Protein 2QQP (pdb70)

B-factor: mean 20.94, std 7.01, range [1.0, 73.38]

Sequence (2187 aa):
QSIDPSEGAVGWFYKYMDPAGAVESGKALGEFSKVPDGLLRYSVDAEQRPIVTIECPTVSESDLPLDGKLWRVSFISFPAFRLNFIALANINNEALTLETRNTFIQTLNNITNWRDLGTGQWAQFAPGWYYSIYVLPNTYAMAEIGDRTDSVTQFRKVYKGITFEFNAPTLIDQGWWVGAHIPVKPQSETIPAAERFSAGSMTVSASNAIFQPSNTVARIVWSITPLPVATVALTTGTGGTNNTSGKFFSVEIDGNVNSVWTFTAPASILAEGEPFAEEGDTTSFSMTTITADTVVYSVSSSLTGSSVIVRGVTKGSGVSITPVTVGIDTEAVNRLSIEMPALTTEEVTTNVPKYEQFLCKESGGAYIVHYKMNNPVFEMTGEENFGGFQFHYPGYDPENNALGLRGIVDTFENNFSSAVVHFWGISQSATIVCKTYDGWEGTTNAGSTVGQFAHTGAEEEDEVVQLANRLQMELTGVYQADDNFAGTVSALASIGLGLLGKSSATPSVIKGIAQQAVGAVQAQSIDPSEGAVGWFYKYMDPAGAVESGKALGEFSKVPDGLLRYSVDAEQRPIVTIECPTVSESDLPLDGKLWRVSFISFPAFRLNFIALANINNEALTLETRNTFIQTLNNITNWRDLGTGQWAQFAPGWYYSIYVLPNTYAMAEIGDRTDSVTQFRKVYKGITFEFNAPTLIDQGWWVGAHIPVKPQSETIPAAERFSAGSMTVSASNAIFQPSNTVARIVWSITPLPVATVALTTGTGGTNNTSGKFFSVEIDGNVNSVWTFTAPASILAEGEPFAEEGDTTSFSMTTITADTVVYSVSSSLTGSSVIVRGVTKGSGVSITPVTVGIDTEAVNRLSIEMPALTTEEVTTNVPKYEQFLCKESGGAYIVHYKMNNPVFEMTGEENFGGFQFHYPGYDPENNALGLRGIVDTFENNFSSAVVHFWGISQSATIVCKTYDGWEGTTNAGSTVGQFAHTGAEEEDEVVQLANRLQMELTGVYQADDNFAGTVSALASIGLGLLGKSSATPSVIKGIAQQAVGAVQANQATILKPQLLPGESVAPSGGRGTMDPPVHEICAQSIDPSEGAVGWFYKYMDPAGAVESGKALGEFSKVPDGLLRYSVDAEQRPIVTIECPTVSESDLPLDGKLWRVSFISFPAFRLNFIALANINNEALTLETRNTFIQTLNNITNWRDLGTGQWAQFAPGWYYSIYVLPNTYAMAEIGDRTDSVTQFRKVYKGITFEFNAPTLIDQGWWVGAHIPVKPQSETIPAAERFSAGSMTVSASNAIFQPSNTVARIVWSITPLPVATVALTTGTGGTNNTSGKFFSVEIDGNVNSVWTFTAPASILAEGEPFAEEGDTTSFSMTTITADTVVYSVSSSLTGSSVIVRGVTKGSGVSITPVTVGIDTEAVNRLSIEMPALTTEEVTTNVPKYEQFLCKESGGAYIVHYKMNNPVFEMTGEENFGGFQFHYPGYDPENNALGLRGIVDTFENNFSSAVVHFWGISQSATIVCKTYDGWEGTTNAGSTVGQFAHTGAEEEDEVVQLANRLQMELTGVYQADDNFAGTVSALASIGLGLLGKSSATPSVIKGIAQQAVGAVQANPGILEGAVKAIGSVGARLVGSIKARRAEQATILKPQLLPGESVAPSGGRGTMDPPVHEICAQSIDPSEGAVGWFYKYMDPAGAVESGKALGEFSKVPDGLLRYSVDAEQRPIVTIECPTVSESDLPLDGKLWRVSFISFPAFRLNFIALANINNEALTLETRNTFIQTLNNITNWRDLGTGQWAQFAPGWYYSIYVLPNTYAMAEIGDRTDSVTQFRKVYKGITFEFNAPTLIDQGWWVGAHIPVKPQSETIPAAERFSAGSMTVSASNAIFQPSNTVARIVWSITPLPVATVALTTGTGGTNNTSGKFFSVEIDGNVNSVWTFTAPASILAEGEPFAEEGDTTSFSMTTITADTVVYSVSSSLTGSSVIVRGVTKGSGVSITPVTVGIDTEAVNRLSIEMPALTTEEVTTNVPKYEQFLCKESGGAYIVHYKMNNPVFEMTGEENFGGFQFHYPGYDPENNALGLRGIVDTFENNFSSAVVHFWGISQSATIVCKTYDGWEGTTNAGSTVGQFAHTGAEEEDEVVQLANRLQMELTGVYQADDNFAGTVSALASIGLGLLGKSSATPSVIKGIAQQAVGAVQ

Structure (mmCIF, N/CA/C/O backbone):
data_2QQP
#
_entry.id   2QQP
#
_cell.length_a   659.790
_cell.length_b   434.070
_cell.length_c   415.850
_cell.angle_alpha   90.000
_cell.angle_beta   126.130
_cell.angle_gamma   90.000
#
_symmetry.space_group_name_H-M   'C 1 2 1'
#
loop_
_entity.id
_entity.type
_entity.pdbx_description
1 polymer p81
2 polymer p81
3 polymer "RNA (5'-R(*UP*UP*UP*U)-3')"
4 non-polymer 'CALCIUM ION'
5 water water
#
loop_
_atom_site.group_PDB
_atom_site.id
_atom_site.type_symbol
_atom_site.label_atom_id
_atom_site.label_alt_id
_atom_site.label_comp_id
_atom_site.label_asym_id
_atom_site.label_entity_id
_atom_site.label_seq_id
_atom_site.pdbx_PDB_ins_code
_atom_site.Cartn_x
_atom_site.Cartn_y
_atom_site.Cartn_z
_atom_site.occupancy
_atom_site.B_iso_or_equiv
_atom_site.auth_seq_id
_atom_site.auth_comp_id
_atom_site.auth_asym_id
_atom_site.auth_atom_id
_atom_site.pdbx_PDB_model_num
ATOM 1 N N . GLN A 1 73 ? 25.830 46.142 115.695 1.00 40.23 73 GLN A N 1
ATOM 2 C CA . GLN A 1 73 ? 25.985 46.371 117.167 1.00 42.16 73 GLN A CA 1
ATOM 3 C C . GLN A 1 73 ? 25.923 47.873 117.535 1.00 40.28 73 GLN A C 1
ATOM 4 O O . GLN A 1 73 ? 26.620 48.722 116.960 1.00 40.06 73 GLN A O 1
ATOM 10 N N . SER A 1 74 ? 25.080 48.196 118.506 1.00 37.88 74 SER A N 1
ATOM 11 C CA . SER A 1 74 ? 24.889 49.588 118.887 1.00 37.20 74 SER A CA 1
ATOM 12 C C . SER A 1 74 ? 25.929 50.163 119.864 1.00 36.92 74 SER A C 1
ATOM 13 O O . SER A 1 74 ? 26.022 51.390 120.017 1.00 37.33 74 SER A O 1
ATOM 16 N N . ILE A 1 75 ? 26.725 49.297 120.497 1.00 34.28 75 ILE A N 1
ATOM 17 C CA . ILE A 1 75 ? 27.702 49.754 121.494 1.00 31.19 75 ILE A CA 1
ATOM 18 C C . ILE A 1 75 ? 26.843 50.057 122.713 1.00 29.53 75 ILE A C 1
ATOM 19 O O . ILE A 1 75 ? 26.984 51.095 123.361 1.00 28.72 75 ILE A O 1
ATOM 24 N N . ASP A 1 76 ? 25.924 49.142 122.989 1.00 28.96 76 ASP A N 1
ATOM 25 C CA . ASP A 1 76 ? 25.025 49.294 124.112 1.00 28.74 76 ASP A CA 1
ATOM 26 C C . ASP A 1 76 ? 25.712 48.944 125.425 1.00 26.58 76 ASP A C 1
ATOM 27 O O . ASP A 1 76 ? 26.179 47.814 125.620 1.00 26.28 76 ASP A O 1
ATOM 32 N N . PRO A 1 77 ? 25.769 49.914 126.349 1.00 23.43 77 PRO A N 1
ATOM 33 C CA . PRO A 1 77 ? 26.388 49.773 127.657 1.00 21.38 77 PRO A CA 1
ATOM 34 C C . PRO A 1 77 ? 25.340 49.768 128.731 1.00 20.86 77 PRO A C 1
ATOM 35 O O . PRO A 1 77 ? 24.321 50.463 128.627 1.00 20.32 77 PRO A O 1
ATOM 39 N N . SER A 1 78 ? 25.602 48.976 129.762 1.00 21.34 78 SER A N 1
ATOM 40 C CA . SER A 1 78 ? 24.680 48.856 130.870 1.00 21.09 78 SER A CA 1
ATOM 41 C C . SER A 1 78 ? 24.309 50.228 131.346 1.00 21.78 78 SER A C 1
ATOM 42 O O . SER A 1 78 ? 25.162 51.109 131.431 1.00 22.22 78 SER A O 1
ATOM 45 N N . GLU A 1 79 ? 23.036 50.417 131.653 1.00 22.54 79 GLU A N 1
ATOM 46 C CA . GLU A 1 79 ? 22.602 51.710 132.138 1.00 23.83 79 GLU A CA 1
ATOM 47 C C . GLU A 1 79 ? 23.361 52.086 133.420 1.00 22.74 79 GLU A C 1
ATOM 48 O O . GLU A 1 79 ? 23.468 53.259 133.763 1.00 22.17 79 GLU A O 1
ATOM 54 N N . GLY A 1 80 ? 23.918 51.093 134.105 1.00 20.43 80 GLY A N 1
ATOM 55 C CA . GLY A 1 80 ? 24.660 51.371 135.322 1.00 19.20 80 GLY A CA 1
ATOM 56 C C . GLY A 1 80 ? 26.091 51.784 135.026 1.00 18.00 80 GLY A C 1
ATOM 57 O O . GLY A 1 80 ? 26.736 52.477 135.816 1.00 17.77 80 GLY A O 1
ATOM 58 N N . ALA A 1 81 ? 26.586 51.338 133.875 1.00 17.42 81 ALA A N 1
ATOM 59 C CA . ALA A 1 81 ? 27.939 51.650 133.418 1.00 16.60 81 ALA A CA 1
ATOM 60 C C . ALA A 1 81 ? 27.954 53.112 132.997 1.00 15.92 81 ALA A C 1
ATOM 61 O O . ALA A 1 81 ? 28.981 53.794 133.057 1.00 15.63 81 ALA A O 1
ATOM 63 N N . VAL A 1 82 ? 26.792 53.575 132.555 1.00 15.93 82 VAL A N 1
ATOM 64 C CA . VAL A 1 82 ? 26.621 54.949 132.132 1.00 15.64 82 VAL A CA 1
ATOM 65 C C . VAL A 1 82 ? 26.652 55.792 133.386 1.00 16.22 82 VAL A C 1
ATOM 66 O O . VAL A 1 82 ? 27.289 56.849 133.437 1.00 15.93 82 VAL A O 1
ATOM 70 N N . GLY A 1 83 ? 25.949 55.306 134.401 1.00 16.63 83 GLY A N 1
ATOM 71 C CA . GLY A 1 83 ? 25.924 56.007 135.662 1.00 17.39 83 GLY A CA 1
ATOM 72 C C . GLY A 1 83 ? 27.370 56.277 136.007 1.00 17.36 83 GLY A C 1
ATOM 73 O O . GLY A 1 83 ? 27.787 57.425 136.157 1.00 17.76 83 GLY A O 1
ATOM 74 N N . TRP A 1 84 ? 28.148 55.208 136.103 1.00 16.73 84 TRP A N 1
ATOM 75 C CA . TRP A 1 84 ? 29.553 55.349 136.425 1.00 17.39 84 TRP A CA 1
ATOM 76 C C . TRP A 1 84 ? 30.213 56.434 135.582 1.00 16.76 84 TRP A C 1
ATOM 77 O O . TRP A 1 84 ? 30.978 57.255 136.089 1.00 16.43 84 TRP A O 1
ATOM 88 N N . PHE A 1 85 ? 29.925 56.424 134.289 1.00 15.29 85 PHE A N 1
ATOM 89 C CA . PHE A 1 85 ? 30.516 57.387 133.386 1.00 14.44 85 PHE A CA 1
ATOM 90 C C . PHE A 1 85 ? 30.446 58.806 133.922 1.00 14.11 85 PHE A C 1
ATOM 91 O O . PHE A 1 85 ? 31.440 59.367 134.378 1.00 13.31 85 PHE A O 1
ATOM 99 N N . TYR A 1 86 ? 29.256 59.383 133.872 1.00 15.50 86 TYR A N 1
ATOM 100 C CA . TYR A 1 86 ? 29.065 60.745 134.341 1.00 16.12 86 TYR A CA 1
ATOM 101 C C . TYR A 1 86 ? 29.603 60.929 135.747 1.00 15.42 86 TYR A C 1
ATOM 102 O O . TYR A 1 86 ? 30.246 61.929 136.037 1.00 15.98 86 TYR A O 1
ATOM 111 N N . LYS A 1 87 ? 29.344 59.956 136.615 1.00 14.41 87 LYS A N 1
ATOM 112 C CA . LYS A 1 87 ? 29.821 60.019 137.986 1.00 13.19 87 LYS A CA 1
ATOM 113 C C . LYS A 1 87 ? 31.313 60.251 137.974 1.00 13.88 87 LYS A C 1
ATOM 114 O O . LYS A 1 87 ? 31.818 61.165 138.607 1.00 13.88 87 LYS A O 1
ATOM 120 N N . TYR A 1 88 ? 32.026 59.408 137.247 1.00 14.26 88 TYR A N 1
ATOM 121 C CA . TYR A 1 88 ? 33.469 59.550 137.164 1.00 14.73 88 TYR A CA 1
ATOM 122 C C . TYR A 1 88 ? 33.737 60.949 136.643 1.00 14.24 88 TYR A C 1
ATOM 123 O O . TYR A 1 88 ? 34.420 61.747 137.284 1.00 13.33 88 TYR A O 1
ATOM 132 N N . MET A 1 89 ? 33.150 61.230 135.484 1.00 14.34 89 MET A N 1
ATOM 133 C CA . MET A 1 89 ? 33.294 62.502 134.795 1.00 14.72 89 MET A CA 1
ATOM 134 C C . MET A 1 89 ? 32.926 63.694 135.639 1.00 14.35 89 MET A C 1
ATOM 135 O O . MET A 1 89 ? 33.729 64.595 135.841 1.00 13.36 89 MET A O 1
ATOM 140 N N . ASP A 1 90 ? 31.688 63.681 136.107 1.00 14.91 90 ASP A N 1
ATOM 141 C CA . ASP A 1 90 ? 31.137 64.735 136.926 1.00 15.28 90 ASP A CA 1
ATOM 142 C C . ASP A 1 90 ? 30.426 64.083 138.109 1.00 15.64 90 ASP A C 1
ATOM 143 O O . ASP A 1 90 ? 29.196 64.036 138.153 1.00 15.87 90 ASP A O 1
ATOM 148 N N . PRO A 1 91 ? 31.188 63.583 139.093 1.00 15.61 91 PRO A N 1
ATOM 149 C CA . PRO A 1 91 ? 30.603 62.928 140.268 1.00 15.63 91 PRO A CA 1
ATOM 150 C C . PRO A 1 91 ? 29.510 63.699 140.983 1.00 15.44 91 PRO A C 1
ATOM 151 O O . PRO A 1 91 ? 28.668 63.101 141.643 1.00 15.39 91 PRO A O 1
ATOM 155 N N . ALA A 1 92 ? 29.513 65.019 140.852 1.00 15.44 92 ALA A N 1
ATOM 156 C CA . ALA A 1 92 ? 28.496 65.825 141.508 1.00 15.03 92 ALA A CA 1
ATOM 157 C C . ALA A 1 92 ? 27.336 66.073 140.557 1.00 15.25 92 ALA A C 1
ATOM 158 O O . ALA A 1 92 ? 26.202 65.690 140.833 1.00 16.09 92 ALA A O 1
ATOM 160 N N . GLY A 1 93 ? 27.625 66.710 139.429 1.00 14.80 93 GLY A N 1
ATOM 161 C CA . GLY A 1 93 ? 26.584 66.997 138.458 1.00 14.76 93 GLY A CA 1
ATOM 162 C C . GLY A 1 93 ? 25.804 65.766 138.042 1.00 15.07 93 GLY A C 1
ATOM 163 O O . GLY A 1 93 ? 24.582 65.812 137.918 1.00 14.98 93 GLY A O 1
ATOM 164 N N . ALA A 1 94 ? 26.508 64.663 137.829 1.00 13.69 94 ALA A N 1
ATOM 165 C CA . ALA A 1 94 ? 25.868 63.428 137.424 1.00 12.62 94 ALA A CA 1
ATOM 166 C C . ALA A 1 94 ? 24.660 63.125 138.308 1.00 12.90 94 ALA A C 1
ATOM 167 O O . ALA A 1 94 ? 23.609 62.714 137.819 1.00 12.16 94 ALA A O 1
ATOM 169 N N . VAL A 1 95 ? 24.808 63.326 139.613 1.00 12.94 95 VAL A N 1
ATOM 170 C CA . VAL A 1 95 ? 23.709 63.076 140.540 1.00 13.03 95 VAL A CA 1
ATOM 171 C C . VAL A 1 95 ? 22.584 64.038 140.259 1.00 13.72 95 VAL A C 1
ATOM 172 O O . VAL A 1 95 ? 21.441 63.627 140.111 1.00 13.84 95 VAL A O 1
ATOM 176 N N . GLU A 1 96 ? 22.932 65.322 140.205 1.00 15.56 96 GLU A N 1
ATOM 177 C CA . GLU A 1 96 ? 21.986 66.400 139.952 1.00 17.30 96 GLU A CA 1
ATOM 178 C C . GLU A 1 96 ? 21.317 66.291 138.597 1.00 18.85 96 GLU A C 1
ATOM 179 O O . GLU A 1 96 ? 20.128 66.578 138.466 1.00 20.25 96 GLU A O 1
ATOM 185 N N . SER A 1 97 ? 22.082 65.880 137.590 1.00 19.81 97 SER A N 1
ATOM 186 C CA . SER A 1 97 ? 21.558 65.731 136.233 1.00 20.19 97 SER A CA 1
ATOM 187 C C . SER A 1 97 ? 20.837 64.409 136.075 1.00 20.24 97 SER A C 1
ATOM 188 O O . SER A 1 97 ? 20.564 63.983 134.961 1.00 20.78 97 SER A O 1
ATOM 191 N N . GLY A 1 98 ? 20.548 63.751 137.193 1.00 20.78 98 GLY A N 1
ATOM 192 C CA . GLY A 1 98 ? 19.860 62.476 137.147 1.00 19.39 98 GLY A CA 1
ATOM 193 C C . GLY A 1 98 ? 20.563 61.459 136.274 1.00 18.49 98 GLY A C 1
ATOM 194 O O . GLY A 1 98 ? 20.103 60.333 136.142 1.00 18.64 98 GLY A O 1
ATOM 195 N N . LYS A 1 99 ? 21.679 61.849 135.671 1.00 17.74 99 LYS A N 1
ATOM 196 C CA . LYS A 1 99 ? 22.430 60.943 134.814 1.00 16.24 99 LYS A CA 1
ATOM 197 C C . LYS A 1 99 ? 23.061 59.853 135.676 1.00 14.97 99 LYS A C 1
ATOM 198 O O . LYS A 1 99 ? 23.760 58.974 135.179 1.00 14.02 99 LYS A O 1
ATOM 204 N N . ALA A 1 100 ? 22.813 59.924 136.978 1.00 14.53 100 ALA A N 1
ATOM 205 C CA . ALA A 1 100 ? 23.341 58.941 137.913 1.00 14.09 100 ALA A CA 1
ATOM 206 C C . ALA A 1 100 ? 22.497 57.667 137.827 1.00 14.30 100 ALA A C 1
ATOM 207 O O . ALA A 1 100 ? 21.564 57.465 138.607 1.00 13.79 100 ALA A O 1
ATOM 209 N N . LEU A 1 101 ? 22.831 56.795 136.886 1.00 12.97 101 LEU A N 1
ATOM 210 C CA . LEU A 1 101 ? 22.046 55.588 136.710 1.00 12.47 101 LEU A CA 1
ATOM 211 C C . LEU A 1 101 ? 22.678 54.302 137.222 1.00 12.59 101 LEU A C 1
ATOM 212 O O . LEU A 1 101 ? 23.900 54.158 137.264 1.00 11.76 101 LEU A O 1
ATOM 217 N N . GLY A 1 102 ? 21.813 53.365 137.601 1.00 13.99 102 GLY A N 1
ATOM 218 C CA . GLY A 1 102 ? 22.258 52.077 138.103 1.00 16.08 102 GLY A CA 1
ATOM 219 C C . GLY A 1 102 ? 23.300 52.144 139.202 1.00 16.76 102 GLY A C 1
ATOM 220 O O . GLY A 1 102 ? 23.487 53.189 139.818 1.00 16.86 102 GLY A O 1
ATOM 221 N N . GLU A 1 103 ? 23.962 51.018 139.457 1.00 18.67 103 GLU A N 1
ATOM 222 C CA . GLU A 1 103 ? 25.009 50.945 140.473 1.00 20.46 103 GLU A CA 1
ATOM 223 C C . GLU A 1 103 ? 26.247 51.548 139.829 1.00 20.51 103 GLU A C 1
ATOM 224 O O . GLU A 1 103 ? 27.208 50.853 139.501 1.00 20.65 103 GLU A O 1
ATOM 230 N N . PHE A 1 104 ? 26.179 52.858 139.637 1.00 20.25 104 PHE A N 1
ATOM 231 C CA . PHE A 1 104 ? 27.231 53.668 139.036 1.00 19.60 104 PHE A CA 1
ATOM 232 C C . PHE A 1 104 ? 28.561 53.658 139.783 1.00 18.12 104 PHE A C 1
ATOM 233 O O . PHE A 1 104 ? 29.554 54.154 139.266 1.00 17.25 104 PHE A O 1
ATOM 241 N N . SER A 1 105 ? 28.585 53.121 140.997 1.00 17.21 105 SER A N 1
ATOM 242 C CA . SER A 1 105 ? 29.822 53.090 141.760 1.00 16.12 105 SER A CA 1
ATOM 243 C C . SER A 1 105 ? 30.744 51.931 141.394 1.00 15.51 105 SER A C 1
ATOM 244 O O . SER A 1 105 ? 31.835 51.821 141.936 1.00 15.29 105 SER A O 1
ATOM 247 N N . LYS A 1 106 ? 30.312 51.056 140.494 1.00 15.10 106 LYS A N 1
ATOM 248 C CA . LYS A 1 106 ? 31.166 49.952 140.078 1.00 14.06 106 LYS A CA 1
ATOM 249 C C . LYS A 1 106 ? 31.826 50.307 138.768 1.00 14.31 106 LYS A C 1
ATOM 250 O O . LYS A 1 106 ? 31.190 50.848 137.870 1.00 14.74 106 LYS A O 1
ATOM 256 N N . VAL A 1 107 ? 33.113 50.013 138.669 1.00 14.62 107 VAL A N 1
ATOM 257 C CA . VAL A 1 107 ? 33.866 50.305 137.464 1.00 14.14 107 VAL A CA 1
ATOM 258 C C . VAL A 1 107 ? 33.635 49.233 136.407 1.00 16.54 107 VAL A C 1
ATOM 259 O O . VAL A 1 107 ? 33.937 48.054 136.625 1.00 16.56 107 VAL A O 1
ATOM 263 N N . PRO A 1 108 ? 33.102 49.643 135.236 1.00 17.38 108 PRO A N 1
ATOM 264 C CA . PRO A 1 108 ? 32.776 48.811 134.072 1.00 15.77 108 PRO A CA 1
ATOM 265 C C . PRO A 1 108 ? 33.956 48.270 133.294 1.00 16.83 108 PRO A C 1
ATOM 266 O O . PRO A 1 108 ? 33.901 48.186 132.070 1.00 17.76 108 PRO A O 1
ATOM 270 N N . ASP A 1 109 ? 35.021 47.908 133.996 1.00 16.44 109 ASP A N 1
ATOM 271 C CA . ASP A 1 109 ? 36.191 47.371 133.333 1.00 15.97 109 ASP A CA 1
ATOM 272 C C . ASP A 1 109 ? 36.049 45.867 133.252 1.00 16.25 109 ASP A C 1
ATOM 273 O O . ASP A 1 109 ? 36.937 45.188 132.754 1.00 17.08 109 ASP A O 1
ATOM 278 N N . GLY A 1 110 ? 34.921 45.351 133.736 1.00 15.22 110 GLY A N 1
ATOM 279 C CA . GLY A 1 110 ? 34.691 43.917 133.697 1.00 14.83 110 GLY A CA 1
ATOM 280 C C . GLY A 1 110 ? 35.866 43.181 134.298 1.00 13.94 110 GLY A C 1
ATOM 281 O O . GLY A 1 110 ? 36.415 42.232 133.727 1.00 13.14 110 GLY A O 1
ATOM 282 N N . LEU A 1 111 ? 36.254 43.631 135.477 1.00 12.20 111 LEU A N 1
ATOM 283 C CA . LEU A 1 111 ? 37.377 43.040 136.151 1.00 11.63 111 LEU A CA 1
ATOM 284 C C . LEU A 1 111 ? 36.939 42.060 137.200 1.00 11.75 111 LEU A C 1
ATOM 285 O O . LEU A 1 111 ? 37.061 40.855 137.022 1.00 12.11 111 LEU A O 1
ATOM 290 N N . LEU A 1 112 ? 36.412 42.595 138.289 1.00 11.07 112 LEU A N 1
ATOM 291 C CA . LEU A 1 112 ? 35.982 41.793 139.414 1.00 10.99 112 LEU A CA 1
ATOM 292 C C . LEU A 1 112 ? 34.873 40.814 139.136 1.00 11.31 112 LEU A C 1
ATOM 293 O O . LEU A 1 112 ? 33.941 41.125 138.409 1.00 11.52 112 LEU A O 1
ATOM 298 N N . ARG A 1 113 ? 34.991 39.626 139.722 1.00 12.38 113 ARG A N 1
ATOM 299 C CA . ARG A 1 113 ? 33.987 38.589 139.571 1.00 14.29 113 ARG A CA 1
ATOM 300 C C . ARG A 1 113 ? 32.832 39.058 140.416 1.00 15.55 113 ARG A C 1
ATOM 301 O O . ARG A 1 113 ? 31.672 38.760 140.146 1.00 15.78 113 ARG A O 1
ATOM 309 N N . TYR A 1 114 ? 33.168 39.796 141.460 1.00 15.20 114 TYR A N 1
ATOM 310 C CA . TYR A 1 114 ? 32.163 40.330 142.355 1.00 16.39 114 TYR A CA 1
ATOM 311 C C . TYR A 1 114 ? 32.773 41.561 143.001 1.00 16.93 114 TYR A C 1
ATOM 312 O O . TYR A 1 114 ? 33.942 41.861 142.763 1.00 17.60 114 TYR A O 1
ATOM 321 N N . SER A 1 115 ? 31.994 42.276 143.808 1.00 16.61 115 SER A N 1
ATOM 322 C CA . SER A 1 115 ? 32.507 43.468 144.472 1.00 15.69 115 SER A CA 1
ATOM 323 C C . SER A 1 115 ? 31.417 44.314 145.099 1.00 15.48 115 SER A C 1
ATOM 324 O O . SER A 1 115 ? 30.236 44.200 144.763 1.00 16.11 115 SER A O 1
ATOM 327 N N . VAL A 1 116 ? 31.843 45.174 146.014 1.00 15.44 116 VAL A N 1
ATOM 328 C CA . VAL A 1 116 ? 30.947 46.089 146.681 1.00 14.37 116 VAL A CA 1
ATOM 329 C C . VAL A 1 116 ? 31.353 47.453 146.201 1.00 15.59 116 VAL A C 1
ATOM 330 O O . VAL A 1 116 ? 32.540 47.777 146.198 1.00 15.88 116 VAL A O 1
ATOM 334 N N . ASP A 1 117 ? 30.382 48.244 145.768 1.00 16.54 117 ASP A N 1
ATOM 335 C CA . ASP A 1 117 ? 30.683 49.597 145.326 1.00 17.32 117 ASP A CA 1
ATOM 336 C C . ASP A 1 117 ? 29.899 50.485 146.269 1.00 17.82 117 ASP A C 1
ATOM 337 O O . ASP A 1 117 ? 28.739 50.206 146.572 1.00 17.32 117 ASP A O 1
ATOM 342 N N . ALA A 1 118 ? 30.545 51.529 146.766 1.00 17.41 118 ALA A N 1
ATOM 343 C CA . ALA A 1 118 ? 29.896 52.433 147.694 1.00 17.38 118 ALA A CA 1
ATOM 344 C C . ALA A 1 118 ? 30.255 53.835 147.309 1.00 17.63 118 ALA A C 1
ATOM 345 O O . ALA A 1 118 ? 31.234 54.053 146.602 1.00 17.60 118 ALA A O 1
ATOM 347 N N . GLU A 1 119 ? 29.454 54.784 147.770 1.00 18.10 119 GLU A N 1
ATOM 348 C CA . GLU A 1 119 ? 29.696 56.189 147.489 1.00 18.19 119 GLU A CA 1
ATOM 349 C C . GLU A 1 119 ? 29.188 57.021 148.646 1.00 19.03 119 GLU A C 1
ATOM 350 O O . GLU A 1 119 ? 27.985 57.087 148.891 1.00 19.80 119 GLU A O 1
ATOM 356 N N . GLN A 1 120 ? 30.103 57.629 149.387 1.00 18.99 120 GLN A N 1
ATOM 357 C CA . GLN A 1 120 ? 29.726 58.486 150.488 1.00 19.33 120 GLN A CA 1
ATOM 358 C C . GLN A 1 120 ? 29.702 59.925 149.983 1.00 19.04 120 GLN A C 1
ATOM 359 O O . GLN A 1 120 ? 30.542 60.297 149.170 1.00 19.62 120 GLN A O 1
ATOM 365 N N . ARG A 1 121 ? 28.740 60.729 150.434 1.00 18.17 121 ARG A N 1
ATOM 366 C CA . ARG A 1 121 ? 28.659 62.127 150.001 1.00 16.65 121 ARG A CA 1
ATOM 367 C C . ARG A 1 121 ? 28.759 63.054 151.205 1.00 16.16 121 ARG A C 1
ATOM 368 O O . ARG A 1 121 ? 28.164 64.122 151.213 1.00 16.90 121 ARG A O 1
ATOM 376 N N . PRO A 1 122 ? 29.543 62.676 152.220 1.00 15.89 122 PRO A N 1
ATOM 377 C CA . PRO A 1 122 ? 29.699 63.481 153.433 1.00 16.46 122 PRO A CA 1
ATOM 378 C C . PRO A 1 122 ? 29.919 64.968 153.215 1.00 16.80 122 PRO A C 1
ATOM 379 O O . PRO A 1 122 ? 30.830 65.372 152.483 1.00 15.31 122 PRO A O 1
ATOM 383 N N . ILE A 1 123 ? 29.088 65.773 153.878 1.00 17.04 123 ILE A N 1
ATOM 384 C CA . ILE A 1 123 ? 29.179 67.224 153.776 1.00 17.33 123 ILE A CA 1
ATOM 385 C C . ILE A 1 123 ? 29.776 67.867 155.017 1.00 17.94 123 ILE A C 1
ATOM 386 O O . ILE A 1 123 ? 29.334 67.613 156.143 1.00 17.56 123 ILE A O 1
ATOM 391 N N . VAL A 1 124 ? 30.780 68.710 154.787 1.00 19.19 124 VAL A N 1
ATOM 392 C CA . VAL A 1 124 ? 31.466 69.409 155.858 1.00 20.35 124 VAL A CA 1
ATOM 393 C C . VAL A 1 124 ? 31.338 70.917 155.778 1.00 21.91 124 VAL A C 1
ATOM 394 O O . VAL A 1 124 ? 31.449 71.530 154.718 1.00 21.76 124 VAL A O 1
ATOM 398 N N . THR A 1 125 ? 31.095 71.503 156.936 1.00 24.17 125 THR A N 1
ATOM 399 C CA . THR A 1 125 ? 30.957 72.934 157.060 1.00 25.38 125 THR A CA 1
ATOM 400 C C . THR A 1 125 ? 32.293 73.444 157.556 1.00 25.30 125 THR A C 1
ATOM 401 O O . THR A 1 125 ? 32.670 73.197 158.708 1.00 25.50 125 THR A O 1
ATOM 405 N N . ILE A 1 126 ? 33.010 74.143 156.691 1.00 24.56 126 ILE A N 1
ATOM 406 C CA . ILE A 1 126 ? 34.311 74.675 157.056 1.00 23.19 126 ILE A CA 1
ATOM 407 C C . ILE A 1 126 ? 34.183 76.111 157.517 1.00 24.63 126 ILE A C 1
ATOM 408 O O . ILE A 1 126 ? 33.852 76.985 156.720 1.00 24.49 126 ILE A O 1
ATOM 413 N N . GLU A 1 127 ? 34.426 76.362 158.800 1.00 25.43 127 GLU A N 1
ATOM 414 C CA . GLU A 1 127 ? 34.345 77.728 159.308 1.00 27.00 127 GLU A CA 1
ATOM 415 C C . GLU A 1 127 ? 35.752 78.195 159.559 1.00 25.26 127 GLU A C 1
ATOM 416 O O . GLU A 1 127 ? 36.666 77.381 159.674 1.00 25.59 127 GLU A O 1
ATOM 422 N N . CYS A 1 128 ? 35.927 79.508 159.645 1.00 23.97 128 CYS A N 1
ATOM 423 C CA . CYS A 1 128 ? 37.241 80.059 159.911 1.00 21.62 128 CYS A CA 1
ATOM 424 C C . CYS A 1 128 ? 37.620 79.764 161.357 1.00 21.53 128 CYS A C 1
ATOM 425 O O . CYS A 1 128 ? 36.969 80.236 162.291 1.00 21.85 128 CYS A O 1
ATOM 428 N N . PRO A 1 129 ? 38.711 79.012 161.551 1.00 21.03 129 PRO A N 1
ATOM 429 C CA . PRO A 1 129 ? 39.227 78.607 162.858 1.00 21.32 129 PRO A CA 1
ATOM 430 C C . PRO A 1 129 ? 38.694 79.351 164.079 1.00 21.31 129 PRO A C 1
ATOM 431 O O . PRO A 1 129 ? 38.283 78.735 165.063 1.00 20.63 129 PRO A O 1
ATOM 435 N N . THR A 1 130 ? 38.667 80.667 164.030 1.00 19.87 130 THR A N 1
ATOM 436 C CA . THR A 1 130 ? 38.193 81.370 165.195 1.00 20.91 130 THR A CA 1
ATOM 437 C C . THR A 1 130 ? 36.730 81.767 165.124 1.00 23.21 130 THR A C 1
ATOM 438 O O . THR A 1 130 ? 35.998 81.652 166.114 1.00 24.33 130 THR A O 1
ATOM 442 N N . VAL A 1 131 ? 36.304 82.224 163.950 1.00 24.24 131 VAL A N 1
ATOM 443 C CA . VAL A 1 131 ? 34.927 82.669 163.735 1.00 24.42 131 VAL A CA 1
ATOM 444 C C . VAL A 1 131 ? 33.879 81.690 164.253 1.00 24.27 131 VAL A C 1
ATOM 445 O O . VAL A 1 131 ? 34.022 80.472 164.109 1.00 23.84 131 VAL A O 1
ATOM 449 N N . SER A 1 132 ? 32.813 82.219 164.834 1.00 22.86 132 SER A N 1
ATOM 450 C CA . SER A 1 132 ? 31.776 81.348 165.351 1.00 23.26 132 SER A CA 1
ATOM 451 C C . SER A 1 132 ? 30.948 80.715 164.240 1.00 23.16 132 SER A C 1
ATOM 452 O O . SER A 1 132 ? 31.121 81.032 163.070 1.00 23.09 132 SER A O 1
ATOM 455 N N . GLU A 1 133 ? 30.071 79.790 164.616 1.00 24.04 133 GLU A N 1
ATOM 456 C CA . GLU A 1 133 ? 29.163 79.143 163.666 1.00 24.81 133 GLU A CA 1
ATOM 457 C C . GLU A 1 133 ? 27.840 79.842 163.929 1.00 24.60 133 GLU A C 1
ATOM 458 O O . GLU A 1 133 ? 27.040 80.065 163.022 1.00 24.63 133 GLU A O 1
ATOM 464 N N . SER A 1 134 ? 27.640 80.176 165.205 1.00 24.74 134 SER A N 1
ATOM 465 C CA . SER A 1 134 ? 26.436 80.840 165.691 1.00 23.55 134 SER A CA 1
ATOM 466 C C . SER A 1 134 ? 26.321 82.177 165.029 1.00 23.20 134 SER A C 1
ATOM 467 O O . SER A 1 134 ? 25.542 82.357 164.097 1.00 23.73 134 SER A O 1
ATOM 470 N N . ASP A 1 135 ? 27.107 83.120 165.532 1.00 23.83 135 ASP A N 1
ATOM 471 C CA . ASP A 1 135 ? 27.101 84.472 165.002 1.00 23.66 135 ASP A CA 1
ATOM 472 C C . ASP A 1 135 ? 28.164 84.665 163.965 1.00 21.69 135 ASP A C 1
ATOM 473 O O . ASP A 1 135 ? 29.302 84.220 164.114 1.00 21.25 135 ASP A O 1
ATOM 478 N N . LEU A 1 136 ? 27.780 85.366 162.917 1.00 19.59 136 LEU A N 1
ATOM 479 C CA . LEU A 1 136 ? 28.684 85.637 161.839 1.00 17.94 136 LEU A CA 1
ATOM 480 C C . LEU A 1 136 ? 29.109 87.102 161.943 1.00 19.13 136 LEU A C 1
ATOM 481 O O . LEU A 1 136 ? 28.322 88.023 161.678 1.00 19.64 136 LEU A O 1
ATOM 486 N N . PRO A 1 137 ? 30.358 87.339 162.361 1.00 18.45 137 PRO A N 1
ATOM 487 C CA . PRO A 1 137 ? 30.863 88.702 162.493 1.00 17.62 137 PRO A CA 1
ATOM 488 C C . PRO A 1 137 ? 31.233 89.076 161.089 1.00 18.02 137 PRO A C 1
ATOM 489 O O . PRO A 1 137 ? 31.938 88.319 160.421 1.00 17.72 137 PRO A O 1
ATOM 493 N N . LEU A 1 138 ? 30.757 90.220 160.628 1.00 18.61 138 LEU A N 1
ATOM 494 C CA . LEU A 1 138 ? 31.061 90.647 159.274 1.00 19.93 138 LEU A CA 1
ATOM 495 C C . LEU A 1 138 ? 32.319 91.495 159.322 1.00 20.13 138 LEU A C 1
ATOM 496 O O . LEU A 1 138 ? 32.313 92.682 159.023 1.00 20.44 138 LEU A O 1
ATOM 501 N N . ASP A 1 139 ? 33.400 90.829 159.715 1.00 22.03 139 ASP A N 1
ATOM 502 C CA . ASP A 1 139 ? 34.719 91.416 159.893 1.00 22.17 139 ASP A CA 1
ATOM 503 C C . ASP A 1 139 ? 35.281 92.148 158.734 1.00 22.05 139 ASP A C 1
ATOM 504 O O . ASP A 1 139 ? 35.885 93.202 158.901 1.00 22.85 139 ASP A O 1
ATOM 509 N N . GLY A 1 140 ? 35.081 91.628 157.547 1.00 20.85 140 GLY A N 1
ATOM 510 C CA . GLY A 1 140 ? 35.743 92.261 156.473 1.00 21.24 140 GLY A CA 1
ATOM 511 C C . GLY A 1 140 ? 37.214 91.970 156.727 1.00 21.80 140 GLY A C 1
ATOM 512 O O . GLY A 1 140 ? 38.094 92.775 156.416 1.00 21.01 140 GLY A O 1
ATOM 513 N N . LYS A 1 141 ? 37.463 90.789 157.293 1.00 20.22 141 LYS A N 1
ATOM 514 C CA . LYS A 1 141 ? 38.816 90.314 157.575 1.00 19.22 141 LYS A CA 1
ATOM 515 C C . LYS A 1 141 ? 38.867 89.047 156.748 1.00 19.24 141 LYS A C 1
ATOM 516 O O . LYS A 1 141 ? 37.817 88.521 156.377 1.00 19.96 141 LYS A O 1
ATOM 522 N N . LEU A 1 142 ? 40.059 88.529 156.479 1.00 19.38 142 LEU A N 1
ATOM 523 C CA . LEU A 1 142 ? 40.152 87.345 155.630 1.00 18.81 142 LEU A CA 1
ATOM 524 C C . LEU A 1 142 ? 40.937 86.184 156.205 1.00 18.46 142 LEU A C 1
ATOM 525 O O . LEU A 1 142 ? 41.360 86.214 157.357 1.00 17.91 142 LEU A O 1
ATOM 530 N N . TRP A 1 143 ? 41.129 85.161 155.377 1.00 19.21 143 TRP A N 1
ATOM 531 C CA . TRP A 1 143 ? 41.868 83.971 155.780 1.00 21.12 143 TRP A CA 1
ATOM 532 C C . TRP A 1 143 ? 42.104 82.984 154.621 1.00 22.51 143 TRP A C 1
ATOM 533 O O . TRP A 1 143 ? 41.175 82.654 153.876 1.00 22.74 143 TRP A O 1
ATOM 544 N N . ARG 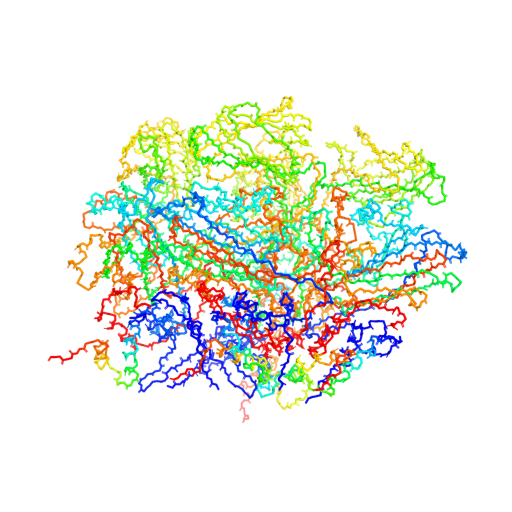A 1 144 ? 43.354 82.526 154.481 1.00 22.83 144 ARG A N 1
ATOM 545 C CA . ARG A 1 144 ? 43.758 81.570 153.437 1.00 22.23 144 ARG A CA 1
ATOM 546 C C . ARG A 1 144 ? 43.441 80.180 153.985 1.00 21.39 144 ARG A C 1
ATOM 547 O O . ARG A 1 144 ? 43.824 79.847 155.109 1.00 22.11 144 ARG A O 1
ATOM 555 N N . VAL A 1 145 ? 42.695 79.393 153.213 1.00 20.55 145 VAL A N 1
ATOM 556 C CA . VAL A 1 145 ? 42.348 78.029 153.612 1.00 18.24 145 VAL A CA 1
ATOM 557 C C . VAL A 1 145 ? 42.505 77.132 152.413 1.00 16.61 145 VAL A C 1
ATOM 558 O O . VAL A 1 145 ? 41.985 77.410 151.336 1.00 15.77 145 VAL A O 1
ATOM 562 N N . SER A 1 146 ? 43.233 76.049 152.601 1.00 14.90 146 SER A N 1
ATOM 563 C CA . SER A 1 146 ? 43.448 75.137 151.513 1.00 14.68 146 SER A CA 1
ATOM 564 C C . SER A 1 146 ? 43.074 73.732 151.920 1.00 14.89 146 SER A C 1
ATOM 565 O O . SER A 1 146 ? 43.056 73.386 153.104 1.00 13.92 146 SER A O 1
ATOM 568 N N . PHE A 1 147 ? 42.757 72.930 150.916 1.00 14.73 147 PHE A N 1
ATOM 569 C CA . PHE A 1 147 ? 42.381 71.560 151.139 1.00 14.55 147 PHE A CA 1
ATOM 570 C C . PHE A 1 147 ? 43.209 70.680 150.242 1.00 13.41 147 PHE A C 1
ATOM 571 O O . PHE A 1 147 ? 43.527 71.036 149.104 1.00 12.48 147 PHE A O 1
ATOM 579 N N . ILE A 1 148 ? 43.562 69.523 150.772 1.00 12.47 148 ILE A N 1
ATOM 580 C CA . ILE A 1 148 ? 44.325 68.558 150.025 1.00 11.39 148 ILE A CA 1
ATOM 581 C C . ILE A 1 148 ? 43.458 67.317 150.039 1.00 11.38 148 ILE A C 1
ATOM 582 O O . ILE A 1 148 ? 43.109 66.798 151.104 1.00 10.54 148 ILE A O 1
ATOM 587 N N . SER A 1 149 ? 43.076 66.871 148.849 1.00 11.92 149 SER A N 1
ATOM 588 C CA . SER A 1 149 ? 42.224 65.705 148.731 1.00 13.10 149 SER A CA 1
ATOM 589 C C . SER A 1 149 ? 42.993 64.491 148.295 1.00 13.64 149 SER A C 1
ATOM 590 O O . SER A 1 149 ? 43.699 64.505 147.289 1.00 13.23 149 SER A O 1
ATOM 593 N N . PHE A 1 150 ? 42.840 63.425 149.057 1.00 14.53 150 PHE A N 1
ATOM 594 C CA . PHE A 1 150 ? 43.542 62.217 148.739 1.00 15.65 150 PHE A CA 1
ATOM 595 C C . PHE A 1 150 ? 42.603 61.090 148.501 1.00 14.99 150 PHE A C 1
ATOM 596 O O . PHE A 1 150 ? 41.604 60.930 149.192 1.00 15.13 150 PHE A O 1
ATOM 604 N N . PRO A 1 151 ? 42.908 60.296 147.490 1.00 14.46 151 PRO A N 1
ATOM 605 C CA . PRO A 1 151 ? 42.103 59.143 147.130 1.00 15.07 151 PRO A CA 1
ATOM 606 C C . PRO A 1 151 ? 42.365 58.060 148.155 1.00 15.05 151 PRO A C 1
ATOM 607 O O . PRO A 1 151 ? 42.622 56.913 147.814 1.00 15.49 151 PRO A O 1
ATOM 611 N N . ALA A 1 152 ? 42.325 58.445 149.422 1.00 16.12 152 ALA A N 1
ATOM 612 C CA . ALA A 1 152 ? 42.543 57.503 150.512 1.00 17.05 152 ALA A CA 1
ATOM 613 C C . ALA A 1 152 ? 41.222 56.810 150.805 1.00 16.53 152 ALA A C 1
ATOM 614 O O . ALA A 1 152 ? 40.156 57.412 150.671 1.00 16.19 152 ALA A O 1
ATOM 616 N N . PHE A 1 153 ? 41.291 55.554 151.225 1.00 16.05 153 PHE A N 1
ATOM 617 C CA . PHE A 1 153 ? 40.081 54.810 151.479 1.00 16.21 153 PHE A CA 1
ATOM 618 C C . PHE A 1 153 ? 39.070 55.511 152.356 1.00 16.32 153 PHE A C 1
ATOM 619 O O . PHE A 1 153 ? 37.963 55.778 151.916 1.00 17.30 153 PHE A O 1
ATOM 627 N N . ARG A 1 154 ? 39.423 55.799 153.597 1.00 16.05 154 ARG A N 1
ATOM 628 C CA . ARG A 1 154 ? 38.479 56.468 154.477 1.00 16.27 154 ARG A CA 1
ATOM 629 C C . ARG A 1 154 ? 38.765 57.954 154.577 1.00 15.90 154 ARG A C 1
ATOM 630 O O . ARG A 1 154 ? 37.861 58.751 154.817 1.00 15.93 154 ARG A O 1
ATOM 638 N N . LEU A 1 155 ? 40.023 58.331 154.389 1.00 15.74 155 LEU A N 1
ATOM 639 C CA . LEU A 1 155 ? 40.381 59.737 154.447 1.00 15.60 155 LEU A CA 1
ATOM 640 C C . LEU A 1 155 ? 39.764 60.495 153.290 1.00 16.27 155 LEU A C 1
ATOM 641 O O . LEU A 1 155 ? 40.078 60.233 152.124 1.00 16.04 155 LEU A O 1
ATOM 646 N N . ASN A 1 156 ? 38.889 61.441 153.609 1.00 16.89 156 ASN A N 1
ATOM 647 C CA . ASN A 1 156 ? 38.266 62.243 152.570 1.00 17.99 156 ASN A CA 1
ATOM 648 C C . ASN A 1 156 ? 39.304 63.241 152.080 1.00 17.26 156 ASN A C 1
ATOM 649 O O . ASN A 1 156 ? 39.705 63.215 150.915 1.00 17.23 156 ASN A O 1
ATOM 654 N N . PHE A 1 157 ? 39.746 64.112 152.980 1.00 16.52 157 PHE A N 1
ATOM 655 C CA . PHE A 1 157 ? 40.743 65.111 152.629 1.00 15.09 157 PHE A CA 1
ATOM 656 C C . PHE A 1 157 ? 41.168 65.876 153.854 1.00 13.86 157 PHE A C 1
ATOM 657 O O . PHE A 1 157 ? 40.542 65.774 154.910 1.00 13.34 157 PHE A O 1
ATOM 665 N N . ILE A 1 158 ? 42.218 66.671 153.683 1.00 13.16 158 ILE A N 1
ATOM 666 C CA . ILE A 1 158 ? 42.746 67.488 154.760 1.00 12.82 158 ILE A CA 1
ATOM 667 C C . ILE A 1 158 ? 42.579 68.940 154.388 1.00 13.20 158 ILE A C 1
ATOM 668 O O . ILE A 1 158 ? 42.580 69.288 153.212 1.00 11.88 158 ILE A O 1
ATOM 673 N N . ALA A 1 159 ? 42.439 69.784 155.398 1.00 14.06 159 ALA A N 1
ATOM 674 C CA . ALA A 1 159 ? 42.281 71.205 155.178 1.00 14.97 159 ALA A CA 1
ATOM 675 C C . ALA A 1 159 ? 43.077 71.939 156.237 1.00 16.98 159 ALA A C 1
ATOM 676 O O . ALA A 1 159 ? 43.103 71.528 157.397 1.00 17.32 159 ALA A O 1
ATOM 678 N N . LEU A 1 160 ? 43.739 73.016 155.829 1.00 18.80 160 LEU A N 1
ATOM 679 C CA . LEU A 1 160 ? 44.532 73.838 156.742 1.00 20.55 160 LEU A CA 1
ATOM 680 C C . LEU A 1 160 ? 44.161 75.308 156.555 1.00 21.21 160 LEU A C 1
ATOM 681 O O . LEU A 1 160 ? 43.911 75.751 155.432 1.00 21.45 160 LEU A O 1
ATOM 686 N N . ALA A 1 161 ? 44.127 76.068 157.644 1.00 21.69 161 ALA A N 1
ATOM 687 C CA . ALA A 1 161 ? 43.761 77.468 157.532 1.00 21.87 161 ALA A CA 1
ATOM 688 C C . ALA A 1 161 ? 44.577 78.470 158.353 1.00 23.08 161 ALA A C 1
ATOM 689 O O . ALA A 1 161 ? 45.040 78.187 159.473 1.00 23.49 161 ALA A O 1
ATOM 691 N N . ASN A 1 162 ? 44.742 79.652 157.759 1.00 22.75 162 ASN A N 1
ATOM 692 C CA . ASN A 1 162 ? 45.459 80.760 158.372 1.00 20.83 162 ASN A CA 1
ATOM 693 C C . ASN A 1 162 ? 44.413 81.834 158.633 1.00 19.56 162 ASN A C 1
ATOM 694 O O . ASN A 1 162 ? 43.766 82.328 157.710 1.00 19.30 162 ASN A O 1
ATOM 699 N N . ILE A 1 163 ? 44.237 82.164 159.905 1.00 19.00 163 ILE A N 1
ATOM 700 C CA . ILE A 1 163 ? 43.261 83.156 160.331 1.00 18.33 163 ILE A CA 1
ATOM 701 C C . ILE A 1 163 ? 43.619 84.583 159.910 1.00 18.89 163 ILE A C 1
ATOM 702 O O . ILE A 1 163 ? 42.854 85.514 160.169 1.00 18.98 163 ILE A O 1
ATOM 707 N N . ASN A 1 164 ? 44.771 84.754 159.260 1.00 18.28 164 ASN A N 1
ATOM 708 C CA . ASN A 1 164 ? 45.216 86.076 158.807 1.00 17.70 164 ASN A CA 1
ATOM 709 C C . ASN A 1 164 ? 45.441 86.133 157.304 1.00 17.86 164 ASN A C 1
ATOM 710 O O . ASN A 1 164 ? 46.132 87.017 156.804 1.00 17.36 164 ASN A O 1
ATOM 715 N N . ASN A 1 165 ? 44.879 85.168 156.589 1.00 19.56 165 ASN A N 1
ATOM 716 C CA . ASN A 1 165 ? 45.012 85.167 155.149 1.00 20.23 165 ASN A CA 1
ATOM 717 C C . ASN A 1 165 ? 46.482 85.023 154.775 1.00 21.65 165 ASN A C 1
ATOM 718 O O . ASN A 1 165 ? 46.846 85.048 153.595 1.00 22.07 165 ASN A O 1
ATOM 723 N N . GLU A 1 166 ? 47.325 84.873 155.790 1.00 22.57 166 GLU A N 1
ATOM 724 C CA . GLU A 1 166 ? 48.760 84.773 155.579 1.00 23.81 166 GLU A CA 1
ATOM 725 C C . GLU A 1 166 ? 49.240 83.695 154.620 1.00 23.39 166 GLU A C 1
ATOM 726 O O . GLU A 1 166 ? 48.521 82.768 154.237 1.00 23.00 166 GLU A O 1
ATOM 732 N N . ALA A 1 167 ? 50.494 83.853 154.239 1.00 22.77 167 ALA A N 1
ATOM 733 C CA . ALA A 1 167 ? 51.147 82.927 153.352 1.00 22.68 167 ALA A CA 1
ATOM 734 C C . ALA A 1 167 ? 51.640 81.771 154.204 1.00 22.14 167 ALA A C 1
ATOM 735 O O . ALA A 1 167 ? 51.771 81.879 155.431 1.00 22.05 167 ALA A O 1
ATOM 737 N N . LEU A 1 168 ? 51.900 80.655 153.545 1.00 21.39 168 LEU A N 1
ATOM 738 C CA . LEU A 1 168 ? 52.412 79.495 154.233 1.00 20.21 168 LEU A CA 1
ATOM 739 C C . LEU A 1 168 ? 53.930 79.600 154.106 1.00 21.00 168 LEU A C 1
ATOM 740 O O . LEU A 1 168 ? 54.480 79.381 153.026 1.00 21.02 168 LEU A O 1
ATOM 745 N N . THR A 1 169 ? 54.606 79.977 155.186 1.00 20.63 169 THR A N 1
ATOM 746 C CA . THR A 1 169 ? 56.058 80.072 155.131 1.00 21.31 169 THR A CA 1
ATOM 747 C C . THR A 1 169 ? 56.659 78.662 155.216 1.00 21.60 169 THR A C 1
ATOM 748 O O . THR A 1 169 ? 55.937 77.668 155.246 1.00 20.76 169 THR A O 1
ATOM 752 N N . LEU A 1 170 ? 57.978 78.560 155.229 1.00 22.77 170 LEU A N 1
ATOM 753 C CA . LEU A 1 170 ? 58.585 77.250 155.332 1.00 23.05 170 LEU A CA 1
ATOM 754 C C . LEU A 1 170 ? 58.150 76.636 156.666 1.00 24.06 170 LEU A C 1
ATOM 755 O O . LEU A 1 170 ? 57.233 75.823 156.690 1.00 25.00 170 LEU A O 1
ATOM 760 N N . GLU A 1 171 ? 58.794 77.028 157.768 1.00 25.15 171 GLU A N 1
ATOM 761 C CA . GLU A 1 171 ? 58.448 76.520 159.104 1.00 25.80 171 GLU A CA 1
ATOM 762 C C . GLU A 1 171 ? 56.962 76.238 159.201 1.00 24.64 171 GLU A C 1
ATOM 763 O O . GLU A 1 171 ? 56.574 75.112 159.488 1.00 23.94 171 GLU A O 1
ATOM 769 N N . THR A 1 172 ? 56.126 77.248 158.965 1.00 22.51 172 THR A N 1
ATOM 770 C CA . THR A 1 172 ? 54.686 77.014 159.014 1.00 21.05 172 THR A CA 1
ATOM 771 C C . THR A 1 172 ? 54.461 75.744 158.206 1.00 19.83 172 THR A C 1
ATOM 772 O O . THR A 1 172 ? 53.963 74.747 158.719 1.00 19.92 172 THR A O 1
ATOM 776 N N . ARG A 1 173 ? 54.860 75.787 156.940 1.00 19.50 173 ARG A N 1
ATOM 777 C CA . ARG A 1 173 ? 54.717 74.641 156.062 1.00 18.92 173 ARG A CA 1
ATOM 778 C C . ARG A 1 173 ? 55.204 73.416 156.807 1.00 16.90 173 ARG A C 1
ATOM 779 O O . ARG A 1 173 ? 54.414 72.593 157.252 1.00 15.70 173 ARG A O 1
ATOM 787 N N . ASN A 1 174 ? 56.513 73.313 156.956 1.00 15.51 174 ASN A N 1
ATOM 788 C CA . ASN A 1 174 ? 57.097 72.184 157.640 1.00 14.89 174 ASN A CA 1
ATOM 789 C C . ASN A 1 174 ? 56.363 71.817 158.929 1.00 16.12 174 ASN A C 1
ATOM 790 O O . ASN A 1 174 ? 56.150 70.634 159.201 1.00 16.62 174 ASN A O 1
ATOM 795 N N . THR A 1 175 ? 55.980 72.809 159.731 1.00 15.83 175 THR A N 1
ATOM 796 C CA . THR A 1 175 ? 55.269 72.521 160.981 1.00 15.57 175 THR A CA 1
ATOM 797 C C . THR A 1 175 ? 54.003 71.761 160.630 1.00 14.85 175 THR A C 1
ATOM 798 O O . THR A 1 175 ? 53.705 70.716 161.205 1.00 15.03 175 THR A O 1
ATOM 802 N N . PHE A 1 176 ? 53.263 72.317 159.677 1.00 14.83 176 PHE A N 1
ATOM 803 C CA . PHE A 1 176 ? 52.032 71.720 159.203 1.00 13.42 176 PHE A CA 1
ATOM 804 C C . PHE A 1 176 ? 52.322 70.265 158.942 1.00 13.26 176 PHE A C 1
ATOM 805 O O . PHE A 1 176 ? 51.758 69.378 159.571 1.00 14.38 176 PHE A O 1
ATOM 813 N N . ILE A 1 177 ? 53.210 70.038 157.989 1.00 12.51 177 ILE A N 1
ATOM 814 C CA . ILE A 1 177 ? 53.629 68.697 157.637 1.00 11.65 177 ILE A CA 1
ATOM 815 C C . ILE A 1 177 ? 53.932 67.977 158.935 1.00 12.46 177 ILE A C 1
ATOM 816 O O . ILE A 1 177 ? 53.159 67.141 159.394 1.00 11.17 177 ILE A O 1
ATOM 821 N N . GLN A 1 178 ? 55.067 68.339 159.518 1.00 13.65 178 GLN A N 1
ATOM 822 C CA . GLN A 1 178 ? 55.545 67.784 160.769 1.00 15.10 178 GLN A CA 1
ATOM 823 C C . GLN A 1 178 ? 54.401 67.243 161.601 1.00 15.52 178 GLN A C 1
ATOM 824 O O . GLN A 1 178 ? 54.413 66.093 162.020 1.00 15.75 178 GLN A O 1
ATOM 830 N N . THR A 1 179 ? 53.401 68.080 161.827 1.00 16.56 179 THR A N 1
ATOM 831 C CA . THR A 1 179 ? 52.242 67.687 162.612 1.00 16.95 179 THR A CA 1
ATOM 832 C C . THR A 1 179 ? 51.573 66.435 162.035 1.00 16.32 179 THR A C 1
ATOM 833 O O . THR A 1 179 ? 51.537 65.390 162.681 1.00 17.02 179 THR A O 1
ATOM 837 N N . LEU A 1 180 ? 51.057 66.544 160.816 1.00 14.12 180 LEU A N 1
ATOM 838 C CA . LEU A 1 180 ? 50.380 65.433 160.157 1.00 13.56 180 LEU A CA 1
ATOM 839 C C . LEU A 1 180 ? 51.048 64.075 160.289 1.00 14.77 180 LEU A C 1
ATOM 840 O O . LEU A 1 180 ? 50.384 63.040 160.320 1.00 14.69 180 LEU A O 1
ATOM 845 N N . ASN A 1 181 ? 52.370 64.084 160.341 1.00 15.84 181 ASN A N 1
ATOM 846 C CA . ASN A 1 181 ? 53.130 62.853 160.428 1.00 16.47 181 ASN A CA 1
ATOM 847 C C . ASN A 1 181 ? 53.266 62.418 161.875 1.00 16.73 181 ASN A C 1
ATOM 848 O O . ASN A 1 181 ? 53.544 61.254 162.173 1.00 17.47 181 ASN A O 1
ATOM 853 N N . ASN A 1 182 ? 53.087 63.355 162.786 1.00 17.66 182 ASN A N 1
ATOM 854 C CA . ASN A 1 182 ? 53.207 63.021 164.184 1.00 18.57 182 ASN A CA 1
ATOM 855 C C . ASN A 1 182 ? 51.846 63.012 164.851 1.00 19.62 182 ASN A C 1
ATOM 856 O O . ASN A 1 182 ? 51.744 63.074 166.074 1.00 19.94 182 ASN A O 1
ATOM 861 N N . ILE A 1 183 ? 50.795 62.949 164.041 1.00 20.63 183 ILE A N 1
ATOM 862 C CA . ILE A 1 183 ? 49.439 62.891 164.574 1.00 21.33 183 ILE A CA 1
ATOM 863 C C . ILE A 1 183 ? 49.343 61.496 165.144 1.00 23.32 183 ILE A C 1
ATOM 864 O O . ILE A 1 183 ? 49.190 60.532 164.392 1.00 24.28 183 ILE A O 1
ATOM 869 N N . THR A 1 184 ? 49.420 61.381 166.463 1.00 24.17 184 THR A N 1
ATOM 870 C CA . THR A 1 184 ? 49.414 60.071 167.106 1.00 25.99 184 THR A CA 1
ATOM 871 C C . THR A 1 184 ? 48.205 59.168 166.848 1.00 26.58 184 THR A C 1
ATOM 872 O O . THR A 1 184 ? 48.284 58.217 166.050 1.00 25.75 184 THR A O 1
ATOM 876 N N . ASN A 1 185 ? 47.102 59.434 167.537 1.00 24.93 185 ASN A N 1
ATOM 877 C CA . ASN A 1 185 ? 45.905 58.635 167.334 1.00 24.00 185 ASN A CA 1
ATOM 878 C C . ASN A 1 185 ? 45.055 59.451 166.401 1.00 22.69 185 ASN A C 1
ATOM 879 O O . ASN A 1 185 ? 43.988 59.910 166.774 1.00 23.33 185 ASN A O 1
ATOM 884 N N . TRP A 1 186 ? 45.548 59.627 165.182 1.00 22.65 186 TRP A N 1
ATOM 885 C CA . TRP A 1 186 ? 44.872 60.439 164.177 1.00 21.85 186 TRP A CA 1
ATOM 886 C C . TRP A 1 186 ? 43.346 60.323 164.208 1.00 21.06 186 TRP A C 1
ATOM 887 O O . TRP A 1 186 ? 42.630 61.268 163.863 1.00 19.93 186 TRP A O 1
ATOM 898 N N . ARG A 1 187 ? 42.854 59.169 164.638 1.00 20.78 187 ARG A N 1
ATOM 899 C CA . ARG A 1 187 ? 41.419 58.952 164.744 1.00 21.14 187 ARG A CA 1
ATOM 900 C C . ARG A 1 187 ? 40.800 60.017 165.651 1.00 20.92 187 ARG A C 1
ATOM 901 O O . ARG A 1 187 ? 39.586 60.202 165.666 1.00 21.18 187 ARG A O 1
ATOM 909 N N . ASP A 1 188 ? 41.644 60.720 166.401 1.00 20.62 188 ASP A N 1
ATOM 910 C CA . ASP A 1 188 ? 41.174 61.748 167.317 1.00 18.84 188 ASP A CA 1
ATOM 911 C C . ASP A 1 188 ? 40.723 63.003 166.588 1.00 18.77 188 ASP A C 1
ATOM 912 O O . ASP A 1 188 ? 40.126 63.892 167.187 1.00 19.87 188 ASP A O 1
ATOM 917 N N . LEU A 1 189 ? 40.998 63.084 165.293 1.00 18.73 189 LEU A N 1
ATOM 918 C CA . LEU A 1 189 ? 40.565 64.252 164.539 1.00 19.45 189 LEU A CA 1
ATOM 919 C C . LEU A 1 189 ? 39.517 63.846 163.529 1.00 20.17 189 LEU A C 1
ATOM 920 O O . LEU A 1 189 ? 39.245 64.583 162.578 1.00 19.72 189 LEU A O 1
ATOM 925 N N . GLY A 1 190 ? 38.945 62.658 163.748 1.00 20.92 190 GLY A N 1
ATOM 926 C CA . GLY A 1 190 ? 37.901 62.145 162.879 1.00 20.58 190 GLY A CA 1
ATOM 927 C C . GLY A 1 190 ? 36.862 63.235 162.817 1.00 21.64 190 GLY A C 1
ATOM 928 O O . GLY A 1 190 ? 36.222 63.438 161.784 1.00 22.30 190 GLY A O 1
ATOM 929 N N . THR A 1 191 ? 36.717 63.936 163.944 1.00 22.04 191 THR A N 1
ATOM 930 C CA . THR A 1 191 ? 35.798 65.061 164.083 1.00 21.80 191 THR A CA 1
ATOM 931 C C . THR A 1 191 ? 36.357 66.166 163.209 1.00 22.36 191 THR A C 1
ATOM 932 O O . THR A 1 191 ? 37.535 66.538 163.334 1.00 22.90 191 THR A O 1
ATOM 936 N N . GLY A 1 192 ? 35.521 66.696 162.327 1.00 22.20 192 GLY A N 1
ATOM 937 C CA . GLY A 1 192 ? 35.982 67.748 161.442 1.00 22.39 192 GLY A CA 1
ATOM 938 C C . GLY A 1 192 ? 36.721 68.868 162.154 1.00 22.00 192 GLY A C 1
ATOM 939 O O . GLY A 1 192 ? 37.594 69.506 161.571 1.00 22.05 192 GLY A O 1
ATOM 940 N N . GLN A 1 193 ? 36.379 69.098 163.418 1.00 22.33 193 GLN A N 1
ATOM 941 C CA . GLN A 1 193 ? 36.988 70.165 164.205 1.00 22.28 193 GLN A CA 1
ATOM 942 C C . GLN A 1 193 ? 38.472 70.430 163.931 1.00 20.56 193 GLN A C 1
ATOM 943 O O . GLN A 1 193 ? 39.275 69.503 163.747 1.00 19.50 193 GLN A O 1
ATOM 949 N N . TRP A 1 194 ? 38.795 71.724 163.900 1.00 19.09 194 TRP A N 1
ATOM 950 C CA . TRP A 1 194 ? 40.138 72.233 163.660 1.00 18.10 194 TRP A CA 1
ATOM 951 C C . TRP A 1 194 ? 41.109 71.803 164.736 1.00 18.81 194 TRP A C 1
ATOM 952 O O . TRP A 1 194 ? 40.759 71.049 165.638 1.00 19.21 194 TRP A O 1
ATOM 963 N N . ALA A 1 195 ? 42.324 72.336 164.641 1.00 19.40 195 ALA A N 1
ATOM 964 C CA . ALA A 1 195 ? 43.408 72.057 165.580 1.00 19.94 195 ALA A CA 1
ATOM 965 C C . ALA A 1 195 ? 44.548 73.000 165.244 1.00 20.32 195 ALA A C 1
ATOM 966 O O . ALA A 1 195 ? 45.165 72.860 164.194 1.00 19.97 195 ALA A O 1
ATOM 968 N N . GLN A 1 196 ? 44.843 73.959 166.114 1.00 21.75 196 GLN A N 1
ATOM 969 C CA . GLN A 1 196 ? 45.920 74.880 165.788 1.00 22.72 196 GLN A CA 1
ATOM 970 C C . GLN A 1 196 ? 47.169 74.065 165.574 1.00 22.36 196 GLN A C 1
ATOM 971 O O . GLN A 1 196 ? 47.310 72.980 166.137 1.00 22.44 196 GLN A O 1
ATOM 977 N N . PHE A 1 197 ? 48.064 74.568 164.738 1.00 22.18 197 PHE A N 1
ATOM 978 C CA . PHE A 1 197 ? 49.302 73.855 164.485 1.00 23.11 197 PHE A CA 1
ATOM 979 C C . PHE A 1 197 ? 50.446 74.820 164.286 1.00 24.16 197 PHE A C 1
ATOM 980 O O . PHE A 1 197 ? 51.609 74.418 164.207 1.00 24.39 197 PHE A O 1
ATOM 988 N N . ALA A 1 198 ? 50.102 76.099 164.206 1.00 25.34 198 ALA A N 1
ATOM 989 C CA . ALA A 1 198 ? 51.089 77.148 164.005 1.00 26.05 198 ALA A CA 1
ATOM 990 C C . ALA A 1 198 ? 50.563 78.464 164.562 1.00 26.48 198 ALA A C 1
ATOM 991 O O . ALA A 1 198 ? 49.404 78.553 164.968 1.00 26.87 198 ALA A O 1
ATOM 993 N N . PRO A 1 199 ? 51.413 79.505 164.585 1.00 26.80 199 PRO A N 1
ATOM 994 C CA . PRO A 1 199 ? 51.005 80.814 165.103 1.00 27.96 199 PRO A CA 1
ATOM 995 C C . PRO A 1 199 ? 49.583 81.230 164.710 1.00 27.95 199 PRO A C 1
ATOM 996 O O . PRO A 1 199 ? 48.774 81.608 165.572 1.00 28.09 199 PRO A O 1
ATOM 1000 N N . GLY A 1 200 ? 49.278 81.158 163.419 1.00 25.92 200 GLY A N 1
ATOM 1001 C CA . GLY A 1 200 ? 47.944 81.518 162.981 1.00 26.80 200 GLY A CA 1
ATOM 1002 C C . GLY A 1 200 ? 47.358 80.407 162.138 1.00 26.84 200 GLY A C 1
ATOM 1003 O O . GLY A 1 200 ? 46.471 80.622 161.305 1.00 26.59 200 GLY A O 1
ATOM 1004 N N . TRP A 1 201 ? 47.838 79.194 162.366 1.00 24.85 201 TRP A N 1
ATOM 1005 C CA . TRP A 1 201 ? 47.376 78.077 161.568 1.00 23.11 201 TRP A CA 1
ATOM 1006 C C . TRP A 1 201 ? 46.619 76.975 162.283 1.00 21.18 201 TRP A C 1
ATOM 1007 O O . TRP A 1 201 ? 46.902 76.624 163.429 1.00 20.98 201 TRP A O 1
ATOM 1018 N N . TYR A 1 202 ? 45.662 76.413 161.560 1.00 18.96 202 TYR A N 1
ATOM 1019 C CA . TYR A 1 202 ? 44.849 75.325 162.060 1.00 16.80 202 TYR A CA 1
ATOM 1020 C C . TYR A 1 202 ? 44.734 74.317 160.925 1.00 14.78 202 TYR A C 1
ATOM 1021 O O . TYR A 1 202 ? 45.028 74.621 159.776 1.00 14.26 202 TYR A O 1
ATOM 1030 N N . TYR A 1 203 ? 44.321 73.108 161.244 1.00 13.24 203 TYR A N 1
ATOM 1031 C CA . TYR A 1 203 ? 44.166 72.105 160.220 1.00 11.98 203 TYR A CA 1
ATOM 1032 C C . TYR A 1 203 ? 43.201 71.115 160.817 1.00 12.25 203 TYR A C 1
ATOM 1033 O O . TYR A 1 203 ? 42.966 71.104 162.024 1.00 11.76 203 TYR A O 1
ATOM 1042 N N . SER A 1 204 ? 42.640 70.278 159.968 1.00 12.47 204 SER A N 1
ATOM 1043 C CA . SER A 1 204 ? 41.711 69.281 160.429 1.00 12.99 204 SER A CA 1
ATOM 1044 C C . SER A 1 204 ? 41.601 68.221 159.370 1.00 13.06 204 SER A C 1
ATOM 1045 O O . SER A 1 204 ? 42.134 68.355 158.273 1.00 12.45 204 SER A O 1
ATOM 1048 N N . ILE A 1 205 ? 40.910 67.152 159.698 1.00 14.53 205 ILE A N 1
ATOM 1049 C CA . ILE A 1 205 ? 40.794 66.092 158.745 1.00 16.45 205 ILE A CA 1
ATOM 1050 C C . ILE A 1 205 ? 39.359 65.717 158.486 1.00 17.84 205 ILE A C 1
ATOM 1051 O O . ILE A 1 205 ? 38.487 65.814 159.357 1.00 17.13 205 ILE A O 1
ATOM 1056 N N . TYR A 1 206 ? 39.122 65.290 157.258 1.00 18.84 206 TYR A N 1
ATOM 1057 C CA . TYR A 1 206 ? 37.800 64.908 156.862 1.00 19.87 206 TYR A CA 1
ATOM 1058 C C . TYR A 1 206 ? 37.821 63.507 156.374 1.00 18.94 206 TYR A C 1
ATOM 1059 O O . TYR A 1 206 ? 38.459 63.148 155.386 1.00 18.33 206 TYR A O 1
ATOM 1068 N N . VAL A 1 207 ? 37.150 62.706 157.170 1.00 17.82 207 VAL A N 1
ATOM 1069 C CA . VAL A 1 207 ? 37.042 61.304 156.940 1.00 17.38 207 VAL A CA 1
ATOM 1070 C C . VAL A 1 207 ? 35.793 61.055 156.141 1.00 16.83 207 VAL A C 1
ATOM 1071 O O . VAL A 1 207 ? 34.919 61.915 156.060 1.00 17.04 207 VAL A O 1
ATOM 1075 N N . LEU A 1 208 ? 35.730 59.882 155.531 1.00 15.70 208 LEU A N 1
ATOM 1076 C CA . LEU A 1 208 ? 34.568 59.486 154.768 1.00 14.69 208 LEU A CA 1
ATOM 1077 C C . LEU A 1 208 ? 33.782 58.620 155.740 1.00 15.01 208 LEU A C 1
ATOM 1078 O O . LEU A 1 208 ? 34.071 57.440 155.909 1.00 16.09 208 LEU A O 1
ATOM 1083 N N . PRO A 1 209 ? 32.772 59.207 156.393 1.00 14.90 209 PRO A N 1
ATOM 1084 C CA . PRO A 1 209 ? 31.940 58.503 157.367 1.00 16.08 209 PRO A CA 1
ATOM 1085 C C . PRO A 1 209 ? 31.946 56.994 157.256 1.00 16.74 209 PRO A C 1
ATOM 1086 O O . PRO A 1 209 ? 32.787 56.318 157.832 1.00 16.53 209 PRO A O 1
ATOM 1090 N N . ASN A 1 210 ? 30.998 56.481 156.500 1.00 17.69 210 ASN A N 1
ATOM 1091 C CA . ASN A 1 210 ? 30.824 55.058 156.276 1.00 19.68 210 ASN A CA 1
ATOM 1092 C C . ASN A 1 210 ? 32.086 54.181 156.279 1.00 18.55 210 ASN A C 1
ATOM 1093 O O . ASN A 1 210 ? 32.058 53.054 156.783 1.00 18.24 210 ASN A O 1
ATOM 1098 N N . THR A 1 211 ? 33.178 54.684 155.708 1.00 17.32 211 THR A N 1
ATOM 1099 C CA . THR A 1 211 ? 34.435 53.931 155.659 1.00 16.84 211 THR A CA 1
ATOM 1100 C C . THR A 1 211 ? 35.176 54.091 156.977 1.00 17.10 211 THR A C 1
ATOM 1101 O O . THR A 1 211 ? 35.620 53.118 157.590 1.00 16.80 211 THR A O 1
ATOM 1105 N N . TYR A 1 212 ? 35.320 55.345 157.387 1.00 18.13 212 TYR A N 1
ATOM 1106 C CA . TYR A 1 212 ? 35.970 55.689 158.637 1.00 19.20 212 TYR A CA 1
ATOM 1107 C C . TYR A 1 212 ? 35.280 54.854 159.710 1.00 19.87 212 TYR A C 1
ATOM 1108 O O . TYR A 1 212 ? 35.876 54.469 160.714 1.00 20.23 212 TYR A O 1
ATOM 1117 N N . ALA A 1 213 ? 34.007 54.573 159.460 1.00 21.72 213 ALA A N 1
ATOM 1118 C CA . ALA A 1 213 ? 33.178 53.779 160.353 1.00 23.74 213 ALA A CA 1
ATOM 1119 C C . ALA A 1 213 ? 33.799 52.408 160.522 1.00 25.11 213 ALA A C 1
ATOM 1120 O O . ALA A 1 213 ? 33.761 51.827 161.604 1.00 25.26 213 ALA A O 1
ATOM 1122 N N . MET A 1 214 ? 34.372 51.895 159.443 1.00 28.41 214 MET A N 1
ATOM 1123 C CA . MET A 1 214 ? 34.994 50.585 159.482 1.00 32.39 214 MET A CA 1
ATOM 1124 C C . MET A 1 214 ? 36.088 50.510 160.529 1.00 34.99 214 MET A C 1
ATOM 1125 O O . MET A 1 214 ? 37.280 50.688 160.250 1.00 35.92 214 MET A O 1
ATOM 1130 N N . ALA A 1 215 ? 35.654 50.251 161.769 1.00 37.99 215 ALA A N 1
ATOM 1131 C CA . ALA A 1 215 ? 36.541 50.125 162.932 1.00 39.20 215 ALA A CA 1
ATOM 1132 C C . ALA A 1 215 ? 37.519 48.983 162.663 1.00 40.80 215 ALA A C 1
ATOM 1133 O O . ALA A 1 215 ? 37.105 47.825 162.458 1.00 41.49 215 ALA A O 1
ATOM 1135 N N . GLU A 1 216 ? 38.809 49.331 162.644 1.00 41.87 216 GLU A N 1
ATOM 1136 C CA . GLU A 1 216 ? 39.895 48.376 162.397 1.00 43.22 216 GLU A CA 1
ATOM 1137 C C . GLU A 1 216 ? 40.054 47.358 163.540 1.00 43.52 216 GLU A C 1
ATOM 1138 O O . GLU A 1 216 ? 40.877 47.561 164.454 1.00 43.49 216 GLU A O 1
ATOM 1144 N N . ILE A 1 217 ? 39.272 46.271 163.473 1.00 43.25 217 ILE A N 1
ATOM 1145 C CA . ILE A 1 217 ? 39.286 45.200 164.487 1.00 43.23 217 ILE A CA 1
ATOM 1146 C C . ILE A 1 217 ? 39.038 45.797 165.889 1.00 45.15 217 ILE A C 1
ATOM 1147 O O . ILE A 1 217 ? 39.992 46.043 166.650 1.00 44.28 217 ILE A O 1
ATOM 1152 N N . GLY A 1 218 ? 37.768 46.036 166.228 1.00 45.67 218 GLY A N 1
ATOM 1153 C CA . GLY A 1 218 ? 37.463 46.611 167.536 1.00 47.94 218 GLY A CA 1
ATOM 1154 C C . GLY A 1 218 ? 36.491 45.808 168.397 1.00 48.60 218 GLY A C 1
ATOM 1155 O O . GLY A 1 218 ? 36.873 45.177 169.398 1.00 49.56 218 GLY A O 1
ATOM 1156 N N . ASP A 1 219 ? 35.249 45.871 168.008 1.00 49.48 219 ASP A N 1
ATOM 1157 C CA . ASP A 1 219 ? 34.107 45.198 168.634 1.00 48.33 219 ASP A CA 1
ATOM 1158 C C . ASP A 1 219 ? 33.238 44.841 167.448 1.00 47.26 219 ASP A C 1
ATOM 1159 O O . ASP A 1 219 ? 32.708 43.728 167.313 1.00 47.63 219 ASP A O 1
ATOM 1164 N N . ARG A 1 220 ? 33.142 45.859 166.594 1.00 46.52 220 ARG A N 1
ATOM 1165 C CA . ARG A 1 220 ? 32.405 45.819 165.341 1.00 45.27 220 ARG A CA 1
ATOM 1166 C C . ARG A 1 220 ? 33.467 45.919 164.232 1.00 44.00 220 ARG A C 1
ATOM 1167 O O . ARG A 1 220 ? 34.066 46.992 164.004 1.00 42.85 220 ARG A O 1
ATOM 1175 N N . THR A 1 221 ? 33.720 44.791 163.567 1.00 41.54 221 THR A N 1
ATOM 1176 C CA . THR A 1 221 ? 34.722 44.768 162.512 1.00 40.41 221 THR A CA 1
ATOM 1177 C C . THR A 1 221 ? 34.351 43.993 161.243 1.00 37.89 221 THR A C 1
ATOM 1178 O O . THR A 1 221 ? 33.913 42.833 161.281 1.00 37.03 221 THR A O 1
ATOM 1182 N N . ASP A 1 222 ? 34.524 44.704 160.127 1.00 37.11 222 ASP A N 1
ATOM 1183 C CA . ASP A 1 222 ? 34.263 44.240 158.763 1.00 34.55 222 ASP A CA 1
ATOM 1184 C C . ASP A 1 222 ? 35.560 44.562 158.045 1.00 31.25 222 ASP A C 1
ATOM 1185 O O . ASP A 1 222 ? 36.399 45.273 158.598 1.00 30.69 222 ASP A O 1
ATOM 1190 N N . SER A 1 223 ? 35.734 44.066 156.826 1.00 28.29 223 SER A N 1
ATOM 1191 C CA . SER A 1 223 ? 36.987 44.322 156.123 1.00 25.20 223 SER A CA 1
ATOM 1192 C C . SER A 1 223 ? 36.924 44.177 154.610 1.00 21.53 223 SER A C 1
ATOM 1193 O O . SER A 1 223 ? 36.066 43.489 154.069 1.00 20.31 223 SER A O 1
ATOM 1196 N N . VAL A 1 224 ? 37.867 44.827 153.943 1.00 17.39 224 VAL A N 1
ATOM 1197 C CA . VAL A 1 224 ? 37.957 44.807 152.494 1.00 14.30 224 VAL A CA 1
ATOM 1198 C C . VAL A 1 224 ? 39.348 44.368 152.018 1.00 14.43 224 VAL A C 1
ATOM 1199 O O . VAL A 1 224 ? 40.366 44.948 152.395 1.00 14.10 224 VAL A O 1
ATOM 1203 N N . THR A 1 225 ? 39.371 43.333 151.185 1.00 14.23 225 THR A N 1
ATOM 1204 C CA . THR A 1 225 ? 40.603 42.776 150.645 1.00 14.39 225 THR A CA 1
ATOM 1205 C C . THR A 1 225 ? 41.328 43.695 149.682 1.00 14.81 225 THR A C 1
ATOM 1206 O O . THR A 1 225 ? 42.516 43.516 149.422 1.00 15.66 225 THR A O 1
ATOM 1210 N N . GLN A 1 226 ? 40.611 44.666 149.135 1.00 16.26 226 GLN A N 1
ATOM 1211 C CA . GLN A 1 226 ? 41.201 45.616 148.204 1.00 17.00 226 GLN A CA 1
ATOM 1212 C C . GLN A 1 226 ? 40.123 46.500 147.637 1.00 16.22 226 GLN A C 1
ATOM 1213 O O . GLN A 1 226 ? 38.937 46.194 147.729 1.00 16.25 226 GLN A O 1
ATOM 1219 N N . PHE A 1 227 ? 40.532 47.602 147.037 1.00 14.92 227 PHE A N 1
ATOM 1220 C CA . PHE A 1 227 ? 39.558 48.506 146.482 1.00 14.28 227 PHE A CA 1
ATOM 1221 C C . PHE A 1 227 ? 40.197 49.400 145.461 1.00 14.53 227 PHE A C 1
ATOM 1222 O O . PHE A 1 227 ? 41.372 49.275 145.133 1.00 14.05 227 PHE A O 1
ATOM 1230 N N . ARG A 1 228 ? 39.404 50.332 144.978 1.00 13.65 228 ARG A N 1
ATOM 1231 C CA . ARG A 1 228 ? 39.872 51.269 143.997 1.00 13.99 228 ARG A CA 1
ATOM 1232 C C . ARG A 1 228 ? 38.796 52.314 143.899 1.00 13.38 228 ARG A C 1
ATOM 1233 O O . ARG A 1 228 ? 37.633 51.985 143.676 1.00 13.12 228 ARG A O 1
ATOM 1241 N N . LYS A 1 229 ? 39.176 53.571 144.110 1.00 13.33 229 LYS A N 1
ATOM 1242 C CA . LYS A 1 229 ? 38.217 54.655 144.028 1.00 13.12 229 LYS A CA 1
ATOM 1243 C C . LYS A 1 229 ? 37.657 54.663 142.614 1.00 14.18 229 LYS A C 1
ATOM 1244 O O . LYS A 1 229 ? 38.390 54.616 141.623 1.00 14.45 229 LYS A O 1
ATOM 1250 N N . VAL A 1 230 ? 36.335 54.684 142.547 1.00 14.44 230 VAL A N 1
ATOM 1251 C CA . VAL A 1 230 ? 35.609 54.674 141.301 1.00 13.47 230 VAL A CA 1
ATOM 1252 C C . VAL A 1 230 ? 35.427 56.095 140.814 1.00 12.18 230 VAL A C 1
ATOM 1253 O O . VAL A 1 230 ? 34.991 56.328 139.703 1.00 12.36 230 VAL A O 1
ATOM 1257 N N . TYR A 1 231 ? 35.785 57.041 141.668 1.00 13.08 231 TYR A N 1
ATOM 1258 C CA . TYR A 1 231 ? 35.715 58.462 141.367 1.00 13.06 231 TYR A CA 1
ATOM 1259 C C . TYR A 1 231 ? 35.690 59.217 142.671 1.00 13.31 231 TYR A C 1
ATOM 1260 O O . TYR A 1 231 ? 35.441 58.645 143.731 1.00 12.92 231 TYR A O 1
ATOM 1269 N N . LYS A 1 232 ? 35.956 60.508 142.592 1.00 13.58 232 LYS A N 1
ATOM 1270 C CA . LYS A 1 232 ? 35.923 61.349 143.772 1.00 14.43 232 LYS A CA 1
ATOM 1271 C C . LYS A 1 232 ? 35.551 62.698 143.239 1.00 14.57 232 LYS A C 1
ATOM 1272 O O . LYS A 1 232 ? 36.115 63.160 142.244 1.00 14.38 232 LYS A O 1
ATOM 1278 N N . GLY A 1 233 ? 34.582 63.318 143.886 1.00 12.72 233 GLY A N 1
ATOM 1279 C CA . GLY A 1 233 ? 34.160 64.617 143.445 1.00 11.70 233 GLY A CA 1
ATOM 1280 C C . GLY A 1 233 ? 33.911 65.488 144.636 1.00 11.29 233 GLY A C 1
ATOM 1281 O O . GLY A 1 233 ? 33.015 65.232 145.429 1.00 11.41 233 GLY A O 1
ATOM 1282 N N . ILE A 1 234 ? 34.736 66.502 144.801 1.00 12.15 234 ILE A N 1
ATOM 1283 C CA . ILE A 1 234 ? 34.511 67.406 145.899 1.00 12.50 234 ILE A CA 1
ATOM 1284 C C . ILE A 1 234 ? 34.255 68.748 145.292 1.00 13.88 234 ILE A C 1
ATOM 1285 O O . ILE A 1 234 ? 34.864 69.132 144.289 1.00 13.81 234 ILE A O 1
ATOM 1290 N N . THR A 1 235 ? 33.316 69.449 145.897 1.00 14.57 235 THR A N 1
ATOM 1291 C CA . THR A 1 235 ? 32.980 70.770 145.451 1.00 15.85 235 THR A CA 1
ATOM 1292 C C . THR A 1 235 ? 32.931 71.616 146.713 1.00 16.79 235 THR A C 1
ATOM 1293 O O . THR A 1 235 ? 32.145 71.364 147.627 1.00 16.38 235 THR A O 1
ATOM 1297 N N . PHE A 1 236 ? 33.849 72.576 146.770 1.00 18.74 236 PHE A N 1
ATOM 1298 C CA . PHE A 1 236 ? 33.967 73.490 147.889 1.00 19.67 236 PHE A CA 1
ATOM 1299 C C . PHE A 1 236 ? 33.107 74.681 147.557 1.00 20.46 236 PHE A C 1
ATOM 1300 O O . PHE A 1 236 ? 33.568 75.640 146.954 1.00 20.95 236 PHE A O 1
ATOM 1308 N N . GLU A 1 237 ? 31.843 74.605 147.929 1.00 21.57 237 GLU A N 1
ATOM 1309 C CA . GLU A 1 237 ? 30.936 75.693 147.660 1.00 21.93 237 GLU A CA 1
ATOM 1310 C C . GLU A 1 237 ? 31.405 76.877 148.488 1.00 21.81 237 GLU A C 1
ATOM 1311 O O . GLU A 1 237 ? 31.725 76.738 149.673 1.00 21.34 237 GLU A O 1
ATOM 1317 N N . PHE A 1 238 ? 31.473 78.035 147.845 1.00 21.02 238 PHE A N 1
ATOM 1318 C CA . PHE A 1 238 ? 31.908 79.264 148.492 1.00 21.14 238 PHE A CA 1
ATOM 1319 C C . PHE A 1 238 ? 30.766 79.883 149.303 1.00 21.15 238 PHE A C 1
ATOM 1320 O O . PHE A 1 238 ? 30.132 80.844 148.859 1.00 20.26 238 PHE A O 1
ATOM 1328 N N . ASN A 1 239 ? 30.501 79.329 150.484 1.00 20.95 239 ASN A N 1
ATOM 1329 C CA . ASN A 1 239 ? 29.428 79.841 151.330 1.00 21.03 239 ASN A CA 1
ATOM 1330 C C . ASN A 1 239 ? 29.876 81.130 151.993 1.00 21.17 239 ASN A C 1
ATOM 1331 O O . ASN A 1 239 ? 30.487 81.102 153.058 1.00 22.53 239 ASN A O 1
ATOM 1336 N N . ALA A 1 240 ? 29.582 82.261 151.359 1.00 20.10 240 ALA A N 1
ATOM 1337 C CA . ALA A 1 240 ? 29.966 83.558 151.907 1.00 19.65 240 ALA A CA 1
ATOM 1338 C C . ALA A 1 240 ? 28.879 84.582 151.666 1.00 17.79 240 ALA A C 1
ATOM 1339 O O . ALA A 1 240 ? 28.385 84.710 150.547 1.00 17.26 240 ALA A O 1
ATOM 1341 N N . PRO A 1 241 ? 28.507 85.342 152.709 1.00 16.71 241 PRO A N 1
ATOM 1342 C CA . PRO A 1 241 ? 27.461 86.333 152.494 1.00 15.75 241 PRO A CA 1
ATOM 1343 C C . PRO A 1 241 ? 27.909 87.120 151.296 1.00 15.63 241 PRO A C 1
ATOM 1344 O O . PRO A 1 241 ? 29.088 87.445 151.168 1.00 15.60 241 PRO A O 1
ATOM 1348 N N . THR A 1 242 ? 26.968 87.386 150.404 1.00 16.05 242 THR A N 1
ATOM 1349 C CA . THR A 1 242 ? 27.256 88.131 149.203 1.00 15.51 242 THR A CA 1
ATOM 1350 C C . THR A 1 242 ? 27.934 89.449 149.597 1.00 15.34 242 THR A C 1
ATOM 1351 O O . THR A 1 242 ? 28.727 90.000 148.831 1.00 14.41 242 THR A O 1
ATOM 1355 N N . LEU A 1 243 ? 27.640 89.929 150.807 1.00 15.61 243 LEU A N 1
ATOM 1356 C CA . LEU A 1 243 ? 28.228 91.166 151.336 1.00 16.51 243 LEU A CA 1
ATOM 1357 C C . LEU A 1 243 ? 29.731 91.223 151.073 1.00 17.87 243 LEU A C 1
ATOM 1358 O O . LEU A 1 243 ? 30.215 92.061 150.309 1.00 17.92 243 LEU A O 1
ATOM 1363 N N . ILE A 1 244 ? 30.460 90.341 151.748 1.00 20.51 244 ILE A N 1
ATOM 1364 C CA . ILE A 1 244 ? 31.904 90.225 151.593 1.00 22.63 244 ILE A CA 1
ATOM 1365 C C . ILE A 1 244 ? 32.166 88.925 150.836 1.00 23.22 244 ILE A C 1
ATOM 1366 O O . ILE A 1 244 ? 33.005 88.092 151.208 1.00 22.82 244 ILE A O 1
ATOM 1371 N N . ASP A 1 245 ? 31.388 88.786 149.766 1.00 23.16 245 ASP A N 1
ATOM 1372 C CA . ASP A 1 245 ? 31.429 87.662 148.858 1.00 22.47 245 ASP A CA 1
ATOM 1373 C C . ASP A 1 245 ? 32.689 87.879 148.068 1.00 20.68 245 ASP A C 1
ATOM 1374 O O . ASP A 1 245 ? 32.647 88.087 146.861 1.00 20.93 245 ASP A O 1
ATOM 1379 N N . GLN A 1 246 ? 33.815 87.818 148.764 1.00 19.15 246 GLN A N 1
ATOM 1380 C CA . GLN A 1 246 ? 35.086 88.075 148.079 1.00 17.26 246 GLN A CA 1
ATOM 1381 C C . GLN A 1 246 ? 36.158 87.034 148.368 1.00 16.38 246 GLN A C 1
ATOM 1382 O O . GLN A 1 246 ? 36.031 86.188 149.260 1.00 14.79 246 GLN A O 1
ATOM 1388 N N . GLY A 1 247 ? 37.213 87.122 147.561 1.00 15.96 247 GLY A N 1
ATOM 1389 C CA . GLY A 1 247 ? 38.331 86.205 147.650 1.00 17.63 247 GLY A CA 1
ATOM 1390 C C . GLY A 1 247 ? 38.399 85.359 146.396 1.00 18.37 247 GLY A C 1
ATOM 1391 O O . GLY A 1 247 ? 37.518 85.462 145.541 1.00 18.57 247 GLY A O 1
ATOM 1392 N N . TRP A 1 248 ? 39.436 84.531 146.283 1.00 19.00 248 TRP A N 1
ATOM 1393 C CA . TRP A 1 248 ? 39.606 83.659 145.121 1.00 20.24 248 TRP A CA 1
ATOM 1394 C C . TRP A 1 248 ? 40.182 82.320 145.531 1.00 21.07 248 TRP A C 1
ATOM 1395 O O . TRP A 1 248 ? 40.391 82.061 146.722 1.00 21.60 248 TRP A O 1
ATOM 1406 N N . TRP A 1 249 ? 40.469 81.483 144.537 1.00 20.59 249 TRP A N 1
ATOM 1407 C CA . TRP A 1 249 ? 40.997 80.154 144.807 1.00 20.50 249 TRP A CA 1
ATOM 1408 C C . TRP A 1 249 ? 41.673 79.513 143.612 1.00 19.72 249 TRP A C 1
ATOM 1409 O O . TRP A 1 249 ? 41.436 79.901 142.472 1.00 20.34 249 TRP A O 1
ATOM 1420 N N . VAL A 1 250 ? 42.493 78.503 143.887 1.00 19.27 250 VAL A N 1
ATOM 1421 C CA . VAL A 1 250 ? 43.188 77.771 142.843 1.00 17.80 250 VAL A CA 1
ATOM 1422 C C . VAL A 1 250 ? 43.182 76.295 143.109 1.00 17.42 250 VAL A C 1
ATOM 1423 O O . VAL A 1 250 ? 43.646 75.839 144.159 1.00 16.59 250 VAL A O 1
ATOM 1427 N N . GLY A 1 251 ? 42.679 75.547 142.138 1.00 16.28 251 GLY A N 1
ATOM 1428 C CA . GLY A 1 251 ? 42.636 74.112 142.279 1.00 16.20 251 GLY A CA 1
ATOM 1429 C C . GLY A 1 251 ? 43.491 73.449 141.228 1.00 15.87 251 GLY A C 1
ATOM 1430 O O . GLY A 1 251 ? 43.708 74.000 140.148 1.00 15.52 251 GLY A O 1
ATOM 1431 N N . ALA A 1 252 ? 43.982 72.261 141.553 1.00 15.53 252 ALA A N 1
ATOM 1432 C CA . ALA A 1 252 ? 44.800 71.502 140.627 1.00 15.68 252 ALA A CA 1
ATOM 1433 C C . ALA A 1 252 ? 44.975 70.088 141.139 1.00 15.22 252 ALA A C 1
ATOM 1434 O O . ALA A 1 252 ? 44.926 69.838 142.346 1.00 14.23 252 ALA A O 1
ATOM 1436 N N . HIS A 1 253 ? 45.167 69.166 140.208 1.00 14.98 253 HIS A N 1
ATOM 1437 C CA . HIS A 1 253 ? 45.359 67.776 140.554 1.00 14.59 253 HIS A CA 1
ATOM 1438 C C . HIS A 1 253 ? 46.809 67.424 140.410 1.00 14.98 253 HIS A C 1
ATOM 1439 O O . HIS A 1 253 ? 47.473 67.832 139.463 1.00 15.23 253 HIS A O 1
ATOM 1446 N N . ILE A 1 254 ? 47.303 66.667 141.372 1.00 15.24 254 ILE A N 1
ATOM 1447 C CA . ILE A 1 254 ? 48.678 66.233 141.347 1.00 15.19 254 ILE A CA 1
ATOM 1448 C C . ILE A 1 254 ? 48.595 64.796 141.797 1.00 15.79 254 ILE A C 1
ATOM 1449 O O . ILE A 1 254 ? 48.120 64.504 142.895 1.00 15.38 254 ILE A O 1
ATOM 1454 N N . PRO A 1 255 ? 49.034 63.873 140.934 1.00 16.00 255 PRO A N 1
ATOM 1455 C CA . PRO A 1 255 ? 49.009 62.446 141.230 1.00 15.64 255 PRO A CA 1
ATOM 1456 C C . PRO A 1 255 ? 50.171 62.131 142.129 1.00 15.36 255 PRO A C 1
ATOM 1457 O O . PRO A 1 255 ? 51.269 62.630 141.916 1.00 15.17 255 PRO A O 1
ATOM 1461 N N . VAL A 1 256 ? 49.934 61.320 143.144 1.00 15.37 256 VAL A N 1
ATOM 1462 C CA . VAL A 1 256 ? 51.019 60.950 144.015 1.00 15.12 256 VAL A CA 1
ATOM 1463 C C . VAL A 1 256 ? 50.859 59.517 144.447 1.00 15.27 256 VAL A C 1
ATOM 1464 O O . VAL A 1 256 ? 49.773 59.094 144.828 1.00 15.07 256 VAL A O 1
ATOM 1468 N N . LYS A 1 257 ? 51.946 58.766 144.326 1.00 15.33 257 LYS A N 1
ATOM 1469 C CA . LYS A 1 257 ? 51.974 57.384 144.753 1.00 15.86 257 LYS A CA 1
ATOM 1470 C C . LYS A 1 257 ? 52.737 57.439 146.081 1.00 16.49 257 LYS A C 1
ATOM 1471 O O . LYS A 1 257 ? 53.561 58.337 146.303 1.00 16.32 257 LYS A O 1
ATOM 1477 N N . PRO A 1 258 ? 52.457 56.503 146.994 1.00 16.43 258 PRO A N 1
ATOM 1478 C CA . PRO A 1 258 ? 53.161 56.524 148.267 1.00 16.38 258 PRO A CA 1
ATOM 1479 C C . PRO A 1 258 ? 54.199 55.435 148.268 1.00 17.47 258 PRO A C 1
ATOM 1480 O O . PRO A 1 258 ? 54.153 54.523 147.450 1.00 17.67 258 PRO A O 1
ATOM 1484 N N . GLN A 1 259 ? 55.133 55.534 149.197 1.00 19.80 259 GLN A N 1
ATOM 1485 C CA . GLN A 1 259 ? 56.168 54.527 149.346 1.00 21.16 259 GLN A CA 1
ATOM 1486 C C . GLN A 1 259 ? 56.006 54.016 150.770 1.00 21.46 259 GLN A C 1
ATOM 1487 O O . GLN A 1 259 ? 55.737 54.802 151.686 1.00 20.71 259 GLN A O 1
ATOM 1493 N N . SER A 1 260 ? 56.152 52.710 150.966 1.00 20.49 260 SER A N 1
ATOM 1494 C CA . SER A 1 260 ? 55.988 52.154 152.303 1.00 20.38 260 SER A CA 1
ATOM 1495 C C . SER A 1 260 ? 57.249 52.176 153.161 1.00 20.54 260 SER A C 1
ATOM 1496 O O . SER A 1 260 ? 58.019 51.222 153.168 1.00 20.96 260 SER A O 1
ATOM 1499 N N . GLU A 1 261 ? 57.479 53.271 153.876 1.00 20.80 261 GLU A N 1
ATOM 1500 C CA . GLU A 1 261 ? 58.632 53.320 154.758 1.00 20.43 261 GLU A CA 1
ATOM 1501 C C . GLU A 1 261 ? 58.131 52.548 155.982 1.00 20.73 261 GLU A C 1
ATOM 1502 O O . GLU A 1 261 ? 57.132 52.928 156.593 1.00 21.88 261 GLU A O 1
ATOM 1508 N N . THR A 1 262 ? 58.804 51.446 156.315 1.00 19.79 262 THR A N 1
ATOM 1509 C CA . THR A 1 262 ? 58.377 50.594 157.426 1.00 19.80 262 THR A CA 1
ATOM 1510 C C . THR A 1 262 ? 58.783 50.930 158.852 1.00 19.25 262 THR A C 1
ATOM 1511 O O . THR A 1 262 ? 59.880 51.428 159.113 1.00 19.12 262 THR A O 1
ATOM 1515 N N . ILE A 1 263 ? 57.870 50.650 159.777 1.00 17.93 263 ILE A N 1
ATOM 1516 C CA . ILE A 1 263 ? 58.123 50.874 161.187 1.00 16.72 263 ILE A CA 1
ATOM 1517 C C . ILE A 1 263 ? 58.281 49.509 161.807 1.00 15.89 263 ILE A C 1
ATOM 1518 O O . ILE A 1 263 ? 57.336 48.948 162.337 1.00 17.08 263 ILE A O 1
ATOM 1523 N N . PRO A 1 264 ? 59.492 48.956 161.741 1.00 16.67 264 PRO A N 1
ATOM 1524 C CA . PRO A 1 264 ? 59.872 47.648 162.270 1.00 18.01 264 PRO A CA 1
ATOM 1525 C C . PRO A 1 264 ? 59.074 47.199 163.479 1.00 19.09 264 PRO A C 1
ATOM 1526 O O . PRO A 1 264 ? 58.825 47.989 164.397 1.00 18.11 264 PRO A O 1
ATOM 1530 N N . ALA A 1 265 ? 58.670 45.932 163.468 1.00 17.79 265 ALA A N 1
ATOM 1531 C CA . ALA A 1 265 ? 57.921 45.377 164.575 1.00 16.50 265 ALA A CA 1
ATOM 1532 C C . ALA A 1 265 ? 58.982 44.877 165.525 1.00 17.36 265 ALA A C 1
ATOM 1533 O O . ALA A 1 265 ? 59.979 44.308 165.081 1.00 17.71 265 ALA A O 1
ATOM 1535 N N . ALA A 1 266 ? 58.775 45.103 166.822 1.00 19.89 266 ALA A N 1
ATOM 1536 C CA . ALA A 1 266 ? 59.738 44.691 167.852 1.00 22.36 266 ALA A CA 1
ATOM 1537 C C . ALA A 1 266 ? 59.095 43.924 168.999 1.00 23.12 266 ALA A C 1
ATOM 1538 O O . ALA A 1 266 ? 57.865 43.839 169.089 1.00 22.87 266 ALA A O 1
ATOM 1540 N N . GLU A 1 267 ? 59.934 43.394 169.891 1.00 24.02 267 GLU A N 1
ATOM 1541 C CA . GLU A 1 267 ? 59.434 42.597 171.009 1.00 26.32 267 GLU A CA 1
ATOM 1542 C C . GLU A 1 267 ? 59.511 43.155 172.439 1.00 26.27 267 GLU A C 1
ATOM 1543 O O . GLU A 1 267 ? 58.643 43.925 172.843 1.00 26.50 267 GLU A O 1
ATOM 1549 N N . ARG A 1 268 ? 60.518 42.752 173.213 1.00 26.31 268 ARG A N 1
ATOM 1550 C CA . ARG A 1 268 ? 60.640 43.199 174.607 1.00 25.59 268 ARG A CA 1
ATOM 1551 C C . ARG A 1 268 ? 60.519 44.703 174.728 1.00 23.58 268 ARG A C 1
ATOM 1552 O O . ARG A 1 268 ? 59.838 45.218 175.614 1.00 22.20 268 ARG A O 1
ATOM 1560 N N . PHE A 1 269 ? 61.200 45.401 173.832 1.00 22.18 269 PHE A N 1
ATOM 1561 C CA . PHE A 1 269 ? 61.169 46.844 173.826 1.00 20.32 269 PHE A CA 1
ATOM 1562 C C . PHE A 1 269 ? 60.903 47.343 172.447 1.00 18.89 269 PHE A C 1
ATOM 1563 O O . PHE A 1 269 ? 61.123 46.643 171.470 1.00 19.17 269 PHE A O 1
ATOM 1571 N N . SER A 1 270 ? 60.417 48.565 172.371 1.00 17.89 270 SER A N 1
ATOM 1572 C CA . SER A 1 270 ? 60.142 49.164 171.093 1.00 17.59 270 SER A CA 1
ATOM 1573 C C . SER A 1 270 ? 60.563 50.621 171.172 1.00 16.74 270 SER A C 1
ATOM 1574 O O . SER A 1 270 ? 60.219 51.336 172.118 1.00 15.31 270 SER A O 1
ATOM 1577 N N . ALA A 1 271 ? 61.355 51.041 170.196 1.00 15.80 271 ALA A N 1
ATOM 1578 C CA . ALA A 1 271 ? 61.816 52.409 170.161 1.00 15.91 271 ALA A CA 1
ATOM 1579 C C . ALA A 1 271 ? 60.601 53.252 169.828 1.00 17.03 271 ALA A C 1
ATOM 1580 O O . ALA A 1 271 ? 59.643 52.758 169.241 1.00 15.92 271 ALA A O 1
ATOM 1582 N N . GLY A 1 272 ? 60.640 54.522 170.212 1.00 19.19 272 GLY A N 1
ATOM 1583 C CA . GLY A 1 272 ? 59.534 55.419 169.942 1.00 18.92 272 GLY A CA 1
ATOM 1584 C C . GLY A 1 272 ? 59.991 56.852 170.101 1.00 20.24 272 GLY A C 1
ATOM 1585 O O . GLY A 1 272 ? 61.174 57.155 169.917 1.00 21.43 272 GLY A O 1
ATOM 1586 N N . SER A 1 273 ? 59.053 57.732 170.446 1.00 23.02 273 SER A N 1
ATOM 1587 C CA . SER A 1 273 ? 59.334 59.161 170.644 1.00 23.80 273 SER A CA 1
ATOM 1588 C C . SER A 1 273 ? 58.211 59.888 171.411 1.00 23.25 273 SER A C 1
ATOM 1589 O O . SER A 1 273 ? 57.020 59.661 171.185 1.00 22.76 273 SER A O 1
ATOM 1592 N N . MET A 1 274 ? 58.581 60.753 172.338 1.00 21.76 274 MET A N 1
ATOM 1593 C CA . MET A 1 274 ? 57.552 61.452 173.064 1.00 21.55 274 MET A CA 1
ATOM 1594 C C . MET A 1 274 ? 57.392 62.851 172.544 1.00 22.34 274 MET A C 1
ATOM 1595 O O . MET A 1 274 ? 58.180 63.737 172.872 1.00 22.56 274 MET A O 1
ATOM 1600 N N . THR A 1 275 ? 56.357 63.052 171.742 1.00 22.69 275 THR A N 1
ATOM 1601 C CA . THR A 1 275 ? 56.103 64.362 171.165 1.00 22.79 275 THR A CA 1
ATOM 1602 C C . THR A 1 275 ? 55.255 65.211 172.079 1.00 22.16 275 THR A C 1
ATOM 1603 O O . THR A 1 275 ? 54.409 64.708 172.828 1.00 21.48 275 THR A O 1
ATOM 1607 N N . VAL A 1 276 ? 55.488 66.513 171.986 1.00 22.54 276 VAL A N 1
ATOM 1608 C CA . VAL A 1 276 ? 54.782 67.486 172.794 1.00 22.48 276 VAL A CA 1
ATOM 1609 C C . VAL A 1 276 ? 54.702 68.800 172.053 1.00 22.74 276 VAL A C 1
ATOM 1610 O O . VAL A 1 276 ? 55.636 69.599 172.077 1.00 23.10 276 VAL A O 1
ATOM 1614 N N . SER A 1 277 ? 53.584 69.008 171.379 1.00 23.36 277 SER A N 1
ATOM 1615 C CA . SER A 1 277 ? 53.351 70.234 170.644 1.00 23.51 277 SER A CA 1
ATOM 1616 C C . SER A 1 277 ? 52.841 71.245 171.671 1.00 23.49 277 SER A C 1
ATOM 1617 O O . SER A 1 277 ? 52.284 70.852 172.699 1.00 23.49 277 SER A O 1
ATOM 1620 N N . ALA A 1 278 ? 53.027 72.534 171.400 1.00 22.45 278 ALA A N 1
ATOM 1621 C CA . ALA A 1 278 ? 52.581 73.573 172.324 1.00 21.14 278 ALA A CA 1
ATOM 1622 C C . ALA A 1 278 ? 52.098 74.805 171.578 1.00 21.63 278 ALA A C 1
ATOM 1623 O O . ALA A 1 278 ? 52.726 75.216 170.606 1.00 21.78 278 ALA A O 1
ATOM 1625 N N . SER A 1 279 ? 50.991 75.391 172.040 1.00 22.45 279 SER A N 1
ATOM 1626 C CA . SER A 1 279 ? 50.425 76.588 171.414 1.00 22.62 279 SER A CA 1
ATOM 1627 C C . SER A 1 279 ? 49.239 77.164 172.178 1.00 22.48 279 SER A C 1
ATOM 1628 O O . SER A 1 279 ? 48.369 76.421 172.628 1.00 22.42 279 SER A O 1
ATOM 1631 N N . ASN A 1 280 ? 49.222 78.493 172.305 1.00 23.25 280 ASN A N 1
ATOM 1632 C CA . ASN A 1 280 ? 48.170 79.251 172.998 1.00 24.00 280 ASN A CA 1
ATOM 1633 C C . ASN A 1 280 ? 46.785 78.618 172.921 1.00 24.63 280 ASN A C 1
ATOM 1634 O O . ASN A 1 280 ? 46.354 78.168 171.858 1.00 25.22 280 ASN A O 1
ATOM 1639 N N . ALA A 1 281 ? 46.072 78.611 174.041 1.00 24.01 281 ALA A N 1
ATOM 1640 C CA . ALA A 1 281 ? 44.741 78.019 174.071 1.00 24.32 281 ALA A CA 1
ATOM 1641 C C . ALA A 1 281 ? 43.664 79.069 173.877 1.00 24.75 281 ALA A C 1
ATOM 1642 O O . ALA A 1 281 ? 43.184 79.655 174.848 1.00 25.13 281 ALA A O 1
ATOM 1644 N N . ILE A 1 282 ? 43.285 79.297 172.624 1.00 24.47 282 ILE A N 1
ATOM 1645 C CA . ILE A 1 282 ? 42.264 80.280 172.293 1.00 24.63 282 ILE A CA 1
ATOM 1646 C C . ILE A 1 282 ? 41.367 80.524 173.486 1.00 25.01 282 ILE A C 1
ATOM 1647 O O . ILE A 1 282 ? 40.763 79.587 174.006 1.00 24.68 282 ILE A O 1
ATOM 1652 N N . PHE A 1 283 ? 41.299 81.778 173.923 1.00 26.21 283 PHE A N 1
ATOM 1653 C CA . PHE A 1 283 ? 40.473 82.173 175.066 1.00 27.64 283 PHE A CA 1
ATOM 1654 C C . PHE A 1 283 ? 41.133 82.009 176.440 1.00 28.23 283 PHE A C 1
ATOM 1655 O O . PHE A 1 283 ? 40.441 81.800 177.443 1.00 28.89 283 PHE A O 1
ATOM 1663 N N . GLN A 1 284 ? 42.464 82.104 176.477 1.00 28.64 284 GLN A N 1
ATOM 1664 C CA . GLN A 1 284 ? 43.242 82.014 177.720 1.00 29.04 284 GLN A CA 1
ATOM 1665 C C . GLN A 1 284 ? 44.440 82.954 177.619 1.00 29.03 284 GLN A C 1
ATOM 1666 O O . GLN A 1 284 ? 45.004 83.132 176.539 1.00 28.84 284 GLN A O 1
ATOM 1672 N N . PRO A 1 285 ? 44.837 83.575 178.748 1.00 29.50 285 PRO A N 1
ATOM 1673 C CA . PRO A 1 285 ? 45.970 84.514 178.792 1.00 27.98 285 PRO A CA 1
ATOM 1674 C C . PRO A 1 285 ? 47.166 84.013 178.003 1.00 27.37 285 PRO A C 1
ATOM 1675 O O . PRO A 1 285 ? 47.899 83.135 178.444 1.00 27.25 285 PRO A O 1
ATOM 1679 N N . SER A 1 286 ? 47.336 84.591 176.822 1.00 27.66 286 SER A N 1
ATOM 1680 C CA . SER A 1 286 ? 48.410 84.243 175.898 1.00 27.68 286 SER A CA 1
ATOM 1681 C C . SER A 1 286 ? 49.746 83.857 176.540 1.00 27.55 286 SER A C 1
ATOM 1682 O O . SER A 1 286 ? 50.297 82.784 176.279 1.00 26.96 286 SER A O 1
ATOM 1685 N N . ASN A 1 287 ? 50.263 84.756 177.366 1.00 27.48 287 ASN A N 1
ATOM 1686 C CA . ASN A 1 287 ? 51.528 84.554 178.053 1.00 27.28 287 ASN A CA 1
ATOM 1687 C C . ASN A 1 287 ? 51.393 83.589 179.228 1.00 27.33 287 ASN A C 1
ATOM 1688 O O . ASN A 1 287 ? 52.338 82.888 179.577 1.00 26.87 287 ASN A O 1
ATOM 1693 N N . THR A 1 288 ? 50.213 83.562 179.833 1.00 27.50 288 THR A N 1
ATOM 1694 C CA . THR A 1 288 ? 49.948 82.697 180.978 1.00 28.05 288 THR A CA 1
ATOM 1695 C C . THR A 1 288 ? 49.759 81.224 180.630 1.00 28.67 288 THR A C 1
ATOM 1696 O O . THR A 1 288 ? 50.596 80.377 180.949 1.00 28.51 288 THR A O 1
ATOM 1700 N N . VAL A 1 289 ? 48.634 80.932 179.986 1.00 28.26 289 VAL A N 1
ATOM 1701 C CA . VAL A 1 289 ? 48.283 79.571 179.619 1.00 27.49 289 VAL A CA 1
ATOM 1702 C C . VAL A 1 289 ? 48.803 79.166 178.249 1.00 27.23 289 VAL A C 1
ATOM 1703 O O . VAL A 1 289 ? 49.270 79.996 177.462 1.00 27.81 289 VAL A O 1
ATOM 1707 N N . ALA A 1 290 ? 48.715 77.870 177.979 1.00 27.45 290 ALA A N 1
ATOM 1708 C CA . ALA A 1 290 ? 49.138 77.306 176.706 1.00 27.40 290 ALA A CA 1
ATOM 1709 C C . ALA A 1 290 ? 48.531 75.917 176.548 1.00 26.97 290 ALA A C 1
ATOM 1710 O O . ALA A 1 290 ? 48.618 75.072 177.449 1.00 26.67 290 ALA A O 1
ATOM 1712 N N . ARG A 1 291 ? 47.896 75.706 175.399 1.00 26.93 291 ARG A N 1
ATOM 1713 C CA . ARG A 1 291 ? 47.255 74.436 175.081 1.00 26.06 291 ARG A CA 1
ATOM 1714 C C . ARG A 1 291 ? 48.287 73.611 174.357 1.00 24.40 291 ARG A C 1
ATOM 1715 O O . ARG A 1 291 ? 48.847 74.054 173.354 1.00 24.37 291 ARG A O 1
ATOM 1723 N N . ILE A 1 292 ? 48.547 72.419 174.879 1.00 22.66 292 ILE A N 1
ATOM 1724 C CA . ILE A 1 292 ? 49.523 71.545 174.269 1.00 20.86 292 ILE A CA 1
ATOM 1725 C C . ILE A 1 292 ? 49.006 70.120 174.225 1.00 20.30 292 ILE A C 1
ATOM 1726 O O . ILE A 1 292 ? 48.256 69.688 175.103 1.00 19.17 292 ILE A O 1
ATOM 1731 N N . VAL A 1 293 ? 49.423 69.405 173.185 1.00 19.44 293 VAL A N 1
ATOM 1732 C CA . VAL A 1 293 ? 49.024 68.027 172.961 1.00 18.86 293 VAL A CA 1
ATOM 1733 C C . VAL A 1 293 ? 50.250 67.160 172.862 1.00 18.10 293 VAL A C 1
ATOM 1734 O O . VAL A 1 293 ? 50.861 67.039 171.803 1.00 18.29 293 VAL A O 1
ATOM 1738 N N . TRP A 1 294 ? 50.599 66.542 173.974 1.00 18.05 294 TRP A N 1
ATOM 1739 C CA . TRP A 1 294 ? 51.762 65.691 174.007 1.00 18.20 294 TRP A CA 1
ATOM 1740 C C . TRP A 1 294 ? 51.371 64.227 173.965 1.00 18.16 294 TRP A C 1
ATOM 1741 O O . TRP A 1 294 ? 50.393 63.802 174.596 1.00 17.50 294 TRP A O 1
ATOM 1752 N N . SER A 1 295 ? 52.155 63.468 173.206 1.00 17.45 295 SER A N 1
ATOM 1753 C CA . SER A 1 295 ? 51.930 62.045 173.037 1.00 17.15 295 SER A CA 1
ATOM 1754 C C . SER A 1 295 ? 53.226 61.241 173.136 1.00 17.62 295 SER A C 1
ATOM 1755 O O . SER A 1 295 ? 54.329 61.806 173.147 1.00 17.84 295 SER A O 1
ATOM 1758 N N . ILE A 1 296 ? 53.070 59.918 173.209 1.00 17.30 296 ILE A N 1
ATOM 1759 C CA . ILE A 1 296 ? 54.183 58.979 173.332 1.00 16.27 296 ILE A CA 1
ATOM 1760 C C . ILE A 1 296 ? 53.874 57.709 172.548 1.00 16.57 296 ILE A C 1
ATOM 1761 O O . ILE A 1 296 ? 53.243 56.797 173.083 1.00 16.02 296 ILE A O 1
ATOM 1766 N N . THR A 1 297 ? 54.350 57.618 171.304 1.00 16.18 297 THR A N 1
ATOM 1767 C CA . THR A 1 297 ? 54.061 56.543 170.314 1.00 15.85 297 THR A CA 1
ATOM 1768 C C . THR A 1 297 ? 53.875 55.118 170.821 1.00 17.22 297 THR A C 1
ATOM 1769 O O . THR A 1 297 ? 52.731 54.757 171.146 1.00 18.07 297 THR A O 1
ATOM 1773 N N . PRO A 1 298 ? 54.936 54.253 170.903 1.00 16.82 298 PRO A N 1
ATOM 1774 C CA . PRO A 1 298 ? 54.595 52.889 171.320 1.00 15.46 298 PRO A CA 1
ATOM 1775 C C . PRO A 1 298 ? 53.811 52.777 172.612 1.00 16.28 298 PRO A C 1
ATOM 1776 O O . PRO A 1 298 ? 53.061 51.823 172.790 1.00 16.49 298 PRO A O 1
ATOM 1780 N N . LEU A 1 299 ? 53.969 53.756 173.499 1.00 16.95 299 LEU A N 1
ATOM 1781 C CA . LEU A 1 299 ? 53.266 53.755 174.781 1.00 17.07 299 LEU A CA 1
ATOM 1782 C C . LEU A 1 299 ? 51.754 53.701 174.639 1.00 17.18 299 LEU A C 1
ATOM 1783 O O . LEU A 1 299 ? 51.136 54.650 174.160 1.00 16.61 299 LEU A O 1
ATOM 1788 N N . PRO A 1 300 ? 51.141 52.588 175.085 1.00 17.84 300 PRO A N 1
ATOM 1789 C CA . PRO A 1 300 ? 49.702 52.334 175.042 1.00 18.77 300 PRO A CA 1
ATOM 1790 C C . PRO A 1 300 ? 48.930 53.503 175.602 1.00 20.19 300 PRO A C 1
ATOM 1791 O O . PRO A 1 300 ? 49.408 54.197 176.508 1.00 20.18 300 PRO A O 1
ATOM 1795 N N . VAL A 1 301 ? 47.734 53.716 175.062 1.00 20.90 301 VAL A N 1
ATOM 1796 C CA . VAL A 1 301 ? 46.918 54.812 175.524 1.00 22.10 301 VAL A CA 1
ATOM 1797 C C . VAL A 1 301 ? 46.856 54.765 177.029 1.00 22.75 301 VAL A C 1
ATOM 1798 O O . VAL A 1 301 ? 46.606 53.716 177.632 1.00 22.57 301 V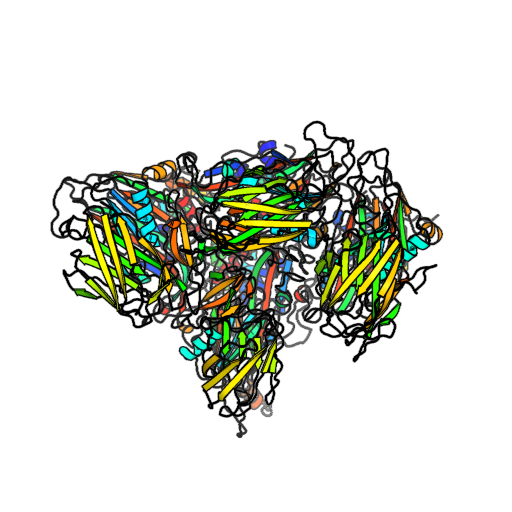AL A O 1
ATOM 1802 N N . ALA A 1 302 ? 47.138 55.909 177.630 1.00 24.23 302 ALA A N 1
ATOM 1803 C CA . ALA A 1 302 ? 47.092 56.036 179.067 1.00 25.31 302 ALA A CA 1
ATOM 1804 C C . ALA A 1 302 ? 46.047 57.105 179.301 1.00 25.92 302 ALA A C 1
ATOM 1805 O O . ALA A 1 302 ? 45.921 58.045 178.504 1.00 26.40 302 ALA A O 1
ATOM 1807 N N . THR A 1 303 ? 45.276 56.940 180.370 1.00 25.69 303 THR A N 1
ATOM 1808 C CA . THR A 1 303 ? 44.240 57.902 180.707 1.00 24.46 303 THR A CA 1
ATOM 1809 C C . THR A 1 303 ? 44.856 58.973 181.578 1.00 23.99 303 THR A C 1
ATOM 1810 O O . THR A 1 303 ? 45.236 58.729 182.725 1.00 24.59 303 THR A O 1
ATOM 1814 N N . VAL A 1 304 ? 44.977 60.160 181.009 1.00 23.52 304 VAL A N 1
ATOM 1815 C CA . VAL A 1 304 ? 45.545 61.275 181.730 1.00 23.14 304 VAL A CA 1
ATOM 1816 C C . VAL A 1 304 ? 44.412 62.101 182.305 1.00 23.82 304 VAL A C 1
ATOM 1817 O O . VAL A 1 304 ? 43.355 62.256 181.689 1.00 23.16 304 VAL A O 1
ATOM 1821 N N . ALA A 1 305 ? 44.646 62.610 183.505 1.00 23.98 305 ALA A N 1
ATOM 1822 C CA . ALA A 1 305 ? 43.683 63.437 184.198 1.00 23.60 305 ALA A CA 1
ATOM 1823 C C . ALA A 1 305 ? 44.519 64.488 184.903 1.00 23.93 305 ALA A C 1
ATOM 1824 O O . ALA A 1 305 ? 45.620 64.197 185.390 1.00 23.93 305 ALA A O 1
ATOM 1826 N N . LEU A 1 306 ? 44.016 65.715 184.935 1.00 24.18 306 LEU A N 1
ATOM 1827 C CA . LEU A 1 306 ? 44.748 66.778 185.594 1.00 25.04 306 LEU A CA 1
ATOM 1828 C C . LEU A 1 306 ? 44.911 66.354 187.050 1.00 25.36 306 LEU A C 1
ATOM 1829 O O . LEU A 1 306 ? 43.974 65.857 187.687 1.00 24.74 306 LEU A O 1
ATOM 1834 N N . THR A 1 307 ? 46.118 66.537 187.563 1.00 25.71 307 THR A N 1
ATOM 1835 C CA . THR A 1 307 ? 46.422 66.159 188.927 1.00 26.30 307 THR A CA 1
ATOM 1836 C C . THR A 1 307 ? 46.277 67.305 189.902 1.00 25.42 307 THR A C 1
ATOM 1837 O O . THR A 1 307 ? 45.672 67.143 190.961 1.00 25.41 307 THR A O 1
ATOM 1841 N N . THR A 1 308 ? 46.816 68.465 189.531 1.00 25.84 308 THR A N 1
ATOM 1842 C CA . THR A 1 308 ? 46.798 69.626 190.415 1.00 25.83 308 THR A CA 1
ATOM 1843 C C . THR A 1 308 ? 46.896 70.997 189.738 1.00 25.07 308 THR A C 1
ATOM 1844 O O . THR A 1 308 ? 47.976 71.382 189.279 1.00 24.63 308 THR A O 1
ATOM 1848 N N . GLY A 1 309 ? 45.790 71.741 189.697 1.00 24.21 309 GLY A N 1
ATOM 1849 C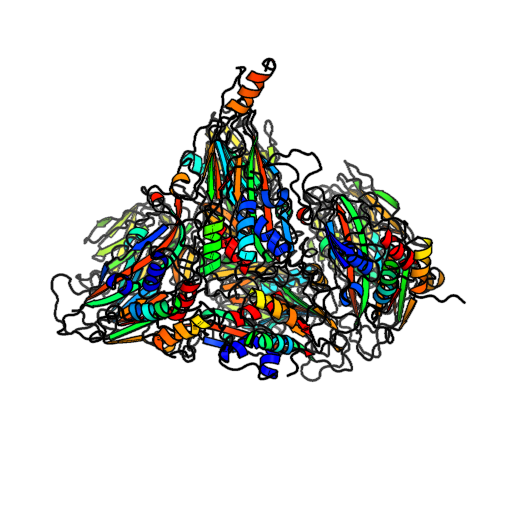 CA . GLY A 1 309 ? 45.842 73.067 189.097 1.00 24.97 309 GLY A CA 1
ATOM 1850 C C . GLY A 1 309 ? 44.657 73.531 188.269 1.00 24.88 309 GLY A C 1
ATOM 1851 O O . GLY A 1 309 ? 43.518 73.138 188.513 1.00 25.02 309 GLY A O 1
ATOM 1852 N N . THR A 1 310 ? 44.937 74.395 187.296 1.00 24.81 310 THR A N 1
ATOM 1853 C CA . THR A 1 310 ? 43.912 74.928 186.400 1.00 25.58 310 THR A CA 1
ATOM 1854 C C . THR A 1 310 ? 43.536 73.866 185.363 1.00 26.14 310 THR A C 1
ATOM 1855 O O . THR A 1 310 ? 44.406 73.363 184.649 1.00 26.99 310 THR A O 1
ATOM 1859 N N . GLY A 1 311 ? 42.242 73.537 185.292 1.00 26.02 311 GLY A N 1
ATOM 1860 C CA . GLY A 1 311 ? 41.740 72.526 184.365 1.00 25.56 311 GLY A CA 1
ATOM 1861 C C . GLY A 1 311 ? 42.224 72.556 182.922 1.00 24.35 311 GLY A C 1
ATOM 1862 O O . GLY A 1 311 ? 42.959 73.453 182.510 1.00 24.87 311 GLY A O 1
ATOM 1863 N N . GLY A 1 312 ? 41.812 71.565 182.143 1.00 23.00 312 GLY A N 1
ATOM 1864 C CA . GLY A 1 312 ? 42.218 71.534 180.753 1.00 22.86 312 GLY A CA 1
ATOM 1865 C C . GLY A 1 312 ? 42.852 70.232 180.315 1.00 22.24 312 GLY A C 1
ATOM 1866 O O . GLY A 1 312 ? 44.054 70.171 180.051 1.00 21.11 312 GLY A O 1
ATOM 1867 N N . THR A 1 313 ? 42.036 69.187 180.233 1.00 22.25 313 THR A N 1
ATOM 1868 C CA . THR A 1 313 ? 42.516 67.881 179.815 1.00 22.75 313 THR A CA 1
ATOM 1869 C C . THR A 1 313 ? 41.490 67.219 178.933 1.00 23.47 313 THR A C 1
ATOM 1870 O O . THR A 1 313 ? 40.382 66.922 179.384 1.00 24.25 313 THR A O 1
ATOM 1874 N N . ASN A 1 314 ? 41.871 67.035 177.676 1.00 25.51 314 ASN A N 1
ATOM 1875 C CA . ASN A 1 314 ? 41.061 66.385 176.678 1.00 26.70 314 ASN A CA 1
ATOM 1876 C C . ASN A 1 314 ? 41.822 65.100 176.365 1.00 25.95 314 ASN A C 1
ATOM 1877 O O . ASN A 1 314 ? 42.987 65.159 175.941 1.00 26.37 314 ASN A O 1
ATOM 1882 N N . ASN A 1 315 ? 41.219 63.932 176.573 1.00 24.92 315 ASN A N 1
ATOM 1883 C CA . ASN A 1 315 ? 41.961 62.700 176.345 1.00 24.28 315 ASN A CA 1
ATOM 1884 C C . ASN A 1 315 ? 41.761 62.113 174.948 1.00 24.61 315 ASN A C 1
ATOM 1885 O O . ASN A 1 315 ? 41.112 62.731 174.104 1.00 25.22 315 ASN A O 1
ATOM 1890 N N . THR A 1 316 ? 42.331 60.934 174.694 1.00 24.82 316 THR A N 1
ATOM 1891 C CA . THR A 1 316 ? 42.183 60.312 173.375 1.00 25.67 316 THR A CA 1
ATOM 1892 C C . THR A 1 316 ? 41.423 59.010 173.323 1.00 26.43 316 THR A C 1
ATOM 1893 O O . THR A 1 316 ? 41.480 58.185 174.234 1.00 26.44 316 THR A O 1
ATOM 1897 N N . SER A 1 317 ? 40.708 58.849 172.220 1.00 27.53 317 SER A N 1
ATOM 1898 C CA . SER A 1 317 ? 39.944 57.651 171.952 1.00 27.48 317 SER A CA 1
ATOM 1899 C C . SER A 1 317 ? 41.031 56.664 171.573 1.00 27.74 317 SER A C 1
ATOM 1900 O O . SER A 1 317 ? 40.948 55.472 171.877 1.00 27.69 317 SER A O 1
ATOM 1903 N N . GLY A 1 318 ? 42.054 57.221 170.919 1.00 28.09 318 GLY A N 1
ATOM 1904 C CA . GLY A 1 318 ? 43.210 56.486 170.425 1.00 28.94 318 GLY A CA 1
ATOM 1905 C C . GLY A 1 318 ? 43.695 55.210 171.094 1.00 29.04 318 GLY A C 1
ATOM 1906 O O . GLY A 1 318 ? 43.357 54.916 172.247 1.00 28.86 318 GLY A O 1
ATOM 1907 N N . LYS A 1 319 ? 44.511 54.455 170.358 1.00 26.89 319 LYS A N 1
ATOM 1908 C CA . LYS A 1 319 ? 45.054 53.194 170.852 1.00 26.60 319 LYS A CA 1
ATOM 1909 C C . LYS A 1 319 ? 46.398 53.407 171.544 1.00 24.85 319 LYS A C 1
ATOM 1910 O O . LYS A 1 319 ? 46.795 52.630 172.416 1.00 23.86 319 LYS A O 1
ATOM 1916 N N . PHE A 1 320 ? 47.099 54.463 171.145 1.00 23.99 320 PHE A N 1
ATOM 1917 C CA . PHE A 1 320 ? 48.388 54.779 171.743 1.00 23.28 320 PHE A CA 1
ATOM 1918 C C . PHE A 1 320 ? 48.212 55.859 172.780 1.00 23.52 320 PHE A C 1
ATOM 1919 O O . PHE A 1 320 ? 47.089 56.205 173.154 1.00 24.47 320 PHE A O 1
ATOM 1927 N N . PHE A 1 321 ? 49.330 56.413 173.227 1.00 22.95 321 PHE A N 1
ATOM 1928 C CA . PHE A 1 321 ? 49.264 57.442 174.233 1.00 22.24 321 PHE A CA 1
ATOM 1929 C C . PHE A 1 321 ? 49.373 58.867 173.724 1.00 22.35 321 PHE A C 1
ATOM 1930 O O . PHE A 1 321 ? 50.419 59.275 173.214 1.00 22.05 321 PHE A O 1
ATOM 1938 N N . SER A 1 322 ? 48.292 59.626 173.884 1.00 22.27 322 SER A N 1
ATOM 1939 C CA . SER A 1 322 ? 48.262 61.031 173.478 1.00 22.70 322 SER A CA 1
ATOM 1940 C C . SER A 1 322 ? 47.174 61.734 174.271 1.00 22.57 322 SER A C 1
ATOM 1941 O O . SER A 1 322 ? 46.179 61.109 174.657 1.00 22.37 322 SER A O 1
ATOM 1944 N N . VAL A 1 323 ? 47.381 63.024 174.527 1.00 21.96 323 VAL A N 1
ATOM 1945 C CA . VAL A 1 323 ? 46.422 63.843 175.263 1.00 21.64 323 VAL A CA 1
ATOM 1946 C C . VAL A 1 323 ? 46.660 65.318 174.978 1.00 21.07 323 VAL A C 1
ATOM 1947 O O . VAL A 1 323 ? 47.798 65.746 174.775 1.00 21.44 323 VAL A O 1
ATOM 1951 N N . GLU A 1 324 ? 45.574 66.083 174.953 1.00 20.35 324 GLU A N 1
ATOM 1952 C CA . GLU A 1 324 ? 45.638 67.515 174.719 1.00 19.21 324 GLU A CA 1
ATOM 1953 C C . GLU A 1 324 ? 45.263 68.209 176.005 1.00 19.27 324 GLU A C 1
ATOM 1954 O O . GLU A 1 324 ? 44.160 68.026 176.508 1.00 19.59 324 GLU A O 1
ATOM 1960 N N . ILE A 1 325 ? 46.170 69.015 176.534 1.00 18.96 325 ILE A N 1
ATOM 1961 C CA . ILE A 1 325 ? 45.888 69.718 177.768 1.00 20.05 325 ILE A CA 1
ATOM 1962 C C . ILE A 1 325 ? 46.199 71.192 177.643 1.00 22.17 325 ILE A C 1
ATOM 1963 O O . ILE A 1 325 ? 46.850 71.617 176.690 1.00 22.63 325 ILE A O 1
ATOM 1968 N N . ASP A 1 326 ? 45.757 71.957 178.636 1.00 24.07 326 ASP A N 1
ATOM 1969 C CA . ASP A 1 326 ? 45.945 73.402 178.671 1.00 24.81 326 ASP A CA 1
ATOM 1970 C C . ASP A 1 326 ? 45.878 73.865 180.111 1.00 25.54 326 ASP A C 1
ATOM 1971 O O . ASP A 1 326 ? 45.148 73.285 180.914 1.00 25.76 326 ASP A O 1
ATOM 1976 N N . GLY A 1 327 ? 46.626 74.913 180.442 1.00 27.30 327 GLY A N 1
ATOM 1977 C CA . GLY A 1 327 ? 46.588 75.419 181.807 1.00 28.88 327 GLY A CA 1
ATOM 1978 C C . GLY A 1 327 ? 47.747 76.277 182.293 1.00 29.42 327 GLY A C 1
ATOM 1979 O O . GLY A 1 327 ? 48.698 76.563 181.555 1.00 29.42 327 GLY A O 1
ATOM 1980 N N . ASN A 1 328 ? 47.638 76.704 183.552 1.00 31.87 328 ASN A N 1
ATOM 1981 C CA . ASN A 1 328 ? 48.666 77.483 184.210 1.00 33.17 328 ASN A CA 1
ATOM 1982 C C . ASN A 1 328 ? 49.953 76.714 184.150 1.00 32.48 328 ASN A C 1
ATOM 1983 O O . ASN A 1 328 ? 49.940 75.512 183.861 1.00 31.76 328 ASN A O 1
ATOM 1988 N N . VAL A 1 329 ? 51.065 77.370 184.440 1.00 32.11 329 VAL A N 1
ATOM 1989 C CA . VAL A 1 329 ? 52.327 76.661 184.419 1.00 32.73 329 VAL A CA 1
ATOM 1990 C C . VAL A 1 329 ? 52.211 75.587 185.498 1.00 33.22 329 VAL A C 1
ATOM 1991 O O . VAL A 1 329 ? 52.302 74.386 185.218 1.00 32.68 329 VAL A O 1
ATOM 1995 N N . ASN A 1 330 ? 51.956 76.042 186.720 1.00 33.52 330 ASN A N 1
ATOM 1996 C CA . ASN A 1 330 ? 51.824 75.180 187.883 1.00 34.22 330 ASN A CA 1
ATOM 1997 C C . ASN A 1 330 ? 50.796 74.052 187.727 1.00 33.08 330 ASN A C 1
ATOM 1998 O O . ASN A 1 330 ? 50.786 73.103 188.528 1.00 32.74 330 ASN A O 1
ATOM 2003 N N . SER A 1 331 ? 49.925 74.150 186.722 1.00 30.84 331 SER A N 1
ATOM 2004 C CA . SER A 1 331 ? 48.938 73.094 186.510 1.00 29.41 331 SER A CA 1
ATOM 2005 C C . SER A 1 331 ? 49.670 71.767 186.288 1.00 27.99 331 SER A C 1
ATOM 2006 O O . SER A 1 331 ? 50.772 71.733 185.724 1.00 28.23 331 SER A O 1
ATOM 2009 N N . VAL A 1 332 ? 49.064 70.676 186.747 1.00 26.79 332 VAL A N 1
ATOM 2010 C CA . VAL A 1 332 ? 49.676 69.365 186.600 1.00 24.67 332 VAL A CA 1
ATOM 2011 C C . VAL A 1 332 ? 48.704 68.285 186.172 1.00 24.59 332 VAL A C 1
ATOM 2012 O O . VAL A 1 332 ? 47.571 68.216 186.645 1.00 24.27 332 VAL A O 1
ATOM 2016 N N . TRP A 1 333 ? 49.168 67.441 185.266 1.00 24.10 333 TRP A N 1
ATOM 2017 C CA . TRP A 1 333 ? 48.376 66.333 184.784 1.00 23.85 333 TRP A CA 1
ATOM 2018 C C . TRP A 1 333 ? 49.234 65.138 185.133 1.00 24.31 333 TRP A C 1
ATOM 2019 O O . TRP A 1 333 ? 50.458 65.266 185.291 1.00 24.56 333 TRP A O 1
ATOM 2030 N N . THR A 1 334 ? 48.601 63.981 185.263 1.00 24.06 334 THR A N 1
ATOM 2031 C CA . THR A 1 334 ? 49.330 62.775 185.605 1.00 23.12 334 THR A CA 1
ATOM 2032 C C . THR A 1 334 ? 48.527 61.547 185.257 1.00 23.11 334 THR A C 1
ATOM 2033 O O . THR A 1 334 ? 47.295 61.570 185.265 1.00 23.33 334 THR A O 1
ATOM 2037 N N . PHE A 1 335 ? 49.242 60.475 184.948 1.00 22.25 335 PHE A N 1
ATOM 2038 C CA . PHE A 1 335 ? 48.615 59.220 184.581 1.00 22.18 335 PHE A CA 1
ATOM 2039 C C . PHE A 1 335 ? 49.576 58.113 184.961 1.00 22.07 335 PHE A C 1
ATOM 2040 O O . PHE A 1 335 ? 50.758 58.367 185.205 1.00 21.27 335 PHE A O 1
ATOM 2048 N N . THR A 1 336 ? 49.076 56.883 184.982 1.00 21.44 336 THR A N 1
ATOM 2049 C CA . THR A 1 336 ? 49.928 55.758 185.309 1.00 21.57 336 THR A CA 1
ATOM 2050 C C . THR A 1 336 ? 50.468 55.138 184.029 1.00 21.01 336 THR A C 1
ATOM 2051 O O . THR A 1 336 ? 49.754 54.988 183.034 1.00 20.81 336 THR A O 1
ATOM 2055 N N . ALA A 1 337 ? 51.749 54.797 184.074 1.00 22.19 337 ALA A N 1
ATOM 2056 C CA . ALA A 1 337 ? 52.443 54.182 182.957 1.00 21.54 337 ALA A CA 1
ATOM 2057 C C . ALA A 1 337 ? 51.949 52.748 182.764 1.00 21.87 337 ALA A C 1
ATOM 2058 O O . ALA A 1 337 ? 52.056 51.923 183.673 1.00 23.59 337 ALA A O 1
ATOM 2060 N N . PRO A 1 338 ? 51.382 52.438 181.585 1.00 20.98 338 PRO A N 1
ATOM 2061 C CA . PRO A 1 338 ? 50.887 51.086 181.307 1.00 20.86 338 PRO A CA 1
ATOM 2062 C C . PRO A 1 338 ? 52.010 50.171 180.798 1.00 21.11 338 PRO A C 1
ATOM 2063 O O . PRO A 1 338 ? 51.759 49.040 180.371 1.00 20.96 338 PRO A O 1
ATOM 2067 N N . ALA A 1 339 ? 53.244 50.674 180.844 1.00 20.93 339 ALA A N 1
ATOM 2068 C CA . ALA A 1 339 ? 54.416 49.923 180.405 1.00 20.14 339 ALA A CA 1
ATOM 2069 C C . ALA A 1 339 ? 55.710 50.712 180.624 1.00 20.30 339 ALA A C 1
ATOM 2070 O O . ALA A 1 339 ? 55.733 51.935 180.505 1.00 20.56 339 ALA A O 1
ATOM 2072 N N . SER A 1 340 ? 56.784 49.990 180.939 1.00 20.71 340 SER A N 1
ATOM 2073 C CA . SER A 1 340 ? 58.109 50.568 181.189 1.00 19.68 340 SER A CA 1
ATOM 2074 C C . SER A 1 340 ? 58.606 51.524 180.110 1.00 17.78 340 SER A C 1
ATOM 2075 O O . SER A 1 340 ? 58.439 51.282 178.923 1.00 17.37 340 SER A O 1
ATOM 2078 N N . ILE A 1 341 ? 59.244 52.604 180.532 1.00 17.23 341 ILE A N 1
ATOM 2079 C CA . ILE A 1 341 ? 59.732 53.586 179.587 1.00 16.81 341 ILE A CA 1
ATOM 2080 C C . ILE A 1 341 ? 61.184 53.975 179.752 1.00 18.48 341 ILE A C 1
ATOM 2081 O O . ILE A 1 341 ? 61.732 53.928 180.851 1.00 18.71 341 ILE A O 1
ATOM 2086 N N . LEU A 1 342 ? 61.805 54.358 178.643 1.00 18.56 342 LEU A N 1
ATOM 2087 C CA . LEU A 1 342 ? 63.193 54.789 178.655 1.00 20.20 342 LEU A CA 1
ATOM 2088 C C . LEU A 1 342 ? 63.319 56.092 177.894 1.00 21.88 342 LEU A C 1
ATOM 2089 O O . LEU A 1 342 ? 62.616 56.316 176.905 1.00 21.64 342 LEU A O 1
ATOM 2094 N N . ALA A 1 343 ? 64.218 56.946 178.367 1.00 23.75 343 ALA A N 1
ATOM 2095 C CA . ALA A 1 343 ? 64.464 58.238 177.749 1.00 25.53 343 ALA A CA 1
ATOM 2096 C C . ALA A 1 343 ? 65.906 58.628 178.036 1.00 26.75 343 ALA A C 1
ATOM 2097 O O . ALA A 1 343 ? 66.401 58.424 179.147 1.00 27.18 343 ALA A O 1
ATOM 2099 N N . GLU A 1 344 ? 66.570 59.196 177.033 1.00 29.45 344 GLU A N 1
ATOM 2100 C CA . GLU A 1 344 ? 67.974 59.598 177.149 1.00 31.72 344 GLU A CA 1
ATOM 2101 C C . GLU A 1 344 ? 68.854 58.491 177.772 1.00 31.68 344 GLU A C 1
ATOM 2102 O O . GLU A 1 344 ? 69.446 58.655 178.849 1.00 31.19 344 GLU A O 1
ATOM 2108 N N . GLY A 1 345 ? 68.914 57.362 177.059 1.00 31.26 345 GLY A N 1
ATOM 2109 C CA . GLY A 1 345 ? 69.696 56.203 177.470 1.00 30.12 345 GLY A CA 1
ATOM 2110 C C . GLY A 1 345 ? 69.341 55.684 178.845 1.00 29.29 345 GLY A C 1
ATOM 2111 O O . GLY A 1 345 ? 69.861 54.667 179.303 1.00 28.62 345 GLY A O 1
ATOM 2112 N N . GLU A 1 346 ? 68.421 56.381 179.493 1.00 29.45 346 GLU A N 1
ATOM 2113 C CA . GLU A 1 346 ? 68.005 56.037 180.837 1.00 28.93 346 GLU A CA 1
ATOM 2114 C C . GLU A 1 346 ? 66.590 55.512 180.997 1.00 27.11 346 GLU A C 1
ATOM 2115 O O . GLU A 1 346 ? 65.759 55.621 180.092 1.00 27.42 346 GLU A O 1
ATOM 2121 N N . PRO A 1 347 ? 66.307 54.903 182.158 1.00 25.35 347 PRO A N 1
ATOM 2122 C CA . PRO A 1 347 ? 64.977 54.370 182.449 1.00 24.17 347 PRO A CA 1
ATOM 2123 C C . PRO A 1 347 ? 64.108 55.519 182.935 1.00 23.70 347 PRO A C 1
ATOM 2124 O O . PRO A 1 347 ? 64.608 56.546 183.418 1.00 23.69 347 PRO A O 1
ATOM 2128 N N . PHE A 1 348 ? 62.803 55.351 182.807 1.00 22.71 348 PHE A N 1
ATOM 2129 C CA . PHE A 1 348 ? 61.916 56.393 183.244 1.00 21.46 348 PHE A CA 1
ATOM 2130 C C . PHE A 1 348 ? 60.744 55.864 184.051 1.00 20.56 348 PHE A C 1
ATOM 2131 O O . PHE A 1 348 ? 60.361 56.455 185.054 1.00 20.67 348 PHE A O 1
ATOM 2139 N N . ALA A 1 349 ? 60.172 54.745 183.636 1.00 19.18 349 ALA A N 1
ATOM 2140 C CA . ALA A 1 349 ? 59.047 54.230 184.383 1.00 19.39 349 ALA A CA 1
ATOM 2141 C C . ALA A 1 349 ? 58.823 52.732 184.264 1.00 19.31 349 ALA A C 1
ATOM 2142 O O . ALA A 1 349 ? 59.289 52.082 183.333 1.00 17.69 349 ALA A O 1
ATOM 2144 N N . GLU A 1 350 ? 58.103 52.198 185.240 1.00 20.44 350 GLU A N 1
ATOM 2145 C CA . GLU A 1 350 ? 57.760 50.791 185.281 1.00 21.67 350 GLU A CA 1
ATOM 2146 C C . GLU A 1 350 ? 56.304 50.776 184.844 1.00 21.74 350 GLU A C 1
ATOM 2147 O O . GLU A 1 350 ? 55.642 51.817 184.823 1.00 21.80 350 GLU A O 1
ATOM 2153 N N . GLU A 1 351 ? 55.804 49.593 184.515 1.00 23.91 351 GLU A N 1
ATOM 2154 C CA . GLU A 1 351 ? 54.416 49.437 184.089 1.00 25.75 351 GLU A CA 1
ATOM 2155 C C . GLU A 1 351 ? 53.443 49.786 185.240 1.00 25.29 351 GLU A C 1
ATOM 2156 O O . GLU A 1 351 ? 52.331 49.248 185.324 1.00 25.04 351 GLU A O 1
ATOM 2162 N N . GLY A 1 352 ? 53.860 50.688 186.123 1.00 23.03 352 GLY A N 1
ATOM 2163 C CA . GLY A 1 352 ? 53.000 51.047 187.226 1.00 22.34 352 GLY A CA 1
ATOM 2164 C C . GLY A 1 352 ? 53.356 52.371 187.845 1.00 21.91 352 GLY A C 1
ATOM 2165 O O . GLY A 1 352 ? 52.759 52.771 188.846 1.00 21.58 352 GLY A O 1
ATOM 2166 N N . ASP A 1 353 ? 54.328 53.063 187.264 1.00 21.81 353 ASP A N 1
ATOM 2167 C CA . ASP A 1 353 ? 54.718 54.357 187.812 1.00 22.99 353 ASP A CA 1
ATOM 2168 C C . ASP A 1 353 ? 53.715 55.461 187.520 1.00 23.01 353 ASP A C 1
ATOM 2169 O O . ASP A 1 353 ? 52.910 55.360 186.593 1.00 23.52 353 ASP A O 1
ATOM 2174 N N . THR A 1 354 ? 53.776 56.517 188.326 1.00 23.22 354 THR A N 1
ATOM 2175 C CA . THR A 1 354 ? 52.876 57.650 188.180 1.00 23.16 354 THR A CA 1
ATOM 2176 C C . THR A 1 354 ? 53.635 58.822 187.559 1.00 22.18 354 THR A C 1
ATOM 2177 O O . THR A 1 354 ? 54.272 59.630 188.249 1.00 21.49 354 THR A O 1
ATOM 2181 N N . THR A 1 355 ? 53.552 58.874 186.229 1.00 22.62 355 THR A N 1
ATOM 2182 C CA . THR A 1 355 ? 54.204 59.890 185.412 1.00 22.41 355 THR A CA 1
ATOM 2183 C C . THR A 1 355 ? 53.549 61.250 185.577 1.00 23.19 355 THR A C 1
ATOM 2184 O O . THR A 1 355 ? 52.325 61.393 185.441 1.00 22.83 355 THR A O 1
ATOM 2188 N N . SER A 1 356 ? 54.386 62.250 185.841 1.00 23.86 356 SER A N 1
ATOM 2189 C CA . SER A 1 356 ? 53.931 63.614 186.072 1.00 24.33 356 SER A CA 1
ATOM 2190 C C . SER A 1 356 ? 54.501 64.612 185.069 1.00 23.54 356 SER A C 1
ATOM 2191 O O . SER A 1 356 ? 55.709 64.867 185.046 1.00 23.51 356 SER A O 1
ATOM 2194 N N . PHE A 1 357 ? 53.625 65.183 184.248 1.00 23.07 357 PHE A N 1
ATOM 2195 C CA . PHE A 1 357 ? 54.040 66.169 183.255 1.00 22.11 357 PHE A CA 1
ATOM 2196 C C . PHE A 1 357 ? 53.469 67.531 183.565 1.00 21.28 357 PHE A C 1
ATOM 2197 O O . PHE A 1 357 ? 52.263 67.674 183.792 1.00 19.78 357 PHE A O 1
ATOM 2205 N N . SER A 1 358 ? 54.335 68.534 183.551 1.00 20.27 358 SER A N 1
ATOM 2206 C CA . SER A 1 358 ? 53.891 69.888 183.798 1.00 21.45 358 SER A CA 1
ATOM 2207 C C . SER A 1 358 ? 54.773 70.840 183.022 1.00 21.77 358 SER A C 1
ATOM 2208 O O . SER A 1 358 ? 55.700 70.423 182.327 1.00 21.34 358 SER A O 1
ATOM 2211 N N . MET A 1 359 ? 54.483 72.124 183.158 1.00 22.79 359 MET A N 1
ATOM 2212 C CA . MET A 1 359 ? 55.229 73.151 182.459 1.00 24.01 359 MET A CA 1
ATOM 2213 C C . MET A 1 359 ? 56.083 73.991 183.420 1.00 24.48 359 MET A C 1
ATOM 2214 O O . MET A 1 359 ? 55.716 74.204 184.578 1.00 25.74 359 MET A O 1
ATOM 2219 N N . THR A 1 360 ? 57.235 74.447 182.939 1.00 24.64 360 THR A N 1
ATOM 2220 C CA . THR A 1 360 ? 58.142 75.254 183.750 1.00 24.49 360 THR A CA 1
ATOM 2221 C C . THR A 1 360 ? 57.925 76.731 183.470 1.00 24.93 360 THR A C 1
ATOM 2222 O O . THR A 1 360 ? 57.718 77.538 184.378 1.00 24.64 360 THR A O 1
ATOM 2226 N N . THR A 1 361 ? 57.970 77.078 182.194 1.00 25.18 361 THR A N 1
ATOM 2227 C CA . THR A 1 361 ? 57.807 78.458 181.796 1.00 25.00 361 THR A CA 1
ATOM 2228 C C . THR A 1 361 ? 56.824 78.543 180.661 1.00 24.24 361 THR A C 1
ATOM 2229 O O . THR A 1 361 ? 56.806 77.683 179.788 1.00 24.71 361 THR A O 1
ATOM 2233 N N . ILE A 1 362 ? 56.000 79.578 180.668 1.00 24.04 362 ILE A N 1
ATOM 2234 C CA . ILE A 1 362 ? 55.050 79.755 179.588 1.00 23.82 362 ILE A CA 1
ATOM 2235 C C . ILE A 1 362 ? 55.179 81.164 179.020 1.00 24.18 362 ILE A C 1
ATOM 2236 O O . ILE A 1 362 ? 54.985 82.171 179.706 1.00 23.24 362 ILE A O 1
ATOM 2241 N N . THR A 1 363 ? 55.549 81.215 177.754 1.00 24.75 363 THR A N 1
ATOM 2242 C CA . THR A 1 363 ? 55.713 82.468 177.054 1.00 25.65 363 THR A CA 1
ATOM 2243 C C . THR A 1 363 ? 54.663 82.457 175.961 1.00 26.24 363 THR A C 1
ATOM 2244 O O . THR A 1 363 ? 54.370 81.405 175.379 1.00 26.94 363 THR A O 1
ATOM 2248 N N . ALA A 1 364 ? 54.074 83.615 175.699 1.00 27.21 364 ALA A N 1
ATOM 2249 C CA . ALA A 1 364 ? 53.089 83.707 174.637 1.00 28.50 364 ALA A CA 1
ATOM 2250 C C . ALA A 1 364 ? 53.770 83.096 173.398 1.00 28.31 364 ALA A C 1
ATOM 2251 O O . ALA A 1 364 ? 53.113 82.600 172.476 1.00 27.96 364 ALA A O 1
ATOM 2253 N N . ASP A 1 365 ? 55.101 83.122 173.411 1.00 28.01 365 ASP A N 1
ATOM 2254 C CA . ASP A 1 365 ? 55.900 82.592 172.321 1.00 28.03 365 ASP A CA 1
ATOM 2255 C C . ASP A 1 365 ? 56.500 81.243 172.624 1.00 27.61 365 ASP A C 1
ATOM 2256 O O . ASP A 1 365 ? 56.334 80.306 171.859 1.00 28.31 365 ASP A O 1
ATOM 2261 N N . THR A 1 366 ? 57.212 81.139 173.736 1.00 26.58 366 THR A N 1
ATOM 2262 C CA . THR A 1 366 ? 57.855 79.881 174.074 1.00 24.59 366 THR A CA 1
ATOM 2263 C C . THR A 1 366 ? 57.149 79.087 175.164 1.00 23.22 366 THR A C 1
ATOM 2264 O O . THR A 1 366 ? 56.105 79.489 175.658 1.00 23.14 366 THR A O 1
ATOM 2268 N N . VAL A 1 367 ? 57.738 77.950 175.520 1.00 22.64 367 VAL A N 1
ATOM 2269 C CA . VAL A 1 367 ? 57.214 77.072 176.563 1.00 22.56 367 VAL A CA 1
ATOM 2270 C C . VAL A 1 367 ? 58.190 75.953 176.968 1.00 23.69 367 VAL A C 1
ATOM 2271 O O . VAL A 1 367 ? 58.692 75.186 176.128 1.00 23.50 367 VAL A O 1
ATOM 2275 N N . VAL A 1 368 ? 58.445 75.874 178.272 1.00 22.62 368 VAL A N 1
ATOM 2276 C CA . VAL A 1 368 ? 59.311 74.856 178.831 1.00 21.66 368 VAL A CA 1
ATOM 2277 C C . VAL A 1 368 ? 58.413 73.891 179.575 1.00 21.25 368 VAL A C 1
ATOM 2278 O O . VAL A 1 368 ? 57.468 74.307 180.256 1.00 22.39 368 VAL A O 1
ATOM 2282 N N . TYR A 1 369 ? 58.700 72.603 179.427 1.00 22.13 369 TYR A N 1
ATOM 2283 C CA . TYR A 1 369 ? 57.938 71.565 180.110 1.00 21.25 369 TYR A CA 1
ATOM 2284 C C . TYR A 1 369 ? 58.900 70.552 180.710 1.00 21.81 369 TYR A C 1
ATOM 2285 O O . TYR A 1 369 ? 60.118 70.608 180.492 1.00 22.19 369 TYR A O 1
ATOM 2294 N N . SER A 1 370 ? 58.351 69.632 181.481 1.00 22.08 370 SER A N 1
ATOM 2295 C CA . SER A 1 370 ? 59.167 68.609 182.088 1.00 23.18 370 SER A CA 1
ATOM 2296 C C . SER A 1 370 ? 58.253 67.571 182.707 1.00 23.84 370 SER A C 1
ATOM 2297 O O . SER A 1 370 ? 57.226 67.891 183.332 1.00 23.66 370 SER A O 1
ATOM 2300 N N . VAL A 1 371 ? 58.632 66.318 182.511 1.00 22.60 371 VAL A N 1
ATOM 2301 C CA . VAL A 1 371 ? 57.864 65.210 183.023 1.00 21.44 371 VAL A CA 1
ATOM 2302 C C . VAL A 1 371 ? 58.763 64.354 183.910 1.00 21.59 371 VAL A C 1
ATOM 2303 O O . VAL A 1 371 ? 59.976 64.314 183.717 1.00 21.68 371 VAL A O 1
ATOM 2307 N N . SER A 1 372 ? 58.163 63.693 184.894 1.00 22.96 372 SER A N 1
ATOM 2308 C CA . SER A 1 372 ? 58.893 62.822 185.815 1.00 23.70 372 SER A CA 1
ATOM 2309 C C . SER A 1 372 ? 57.954 61.694 186.211 1.00 24.17 372 SER A C 1
ATOM 2310 O O . SER A 1 372 ? 56.781 61.708 185.839 1.00 24.15 372 SER A O 1
ATOM 2313 N N . SER A 1 373 ? 58.450 60.717 186.960 1.00 23.92 373 SER A N 1
ATOM 2314 C CA . SER A 1 373 ? 57.583 59.620 187.363 1.00 23.72 373 SER A CA 1
ATOM 2315 C C . SER A 1 373 ? 57.838 59.203 188.784 1.00 23.94 373 SER A C 1
ATOM 2316 O O . SER A 1 373 ? 58.780 59.672 189.429 1.00 23.81 373 SER A O 1
ATOM 2319 N N . SER A 1 374 ? 56.991 58.302 189.264 1.00 23.93 374 SER A N 1
ATOM 2320 C CA . SER A 1 374 ? 57.136 57.802 190.616 1.00 24.32 374 SER A CA 1
ATOM 2321 C C . SER A 1 374 ? 58.317 56.841 190.639 1.00 24.20 374 SER A C 1
ATOM 2322 O O . SER A 1 374 ? 58.744 56.394 191.706 1.00 24.33 374 SER A O 1
ATOM 2325 N N . LEU A 1 375 ? 58.859 56.528 189.463 1.00 24.37 375 LEU A N 1
ATOM 2326 C CA . LEU A 1 375 ? 59.990 55.614 189.429 1.00 24.41 375 LEU A CA 1
ATOM 2327 C C . LEU A 1 375 ? 61.075 56.150 190.327 1.00 25.59 375 LEU A C 1
ATOM 2328 O O . LEU A 1 375 ? 61.575 57.264 190.143 1.00 25.86 375 LEU A O 1
ATOM 2333 N N . THR A 1 376 ? 61.412 55.343 191.320 1.00 27.05 376 THR A N 1
ATOM 2334 C CA . THR A 1 376 ? 62.448 55.685 192.271 1.00 27.90 376 THR A CA 1
ATOM 2335 C C . THR A 1 376 ? 63.772 55.747 191.506 1.00 27.40 376 THR A C 1
ATOM 2336 O O . THR A 1 376 ? 64.224 54.750 190.930 1.00 27.19 376 THR A O 1
ATOM 2340 N N . GLY A 1 377 ? 64.377 56.931 191.487 1.00 26.69 377 GLY A N 1
ATOM 2341 C CA . GLY A 1 377 ? 65.628 57.099 190.775 1.00 27.24 377 GLY A CA 1
ATOM 2342 C C . GLY A 1 377 ? 65.356 57.618 189.379 1.00 26.81 377 GLY A C 1
ATOM 2343 O O . GLY A 1 377 ? 66.275 57.953 188.620 1.00 26.49 377 GLY A O 1
ATOM 2344 N N . SER A 1 378 ? 64.076 57.682 189.034 1.00 26.66 378 SER A N 1
ATOM 2345 C CA . SER A 1 378 ? 63.710 58.172 187.723 1.00 27.44 378 SER A CA 1
ATOM 2346 C C . SER A 1 378 ? 64.140 59.622 187.648 1.00 27.89 378 SER A C 1
ATOM 2347 O O . SER A 1 378 ? 63.645 60.468 188.400 1.00 28.70 378 SER A O 1
ATOM 2350 N N . SER A 1 379 ? 65.089 59.910 186.767 1.00 27.44 379 SER A N 1
ATOM 2351 C CA . SER A 1 379 ? 65.529 61.283 186.603 1.00 27.44 379 SER A CA 1
ATOM 2352 C C . SER A 1 379 ? 64.288 62.063 186.123 1.00 26.78 379 SER A C 1
ATOM 2353 O O . SER A 1 379 ? 63.207 61.487 185.936 1.00 26.94 379 SER A O 1
ATOM 2356 N N . VAL A 1 380 ? 64.425 63.373 185.959 1.00 26.34 380 VAL A N 1
ATOM 2357 C CA . VAL A 1 380 ? 63.310 64.169 185.471 1.00 24.93 380 VAL A CA 1
ATOM 2358 C C . VAL A 1 380 ? 63.605 64.350 183.998 1.00 24.31 380 VAL A C 1
ATOM 2359 O O . VAL A 1 380 ? 64.573 63.786 183.477 1.00 24.38 380 VAL A O 1
ATOM 2363 N N . ILE A 1 381 ? 62.773 65.128 183.324 1.00 24.00 381 ILE A N 1
ATOM 2364 C CA . ILE A 1 381 ? 62.971 65.371 181.910 1.00 23.53 381 ILE A CA 1
ATOM 2365 C C . ILE A 1 381 ? 62.618 66.808 181.651 1.00 23.48 381 ILE A C 1
ATOM 2366 O O . ILE A 1 381 ? 61.713 67.350 182.274 1.00 22.84 381 ILE A O 1
ATOM 2371 N N . VAL A 1 382 ? 63.338 67.431 180.735 1.00 24.49 382 VAL A N 1
ATOM 2372 C CA . VAL A 1 382 ? 63.063 68.814 180.424 1.00 25.58 382 VAL A CA 1
ATOM 2373 C C . VAL A 1 382 ? 63.548 69.179 179.043 1.00 25.85 382 VAL A C 1
ATOM 2374 O O . VAL A 1 382 ? 64.646 68.800 178.628 1.00 25.53 382 VAL A O 1
ATOM 2378 N N . ARG A 1 383 ? 62.708 69.924 178.341 1.00 26.51 383 ARG A N 1
ATOM 2379 C CA . ARG A 1 383 ? 63.030 70.411 177.015 1.00 27.71 383 ARG A CA 1
ATOM 2380 C C . ARG A 1 383 ? 62.129 71.613 176.800 1.00 27.48 383 ARG A C 1
ATOM 2381 O O . ARG A 1 383 ? 61.225 71.880 177.600 1.00 26.89 383 ARG A O 1
ATOM 2389 N N . GLY A 1 384 ? 62.392 72.356 175.737 1.00 27.57 384 GLY A N 1
ATOM 2390 C CA . GLY A 1 384 ? 61.577 73.520 175.460 1.00 28.38 384 GLY A CA 1
ATOM 2391 C C . GLY A 1 384 ? 60.891 73.362 174.126 1.00 28.50 384 GLY A C 1
ATOM 2392 O O . GLY A 1 384 ? 61.289 72.528 173.306 1.00 28.11 384 GLY A O 1
ATOM 2393 N N . VAL A 1 385 ? 59.850 74.154 173.908 1.00 27.99 385 VAL A N 1
ATOM 2394 C CA . VAL A 1 385 ? 59.119 74.089 172.654 1.00 28.76 385 VAL A CA 1
ATOM 2395 C C . VAL A 1 385 ? 58.546 75.444 172.337 1.00 28.26 385 VAL A C 1
ATOM 2396 O O . VAL A 1 385 ? 57.586 75.878 172.974 1.00 28.29 385 VAL A O 1
ATOM 2400 N N . THR A 1 386 ? 59.118 76.123 171.357 1.00 26.96 386 THR A N 1
ATOM 2401 C CA . THR A 1 386 ? 58.579 77.419 171.026 1.00 25.70 386 THR A CA 1
ATOM 2402 C C . THR A 1 386 ? 57.132 77.230 170.588 1.00 24.87 386 THR A C 1
ATOM 2403 O O . THR A 1 386 ? 56.830 76.663 169.532 1.00 24.27 386 THR A O 1
ATOM 2407 N N . LYS A 1 387 ? 56.247 77.690 171.460 1.00 24.71 387 LYS A N 1
ATOM 2408 C CA . LYS A 1 387 ? 54.813 77.619 171.265 1.00 23.88 387 LYS A CA 1
ATOM 2409 C C . LYS A 1 387 ? 54.400 77.846 169.815 1.00 23.86 387 LYS A C 1
ATOM 2410 O O . LYS A 1 387 ? 55.042 78.586 169.062 1.00 23.85 387 LYS A O 1
ATOM 2416 N N . GLY A 1 388 ? 53.323 77.173 169.436 1.00 24.67 388 GLY A N 1
ATOM 2417 C CA . GLY A 1 388 ? 52.785 77.293 168.099 1.00 26.04 388 GLY A CA 1
ATOM 2418 C C . GLY A 1 388 ? 53.505 76.571 166.977 1.00 26.70 388 GLY A C 1
ATOM 2419 O O . GLY A 1 388 ? 52.873 76.265 165.968 1.00 27.16 388 GLY A O 1
ATOM 2420 N N . SER A 1 389 ? 54.793 76.233 167.155 1.00 26.80 389 SER A N 1
ATOM 2421 C CA . SER A 1 389 ? 55.482 75.624 165.977 1.00 27.48 389 SER A CA 1
ATOM 2422 C C . SER A 1 389 ? 56.410 74.439 166.220 1.00 27.00 389 SER A C 1
ATOM 2423 O O . SER A 1 389 ? 57.531 74.596 166.701 1.00 26.45 389 SER A O 1
ATOM 2426 N N . GLY A 1 390 ? 55.901 73.260 165.872 1.00 26.09 390 GLY A N 1
ATOM 2427 C CA . GLY A 1 390 ? 56.677 72.046 165.991 1.00 24.70 390 GLY A CA 1
ATOM 2428 C C . GLY A 1 390 ? 56.452 71.315 167.294 1.00 24.76 390 GLY A C 1
ATOM 2429 O O . GLY A 1 390 ? 55.690 71.764 168.158 1.00 24.92 390 GLY A O 1
ATOM 2430 N N . VAL A 1 391 ? 57.120 70.174 167.434 1.00 24.51 391 VAL A N 1
ATOM 2431 C CA . VAL A 1 391 ? 57.010 69.367 168.645 1.00 23.58 391 VAL A CA 1
ATOM 2432 C C . VAL A 1 391 ? 58.376 69.080 169.214 1.00 22.77 391 VAL A C 1
ATOM 2433 O O . VAL A 1 391 ? 59.387 69.129 168.503 1.00 22.20 391 VAL A O 1
ATOM 2437 N N . SER A 1 392 ? 58.393 68.781 170.506 1.00 22.01 392 SER A N 1
ATOM 2438 C CA . SER A 1 392 ? 59.631 68.457 171.177 1.00 22.11 392 SER A CA 1
ATOM 2439 C C . SER A 1 392 ? 59.667 66.951 171.252 1.00 21.83 392 SER A C 1
ATOM 2440 O O . SER A 1 392 ? 59.034 66.333 172.113 1.00 21.47 392 SER A O 1
ATOM 2443 N N . ILE A 1 393 ? 60.405 66.369 170.318 1.00 21.47 393 ILE A N 1
ATOM 2444 C CA . ILE A 1 393 ? 60.534 64.936 170.247 1.00 20.73 393 ILE A CA 1
ATOM 2445 C C . ILE A 1 393 ? 61.482 64.476 171.319 1.00 19.76 393 ILE A C 1
ATOM 2446 O O . ILE A 1 393 ? 62.416 65.186 171.701 1.00 19.27 393 ILE A O 1
ATOM 2451 N N . THR A 1 394 ? 61.229 63.270 171.797 1.00 20.50 394 THR A N 1
ATOM 2452 C CA . THR A 1 394 ? 62.041 62.680 172.832 1.00 20.74 394 THR A CA 1
ATOM 2453 C C . THR A 1 394 ? 62.306 61.224 172.494 1.00 20.98 394 THR A C 1
ATOM 2454 O O . THR A 1 394 ? 61.427 60.381 172.641 1.00 21.06 394 THR A O 1
ATOM 2458 N N . PRO A 1 395 ? 63.523 60.910 172.025 1.00 20.84 395 PRO A N 1
ATOM 2459 C CA . PRO A 1 395 ? 63.797 59.516 171.699 1.00 20.15 395 PRO A CA 1
ATOM 2460 C C . PRO A 1 395 ? 63.410 58.686 172.908 1.00 19.34 395 PRO A C 1
ATOM 2461 O O . PRO A 1 395 ? 63.928 58.888 174.007 1.00 19.31 395 PRO A O 1
ATOM 2465 N N . VAL A 1 396 ? 62.477 57.771 172.708 1.00 17.87 396 VAL A N 1
ATOM 2466 C CA . VAL A 1 396 ? 62.020 56.931 173.792 1.00 15.98 396 VAL A CA 1
ATOM 2467 C C . VAL A 1 396 ? 62.029 55.471 173.391 1.00 15.86 396 VAL A C 1
ATOM 2468 O O . VAL A 1 396 ? 62.127 55.141 172.211 1.00 16.44 396 VAL A O 1
ATOM 2472 N N . THR A 1 397 ? 61.956 54.605 174.393 1.00 14.74 397 THR A N 1
ATOM 2473 C CA . THR A 1 397 ? 61.898 53.165 174.199 1.00 13.46 397 THR A CA 1
ATOM 2474 C C . THR A 1 397 ? 60.772 52.760 175.112 1.00 14.81 397 THR A C 1
ATOM 2475 O O . THR A 1 397 ? 60.735 53.203 176.260 1.00 15.13 397 THR A O 1
ATOM 2479 N N . VAL A 1 398 ? 59.845 51.946 174.623 1.00 14.32 398 VAL A N 1
ATOM 2480 C CA . VAL A 1 398 ? 58.739 51.536 175.471 1.00 14.97 398 VAL A CA 1
ATOM 2481 C C . VAL A 1 398 ? 58.860 50.063 175.813 1.00 15.92 398 VAL A C 1
ATOM 2482 O O . VAL A 1 398 ? 59.505 49.303 175.089 1.00 16.28 398 VAL A O 1
ATOM 2486 N N . GLY A 1 399 ? 58.240 49.674 176.925 1.00 17.09 399 GLY A N 1
ATOM 2487 C CA . GLY A 1 399 ? 58.283 48.294 177.380 1.00 18.68 399 GLY A CA 1
ATOM 2488 C C . GLY A 1 399 ? 57.297 47.351 176.717 1.00 19.74 399 GLY A C 1
ATOM 2489 O O . GLY A 1 399 ? 57.215 46.179 177.087 1.00 20.18 399 GLY A O 1
ATOM 2490 N N . ILE A 1 400 ? 56.545 47.854 175.744 1.00 19.99 400 ILE A N 1
ATOM 2491 C CA . ILE A 1 400 ? 55.583 47.026 175.039 1.00 20.85 400 ILE A CA 1
ATOM 2492 C C . ILE A 1 400 ? 56.163 46.644 173.674 1.00 21.15 400 ILE A C 1
ATOM 2493 O O . ILE A 1 400 ? 57.354 46.826 173.438 1.00 20.89 400 ILE A O 1
ATOM 2498 N N . ASP A 1 401 ? 55.326 46.125 172.779 1.00 22.98 401 ASP A N 1
ATOM 2499 C CA . ASP A 1 401 ? 55.779 45.683 171.463 1.00 23.78 401 ASP A CA 1
ATOM 2500 C C . ASP A 1 401 ? 55.094 46.381 170.287 1.00 23.77 401 ASP A C 1
ATOM 2501 O O . ASP A 1 401 ? 53.937 46.800 170.372 1.00 23.48 401 ASP A O 1
ATOM 2506 N N . THR A 1 402 ? 55.818 46.475 169.178 1.00 23.69 402 THR A N 1
ATOM 2507 C CA . THR A 1 402 ? 55.321 47.129 167.969 1.00 24.35 402 THR A CA 1
ATOM 2508 C C . THR A 1 402 ? 54.902 46.133 166.882 1.00 24.14 402 THR A C 1
ATOM 2509 O O . THR A 1 402 ? 55.258 44.955 166.942 1.00 22.96 402 THR A O 1
ATOM 2513 N N . GLU A 1 403 ? 54.133 46.610 165.902 1.00 24.17 403 GLU A N 1
ATOM 2514 C CA . GLU A 1 403 ? 53.720 45.757 164.793 1.00 24.02 403 GLU A CA 1
ATOM 2515 C C . GLU A 1 403 ? 54.504 46.231 163.597 1.00 22.36 403 GLU A C 1
ATOM 2516 O O . GLU A 1 403 ? 55.000 47.351 163.585 1.00 22.16 403 GLU A O 1
ATOM 2522 N N . ALA A 1 404 ? 54.598 45.374 162.592 1.00 22.21 404 ALA A N 1
ATOM 2523 C CA . ALA A 1 404 ? 55.331 45.683 161.374 1.00 22.59 404 ALA A CA 1
ATOM 2524 C C . ALA A 1 404 ? 54.886 47.010 160.785 1.00 21.81 404 ALA A C 1
ATOM 2525 O O . ALA A 1 404 ? 55.681 47.708 160.147 1.00 21.93 404 ALA A O 1
ATOM 2527 N N . VAL A 1 405 ? 53.616 47.341 161.002 1.00 20.02 405 VAL A N 1
ATOM 2528 C CA . VAL A 1 405 ? 53.016 48.581 160.516 1.00 19.25 405 VAL A CA 1
ATOM 2529 C C . VAL A 1 405 ? 54.010 49.629 160.034 1.00 19.01 405 VAL A C 1
ATOM 2530 O O . VAL A 1 405 ? 54.842 50.097 160.805 1.00 20.35 405 VAL A O 1
ATOM 2534 N N . ASN A 1 406 ? 53.911 50.014 158.768 1.00 18.57 406 ASN A N 1
ATOM 2535 C CA . ASN A 1 406 ? 54.805 51.024 158.217 1.00 17.04 406 ASN A CA 1
ATOM 2536 C C . ASN A 1 406 ? 54.064 52.303 157.827 1.00 17.11 406 ASN A C 1
ATOM 2537 O O . ASN A 1 406 ? 52.842 52.280 157.637 1.00 17.74 406 ASN A O 1
ATOM 2542 N N . ARG A 1 407 ? 54.802 53.396 157.703 1.00 16.47 407 ARG A N 1
ATOM 2543 C CA . ARG A 1 407 ? 54.200 54.661 157.318 1.00 16.32 407 ARG A CA 1
ATOM 2544 C C . ARG A 1 407 ? 54.235 54.743 155.798 1.00 15.63 407 ARG A C 1
ATOM 2545 O O . ARG A 1 407 ? 54.823 53.884 155.143 1.00 15.82 407 ARG A O 1
ATOM 2553 N N . LEU A 1 408 ? 53.608 55.759 155.224 1.00 14.37 408 LEU A N 1
ATOM 2554 C CA . LEU A 1 408 ? 53.624 55.883 153.780 1.00 13.63 408 LEU A CA 1
ATOM 2555 C C . LEU A 1 408 ? 54.246 57.189 153.347 1.00 14.46 408 LEU A C 1
ATOM 2556 O O . LEU A 1 408 ? 53.598 58.236 153.373 1.00 15.46 408 LEU A O 1
ATOM 2561 N N . SER A 1 409 ? 55.515 57.126 152.959 1.00 14.66 409 SER A N 1
ATOM 2562 C CA . SER A 1 409 ? 56.230 58.308 152.507 1.00 15.09 409 SER A CA 1
ATOM 2563 C C . SER A 1 409 ? 55.437 58.916 151.365 1.00 15.23 409 SER A C 1
ATOM 2564 O O . SER A 1 409 ? 55.430 58.389 150.254 1.00 16.40 409 SER A O 1
ATOM 2567 N N . ILE A 1 410 ? 54.758 60.023 151.624 1.00 14.31 410 ILE A N 1
ATOM 2568 C CA . ILE A 1 410 ? 53.974 60.616 150.569 1.00 13.06 410 ILE A CA 1
ATOM 2569 C C . ILE A 1 410 ? 54.307 62.038 150.236 1.00 14.20 410 ILE A C 1
ATOM 2570 O O . ILE A 1 410 ? 54.224 62.923 151.080 1.00 13.74 410 ILE A O 1
ATOM 2575 N N . GLU A 1 411 ? 54.684 62.242 148.981 1.00 15.61 411 GLU A N 1
ATOM 2576 C CA . GLU A 1 411 ? 55.010 63.566 148.485 1.00 17.00 411 GLU A CA 1
ATOM 2577 C C . GLU A 1 411 ? 53.832 64.461 148.808 1.00 16.32 411 GLU A C 1
ATOM 2578 O O . GLU A 1 411 ? 52.683 64.060 148.650 1.00 15.66 411 GLU A O 1
ATOM 2584 N N . MET A 1 412 ? 54.113 65.675 149.253 1.00 15.97 412 MET A N 1
ATOM 2585 C CA . MET A 1 412 ? 53.040 66.586 149.617 1.00 15.88 412 MET A CA 1
ATOM 2586 C C . MET A 1 412 ? 52.651 67.540 148.505 1.00 13.71 412 MET A C 1
ATOM 2587 O O . MET A 1 412 ? 53.379 68.470 148.193 1.00 13.77 412 MET A O 1
ATOM 2592 N N . PRO A 1 413 ? 51.475 67.333 147.912 1.00 12.01 413 PRO A N 1
ATOM 2593 C CA . PRO A 1 413 ? 50.964 68.166 146.824 1.00 12.12 413 PRO A CA 1
ATOM 2594 C C . PRO A 1 413 ? 51.099 69.674 147.013 1.00 12.82 413 PRO A C 1
ATOM 2595 O O . PRO A 1 413 ? 50.507 70.241 147.922 1.00 13.02 413 PRO A O 1
ATOM 2599 N N . ALA A 1 414 ? 51.880 70.307 146.134 1.00 13.22 414 ALA A N 1
ATOM 2600 C CA . ALA A 1 414 ? 52.135 71.749 146.158 1.00 13.64 414 ALA A CA 1
ATOM 2601 C C . ALA A 1 414 ? 51.197 72.509 147.077 1.00 13.85 414 ALA A C 1
ATOM 2602 O O . ALA A 1 414 ? 50.061 72.807 146.713 1.00 13.90 414 ALA A O 1
ATOM 2604 N N . LEU A 1 415 ? 51.683 72.826 148.271 1.00 14.56 415 LEU A N 1
ATOM 2605 C CA . LEU A 1 415 ? 50.881 73.538 149.249 1.00 15.14 415 LEU A CA 1
ATOM 2606 C C . LEU A 1 415 ? 50.875 75.035 149.016 1.00 16.61 415 LEU A C 1
ATOM 2607 O O . LEU A 1 415 ? 50.060 75.753 149.598 1.00 17.17 415 LEU A O 1
ATOM 2612 N N . THR A 1 416 ? 51.777 75.518 148.170 1.00 17.71 416 THR A N 1
ATOM 2613 C CA . THR A 1 416 ? 51.812 76.945 147.907 1.00 18.62 416 THR A CA 1
ATOM 2614 C C . THR A 1 416 ? 51.138 77.277 146.587 1.00 18.53 416 THR A C 1
ATOM 2615 O O . THR A 1 416 ? 51.353 76.619 145.568 1.00 17.67 416 THR A O 1
ATOM 2619 N N . THR A 1 417 ? 50.298 78.301 146.644 1.00 20.18 417 THR A N 1
ATOM 2620 C CA . THR A 1 417 ? 49.569 78.816 145.492 1.00 21.99 417 THR A CA 1
ATOM 2621 C C . THR A 1 417 ? 50.576 79.059 144.357 1.00 22.96 417 THR A C 1
ATOM 2622 O O . THR A 1 417 ? 50.242 79.095 143.172 1.00 21.81 417 THR A O 1
ATOM 2626 N N . GLU A 1 418 ? 51.824 79.227 144.762 1.00 25.07 418 GLU A N 1
ATOM 2627 C CA . GLU A 1 418 ? 52.931 79.463 143.857 1.00 26.12 418 GLU A CA 1
ATOM 2628 C C . GLU A 1 418 ? 53.098 78.260 142.936 1.00 24.59 418 GLU A C 1
ATOM 2629 O O . GLU A 1 418 ? 52.558 78.229 141.835 1.00 24.34 418 GLU A O 1
ATOM 2635 N N . GLU A 1 419 ? 53.844 77.273 143.425 1.00 24.68 419 GLU A N 1
ATOM 2636 C CA . GLU A 1 419 ? 54.145 76.037 142.710 1.00 23.19 419 GLU A CA 1
ATOM 2637 C C . GLU A 1 419 ? 52.986 75.489 141.914 1.00 21.02 419 GLU A C 1
ATOM 2638 O O . GLU A 1 419 ? 53.158 75.085 140.774 1.00 21.00 419 GLU A O 1
ATOM 2644 N N . VAL A 1 420 ? 51.809 75.451 142.528 1.00 18.83 420 VAL A N 1
ATOM 2645 C CA . VAL A 1 420 ? 50.629 74.918 141.864 1.00 15.76 420 VAL A CA 1
ATOM 2646 C C . VAL A 1 420 ? 50.523 75.417 140.443 1.00 15.79 420 VAL A C 1
ATOM 2647 O O . VAL A 1 420 ? 50.253 74.645 139.523 1.00 15.44 420 VAL A O 1
ATOM 2651 N N . THR A 1 421 ? 50.722 76.714 140.263 1.00 14.94 421 THR A N 1
ATOM 2652 C CA . THR A 1 421 ? 50.684 77.281 138.932 1.00 14.57 421 THR A CA 1
ATOM 2653 C C . THR A 1 421 ? 51.955 76.785 138.246 1.00 15.99 421 THR A C 1
ATOM 2654 O O . THR A 1 421 ? 51.903 76.069 137.246 1.00 15.45 421 THR A O 1
ATOM 2658 N N . THR A 1 422 ? 53.095 77.145 138.826 1.00 16.92 422 THR A N 1
ATOM 2659 C CA . THR A 1 422 ? 54.409 76.765 138.316 1.00 17.80 422 THR A CA 1
ATOM 2660 C C . THR A 1 422 ? 54.603 75.250 138.121 1.00 18.66 422 THR A C 1
ATOM 2661 O O . THR A 1 422 ? 55.680 74.834 137.715 1.00 20.15 422 THR A O 1
ATOM 2665 N N . ASN A 1 423 ? 53.589 74.423 138.389 1.00 19.58 423 ASN A N 1
ATOM 2666 C CA . ASN A 1 423 ? 53.746 72.964 138.228 1.00 19.91 423 ASN A CA 1
ATOM 2667 C C . ASN A 1 423 ? 52.606 72.231 137.553 1.00 19.26 423 ASN A C 1
ATOM 2668 O O . ASN A 1 423 ? 52.838 71.237 136.855 1.00 19.44 423 ASN A O 1
ATOM 2673 N N . VAL A 1 424 ? 51.380 72.688 137.801 1.00 17.19 424 VAL A N 1
ATOM 2674 C CA . VAL A 1 424 ? 50.199 72.071 137.215 1.00 16.04 424 VAL A CA 1
ATOM 2675 C C . VAL A 1 424 ? 49.583 73.023 136.229 1.00 14.30 424 VAL A C 1
ATOM 2676 O O . VAL A 1 424 ? 48.932 73.971 136.618 1.00 14.25 424 VAL A O 1
ATOM 2680 N N . PRO A 1 425 ? 49.769 72.770 134.934 1.00 13.80 425 PRO A N 1
ATOM 2681 C CA . PRO A 1 425 ? 49.236 73.614 133.865 1.00 14.43 425 PRO A CA 1
ATOM 2682 C C . PRO A 1 425 ? 47.752 73.393 133.647 1.00 14.15 425 PRO A C 1
ATOM 2683 O O . PRO A 1 425 ? 47.055 74.263 133.117 1.00 13.08 425 PRO A O 1
ATOM 2687 N N . LYS A 1 426 ? 47.275 72.219 134.039 1.00 13.26 426 LYS A N 1
ATOM 2688 C CA . LYS A 1 426 ? 45.861 71.920 133.901 1.00 14.59 426 LYS A CA 1
ATOM 2689 C C . LYS A 1 426 ? 45.243 72.108 135.274 1.00 15.41 426 LYS A C 1
ATOM 2690 O O . LYS A 1 426 ? 44.606 71.222 135.854 1.00 15.13 426 LYS A O 1
ATOM 2696 N N . TYR A 1 427 ? 45.481 73.264 135.796 1.00 16.25 427 TYR A N 1
ATOM 2697 C CA . TYR A 1 427 ? 44.954 73.683 137.041 1.00 17.51 427 TYR A CA 1
ATOM 2698 C C . TYR A 1 427 ? 44.077 74.848 136.678 1.00 17.88 427 TYR A C 1
ATOM 2699 O O . TYR A 1 427 ? 44.249 75.432 135.608 1.00 17.96 427 TYR A O 1
ATOM 2708 N N . GLU A 1 428 ? 43.145 75.200 137.542 1.00 19.06 428 GLU A N 1
ATOM 2709 C CA . GLU A 1 428 ? 42.286 76.320 137.247 1.00 19.81 428 GLU A CA 1
ATOM 2710 C C . GLU A 1 428 ? 42.244 77.242 138.445 1.00 20.18 428 GLU A C 1
ATOM 2711 O O . GLU A 1 428 ? 42.772 76.923 139.518 1.00 19.67 428 GLU A O 1
ATOM 2717 N N . GLN A 1 429 ? 41.610 78.389 138.253 1.00 20.17 429 GLN A N 1
ATOM 2718 C CA . GLN A 1 429 ? 41.507 79.380 139.303 1.00 19.59 429 GLN A CA 1
ATOM 2719 C C . GLN A 1 429 ? 40.480 80.414 138.913 1.00 19.42 429 GLN A C 1
ATOM 2720 O O . GLN A 1 429 ? 40.519 80.973 137.817 1.00 18.80 429 GLN A O 1
ATOM 2726 N N . PHE A 1 430 ? 39.544 80.656 139.809 1.00 19.14 430 PHE A N 1
ATOM 2727 C CA . PHE A 1 430 ? 38.541 81.659 139.552 1.00 19.21 430 PHE A CA 1
ATOM 2728 C C . PHE A 1 430 ? 38.307 82.393 140.833 1.00 18.24 430 PHE A C 1
ATOM 2729 O O . PHE A 1 430 ? 38.872 82.066 141.877 1.00 17.57 430 PHE A O 1
ATOM 2737 N N . LEU A 1 431 ? 37.474 83.409 140.752 1.00 16.93 431 LEU A N 1
ATOM 2738 C CA . LEU A 1 431 ? 37.146 84.116 141.950 1.00 17.19 431 LEU A CA 1
ATOM 2739 C C . LEU A 1 431 ? 35.995 83.320 142.533 1.00 17.92 431 LEU A C 1
ATOM 2740 O O . LEU A 1 431 ? 35.216 82.677 141.812 1.00 17.99 431 LEU A O 1
ATOM 2745 N N . CYS A 1 432 ? 35.909 83.354 143.849 1.00 18.13 432 CYS A N 1
ATOM 2746 C CA . CYS A 1 432 ? 34.866 82.657 144.547 1.00 18.45 432 CYS A CA 1
ATOM 2747 C C . CYS A 1 432 ? 33.546 83.354 144.283 1.00 19.19 432 CYS A C 1
ATOM 2748 O O . CYS A 1 432 ? 32.493 82.742 144.379 1.00 19.36 432 CYS A O 1
ATOM 2751 N N . LYS A 1 433 ? 33.588 84.633 143.937 1.00 20.96 433 LYS A N 1
ATOM 2752 C CA . LYS A 1 433 ? 32.338 85.320 143.677 1.00 22.59 433 LYS A CA 1
ATOM 2753 C C . LYS A 1 433 ? 31.637 84.769 142.443 1.00 23.71 433 LYS A C 1
ATOM 2754 O O . LYS A 1 433 ? 30.462 84.413 142.519 1.00 24.49 433 LYS A O 1
ATOM 2760 N N . GLU A 1 434 ? 32.337 84.681 141.314 1.00 24.51 434 GLU A N 1
ATOM 2761 C CA . GLU A 1 434 ? 31.709 84.148 140.106 1.00 26.01 434 GLU A CA 1
ATOM 2762 C C . GLU A 1 434 ? 31.607 82.637 140.195 1.00 25.54 434 GLU A C 1
ATOM 2763 O O . GLU A 1 434 ? 30.517 82.063 140.057 1.00 25.09 434 GLU A O 1
ATOM 2769 N N . SER A 1 435 ? 32.750 81.993 140.400 1.00 22.94 435 SER A N 1
ATOM 2770 C CA . SER A 1 435 ? 32.758 80.549 140.535 1.00 21.87 435 SER A CA 1
ATOM 2771 C C . SER A 1 435 ? 32.347 80.235 141.952 1.00 20.51 435 SER A C 1
ATOM 2772 O O . SER A 1 435 ? 33.191 80.261 142.841 1.00 19.62 435 SER A O 1
ATOM 2775 N N . GLY A 1 436 ? 31.060 79.948 142.152 1.00 19.93 436 GLY A N 1
ATOM 2776 C CA . GLY A 1 436 ? 30.532 79.645 143.473 1.00 20.54 436 GLY A CA 1
ATOM 2777 C C . GLY A 1 436 ? 31.316 78.634 144.297 1.00 20.99 436 GLY A C 1
ATOM 2778 O O . GLY A 1 436 ? 30.745 77.796 145.001 1.00 21.20 436 GLY A O 1
ATOM 2779 N N . GLY A 1 437 ? 32.636 78.732 144.231 1.00 19.98 437 GLY A N 1
ATOM 2780 C CA . GLY A 1 437 ? 33.488 77.817 144.953 1.00 19.07 437 GLY A CA 1
ATOM 2781 C C . GLY A 1 437 ? 34.366 77.118 143.941 1.00 18.99 437 GLY A C 1
ATOM 2782 O O . GLY A 1 437 ? 34.641 77.666 142.874 1.00 18.38 437 GLY A O 1
ATOM 2783 N N . ALA A 1 438 ? 34.791 75.905 144.267 1.00 18.00 438 ALA A N 1
ATOM 2784 C CA . ALA A 1 438 ? 35.648 75.134 143.387 1.00 17.20 438 ALA A CA 1
ATOM 2785 C C . ALA A 1 438 ? 35.217 73.692 143.456 1.00 17.14 438 ALA A C 1
ATOM 2786 O O . ALA A 1 438 ? 34.978 73.164 144.536 1.00 17.02 438 ALA A O 1
ATOM 2788 N N . TYR A 1 439 ? 35.136 73.055 142.297 1.00 18.13 439 TYR A N 1
ATOM 2789 C CA . TYR A 1 439 ? 34.719 71.666 142.205 1.00 18.05 439 TYR A CA 1
ATOM 2790 C C . TYR A 1 439 ? 35.799 70.878 141.507 1.00 18.15 439 TYR A C 1
ATOM 2791 O O . TYR A 1 439 ? 36.191 71.214 140.396 1.00 18.59 439 TYR A O 1
ATOM 2800 N N . ILE A 1 440 ? 36.298 69.839 142.158 1.00 19.21 440 ILE A N 1
ATOM 2801 C CA . ILE A 1 440 ? 37.337 69.036 141.536 1.00 19.94 440 ILE A CA 1
ATOM 2802 C C . ILE A 1 440 ? 36.892 67.606 141.343 1.00 19.96 440 ILE A C 1
ATOM 2803 O O . ILE A 1 440 ? 36.209 67.027 142.186 1.00 19.30 440 ILE A O 1
ATOM 2808 N N . VAL A 1 441 ? 37.299 67.038 140.224 1.00 19.49 441 VAL A N 1
ATOM 2809 C CA . VAL A 1 441 ? 36.952 65.675 139.915 1.00 20.50 441 VAL A CA 1
ATOM 2810 C C . VAL A 1 441 ? 38.224 64.845 139.813 1.00 20.78 441 VAL A C 1
ATOM 2811 O O . VAL A 1 441 ? 38.997 64.973 138.861 1.00 20.85 441 VAL A O 1
ATOM 2815 N N . HIS A 1 442 ? 38.448 64.007 140.816 1.00 20.07 442 HIS A N 1
ATOM 2816 C CA . HIS A 1 442 ? 39.624 63.158 140.833 1.00 20.33 442 HIS A CA 1
ATOM 2817 C C . HIS A 1 442 ? 39.495 62.109 139.745 1.00 19.50 442 HIS A C 1
ATOM 2818 O O . HIS A 1 442 ? 38.376 61.728 139.394 1.00 19.76 442 HIS A O 1
ATOM 2825 N N . TYR A 1 443 ? 40.627 61.647 139.212 1.00 18.47 443 TYR A N 1
ATOM 2826 C CA . TYR A 1 443 ? 40.601 60.609 138.184 1.00 18.37 443 TYR A CA 1
ATOM 2827 C C . TYR A 1 443 ? 41.828 59.719 138.166 1.00 17.32 443 TYR A C 1
ATOM 2828 O O . TYR A 1 443 ? 42.903 60.113 138.604 1.00 16.84 443 TYR A O 1
ATOM 2837 N N . LYS A 1 444 ? 41.658 58.514 137.638 1.00 16.36 444 LYS A N 1
ATOM 2838 C CA . LYS A 1 444 ? 42.761 57.581 137.542 1.00 15.34 444 LYS A CA 1
ATOM 2839 C C . LYS A 1 444 ? 43.844 58.251 136.748 1.00 15.63 444 LYS A C 1
ATOM 2840 O O . LYS A 1 444 ? 43.729 58.366 135.536 1.00 16.18 444 LYS A O 1
ATOM 2846 N N . MET A 1 445 ? 44.895 58.697 137.416 1.00 16.72 445 MET A N 1
ATOM 2847 C CA . MET A 1 445 ? 45.981 59.336 136.702 1.00 17.69 445 MET A CA 1
ATOM 2848 C C . MET A 1 445 ? 47.214 58.453 136.717 1.00 17.28 445 MET A C 1
ATOM 2849 O O . MET A 1 445 ? 47.947 58.389 135.733 1.00 17.21 445 MET A O 1
ATOM 2854 N N . ASN A 1 446 ? 47.423 57.764 137.835 1.00 17.84 446 ASN A N 1
ATOM 2855 C CA . ASN A 1 446 ? 48.567 56.883 138.034 1.00 17.59 446 ASN A CA 1
ATOM 2856 C C . ASN A 1 446 ? 48.744 55.886 136.888 1.00 17.44 446 ASN A C 1
ATOM 2857 O O . ASN A 1 446 ? 49.632 56.081 136.041 1.00 17.91 446 ASN A O 1
ATOM 2862 N N . ASN A 1 447 ? 47.939 54.841 136.827 1.00 16.71 447 ASN A N 1
ATOM 2863 C CA . ASN A 1 447 ? 48.144 53.938 135.718 1.00 16.60 447 ASN A CA 1
ATOM 2864 C C . ASN A 1 447 ? 46.925 53.924 134.818 1.00 15.25 447 ASN A C 1
ATOM 2865 O O . ASN A 1 447 ? 45.807 54.100 135.284 1.00 14.55 447 ASN A O 1
ATOM 2870 N N . PRO A 1 448 ? 47.139 53.738 133.505 1.00 14.26 448 PRO A N 1
ATOM 2871 C CA . PRO A 1 448 ? 46.178 53.686 132.399 1.00 13.70 448 PRO A CA 1
ATOM 2872 C C . PRO A 1 448 ? 45.032 52.703 132.524 1.00 13.83 448 PRO A C 1
ATOM 2873 O O . PRO A 1 448 ? 44.180 52.621 131.639 1.00 13.54 448 PRO A O 1
ATOM 2877 N N . VAL A 1 449 ? 45.019 51.955 133.618 1.00 14.66 449 VAL A N 1
ATOM 2878 C CA . VAL A 1 449 ? 43.969 50.980 133.873 1.00 14.95 449 VAL A CA 1
ATOM 2879 C C . VAL A 1 449 ? 43.547 51.091 135.327 1.00 15.53 449 VAL A C 1
ATOM 2880 O O . VAL A 1 449 ? 44.258 51.679 136.142 1.00 16.23 449 VAL A O 1
ATOM 2884 N N . PHE A 1 450 ? 42.391 50.532 135.656 1.00 15.93 450 PHE A N 1
ATOM 2885 C CA . PHE A 1 450 ? 41.907 50.595 137.023 1.00 16.22 450 PHE A CA 1
ATOM 2886 C C . PHE A 1 450 ? 42.440 49.487 137.904 1.00 16.83 450 PHE A C 1
ATOM 2887 O O . PHE A 1 450 ? 41.673 48.680 138.432 1.00 15.86 450 PHE A O 1
ATOM 2895 N N . GLU A 1 451 ? 43.759 49.455 138.069 1.00 16.84 451 GLU A N 1
ATOM 2896 C CA . GLU A 1 451 ? 44.365 48.435 138.898 1.00 18.07 451 GLU A CA 1
ATOM 2897 C C . GLU A 1 451 ? 43.711 48.472 140.265 1.00 17.00 451 GLU A C 1
ATOM 2898 O O . GLU A 1 451 ? 43.112 49.470 140.650 1.00 16.76 451 GLU A O 1
ATOM 2904 N N . MET A 1 452 ? 43.818 47.371 140.992 1.00 17.09 452 MET A N 1
ATOM 2905 C CA . MET A 1 452 ? 43.232 47.289 142.312 1.00 16.34 452 MET A CA 1
ATOM 2906 C C . MET A 1 452 ? 44.247 47.772 143.323 1.00 17.13 452 MET A C 1
ATOM 2907 O O . MET A 1 452 ? 45.418 47.396 143.267 1.00 18.33 452 MET A O 1
ATOM 2912 N N . THR A 1 453 ? 43.805 48.626 144.235 1.00 17.36 453 THR A N 1
ATOM 2913 C CA . THR A 1 453 ? 44.692 49.121 145.270 1.00 17.18 453 THR A CA 1
ATOM 2914 C C . THR A 1 453 ? 44.342 48.430 146.561 1.00 17.73 453 THR A C 1
ATOM 2915 O O . THR A 1 453 ? 43.372 48.786 147.219 1.00 17.91 453 THR A O 1
ATOM 2919 N N . GLY A 1 454 ? 45.127 47.430 146.917 1.00 18.43 454 GLY A N 1
ATOM 2920 C CA . GLY A 1 454 ? 44.856 46.725 148.145 1.00 20.19 454 GLY A CA 1
ATOM 2921 C C . GLY A 1 454 ? 45.960 46.952 149.151 1.00 21.16 454 GLY A C 1
ATOM 2922 O O . GLY A 1 454 ? 46.868 47.746 148.925 1.00 20.63 454 GLY A O 1
ATOM 2923 N N . GLU A 1 455 ? 45.840 46.258 150.276 1.00 22.26 455 GLU A N 1
ATOM 2924 C CA . GLU A 1 455 ? 46.799 46.274 151.369 1.00 23.96 455 GLU A CA 1
ATOM 2925 C C . GLU A 1 455 ? 48.175 46.872 151.011 1.00 23.60 455 GLU A C 1
ATOM 2926 O O . GLU A 1 455 ? 48.708 47.712 151.744 1.00 23.22 455 GLU A O 1
ATOM 2932 N N . GLU A 1 456 ? 48.721 46.429 149.873 1.00 23.35 456 GLU A N 1
ATOM 2933 C CA . GLU A 1 456 ? 50.032 46.845 149.353 1.00 22.63 456 GLU A CA 1
ATOM 2934 C C . GLU A 1 456 ? 50.512 48.233 149.767 1.00 21.30 456 GLU A C 1
ATOM 2935 O O . GLU A 1 456 ? 51.680 48.408 150.101 1.00 21.02 456 GLU A O 1
ATOM 2941 N N . ASN A 1 457 ? 49.635 49.228 149.702 1.00 21.01 457 ASN A N 1
ATOM 2942 C CA . ASN A 1 457 ? 50.022 50.561 150.137 1.00 20.31 457 ASN A CA 1
ATOM 2943 C C . ASN A 1 457 ? 49.037 51.164 151.130 1.00 19.19 457 ASN A C 1
ATOM 2944 O O . ASN A 1 457 ? 48.334 52.134 150.856 1.00 17.96 457 ASN A O 1
ATOM 2949 N N . PHE A 1 458 ? 48.999 50.533 152.297 1.00 18.22 458 PHE A N 1
ATOM 2950 C CA . PHE A 1 458 ? 48.172 50.968 153.409 1.00 17.92 458 PHE A CA 1
ATOM 2951 C C . PHE A 1 458 ? 49.124 51.243 154.550 1.00 18.61 458 PHE A C 1
ATOM 2952 O O . PHE A 1 458 ? 50.082 50.498 154.753 1.00 18.20 458 PHE A O 1
ATOM 2960 N N . GLY A 1 459 ? 48.853 52.292 155.313 1.00 18.97 459 GLY A N 1
ATOM 2961 C CA . GLY A 1 459 ? 49.726 52.601 156.425 1.00 20.12 459 GLY A CA 1
ATOM 2962 C C . GLY A 1 459 ? 49.617 54.046 156.825 1.00 20.27 459 GLY A C 1
ATOM 2963 O O . GLY A 1 459 ? 48.980 54.844 156.131 1.00 21.16 459 GLY A O 1
ATOM 2964 N N . GLY A 1 460 ? 50.235 54.383 157.949 1.00 20.31 460 GLY A N 1
ATOM 2965 C CA . GLY A 1 460 ? 50.187 55.754 158.419 1.00 22.48 460 GLY A CA 1
ATOM 2966 C C . GLY A 1 460 ? 51.038 56.650 157.546 1.00 22.63 460 GLY A C 1
ATOM 2967 O O . GLY A 1 460 ? 52.250 56.774 157.763 1.00 21.74 460 GLY A O 1
ATOM 2968 N N . PHE A 1 461 ? 50.431 57.288 156.553 1.00 21.40 461 PHE A N 1
ATOM 2969 C CA . PHE A 1 461 ? 51.261 58.119 155.721 1.00 21.03 461 PHE A CA 1
ATOM 2970 C C . PHE A 1 461 ? 51.792 59.304 156.454 1.00 20.97 461 PHE A C 1
ATOM 2971 O O . PHE A 1 461 ? 51.127 59.913 157.297 1.00 20.90 461 PHE A O 1
ATOM 2979 N N . GLN A 1 462 ? 53.005 59.592 156.127 1.00 21.36 462 GLN A N 1
ATOM 2980 C CA . GLN A 1 462 ? 53.732 60.721 156.638 1.00 21.78 462 GLN A CA 1
ATOM 2981 C C . GLN A 1 462 ? 54.199 61.416 155.400 1.00 20.24 462 GLN A C 1
ATOM 2982 O O . GLN A 1 462 ? 54.971 60.842 154.628 1.00 19.76 462 GLN A O 1
ATOM 2988 N N . PHE A 1 463 ? 53.734 62.640 155.198 1.00 17.97 463 PHE A N 1
ATOM 2989 C CA . PHE A 1 463 ? 54.099 63.372 154.005 1.00 17.79 463 PHE A CA 1
ATOM 2990 C C . PHE A 1 463 ? 55.484 63.966 154.077 1.00 18.07 463 PHE A C 1
ATOM 2991 O O . PHE A 1 463 ? 55.902 64.481 155.112 1.00 17.01 463 PHE A O 1
ATOM 2999 N N . HIS A 1 464 ? 56.201 63.870 152.966 1.00 18.06 464 HIS A N 1
ATOM 3000 C CA . HIS A 1 464 ? 57.533 64.422 152.871 1.00 18.14 464 HIS A CA 1
ATOM 3001 C C . HIS A 1 464 ? 57.370 65.479 151.819 1.00 16.87 464 HIS A C 1
ATOM 3002 O O . HIS A 1 464 ? 56.418 65.448 151.045 1.00 16.38 464 HIS A O 1
ATOM 3009 N N . TYR A 1 465 ? 58.310 66.403 151.774 1.00 18.80 465 TYR A N 1
ATOM 3010 C CA . TYR A 1 465 ? 58.220 67.493 150.826 1.00 19.55 465 TYR A CA 1
ATOM 3011 C C . TYR A 1 465 ? 59.531 68.249 150.865 1.00 20.32 465 TYR A C 1
ATOM 3012 O O . TYR A 1 465 ? 60.261 68.199 151.868 1.00 20.88 465 TYR A O 1
ATOM 3021 N N . PRO A 1 466 ? 59.876 68.928 149.764 1.00 20.12 466 PRO A N 1
ATOM 3022 C CA . PRO A 1 466 ? 61.139 69.657 149.834 1.00 21.57 466 PRO A CA 1
ATOM 3023 C C . PRO A 1 466 ? 61.110 70.601 151.040 1.00 21.53 466 PRO A C 1
ATOM 3024 O O . PRO A 1 466 ? 60.054 71.107 151.447 1.00 21.02 466 PRO A O 1
ATOM 3028 N N . GLY A 1 467 ? 62.271 70.811 151.636 1.00 21.80 467 GLY A N 1
ATOM 3029 C CA . GLY A 1 467 ? 62.308 71.657 152.804 1.00 22.23 467 GLY A CA 1
ATOM 3030 C C . GLY A 1 467 ? 62.041 70.845 154.061 1.00 22.91 467 GLY A C 1
ATOM 3031 O O . GLY A 1 467 ? 62.830 70.908 155.010 1.00 22.45 467 GLY A O 1
ATOM 3032 N N . TYR A 1 468 ? 60.958 70.064 154.081 1.00 22.12 468 TYR A N 1
ATOM 3033 C CA . TYR A 1 468 ? 60.644 69.281 155.277 1.00 22.18 468 TYR A CA 1
ATOM 3034 C C . TYR A 1 468 ? 61.726 68.298 155.675 1.00 21.99 468 TYR A C 1
ATOM 3035 O O . TYR A 1 468 ? 62.060 67.388 154.914 1.00 21.43 468 TYR A O 1
ATOM 3044 N N . ASP A 1 469 ? 62.236 68.486 156.892 1.00 22.46 469 ASP A N 1
ATOM 3045 C CA . ASP A 1 469 ? 63.299 67.663 157.461 1.00 22.47 469 ASP A CA 1
ATOM 3046 C C . ASP A 1 469 ? 62.723 66.481 158.236 1.00 21.26 469 ASP A C 1
ATOM 3047 O O . ASP A 1 469 ? 62.131 66.654 159.300 1.00 20.97 469 ASP A O 1
ATOM 3052 N N . PRO A 1 470 ? 62.923 65.257 157.718 1.00 20.58 470 PRO A N 1
ATOM 3053 C CA . PRO A 1 470 ? 62.447 64.000 158.311 1.00 20.74 470 PRO A CA 1
ATOM 3054 C C . PRO A 1 470 ? 62.746 63.925 159.801 1.00 20.88 470 PRO A C 1
ATOM 3055 O O . PRO A 1 470 ? 62.074 63.232 160.569 1.00 20.36 470 PRO A O 1
ATOM 3059 N N . GLU A 1 471 ? 63.789 64.644 160.178 1.00 22.00 471 GLU A N 1
ATOM 3060 C CA . GLU A 1 471 ? 64.251 64.746 161.546 1.00 23.39 471 GLU A CA 1
ATOM 3061 C C . GLU A 1 471 ? 63.023 64.980 162.432 1.00 21.98 471 GLU A C 1
ATOM 3062 O O . GLU A 1 471 ? 62.842 64.338 163.464 1.00 20.94 471 GLU A O 1
ATOM 3068 N N . ASN A 1 472 ? 62.160 65.882 161.990 1.00 20.55 472 ASN A N 1
ATOM 3069 C CA . ASN A 1 472 ? 60.962 66.220 162.732 1.00 20.61 472 ASN A CA 1
ATOM 3070 C C . ASN A 1 472 ? 59.913 65.132 162.825 1.00 20.75 472 ASN A C 1
ATOM 3071 O O . ASN A 1 472 ? 58.908 65.303 163.507 1.00 20.74 472 ASN A O 1
ATOM 3076 N N . ASN A 1 473 ? 60.115 64.017 162.141 1.00 21.72 473 ASN A N 1
ATOM 3077 C CA . ASN A 1 473 ? 59.119 62.957 162.169 1.00 21.59 473 ASN A CA 1
ATOM 3078 C C . ASN A 1 473 ? 59.172 62.198 163.501 1.00 20.89 473 ASN A C 1
ATOM 3079 O O . ASN A 1 473 ? 60.244 61.986 164.070 1.00 20.85 473 ASN A O 1
ATOM 3084 N N . ALA A 1 474 ? 57.998 61.810 163.980 1.00 20.46 474 ALA A N 1
ATOM 3085 C CA . ALA A 1 474 ? 57.890 61.076 165.230 1.00 20.91 474 ALA A CA 1
ATOM 3086 C C . ALA A 1 474 ? 58.665 59.796 165.068 1.00 21.13 474 ALA A C 1
ATOM 3087 O O . ALA A 1 474 ? 59.676 59.763 164.368 1.00 21.08 474 ALA A O 1
ATOM 3089 N N . LEU A 1 475 ? 58.203 58.733 165.713 1.00 19.65 475 LEU A N 1
ATOM 3090 C CA . LEU A 1 475 ? 58.900 57.476 165.554 1.00 18.88 475 LEU A CA 1
ATOM 3091 C C . LEU A 1 475 ? 57.959 56.300 165.582 1.00 18.93 475 LEU A C 1
ATOM 3092 O O . LEU A 1 475 ? 58.317 55.204 165.151 1.00 19.03 475 LEU A O 1
ATOM 3097 N N . GLY A 1 476 ? 56.745 56.528 166.064 1.00 18.72 476 GLY A N 1
ATOM 3098 C CA . GLY A 1 476 ? 55.795 55.433 166.130 1.00 20.10 476 GLY A CA 1
ATOM 3099 C C . GLY A 1 476 ? 54.753 55.454 165.036 1.00 19.52 476 GLY A C 1
ATOM 3100 O O . GLY A 1 476 ? 54.926 56.135 164.016 1.00 19.54 476 GLY A O 1
ATOM 3101 N N . LEU A 1 477 ? 53.672 54.702 165.240 1.00 17.70 477 LEU A N 1
ATOM 3102 C CA . LEU A 1 477 ? 52.607 54.674 164.257 1.00 16.51 477 LEU A CA 1
ATOM 3103 C C . LEU A 1 477 ? 51.759 55.923 164.428 1.00 17.27 477 LEU A C 1
ATOM 3104 O O . LEU A 1 477 ? 50.867 55.989 165.283 1.00 17.19 477 LEU A O 1
ATOM 3109 N N . ARG A 1 478 ? 52.065 56.920 163.605 1.00 18.66 478 ARG A N 1
ATOM 3110 C CA . ARG A 1 478 ? 51.364 58.187 163.643 1.00 19.40 478 ARG A CA 1
ATOM 3111 C C . ARG A 1 478 ? 50.795 58.539 162.292 1.00 19.01 478 ARG A C 1
ATOM 3112 O O . ARG A 1 478 ? 50.844 57.759 161.341 1.00 18.51 478 ARG A O 1
ATOM 3120 N N . GLY A 1 479 ? 50.271 59.751 162.223 1.00 19.72 479 GLY A N 1
ATOM 3121 C CA . GLY A 1 479 ? 49.702 60.232 160.990 1.00 18.84 479 GLY A CA 1
ATOM 3122 C C . GLY A 1 479 ? 48.373 59.580 160.712 1.00 18.02 479 GLY A C 1
ATOM 3123 O O . GLY A 1 479 ? 47.885 58.742 161.489 1.00 17.61 479 GLY A O 1
ATOM 3124 N N . ILE A 1 480 ? 47.793 59.996 159.589 1.00 17.15 480 ILE A N 1
ATOM 3125 C CA . ILE A 1 480 ? 46.517 59.494 159.127 1.00 14.75 480 ILE A CA 1
ATOM 3126 C C . ILE A 1 480 ? 46.843 58.122 158.610 1.00 13.99 480 ILE A C 1
ATOM 3127 O O . ILE A 1 480 ? 47.633 57.974 157.681 1.00 13.37 480 ILE A O 1
ATOM 3132 N N . VAL A 1 481 ? 46.273 57.107 159.232 1.00 12.71 481 VAL A N 1
ATOM 3133 C CA . VAL A 1 481 ? 46.551 55.770 158.779 1.00 12.33 481 VAL A CA 1
ATOM 3134 C C . VAL A 1 481 ? 45.411 55.345 157.906 1.00 14.23 481 VAL A C 1
ATOM 3135 O O . VAL A 1 481 ? 44.262 55.376 158.323 1.00 14.78 481 VAL A O 1
ATOM 3139 N N . ASP A 1 482 ? 45.727 54.957 156.682 1.00 16.10 482 ASP A N 1
ATOM 3140 C CA . ASP A 1 482 ? 44.698 54.525 155.763 1.00 17.57 482 ASP A CA 1
ATOM 3141 C C . ASP A 1 482 ? 45.339 53.995 154.491 1.00 16.82 482 ASP A C 1
ATOM 3142 O O . ASP A 1 482 ? 46.565 53.897 154.398 1.00 15.89 482 ASP A O 1
ATOM 3147 N N . THR A 1 483 ? 44.505 53.636 153.523 1.00 15.89 483 THR A N 1
ATOM 3148 C CA . THR A 1 483 ? 44.991 53.125 152.257 1.00 14.99 483 THR A CA 1
ATOM 3149 C C . THR A 1 483 ? 44.945 54.211 151.208 1.00 14.53 483 THR A C 1
ATOM 3150 O O . THR A 1 483 ? 44.089 55.087 151.229 1.00 13.37 483 THR A O 1
ATOM 3154 N N . PHE A 1 484 ? 45.863 54.131 150.268 1.00 15.58 484 PHE A N 1
ATOM 3155 C CA . PHE A 1 484 ? 45.950 55.139 149.235 1.00 17.63 484 PHE A CA 1
ATOM 3156 C C . PHE A 1 484 ? 45.615 54.532 147.887 1.00 17.59 484 PHE A C 1
ATOM 3157 O O . PHE A 1 484 ? 46.066 53.438 147.579 1.00 17.88 484 PHE A O 1
ATOM 3165 N N . GLU A 1 485 ? 44.825 55.238 147.086 1.00 17.24 485 GLU A N 1
ATOM 3166 C CA . GLU A 1 485 ? 44.468 54.742 145.768 1.00 17.40 485 GLU A CA 1
ATOM 3167 C C . GLU A 1 485 ? 45.689 54.829 144.861 1.00 17.42 485 GLU A C 1
ATOM 3168 O O . GLU A 1 485 ? 46.094 55.905 144.431 1.00 16.87 485 GLU A O 1
ATOM 3174 N N . ASN A 1 486 ? 46.277 53.670 144.597 1.00 18.45 486 ASN A N 1
ATOM 3175 C CA . ASN A 1 486 ? 47.450 53.544 143.755 1.00 18.93 486 ASN A CA 1
ATOM 3176 C C . ASN A 1 486 ? 47.160 54.057 142.349 1.00 18.25 486 ASN A C 1
ATOM 3177 O O . ASN A 1 486 ? 47.992 53.942 141.466 1.00 19.17 486 ASN A O 1
ATOM 3182 N N . ASN A 1 487 ? 45.997 54.662 142.142 1.00 17.14 487 ASN A N 1
ATOM 3183 C CA . ASN A 1 487 ? 45.660 55.163 140.814 1.00 16.95 487 ASN A CA 1
ATOM 3184 C C . ASN A 1 487 ? 45.261 56.618 140.721 1.00 15.53 487 ASN A C 1
ATOM 3185 O O . ASN A 1 487 ? 45.854 57.387 139.981 1.00 14.69 487 ASN A O 1
ATOM 3190 N N . PHE A 1 488 ? 44.229 56.986 141.460 1.00 15.21 488 PHE A N 1
ATOM 3191 C CA . PHE A 1 488 ? 43.728 58.346 141.434 1.00 14.62 488 PHE A CA 1
ATOM 3192 C C . PHE A 1 488 ? 44.692 59.428 141.837 1.00 14.81 488 PHE A C 1
ATOM 3193 O O . PHE A 1 488 ? 45.476 59.291 142.780 1.00 15.13 488 PHE A O 1
ATOM 3201 N N . SER A 1 489 ? 44.613 60.521 141.095 1.00 14.81 489 SER A N 1
ATOM 3202 C CA . SER A 1 489 ? 45.450 61.665 141.350 1.00 14.94 489 SER A CA 1
ATOM 3203 C C . SER A 1 489 ? 44.899 62.313 142.597 1.00 14.17 489 SER A C 1
ATOM 3204 O O . SER A 1 489 ? 43.698 62.262 142.865 1.00 13.65 489 SER A O 1
ATOM 3207 N N . SER A 1 490 ? 45.792 62.875 143.365 1.00 13.95 490 SER A N 1
ATOM 3208 C CA . SER A 1 490 ? 45.395 63.601 144.527 1.00 12.91 490 SER A CA 1
ATOM 3209 C C . SER A 1 490 ? 45.260 65.017 144.032 1.00 12.15 490 SER A C 1
ATOM 3210 O O . SER A 1 490 ? 45.843 65.380 143.011 1.00 11.67 490 SER A O 1
ATOM 3213 N N . ALA A 1 491 ? 44.503 65.845 144.733 1.00 11.56 491 ALA A N 1
ATOM 3214 C CA . ALA A 1 491 ? 44.327 67.214 144.296 1.00 10.12 491 ALA A CA 1
ATOM 3215 C C . ALA A 1 491 ? 44.283 68.148 145.487 1.00 9.92 491 ALA A C 1
ATOM 3216 O O . ALA A 1 491 ? 43.903 67.754 146.591 1.00 9.04 491 ALA A O 1
ATOM 3218 N N . VAL A 1 492 ? 44.700 69.385 145.255 1.00 9.30 492 VAL A N 1
ATOM 3219 C CA . VAL A 1 492 ? 44.699 70.395 146.293 1.00 8.98 492 VAL A CA 1
ATOM 3220 C C . VAL A 1 492 ? 44.035 71.633 145.753 1.00 8.86 492 VAL A C 1
ATOM 3221 O O . VAL A 1 492 ? 44.133 71.944 144.565 1.00 7.52 492 VAL A O 1
ATOM 3225 N N . VAL A 1 493 ? 43.354 72.335 146.643 1.00 8.79 493 VAL A N 1
ATOM 3226 C CA . VAL A 1 493 ? 42.655 73.548 146.282 1.00 9.74 493 VAL A CA 1
ATOM 3227 C C . VAL A 1 493 ? 42.933 74.603 147.322 1.00 10.46 493 VAL A C 1
ATOM 3228 O O . VAL A 1 493 ? 42.609 74.435 148.491 1.00 10.35 493 VAL A O 1
ATOM 3232 N N . HIS A 1 494 ? 43.525 75.701 146.886 1.00 10.61 494 HIS A N 1
ATOM 3233 C CA . HIS A 1 494 ? 43.855 76.765 147.796 1.00 11.15 494 HIS A CA 1
ATOM 3234 C C . HIS A 1 494 ? 42.908 77.930 147.651 1.00 11.37 494 HIS A C 1
ATOM 3235 O O . HIS A 1 494 ? 42.718 78.435 146.555 1.00 11.60 494 HIS A O 1
ATOM 3242 N N . PHE A 1 495 ? 42.299 78.345 148.753 1.00 12.35 495 PHE A N 1
ATOM 3243 C CA . PHE A 1 495 ? 41.426 79.506 148.735 1.00 13.09 495 PHE A CA 1
ATOM 3244 C C . PHE A 1 495 ? 42.267 80.578 149.380 1.00 14.67 495 PHE A C 1
ATOM 3245 O O . PHE A 1 495 ? 42.910 80.336 150.402 1.00 14.18 495 PHE A O 1
ATOM 3253 N N . TRP A 1 496 ? 42.268 81.769 148.808 1.00 16.42 496 TRP A N 1
ATOM 3254 C CA . TRP A 1 496 ? 43.103 82.799 149.374 1.00 18.42 496 TRP A CA 1
ATOM 3255 C C . TRP A 1 496 ? 42.404 84.006 149.987 1.00 17.85 496 TRP A C 1
ATOM 3256 O O . TRP A 1 496 ? 42.450 84.200 151.199 1.00 17.49 496 TRP A O 1
ATOM 3267 N N . GLY A 1 497 ? 41.759 84.819 149.161 1.00 17.16 497 GLY A N 1
ATOM 3268 C CA . GLY A 1 497 ? 41.109 86.010 149.682 1.00 18.07 497 GLY A CA 1
ATOM 3269 C C . GLY A 1 497 ? 39.783 85.842 150.403 1.00 18.12 497 GLY A C 1
ATOM 3270 O O . GLY A 1 497 ? 38.969 86.765 150.421 1.00 17.92 497 GLY A O 1
ATOM 3271 N N . ILE A 1 498 ? 39.553 84.685 151.008 1.00 17.61 498 ILE A N 1
ATOM 3272 C CA . ILE A 1 498 ? 38.296 84.449 151.703 1.00 17.86 498 ILE A CA 1
ATOM 3273 C C . ILE A 1 498 ? 38.129 85.339 152.916 1.00 17.93 498 ILE A C 1
ATOM 3274 O O . ILE A 1 498 ? 39.114 85.723 153.555 1.00 16.94 498 ILE A O 1
ATOM 3279 N N . SER A 1 499 ? 36.869 85.647 153.229 1.00 18.13 499 SER A N 1
ATOM 3280 C CA . SER A 1 499 ? 36.528 86.465 154.386 1.00 16.82 499 SER A CA 1
ATOM 3281 C C . SER A 1 499 ? 36.117 85.557 155.503 1.00 15.93 499 SER A C 1
ATOM 3282 O O . SER A 1 499 ? 35.288 84.678 155.317 1.00 15.75 499 SER A O 1
ATOM 3285 N N . GLN A 1 500 ? 36.692 85.788 156.671 1.00 16.81 500 GLN A N 1
ATOM 3286 C CA . GLN A 1 500 ? 36.385 84.982 157.837 1.00 18.23 500 GLN A CA 1
ATOM 3287 C C . GLN A 1 500 ? 34.884 84.770 157.954 1.00 18.27 500 GLN A C 1
ATOM 3288 O O . GLN A 1 500 ? 34.416 83.738 158.460 1.00 17.28 500 GLN A O 1
ATOM 3294 N N . SER A 1 501 ? 34.140 85.757 157.471 1.00 16.27 501 SER A N 1
ATOM 3295 C CA . SER A 1 501 ? 32.696 85.713 157.516 1.00 15.78 501 SER A CA 1
ATOM 3296 C C . SER A 1 501 ? 32.140 84.755 156.466 1.00 15.58 501 SER A C 1
ATOM 3297 O O . SER A 1 501 ? 30.944 84.744 156.174 1.00 15.89 501 SER A O 1
ATOM 3300 N N . ALA A 1 502 ? 33.021 83.938 155.909 1.00 16.34 502 ALA A N 1
ATOM 3301 C CA . ALA A 1 502 ? 32.625 82.956 154.913 1.00 15.63 502 ALA A CA 1
ATOM 3302 C C . ALA A 1 502 ? 32.985 81.545 155.407 1.00 15.37 502 ALA A C 1
ATOM 3303 O O . ALA A 1 502 ? 33.909 81.368 156.209 1.00 15.68 502 ALA A O 1
ATOM 3305 N N . THR A 1 503 ? 32.232 80.550 154.948 1.00 14.22 503 THR A N 1
ATOM 3306 C CA . THR A 1 503 ? 32.475 79.163 155.315 1.00 13.43 503 THR A CA 1
ATOM 3307 C C . THR A 1 503 ? 32.419 78.329 154.057 1.00 13.77 503 THR A C 1
ATOM 3308 O O . THR A 1 503 ? 31.548 78.530 153.215 1.00 13.24 503 THR A O 1
ATOM 3312 N N . ILE A 1 504 ? 33.349 77.396 153.912 1.00 14.29 504 ILE A N 1
ATOM 3313 C CA . ILE A 1 504 ? 33.334 76.567 152.725 1.00 14.32 504 ILE A CA 1
ATOM 3314 C C . ILE A 1 504 ? 32.670 75.234 152.929 1.00 14.84 504 ILE A C 1
ATOM 3315 O O . ILE A 1 504 ? 33.208 74.339 153.581 1.00 14.67 504 ILE A O 1
ATOM 3320 N N . VAL A 1 505 ? 31.480 75.127 152.354 1.00 15.20 505 VAL A N 1
ATOM 3321 C CA . VAL A 1 505 ? 30.696 73.917 152.415 1.00 15.12 505 VAL A CA 1
ATOM 3322 C C . VAL A 1 505 ? 31.398 72.956 151.488 1.00 15.18 505 VAL A C 1
ATOM 3323 O O . VAL A 1 505 ? 31.897 73.358 150.441 1.00 15.24 505 VAL A O 1
ATOM 3327 N N . CYS A 1 506 ? 31.446 71.690 151.861 1.00 14.16 506 CYS A N 1
ATOM 3328 C CA . CYS A 1 506 ? 32.115 70.736 151.014 1.00 13.89 506 CYS A CA 1
ATOM 3329 C C . CYS A 1 506 ? 31.274 69.531 150.710 1.00 14.20 506 CYS A C 1
ATOM 3330 O O . CYS A 1 506 ? 31.095 68.657 151.552 1.00 14.44 506 CYS A O 1
ATOM 3333 N N . LYS A 1 507 ? 30.720 69.526 149.526 1.00 13.79 507 LYS A N 1
ATOM 3334 C CA . LYS A 1 507 ? 29.979 68.378 149.043 1.00 12.54 507 LYS A CA 1
ATOM 3335 C C . LYS A 1 507 ? 31.033 67.417 148.577 1.00 12.99 507 LYS A C 1
ATOM 3336 O O . LYS A 1 507 ? 31.924 67.810 147.828 1.00 12.00 507 LYS A O 1
ATOM 3342 N N . THR A 1 508 ? 30.953 66.166 148.998 1.00 14.01 508 THR A N 1
ATOM 3343 C CA . THR A 1 508 ? 31.981 65.213 148.617 1.00 15.59 508 THR A CA 1
ATOM 3344 C C . THR A 1 508 ? 31.444 63.904 148.042 1.00 16.79 508 THR A C 1
ATOM 3345 O O . THR A 1 508 ? 31.300 62.928 148.771 1.00 17.39 508 THR A O 1
ATOM 3349 N N . TYR A 1 509 ? 31.130 63.869 146.753 1.00 17.40 509 TYR A N 1
ATOM 3350 C CA . TYR A 1 509 ? 30.658 62.627 146.161 1.00 17.92 509 TYR A CA 1
ATOM 3351 C C . TYR A 1 509 ? 31.904 61.806 145.831 1.00 19.95 509 TYR A C 1
ATOM 3352 O O . TYR A 1 509 ? 32.579 62.043 144.827 1.00 20.67 509 TYR A O 1
ATOM 3361 N N . ASP A 1 510 ? 32.221 60.858 146.700 1.00 20.73 510 ASP A N 1
ATOM 3362 C CA . ASP A 1 510 ? 33.376 59.995 146.514 1.00 21.19 510 ASP A CA 1
ATOM 3363 C C . ASP A 1 510 ? 32.873 58.571 146.638 1.00 19.64 510 ASP A C 1
ATOM 3364 O O . ASP A 1 510 ? 32.255 58.197 147.640 1.00 19.00 510 ASP A O 1
ATOM 3369 N N . GLY A 1 511 ? 33.148 57.775 145.614 1.00 19.00 511 GLY A N 1
ATOM 3370 C CA . GLY A 1 511 ? 32.688 56.401 145.617 1.00 18.81 511 GLY A CA 1
ATOM 3371 C C . GLY A 1 511 ? 33.725 55.393 145.187 1.00 17.50 511 GLY A C 1
ATOM 3372 O O . GLY A 1 511 ? 34.258 55.454 144.081 1.00 17.34 511 GLY A O 1
ATOM 3373 N N . TRP A 1 512 ? 33.995 54.453 146.081 1.00 17.17 512 TRP A N 1
ATOM 3374 C CA . TRP A 1 512 ? 34.968 53.402 145.847 1.00 16.10 512 TRP A CA 1
ATOM 3375 C C . TRP A 1 512 ? 34.234 52.090 145.602 1.00 15.10 512 TRP A C 1
ATOM 3376 O O . TRP A 1 512 ? 33.028 51.986 145.824 1.00 14.22 512 TRP A O 1
ATOM 3387 N N . GLU A 1 513 ? 34.978 51.095 145.141 1.00 14.99 513 GLU A N 1
ATOM 3388 C CA . GLU A 1 513 ? 34.440 49.768 144.878 1.00 14.97 513 GLU A CA 1
ATOM 3389 C C . GLU A 1 513 ? 35.525 48.792 145.305 1.00 15.12 513 GLU A C 1
ATOM 3390 O O . GLU A 1 513 ? 36.656 48.863 144.822 1.00 15.57 513 GLU A O 1
ATOM 3396 N N . GLY A 1 514 ? 35.195 47.890 146.219 1.00 13.84 514 GLY A N 1
ATOM 3397 C CA . GLY A 1 514 ? 36.189 46.945 146.677 1.00 12.56 514 GLY A CA 1
ATOM 3398 C C . GLY A 1 514 ? 35.607 45.566 146.855 1.00 12.18 514 GLY A C 1
ATOM 3399 O O . GLY A 1 514 ? 34.492 45.291 146.418 1.00 11.70 514 GLY A O 1
ATOM 3400 N N . THR A 1 515 ? 36.367 44.704 147.517 1.00 12.32 515 THR A N 1
ATOM 3401 C CA . THR A 1 515 ? 35.954 43.331 147.760 1.00 11.95 515 THR A CA 1
ATOM 3402 C C . THR A 1 515 ? 36.044 43.003 149.234 1.00 12.24 515 THR A C 1
ATOM 3403 O O . THR A 1 515 ? 36.961 43.446 149.913 1.00 12.61 515 THR A O 1
ATOM 3407 N N . THR A 1 516 ? 35.109 42.205 149.726 1.00 12.33 516 THR A N 1
ATOM 3408 C CA . THR A 1 516 ? 35.098 41.886 151.135 1.00 13.93 516 THR A CA 1
ATOM 3409 C C . THR A 1 516 ? 35.725 40.552 151.439 1.00 14.91 516 THR A C 1
ATOM 3410 O O . THR A 1 516 ? 35.625 39.624 150.652 1.00 14.65 516 THR A O 1
ATOM 3414 N N . ASN A 1 517 ? 36.377 40.475 152.593 1.00 17.59 517 ASN A N 1
ATOM 3415 C CA . ASN A 1 517 ? 37.019 39.256 153.021 1.00 19.05 517 ASN A CA 1
ATOM 3416 C C . ASN A 1 517 ? 36.377 38.729 154.279 1.00 20.76 517 ASN A C 1
ATOM 3417 O O . ASN A 1 517 ? 36.173 37.525 154.416 1.00 21.50 517 ASN A O 1
ATOM 3422 N N . ALA A 1 518 ? 36.090 39.639 155.207 1.00 21.90 518 ALA A N 1
ATOM 3423 C CA . ALA A 1 518 ? 35.466 39.289 156.477 1.00 23.08 518 ALA A CA 1
ATOM 3424 C C . ALA A 1 518 ? 34.608 40.451 156.926 1.00 24.05 518 ALA A C 1
ATOM 3425 O O . ALA A 1 518 ? 35.007 41.605 156.794 1.00 25.10 518 ALA A O 1
ATOM 3427 N N . GLY A 1 519 ? 33.431 40.151 157.456 1.00 24.75 519 GLY A N 1
ATOM 3428 C CA . GLY A 1 519 ? 32.551 41.207 157.910 1.00 26.46 519 GLY A CA 1
ATOM 3429 C C . GLY A 1 519 ? 31.198 40.598 158.127 1.00 27.05 519 GLY A C 1
ATOM 3430 O O . GLY A 1 519 ? 30.974 39.452 157.751 1.00 27.40 519 GLY A O 1
ATOM 3431 N N . SER A 1 520 ? 30.285 41.333 158.733 1.00 26.54 520 SER A N 1
ATOM 3432 C CA . SER A 1 520 ? 28.979 40.753 158.947 1.00 27.17 520 SER A CA 1
ATOM 3433 C C . SER A 1 520 ? 27.959 41.577 158.217 1.00 27.33 520 SER A C 1
ATOM 3434 O O . SER A 1 520 ? 26.832 41.139 157.991 1.00 27.33 520 SER A O 1
ATOM 3437 N N . THR A 1 521 ? 28.362 42.767 157.809 1.00 26.50 521 THR A N 1
ATOM 3438 C CA . THR A 1 521 ? 27.397 43.637 157.185 1.00 26.09 521 THR A CA 1
ATOM 3439 C C . THR A 1 521 ? 27.557 43.957 155.713 1.00 25.02 521 THR A C 1
ATOM 3440 O O . THR A 1 521 ? 26.601 43.850 154.942 1.00 25.20 521 THR A O 1
ATOM 3444 N N . VAL A 1 522 ? 28.757 44.342 155.314 1.00 24.04 522 VAL A N 1
ATOM 3445 C CA . VAL A 1 522 ? 28.982 44.727 153.935 1.00 22.10 522 VAL A CA 1
ATOM 3446 C C . VAL A 1 522 ? 28.724 43.627 152.907 1.00 21.92 522 VAL A C 1
ATOM 3447 O O . VAL A 1 522 ? 28.083 43.865 151.878 1.00 22.94 522 VAL A O 1
ATOM 3451 N N . GLY A 1 523 ? 29.213 42.425 153.193 1.00 21.95 523 GLY A N 1
ATOM 3452 C CA . GLY A 1 523 ? 29.044 41.309 152.279 1.00 20.63 523 GLY A CA 1
ATOM 3453 C C . GLY A 1 523 ? 27.748 41.275 151.490 1.00 19.36 523 GLY A C 1
ATOM 3454 O O . GLY A 1 523 ? 27.759 41.268 150.258 1.00 19.64 523 GLY A O 1
ATOM 3455 N N . GLN A 1 524 ? 26.626 41.275 152.195 1.00 17.21 524 GLN A N 1
ATOM 3456 C CA . GLN A 1 524 ? 25.334 41.198 151.539 1.00 16.71 524 GLN A CA 1
ATOM 3457 C C . GLN A 1 524 ? 25.082 42.173 150.386 1.00 16.83 524 GLN A C 1
ATOM 3458 O O . GLN A 1 524 ? 24.096 42.021 149.653 1.00 16.45 524 GLN A O 1
ATOM 3464 N N . PHE A 1 525 ? 25.968 43.152 150.206 1.00 15.04 525 PHE A N 1
ATOM 3465 C CA . PHE A 1 525 ? 25.791 44.145 149.151 1.00 13.50 525 PHE A CA 1
ATOM 3466 C C . PHE A 1 525 ? 26.685 43.932 147.957 1.00 12.97 525 PHE A C 1
ATOM 3467 O O . PHE A 1 525 ? 26.604 44.653 146.957 1.00 13.74 525 PHE A O 1
ATOM 3475 N N . ALA A 1 526 ? 27.550 42.941 148.069 1.00 13.54 526 ALA A N 1
ATOM 3476 C CA . ALA A 1 526 ? 28.468 42.650 146.993 1.00 14.59 526 ALA A CA 1
ATOM 3477 C C . ALA A 1 526 ? 27.762 41.855 145.929 1.00 13.65 526 ALA A C 1
ATOM 3478 O O . ALA A 1 526 ? 27.090 40.868 146.222 1.00 12.95 526 ALA A O 1
ATOM 3480 N N . HIS A 1 527 ? 27.915 42.304 144.693 1.00 12.97 527 HIS A N 1
ATOM 3481 C CA . HIS A 1 527 ? 27.312 41.640 143.560 1.00 13.32 527 HIS A CA 1
ATOM 3482 C C . HIS A 1 527 ? 28.390 41.396 142.536 1.00 13.70 527 HIS A C 1
ATOM 3483 O O . HIS A 1 527 ? 29.503 41.027 142.893 1.00 13.62 527 HIS A O 1
ATOM 3490 N N . THR A 1 528 ? 28.087 41.594 141.264 1.00 13.41 528 THR A N 1
ATOM 3491 C CA . THR A 1 528 ? 29.106 41.364 140.266 1.00 13.44 528 THR A CA 1
ATOM 3492 C C . THR A 1 528 ? 29.780 42.649 139.832 1.00 14.39 528 THR A C 1
ATOM 3493 O O . THR A 1 528 ? 29.156 43.705 139.763 1.00 13.87 528 THR A O 1
ATOM 3497 N N . GLY A 1 529 ? 31.073 42.551 139.560 1.00 16.52 529 GLY A N 1
ATOM 3498 C CA . GLY A 1 529 ? 31.815 43.710 139.115 1.00 18.14 529 GLY A CA 1
ATOM 3499 C C . GLY A 1 529 ? 31.182 44.095 137.808 1.00 18.50 529 GLY A C 1
ATOM 3500 O O . GLY A 1 529 ? 30.769 43.216 137.054 1.00 19.15 529 GLY A O 1
ATOM 3501 N N . ALA A 1 530 ? 31.086 45.392 137.540 1.00 19.69 530 ALA A N 1
ATOM 3502 C CA . ALA A 1 530 ? 30.468 45.858 136.302 1.00 20.20 530 ALA A CA 1
ATOM 3503 C C . ALA A 1 530 ? 31.131 45.231 135.083 1.00 20.35 530 ALA A C 1
ATOM 3504 O O . ALA A 1 530 ? 32.361 45.160 134.994 1.00 19.94 530 ALA A O 1
ATOM 3506 N N . GLU A 1 531 ? 30.310 44.778 134.143 1.00 19.40 531 GLU A N 1
ATOM 3507 C CA . GLU A 1 531 ? 30.823 44.141 132.939 1.00 19.92 531 GLU A CA 1
ATOM 3508 C C . GLU A 1 531 ? 31.833 45.010 132.208 1.00 18.94 531 GLU A C 1
ATOM 3509 O O . GLU A 1 531 ? 31.782 46.234 132.274 1.00 18.30 531 GLU A O 1
ATOM 3515 N N . GLU A 1 532 ? 32.753 44.373 131.504 1.00 18.33 532 GLU A N 1
ATOM 3516 C CA . GLU A 1 532 ? 33.741 45.126 130.764 1.00 18.22 532 GLU A CA 1
ATOM 3517 C C . GLU A 1 532 ? 33.072 46.010 129.722 1.00 18.69 532 GLU A C 1
ATOM 3518 O O . GLU A 1 532 ? 32.631 45.526 128.683 1.00 18.59 532 GLU A O 1
ATOM 3524 N N . GLU A 1 533 ? 32.991 47.307 130.001 1.00 19.76 533 GLU A N 1
ATOM 3525 C CA . GLU A 1 533 ? 32.397 48.237 129.054 1.00 20.66 533 GLU A CA 1
ATOM 3526 C C . GLU A 1 533 ? 33.449 49.057 128.335 1.00 20.22 533 GLU A C 1
ATOM 3527 O O . GLU A 1 533 ? 33.324 50.263 128.159 1.00 19.35 533 GLU A O 1
ATOM 3533 N N . ASP A 1 534 ? 34.481 48.340 127.921 1.00 21.42 534 ASP A N 1
ATOM 3534 C CA . ASP A 1 534 ? 35.626 48.851 127.199 1.00 22.29 534 ASP A CA 1
ATOM 3535 C C . ASP A 1 534 ? 35.437 50.133 126.414 1.00 22.21 534 ASP A C 1
ATOM 3536 O O . ASP A 1 534 ? 36.277 51.026 126.464 1.00 22.04 534 ASP A O 1
ATOM 3541 N N . GLU A 1 535 ? 34.346 50.218 125.671 1.00 21.26 535 GLU A N 1
ATOM 3542 C CA . GLU A 1 535 ? 34.076 51.390 124.851 1.00 20.46 535 GLU A CA 1
ATOM 3543 C C . GLU A 1 535 ? 33.970 52.681 125.657 1.00 18.47 535 GLU A C 1
ATOM 3544 O O . GLU A 1 535 ? 34.558 53.700 125.298 1.00 17.80 535 GLU A O 1
ATOM 3550 N N . VAL A 1 536 ? 33.206 52.627 126.745 1.00 16.14 536 VAL A N 1
ATOM 3551 C CA . VAL A 1 536 ? 32.995 53.778 127.624 1.00 13.20 536 VAL A CA 1
ATOM 3552 C C . VAL A 1 536 ? 34.260 54.134 128.384 1.00 11.09 536 VAL A C 1
ATOM 3553 O O . VAL A 1 536 ? 34.809 55.221 128.241 1.00 9.61 536 VAL A O 1
ATOM 3557 N N . VAL A 1 537 ? 34.692 53.198 129.219 1.00 10.71 537 VAL A N 1
ATOM 3558 C CA . VAL A 1 537 ? 35.892 53.364 130.005 1.00 9.32 537 VAL A CA 1
ATOM 3559 C C . VAL A 1 537 ? 36.863 54.075 129.082 1.00 9.68 537 VAL A C 1
ATOM 3560 O O . VAL A 1 537 ? 37.438 55.099 129.428 1.00 9.38 537 VAL A O 1
ATOM 3564 N N . GLN A 1 538 ? 36.993 53.538 127.879 1.00 9.87 538 GLN A N 1
ATOM 3565 C CA . GLN A 1 538 ? 37.865 54.091 126.866 1.00 9.90 538 GLN A CA 1
ATOM 3566 C C . GLN A 1 538 ? 37.813 55.601 126.934 1.00 9.51 538 GLN A C 1
ATOM 3567 O O . GLN A 1 538 ? 38.678 56.242 127.527 1.00 9.56 538 GLN A O 1
ATOM 3573 N N . LEU A 1 539 ? 36.771 56.151 126.324 1.00 9.25 539 LEU A N 1
ATOM 3574 C CA . LEU A 1 539 ? 36.546 57.588 126.273 1.00 9.07 539 LEU A CA 1
ATOM 3575 C C . LEU A 1 539 ? 36.607 58.220 127.656 1.00 10.49 539 LEU A C 1
ATOM 3576 O O . LEU A 1 539 ? 37.126 59.316 127.826 1.00 10.47 539 LEU A O 1
ATOM 3581 N N . ALA A 1 540 ? 36.069 57.525 128.645 1.00 12.50 540 ALA A N 1
ATOM 3582 C CA . ALA A 1 540 ? 36.056 58.046 129.993 1.00 13.10 540 ALA A CA 1
ATOM 3583 C C . ALA A 1 540 ? 37.361 58.743 130.341 1.00 14.61 540 ALA A C 1
ATOM 3584 O O . ALA A 1 540 ? 37.440 59.964 130.284 1.00 15.20 540 ALA A O 1
ATOM 3586 N N . ASN A 1 541 ? 38.392 57.980 130.685 1.00 16.88 541 ASN A N 1
ATOM 3587 C CA . ASN A 1 541 ? 39.668 58.588 131.049 1.00 18.91 541 ASN A CA 1
ATOM 3588 C C . ASN A 1 541 ? 40.281 59.359 129.889 1.00 19.42 541 ASN A C 1
ATOM 3589 O O . ASN A 1 541 ? 41.349 59.964 130.029 1.00 19.72 541 ASN A O 1
ATOM 3594 N N . ARG A 1 542 ? 39.613 59.334 128.740 1.00 17.61 542 ARG A N 1
ATOM 3595 C CA . ARG A 1 542 ? 40.101 60.069 127.580 1.00 15.99 542 ARG A CA 1
ATOM 3596 C C . ARG A 1 542 ? 39.744 61.511 127.887 1.00 13.86 542 ARG A C 1
ATOM 3597 O O . ARG A 1 542 ? 40.580 62.403 127.807 1.00 13.93 542 ARG A O 1
ATOM 3605 N N . LEU A 1 543 ? 38.486 61.718 128.258 1.00 12.23 543 LEU A N 1
ATOM 3606 C CA . LEU A 1 543 ? 37.992 63.039 128.604 1.00 10.21 543 LEU A CA 1
ATOM 3607 C C . LEU A 1 543 ? 38.702 63.550 129.838 1.00 10.16 543 LEU A C 1
ATOM 3608 O O . LEU A 1 543 ? 39.365 64.584 129.805 1.00 10.19 543 LEU A O 1
ATOM 3613 N N . GLN A 1 544 ? 38.540 62.834 130.939 1.00 8.52 544 GLN A N 1
ATOM 3614 C CA . GLN A 1 544 ? 39.195 63.226 132.161 1.00 8.76 544 GLN A CA 1
ATOM 3615 C C . GLN A 1 544 ? 40.594 63.722 131.810 1.00 9.00 544 GLN A C 1
ATOM 3616 O O . GLN A 1 544 ? 41.053 64.730 132.333 1.00 8.72 544 GLN A O 1
ATOM 3622 N N . MET A 1 545 ? 41.260 63.011 130.903 1.00 9.92 545 MET A N 1
ATOM 3623 C CA . MET A 1 545 ? 42.610 63.363 130.465 1.00 9.32 545 MET A CA 1
ATOM 3624 C C . MET A 1 545 ? 42.694 64.804 130.001 1.00 10.03 545 MET A C 1
ATOM 3625 O O . MET A 1 545 ? 43.182 65.675 130.710 1.00 10.47 545 MET A O 1
ATOM 3630 N N . GLU A 1 546 ? 42.224 65.030 128.784 1.00 11.37 546 GLU A N 1
ATOM 3631 C CA . GLU A 1 546 ? 42.217 66.349 128.169 1.00 12.72 546 GLU A CA 1
ATOM 3632 C C . GLU A 1 546 ? 41.491 67.380 129.008 1.00 12.10 546 GLU A C 1
ATOM 3633 O O . GLU A 1 546 ? 41.368 68.533 128.610 1.00 12.62 546 GLU A O 1
ATOM 3639 N N . LEU A 1 547 ? 41.016 66.970 130.173 1.00 11.51 547 LEU A N 1
ATOM 3640 C CA . LEU A 1 547 ? 40.276 67.878 131.026 1.00 11.76 547 LEU A CA 1
ATOM 3641 C C . LEU A 1 547 ? 40.890 68.220 132.374 1.00 13.24 547 LEU A C 1
ATOM 3642 O O . LEU A 1 547 ? 41.440 67.359 133.056 1.00 13.94 547 LEU A O 1
ATOM 3647 N N . THR A 1 548 ? 40.772 69.486 132.761 1.00 13.04 548 THR A N 1
ATOM 3648 C CA . THR A 1 548 ? 41.285 69.958 134.038 1.00 12.78 548 THR A CA 1
ATOM 3649 C C . THR A 1 548 ? 40.486 69.283 135.129 1.00 12.74 548 THR A C 1
ATOM 3650 O O . THR A 1 548 ? 39.271 69.379 135.141 1.00 13.80 548 THR A O 1
ATOM 3654 N N . GLY A 1 549 ? 41.153 68.598 136.046 1.00 13.69 549 GLY A N 1
ATOM 3655 C CA . GLY A 1 549 ? 40.420 67.938 137.113 1.00 15.50 549 GLY A CA 1
ATOM 3656 C C . GLY A 1 549 ? 39.757 68.924 138.055 1.00 15.71 549 GLY A C 1
ATOM 3657 O O . GLY A 1 549 ? 39.076 68.558 139.014 1.00 15.51 549 GLY A O 1
ATOM 3658 N N . VAL A 1 550 ? 39.976 70.196 137.765 1.00 16.31 550 VAL A N 1
ATOM 3659 C CA . VAL A 1 550 ? 39.429 71.288 138.545 1.00 16.95 550 VAL A CA 1
ATOM 3660 C C . VAL A 1 550 ? 38.304 71.891 137.733 1.00 17.62 550 VAL A C 1
ATOM 3661 O O . VAL A 1 550 ? 38.281 71.758 136.512 1.00 17.46 550 VAL A O 1
ATOM 3665 N N . TYR A 1 551 ? 37.360 72.539 138.399 1.00 17.94 551 TYR A N 1
ATOM 3666 C CA . TYR A 1 551 ? 36.254 73.164 137.690 1.00 18.49 551 TYR A CA 1
ATOM 3667 C C . TYR A 1 551 ? 35.556 74.183 138.590 1.00 18.26 551 TYR A C 1
ATOM 3668 O O . TYR A 1 551 ? 35.772 74.212 139.804 1.00 17.64 551 TYR A O 1
ATOM 3677 N N . GLN A 1 552 ? 34.762 75.059 137.980 1.00 18.51 552 GLN A N 1
ATOM 3678 C CA . GLN A 1 552 ? 33.969 76.021 138.725 1.00 18.92 552 GLN A CA 1
ATOM 3679 C C . GLN A 1 552 ? 32.945 75.209 139.495 1.00 19.33 552 GLN A C 1
ATOM 3680 O O . GLN A 1 552 ? 32.263 74.356 138.920 1.00 18.78 552 GLN A O 1
ATOM 3686 N N . ALA A 1 553 ? 32.839 75.461 140.790 1.00 20.18 553 ALA A N 1
ATOM 3687 C CA . ALA A 1 553 ? 31.883 74.731 141.603 1.00 22.48 553 ALA A CA 1
ATOM 3688 C C . ALA A 1 553 ? 30.542 74.678 140.875 1.00 23.47 553 ALA A C 1
ATOM 3689 O O . ALA A 1 553 ? 30.051 73.607 140.508 1.00 23.48 553 ALA A O 1
ATOM 3691 N N . ASP A 1 554 ? 29.963 75.850 140.657 1.00 24.16 554 ASP A N 1
ATOM 3692 C CA . ASP A 1 554 ? 28.687 75.968 139.978 1.00 24.35 554 ASP A CA 1
ATOM 3693 C C . ASP A 1 554 ? 28.598 75.087 138.750 1.00 23.73 554 ASP A C 1
ATOM 3694 O O . ASP A 1 554 ? 27.549 74.993 138.129 1.00 24.96 554 ASP A O 1
ATOM 3699 N N . ASP A 1 555 ? 29.693 74.448 138.375 1.00 22.67 555 ASP A N 1
ATOM 3700 C CA . ASP A 1 555 ? 29.620 73.568 137.232 1.00 22.26 555 ASP A CA 1
ATOM 3701 C C . ASP A 1 555 ? 29.518 72.123 137.664 1.00 21.68 555 ASP A C 1
ATOM 3702 O O . ASP A 1 555 ? 30.031 71.227 136.991 1.00 21.09 555 ASP A O 1
ATOM 3707 N N . ASN A 1 556 ? 28.852 71.900 138.795 1.00 20.27 556 ASN A N 1
ATOM 3708 C CA . ASN A 1 556 ? 28.654 70.549 139.302 1.00 19.61 556 ASN A CA 1
ATOM 3709 C C . ASN A 1 556 ? 27.159 70.237 139.418 1.00 20.59 556 ASN A C 1
ATOM 3710 O O . ASN A 1 556 ? 26.305 71.074 139.105 1.00 21.46 556 ASN A O 1
ATOM 3715 N N . PHE B 2 1 ? 27.098 75.300 134.706 1.00 33.20 557 PHE B N 1
ATOM 3716 C CA . PHE B 2 1 ? 25.897 74.959 133.942 1.00 33.51 557 PHE B CA 1
ATOM 3717 C C . PHE B 2 1 ? 25.344 73.570 134.338 1.00 32.08 557 PHE B C 1
ATOM 3718 O O . PHE B 2 1 ? 25.442 72.605 133.562 1.00 32.13 557 PHE B O 1
ATOM 3726 N N . ALA B 2 2 ? 24.761 73.495 135.543 1.00 29.62 558 ALA B N 1
ATOM 3727 C CA . ALA B 2 2 ? 24.163 72.268 136.096 1.00 27.64 558 ALA B CA 1
ATOM 3728 C C . ALA B 2 2 ? 25.050 71.064 135.834 1.00 26.02 558 ALA B C 1
ATOM 3729 O O . ALA B 2 2 ? 24.582 69.998 135.425 1.00 25.27 558 ALA B O 1
ATOM 3731 N N . GLY B 2 3 ? 26.341 71.249 136.076 1.00 24.30 559 GLY B N 1
ATOM 3732 C CA . GLY B 2 3 ? 27.289 70.181 135.849 1.00 23.24 559 GLY B CA 1
ATOM 3733 C C . GLY B 2 3 ? 27.697 70.169 134.396 1.00 21.73 559 GLY B C 1
ATOM 3734 O O . GLY B 2 3 ? 27.472 69.185 133.696 1.00 21.12 559 GLY B O 1
ATOM 3735 N N . THR B 2 4 ? 28.288 71.274 133.945 1.00 21.61 560 THR B N 1
ATOM 3736 C CA . THR B 2 4 ? 28.728 71.410 132.557 1.00 21.56 560 THR B CA 1
ATOM 3737 C C . THR B 2 4 ? 29.371 70.103 132.130 1.00 21.33 560 THR B C 1
ATOM 3738 O O . THR B 2 4 ? 29.053 69.534 131.076 1.00 20.79 560 THR B O 1
ATOM 3742 N N . VAL B 2 5 ? 30.284 69.643 132.977 1.00 20.57 561 VAL B N 1
ATOM 3743 C CA . VAL B 2 5 ? 31.015 68.417 132.736 1.00 20.58 561 VAL B CA 1
ATOM 3744 C C . VAL B 2 5 ? 30.050 67.303 132.358 1.00 21.16 561 VAL B C 1
ATOM 3745 O O . VAL B 2 5 ? 30.221 66.629 131.341 1.00 21.17 561 VAL B O 1
ATOM 3749 N N . SER B 2 6 ? 29.031 67.121 133.186 1.00 21.80 562 SER B N 1
ATOM 3750 C CA . SER B 2 6 ? 28.038 66.093 132.946 1.00 22.03 562 SER B CA 1
ATOM 3751 C C . SER B 2 6 ? 27.584 66.128 131.498 1.00 21.20 562 SER B C 1
ATOM 3752 O O . SER B 2 6 ? 27.862 65.204 130.741 1.00 21.25 562 SER B O 1
ATOM 3755 N N . ALA B 2 7 ? 26.894 67.197 131.113 1.00 20.26 563 ALA B N 1
ATOM 3756 C CA . ALA B 2 7 ? 26.407 67.330 129.743 1.00 19.36 563 ALA B CA 1
ATOM 3757 C C . ALA B 2 7 ? 27.553 67.147 128.774 1.00 18.78 563 ALA B C 1
ATOM 3758 O O . ALA B 2 7 ? 27.482 66.333 127.851 1.00 18.20 563 ALA B O 1
ATOM 3760 N N . LEU B 2 8 ? 28.608 67.922 128.987 1.00 17.68 564 LEU B N 1
ATOM 3761 C CA . LEU B 2 8 ? 29.792 67.845 128.148 1.00 17.14 564 LEU B CA 1
ATOM 3762 C C . LEU B 2 8 ? 30.132 66.388 127.841 1.00 16.77 564 LEU B C 1
ATOM 3763 O O . LEU B 2 8 ? 30.753 66.081 126.831 1.00 16.22 564 LEU B O 1
ATOM 3768 N N . ALA B 2 9 ? 29.721 65.494 128.726 1.00 17.84 565 ALA B N 1
ATOM 3769 C CA . ALA B 2 9 ? 29.974 64.078 128.539 1.00 18.52 565 ALA B CA 1
ATOM 3770 C C . ALA B 2 9 ? 28.835 63.471 127.742 1.00 18.55 565 ALA B C 1
ATOM 3771 O O . ALA B 2 9 ? 29.067 62.816 126.732 1.00 18.19 565 ALA B O 1
ATOM 3773 N N . SER B 2 10 ? 27.606 63.693 128.207 1.00 19.30 566 SER B N 1
ATOM 3774 C CA . SER B 2 10 ? 26.410 63.179 127.539 1.00 19.84 566 SER B CA 1
ATOM 3775 C C . SER B 2 10 ? 26.615 63.289 126.045 1.00 19.75 566 SER B C 1
ATOM 3776 O O . SER B 2 10 ? 26.295 62.365 125.290 1.00 21.12 566 SER B O 1
ATOM 3779 N N . ILE B 2 11 ? 27.152 64.437 125.637 1.00 17.85 567 ILE B N 1
ATOM 3780 C CA . ILE B 2 11 ? 27.426 64.721 124.239 1.00 14.78 567 ILE B CA 1
ATOM 3781 C C . ILE B 2 11 ? 28.468 63.752 123.734 1.00 14.57 567 ILE B C 1
ATOM 3782 O O . ILE B 2 11 ? 28.284 63.102 122.712 1.00 14.54 567 ILE B O 1
ATOM 3787 N N . GLY B 2 12 ? 29.563 63.647 124.467 1.00 15.72 568 GLY B N 1
ATOM 3788 C CA . GLY B 2 12 ? 30.614 62.737 124.062 1.00 17.39 568 GLY B CA 1
ATOM 3789 C C . GLY B 2 12 ? 30.148 61.295 124.065 1.00 18.22 568 GLY B C 1
ATOM 3790 O O . GLY B 2 12 ? 30.490 60.525 123.168 1.00 18.38 568 GLY B O 1
ATOM 3791 N N . LEU B 2 13 ? 29.365 60.929 125.076 1.00 17.70 569 LEU B N 1
ATOM 3792 C CA . LEU B 2 13 ? 28.856 59.567 125.191 1.00 16.94 569 LEU B CA 1
ATOM 3793 C C . LEU B 2 13 ? 27.738 59.374 124.196 1.00 15.88 569 LEU B C 1
ATOM 3794 O O . LEU B 2 13 ? 27.574 58.297 123.632 1.00 15.53 569 LEU B O 1
ATOM 3799 N N . GLY B 2 14 ? 26.962 60.429 123.993 1.00 15.80 570 GLY B N 1
ATOM 3800 C CA . GLY B 2 14 ? 25.876 60.355 123.042 1.00 17.29 570 GLY B CA 1
ATOM 3801 C C . GLY B 2 14 ? 26.428 59.934 121.692 1.00 17.41 570 GLY B C 1
ATOM 3802 O O . GLY B 2 14 ? 26.064 58.876 121.168 1.00 17.65 570 GLY B O 1
ATOM 3803 N N . LEU B 2 15 ? 27.313 60.759 121.134 1.00 16.34 571 LEU B N 1
ATOM 3804 C CA . LEU B 2 15 ? 27.928 60.472 119.846 1.00 16.23 571 LEU B CA 1
ATOM 3805 C C . LEU B 2 15 ? 28.407 59.036 119.812 1.00 17.40 571 LEU B C 1
ATOM 3806 O O . LEU B 2 15 ? 28.079 58.283 118.898 1.00 18.51 571 LEU B O 1
ATOM 3811 N N . LEU B 2 16 ? 29.198 58.673 120.817 1.00 17.87 572 LEU B N 1
ATOM 3812 C CA . LEU B 2 16 ? 29.749 57.335 120.932 1.00 18.13 572 LEU B CA 1
ATOM 3813 C C . LEU B 2 16 ? 28.799 56.229 120.501 1.00 19.53 572 LEU B C 1
ATOM 3814 O O . LEU B 2 16 ? 28.948 55.670 119.415 1.00 20.87 572 LEU B O 1
ATOM 3819 N N . GLY B 2 17 ? 27.833 55.915 121.360 1.00 20.47 573 GLY B N 1
ATOM 3820 C CA . GLY B 2 17 ? 26.878 54.856 121.071 1.00 22.50 573 GLY B CA 1
ATOM 3821 C C . GLY B 2 17 ? 26.314 54.854 119.665 1.00 22.99 573 GLY B C 1
ATOM 3822 O O . GLY B 2 17 ? 26.370 53.845 118.954 1.00 22.25 573 GLY B O 1
ATOM 3823 N N . LYS B 2 18 ? 25.754 55.991 119.273 1.00 24.56 574 LYS B N 1
ATOM 3824 C CA . LYS B 2 18 ? 25.180 56.147 117.949 1.00 27.24 574 LYS B CA 1
ATOM 3825 C C . LYS B 2 18 ? 26.279 56.327 116.900 1.00 28.12 574 LYS B C 1
ATOM 3826 O O . LYS B 2 18 ? 26.180 57.193 116.021 1.00 28.09 574 LYS B O 1
ATOM 3832 N N . SER B 2 19 ? 27.322 55.498 117.009 1.00 28.57 575 SER B N 1
ATOM 3833 C CA . SER B 2 19 ? 28.467 55.523 116.092 1.00 27.94 575 SER B CA 1
ATOM 3834 C C . SER B 2 19 ? 29.516 54.473 116.448 1.00 27.14 575 SER B C 1
ATOM 3835 O O . SER B 2 19 ? 29.843 54.301 117.621 1.00 28.04 575 SER B O 1
ATOM 3838 N N . SER B 2 20 ? 30.056 53.795 115.432 1.00 26.97 576 SER B N 1
ATOM 3839 C CA . SER B 2 20 ? 31.064 52.747 115.646 1.00 25.55 576 SER B CA 1
ATOM 3840 C C . SER B 2 20 ? 32.002 53.107 116.789 1.00 24.95 576 SER B C 1
ATOM 3841 O O . SER B 2 20 ? 32.182 54.286 117.114 1.00 24.41 576 SER B O 1
ATOM 3844 N N . ALA B 2 21 ? 32.596 52.090 117.400 1.00 23.49 577 ALA B N 1
ATOM 3845 C CA . ALA B 2 21 ? 33.496 52.320 118.521 1.00 23.71 577 ALA B CA 1
ATOM 3846 C C . ALA B 2 21 ? 34.978 52.280 118.156 1.00 23.61 577 ALA B C 1
ATOM 3847 O O . ALA B 2 21 ? 35.819 51.934 118.988 1.00 22.90 577 ALA B O 1
ATOM 3849 N N . THR B 2 22 ? 35.299 52.631 116.916 1.00 22.67 578 THR B N 1
ATOM 3850 C CA . THR B 2 22 ? 36.687 52.631 116.488 1.00 22.29 578 THR B CA 1
ATOM 3851 C C . THR B 2 22 ? 37.510 53.240 117.616 1.00 21.41 578 THR B C 1
ATOM 3852 O O . THR B 2 22 ? 37.225 54.346 118.082 1.00 20.34 578 THR B O 1
ATOM 3856 N N . PRO B 2 23 ? 38.542 52.516 118.075 1.00 20.88 579 PRO B N 1
ATOM 3857 C CA . PRO B 2 23 ? 39.400 53.002 119.157 1.00 19.07 579 PRO B CA 1
ATOM 3858 C C . PRO B 2 23 ? 39.937 54.359 118.769 1.00 18.47 579 PRO B C 1
ATOM 3859 O O . PRO B 2 23 ? 40.323 55.150 119.622 1.00 18.77 579 PRO B O 1
ATOM 3863 N N . SER B 2 24 ? 39.961 54.606 117.463 1.00 17.79 580 SER B N 1
ATOM 3864 C CA . SER B 2 24 ? 40.441 55.864 116.926 1.00 16.59 580 SER B CA 1
ATOM 3865 C C . SER B 2 24 ? 39.252 56.800 116.745 1.00 15.73 580 SER B C 1
ATOM 3866 O O . SER B 2 24 ? 39.397 58.012 116.825 1.00 15.16 580 SER B O 1
ATOM 3869 N N . VAL B 2 25 ? 38.071 56.246 116.500 1.00 15.23 581 VAL B N 1
ATOM 3870 C CA . VAL B 2 25 ? 36.892 57.093 116.353 1.00 15.77 581 VAL B CA 1
ATOM 3871 C C . VAL B 2 25 ? 36.827 57.879 117.639 1.00 17.00 581 VAL B C 1
ATOM 3872 O O . VAL B 2 25 ? 36.999 59.094 117.668 1.00 17.29 581 VAL B O 1
ATOM 3876 N N . ILE B 2 26 ? 36.583 57.134 118.703 1.00 18.73 582 ILE B N 1
ATOM 3877 C CA . ILE B 2 26 ? 36.484 57.647 120.054 1.00 20.24 582 ILE B CA 1
ATOM 3878 C C . ILE B 2 26 ? 37.258 58.950 120.247 1.00 19.94 582 ILE B C 1
ATOM 3879 O O . ILE B 2 26 ? 36.673 59.990 120.541 1.00 19.21 582 ILE B O 1
ATOM 3884 N N . LYS B 2 27 ? 38.572 58.887 120.079 1.00 20.70 583 LYS B N 1
ATOM 3885 C CA . LYS B 2 27 ? 39.413 60.066 120.218 1.00 21.80 583 LYS B CA 1
ATOM 3886 C C . LYS B 2 27 ? 38.686 61.277 119.622 1.00 22.31 583 LYS B C 1
ATOM 3887 O O . LYS B 2 27 ? 38.282 62.190 120.347 1.00 22.88 583 LYS B O 1
ATOM 3893 N N . GLY B 2 28 ? 38.498 61.267 118.305 1.00 22.24 584 GLY B N 1
ATOM 3894 C CA . GLY B 2 28 ? 37.822 62.367 117.635 1.00 20.59 584 GLY B CA 1
ATOM 3895 C C . GLY B 2 28 ? 36.526 62.789 118.307 1.00 20.02 584 GLY B C 1
ATOM 3896 O O . GLY B 2 28 ? 36.124 63.950 118.215 1.00 20.26 584 GLY B O 1
ATOM 3897 N N . ILE B 2 29 ? 35.870 61.840 118.974 1.00 18.33 585 ILE B N 1
ATOM 3898 C CA . ILE B 2 29 ? 34.619 62.104 119.674 1.00 15.70 585 ILE B CA 1
ATOM 3899 C C . ILE B 2 29 ? 34.938 62.849 120.950 1.00 14.81 585 ILE B C 1
ATOM 3900 O O . ILE B 2 29 ? 34.356 63.895 121.247 1.00 14.49 585 ILE B O 1
ATOM 3905 N N . ALA B 2 30 ? 35.861 62.278 121.713 1.00 13.26 586 ALA B N 1
ATOM 3906 C CA . ALA B 2 30 ? 36.277 62.868 122.968 1.00 13.82 586 ALA B CA 1
ATOM 3907 C C . ALA B 2 30 ? 36.810 64.246 122.647 1.00 13.11 586 ALA B C 1
ATOM 3908 O O . ALA B 2 30 ? 36.671 65.187 123.422 1.00 12.44 586 ALA B O 1
ATOM 3910 N N . GLN B 2 31 ? 37.411 64.356 121.477 1.00 12.86 587 GLN B N 1
ATOM 3911 C CA . GLN B 2 31 ? 37.966 65.612 121.045 1.00 14.76 587 GLN B CA 1
ATOM 3912 C C . GLN B 2 31 ? 36.882 66.551 120.572 1.00 15.31 587 GLN B C 1
ATOM 3913 O O . GLN B 2 31 ? 37.009 67.774 120.692 1.00 15.65 587 GLN B O 1
ATOM 3919 N N . GLN B 2 32 ? 35.844 65.980 120.013 1.00 15.98 588 GLN B N 1
ATOM 3920 C CA . GLN B 2 32 ? 34.721 66.802 119.575 1.00 15.81 588 GLN B CA 1
ATOM 3921 C C . GLN B 2 32 ? 33.904 67.185 120.787 1.00 14.79 588 GLN B C 1
ATOM 3922 O O . GLN B 2 32 ? 33.372 68.286 120.859 1.00 15.53 588 GLN B O 1
ATOM 3928 N N . ALA B 2 33 ? 33.822 66.262 121.740 1.00 12.91 589 ALA B N 1
ATOM 3929 C CA . ALA B 2 33 ? 33.096 66.483 122.976 1.00 11.75 589 ALA B CA 1
ATOM 3930 C C . ALA B 2 33 ? 33.379 67.878 123.509 1.00 10.62 589 ALA B C 1
ATOM 3931 O O . ALA B 2 33 ? 32.613 68.429 124.283 1.00 10.13 589 ALA B O 1
ATOM 3933 N N . VAL B 2 34 ? 34.487 68.454 123.078 1.00 10.57 590 VAL B N 1
ATOM 3934 C CA . VAL B 2 34 ? 34.858 69.770 123.541 1.00 10.77 590 VAL B CA 1
ATOM 3935 C C . VAL B 2 34 ? 35.395 70.674 122.420 1.00 12.83 590 VAL B C 1
ATOM 3936 O O . VAL B 2 34 ? 34.740 71.640 122.038 1.00 12.26 590 VAL B O 1
ATOM 3940 N N . GLY B 2 35 ? 36.575 70.338 121.890 1.00 15.99 591 GLY B N 1
ATOM 3941 C CA . GLY B 2 35 ? 37.220 71.136 120.854 1.00 18.30 591 GLY B CA 1
ATOM 3942 C C . GLY B 2 35 ? 37.001 70.812 119.382 1.00 21.96 591 GLY B C 1
ATOM 3943 O O . GLY B 2 35 ? 36.103 71.377 118.753 1.00 22.42 591 GLY B O 1
ATOM 3944 N N . ALA B 2 36 ? 37.814 69.920 118.819 1.00 23.98 592 ALA B N 1
ATOM 3945 C CA . ALA B 2 36 ? 37.708 69.562 117.393 1.00 27.47 592 ALA B CA 1
ATOM 3946 C C . ALA B 2 36 ? 36.460 68.779 116.951 1.00 28.65 592 ALA B C 1
ATOM 3947 O O . ALA B 2 36 ? 36.372 67.561 117.144 1.00 28.48 592 ALA B O 1
ATOM 3949 N N . VAL B 2 37 ? 35.510 69.488 116.338 1.00 30.98 593 VAL B N 1
ATOM 3950 C CA . VAL B 2 37 ? 34.276 68.873 115.831 1.00 33.09 593 VAL B CA 1
ATOM 3951 C C . VAL B 2 37 ? 34.655 67.974 114.636 1.00 34.39 593 VAL B C 1
ATOM 3952 O O . VAL B 2 37 ? 34.819 68.449 113.499 1.00 34.25 593 VAL B O 1
ATOM 3956 N N . GLN B 2 38 ? 34.779 66.674 114.912 1.00 35.77 594 GLN B N 1
ATOM 3957 C CA . GLN B 2 38 ? 35.187 65.688 113.909 1.00 37.67 594 GLN B CA 1
ATOM 3958 C C . GLN B 2 38 ? 34.336 65.500 112.640 1.00 37.82 594 GLN B C 1
ATOM 3959 O O . GLN B 2 38 ? 33.092 65.512 112.686 1.00 38.33 594 GLN B O 1
ATOM 3965 N N . ALA B 2 39 ? 35.064 65.319 111.522 1.00 38.33 595 ALA B N 1
ATOM 3966 C CA . ALA B 2 39 ? 34.554 65.092 110.153 1.00 38.15 595 ALA B CA 1
ATOM 3967 C C . ALA B 2 39 ? 35.107 63.768 109.562 1.00 37.62 595 ALA B C 1
ATOM 3968 O O . ALA B 2 39 ? 36.074 63.852 108.758 1.00 37.98 595 ALA B O 1
ATOM 3970 N N . GLN C 1 73 ? 41.274 56.601 105.538 1.00 38.53 73 GLN C N 1
ATOM 3971 C CA . GLN C 1 73 ? 41.524 57.124 106.916 1.00 39.21 73 GLN C CA 1
ATOM 3972 C C . GLN C 1 73 ? 41.212 56.083 108.004 1.00 37.45 73 GLN C C 1
ATOM 3973 O O . GLN C 1 73 ? 40.085 56.001 108.500 1.00 37.75 73 GLN C O 1
ATOM 3979 N N . SER C 1 74 ? 42.205 55.283 108.374 1.00 34.60 74 SER C N 1
ATOM 3980 C CA . SER C 1 74 ? 41.986 54.277 109.408 1.00 32.32 74 SER C CA 1
ATOM 3981 C C . SER C 1 74 ? 42.124 54.923 110.765 1.00 30.70 74 SER C C 1
ATOM 3982 O O . SER C 1 74 ? 41.283 54.754 111.648 1.00 30.35 74 SER C O 1
ATOM 3985 N N . ILE C 1 75 ? 43.197 55.684 110.909 1.00 29.96 75 ILE C N 1
ATOM 3986 C CA . ILE C 1 75 ? 43.510 56.342 112.163 1.00 29.63 75 ILE C CA 1
ATOM 3987 C C . ILE C 1 75 ? 44.478 57.452 111.840 1.00 30.22 75 ILE C C 1
ATOM 3988 O O . ILE C 1 75 ? 45.233 57.357 110.867 1.00 30.38 75 ILE C O 1
ATOM 3993 N N . ASP C 1 76 ? 44.476 58.505 112.640 1.00 30.08 76 ASP C N 1
ATOM 3994 C CA . ASP C 1 76 ? 45.426 59.563 112.377 1.00 30.75 76 ASP C CA 1
ATOM 3995 C C . ASP C 1 76 ? 46.091 59.935 113.685 1.00 27.33 76 ASP C C 1
ATOM 3996 O O . ASP C 1 76 ? 45.549 60.659 114.512 1.00 28.06 76 ASP C O 1
ATOM 4001 N N . PRO C 1 77 ? 47.271 59.395 113.917 1.00 24.00 77 PRO C N 1
ATOM 4002 C CA . PRO C 1 77 ? 47.901 59.764 115.171 1.00 22.28 77 PRO C CA 1
ATOM 4003 C C . PRO C 1 77 ? 48.613 61.069 114.933 1.00 20.84 77 PRO C C 1
ATOM 4004 O O . PRO C 1 77 ? 49.053 61.354 113.812 1.00 20.82 77 PRO C O 1
ATOM 4008 N N . SER C 1 78 ? 48.695 61.874 115.982 1.00 18.93 78 SER C N 1
ATOM 4009 C CA . SER C 1 78 ? 49.379 63.142 115.892 1.00 18.01 78 SER C CA 1
ATOM 4010 C C . SER C 1 78 ? 50.871 62.849 115.973 1.00 17.81 78 SER C C 1
ATOM 4011 O O . SER C 1 78 ? 51.288 61.837 116.522 1.00 17.30 78 SER C O 1
ATOM 4014 N N . GLU C 1 79 ? 51.663 63.746 115.419 1.00 18.80 79 GLU C N 1
ATOM 4015 C CA . GLU C 1 79 ? 53.103 63.617 115.400 1.00 19.83 79 GLU C CA 1
ATOM 4016 C C . GLU C 1 79 ? 53.633 63.074 116.715 1.00 20.01 79 GLU C C 1
ATOM 4017 O O . GLU C 1 79 ? 54.342 62.073 116.736 1.00 21.08 79 GLU C O 1
ATOM 4023 N N . GLY C 1 80 ? 53.286 63.731 117.815 1.00 19.29 80 GLY C N 1
ATOM 4024 C CA . GLY C 1 80 ? 53.750 63.291 119.124 1.00 18.49 80 GLY C CA 1
ATOM 4025 C C . GLY C 1 80 ? 53.611 61.804 119.412 1.00 16.55 80 GLY C C 1
ATOM 4026 O O . GLY C 1 80 ? 54.213 61.288 120.349 1.00 16.59 80 GLY C O 1
ATOM 4027 N N . ALA C 1 81 ? 52.793 61.119 118.622 1.00 17.42 81 ALA C N 1
ATOM 4028 C CA . ALA C 1 81 ? 52.596 59.683 118.778 1.00 18.66 81 ALA C CA 1
ATOM 4029 C C . ALA C 1 81 ? 53.640 59.035 117.879 1.00 18.99 81 ALA C C 1
ATOM 4030 O O . ALA C 1 81 ? 54.549 58.336 118.331 1.00 18.62 81 ALA C O 1
ATOM 4032 N N . VAL C 1 82 ? 53.483 59.277 116.589 1.00 17.79 82 VAL C N 1
ATOM 4033 C CA . VAL C 1 82 ? 54.409 58.777 115.600 1.00 17.67 82 VAL C CA 1
ATOM 4034 C C . VAL C 1 82 ? 55.800 58.961 116.173 1.00 17.31 82 VAL C C 1
ATOM 4035 O O . VAL C 1 82 ? 56.465 58.002 116.550 1.00 17.47 82 VAL C O 1
ATOM 4039 N N . GLY C 1 83 ? 56.216 60.220 116.236 1.00 17.77 83 GLY C N 1
ATOM 4040 C CA . GLY C 1 83 ? 57.516 60.560 116.762 1.00 16.72 83 GLY C CA 1
ATOM 4041 C C . GLY C 1 83 ? 57.818 59.674 117.939 1.00 16.74 83 GLY C C 1
ATOM 4042 O O . GLY C 1 83 ? 58.944 59.203 118.083 1.00 17.68 83 GLY C O 1
ATOM 4043 N N . TRP C 1 84 ? 56.808 59.431 118.773 1.00 15.91 84 TRP C N 1
ATOM 4044 C CA . TRP C 1 84 ? 56.977 58.577 119.948 1.00 14.90 84 TRP C CA 1
ATOM 4045 C C . TRP C 1 84 ? 57.182 57.141 119.545 1.00 14.16 84 TRP C C 1
ATOM 4046 O O . TRP C 1 84 ? 58.178 56.518 119.889 1.00 13.98 84 TRP C O 1
ATOM 4057 N N . PHE C 1 85 ? 56.191 56.610 118.855 1.00 12.51 85 PHE C N 1
ATOM 4058 C CA . PHE C 1 85 ? 56.246 55.254 118.371 1.00 13.26 85 PHE C CA 1
ATOM 4059 C C . PHE C 1 85 ? 57.671 54.965 117.910 1.00 12.31 85 PHE C C 1
ATOM 4060 O O . PHE C 1 85 ? 58.405 54.199 118.529 1.00 11.10 85 PHE C O 1
ATOM 4068 N N . TYR C 1 86 ? 58.056 55.615 116.821 1.00 12.01 86 TYR C N 1
ATOM 4069 C CA . TYR C 1 86 ? 59.375 55.453 116.241 1.00 11.28 86 TYR C CA 1
ATOM 4070 C C . TYR C 1 86 ? 60.502 55.509 117.236 1.00 10.77 86 TYR C C 1
ATOM 4071 O O . TYR C 1 86 ? 61.502 54.826 117.077 1.00 11.52 86 TYR C O 1
ATOM 4080 N N . LYS C 1 87 ? 60.345 56.332 118.260 1.00 11.57 87 LYS C N 1
ATOM 4081 C CA . LYS C 1 87 ? 61.372 56.472 119.278 1.00 12.57 87 LYS C CA 1
ATOM 4082 C C . LYS C 1 87 ? 61.403 55.278 120.228 1.00 13.75 87 LYS C C 1
ATOM 4083 O O . LYS C 1 87 ? 62.447 54.650 120.423 1.00 13.03 87 LYS C O 1
ATOM 4089 N N . TYR C 1 88 ? 60.255 54.966 120.820 1.00 14.93 88 TYR C N 1
ATOM 4090 C CA . TYR C 1 88 ? 60.139 53.835 121.733 1.00 15.17 88 TYR C CA 1
ATOM 4091 C C . TYR C 1 88 ? 60.462 52.592 120.922 1.00 15.44 88 TYR C C 1
ATOM 4092 O O . TYR C 1 88 ? 60.286 51.464 121.381 1.00 16.04 88 TYR C O 1
ATOM 4101 N N . MET C 1 89 ? 60.955 52.824 119.709 1.00 15.18 89 MET C N 1
ATOM 4102 C CA . MET C 1 89 ? 61.294 51.762 118.775 1.00 14.41 89 MET C CA 1
ATOM 4103 C C . MET C 1 89 ? 62.760 51.839 118.339 1.00 13.40 89 MET C C 1
ATOM 4104 O O . MET C 1 89 ? 63.545 50.924 118.561 1.00 12.54 89 MET C O 1
ATOM 4109 N N . ASP C 1 90 ? 63.113 52.946 117.707 1.00 13.94 90 ASP C N 1
ATOM 4110 C CA . ASP C 1 90 ? 64.461 53.164 117.211 1.00 13.86 90 ASP C CA 1
ATOM 4111 C C . ASP C 1 90 ? 64.815 54.584 117.611 1.00 14.19 90 ASP C C 1
ATOM 4112 O O . ASP C 1 90 ? 64.985 55.458 116.752 1.00 13.45 90 ASP C O 1
ATOM 4117 N N . PRO C 1 91 ? 64.921 54.833 118.930 1.00 13.60 91 PRO C N 1
ATOM 4118 C CA . PRO C 1 91 ? 65.247 56.133 119.527 1.00 12.31 91 PRO C CA 1
ATOM 4119 C C . PRO C 1 91 ? 66.452 56.848 118.923 1.00 11.88 91 PRO C C 1
ATOM 4120 O O . PRO C 1 91 ? 66.790 57.960 119.319 1.00 10.69 91 PRO C O 1
ATOM 4124 N N . ALA C 1 92 ? 67.090 56.193 117.961 1.00 12.76 92 ALA C N 1
ATOM 4125 C CA . ALA C 1 92 ? 68.244 56.740 117.271 1.00 12.85 92 ALA C CA 1
ATOM 4126 C C . ALA C 1 92 ? 67.810 57.015 115.842 1.00 13.19 92 ALA C C 1
ATOM 4127 O O . ALA C 1 92 ? 67.921 58.137 115.348 1.00 12.94 92 ALA C O 1
ATOM 4129 N N . GLY C 1 93 ? 67.313 55.972 115.187 1.00 13.97 93 GLY C N 1
ATOM 4130 C CA . GLY C 1 93 ? 66.841 56.101 113.822 1.00 15.86 93 GLY C CA 1
ATOM 4131 C C . GLY C 1 93 ? 65.671 57.059 113.837 1.00 17.14 93 GLY C C 1
ATOM 4132 O O . GLY C 1 93 ? 65.432 57.804 112.885 1.00 16.17 93 GLY C O 1
ATOM 4133 N N . ALA C 1 94 ? 64.927 57.035 114.934 1.00 16.21 94 ALA C N 1
ATOM 4134 C CA . ALA C 1 94 ? 63.805 57.936 115.066 1.00 17.45 94 ALA C CA 1
ATOM 4135 C C . ALA C 1 94 ? 64.354 59.313 114.723 1.00 17.26 94 ALA C C 1
ATOM 4136 O O . ALA C 1 94 ? 64.018 59.880 113.684 1.00 16.93 94 ALA C O 1
ATOM 4138 N N . VAL C 1 95 ? 65.223 59.824 115.595 1.00 17.59 95 VAL C N 1
ATOM 4139 C CA . VAL C 1 95 ? 65.849 61.129 115.406 1.00 16.94 95 VAL C CA 1
ATOM 4140 C C . VAL C 1 95 ? 66.599 61.160 114.088 1.00 17.11 95 VAL C C 1
ATOM 4141 O O . VAL C 1 95 ? 66.320 62.002 113.236 1.00 17.91 95 VAL C O 1
ATOM 4145 N N . GLU C 1 96 ? 67.557 60.244 113.942 1.00 17.27 96 GLU C N 1
ATOM 4146 C CA . GLU C 1 96 ? 68.382 60.137 112.737 1.00 17.96 96 GLU C CA 1
ATOM 4147 C C . GLU C 1 96 ? 67.541 60.191 111.475 1.00 17.92 96 GLU C C 1
ATOM 4148 O O . GLU C 1 96 ? 67.882 60.879 110.504 1.00 17.54 96 GLU C O 1
ATOM 4154 N N . SER C 1 97 ? 66.442 59.445 111.504 1.00 17.00 97 SER C N 1
ATOM 4155 C CA . SER C 1 97 ? 65.527 59.369 110.386 1.00 18.04 97 SER C CA 1
ATOM 4156 C C . SER C 1 97 ? 64.511 60.500 110.444 1.00 18.57 97 SER C C 1
ATOM 4157 O O . SER C 1 97 ? 63.488 60.453 109.765 1.00 19.80 97 SER C O 1
ATOM 4160 N N . GLY C 1 98 ? 64.788 61.522 111.246 1.00 19.27 98 GLY C N 1
ATOM 4161 C CA . GLY C 1 98 ? 63.857 62.630 111.359 1.00 17.56 98 GLY C CA 1
ATOM 4162 C C . GLY C 1 98 ? 62.454 62.120 111.635 1.00 16.65 98 GLY C C 1
ATOM 4163 O O . GLY C 1 98 ? 61.505 62.896 111.649 1.00 16.93 98 GLY C O 1
ATOM 4164 N N . LYS C 1 99 ? 62.330 60.811 111.849 1.00 15.35 99 LYS C N 1
ATOM 4165 C CA . LYS C 1 99 ? 61.051 60.182 112.131 1.00 13.44 99 LYS C CA 1
ATOM 4166 C C . LYS C 1 99 ? 60.559 60.595 113.495 1.00 13.65 99 LYS C C 1
ATOM 4167 O O . LYS C 1 99 ? 59.378 60.476 113.803 1.00 14.12 99 LYS C O 1
ATOM 4173 N N . ALA C 1 100 ? 61.474 61.058 114.330 1.00 13.34 100 ALA C N 1
ATOM 4174 C CA . ALA C 1 100 ? 61.091 61.505 115.652 1.00 13.24 100 ALA C CA 1
ATOM 4175 C C . ALA C 1 100 ? 60.580 62.922 115.481 1.00 12.25 100 ALA C C 1
ATOM 4176 O O . ALA C 1 100 ? 61.322 63.823 115.119 1.00 11.36 100 ALA C O 1
ATOM 4178 N N . LEU C 1 101 ? 59.296 63.111 115.720 1.00 12.84 101 LEU C N 1
ATOM 4179 C CA . LEU C 1 101 ? 58.699 64.420 115.572 1.00 13.46 101 LEU C CA 1
ATOM 4180 C C . LEU C 1 101 ? 57.634 64.630 116.621 1.00 15.50 101 LEU C C 1
ATOM 4181 O O . LEU C 1 101 ? 57.166 63.675 117.239 1.00 16.44 101 LEU C O 1
ATOM 4186 N N . GLY C 1 102 ? 57.247 65.885 116.816 1.00 16.83 102 GLY C N 1
ATOM 4187 C CA . GLY C 1 102 ? 56.242 66.197 117.819 1.00 18.94 102 GLY C CA 1
ATOM 4188 C C . GLY C 1 102 ? 56.808 66.023 119.216 1.00 18.94 102 GLY C C 1
ATOM 4189 O O . GLY C 1 102 ? 57.995 65.734 119.377 1.00 18.66 102 GLY C O 1
ATOM 4190 N N . GLU C 1 103 ? 55.973 66.216 120.229 1.00 19.30 103 GLU C N 1
ATOM 4191 C CA . GLU C 1 103 ? 56.421 66.045 121.605 1.00 20.72 103 GLU C CA 1
ATOM 4192 C C . GLU C 1 103 ? 56.384 64.535 121.837 1.00 20.07 103 GLU C C 1
ATOM 4193 O O . GLU C 1 103 ? 55.455 63.999 122.444 1.00 19.64 103 GLU C O 1
ATOM 4199 N N . PHE C 1 104 ? 57.413 63.864 121.334 1.00 18.97 104 PHE C N 1
ATOM 4200 C CA . PHE C 1 104 ? 57.538 62.416 121.401 1.00 18.17 104 PHE C CA 1
ATOM 4201 C C . PHE C 1 104 ? 57.877 61.748 122.727 1.00 18.26 104 PHE C C 1
ATOM 4202 O O . PHE C 1 104 ? 57.803 60.526 122.815 1.00 18.95 104 PHE C O 1
ATOM 4210 N N . SER C 1 105 ? 58.263 62.508 123.749 1.00 18.57 105 SER C N 1
ATOM 4211 C CA . SER C 1 105 ? 58.593 61.888 125.038 1.00 18.29 105 SER C CA 1
ATOM 4212 C C . SER C 1 105 ? 57.348 61.443 125.787 1.00 17.85 105 SER C C 1
ATOM 4213 O O . SER C 1 105 ? 57.445 60.787 126.815 1.00 18.25 105 SER C O 1
ATOM 4216 N N . LYS C 1 106 ? 56.181 61.810 125.267 1.00 17.58 106 LYS C N 1
ATOM 4217 C CA . LYS C 1 106 ? 54.913 61.452 125.883 1.00 16.04 106 LYS C CA 1
ATOM 4218 C C . LYS C 1 106 ? 54.326 60.229 125.199 1.00 14.82 106 LYS C C 1
ATOM 4219 O O . LYS C 1 106 ? 54.198 60.196 123.978 1.00 14.11 106 LYS C O 1
ATOM 4225 N N . VAL C 1 107 ? 53.980 59.227 126.002 1.00 14.82 107 VAL C N 1
ATOM 4226 C CA . VAL C 1 107 ? 53.396 57.983 125.511 1.00 14.23 107 VAL C CA 1
ATOM 4227 C C . VAL C 1 107 ? 51.938 58.272 125.175 1.00 15.27 107 VAL C C 1
ATOM 4228 O O . VAL C 1 107 ? 51.156 58.643 126.055 1.00 14.95 107 VAL C O 1
ATOM 4232 N N . PRO C 1 108 ? 51.560 58.122 123.892 1.00 15.40 108 PRO C N 1
ATOM 4233 C CA . PRO C 1 108 ? 50.197 58.362 123.413 1.00 15.80 108 PRO C CA 1
ATOM 4234 C C . PRO C 1 108 ? 49.157 57.407 123.968 1.00 17.02 108 PRO C C 1
ATOM 4235 O O . PRO C 1 108 ? 48.275 56.951 123.248 1.00 17.40 108 PRO C O 1
ATOM 4239 N N . ASP C 1 109 ? 49.262 57.111 125.257 1.00 18.76 109 ASP C N 1
ATOM 4240 C CA . ASP C 1 109 ? 48.315 56.219 125.902 1.00 20.21 109 ASP C CA 1
ATOM 4241 C C . ASP C 1 109 ? 47.181 57.062 126.445 1.00 21.10 109 ASP C C 1
ATOM 4242 O O . ASP C 1 109 ? 46.118 56.543 126.766 1.00 22.12 109 ASP C O 1
ATOM 4247 N N . GLY C 1 110 ? 47.419 58.368 126.543 1.00 21.96 110 GLY C N 1
ATOM 4248 C CA . GLY C 1 110 ? 46.407 59.279 127.051 1.00 22.04 110 GLY C CA 1
ATOM 4249 C C . GLY C 1 110 ? 46.003 58.904 128.459 1.00 22.02 110 GLY C C 1
ATOM 4250 O O . GLY C 1 110 ? 44.903 58.387 128.688 1.00 21.88 110 GLY C O 1
ATOM 4251 N N . LEU C 1 111 ? 46.891 59.170 129.409 1.00 21.03 111 LEU C N 1
ATOM 4252 C CA . LEU C 1 111 ? 46.631 58.831 130.805 1.00 21.24 111 LEU C CA 1
ATOM 4253 C C . LEU C 1 111 ? 46.829 60.007 131.736 1.00 20.84 111 LEU C C 1
ATOM 4254 O O . LEU C 1 111 ? 46.578 59.902 132.939 1.00 20.22 111 LEU C O 1
ATOM 4259 N N . LEU C 1 112 ? 47.271 61.133 131.193 1.00 20.07 112 LEU C N 1
ATOM 4260 C CA . LEU C 1 112 ? 47.525 62.268 132.054 1.00 19.23 112 LEU C CA 1
ATOM 4261 C C . LEU C 1 112 ? 46.856 63.568 131.682 1.00 18.40 112 LEU C C 1
ATOM 4262 O O . LEU C 1 112 ? 46.700 63.904 130.513 1.00 19.11 112 LEU C O 1
ATOM 4267 N N . ARG C 1 113 ? 46.455 64.293 132.712 1.00 16.93 113 ARG C N 1
ATOM 4268 C CA . ARG C 1 113 ? 45.839 65.589 132.542 1.00 15.94 113 ARG C CA 1
ATOM 4269 C C . ARG C 1 113 ? 46.984 66.429 131.997 1.00 13.53 113 ARG C C 1
ATOM 4270 O O . ARG C 1 113 ? 46.889 67.047 130.941 1.00 11.82 113 ARG C O 1
ATOM 4278 N N . TYR C 1 114 ? 48.077 66.412 132.748 1.00 12.46 114 TYR C N 1
ATOM 4279 C CA . TYR C 1 114 ? 49.275 67.152 132.418 1.00 11.54 114 TYR C CA 1
ATOM 4280 C C . TYR C 1 114 ? 50.482 66.275 132.609 1.00 11.22 114 TYR C C 1
ATOM 4281 O O . TYR C 1 114 ? 50.451 65.328 133.374 1.00 11.93 114 TYR C O 1
ATOM 4290 N N . SER C 1 115 ? 51.560 66.590 131.918 1.00 11.46 115 SER C N 1
ATOM 4291 C CA . SER C 1 115 ? 52.766 65.804 132.072 1.00 11.93 115 SER C CA 1
ATOM 4292 C C . SER C 1 115 ? 53.964 66.509 131.466 1.00 13.10 115 SER C C 1
ATOM 4293 O O . SER C 1 115 ? 53.844 67.264 130.495 1.00 12.29 115 SER C O 1
ATOM 4296 N N . VAL C 1 116 ? 55.121 66.274 132.071 1.00 13.23 116 VAL C N 1
ATOM 4297 C CA . VAL C 1 116 ? 56.361 66.833 131.581 1.00 14.55 116 VAL C CA 1
ATOM 4298 C C . VAL C 1 116 ? 57.100 65.647 131.014 1.00 15.98 116 VAL C C 1
ATOM 4299 O O . VAL C 1 116 ? 57.444 64.723 131.748 1.00 17.19 116 VAL C O 1
ATOM 4303 N N . ASP C 1 117 ? 57.307 65.672 129.702 1.00 17.45 117 ASP C N 1
ATOM 4304 C CA . ASP C 1 117 ? 58.006 64.620 128.974 1.00 17.63 117 ASP C CA 1
ATOM 4305 C C . ASP C 1 117 ? 59.404 65.161 128.747 1.00 17.89 117 ASP C C 1
ATOM 4306 O O . ASP C 1 117 ? 59.583 66.375 128.675 1.00 18.58 117 ASP C O 1
ATOM 4311 N N . ALA C 1 118 ? 60.392 64.286 128.620 1.00 17.47 118 ALA C N 1
ATOM 4312 C CA . ALA C 1 118 ? 61.750 64.771 128.417 1.00 17.46 118 ALA C CA 1
ATOM 4313 C C . ALA C 1 118 ? 62.671 63.703 127.873 1.00 17.76 118 ALA C C 1
ATOM 4314 O O . ALA C 1 118 ? 62.460 62.516 128.123 1.00 17.24 118 ALA C O 1
ATOM 4316 N N . GLU C 1 119 ? 63.701 64.130 127.144 1.00 16.76 119 GLU C N 1
ATOM 4317 C CA . GLU C 1 119 ? 64.651 63.193 126.566 1.00 16.91 119 GLU C CA 1
ATOM 4318 C C . GLU C 1 119 ? 66.094 63.584 126.811 1.00 16.81 119 GLU C C 1
ATOM 4319 O O . GLU C 1 119 ? 66.581 64.538 126.218 1.00 17.22 119 GLU C O 1
ATOM 4325 N N . GLN C 1 120 ? 66.775 62.839 127.677 1.00 18.47 120 GLN C N 1
ATOM 4326 C CA . GLN C 1 120 ? 68.184 63.089 127.984 1.00 19.26 120 GLN C CA 1
ATOM 4327 C C . GLN C 1 120 ? 69.037 62.236 127.052 1.00 19.39 120 GLN C C 1
ATOM 4328 O O . GLN C 1 120 ? 68.868 61.014 126.993 1.00 19.74 120 GLN C O 1
ATOM 4334 N N . ARG C 1 121 ? 69.938 62.866 126.311 1.00 18.69 121 ARG C N 1
ATOM 4335 C CA . ARG C 1 121 ? 70.771 62.132 125.367 1.00 17.22 121 ARG C CA 1
ATOM 4336 C C . ARG C 1 121 ? 72.245 62.198 125.753 1.00 16.06 121 ARG C C 1
ATOM 4337 O O . ARG C 1 121 ? 73.043 62.888 125.130 1.00 17.14 121 ARG C O 1
ATOM 4345 N N . PRO C 1 122 ? 72.622 61.491 126.812 1.00 14.58 122 PRO C N 1
ATOM 4346 C CA . PRO C 1 122 ? 74.018 61.513 127.222 1.00 13.86 122 PRO C CA 1
ATOM 4347 C C . PRO C 1 122 ? 74.844 60.738 126.228 1.00 13.91 122 PRO C C 1
ATOM 4348 O O . PRO C 1 122 ? 74.416 59.698 125.735 1.00 13.14 122 PRO C O 1
ATOM 4352 N N . ILE C 1 123 ? 76.026 61.258 125.935 1.00 14.10 123 ILE C N 1
ATOM 4353 C CA . ILE C 1 123 ? 76.962 60.607 125.033 1.00 13.44 123 ILE C CA 1
ATOM 4354 C C . ILE C 1 123 ? 78.238 60.497 125.844 1.00 14.64 123 ILE C C 1
ATOM 4355 O O . ILE C 1 123 ? 79.033 61.428 125.910 1.00 14.86 123 ILE C O 1
ATOM 4360 N N . VAL C 1 124 ? 78.420 59.369 126.502 1.00 15.33 124 VAL C N 1
ATOM 4361 C CA . VAL C 1 124 ? 79.605 59.196 127.306 1.00 16.66 124 VAL C CA 1
ATOM 4362 C C . VAL C 1 124 ? 80.515 58.231 126.592 1.00 18.66 124 VAL C C 1
ATOM 4363 O O . VAL C 1 124 ? 80.071 57.196 126.102 1.00 18.72 124 VAL C O 1
ATOM 4367 N N . THR C 1 125 ? 81.789 58.591 126.507 1.00 20.08 125 THR C N 1
ATOM 4368 C CA . THR C 1 125 ? 82.777 57.755 125.841 1.00 20.96 125 THR C CA 1
ATOM 4369 C C . THR C 1 125 ? 83.497 56.892 126.860 1.00 20.32 125 THR C C 1
ATOM 4370 O O . THR C 1 125 ? 84.603 57.210 127.298 1.00 20.99 125 THR C O 1
ATOM 4374 N N . ILE C 1 126 ? 82.842 55.799 127.237 1.00 20.84 126 ILE C N 1
ATOM 4375 C CA . ILE C 1 126 ? 83.376 54.850 128.206 1.00 19.86 126 ILE C CA 1
ATOM 4376 C C . ILE C 1 126 ? 84.717 54.323 127.739 1.00 20.79 126 ILE C C 1
ATOM 4377 O O . ILE C 1 126 ? 84.790 53.344 126.994 1.00 20.14 126 ILE C O 1
ATOM 4382 N N . GLU C 1 127 ? 85.778 54.992 128.170 1.00 21.07 127 GLU C N 1
ATOM 4383 C CA . GLU C 1 127 ? 87.114 54.592 127.786 1.00 22.45 127 GLU C CA 1
ATOM 4384 C C . GLU C 1 127 ? 87.599 53.562 128.795 1.00 21.66 127 GLU C C 1
ATOM 4385 O O . GLU C 1 127 ? 87.040 53.452 129.890 1.00 21.54 127 GLU C O 1
ATOM 4391 N N . CYS C 1 128 ? 88.604 52.781 128.406 1.00 20.67 128 CYS C N 1
ATOM 4392 C CA . CYS C 1 128 ? 89.159 51.753 129.277 1.00 18.73 128 CYS C CA 1
ATOM 4393 C C . CYS C 1 128 ? 89.615 52.413 130.566 1.00 18.30 128 CYS C C 1
ATOM 4394 O O . CYS C 1 128 ? 90.115 53.531 130.542 1.00 19.06 128 CYS C O 1
ATOM 4397 N N . PRO C 1 129 ? 89.454 51.735 131.712 1.00 17.51 129 PRO C N 1
ATOM 4398 C CA . PRO C 1 129 ? 89.879 52.339 132.977 1.00 17.20 129 PRO C CA 1
ATOM 4399 C C . PRO C 1 129 ? 91.278 52.985 132.987 1.00 17.57 129 PRO C C 1
ATOM 4400 O O . PRO C 1 129 ? 91.396 54.213 133.066 1.00 17.55 129 PRO C O 1
ATOM 4404 N N . THR C 1 130 ? 92.332 52.181 132.890 1.00 16.27 130 THR C N 1
ATOM 4405 C CA . THR C 1 130 ? 93.683 52.721 132.930 1.00 16.16 130 THR C CA 1
ATOM 4406 C C . THR C 1 130 ? 94.172 53.316 131.638 1.00 16.04 130 THR C C 1
ATOM 4407 O O . THR C 1 130 ? 95.305 53.091 131.243 1.00 15.81 130 THR C O 1
ATOM 4411 N N . VAL C 1 131 ? 93.342 54.102 130.982 1.00 17.69 131 VAL C N 1
ATOM 4412 C CA . VAL C 1 131 ? 93.767 54.667 129.721 1.00 18.19 131 VAL C CA 1
ATOM 4413 C C . VAL C 1 131 ? 93.780 56.164 129.653 1.00 18.52 131 VAL C C 1
ATOM 4414 O O . VAL C 1 131 ? 93.014 56.843 130.334 1.00 17.85 131 VAL C O 1
ATOM 4418 N N . SER C 1 132 ? 94.663 56.659 128.793 1.00 19.08 132 SER C N 1
ATOM 4419 C CA . SER C 1 132 ? 94.831 58.080 128.576 1.00 20.95 132 SER C CA 1
ATOM 4420 C C . SER C 1 132 ? 93.879 58.539 127.471 1.00 22.14 132 SER C C 1
ATOM 4421 O O . SER C 1 132 ? 94.091 58.218 126.308 1.00 22.88 132 SER C O 1
ATOM 4424 N N . GLU C 1 133 ? 92.833 59.282 127.834 1.00 23.45 133 GLU C N 1
ATOM 4425 C CA . GLU C 1 133 ? 91.868 59.778 126.853 1.00 24.42 133 GLU C CA 1
ATOM 4426 C C . GLU C 1 133 ? 92.614 60.628 125.851 1.00 24.50 133 GLU C C 1
ATOM 4427 O O . GLU C 1 133 ? 92.106 60.959 124.785 1.00 23.97 133 GLU C O 1
ATOM 4433 N N . SER C 1 134 ? 93.843 60.962 126.217 1.00 25.55 134 SER C N 1
ATOM 4434 C CA . SER C 1 134 ? 94.715 61.802 125.406 1.00 26.69 134 SER C CA 1
ATOM 4435 C C . SER C 1 134 ? 95.534 61.010 124.378 1.00 25.71 134 SER C C 1
ATOM 4436 O O . SER C 1 134 ? 95.126 60.836 123.231 1.00 24.31 134 SER C O 1
ATOM 4439 N N . ASP C 1 135 ? 96.709 60.563 124.806 1.00 26.03 135 ASP C N 1
ATOM 4440 C CA . ASP C 1 135 ? 97.610 59.776 123.971 1.00 25.63 135 ASP C CA 1
ATOM 4441 C C . ASP C 1 135 ? 97.278 58.329 124.288 1.00 23.68 135 ASP C C 1
ATOM 4442 O O . ASP C 1 135 ? 97.906 57.694 125.146 1.00 22.65 135 ASP C O 1
ATOM 4447 N N . LEU C 1 136 ? 96.262 57.820 123.615 1.00 20.61 136 LEU C N 1
ATOM 4448 C CA . LEU C 1 136 ? 95.869 56.449 123.832 1.00 18.92 136 LEU C CA 1
ATOM 4449 C C . LEU C 1 136 ? 97.005 55.624 123.255 1.00 19.91 136 LEU C C 1
ATOM 4450 O O . LEU C 1 136 ? 97.574 55.984 122.223 1.00 20.57 136 LEU C O 1
ATOM 4455 N N . PRO C 1 137 ? 97.379 54.526 123.927 1.00 20.05 137 PRO C N 1
ATOM 4456 C CA . PRO C 1 137 ? 98.467 53.713 123.389 1.00 19.15 137 PRO C CA 1
ATOM 4457 C C . PRO C 1 137 ? 97.811 52.696 122.489 1.00 18.48 137 PRO C C 1
ATOM 4458 O O . PRO C 1 137 ? 96.713 52.237 122.783 1.00 17.57 137 PRO C O 1
ATOM 4462 N N . LEU C 1 138 ? 98.453 52.358 121.383 1.00 18.22 138 LEU C N 1
ATOM 4463 C CA . LEU C 1 138 ? 97.872 51.369 120.505 1.00 19.27 138 LEU C CA 1
ATOM 4464 C C . LEU C 1 138 ? 98.333 50.040 121.065 1.00 21.89 138 LEU C C 1
ATOM 4465 O O . LEU C 1 138 ? 98.856 49.171 120.366 1.00 21.87 138 LEU C O 1
ATOM 4470 N N . ASP C 1 139 ? 98.110 49.943 122.376 1.00 25.68 139 ASP C N 1
ATOM 4471 C CA . ASP C 1 139 ? 98.434 48.816 123.247 1.00 27.16 139 ASP C CA 1
ATOM 4472 C C . ASP C 1 139 ? 98.313 47.454 122.621 1.00 26.42 139 ASP C C 1
ATOM 4473 O O . ASP C 1 139 ? 99.310 46.793 122.330 1.00 27.08 139 ASP C O 1
ATOM 4478 N N . GLY C 1 140 ? 97.071 47.032 122.436 1.00 25.62 140 GLY C N 1
ATOM 4479 C CA . GLY C 1 140 ? 96.838 45.723 121.880 1.00 26.17 140 GLY C CA 1
ATOM 4480 C C . GLY C 1 140 ? 96.567 44.818 123.057 1.00 25.04 140 GLY C C 1
ATOM 4481 O O . GLY C 1 140 ? 96.632 43.593 122.949 1.00 24.40 140 GLY C O 1
ATOM 4482 N N . LYS C 1 141 ? 96.297 45.441 124.200 1.00 23.22 141 LYS C N 1
ATOM 4483 C CA . LYS C 1 141 ? 95.967 44.705 125.406 1.00 22.22 141 LYS C CA 1
ATOM 4484 C C . LYS C 1 141 ? 94.448 44.675 125.360 1.00 22.80 141 LYS C C 1
ATOM 4485 O O . LYS C 1 141 ? 93.856 45.344 124.504 1.00 23.41 141 LYS C O 1
ATOM 4491 N N . LEU C 1 142 ? 93.809 43.912 126.244 1.00 21.63 142 LEU C N 1
ATOM 4492 C CA . LEU C 1 142 ? 92.349 43.804 126.208 1.00 21.20 142 LEU C CA 1
ATOM 4493 C C . LEU C 1 142 ? 91.617 44.412 127.390 1.00 20.28 142 LEU C C 1
ATOM 4494 O O . LEU C 1 142 ? 92.162 45.237 128.111 1.00 20.21 142 LEU C O 1
ATOM 4499 N N . TRP C 1 143 ? 90.359 44.009 127.548 1.00 20.96 143 TRP C N 1
ATOM 4500 C CA . TRP C 1 143 ? 89.513 44.447 128.657 1.00 20.48 143 TRP C CA 1
ATOM 4501 C C . TRP C 1 143 ? 88.029 44.183 128.430 1.00 19.95 143 TRP C C 1
ATOM 4502 O O . TRP C 1 143 ? 87.498 44.404 127.337 1.00 19.34 143 TRP C O 1
ATOM 4513 N N . ARG C 1 144 ? 87.393 43.671 129.485 1.00 19.79 144 ARG C N 1
ATOM 4514 C CA . ARG C 1 144 ? 85.963 43.352 129.503 1.00 18.71 144 ARG C CA 1
ATOM 4515 C C . ARG C 1 144 ? 85.252 44.591 129.984 1.00 17.72 144 ARG C C 1
ATOM 4516 O O . ARG C 1 144 ? 85.779 45.329 130.815 1.00 17.71 144 ARG C O 1
ATOM 4524 N N . VAL C 1 145 ? 84.063 44.824 129.458 1.00 15.14 145 VAL C N 1
ATOM 4525 C CA . VAL C 1 145 ? 83.277 45.952 129.895 1.00 13.17 145 VAL C CA 1
ATOM 4526 C C . VAL C 1 145 ? 81.847 45.575 129.652 1.00 12.32 145 VAL C C 1
ATOM 4527 O O . VAL C 1 145 ? 81.427 45.355 128.524 1.00 12.45 145 VAL C O 1
ATOM 4531 N N . SER C 1 146 ? 81.110 45.465 130.741 1.00 12.52 146 SER C N 1
ATOM 4532 C CA . SER C 1 146 ? 79.723 45.084 130.686 1.00 10.96 146 SER C CA 1
ATOM 4533 C C . SER C 1 146 ? 78.917 46.285 131.118 1.00 10.49 146 SER C C 1
ATOM 4534 O O . SER C 1 146 ? 79.252 46.944 132.099 1.00 9.48 146 SER C O 1
ATOM 4537 N N . PHE C 1 147 ? 77.863 46.584 130.378 1.00 10.51 147 PHE C N 1
ATOM 4538 C CA . PHE C 1 147 ? 77.012 47.689 130.756 1.00 11.21 147 PHE C CA 1
ATOM 4539 C C . PHE C 1 147 ? 75.667 47.145 131.204 1.00 11.55 147 PHE C C 1
ATOM 4540 O O . PHE C 1 147 ? 75.091 46.281 130.548 1.00 10.38 147 PHE C O 1
ATOM 4548 N N . ILE C 1 148 ? 75.162 47.642 132.321 1.00 11.11 148 ILE C N 1
ATOM 4549 C CA . ILE C 1 148 ? 73.885 47.167 132.801 1.00 12.35 148 ILE C CA 1
ATOM 4550 C C . ILE C 1 148 ? 72.933 48.333 132.925 1.00 13.46 148 ILE C C 1
ATOM 4551 O O . ILE C 1 148 ? 72.776 48.901 133.994 1.00 14.16 148 ILE C O 1
ATOM 4556 N N . SER C 1 149 ? 72.297 48.686 131.818 1.00 14.43 149 SER C N 1
ATOM 4557 C CA . SER C 1 149 ? 71.364 49.796 131.800 1.00 14.42 149 SER C CA 1
ATOM 4558 C C . SER C 1 149 ? 70.133 49.492 132.617 1.00 14.36 149 SER C C 1
ATOM 4559 O O . SER C 1 149 ? 69.535 48.423 132.491 1.00 14.47 149 SER C O 1
ATOM 4562 N N . PHE C 1 150 ? 69.761 50.443 133.461 1.00 14.86 150 PHE C N 1
ATOM 4563 C CA . PHE C 1 150 ? 68.581 50.291 134.282 1.00 14.81 150 PHE C CA 1
ATOM 4564 C C . PHE C 1 150 ? 67.604 51.389 133.957 1.00 13.87 150 PHE C C 1
ATOM 4565 O O . PHE C 1 150 ? 67.978 52.538 133.754 1.00 14.42 150 PHE C O 1
ATOM 4573 N N . PRO C 1 151 ? 66.330 51.042 133.869 1.00 12.90 151 PRO C N 1
ATOM 4574 C CA . PRO C 1 151 ? 65.309 52.034 133.566 1.00 13.13 151 PRO C CA 1
ATOM 4575 C C . PRO C 1 151 ? 65.029 52.860 134.809 1.00 13.64 151 PRO C C 1
ATOM 4576 O O . PRO C 1 151 ? 63.902 52.898 135.290 1.00 13.57 151 PRO C O 1
ATOM 4580 N N . ALA C 1 152 ? 66.059 53.505 135.343 1.00 14.27 152 ALA C N 1
ATOM 4581 C CA . ALA C 1 152 ? 65.896 54.319 136.544 1.00 15.15 152 ALA C CA 1
ATOM 4582 C C . ALA C 1 152 ? 65.787 55.764 136.132 1.00 14.61 152 ALA C C 1
ATOM 4583 O O . ALA C 1 152 ? 66.236 56.130 135.051 1.00 14.49 152 ALA C O 1
ATOM 4585 N N . PHE C 1 153 ? 65.196 56.577 137.002 1.00 14.73 153 PHE C N 1
ATOM 4586 C CA . PHE C 1 153 ? 64.987 57.991 136.730 1.00 15.25 153 PHE C CA 1
ATOM 4587 C C . PHE C 1 153 ? 66.233 58.756 136.346 1.00 16.46 153 PHE C C 1
ATOM 4588 O O . PHE C 1 153 ? 66.394 59.178 135.199 1.00 16.90 153 PHE C O 1
ATOM 4596 N N . ARG C 1 154 ? 67.101 58.975 137.321 1.00 16.79 154 ARG C N 1
ATOM 4597 C CA . ARG C 1 154 ? 68.330 59.691 137.048 1.00 17.09 154 ARG C CA 1
ATOM 4598 C C . ARG C 1 154 ? 69.514 58.732 137.126 1.00 15.63 154 ARG C C 1
ATOM 4599 O O . ARG C 1 154 ? 70.486 58.998 137.804 1.00 16.33 154 ARG C O 1
ATOM 4607 N N . LEU C 1 155 ? 69.415 57.599 136.446 1.00 13.61 155 LEU C N 1
ATOM 4608 C CA . LEU C 1 155 ? 70.498 56.632 136.434 1.00 12.39 155 LEU C CA 1
ATOM 4609 C C . LEU C 1 155 ? 70.479 55.988 135.075 1.00 13.44 155 LEU C C 1
ATOM 4610 O O . LEU C 1 155 ? 69.511 55.332 134.706 1.00 13.29 155 LEU C O 1
ATOM 4615 N N . ASN C 1 156 ? 71.540 56.193 134.310 1.00 14.84 156 ASN C N 1
ATOM 4616 C CA . ASN C 1 156 ? 71.595 55.601 132.987 1.00 15.35 156 ASN C CA 1
ATOM 4617 C C . ASN C 1 156 ? 71.975 54.146 133.164 1.00 14.99 156 ASN C C 1
ATOM 4618 O O . ASN C 1 156 ? 71.134 53.256 133.021 1.00 14.93 156 ASN C O 1
ATOM 4623 N N . PHE C 1 157 ? 73.242 53.906 133.473 1.00 14.85 157 PHE C N 1
ATOM 4624 C CA . PHE C 1 157 ? 73.703 52.542 133.640 1.00 16.10 157 PHE C CA 1
ATOM 4625 C C . PHE C 1 157 ? 74.972 52.445 134.470 1.00 16.08 157 PHE C C 1
ATOM 4626 O O . PHE C 1 157 ? 75.496 53.447 134.956 1.00 15.58 157 PHE C O 1
ATOM 4634 N N . ILE C 1 158 ? 75.451 51.214 134.618 1.00 15.02 158 ILE C N 1
ATOM 4635 C CA . ILE C 1 158 ? 76.655 50.916 135.369 1.00 14.68 158 ILE C CA 1
ATOM 4636 C C . ILE C 1 158 ? 77.617 50.312 134.393 1.00 15.42 158 ILE C C 1
ATOM 4637 O O . ILE C 1 158 ? 77.206 49.597 133.486 1.00 16.12 158 ILE C O 1
ATOM 4642 N N . ALA C 1 159 ? 78.898 50.576 134.583 1.00 16.13 159 ALA C N 1
ATOM 4643 C CA . ALA C 1 159 ? 79.897 50.023 133.692 1.00 16.72 159 ALA C CA 1
ATOM 4644 C C . ALA C 1 159 ? 80.834 49.112 134.463 1.00 16.92 159 ALA C C 1
ATOM 4645 O O . ALA C 1 159 ? 81.496 49.553 135.404 1.00 18.36 159 ALA C O 1
ATOM 4647 N N . LEU C 1 160 ? 80.883 47.841 134.072 1.00 15.22 160 LEU C N 1
ATOM 4648 C CA . LEU C 1 160 ? 81.767 46.876 134.713 1.00 13.09 160 LEU C CA 1
ATOM 4649 C C . LEU C 1 160 ? 83.023 46.832 133.838 1.00 12.58 160 LEU C C 1
ATOM 4650 O O . LEU C 1 160 ? 82.941 47.079 132.640 1.00 13.18 160 LEU C O 1
ATOM 4655 N N . ALA C 1 161 ? 84.187 46.546 134.405 1.00 12.52 161 ALA C N 1
ATOM 4656 C CA . ALA C 1 161 ? 85.395 46.514 133.583 1.00 12.90 161 ALA C CA 1
ATOM 4657 C C . ALA C 1 161 ? 86.434 45.503 134.050 1.00 14.17 161 ALA C C 1
ATOM 4658 O O . ALA C 1 161 ? 86.238 44.804 135.039 1.00 13.57 161 ALA C O 1
ATOM 4660 N N . ASN C 1 162 ? 87.548 45.421 133.336 1.00 15.24 162 ASN C N 1
ATOM 4661 C CA . ASN C 1 162 ? 88.587 44.446 133.708 1.00 16.62 162 ASN C CA 1
ATOM 4662 C C . ASN C 1 162 ? 89.783 44.595 132.793 1.00 17.43 162 ASN C C 1
ATOM 4663 O O . ASN C 1 162 ? 89.835 43.985 131.724 1.00 17.50 162 ASN C O 1
ATOM 4668 N N . ILE C 1 163 ? 90.768 45.385 133.220 1.00 20.00 163 ILE C N 1
ATOM 4669 C CA . ILE C 1 163 ? 91.985 45.603 132.442 1.00 22.35 163 ILE C CA 1
ATOM 4670 C C . ILE C 1 163 ? 92.651 44.274 132.202 1.00 24.50 163 ILE C C 1
ATOM 4671 O O . ILE C 1 163 ? 92.834 43.875 131.053 1.00 25.29 163 ILE C O 1
ATOM 4676 N N . ASN C 1 164 ? 93.025 43.576 133.270 1.00 26.09 164 ASN C N 1
ATOM 4677 C CA . ASN C 1 164 ? 93.618 42.267 133.065 1.00 27.77 164 ASN C CA 1
ATOM 4678 C C . ASN C 1 164 ? 92.482 41.454 132.468 1.00 29.22 164 ASN C C 1
ATOM 4679 O O . ASN C 1 164 ? 91.322 41.592 132.869 1.00 29.47 164 ASN C O 1
ATOM 4684 N N . ASN C 1 165 ? 92.799 40.641 131.476 1.00 30.30 165 ASN C N 1
ATOM 4685 C CA . ASN C 1 165 ? 91.766 39.841 130.856 1.00 32.55 165 ASN C CA 1
ATOM 4686 C C . ASN C 1 165 ? 91.546 38.662 131.786 1.00 33.31 165 ASN C C 1
ATOM 4687 O O . ASN C 1 165 ? 92.264 37.656 131.749 1.00 33.33 165 ASN C O 1
ATOM 4692 N N . GLU C 1 166 ? 90.539 38.814 132.631 1.00 33.99 166 GLU C N 1
ATOM 4693 C CA . GLU C 1 166 ? 90.213 37.809 133.605 1.00 34.29 166 GLU C CA 1
ATOM 4694 C C . GLU C 1 166 ? 88.700 37.682 133.741 1.00 32.67 166 GLU C C 1
ATOM 4695 O O . GLU C 1 166 ? 87.946 38.640 133.539 1.00 33.13 166 GLU C O 1
ATOM 4701 N N . ALA C 1 167 ? 88.264 36.468 134.049 1.00 31.53 167 ALA C N 1
ATOM 4702 C CA . ALA C 1 167 ? 86.850 36.183 134.207 1.00 28.53 167 ALA C CA 1
ATOM 4703 C C . ALA C 1 167 ? 86.318 36.731 135.522 1.00 27.11 167 ALA C C 1
ATOM 4704 O O . ALA C 1 167 ? 87.069 37.219 136.377 1.00 26.90 167 ALA C O 1
ATOM 4706 N N . LEU C 1 168 ? 85.008 36.618 135.683 1.00 25.09 168 LEU C N 1
ATOM 4707 C CA . LEU C 1 168 ? 84.334 37.111 136.873 1.00 23.36 168 LEU C CA 1
ATOM 4708 C C . LEU C 1 168 ? 84.154 36.028 137.954 1.00 23.84 168 LEU C C 1
ATOM 4709 O O . LEU C 1 168 ? 83.108 35.385 138.049 1.00 24.17 168 LEU C O 1
ATOM 4714 N N . THR C 1 169 ? 85.189 35.829 138.763 1.00 23.14 169 THR C N 1
ATOM 4715 C CA . THR C 1 169 ? 85.151 34.851 139.848 1.00 22.97 169 THR C CA 1
ATOM 4716 C C . THR C 1 169 ? 83.968 35.200 140.733 1.00 22.27 169 THR C C 1
ATOM 4717 O O . THR C 1 169 ? 83.513 36.343 140.722 1.00 21.65 169 THR C O 1
ATOM 4721 N N . LEU C 1 170 ? 83.464 34.244 141.505 1.00 21.22 170 LEU C N 1
ATOM 4722 C CA . LEU C 1 170 ? 82.373 34.591 142.404 1.00 21.38 170 LEU C CA 1
ATOM 4723 C C . LEU C 1 170 ? 82.951 35.682 143.301 1.00 22.04 170 LEU C C 1
ATOM 4724 O O . LEU C 1 170 ? 82.329 36.719 143.539 1.00 22.18 170 LEU C O 1
ATOM 4729 N N . GLU C 1 171 ? 84.155 35.428 143.798 1.00 22.88 171 GLU C N 1
ATOM 4730 C CA . GLU C 1 171 ? 84.859 36.391 144.623 1.00 23.28 171 GLU C CA 1
ATOM 4731 C C . GLU C 1 171 ? 84.651 37.733 143.940 1.00 21.55 171 GLU C C 1
ATOM 4732 O O . GLU C 1 171 ? 83.984 38.616 144.464 1.00 21.46 171 GLU C O 1
ATOM 4738 N N . THR C 1 172 ? 85.198 37.848 142.738 1.00 19.93 172 THR C N 1
ATOM 4739 C CA . THR C 1 172 ? 85.117 39.069 141.959 1.00 18.57 172 THR C CA 1
ATOM 4740 C C . THR C 1 172 ? 83.738 39.715 141.948 1.00 18.04 172 THR C C 1
ATOM 4741 O O . THR C 1 172 ? 83.547 40.802 142.498 1.00 17.45 172 THR C O 1
ATOM 4745 N N . ARG C 1 173 ? 82.778 39.048 141.313 1.00 18.16 173 ARG C N 1
ATOM 4746 C CA . ARG C 1 173 ? 81.433 39.601 141.203 1.00 18.18 173 ARG C CA 1
ATOM 4747 C C . ARG C 1 173 ? 80.816 39.879 142.558 1.00 18.76 173 ARG C C 1
ATOM 4748 O O . ARG C 1 173 ? 80.136 40.885 142.734 1.00 19.81 173 ARG C O 1
ATOM 4756 N N . ASN C 1 174 ? 81.043 39.005 143.526 1.00 18.91 174 ASN C N 1
ATOM 4757 C CA . ASN C 1 174 ? 80.493 39.262 144.840 1.00 19.30 174 ASN C CA 1
ATOM 4758 C C . ASN C 1 174 ? 81.107 40.548 145.374 1.00 19.94 174 ASN C C 1
ATOM 4759 O O . ASN C 1 174 ? 80.441 41.331 146.049 1.00 19.99 174 ASN C O 1
ATOM 4764 N N . THR C 1 175 ? 82.381 40.770 145.071 1.00 19.41 175 THR C N 1
ATOM 4765 C CA . THR C 1 175 ? 83.039 41.981 145.530 1.00 18.86 175 THR C CA 1
ATOM 4766 C C . THR C 1 175 ? 82.370 43.130 144.811 1.00 17.84 175 THR C C 1
ATOM 4767 O O . THR C 1 175 ? 81.947 44.098 145.431 1.00 18.11 175 THR C O 1
ATOM 4771 N N . PHE C 1 176 ? 82.274 43.014 143.495 1.00 16.54 176 PHE C N 1
ATOM 4772 C CA . PHE C 1 176 ? 81.626 44.042 142.696 1.00 15.90 176 PHE C CA 1
ATOM 4773 C C . PHE C 1 176 ? 80.372 44.506 143.410 1.00 14.78 176 PHE C C 1
ATOM 4774 O O . PHE C 1 176 ? 80.368 45.523 144.094 1.00 14.72 176 PHE C O 1
ATOM 4782 N N . ILE C 1 177 ? 79.308 43.736 143.242 1.00 13.40 177 ILE C N 1
ATOM 4783 C CA . ILE C 1 177 ? 78.035 44.025 143.868 1.00 13.18 177 ILE C CA 1
ATOM 4784 C C . ILE C 1 177 ? 78.166 44.749 145.216 1.00 14.32 177 ILE C C 1
ATOM 4785 O O . ILE C 1 177 ? 77.895 45.948 145.309 1.00 14.26 177 ILE C O 1
ATOM 4790 N N . GLN C 1 178 ? 78.587 44.030 146.254 1.00 15.01 178 GLN C N 1
ATOM 4791 C CA . GLN C 1 178 ? 78.717 44.630 147.575 1.00 14.59 178 GLN C CA 1
ATOM 4792 C C . GLN C 1 178 ? 79.218 46.068 147.443 1.00 13.46 178 GLN C C 1
ATOM 4793 O O . GLN C 1 178 ? 78.796 46.955 148.188 1.00 14.02 178 GLN C O 1
ATOM 4799 N N . THR C 1 179 ? 80.128 46.311 146.509 1.00 12.53 179 THR C N 1
ATOM 4800 C CA . THR C 1 179 ? 80.625 47.663 146.325 1.00 11.40 179 THR C CA 1
ATOM 4801 C C . THR C 1 179 ? 79.457 48.572 145.998 1.00 11.92 179 THR C C 1
ATOM 4802 O O . THR C 1 179 ? 79.296 49.618 146.601 1.00 12.18 179 THR C O 1
ATOM 4806 N N . LEU C 1 180 ? 78.635 48.157 145.047 1.00 11.94 180 LEU C N 1
ATOM 4807 C CA . LEU C 1 180 ? 77.484 48.944 144.632 1.00 12.74 180 LEU C CA 1
ATOM 4808 C C . LEU C 1 180 ? 76.365 48.986 145.656 1.00 13.94 180 LEU C C 1
ATOM 4809 O O . LEU C 1 180 ? 75.481 49.841 145.587 1.00 13.54 180 LEU C O 1
ATOM 4814 N N . ASN C 1 181 ? 76.374 48.046 146.589 1.00 14.66 181 ASN C N 1
ATOM 4815 C CA . ASN C 1 181 ? 75.338 48.036 147.605 1.00 16.48 181 ASN C CA 1
ATOM 4816 C C . ASN C 1 181 ? 75.796 48.894 148.779 1.00 17.25 181 ASN C C 1
ATOM 4817 O O . ASN C 1 181 ? 74.989 49.283 149.624 1.00 18.26 181 ASN C O 1
ATOM 4822 N N . ASN C 1 182 ? 77.097 49.185 148.821 1.00 17.35 182 ASN C N 1
ATOM 4823 C CA . ASN C 1 182 ? 77.673 49.990 149.894 1.00 16.76 182 ASN C CA 1
ATOM 4824 C C . ASN C 1 182 ? 78.409 51.232 149.388 1.00 16.79 182 ASN C C 1
ATOM 4825 O O . ASN C 1 182 ? 79.524 51.508 149.817 1.00 17.38 182 ASN C O 1
ATOM 4830 N N . ILE C 1 183 ? 77.777 51.984 148.492 1.00 17.97 183 ILE C N 1
ATOM 4831 C CA . ILE C 1 183 ? 78.373 53.194 147.927 1.00 17.53 183 ILE C CA 1
ATOM 4832 C C . ILE C 1 183 ? 77.811 54.384 148.659 1.00 19.18 183 ILE C C 1
ATOM 4833 O O . ILE C 1 183 ? 76.849 54.980 148.192 1.00 20.50 183 ILE C O 1
ATOM 4838 N N . THR C 1 184 ? 78.411 54.731 149.792 1.00 19.66 184 THR C N 1
ATOM 4839 C CA . THR C 1 184 ? 77.966 55.842 150.643 1.00 20.34 184 THR C CA 1
ATOM 4840 C C . THR C 1 184 ? 77.173 56.995 150.031 1.00 20.97 184 THR C C 1
ATOM 4841 O O . THR C 1 184 ? 75.971 57.124 150.283 1.00 20.61 184 THR C O 1
ATOM 4845 N N . ASN C 1 185 ? 77.839 57.829 149.273 1.00 20.67 185 ASN C N 1
ATOM 4846 C CA . ASN C 1 185 ? 77.175 58.935 148.617 1.00 20.55 185 ASN C CA 1
ATOM 4847 C C . ASN C 1 185 ? 77.317 58.655 147.155 1.00 20.61 185 ASN C C 1
ATOM 4848 O O . ASN C 1 185 ? 78.227 59.153 146.485 1.00 21.07 185 ASN C O 1
ATOM 4853 N N . TRP C 1 186 ? 76.415 57.838 146.632 1.00 20.03 186 TRP C N 1
ATOM 4854 C CA . TRP C 1 186 ? 76.500 57.421 145.244 1.00 19.71 186 TRP C CA 1
ATOM 4855 C C . TRP C 1 186 ? 76.657 58.624 144.317 1.00 18.14 186 TRP C C 1
ATOM 4856 O O . TRP C 1 186 ? 77.177 58.515 143.206 1.00 17.25 186 TRP C O 1
ATOM 4867 N N . ARG C 1 187 ? 76.179 59.767 144.790 1.00 18.13 187 ARG C N 1
ATOM 4868 C CA . ARG C 1 187 ? 76.262 61.026 144.058 1.00 17.65 187 ARG C CA 1
ATOM 4869 C C . ARG C 1 187 ? 77.727 61.352 143.794 1.00 15.90 187 ARG C C 1
ATOM 4870 O O . ARG C 1 187 ? 78.089 61.844 142.732 1.00 14.84 187 ARG C O 1
ATOM 4878 N N . ASP C 1 188 ? 78.565 61.079 144.782 1.00 15.24 188 ASP C N 1
ATOM 4879 C CA . ASP C 1 188 ? 79.978 61.324 144.650 1.00 14.53 188 ASP C CA 1
ATOM 4880 C C . ASP C 1 188 ? 80.496 60.539 143.469 1.00 16.62 188 ASP C C 1
ATOM 4881 O O . ASP C 1 188 ? 81.637 60.708 143.055 1.00 17.15 188 ASP C O 1
ATOM 4886 N N . LEU C 1 189 ? 79.663 59.675 142.911 1.00 17.70 189 LEU C N 1
ATOM 4887 C CA . LEU C 1 189 ? 80.112 58.859 141.788 1.00 18.29 189 LEU C CA 1
ATOM 4888 C C . LEU C 1 189 ? 79.494 59.186 140.439 1.00 16.30 189 LEU C C 1
ATOM 4889 O O . LEU C 1 189 ? 79.886 58.622 139.414 1.00 14.54 189 LEU C O 1
ATOM 4894 N N . GLY C 1 190 ? 78.535 60.106 140.465 1.00 16.68 190 GLY C N 1
ATOM 4895 C CA . GLY C 1 190 ? 77.848 60.528 139.263 1.00 16.40 190 GLY C CA 1
ATOM 4896 C C . GLY C 1 190 ? 78.793 60.813 138.121 1.00 17.35 190 GLY C C 1
ATOM 4897 O O . GLY C 1 190 ? 78.417 60.684 136.955 1.00 16.55 190 GLY C O 1
ATOM 4898 N N . THR C 1 191 ? 80.021 61.196 138.455 1.00 17.50 191 THR C N 1
ATOM 4899 C CA . THR C 1 191 ? 81.044 61.501 137.458 1.00 17.95 191 THR C CA 1
ATOM 4900 C C . THR C 1 191 ? 81.266 60.328 136.509 1.00 18.39 191 THR C C 1
ATOM 4901 O O . THR C 1 191 ? 81.904 60.476 135.468 1.00 19.40 191 THR C O 1
ATOM 4905 N N . GLY C 1 192 ? 80.744 59.159 136.875 1.00 19.64 192 GLY C N 1
ATOM 4906 C CA . GLY C 1 192 ? 80.902 57.987 136.030 1.00 19.40 192 GLY C CA 1
ATOM 4907 C C . GLY C 1 192 ? 82.365 57.649 135.970 1.00 17.74 192 GLY C C 1
ATOM 4908 O O . GLY C 1 192 ? 82.812 56.818 135.199 1.00 17.56 192 GLY C O 1
ATOM 4909 N N . GLN C 1 193 ? 83.112 58.384 136.764 1.00 18.94 193 GLN C N 1
ATOM 4910 C CA . GLN C 1 193 ? 84.535 58.166 136.907 1.00 20.69 193 GLN C CA 1
ATOM 4911 C C . GLN C 1 193 ? 84.717 56.683 137.248 1.00 20.61 193 GLN C C 1
ATOM 4912 O O . GLN C 1 193 ? 83.825 56.070 137.852 1.00 19.73 193 GLN C O 1
ATOM 4918 N N . TRP C 1 194 ? 85.863 56.119 136.859 1.00 19.24 194 TRP C N 1
ATOM 4919 C CA . TRP C 1 194 ? 86.168 54.713 137.109 1.00 17.39 194 TRP C CA 1
ATOM 4920 C C . TRP C 1 194 ? 86.546 54.491 138.545 1.00 16.84 194 TRP C C 1
ATOM 4921 O O . TRP C 1 194 ? 87.167 55.342 139.159 1.00 17.92 194 TRP C O 1
ATOM 4932 N N . ALA C 1 195 ? 86.189 53.334 139.079 1.00 17.41 195 ALA C N 1
ATOM 4933 C CA . ALA C 1 195 ? 86.514 53.016 140.463 1.00 18.27 195 ALA C CA 1
ATOM 4934 C C . ALA C 1 195 ? 87.000 51.582 140.546 1.00 17.96 195 ALA C C 1
ATOM 4935 O O . ALA C 1 195 ? 86.331 50.679 140.062 1.00 16.87 195 ALA C O 1
ATOM 4937 N N . GLN C 1 196 ? 88.156 51.354 141.156 1.00 18.39 196 GLN C N 1
ATOM 4938 C CA . GLN C 1 196 ? 88.643 49.982 141.228 1.00 20.24 196 GLN C CA 1
ATOM 4939 C C . GLN C 1 196 ? 88.103 49.204 142.410 1.00 20.61 196 GLN C C 1
ATOM 4940 O O . GLN C 1 196 ? 88.513 49.431 143.545 1.00 21.56 196 GLN C O 1
ATOM 4946 N N . PHE C 1 197 ? 87.199 48.266 142.157 1.00 20.11 197 PHE C N 1
ATOM 4947 C CA . PHE C 1 197 ? 86.662 47.483 143.254 1.00 20.37 197 PHE C CA 1
ATOM 4948 C C . PHE C 1 197 ? 87.428 46.179 143.416 1.00 21.07 197 PHE C C 1
ATOM 4949 O O . PHE C 1 197 ? 87.437 45.589 144.496 1.00 21.27 197 PHE C O 1
ATOM 4957 N N . ALA C 1 198 ? 88.090 45.750 142.346 1.00 21.54 198 ALA C N 1
ATOM 4958 C CA . ALA C 1 198 ? 88.861 44.511 142.359 1.00 21.42 198 ALA C CA 1
ATOM 4959 C C . ALA C 1 198 ? 90.155 44.688 141.592 1.00 21.40 198 ALA C C 1
ATOM 4960 O O . ALA C 1 198 ? 90.174 45.357 140.568 1.00 22.25 198 ALA C O 1
ATOM 4962 N N . PRO C 1 199 ? 91.241 44.047 142.052 1.00 21.94 199 PRO C N 1
ATOM 4963 C CA . PRO C 1 199 ? 92.555 44.139 141.408 1.00 22.91 199 PRO C CA 1
ATOM 4964 C C . PRO C 1 199 ? 92.552 44.590 139.943 1.00 23.22 199 PRO C C 1
ATOM 4965 O O . PRO C 1 199 ? 93.241 45.555 139.577 1.00 22.76 199 PRO C O 1
ATOM 4969 N N . GLY C 1 200 ? 91.788 43.908 139.099 1.00 21.26 200 GLY C N 1
ATOM 4970 C CA . GLY C 1 200 ? 91.767 44.320 137.710 1.00 21.07 200 GLY C CA 1
ATOM 4971 C C . GLY C 1 200 ? 90.417 44.836 137.271 1.00 20.65 200 GLY C C 1
ATOM 4972 O O . GLY C 1 200 ? 90.227 45.180 136.104 1.00 20.56 200 GLY C O 1
ATOM 4973 N N . TRP C 1 201 ? 89.479 44.905 138.209 1.00 20.06 201 TRP C N 1
ATOM 4974 C CA . TRP C 1 201 ? 88.130 45.341 137.892 1.00 18.23 201 TRP C CA 1
ATOM 4975 C C . TRP C 1 201 ? 87.757 46.704 138.403 1.00 16.46 201 TRP C C 1
ATOM 4976 O O . TRP C 1 201 ? 88.127 47.099 139.499 1.00 16.82 201 TRP C O 1
ATOM 4987 N N . TYR C 1 202 ? 86.993 47.409 137.584 1.00 16.67 202 TYR C N 1
ATOM 4988 C CA . TYR C 1 202 ? 86.518 48.742 137.903 1.00 16.73 202 TYR C CA 1
ATOM 4989 C C . TYR C 1 202 ? 85.023 48.812 137.600 1.00 15.85 202 TYR C C 1
ATOM 4990 O O . TYR C 1 202 ? 84.436 47.900 137.008 1.00 15.01 202 TYR C O 1
ATOM 4999 N N . TYR C 1 203 ? 84.399 49.889 138.037 1.00 13.73 203 TYR C N 1
ATOM 5000 C CA . TYR C 1 203 ? 82.997 50.085 137.771 1.00 12.30 203 TYR C CA 1
ATOM 5001 C C . TYR C 1 203 ? 82.892 51.591 137.747 1.00 12.75 203 TYR C C 1
ATOM 5002 O O . TYR C 1 203 ? 83.895 52.294 137.905 1.00 13.11 203 TYR C O 1
ATOM 5011 N N . SER C 1 204 ? 81.684 52.087 137.546 1.00 13.46 204 SER C N 1
ATOM 5012 C CA . SER C 1 204 ? 81.461 53.516 137.472 1.00 13.32 204 SER C CA 1
ATOM 5013 C C . SER C 1 204 ? 79.988 53.732 137.202 1.00 12.83 204 SER C C 1
ATOM 5014 O O . SER C 1 204 ? 79.293 52.832 136.739 1.00 12.71 204 SER C O 1
ATOM 5017 N N . ILE C 1 205 ? 79.499 54.924 137.480 1.00 12.64 205 ILE C N 1
ATOM 5018 C CA . ILE C 1 205 ? 78.099 55.149 137.262 1.00 12.69 205 ILE C CA 1
ATOM 5019 C C . ILE C 1 205 ? 77.827 56.341 136.393 1.00 13.94 205 ILE C C 1
ATOM 5020 O O . ILE C 1 205 ? 78.154 57.465 136.732 1.00 14.07 205 ILE C O 1
ATOM 5025 N N . TYR C 1 206 ? 77.218 56.078 135.255 1.00 15.67 206 TYR C N 1
ATOM 5026 C CA . TYR C 1 206 ? 76.882 57.129 134.324 1.00 18.48 206 TYR C CA 1
ATOM 5027 C C . TYR C 1 206 ? 75.443 57.418 134.603 1.00 18.42 206 TYR C C 1
ATOM 5028 O O . TYR C 1 206 ? 74.642 56.513 134.860 1.00 18.05 206 TYR C O 1
ATOM 5037 N N . VAL C 1 207 ? 75.111 58.689 134.554 1.00 16.67 207 VAL C N 1
ATOM 5038 C CA . VAL C 1 207 ? 73.776 59.072 134.868 1.00 15.08 207 VAL C CA 1
ATOM 5039 C C . VAL C 1 207 ? 73.143 59.827 133.756 1.00 13.91 207 VAL C C 1
ATOM 5040 O O . VAL C 1 207 ? 73.814 60.269 132.834 1.00 13.72 207 VAL C O 1
ATOM 5044 N N . LEU C 1 208 ? 71.827 59.903 133.844 1.00 15.30 208 LEU C N 1
ATOM 5045 C CA . LEU C 1 208 ? 71.057 60.703 132.956 1.00 16.45 208 LEU C CA 1
ATOM 5046 C C . LEU C 1 208 ? 71.160 62.104 133.587 1.00 15.83 208 LEU C C 1
ATOM 5047 O O . LEU C 1 208 ? 70.417 62.452 134.514 1.00 16.49 208 LEU C O 1
ATOM 5052 N N . PRO C 1 209 ? 72.099 62.894 133.086 1.00 14.23 209 PRO C N 1
ATOM 5053 C CA . PRO C 1 209 ? 72.404 64.241 133.563 1.00 14.29 209 PRO C CA 1
ATOM 5054 C C . PRO C 1 209 ? 71.228 65.073 134.010 1.00 14.60 209 PRO C C 1
ATOM 5055 O O . PRO C 1 209 ? 70.869 65.073 135.176 1.00 15.25 209 PRO C O 1
ATOM 5059 N N . ASN C 1 210 ? 70.657 65.795 133.060 1.00 14.87 210 ASN C N 1
ATOM 5060 C CA . ASN C 1 210 ? 69.519 66.680 133.262 1.00 15.56 210 ASN C CA 1
ATOM 5061 C C . ASN C 1 210 ? 68.648 66.393 134.481 1.00 14.93 210 ASN C C 1
ATOM 5062 O O . ASN C 1 210 ? 68.259 67.311 135.209 1.00 15.18 210 ASN C O 1
ATOM 5067 N N . THR C 1 211 ? 68.337 65.118 134.682 1.00 12.91 211 THR C N 1
ATOM 5068 C CA . THR C 1 211 ? 67.538 64.667 135.806 1.00 12.43 211 THR C CA 1
ATOM 5069 C C . THR C 1 211 ? 68.402 64.711 137.061 1.00 15.32 211 THR C C 1
ATOM 5070 O O . THR C 1 211 ? 68.041 65.301 138.082 1.00 15.91 211 THR C O 1
ATOM 5074 N N . TYR C 1 212 ? 69.550 64.057 136.973 1.00 18.17 212 TYR C N 1
ATOM 5075 C CA . TYR C 1 212 ? 70.515 64.033 138.058 1.00 20.85 212 TYR C CA 1
ATOM 5076 C C . TYR C 1 212 ? 70.827 65.493 138.362 1.00 22.54 212 TYR C C 1
ATOM 5077 O O . TYR C 1 212 ? 70.963 65.879 139.522 1.00 23.79 212 TYR C O 1
ATOM 5086 N N . ALA C 1 213 ? 70.930 66.292 137.298 1.00 25.15 213 ALA C N 1
ATOM 5087 C CA . ALA C 1 213 ? 71.206 67.726 137.393 1.00 26.95 213 ALA C CA 1
ATOM 5088 C C . ALA C 1 213 ? 70.258 68.361 138.408 1.00 29.95 213 ALA C C 1
ATOM 5089 O O . ALA C 1 213 ? 70.697 69.110 139.284 1.00 31.18 213 ALA C O 1
ATOM 5091 N N . MET C 1 214 ? 68.962 68.070 138.288 1.00 31.32 214 MET C N 1
ATOM 5092 C CA . MET C 1 214 ? 67.969 68.598 139.224 1.00 32.79 214 MET C CA 1
ATOM 5093 C C . MET C 1 214 ? 68.401 68.106 140.594 1.00 33.75 214 MET C C 1
ATOM 5094 O O . MET C 1 214 ? 68.051 66.985 140.979 1.00 35.06 214 MET C O 1
ATOM 5099 N N . ALA C 1 215 ? 69.168 68.935 141.308 1.00 36.13 215 ALA C N 1
ATOM 5100 C CA . ALA C 1 215 ? 69.685 68.607 142.643 1.00 38.21 215 ALA C CA 1
ATOM 5101 C C . ALA C 1 215 ? 68.586 67.973 143.520 1.00 39.67 215 ALA C C 1
ATOM 5102 O O . ALA C 1 215 ? 67.529 68.593 143.730 1.00 40.09 215 ALA C O 1
ATOM 5104 N N . GLU C 1 216 ? 68.837 66.749 144.015 1.00 40.46 216 GLU C N 1
ATOM 5105 C CA . GLU C 1 216 ? 67.866 66.004 144.838 1.00 41.60 216 GLU C CA 1
ATOM 5106 C C . GLU C 1 216 ? 66.998 66.943 145.694 1.00 42.75 216 GLU C C 1
ATOM 5107 O O . GLU C 1 216 ? 65.791 67.077 145.429 1.00 43.56 216 GLU C O 1
ATOM 5113 N N . ILE C 1 217 ? 67.587 67.596 146.703 1.00 42.81 217 ILE C N 1
ATOM 5114 C CA . ILE C 1 217 ? 66.814 68.532 147.539 1.00 42.70 217 ILE C CA 1
ATOM 5115 C C . ILE C 1 217 ? 66.845 69.910 146.847 1.00 42.89 217 ILE C C 1
ATOM 5116 O O . ILE C 1 217 ? 66.067 70.808 147.185 1.00 43.27 217 ILE C O 1
ATOM 5121 N N . GLY C 1 218 ? 67.755 70.038 145.876 1.00 42.84 218 GLY C N 1
ATOM 5122 C CA . GLY C 1 218 ? 67.919 71.242 145.070 1.00 42.13 218 GLY C CA 1
ATOM 5123 C C . GLY C 1 218 ? 67.991 72.630 145.690 1.00 42.82 218 GLY C C 1
ATOM 5124 O O . GLY C 1 218 ? 67.731 72.831 146.889 1.00 42.39 218 GLY C O 1
ATOM 5125 N N . ASP C 1 219 ? 68.363 73.594 144.841 1.00 43.04 219 ASP C N 1
ATOM 5126 C CA . ASP C 1 219 ? 68.464 75.013 145.220 1.00 43.06 219 ASP C CA 1
ATOM 5127 C C . ASP C 1 219 ? 67.152 75.709 144.792 1.00 42.96 219 ASP C C 1
ATOM 5128 O O . ASP C 1 219 ? 66.549 76.459 145.580 1.00 43.65 219 ASP C O 1
ATOM 5133 N N . ARG C 1 220 ? 66.723 75.449 143.546 1.00 42.51 220 ARG C N 1
ATOM 5134 C CA . ARG C 1 220 ? 65.458 75.977 143.009 1.00 41.69 220 ARG C CA 1
ATOM 5135 C C . ARG C 1 220 ? 64.456 74.873 143.423 1.00 41.17 220 ARG C C 1
ATOM 5136 O O . ARG C 1 220 ? 63.224 75.058 143.387 1.00 41.05 220 ARG C O 1
ATOM 5144 N N . THR C 1 221 ? 65.049 73.735 143.819 1.00 39.37 221 THR C N 1
ATOM 5145 C CA . THR C 1 221 ? 64.396 72.498 144.281 1.00 37.88 221 THR C CA 1
ATOM 5146 C C . THR C 1 221 ? 63.154 71.999 143.540 1.00 36.45 221 THR C C 1
ATOM 5147 O O . THR C 1 221 ? 62.031 72.011 144.069 1.00 36.55 221 THR C O 1
ATOM 5151 N N . ASP C 1 222 ? 63.375 71.549 142.308 1.00 34.97 222 ASP C N 1
ATOM 5152 C CA . ASP C 1 222 ? 62.301 71.015 141.478 1.00 32.79 222 ASP C CA 1
ATOM 5153 C C . ASP C 1 222 ? 62.121 69.565 141.929 1.00 32.43 222 ASP C C 1
ATOM 5154 O O . ASP C 1 222 ? 63.099 68.816 142.066 1.00 32.63 222 ASP C O 1
ATOM 5159 N N . SER C 1 223 ? 60.869 69.189 142.183 1.00 32.20 223 SER C N 1
ATOM 5160 C CA . SER C 1 223 ? 60.536 67.849 142.655 1.00 30.58 223 SER C CA 1
ATOM 5161 C C . SER C 1 223 ? 59.462 67.211 141.785 1.00 29.41 223 SER C C 1
ATOM 5162 O O . SER C 1 223 ? 58.365 67.766 141.617 1.00 29.56 223 SER C O 1
ATOM 5165 N N . VAL C 1 224 ? 59.789 66.041 141.243 1.00 27.82 224 VAL C N 1
ATOM 5166 C CA . VAL C 1 224 ? 58.873 65.298 140.374 1.00 26.68 224 VAL C CA 1
ATOM 5167 C C . VAL C 1 224 ? 58.104 64.204 141.088 1.00 25.01 224 VAL C C 1
ATOM 5168 O O . VAL C 1 224 ? 58.703 63.262 141.603 1.00 24.84 224 VAL C O 1
ATOM 5172 N N . THR C 1 225 ? 56.781 64.298 141.094 1.00 22.93 225 THR C N 1
ATOM 5173 C CA . THR C 1 225 ? 56.010 63.276 141.772 1.00 21.66 225 THR C CA 1
ATOM 5174 C C . THR C 1 225 ? 56.295 61.926 141.139 1.00 20.72 225 THR C C 1
ATOM 5175 O O . THR C 1 225 ? 57.195 61.209 141.573 1.00 20.70 225 THR C O 1
ATOM 5179 N N . GLN C 1 226 ? 55.543 61.576 140.107 1.00 19.89 226 GLN C N 1
ATOM 5180 C CA . GLN C 1 226 ? 55.757 60.294 139.458 1.00 19.28 226 GLN C CA 1
ATOM 5181 C C . GLN C 1 226 ? 56.164 60.456 138.014 1.00 18.09 226 GLN C C 1
ATOM 5182 O O . GLN C 1 226 ? 55.866 61.470 137.388 1.00 18.35 226 GLN C O 1
ATOM 5188 N N . PHE C 1 227 ? 56.852 59.448 137.492 1.00 16.17 227 PHE C N 1
ATOM 5189 C CA . PHE C 1 227 ? 57.298 59.466 136.111 1.00 14.45 227 PHE C CA 1
ATOM 5190 C C . PHE C 1 227 ? 57.126 58.086 135.499 1.00 13.84 227 PHE C C 1
ATOM 5191 O O . PHE C 1 227 ? 56.444 57.216 136.043 1.00 13.84 227 PHE C O 1
ATOM 5199 N N . ARG C 1 228 ? 57.761 57.888 134.359 1.00 12.32 228 ARG C N 1
ATOM 5200 C CA . ARG C 1 228 ? 57.699 56.610 133.696 1.00 11.68 228 ARG C CA 1
ATOM 5201 C C . ARG C 1 228 ? 58.591 56.713 132.490 1.00 11.71 228 ARG C C 1
ATOM 5202 O O . ARG C 1 228 ? 58.469 57.651 131.707 1.00 11.33 228 ARG C O 1
ATOM 5210 N N . LYS C 1 229 ? 59.515 55.772 132.354 1.00 12.51 229 LYS C N 1
ATOM 5211 C CA . LYS C 1 229 ? 60.391 55.791 131.202 1.00 14.03 229 LYS C CA 1
ATOM 5212 C C . LYS C 1 229 ? 59.528 55.501 129.985 1.00 15.23 229 LYS C C 1
ATOM 5213 O O . LYS C 1 229 ? 58.783 54.514 129.948 1.00 15.51 229 LYS C O 1
ATOM 5219 N N . VAL C 1 230 ? 59.628 56.383 128.997 1.00 15.11 230 VAL C N 1
ATOM 5220 C CA . VAL C 1 230 ? 58.869 56.277 127.765 1.00 14.44 230 VAL C CA 1
ATOM 5221 C C . VAL C 1 230 ? 59.643 55.509 126.695 1.00 14.26 230 VAL C C 1
ATOM 5222 O O . VAL C 1 230 ? 59.066 54.991 125.743 1.00 15.15 230 VAL C O 1
ATOM 5226 N N . TYR C 1 231 ? 60.959 55.439 126.869 1.00 14.63 231 TYR C N 1
ATOM 5227 C CA . TYR C 1 231 ? 61.834 54.711 125.957 1.00 13.59 231 TYR C CA 1
ATOM 5228 C C . TYR C 1 231 ? 63.303 54.879 126.356 1.00 13.36 231 TYR C C 1
ATOM 5229 O O . TYR C 1 231 ? 63.815 55.989 126.425 1.00 12.69 231 TYR C O 1
ATOM 5238 N N . LYS C 1 232 ? 63.963 53.762 126.649 1.00 13.74 232 LYS C N 1
ATOM 5239 C CA . LYS C 1 232 ? 65.367 53.769 127.043 1.00 13.00 232 LYS C CA 1
ATOM 5240 C C . LYS C 1 232 ? 66.214 53.828 125.788 1.00 13.18 232 LYS C C 1
ATOM 5241 O O . LYS C 1 232 ? 66.567 54.903 125.327 1.00 13.05 232 LYS C O 1
ATOM 5247 N N . GLY C 1 233 ? 66.539 52.663 125.241 1.00 12.53 233 GLY C N 1
ATOM 5248 C CA . GLY C 1 233 ? 67.338 52.611 124.031 1.00 12.90 233 GLY C CA 1
ATOM 5249 C C . GLY C 1 233 ? 68.607 53.448 124.010 1.00 12.67 233 GLY C C 1
ATOM 5250 O O . GLY C 1 233 ? 68.564 54.676 124.067 1.00 12.25 233 GLY C O 1
ATOM 5251 N N . ILE C 1 234 ? 69.750 52.775 123.927 1.00 12.54 234 ILE C N 1
ATOM 5252 C CA . ILE C 1 234 ? 71.041 53.453 123.871 1.00 11.93 234 ILE C CA 1
ATOM 5253 C C . ILE C 1 234 ? 71.949 52.612 122.994 1.00 11.07 234 ILE C C 1
ATOM 5254 O O . ILE C 1 234 ? 71.809 51.398 122.943 1.00 11.60 234 ILE C O 1
ATOM 5259 N N . THR C 1 235 ? 72.859 53.243 122.273 1.00 10.78 235 THR C N 1
ATOM 5260 C CA . THR C 1 235 ? 73.750 52.466 121.439 1.00 11.19 235 THR C CA 1
ATOM 5261 C C . THR C 1 235 ? 75.128 52.574 122.063 1.00 10.99 235 THR C C 1
ATOM 5262 O O . THR C 1 235 ? 75.478 53.614 122.619 1.00 9.71 235 THR C O 1
ATOM 5266 N N . PHE C 1 236 ? 75.894 51.490 121.999 1.00 10.58 236 PHE C N 1
ATOM 5267 C CA . PHE C 1 236 ? 77.238 51.471 122.551 1.00 11.24 236 PHE C CA 1
ATOM 5268 C C . PHE C 1 236 ? 78.263 51.413 121.446 1.00 12.75 236 PHE C C 1
ATOM 5269 O O . PHE C 1 236 ? 78.994 50.438 121.338 1.00 13.75 236 PHE C O 1
ATOM 5277 N N . GLU C 1 237 ? 78.322 52.452 120.626 1.00 15.79 237 GLU C N 1
ATOM 5278 C CA . GLU C 1 237 ? 79.269 52.498 119.524 1.00 17.46 237 GLU C CA 1
ATOM 5279 C C . GLU C 1 237 ? 80.612 51.901 119.914 1.00 17.15 237 GLU C C 1
ATOM 5280 O O . GLU C 1 237 ? 81.124 52.137 121.010 1.00 16.78 237 GLU C O 1
ATOM 5286 N N . PHE C 1 238 ? 81.166 51.113 119.002 1.00 17.02 238 PHE C N 1
ATOM 5287 C CA . PHE C 1 238 ? 82.447 50.450 119.206 1.00 17.19 238 PHE C CA 1
ATOM 5288 C C . PHE C 1 238 ? 83.557 51.326 118.626 1.00 16.52 238 PHE C C 1
ATOM 5289 O O . PHE C 1 238 ? 84.060 51.066 117.539 1.00 16.71 238 PHE C O 1
ATOM 5297 N N . ASN C 1 239 ? 83.928 52.370 119.356 1.00 16.52 239 ASN C N 1
ATOM 5298 C CA . ASN C 1 239 ? 84.968 53.292 118.917 1.00 15.99 239 ASN C CA 1
ATOM 5299 C C . ASN C 1 239 ? 86.346 52.642 118.853 1.00 15.58 239 ASN C C 1
ATOM 5300 O O . ASN C 1 239 ? 87.111 52.701 119.824 1.00 15.47 239 ASN C O 1
ATOM 5305 N N . ALA C 1 240 ? 86.680 52.040 117.714 1.00 13.57 240 ALA C N 1
ATOM 5306 C CA . ALA C 1 240 ? 87.969 51.384 117.598 1.00 12.41 240 ALA C CA 1
ATOM 5307 C C . ALA C 1 240 ? 88.627 51.444 116.253 1.00 11.72 240 ALA C C 1
ATOM 5308 O O . ALA C 1 240 ? 88.012 51.174 115.229 1.00 10.68 240 ALA C O 1
ATOM 5310 N N . PRO C 1 241 ? 89.918 51.785 116.251 1.00 13.17 241 PRO C N 1
ATOM 5311 C CA . PRO C 1 241 ? 90.745 51.894 115.054 1.00 14.22 241 PRO C CA 1
ATOM 5312 C C . PRO C 1 241 ? 90.888 50.542 114.393 1.00 13.68 241 PRO C C 1
ATOM 5313 O O . PRO C 1 241 ? 91.256 49.549 115.033 1.00 11.98 241 PRO C O 1
ATOM 5317 N N . THR C 1 242 ? 90.585 50.525 113.105 1.00 13.39 242 THR C N 1
ATOM 5318 C CA . THR C 1 242 ? 90.672 49.321 112.315 1.00 14.29 242 THR C CA 1
ATOM 5319 C C . THR C 1 242 ? 91.893 48.511 112.740 1.00 14.14 242 THR C C 1
ATOM 5320 O O . THR C 1 242 ? 91.913 47.281 112.636 1.00 14.78 242 THR C O 1
ATOM 5324 N N . LEU C 1 243 ? 92.916 49.201 113.226 1.00 13.34 243 LEU C N 1
ATOM 5325 C CA . LEU C 1 243 ? 94.103 48.500 113.670 1.00 14.18 243 LEU C CA 1
ATOM 5326 C C . LEU C 1 243 ? 93.665 47.439 114.647 1.00 15.13 243 LEU C C 1
ATOM 5327 O O . LEU C 1 243 ? 93.914 46.242 114.455 1.00 14.80 243 LEU C O 1
ATOM 5332 N N . ILE C 1 244 ? 92.977 47.907 115.680 1.00 15.28 244 ILE C N 1
ATOM 5333 C CA . ILE C 1 244 ? 92.522 47.052 116.748 1.00 16.02 244 ILE C CA 1
ATOM 5334 C C . ILE C 1 244 ? 91.030 47.067 117.020 1.00 17.17 244 ILE C C 1
ATOM 5335 O O . ILE C 1 244 ? 90.548 47.744 117.931 1.00 17.31 244 ILE C O 1
ATOM 5340 N N . ASP C 1 245 ? 90.307 46.289 116.224 1.00 19.16 245 ASP C N 1
ATOM 5341 C CA . ASP C 1 245 ? 88.862 46.152 116.370 1.00 20.69 245 ASP C CA 1
ATOM 5342 C C . ASP C 1 245 ? 88.516 44.845 117.091 1.00 21.34 245 ASP C C 1
ATOM 5343 O O . ASP C 1 245 ? 87.337 44.527 117.306 1.00 20.16 245 ASP C O 1
ATOM 5348 N N . GLN C 1 246 ? 89.550 44.084 117.448 1.00 23.28 246 GLN C N 1
ATOM 5349 C CA . GLN C 1 246 ? 89.335 42.824 118.137 1.00 24.59 246 GLN C CA 1
ATOM 5350 C C . GLN C 1 246 ? 88.288 43.094 119.196 1.00 24.78 246 GLN C C 1
ATOM 5351 O O . GLN C 1 246 ? 88.554 43.735 120.201 1.00 25.28 246 GLN C O 1
ATOM 5357 N N . GLY C 1 247 ? 87.082 42.598 118.933 1.00 23.80 247 GLY C N 1
ATOM 5358 C CA . GLY C 1 247 ? 85.996 42.780 119.871 1.00 22.15 247 GLY C CA 1
ATOM 5359 C C . GLY C 1 247 ? 84.751 42.022 119.481 1.00 20.48 247 GLY C C 1
ATOM 5360 O O . GLY C 1 247 ? 84.509 41.751 118.307 1.00 20.05 247 GLY C O 1
ATOM 5361 N N . TRP C 1 248 ? 83.964 41.680 120.488 1.00 19.93 248 TRP C N 1
ATOM 5362 C CA . TRP C 1 248 ? 82.714 40.967 120.294 1.00 19.61 248 TRP C CA 1
ATOM 5363 C C . TRP C 1 248 ? 81.828 41.236 121.502 1.00 18.97 248 TRP C C 1
ATOM 5364 O O . TRP C 1 248 ? 82.325 41.392 122.617 1.00 18.49 248 TRP C O 1
ATOM 5375 N N . TRP C 1 249 ? 80.520 41.277 121.288 1.00 16.78 249 TRP C N 1
ATOM 5376 C CA . TRP C 1 249 ? 79.609 41.525 122.388 1.00 16.33 249 TRP C CA 1
ATOM 5377 C C . TRP C 1 249 ? 78.310 40.731 122.291 1.00 15.88 249 TRP C C 1
ATOM 5378 O O . TRP C 1 249 ? 78.163 39.838 121.451 1.00 15.40 249 TRP C O 1
ATOM 5389 N N . VAL C 1 250 ? 77.369 41.074 123.165 1.00 14.43 250 VAL C N 1
ATOM 5390 C CA . VAL C 1 250 ? 76.079 40.417 123.207 1.00 13.08 250 VAL C CA 1
ATOM 5391 C C . VAL C 1 250 ? 75.200 41.068 124.247 1.00 12.97 250 VAL C C 1
ATOM 5392 O O . VAL C 1 250 ? 75.557 41.143 125.420 1.00 13.12 250 VAL C O 1
ATOM 5396 N N . GLY C 1 251 ? 74.045 41.542 123.810 1.00 14.17 251 GLY C N 1
ATOM 5397 C CA . GLY C 1 251 ? 73.125 42.179 124.727 1.00 14.72 251 GLY C CA 1
ATOM 5398 C C . GLY C 1 251 ? 71.919 41.295 124.951 1.00 15.61 251 GLY C C 1
ATOM 5399 O O . GLY C 1 251 ? 71.822 40.206 124.383 1.00 15.87 251 GLY C O 1
ATOM 5400 N N . ALA C 1 252 ? 71.001 41.769 125.785 1.00 15.61 252 ALA C N 1
ATOM 5401 C CA . ALA C 1 252 ? 69.775 41.047 126.105 1.00 15.28 252 ALA C CA 1
ATOM 5402 C C . ALA C 1 252 ? 69.054 41.803 127.205 1.00 15.40 252 ALA C C 1
ATOM 5403 O O . ALA C 1 252 ? 69.672 42.254 128.169 1.00 14.81 252 ALA C O 1
ATOM 5405 N N . HIS C 1 253 ? 67.745 41.954 127.052 1.00 15.55 253 HIS C N 1
ATOM 5406 C CA . HIS C 1 253 ? 66.957 42.658 128.050 1.00 15.12 253 HIS C CA 1
ATOM 5407 C C . HIS C 1 253 ? 66.427 41.684 129.071 1.00 14.45 253 HIS C C 1
ATOM 5408 O O . HIS C 1 253 ? 65.779 40.699 128.722 1.00 14.27 253 HIS C O 1
ATOM 5415 N N . ILE C 1 254 ? 66.716 41.951 130.333 1.00 13.04 254 ILE C N 1
ATOM 5416 C CA . ILE C 1 254 ? 66.204 41.118 131.389 1.00 12.04 254 ILE C CA 1
ATOM 5417 C C . ILE C 1 254 ? 65.460 42.065 132.287 1.00 13.00 254 ILE C C 1
ATOM 5418 O O . ILE C 1 254 ? 66.024 43.052 132.748 1.00 12.61 254 ILE C O 1
ATOM 5423 N N . PRO C 1 255 ? 64.175 41.784 132.549 1.00 12.93 255 PRO C N 1
ATOM 5424 C CA . PRO C 1 255 ? 63.383 42.660 133.403 1.00 12.05 255 PRO C CA 1
ATOM 5425 C C . PRO C 1 255 ? 63.818 42.564 134.848 1.00 13.01 255 PRO C C 1
ATOM 5426 O O . PRO C 1 255 ? 64.279 41.527 135.314 1.00 12.88 255 PRO C O 1
ATOM 5430 N N . VAL C 1 256 ? 63.670 43.664 135.559 1.00 14.25 256 VAL C N 1
ATOM 5431 C CA . VAL C 1 256 ? 64.048 43.695 136.950 1.00 15.25 256 VAL C CA 1
ATOM 5432 C C . VAL C 1 256 ? 63.057 44.536 137.735 1.00 17.36 256 VAL C C 1
ATOM 5433 O O . VAL C 1 256 ? 62.491 45.501 137.208 1.00 17.93 256 VAL C O 1
ATOM 5437 N N . LYS C 1 257 ? 62.831 44.160 138.987 1.00 16.70 257 LYS C N 1
ATOM 5438 C CA . LYS C 1 257 ? 61.906 44.899 139.822 1.00 16.68 257 LYS C CA 1
ATOM 5439 C C . LYS C 1 257 ? 62.463 44.949 141.230 1.00 16.39 257 LYS C C 1
ATOM 5440 O O . LYS C 1 257 ? 62.990 43.957 141.739 1.00 16.10 257 LYS C O 1
ATOM 5446 N N . PRO C 1 258 ? 62.362 46.119 141.870 1.00 16.40 258 PRO C N 1
ATOM 5447 C CA . PRO C 1 258 ? 62.826 46.426 143.224 1.00 16.41 258 PRO C CA 1
ATOM 5448 C C . PRO C 1 258 ? 61.841 46.132 144.328 1.00 17.85 258 PRO C C 1
ATOM 5449 O O . PRO C 1 258 ? 60.702 46.605 144.310 1.00 17.84 258 PRO C O 1
ATOM 5453 N N . GLN C 1 259 ? 62.300 45.362 145.304 1.00 19.65 259 GLN C N 1
ATOM 5454 C CA . GLN C 1 259 ? 61.484 45.010 146.457 1.00 21.88 259 GLN C CA 1
ATOM 5455 C C . GLN C 1 259 ? 61.962 45.901 147.605 1.00 21.99 259 GLN C C 1
ATOM 5456 O O . GLN C 1 259 ? 63.033 45.680 148.167 1.00 22.26 259 GLN C O 1
ATOM 5462 N N . SER C 1 260 ? 61.165 46.904 147.952 1.00 21.74 260 SER C N 1
ATOM 5463 C CA . SER C 1 260 ? 61.534 47.857 148.997 1.00 21.07 260 SER C CA 1
ATOM 5464 C C . SER C 1 260 ? 61.899 47.335 150.392 1.00 21.06 260 SER C C 1
ATOM 5465 O O . SER C 1 260 ? 61.070 47.355 151.310 1.00 21.65 260 SER C O 1
ATOM 5468 N N . GLU C 1 261 ? 63.133 46.862 150.554 1.00 20.58 261 GLU C N 1
ATOM 5469 C CA . GLU C 1 261 ? 63.587 46.419 151.868 1.00 20.26 261 GLU C CA 1
ATOM 5470 C C . GLU C 1 261 ? 63.903 47.763 152.569 1.00 20.63 261 GLU C C 1
ATOM 5471 O O . GLU C 1 261 ? 64.875 48.450 152.235 1.00 21.19 261 GLU C O 1
ATOM 5477 N N . THR C 1 262 ? 63.052 48.149 153.516 1.00 19.63 262 THR C N 1
ATOM 5478 C CA . THR C 1 262 ? 63.207 49.416 154.225 1.00 18.17 262 THR C CA 1
ATOM 5479 C C . THR C 1 262 ? 64.236 49.526 155.338 1.00 17.12 262 THR C C 1
ATOM 5480 O O . THR C 1 262 ? 64.404 48.624 156.169 1.00 17.22 262 THR C O 1
ATOM 5484 N N . ILE C 1 263 ? 64.948 50.635 155.337 1.00 15.59 263 ILE C N 1
ATOM 5485 C CA . ILE C 1 263 ? 65.888 50.994 156.364 1.00 13.95 263 ILE C CA 1
ATOM 5486 C C . ILE C 1 263 ? 65.026 51.787 157.342 1.00 12.57 263 ILE C C 1
ATOM 5487 O O . ILE C 1 263 ? 64.434 52.804 156.967 1.00 13.49 263 ILE C O 1
ATOM 5492 N N . PRO C 1 264 ? 64.957 51.345 158.601 1.00 10.86 264 PRO C N 1
ATOM 5493 C CA . PRO C 1 264 ? 64.170 51.974 159.659 1.00 10.56 264 PRO C CA 1
ATOM 5494 C C . PRO C 1 264 ? 64.649 53.325 160.108 1.00 11.63 264 PRO C C 1
ATOM 5495 O O . PRO C 1 264 ? 65.807 53.680 159.922 1.00 11.43 264 PRO C O 1
ATOM 5499 N N . ALA C 1 265 ? 63.740 54.080 160.705 1.00 12.75 265 ALA C N 1
ATOM 5500 C CA . ALA C 1 265 ? 64.086 55.392 161.218 1.00 15.36 265 ALA C CA 1
ATOM 5501 C C . ALA C 1 265 ? 64.209 55.220 162.724 1.00 16.82 265 ALA C C 1
ATOM 5502 O O . ALA C 1 265 ? 63.329 54.623 163.338 1.00 17.66 265 ALA C O 1
ATOM 5504 N N . ALA C 1 266 ? 65.294 55.715 163.318 1.00 17.42 266 ALA C N 1
ATOM 5505 C CA . ALA C 1 266 ? 65.481 55.601 164.767 1.00 20.43 266 ALA C CA 1
ATOM 5506 C C . ALA C 1 266 ? 65.577 56.991 165.397 1.00 21.33 266 ALA C C 1
ATOM 5507 O O . ALA C 1 266 ? 65.644 57.991 164.668 1.00 20.15 266 ALA C O 1
ATOM 5509 N N . GLU C 1 267 ? 65.590 57.062 166.735 1.00 22.61 267 GLU C N 1
ATOM 5510 C CA . GLU C 1 267 ? 65.626 58.365 167.387 1.00 24.54 267 GLU C CA 1
ATOM 5511 C C . GLU C 1 267 ? 66.927 58.936 167.918 1.00 24.98 267 GLU C C 1
ATOM 5512 O O . GLU C 1 267 ? 67.565 59.725 167.224 1.00 25.83 267 GLU C O 1
ATOM 5518 N N . ARG C 1 268 ? 67.337 58.595 169.132 1.00 25.88 268 ARG C N 1
ATOM 5519 C CA . ARG C 1 268 ? 68.572 59.201 169.616 1.00 26.46 268 ARG C CA 1
ATOM 5520 C C . ARG C 1 268 ? 69.756 58.517 168.953 1.00 25.34 268 ARG C C 1
ATOM 5521 O O . ARG C 1 268 ? 70.655 59.169 168.424 1.00 24.26 268 ARG C O 1
ATOM 5529 N N . PHE C 1 269 ? 69.732 57.192 168.966 1.00 26.04 269 PHE C N 1
ATOM 5530 C CA . PHE C 1 269 ? 70.784 56.399 168.348 1.00 26.03 269 PHE C CA 1
ATOM 5531 C C . PHE C 1 269 ? 70.236 55.511 167.266 1.00 25.63 269 PHE C C 1
ATOM 5532 O O . PHE C 1 269 ? 69.398 54.642 167.526 1.00 25.49 269 PHE C O 1
ATOM 5540 N N . SER C 1 270 ? 70.715 55.719 166.052 1.00 23.33 270 SER C N 1
ATOM 5541 C CA . SER C 1 270 ? 70.296 54.879 164.955 1.00 23.17 270 SER C CA 1
ATOM 5542 C C . SER C 1 270 ? 71.553 54.116 164.546 1.00 22.15 270 SER C C 1
ATOM 5543 O O . SER C 1 270 ? 72.648 54.683 164.527 1.00 21.82 270 SER C O 1
ATOM 5546 N N . ALA C 1 271 ? 71.394 52.821 164.263 1.00 22.01 271 ALA C N 1
ATOM 5547 C CA . ALA C 1 271 ? 72.509 51.965 163.867 1.00 18.72 271 ALA C CA 1
ATOM 5548 C C . ALA C 1 271 ? 72.940 52.211 162.433 1.00 18.06 271 ALA C C 1
ATOM 5549 O O . ALA C 1 271 ? 72.206 52.774 161.614 1.00 18.92 271 ALA C O 1
ATOM 5551 N N . GLY C 1 272 ? 74.154 51.772 162.150 1.00 18.05 272 GLY C N 1
ATOM 5552 C CA . GLY C 1 272 ? 74.734 51.928 160.839 1.00 18.26 272 GLY C CA 1
ATOM 5553 C C . GLY C 1 272 ? 76.000 51.117 160.865 1.00 18.14 272 GLY C C 1
ATOM 5554 O O . GLY C 1 272 ? 76.179 50.275 161.742 1.00 17.24 272 GLY C O 1
ATOM 5555 N N . SER C 1 273 ? 76.893 51.357 159.924 1.00 17.91 273 SER C N 1
ATOM 5556 C CA . SER C 1 273 ? 78.117 50.587 159.907 1.00 19.97 273 SER C CA 1
ATOM 5557 C C . SER C 1 273 ? 79.254 51.336 159.243 1.00 20.52 273 SER C C 1
ATOM 5558 O O . SER C 1 273 ? 79.042 52.288 158.496 1.00 20.31 273 SER C O 1
ATOM 5561 N N . MET C 1 274 ? 80.472 50.903 159.532 1.00 21.56 274 MET C N 1
ATOM 5562 C CA . MET C 1 274 ? 81.633 51.548 158.971 1.00 22.92 274 MET C CA 1
ATOM 5563 C C . MET C 1 274 ? 82.340 50.677 157.952 1.00 23.60 274 MET C C 1
ATOM 5564 O O . MET C 1 274 ? 82.905 49.624 158.268 1.00 23.91 274 MET C O 1
ATOM 5569 N N . THR C 1 275 ? 82.322 51.146 156.718 1.00 23.51 275 THR C N 1
ATOM 5570 C CA . THR C 1 275 ? 82.934 50.419 155.633 1.00 23.47 275 THR C CA 1
ATOM 5571 C C . THR C 1 275 ? 84.308 50.979 155.285 1.00 23.14 275 THR C C 1
ATOM 5572 O O . THR C 1 275 ? 84.585 52.165 155.478 1.00 22.64 275 THR C O 1
ATOM 5576 N N . VAL C 1 276 ? 85.168 50.106 154.776 1.00 23.43 276 VAL C N 1
ATOM 5577 C CA . VAL C 1 276 ? 86.522 50.485 154.393 1.00 22.84 276 VAL C CA 1
ATOM 5578 C C . VAL C 1 276 ? 87.010 49.603 153.254 1.00 23.24 276 VAL C C 1
ATOM 5579 O O . VAL C 1 276 ? 87.480 48.487 153.480 1.00 23.22 276 VAL C O 1
ATOM 5583 N N . SER C 1 277 ? 86.894 50.106 152.032 1.00 23.34 277 SER C N 1
ATOM 5584 C CA . SER C 1 277 ? 87.322 49.359 150.857 1.00 23.52 277 SER C CA 1
ATOM 5585 C C . SER C 1 277 ? 88.733 49.785 150.490 1.00 23.01 277 SER C C 1
ATOM 5586 O O . SER C 1 277 ? 88.963 50.929 150.099 1.00 22.43 277 SER C O 1
ATOM 5589 N N . ALA C 1 278 ? 89.676 48.858 150.604 1.00 22.53 278 ALA C N 1
ATOM 5590 C CA . ALA C 1 278 ? 91.065 49.168 150.305 1.00 22.28 278 ALA C CA 1
ATOM 5591 C C . ALA C 1 278 ? 91.510 48.644 148.959 1.00 22.13 278 ALA C C 1
ATOM 5592 O O . ALA C 1 278 ? 91.058 47.591 148.520 1.00 22.33 278 ALA C O 1
ATOM 5594 N N . SER C 1 279 ? 92.405 49.386 148.318 1.00 22.22 279 SER C N 1
ATOM 5595 C CA . SER C 1 279 ? 92.950 49.014 147.022 1.00 22.67 279 SER C CA 1
ATOM 5596 C C . SER C 1 279 ? 94.223 49.785 146.801 1.00 22.47 279 SER C C 1
ATOM 5597 O O . SER C 1 279 ? 94.555 50.672 147.576 1.00 22.88 279 SER C O 1
ATOM 5600 N N . ASN C 1 280 ? 94.940 49.447 145.741 1.00 22.34 280 ASN C N 1
ATOM 5601 C CA . ASN C 1 280 ? 96.179 50.141 145.423 1.00 22.29 280 ASN C CA 1
ATOM 5602 C C . ASN C 1 280 ? 95.833 51.402 144.636 1.00 22.54 280 ASN C C 1
ATOM 5603 O O . ASN C 1 280 ? 94.748 51.493 144.044 1.00 21.99 280 ASN C O 1
ATOM 5608 N N . ALA C 1 281 ? 96.744 52.375 144.639 1.00 21.97 281 ALA C N 1
ATOM 5609 C CA . ALA C 1 281 ? 96.512 53.619 143.906 1.00 22.80 281 ALA C CA 1
ATOM 5610 C C . ALA C 1 281 ? 97.279 53.590 142.600 1.00 22.81 281 ALA C C 1
ATOM 5611 O O . ALA C 1 281 ? 98.384 53.057 142.529 1.00 23.35 281 ALA C O 1
ATOM 5613 N N . ILE C 1 282 ? 96.684 54.166 141.567 1.00 23.34 282 ILE C N 1
ATOM 5614 C CA . ILE C 1 282 ? 97.307 54.188 140.259 1.00 23.78 282 ILE C CA 1
ATOM 5615 C C . ILE C 1 282 ? 98.646 54.885 140.310 1.00 24.52 282 ILE C C 1
ATOM 5616 O O . ILE C 1 282 ? 98.749 56.015 140.791 1.00 24.97 282 ILE C O 1
ATOM 5621 N N . PHE C 1 283 ? 99.674 54.198 139.820 1.00 25.66 283 PHE C N 1
ATOM 5622 C CA . PHE C 1 283 ? 101.028 54.748 139.780 1.00 26.89 283 PHE C CA 1
ATOM 5623 C C . PHE C 1 283 ? 101.632 54.872 141.184 1.00 26.41 283 PHE C C 1
ATOM 5624 O O . PHE C 1 283 ? 102.518 55.701 141.411 1.00 26.38 283 PHE C O 1
ATOM 5632 N N . GLN C 1 284 ? 101.151 54.049 142.118 1.00 26.30 284 GLN C N 1
ATOM 5633 C CA . GLN C 1 284 ? 101.630 54.070 143.504 1.00 25.01 284 GLN C CA 1
ATOM 5634 C C . GLN C 1 284 ? 102.119 52.715 143.995 1.00 24.62 284 GLN C C 1
ATOM 5635 O O . GLN C 1 284 ? 101.644 51.668 143.559 1.00 24.95 284 GLN C O 1
ATOM 5641 N N . PRO C 1 285 ? 103.077 52.732 144.930 1.00 24.79 285 PRO C N 1
ATOM 5642 C CA . PRO C 1 285 ? 103.721 51.582 145.574 1.00 25.43 285 PRO C CA 1
ATOM 5643 C C . PRO C 1 285 ? 102.733 50.538 146.057 1.00 25.44 285 PRO C C 1
ATOM 5644 O O . PRO C 1 285 ? 102.209 50.609 147.175 1.00 24.87 285 PRO C O 1
ATOM 5648 N N . SER C 1 286 ? 102.508 49.566 145.184 1.00 25.70 286 SER C N 1
ATOM 5649 C CA . SER C 1 286 ? 101.589 48.459 145.399 1.00 25.45 286 SER C CA 1
ATOM 5650 C C . SER C 1 286 ? 101.781 47.653 146.693 1.00 25.58 286 SER C C 1
ATOM 5651 O O . SER C 1 286 ? 101.331 46.514 146.791 1.00 25.81 286 SER C O 1
ATOM 5654 N N . ASN C 1 287 ? 102.420 48.248 147.692 1.00 25.84 287 ASN C N 1
ATOM 5655 C CA . ASN C 1 287 ? 102.677 47.548 148.951 1.00 26.61 287 ASN C CA 1
ATOM 5656 C C . ASN C 1 287 ? 103.176 48.546 149.999 1.00 26.45 287 ASN C C 1
ATOM 5657 O O . ASN C 1 287 ? 103.261 48.238 151.200 1.00 25.26 287 ASN C O 1
ATOM 5662 N N . THR C 1 288 ? 103.512 49.740 149.519 1.00 25.46 288 THR C N 1
ATOM 5663 C CA . THR C 1 288 ? 104.023 50.798 150.366 1.00 25.23 288 THR C CA 1
ATOM 5664 C C . THR C 1 288 ? 102.927 51.816 150.570 1.00 26.24 288 THR C C 1
ATOM 5665 O O . THR C 1 288 ? 102.842 52.450 151.627 1.00 26.27 288 THR C O 1
ATOM 5669 N N . VAL C 1 289 ? 102.092 51.969 149.544 1.00 26.60 289 VAL C N 1
ATOM 5670 C CA . VAL C 1 289 ? 100.985 52.916 149.589 1.00 26.16 289 VAL C CA 1
ATOM 5671 C C . VAL C 1 289 ? 99.715 52.325 149.016 1.00 25.66 289 VAL C C 1
ATOM 5672 O O . VAL C 1 289 ? 99.714 51.791 147.905 1.00 26.54 289 VAL C O 1
ATOM 5676 N N . ALA C 1 290 ? 98.631 52.448 149.777 1.00 25.53 290 ALA C N 1
ATOM 5677 C CA . ALA C 1 290 ? 97.327 51.926 149.368 1.00 26.27 290 ALA C CA 1
ATOM 5678 C C . ALA C 1 290 ? 96.197 52.929 149.603 1.00 25.31 290 ALA C C 1
ATOM 5679 O O . ALA C 1 290 ? 96.241 53.722 150.545 1.00 25.39 290 ALA C O 1
ATOM 5681 N N . ARG C 1 291 ? 95.183 52.885 148.746 1.00 23.41 291 ARG C N 1
ATOM 5682 C CA . ARG C 1 291 ? 94.058 53.794 148.871 1.00 21.96 291 ARG C CA 1
ATOM 5683 C C . ARG C 1 291 ? 92.828 53.065 149.371 1.00 21.34 291 ARG C C 1
ATOM 5684 O O . ARG C 1 291 ? 92.528 51.958 148.917 1.00 21.91 291 ARG C O 1
ATOM 5692 N N . ILE C 1 292 ? 92.108 53.692 150.295 1.00 20.30 292 ILE C N 1
ATOM 5693 C CA . ILE C 1 292 ? 90.890 53.092 150.817 1.00 18.65 292 ILE C CA 1
ATOM 5694 C C . ILE C 1 292 ? 89.770 54.108 150.712 1.00 18.00 292 ILE C C 1
ATOM 5695 O O . ILE C 1 292 ? 90.005 55.301 150.501 1.00 17.34 292 ILE C O 1
ATOM 5700 N N . VAL C 1 293 ? 88.550 53.613 150.846 1.00 18.06 293 VAL C N 1
ATOM 5701 C CA . VAL C 1 293 ? 87.375 54.450 150.794 1.00 18.10 293 VAL C CA 1
ATOM 5702 C C . VAL C 1 293 ? 86.616 54.175 152.070 1.00 18.20 293 VAL C C 1
ATOM 5703 O O . VAL C 1 293 ? 85.737 53.315 152.158 1.00 18.13 293 VAL C O 1
ATOM 5707 N N . TRP C 1 294 ? 87.017 54.924 153.074 1.00 18.10 294 TRP C N 1
ATOM 5708 C CA . TRP C 1 294 ? 86.451 54.847 154.391 1.00 18.47 294 TRP C CA 1
ATOM 5709 C C . TRP C 1 294 ? 85.165 55.657 154.434 1.00 18.13 294 TRP C C 1
ATOM 5710 O O . TRP C 1 294 ? 85.106 56.787 153.943 1.00 17.46 294 TRP C O 1
ATOM 5721 N N . SER C 1 295 ? 84.133 55.063 155.018 1.00 17.32 295 SER C N 1
ATOM 5722 C CA . SER C 1 295 ? 82.847 55.722 155.132 1.00 16.80 295 SER C CA 1
ATOM 5723 C C . SER C 1 295 ? 82.070 55.231 156.347 1.00 16.98 295 SER C C 1
ATOM 5724 O O . SER C 1 295 ? 82.455 54.254 156.991 1.00 16.75 295 SER C O 1
ATOM 5727 N N . ILE C 1 296 ? 80.983 55.923 156.668 1.00 17.37 296 ILE C N 1
ATOM 5728 C CA . ILE C 1 296 ? 80.166 55.563 157.814 1.00 17.49 296 ILE C CA 1
ATOM 5729 C C . ILE C 1 296 ? 78.686 55.741 157.502 1.00 19.86 296 ILE C C 1
ATOM 5730 O O . ILE C 1 296 ? 78.244 56.834 157.155 1.00 19.82 296 ILE C O 1
ATOM 5735 N N . THR C 1 297 ? 77.936 54.651 157.682 1.00 21.07 297 THR C N 1
ATOM 5736 C CA . THR C 1 297 ? 76.510 54.558 157.324 1.00 21.37 297 THR C CA 1
ATOM 5737 C C . THR C 1 297 ? 75.575 55.709 157.727 1.00 22.54 297 THR C C 1
ATOM 5738 O O . THR C 1 297 ? 75.222 56.494 156.848 1.00 23.70 297 THR C O 1
ATOM 5742 N N . PRO C 1 298 ? 75.145 55.869 159.007 1.00 21.82 298 PRO C N 1
ATOM 5743 C CA . PRO C 1 298 ? 74.240 57.005 159.242 1.00 19.10 298 PRO C CA 1
ATOM 5744 C C . PRO C 1 298 ? 74.947 58.267 159.692 1.00 19.08 298 PRO C C 1
ATOM 5745 O O . PRO C 1 298 ? 74.294 59.272 159.979 1.00 18.45 298 PRO C O 1
ATOM 5749 N N . LEU C 1 299 ? 76.277 58.209 159.749 1.00 19.00 299 LEU C N 1
ATOM 5750 C CA . LEU C 1 299 ? 77.077 59.347 160.192 1.00 18.96 299 LEU C CA 1
ATOM 5751 C C . LEU C 1 299 ? 77.001 60.565 159.291 1.00 20.06 299 LEU C C 1
ATOM 5752 O O . LEU C 1 299 ? 77.190 60.467 158.076 1.00 20.38 299 LEU C O 1
ATOM 5757 N N . PRO C 1 300 ? 76.743 61.740 159.890 1.00 20.44 300 PRO C N 1
ATOM 5758 C CA . PRO C 1 300 ? 76.649 62.991 159.145 1.00 19.81 300 PRO C CA 1
ATOM 5759 C C . PRO C 1 300 ? 78.004 63.192 158.524 1.00 19.22 300 PRO C C 1
ATOM 5760 O O . PRO C 1 300 ? 79.018 62.863 159.137 1.00 19.11 300 PRO C O 1
ATOM 5764 N N . VAL C 1 301 ? 78.035 63.716 157.312 1.00 19.65 301 VAL C N 1
ATOM 5765 C CA . VAL C 1 301 ? 79.313 63.929 156.671 1.00 20.00 301 VAL C CA 1
ATOM 5766 C C . VAL C 1 301 ? 80.127 64.919 157.502 1.00 19.72 301 VAL C C 1
ATOM 5767 O O . VAL C 1 301 ? 79.574 65.780 158.192 1.00 18.50 301 VAL C O 1
ATOM 5771 N N . ALA C 1 302 ? 81.443 64.760 157.459 1.00 18.81 302 ALA C N 1
ATOM 5772 C CA . ALA C 1 302 ? 82.355 65.641 158.170 1.00 18.43 302 ALA C CA 1
ATOM 5773 C C . ALA C 1 302 ? 83.599 65.691 157.312 1.00 19.35 302 ALA C C 1
ATOM 5774 O O . ALA C 1 302 ? 83.890 64.735 156.589 1.00 19.37 302 ALA C O 1
ATOM 5776 N N . THR C 1 303 ? 84.329 66.799 157.380 1.00 19.91 303 THR C N 1
ATOM 5777 C CA . THR C 1 303 ? 85.529 66.948 156.572 1.00 19.99 303 THR C CA 1
ATOM 5778 C C . THR C 1 303 ? 86.749 66.302 157.170 1.00 20.75 303 THR C C 1
ATOM 5779 O O . THR C 1 303 ? 87.002 66.399 158.371 1.00 21.79 303 THR C O 1
ATOM 5783 N N . VAL C 1 304 ? 87.512 65.654 156.307 1.00 20.40 304 VAL C N 1
ATOM 5784 C CA . VAL C 1 304 ? 88.723 64.978 156.713 1.00 20.88 304 VAL C CA 1
ATOM 5785 C C . VAL C 1 304 ? 89.876 65.720 156.063 1.00 22.06 304 VAL C C 1
ATOM 5786 O O . VAL C 1 304 ? 89.660 66.713 155.371 1.00 22.56 304 VAL C O 1
ATOM 5790 N N . ALA C 1 305 ? 91.094 65.241 156.303 1.00 22.32 305 ALA C N 1
ATOM 5791 C CA . ALA C 1 305 ? 92.317 65.804 155.736 1.00 21.40 305 ALA C CA 1
ATOM 5792 C C . ALA C 1 305 ? 93.501 65.136 156.404 1.00 21.51 305 ALA C C 1
ATOM 5793 O O . ALA C 1 305 ? 93.484 64.836 157.602 1.00 21.39 305 ALA C O 1
ATOM 5795 N N . LEU C 1 306 ? 94.530 64.885 155.614 1.00 22.79 306 LEU C N 1
ATOM 5796 C CA . LEU C 1 306 ? 95.712 64.246 156.140 1.00 23.41 306 LEU C CA 1
ATOM 5797 C C . LEU C 1 306 ? 96.201 65.151 157.251 1.00 24.29 306 LEU C C 1
ATOM 5798 O O . LEU C 1 306 ? 96.109 66.376 157.148 1.00 24.16 306 LEU C O 1
ATOM 5803 N N . THR C 1 307 ? 96.679 64.547 158.329 1.00 24.61 307 THR C N 1
ATOM 5804 C CA . THR C 1 307 ? 97.203 65.314 159.442 1.00 26.10 307 THR C CA 1
ATOM 5805 C C . THR C 1 307 ? 98.709 65.162 159.446 1.00 27.39 307 THR C C 1
ATOM 5806 O O . THR C 1 307 ? 99.450 66.147 159.564 1.00 27.60 307 THR C O 1
ATOM 5810 N N . THR C 1 308 ? 99.155 63.917 159.296 1.00 28.23 308 THR C N 1
ATOM 5811 C CA . THR C 1 308 ? 100.579 63.604 159.299 1.00 28.78 308 THR C CA 1
ATOM 5812 C C . THR C 1 308 ? 100.942 62.448 158.368 1.00 28.84 308 THR C C 1
ATOM 5813 O O . THR C 1 308 ? 100.485 61.313 158.562 1.00 28.24 308 THR C O 1
ATOM 5817 N N . GLY C 1 309 ? 101.763 62.748 157.359 1.00 28.88 309 GLY C N 1
ATOM 5818 C CA . GLY C 1 309 ? 102.190 61.722 156.419 1.00 28.92 309 GLY C CA 1
ATOM 5819 C C . GLY C 1 309 ? 102.109 62.121 154.956 1.00 29.02 309 GLY C C 1
ATOM 5820 O O . GLY C 1 309 ? 101.916 63.299 154.638 1.00 29.03 309 GLY C O 1
ATOM 5821 N N . THR C 1 310 ? 102.271 61.133 154.072 1.00 28.66 310 THR C N 1
ATOM 5822 C CA . THR C 1 310 ? 102.210 61.335 152.619 1.00 28.25 310 THR C CA 1
ATOM 5823 C C . THR C 1 310 ? 100.796 61.745 152.224 1.00 28.27 310 THR C C 1
ATOM 5824 O O . THR C 1 310 ? 99.840 60.988 152.431 1.00 27.40 310 THR C O 1
ATOM 5828 N N . GLY C 1 311 ? 100.676 62.941 151.650 1.00 28.04 311 GLY C N 1
ATOM 5829 C CA . GLY C 1 311 ? 99.377 63.454 151.245 1.00 28.05 311 GLY C CA 1
ATOM 5830 C C . GLY C 1 311 ? 98.511 62.486 150.457 1.00 28.16 311 GLY C C 1
ATOM 5831 O O . GLY C 1 311 ? 98.970 61.423 150.030 1.00 28.65 311 GLY C O 1
ATOM 5832 N N . GLY C 1 312 ? 97.247 62.853 150.269 1.00 27.50 312 GLY C N 1
ATOM 5833 C CA . GLY C 1 312 ? 96.346 62.004 149.514 1.00 25.92 312 GLY C CA 1
ATOM 5834 C C . GLY C 1 312 ? 94.942 61.847 150.068 1.00 25.40 312 GLY C C 1
ATOM 5835 O O . GLY C 1 312 ? 94.645 60.837 150.707 1.00 25.26 312 GLY C O 1
ATOM 5836 N N . THR C 1 313 ? 94.079 62.835 149.811 1.00 25.62 313 THR C N 1
ATOM 5837 C CA . THR C 1 313 ? 92.692 62.806 150.277 1.00 25.21 313 THR C CA 1
ATOM 5838 C C . THR C 1 313 ? 91.709 63.349 149.247 1.00 25.12 313 THR C C 1
ATOM 5839 O O . THR C 1 313 ? 92.071 64.170 148.401 1.00 24.67 313 THR C O 1
ATOM 5843 N N . ASN C 1 314 ? 90.469 62.873 149.334 1.00 24.98 314 ASN C N 1
ATOM 5844 C CA . ASN C 1 314 ? 89.377 63.292 148.455 1.00 25.18 314 ASN C CA 1
ATOM 5845 C C . ASN C 1 314 ? 88.111 63.190 149.283 1.00 24.14 314 ASN C C 1
ATOM 5846 O O . ASN C 1 314 ? 87.621 62.093 149.539 1.00 24.26 314 ASN C O 1
ATOM 5851 N N . ASN C 1 315 ? 87.580 64.326 149.710 1.00 22.85 315 ASN C N 1
ATOM 5852 C CA . ASN C 1 315 ? 86.379 64.307 150.562 1.00 21.77 315 ASN C CA 1
ATOM 5853 C C . ASN C 1 315 ? 85.086 64.035 149.766 1.00 21.01 315 ASN C C 1
ATOM 5854 O O . ASN C 1 315 ? 85.050 64.085 148.534 1.00 21.02 315 ASN C O 1
ATOM 5859 N N . THR C 1 316 ? 84.031 63.741 150.520 1.00 19.62 316 THR C N 1
ATOM 5860 C CA . THR C 1 316 ? 82.716 63.460 149.958 1.00 18.83 316 THR C CA 1
ATOM 5861 C C . THR C 1 316 ? 81.879 64.712 149.832 1.00 18.92 316 THR C C 1
ATOM 5862 O O . THR C 1 316 ? 82.199 65.741 150.415 1.00 19.12 316 THR C O 1
ATOM 5866 N N . SER C 1 317 ? 80.791 64.609 149.078 1.00 19.89 317 SER C N 1
ATOM 5867 C CA . SER C 1 317 ? 79.878 65.729 148.892 1.00 20.39 317 SER C CA 1
ATOM 5868 C C . SER C 1 317 ? 78.597 65.403 149.647 1.00 20.76 317 SER C C 1
ATOM 5869 O O . SER C 1 317 ? 77.946 66.287 150.204 1.00 20.80 317 SER C O 1
ATOM 5872 N N . GLY C 1 318 ? 78.261 64.116 149.670 1.00 21.16 318 GLY C N 1
ATOM 5873 C CA . GLY C 1 318 ? 77.050 63.642 150.326 1.00 23.36 318 GLY C CA 1
ATOM 5874 C C . GLY C 1 318 ? 76.756 64.092 151.747 1.00 23.62 318 GLY C C 1
ATOM 5875 O O . GLY C 1 318 ? 77.570 64.771 152.383 1.00 23.88 318 GLY C O 1
ATOM 5876 N N . LYS C 1 319 ? 75.580 63.705 152.243 1.00 22.48 319 LYS C N 1
ATOM 5877 C CA . LYS C 1 319 ? 75.159 64.063 153.590 1.00 22.28 319 LYS C CA 1
ATOM 5878 C C . LYS C 1 319 ? 75.633 63.054 154.630 1.00 21.97 319 LYS C C 1
ATOM 5879 O O . LYS C 1 319 ? 75.355 63.202 155.820 1.00 21.26 319 LYS C O 1
ATOM 5885 N N . PHE C 1 320 ? 76.333 62.018 154.182 1.00 21.54 320 PHE C N 1
ATOM 5886 C CA . PHE C 1 320 ? 76.856 61.021 155.106 1.00 21.45 320 PHE C CA 1
ATOM 5887 C C . PHE C 1 320 ? 78.364 61.014 155.015 1.00 20.81 320 PHE C C 1
ATOM 5888 O O . PHE C 1 320 ? 78.934 61.584 154.092 1.00 21.21 320 PHE C O 1
ATOM 5896 N N . PHE C 1 321 ? 79.018 60.362 155.962 1.00 20.46 321 PHE C N 1
ATOM 5897 C CA . PHE C 1 321 ? 80.466 60.365 155.953 1.00 20.27 321 PHE C CA 1
ATOM 5898 C C . PHE C 1 321 ? 81.179 59.307 155.124 1.00 19.75 321 PHE C C 1
ATOM 5899 O O . PHE C 1 321 ? 80.958 58.110 155.304 1.00 20.15 321 PHE C O 1
ATOM 5907 N N . SER C 1 322 ? 82.050 59.772 154.229 1.00 17.92 322 SER C N 1
ATOM 5908 C CA . SER C 1 322 ? 82.866 58.908 153.381 1.00 16.54 322 SER C CA 1
ATOM 5909 C C . SER C 1 322 ? 84.023 59.703 152.833 1.00 17.38 322 SER C C 1
ATOM 5910 O O . SER C 1 322 ? 83.955 60.929 152.735 1.00 17.51 322 SER C O 1
ATOM 5913 N N . VAL C 1 323 ? 85.087 59.004 152.459 1.00 19.02 323 VAL C N 1
ATOM 5914 C CA . VAL C 1 323 ? 86.258 59.676 151.923 1.00 19.74 323 VAL C CA 1
ATOM 5915 C C . VAL C 1 323 ? 87.230 58.723 151.260 1.00 20.26 323 VAL C C 1
ATOM 5916 O O . VAL C 1 323 ? 87.377 57.572 151.671 1.00 20.72 323 VAL C O 1
ATOM 5920 N N . GLU C 1 324 ? 87.895 59.221 150.226 1.00 21.66 324 GLU C N 1
ATOM 5921 C CA . GLU C 1 324 ? 88.879 58.434 149.511 1.00 22.92 324 GLU C CA 1
ATOM 5922 C C . GLU C 1 324 ? 90.231 59.079 149.789 1.00 24.29 324 GLU C C 1
ATOM 5923 O O . GLU C 1 324 ? 90.377 60.311 149.729 1.00 24.17 324 GLU C O 1
ATOM 5929 N N . ILE C 1 325 ? 91.222 58.241 150.078 1.00 23.99 325 ILE C N 1
ATOM 5930 C CA . ILE C 1 325 ? 92.544 58.739 150.418 1.00 24.05 325 ILE C CA 1
ATOM 5931 C C . ILE C 1 325 ? 93.658 57.751 150.109 1.00 24.88 325 ILE C C 1
ATOM 5932 O O . ILE C 1 325 ? 93.455 56.538 150.191 1.00 25.46 325 ILE C O 1
ATOM 5937 N N . ASP C 1 326 ? 94.834 58.278 149.770 1.00 25.61 326 ASP C N 1
ATOM 5938 C CA . ASP C 1 326 ? 95.997 57.444 149.488 1.00 25.81 326 ASP C CA 1
ATOM 5939 C C . ASP C 1 326 ? 97.084 57.794 150.488 1.00 25.18 326 ASP C C 1
ATOM 5940 O O . ASP C 1 326 ? 97.112 58.906 151.020 1.00 24.26 326 ASP C O 1
ATOM 5945 N N . GLY C 1 327 ? 97.975 56.839 150.737 1.00 25.07 327 GLY C N 1
ATOM 5946 C CA . GLY C 1 327 ? 99.061 57.062 151.673 1.00 25.12 327 GLY C CA 1
ATOM 5947 C C . GLY C 1 327 ? 99.666 55.775 152.208 1.00 25.15 327 GLY C C 1
ATOM 5948 O O . GLY C 1 327 ? 99.121 54.683 152.009 1.00 24.56 327 GLY C O 1
ATOM 5949 N N . ASN C 1 328 ? 100.808 55.908 152.882 1.00 26.34 328 ASN C N 1
ATOM 5950 C CA . ASN C 1 328 ? 101.495 54.760 153.461 1.00 27.17 328 ASN C CA 1
ATOM 5951 C C . ASN C 1 328 ? 101.003 54.489 154.876 1.00 27.91 328 ASN C C 1
ATOM 5952 O O . ASN C 1 328 ? 100.102 55.171 155.392 1.00 28.08 328 ASN C O 1
ATOM 5957 N N . VAL C 1 329 ? 101.609 53.482 155.492 1.00 27.68 329 VAL C N 1
ATOM 5958 C CA . VAL C 1 329 ? 101.268 53.069 156.842 1.00 27.68 329 VAL C CA 1
ATOM 5959 C C . VAL C 1 329 ? 101.542 54.181 157.841 1.00 27.97 329 VAL C C 1
ATOM 5960 O O . VAL C 1 329 ? 100.986 54.201 158.942 1.00 27.95 329 VAL C O 1
ATOM 5964 N N . ASN C 1 330 ? 102.416 55.101 157.450 1.00 29.24 330 ASN C N 1
ATOM 5965 C CA . ASN C 1 330 ? 102.781 56.225 158.305 1.00 29.99 330 ASN C CA 1
ATOM 5966 C C . ASN C 1 330 ? 101.745 57.346 158.189 1.00 29.05 330 ASN C C 1
ATOM 5967 O O . ASN C 1 330 ? 101.544 58.135 159.119 1.00 28.47 330 ASN C O 1
ATOM 5972 N N . SER C 1 331 ? 101.081 57.394 157.039 1.00 27.18 331 SER C N 1
ATOM 5973 C CA . SER C 1 331 ? 100.071 58.401 156.770 1.00 25.91 331 SER C CA 1
ATOM 5974 C C . SER C 1 331 ? 98.853 58.314 157.693 1.00 24.96 331 SER C C 1
ATOM 5975 O O . SER C 1 331 ? 98.320 57.223 157.936 1.00 23.89 331 SER C O 1
ATOM 5978 N N . VAL C 1 332 ? 98.429 59.481 158.190 1.00 24.02 332 VAL C N 1
ATOM 5979 C CA . VAL C 1 332 ? 97.271 59.606 159.078 1.00 23.07 332 VAL C CA 1
ATOM 5980 C C . VAL C 1 332 ? 96.399 60.827 158.822 1.00 22.40 332 VAL C C 1
ATOM 5981 O O . VAL C 1 332 ? 96.843 61.968 158.989 1.00 23.38 332 VAL C O 1
ATOM 5985 N N . TRP C 1 333 ? 95.150 60.573 158.446 1.00 21.31 333 TRP C N 1
ATOM 5986 C CA . TRP C 1 333 ? 94.182 61.633 158.195 1.00 20.13 333 TRP C CA 1
ATOM 5987 C C . TRP C 1 333 ? 93.261 61.602 159.398 1.00 19.91 333 TRP C C 1
ATOM 5988 O O . TRP C 1 333 ? 93.201 60.604 160.117 1.00 19.84 333 TRP C O 1
ATOM 5999 N N . THR C 1 334 ? 92.535 62.687 159.615 1.00 19.63 334 THR C N 1
ATOM 6000 C CA . THR C 1 334 ? 91.625 62.749 160.743 1.00 19.01 334 THR C CA 1
ATOM 6001 C C . THR C 1 334 ? 90.511 63.709 160.430 1.00 19.48 334 THR C C 1
ATOM 6002 O O . THR C 1 334 ? 90.605 64.516 159.502 1.00 19.00 334 THR C O 1
ATOM 6006 N N . PHE C 1 335 ? 89.455 63.615 161.226 1.00 19.98 335 PHE C N 1
ATOM 6007 C CA . PHE C 1 335 ? 88.312 64.501 161.096 1.00 20.92 335 PHE C CA 1
ATOM 6008 C C . PHE C 1 335 ? 87.621 64.505 162.445 1.00 20.57 335 PHE C C 1
ATOM 6009 O O . PHE C 1 335 ? 87.901 63.654 163.298 1.00 20.31 335 PHE C O 1
ATOM 6017 N N . THR C 1 336 ? 86.720 65.462 162.629 1.00 19.93 336 THR C N 1
ATOM 6018 C CA . THR C 1 336 ? 86.007 65.614 163.891 1.00 19.41 336 THR C CA 1
ATOM 6019 C C . THR C 1 336 ? 84.592 65.042 163.848 1.00 19.26 336 THR C C 1
ATOM 6020 O O . THR C 1 336 ? 83.814 65.352 162.954 1.00 19.49 336 THR C O 1
ATOM 6024 N N . ALA C 1 337 ? 84.253 64.214 164.824 1.00 18.65 337 ALA C N 1
ATOM 6025 C CA . ALA C 1 337 ? 82.941 63.594 164.845 1.00 18.77 337 ALA C CA 1
ATOM 6026 C C . ALA C 1 337 ? 81.771 64.566 164.728 1.00 19.50 337 ALA C C 1
ATOM 6027 O O . ALA C 1 337 ? 81.679 65.544 165.465 1.00 18.31 337 ALA C O 1
ATOM 6029 N N . PRO C 1 338 ? 80.875 64.322 163.763 1.00 20.71 338 PRO C N 1
ATOM 6030 C CA . PRO C 1 338 ? 79.703 65.175 163.563 1.00 21.18 338 PRO C CA 1
ATOM 6031 C C . PRO C 1 338 ? 78.676 64.812 164.618 1.00 21.54 338 PRO C C 1
ATOM 6032 O O . PRO C 1 338 ? 77.714 65.540 164.822 1.00 22.51 338 PRO C O 1
ATOM 6036 N N . ALA C 1 339 ? 78.884 63.666 165.265 1.00 21.51 339 ALA C N 1
ATOM 6037 C CA . ALA C 1 339 ? 77.995 63.190 166.324 1.00 21.80 339 ALA C CA 1
ATOM 6038 C C . ALA C 1 339 ? 78.489 61.904 166.991 1.00 21.57 339 ALA C C 1
ATOM 6039 O O . ALA C 1 339 ? 79.331 61.193 166.445 1.00 21.00 339 ALA C O 1
ATOM 6041 N N . SER C 1 340 ? 77.946 61.617 168.175 1.00 21.02 340 SER C N 1
ATOM 6042 C CA . SER C 1 340 ? 78.316 60.434 168.953 1.00 19.89 340 SER C CA 1
ATOM 6043 C C . SER C 1 340 ? 78.341 59.152 168.136 1.00 18.80 340 SER C C 1
ATOM 6044 O O . SER C 1 340 ? 77.548 58.985 167.215 1.00 19.38 340 SER C O 1
ATOM 6047 N N . ILE C 1 341 ? 79.242 58.243 168.505 1.00 18.50 341 ILE C N 1
ATOM 6048 C CA . ILE C 1 341 ? 79.410 56.964 167.817 1.00 17.43 341 ILE C CA 1
ATOM 6049 C C . ILE C 1 341 ? 79.820 55.822 168.724 1.00 18.09 341 ILE C C 1
ATOM 6050 O O . ILE C 1 341 ? 80.806 55.935 169.438 1.00 18.60 341 ILE C O 1
ATOM 6055 N N . LEU C 1 342 ? 79.095 54.712 168.686 1.00 18.20 342 LEU C N 1
ATOM 6056 C CA . LEU C 1 342 ? 79.479 53.573 169.509 1.00 19.89 342 LEU C CA 1
ATOM 6057 C C . LEU C 1 342 ? 80.091 52.553 168.566 1.00 21.07 342 LEU C C 1
ATOM 6058 O O . LEU C 1 342 ? 79.767 52.533 167.379 1.00 21.15 342 LEU C O 1
ATOM 6063 N N . ALA C 1 343 ? 80.985 51.716 169.074 1.00 21.40 343 ALA C N 1
ATOM 6064 C CA . ALA C 1 343 ? 81.630 50.725 168.219 1.00 23.01 343 ALA C CA 1
ATOM 6065 C C . ALA C 1 343 ? 82.032 49.488 169.005 1.00 23.57 343 ALA C C 1
ATOM 6066 O O . ALA C 1 343 ? 82.716 49.588 170.023 1.00 23.88 343 ALA C O 1
ATOM 6068 N N . GLU C 1 344 ? 81.628 48.320 168.512 1.00 25.23 344 GLU C N 1
ATOM 6069 C CA . GLU C 1 344 ? 81.917 47.073 169.205 1.00 26.85 344 GLU C CA 1
ATOM 6070 C C . GLU C 1 344 ? 81.254 47.243 170.563 1.00 27.11 344 GLU C C 1
ATOM 6071 O O . GLU C 1 344 ? 81.845 46.949 171.610 1.00 26.08 344 GLU C O 1
ATOM 6077 N N . GLY C 1 345 ? 80.022 47.754 170.516 1.00 27.83 345 GLY C N 1
ATOM 6078 C CA . GLY C 1 345 ? 79.249 47.993 171.720 1.00 28.45 345 GLY C CA 1
ATOM 6079 C C . GLY C 1 345 ? 79.928 48.954 172.680 1.00 28.72 345 GLY C C 1
ATOM 6080 O O . GLY C 1 345 ? 79.681 48.904 173.887 1.00 29.46 345 GLY C O 1
ATOM 6081 N N . GLU C 1 346 ? 80.780 49.832 172.153 1.00 29.46 346 GLU C N 1
ATOM 6082 C CA . GLU C 1 346 ? 81.491 50.795 172.994 1.00 29.50 346 GLU C CA 1
ATOM 6083 C C . GLU C 1 346 ? 81.517 52.230 172.480 1.00 28.05 346 GLU C C 1
ATOM 6084 O O . GLU C 1 346 ? 81.800 52.483 171.306 1.00 27.98 346 GLU C O 1
ATOM 6090 N N . PRO C 1 347 ? 81.225 53.193 173.372 1.00 26.01 347 PRO C N 1
ATOM 6091 C CA . PRO C 1 347 ? 81.227 54.600 172.986 1.00 23.93 347 PRO C CA 1
ATOM 6092 C C . PRO C 1 347 ? 82.574 54.866 172.374 1.00 22.66 347 PRO C C 1
ATOM 6093 O O . PRO C 1 347 ? 83.576 54.983 173.071 1.00 22.77 347 PRO C O 1
ATOM 6097 N N . PHE C 1 348 ? 82.595 54.920 171.056 1.00 22.45 348 PHE C N 1
ATOM 6098 C CA . PHE C 1 348 ? 83.828 55.154 170.353 1.00 21.94 348 PHE C CA 1
ATOM 6099 C C . PHE C 1 348 ? 84.244 56.615 170.411 1.00 22.50 348 PHE C C 1
ATOM 6100 O O . PHE C 1 348 ? 85.412 56.907 170.635 1.00 23.02 348 PHE C O 1
ATOM 6108 N N . ALA C 1 349 ? 83.304 57.535 170.215 1.00 22.24 349 ALA C N 1
ATOM 6109 C CA . ALA C 1 349 ? 83.636 58.959 170.243 1.00 22.83 349 ALA C CA 1
ATOM 6110 C C . ALA C 1 349 ? 82.404 59.842 170.245 1.00 23.35 349 ALA C C 1
ATOM 6111 O O . ALA C 1 349 ? 81.387 59.510 169.638 1.00 23.78 349 ALA C O 1
ATOM 6113 N N . GLU C 1 350 ? 82.509 60.987 170.907 1.00 23.25 350 GLU C N 1
ATOM 6114 C CA . GLU C 1 350 ? 81.389 61.907 170.997 1.00 24.19 350 GLU C CA 1
ATOM 6115 C C . GLU C 1 350 ? 81.620 63.162 170.162 1.00 22.40 350 GLU C C 1
ATOM 6116 O O . GLU C 1 350 ? 82.750 63.487 169.804 1.00 21.11 350 GLU C O 1
ATOM 6122 N N . GLU C 1 351 ? 80.522 63.846 169.859 1.00 22.10 351 GLU C N 1
ATOM 6123 C CA . GLU C 1 351 ? 80.523 65.074 169.081 1.00 20.91 351 GLU C CA 1
ATOM 6124 C C . GLU C 1 351 ? 81.890 65.656 168.830 1.00 21.30 351 GLU C C 1
ATOM 6125 O O . GLU C 1 351 ? 82.375 65.646 167.705 1.00 21.75 351 GLU C O 1
ATOM 6131 N N . GLY C 1 352 ? 82.510 66.164 169.887 1.00 21.92 352 GLY C N 1
ATOM 6132 C CA . GLY C 1 352 ? 83.819 66.776 169.759 1.00 23.81 352 GLY C CA 1
ATOM 6133 C C . GLY C 1 352 ? 84.938 65.870 169.280 1.00 24.37 352 GLY C C 1
ATOM 6134 O O . GLY C 1 352 ? 85.401 65.988 168.145 1.00 24.02 352 GLY C O 1
ATOM 6135 N N . ASP C 1 353 ? 85.369 64.972 170.157 1.00 24.86 353 ASP C N 1
ATOM 6136 C CA . ASP C 1 353 ? 86.455 64.040 169.871 1.00 26.13 353 ASP C CA 1
ATOM 6137 C C . ASP C 1 353 ? 86.845 63.937 168.397 1.00 25.12 353 ASP C C 1
ATOM 6138 O O . ASP C 1 353 ? 86.006 63.671 167.534 1.00 25.03 353 ASP C O 1
ATOM 6143 N N . THR C 1 354 ? 88.131 64.156 168.128 1.00 24.50 354 THR C N 1
ATOM 6144 C CA . THR C 1 354 ? 88.687 64.093 166.779 1.00 22.66 354 THR C CA 1
ATOM 6145 C C . THR C 1 354 ? 89.235 62.701 166.498 1.00 21.83 354 THR C C 1
ATOM 6146 O O . THR C 1 354 ? 90.187 62.246 167.146 1.00 21.40 354 THR C O 1
ATOM 6150 N N . THR C 1 355 ? 88.625 62.035 165.523 1.00 22.18 355 THR C N 1
ATOM 6151 C CA . THR C 1 355 ? 89.022 60.687 165.144 1.00 22.21 355 THR C CA 1
ATOM 6152 C C . THR C 1 355 ? 90.105 60.668 164.093 1.00 23.00 355 THR C C 1
ATOM 6153 O O . THR C 1 355 ? 90.120 61.488 163.166 1.00 22.59 355 THR C O 1
ATOM 6157 N N . SER C 1 356 ? 90.998 59.701 164.238 1.00 22.00 356 SER C N 1
ATOM 6158 C CA . SER C 1 356 ? 92.103 59.543 163.320 1.00 22.10 356 SER C CA 1
ATOM 6159 C C . SER C 1 356 ? 92.031 58.192 162.635 1.00 21.69 356 SER C C 1
ATOM 6160 O O . SER C 1 356 ? 91.519 57.227 163.194 1.00 22.15 356 SER C O 1
ATOM 6163 N N . PHE C 1 357 ? 92.538 58.130 161.412 1.00 21.85 357 PHE C N 1
ATOM 6164 C CA . PHE C 1 357 ? 92.549 56.885 160.667 1.00 22.13 357 PHE C CA 1
ATOM 6165 C C . PHE C 1 357 ? 93.910 56.643 160.047 1.00 23.38 357 PHE C C 1
ATOM 6166 O O . PHE C 1 357 ? 94.453 57.528 159.378 1.00 23.18 357 PHE C O 1
ATOM 6174 N N . SER C 1 358 ? 94.450 55.444 160.262 1.00 24.66 358 SER C N 1
ATOM 6175 C CA . SER C 1 358 ? 95.733 55.078 159.676 1.00 24.90 358 SER C CA 1
ATOM 6176 C C . SER C 1 358 ? 95.825 53.600 159.346 1.00 24.93 358 SER C C 1
ATOM 6177 O O . SER C 1 358 ? 94.860 52.851 159.477 1.00 25.76 358 SER C O 1
ATOM 6180 N N . MET C 1 359 ? 97.011 53.183 158.933 1.00 26.00 359 MET C N 1
ATOM 6181 C CA . MET C 1 359 ? 97.232 51.798 158.560 1.00 26.43 359 MET C CA 1
ATOM 6182 C C . MET C 1 359 ? 98.395 51.145 159.309 1.00 24.98 359 MET C C 1
ATOM 6183 O O . MET C 1 359 ? 99.559 51.458 159.070 1.00 24.21 359 MET C O 1
ATOM 6188 N N . THR C 1 360 ? 98.074 50.249 160.233 1.00 23.13 360 THR C N 1
ATOM 6189 C CA . THR C 1 360 ? 99.113 49.556 160.970 1.00 22.51 360 THR C CA 1
ATOM 6190 C C . THR C 1 360 ? 99.979 48.914 159.919 1.00 22.20 360 THR C C 1
ATOM 6191 O O . THR C 1 360 ? 101.204 48.911 160.029 1.00 22.84 360 THR C O 1
ATOM 6195 N N . THR C 1 361 ? 99.327 48.370 158.895 1.00 21.20 361 THR C N 1
ATOM 6196 C CA . THR C 1 361 ? 100.044 47.704 157.823 1.00 19.94 361 THR C CA 1
ATOM 6197 C C . THR C 1 361 ? 99.533 48.061 156.439 1.00 19.14 361 THR C C 1
ATOM 6198 O O . THR C 1 361 ? 98.431 48.583 156.280 1.00 19.13 361 THR C O 1
ATOM 6202 N N . ILE C 1 362 ? 100.365 47.774 155.443 1.00 19.88 362 ILE C N 1
ATOM 6203 C CA . ILE C 1 362 ? 100.050 48.033 154.047 1.00 19.59 362 ILE C CA 1
ATOM 6204 C C . ILE C 1 362 ? 100.873 47.079 153.189 1.00 19.40 362 ILE C C 1
ATOM 6205 O O . ILE C 1 362 ? 102.104 46.997 153.297 1.00 19.26 362 ILE C O 1
ATOM 6210 N N . THR C 1 363 ? 100.174 46.325 152.360 1.00 19.88 363 THR C N 1
ATOM 6211 C CA . THR C 1 363 ? 100.832 45.381 151.486 1.00 20.90 363 THR C CA 1
ATOM 6212 C C . THR C 1 363 ? 100.261 45.563 150.092 1.00 22.11 363 THR C C 1
ATOM 6213 O O . THR C 1 363 ? 99.838 46.660 149.716 1.00 22.49 363 THR C O 1
ATOM 6217 N N . ALA C 1 364 ? 100.250 44.482 149.328 1.00 22.24 364 ALA C N 1
ATOM 6218 C CA . ALA C 1 364 ? 99.739 44.523 147.979 1.00 22.97 364 ALA C CA 1
ATOM 6219 C C . ALA C 1 364 ? 98.378 43.837 147.908 1.00 23.75 364 ALA C C 1
ATOM 6220 O O . ALA C 1 364 ? 97.697 43.882 146.880 1.00 23.99 364 ALA C O 1
ATOM 6222 N N . ASP C 1 365 ? 97.964 43.211 149.001 1.00 24.02 365 ASP C N 1
ATOM 6223 C CA . ASP C 1 365 ? 96.687 42.514 148.983 1.00 25.98 365 ASP C CA 1
ATOM 6224 C C . ASP C 1 365 ? 95.943 42.666 150.291 1.00 25.37 365 ASP C C 1
ATOM 6225 O O . ASP C 1 365 ? 94.819 42.184 150.448 1.00 24.91 365 ASP C O 1
ATOM 6230 N N . THR C 1 366 ? 96.575 43.326 151.243 1.00 23.56 366 THR C N 1
ATOM 6231 C CA . THR C 1 366 ? 95.947 43.489 152.527 1.00 22.39 366 THR C CA 1
ATOM 6232 C C . THR C 1 366 ? 96.361 44.789 153.172 1.00 21.32 366 THR C C 1
ATOM 6233 O O . THR C 1 366 ? 97.368 45.388 152.799 1.00 22.00 366 THR C O 1
ATOM 6237 N N . VAL C 1 367 ? 95.562 45.232 154.132 1.00 20.74 367 VAL C N 1
ATOM 6238 C CA . VAL C 1 367 ? 95.835 46.470 154.840 1.00 19.63 367 VAL C CA 1
ATOM 6239 C C . VAL C 1 367 ? 95.192 46.482 156.209 1.00 18.61 367 VAL C C 1
ATOM 6240 O O . VAL C 1 367 ? 94.003 46.209 156.359 1.00 17.49 367 VAL C O 1
ATOM 6244 N N . VAL C 1 368 ? 95.989 46.795 157.214 1.00 17.68 368 VAL C N 1
ATOM 6245 C CA . VAL C 1 368 ? 95.444 46.883 158.539 1.00 18.43 368 VAL C CA 1
ATOM 6246 C C . VAL C 1 368 ? 95.133 48.345 158.730 1.00 19.05 368 VAL C C 1
ATOM 6247 O O . VAL C 1 368 ? 96.012 49.199 158.658 1.00 19.01 368 VAL C O 1
ATOM 6251 N N . TYR C 1 369 ? 93.862 48.638 158.931 1.00 20.08 369 TYR C N 1
ATOM 6252 C CA . TYR C 1 369 ? 93.475 50.000 159.159 1.00 19.98 369 TYR C CA 1
ATOM 6253 C C . TYR C 1 369 ? 93.166 50.072 160.631 1.00 20.03 369 TYR C C 1
ATOM 6254 O O . TYR C 1 369 ? 92.949 49.045 161.277 1.00 20.61 369 TYR C O 1
ATOM 6263 N N . SER C 1 370 ? 93.165 51.281 161.166 1.00 20.62 370 SER C N 1
ATOM 6264 C CA . SER C 1 370 ? 92.861 51.470 162.566 1.00 21.37 370 SER C CA 1
ATOM 6265 C C . SER C 1 370 ? 92.514 52.921 162.844 1.00 21.13 370 SER C C 1
ATOM 6266 O O . SER C 1 370 ? 93.279 53.851 162.549 1.00 19.96 370 SER C O 1
ATOM 6269 N N . VAL C 1 371 ? 91.325 53.089 163.404 1.00 21.34 371 VAL C N 1
ATOM 6270 C CA . VAL C 1 371 ? 90.805 54.396 163.745 1.00 22.15 371 VAL C CA 1
ATOM 6271 C C . VAL C 1 371 ? 90.910 54.687 165.230 1.00 22.25 371 VAL C C 1
ATOM 6272 O O . VAL C 1 371 ? 90.396 53.947 166.070 1.00 21.50 371 VAL C O 1
ATOM 6276 N N . SER C 1 372 ? 91.577 55.793 165.528 1.00 23.78 372 SER C N 1
ATOM 6277 C CA . SER C 1 372 ? 91.800 56.233 166.892 1.00 24.75 372 SER C CA 1
ATOM 6278 C C . SER C 1 372 ? 90.872 57.382 167.262 1.00 23.81 372 SER C C 1
ATOM 6279 O O . SER C 1 372 ? 90.850 58.431 166.604 1.00 23.55 372 SER C O 1
ATOM 6282 N N . SER C 1 373 ? 90.111 57.181 168.326 1.00 22.36 373 SER C N 1
ATOM 6283 C CA . SER C 1 373 ? 89.194 58.207 168.763 1.00 21.67 373 SER C CA 1
ATOM 6284 C C . SER C 1 373 ? 89.822 59.146 169.773 1.00 22.03 373 SER C C 1
ATOM 6285 O O . SER C 1 373 ? 90.609 58.722 170.624 1.00 21.75 373 SER C O 1
ATOM 6288 N N . SER C 1 374 ? 89.463 60.423 169.673 1.00 21.31 374 SER C N 1
ATOM 6289 C CA . SER C 1 374 ? 89.980 61.432 170.577 1.00 20.33 374 SER C CA 1
ATOM 6290 C C . SER C 1 374 ? 89.399 61.216 171.944 1.00 20.48 374 SER C C 1
ATOM 6291 O O . SER C 1 374 ? 89.951 61.665 172.945 1.00 20.88 374 SER C O 1
ATOM 6294 N N . LEU C 1 375 ? 88.266 60.533 171.977 1.00 22.22 375 LEU C N 1
ATOM 6295 C CA . LEU C 1 375 ? 87.591 60.249 173.234 1.00 24.53 375 LEU C CA 1
ATOM 6296 C C . LEU C 1 375 ? 88.557 59.636 174.247 1.00 25.61 375 LEU C C 1
ATOM 6297 O O . LEU C 1 375 ? 89.527 58.966 173.876 1.00 25.13 375 LEU C O 1
ATOM 6302 N N . THR C 1 376 ? 88.296 59.883 175.527 1.00 25.50 376 THR C N 1
ATOM 6303 C CA . THR C 1 376 ? 89.151 59.359 176.577 1.00 26.36 376 THR C CA 1
ATOM 6304 C C . THR C 1 376 ? 88.728 57.944 176.907 1.00 26.54 376 THR C C 1
ATOM 6305 O O . THR C 1 376 ? 87.540 57.683 177.078 1.00 27.31 376 THR C O 1
ATOM 6309 N N . GLY C 1 377 ? 89.699 57.036 176.998 1.00 27.63 377 GLY C N 1
ATOM 6310 C CA . GLY C 1 377 ? 89.391 55.643 177.290 1.00 28.32 377 GLY C CA 1
ATOM 6311 C C . GLY C 1 377 ? 88.710 54.960 176.107 1.00 28.48 377 GLY C C 1
ATOM 6312 O O . GLY C 1 377 ? 88.306 53.789 176.169 1.00 28.30 377 GLY C O 1
ATOM 6313 N N . SER C 1 378 ? 88.584 55.706 175.018 1.00 28.09 378 SER C N 1
ATOM 6314 C CA . SER C 1 378 ? 87.956 55.205 173.809 1.00 27.85 378 SER C CA 1
ATOM 6315 C C . SER C 1 378 ? 88.859 54.186 173.151 1.00 27.59 378 SER C C 1
ATOM 6316 O O . SER C 1 378 ? 89.811 54.558 172.466 1.00 28.17 378 SER C O 1
ATOM 6319 N N . SER C 1 379 ? 88.580 52.906 173.359 1.00 27.03 379 SER C N 1
ATOM 6320 C CA . SER C 1 379 ? 89.399 51.877 172.733 1.00 26.16 379 SER C CA 1
ATOM 6321 C C . SER C 1 379 ? 89.358 52.181 171.240 1.00 24.46 379 SER C C 1
ATOM 6322 O O . SER C 1 379 ? 88.339 52.658 170.733 1.00 23.93 379 SER C O 1
ATOM 6325 N N . VAL C 1 380 ? 90.469 51.938 170.547 1.00 22.95 380 VAL C N 1
ATOM 6326 C CA . VAL C 1 380 ? 90.528 52.209 169.116 1.00 22.08 380 VAL C CA 1
ATOM 6327 C C . VAL C 1 380 ? 90.200 50.972 168.306 1.00 22.04 380 VAL C C 1
ATOM 6328 O O . VAL C 1 380 ? 90.014 49.881 168.850 1.00 21.88 380 VAL C O 1
ATOM 6332 N N . ILE C 1 381 ? 90.134 51.165 166.993 1.00 22.18 381 ILE C N 1
ATOM 6333 C CA . ILE C 1 381 ? 89.821 50.090 166.082 1.00 21.90 381 ILE C CA 1
ATOM 6334 C C . ILE C 1 381 ? 91.030 49.615 165.319 1.00 22.28 381 ILE C C 1
ATOM 6335 O O . ILE C 1 381 ? 91.945 50.378 165.033 1.00 22.57 381 ILE C O 1
ATOM 6340 N N . VAL C 1 382 ? 91.012 48.323 165.020 1.00 24.29 382 VAL C N 1
ATOM 6341 C CA . VAL C 1 382 ? 92.062 47.650 164.273 1.00 25.75 382 VAL C CA 1
ATOM 6342 C C . VAL C 1 382 ? 91.314 46.679 163.371 1.00 26.77 382 VAL C C 1
ATOM 6343 O O . VAL C 1 382 ? 90.423 45.968 163.840 1.00 26.74 382 VAL C O 1
ATOM 6347 N N . ARG C 1 383 ? 91.649 46.662 162.083 1.00 27.19 383 ARG C N 1
ATOM 6348 C CA . ARG C 1 383 ? 90.966 45.766 161.159 1.00 28.66 383 ARG C CA 1
ATOM 6349 C C . ARG C 1 383 ? 91.777 45.329 159.951 1.00 28.81 383 ARG C C 1
ATOM 6350 O O . ARG C 1 383 ? 92.490 46.128 159.340 1.00 29.06 383 ARG C O 1
ATOM 6358 N N . GLY C 1 384 ? 91.643 44.047 159.612 1.00 29.18 384 GLY C N 1
ATOM 6359 C CA . GLY C 1 384 ? 92.330 43.487 158.459 1.00 27.87 384 GLY C CA 1
ATOM 6360 C C . GLY C 1 384 ? 91.419 43.600 157.244 1.00 27.18 384 GLY C C 1
ATOM 6361 O O . GLY C 1 384 ? 90.225 43.281 157.323 1.00 27.68 384 GLY C O 1
ATOM 6362 N N . VAL C 1 385 ? 91.972 44.065 156.124 1.00 25.47 385 VAL C N 1
ATOM 6363 C CA . VAL C 1 385 ? 91.199 44.234 154.901 1.00 22.61 385 VAL C CA 1
ATOM 6364 C C . VAL C 1 385 ? 91.999 43.909 153.666 1.00 21.59 385 VAL C C 1
ATOM 6365 O O . VAL C 1 385 ? 92.933 44.629 153.335 1.00 21.90 385 VAL C O 1
ATOM 6369 N N . THR C 1 386 ? 91.637 42.835 152.978 1.00 20.98 386 THR C N 1
ATOM 6370 C CA . THR C 1 386 ? 92.344 42.480 151.761 1.00 20.28 386 THR C CA 1
ATOM 6371 C C . THR C 1 386 ? 91.936 43.458 150.674 1.00 21.11 386 THR C C 1
ATOM 6372 O O . THR C 1 386 ? 90.796 43.442 150.204 1.00 21.40 386 THR C O 1
ATOM 6376 N N . LYS C 1 387 ? 92.868 44.323 150.289 1.00 20.70 387 LYS C N 1
ATOM 6377 C CA . LYS C 1 387 ? 92.586 45.315 149.268 1.00 20.95 387 LYS C CA 1
ATOM 6378 C C . LYS C 1 387 ? 92.292 44.598 147.966 1.00 21.98 387 LYS C C 1
ATOM 6379 O O . LYS C 1 387 ? 92.979 43.639 147.612 1.00 22.70 387 LYS C O 1
ATOM 6385 N N . GLY C 1 388 ? 91.264 45.063 147.261 1.00 23.38 388 GLY C N 1
ATOM 6386 C CA . GLY C 1 388 ? 90.883 44.447 146.003 1.00 24.48 388 GLY C CA 1
ATOM 6387 C C . GLY C 1 388 ? 89.724 43.508 146.261 1.00 25.33 388 GLY C C 1
ATOM 6388 O O . GLY C 1 388 ? 88.949 43.184 145.362 1.00 25.55 388 GLY C O 1
ATOM 6389 N N . SER C 1 389 ? 89.614 43.059 147.505 1.00 26.38 389 SER C N 1
ATOM 6390 C CA . SER C 1 389 ? 88.531 42.171 147.887 1.00 27.30 389 SER C CA 1
ATOM 6391 C C . SER C 1 389 ? 87.379 43.054 148.346 1.00 27.76 389 SER C C 1
ATOM 6392 O O . SER C 1 389 ? 87.244 44.206 147.908 1.00 28.01 389 SER C O 1
ATOM 6395 N N . GLY C 1 390 ? 86.559 42.520 149.242 1.00 27.90 390 GLY C N 1
ATOM 6396 C CA . GLY C 1 390 ? 85.422 43.273 149.727 1.00 26.51 390 GLY C CA 1
ATOM 6397 C C . GLY C 1 390 ? 85.763 44.498 150.550 1.00 26.19 390 GLY C C 1
ATOM 6398 O O . GLY C 1 390 ? 86.852 45.089 150.454 1.00 25.47 390 GLY C O 1
ATOM 6399 N N . VAL C 1 391 ? 84.786 44.872 151.366 1.00 25.37 391 VAL C N 1
ATOM 6400 C CA . VAL C 1 391 ? 84.871 46.016 152.253 1.00 23.67 391 VAL C CA 1
ATOM 6401 C C . VAL C 1 391 ? 84.782 45.472 153.656 1.00 22.62 391 VAL C C 1
ATOM 6402 O O . VAL C 1 391 ? 83.780 44.855 153.989 1.00 23.34 391 VAL C O 1
ATOM 6406 N N . SER C 1 392 ? 85.796 45.673 154.486 1.00 21.14 392 SER C N 1
ATOM 6407 C CA . SER C 1 392 ? 85.661 45.158 155.835 1.00 20.94 392 SER C CA 1
ATOM 6408 C C . SER C 1 392 ? 84.830 46.174 156.633 1.00 20.90 392 SER C C 1
ATOM 6409 O O . SER C 1 392 ? 85.194 47.347 156.794 1.00 20.26 392 SER C O 1
ATOM 6412 N N . ILE C 1 393 ? 83.681 45.695 157.099 1.00 20.53 393 ILE C N 1
ATOM 6413 C CA . ILE C 1 393 ? 82.729 46.490 157.849 1.00 19.78 393 ILE C CA 1
ATOM 6414 C C . ILE C 1 393 ? 82.809 46.334 159.352 1.00 21.03 393 ILE C C 1
ATOM 6415 O O . ILE C 1 393 ? 83.017 45.236 159.879 1.00 21.24 393 ILE C O 1
ATOM 6420 N N . THR C 1 394 ? 82.626 47.460 160.031 1.00 22.04 394 THR C N 1
ATOM 6421 C CA . THR C 1 394 ? 82.632 47.518 161.482 1.00 20.93 394 THR C CA 1
ATOM 6422 C C . THR C 1 394 ? 81.282 48.078 161.867 1.00 21.36 394 THR C C 1
ATOM 6423 O O . THR C 1 394 ? 81.044 49.270 161.698 1.00 21.20 394 THR C O 1
ATOM 6427 N N . PRO C 1 395 ? 80.379 47.231 162.379 1.00 20.60 395 PRO C N 1
ATOM 6428 C CA . PRO C 1 395 ? 79.075 47.765 162.755 1.00 19.44 395 PRO C CA 1
ATOM 6429 C C . PRO C 1 395 ? 79.313 49.024 163.580 1.00 20.81 395 PRO C C 1
ATOM 6430 O O . PRO C 1 395 ? 80.302 49.119 164.320 1.00 20.97 395 PRO C O 1
ATOM 6434 N N . VAL C 1 396 ? 78.410 49.988 163.435 1.00 21.14 396 VAL C N 1
ATOM 6435 C CA . VAL C 1 396 ? 78.511 51.267 164.125 1.00 19.87 396 VAL C CA 1
ATOM 6436 C C . VAL C 1 396 ? 77.194 51.615 164.781 1.00 20.25 396 VAL C C 1
ATOM 6437 O O . VAL C 1 396 ? 76.239 50.850 164.709 1.00 21.64 396 VAL C O 1
ATOM 6441 N N . THR C 1 397 ? 77.147 52.778 165.417 1.00 20.02 397 THR C N 1
ATOM 6442 C CA . THR C 1 397 ? 75.937 53.271 166.054 1.00 19.55 397 THR C CA 1
ATOM 6443 C C . THR C 1 397 ? 76.167 54.735 166.330 1.00 20.66 397 THR C C 1
ATOM 6444 O O . THR C 1 397 ? 76.904 55.087 167.255 1.00 20.66 397 THR C O 1
ATOM 6448 N N . VAL C 1 398 ? 75.541 55.586 165.523 1.00 20.51 398 VAL C N 1
ATOM 6449 C CA . VAL C 1 398 ? 75.679 57.029 165.676 1.00 21.12 398 VAL C CA 1
ATOM 6450 C C . VAL C 1 398 ? 74.533 57.672 166.475 1.00 22.67 398 VAL C C 1
ATOM 6451 O O . VAL C 1 398 ? 73.385 57.205 166.444 1.00 23.12 398 VAL C O 1
ATOM 6455 N N . GLY C 1 399 ? 74.856 58.744 167.194 1.00 23.11 399 GLY C N 1
ATOM 6456 C CA . GLY C 1 399 ? 73.852 59.425 167.989 1.00 24.98 399 GLY C CA 1
ATOM 6457 C C . GLY C 1 399 ? 72.924 60.308 167.174 1.00 25.65 399 GLY C C 1
ATOM 6458 O O . GLY C 1 399 ? 72.160 61.090 167.732 1.00 25.91 399 GLY C O 1
ATOM 6459 N N . ILE C 1 400 ? 72.978 60.190 165.854 1.00 26.90 400 ILE C N 1
ATOM 6460 C CA . ILE C 1 400 ? 72.118 61.007 165.008 1.00 27.97 400 ILE C CA 1
ATOM 6461 C C . ILE C 1 400 ? 70.767 60.362 164.866 1.00 28.09 400 ILE C C 1
ATOM 6462 O O . ILE C 1 400 ? 70.585 59.180 165.158 1.00 28.76 400 ILE C O 1
ATOM 6467 N N . ASP C 1 401 ? 69.821 61.169 164.415 1.00 27.82 401 ASP C N 1
ATOM 6468 C CA . ASP C 1 401 ? 68.472 60.717 164.184 1.00 27.80 401 ASP C CA 1
ATOM 6469 C C . ASP C 1 401 ? 68.463 60.309 162.726 1.00 27.17 401 ASP C C 1
ATOM 6470 O O . ASP C 1 401 ? 69.237 60.834 161.930 1.00 27.30 401 ASP C O 1
ATOM 6475 N N . THR C 1 402 ? 67.611 59.362 162.370 1.00 26.41 402 THR C N 1
ATOM 6476 C CA . THR C 1 402 ? 67.560 58.933 160.989 1.00 25.34 402 THR C CA 1
ATOM 6477 C C . THR C 1 402 ? 66.138 58.809 160.488 1.00 24.37 402 THR C C 1
ATOM 6478 O O . THR C 1 402 ? 65.228 58.440 161.243 1.00 24.35 402 THR C O 1
ATOM 6482 N N . GLU C 1 403 ? 65.953 59.151 159.216 1.00 22.48 403 GLU C N 1
ATOM 6483 C CA . GLU C 1 403 ? 64.655 59.042 158.587 1.00 20.53 403 GLU C CA 1
ATOM 6484 C C . GLU C 1 403 ? 64.698 57.640 158.019 1.00 18.40 403 GLU C C 1
ATOM 6485 O O . GLU C 1 403 ? 65.755 57.171 157.580 1.00 17.16 403 GLU C O 1
ATOM 6491 N N . ALA C 1 404 ? 63.569 56.955 158.056 1.00 16.53 404 ALA C N 1
ATOM 6492 C CA . ALA C 1 404 ? 63.533 55.615 157.518 1.00 15.84 404 ALA C CA 1
ATOM 6493 C C . ALA C 1 404 ? 63.516 55.771 156.015 1.00 13.82 404 ALA C C 1
ATOM 6494 O O . ALA C 1 404 ? 62.668 56.459 155.463 1.00 13.56 404 ALA C O 1
ATOM 6496 N N . VAL C 1 405 ? 64.482 55.158 155.354 1.00 13.19 405 VAL C N 1
ATOM 6497 C CA . VAL C 1 405 ? 64.545 55.239 153.916 1.00 11.72 405 VAL C CA 1
ATOM 6498 C C . VAL C 1 405 ? 64.494 53.841 153.348 1.00 12.67 405 VAL C C 1
ATOM 6499 O O . VAL C 1 405 ? 64.766 52.862 154.035 1.00 12.36 405 VAL C O 1
ATOM 6503 N N . ASN C 1 406 ? 64.155 53.749 152.078 1.00 13.66 406 ASN C N 1
ATOM 6504 C CA . ASN C 1 406 ? 64.018 52.456 151.454 1.00 14.79 406 ASN C CA 1
ATOM 6505 C C . ASN C 1 406 ? 65.172 51.942 150.650 1.00 14.93 406 ASN C C 1
ATOM 6506 O O . ASN C 1 406 ? 65.677 52.610 149.757 1.00 14.29 406 ASN C O 1
ATOM 6511 N N . ARG C 1 407 ? 65.598 50.736 150.970 1.00 15.54 407 ARG C N 1
ATOM 6512 C CA . ARG C 1 407 ? 66.643 50.137 150.185 1.00 16.60 407 ARG C CA 1
ATOM 6513 C C . ARG C 1 407 ? 65.836 49.321 149.172 1.00 17.08 407 ARG C C 1
ATOM 6514 O O . ARG C 1 407 ? 64.727 48.876 149.470 1.00 17.11 407 ARG C O 1
ATOM 6522 N N . LEU C 1 408 ? 66.358 49.156 147.966 1.00 17.55 408 LEU C N 1
ATOM 6523 C CA . LEU C 1 408 ? 65.635 48.414 146.944 1.00 18.05 408 LEU C CA 1
ATOM 6524 C C . LEU C 1 408 ? 66.359 47.137 146.549 1.00 18.92 408 LEU C C 1
ATOM 6525 O O . LEU C 1 408 ? 67.347 47.194 145.816 1.00 19.81 408 LEU C O 1
ATOM 6530 N N . SER C 1 409 ? 65.883 45.990 147.026 1.00 19.26 409 SER C N 1
ATOM 6531 C CA . SER C 1 409 ? 66.507 44.721 146.654 1.00 19.33 409 SER C CA 1
ATOM 6532 C C . SER C 1 409 ? 66.267 44.546 145.158 1.00 18.74 409 SER C C 1
ATOM 6533 O O . SER C 1 409 ? 65.120 44.590 144.690 1.00 18.68 409 SER C O 1
ATOM 6536 N N . ILE C 1 410 ? 67.347 44.347 144.409 1.00 17.09 410 ILE C N 1
ATOM 6537 C CA . ILE C 1 410 ? 67.235 44.209 142.970 1.00 15.52 410 ILE C CA 1
ATOM 6538 C C . ILE C 1 410 ? 68.118 43.131 142.389 1.00 16.63 410 ILE C C 1
ATOM 6539 O O . ILE C 1 410 ? 69.332 43.147 142.584 1.00 17.36 410 ILE C O 1
ATOM 6544 N N . GLU C 1 411 ? 67.509 42.194 141.669 1.00 16.31 411 GLU C N 1
ATOM 6545 C CA . GLU C 1 411 ? 68.279 41.132 141.044 1.00 17.17 411 GLU C CA 1
ATOM 6546 C C . GLU C 1 411 ? 69.287 41.817 140.127 1.00 15.23 411 GLU C C 1
ATOM 6547 O O . GLU C 1 411 ? 69.031 42.894 139.608 1.00 14.05 411 GLU C O 1
ATOM 6553 N N . MET C 1 412 ? 70.440 41.205 139.935 1.00 14.03 412 MET C N 1
ATOM 6554 C CA . MET C 1 412 ? 71.447 41.807 139.086 1.00 12.47 412 MET C CA 1
ATOM 6555 C C . MET C 1 412 ? 71.475 41.116 137.742 1.00 12.50 412 MET C C 1
ATOM 6556 O O . MET C 1 412 ? 71.930 39.982 137.636 1.00 12.27 412 MET C O 1
ATOM 6561 N N . PRO C 1 413 ? 70.998 41.792 136.694 1.00 13.04 413 PRO C N 1
ATOM 6562 C CA . PRO C 1 413 ? 70.972 41.220 135.347 1.00 13.79 413 PRO C CA 1
ATOM 6563 C C . PRO C 1 413 ? 72.204 40.398 134.999 1.00 14.49 413 PRO C C 1
ATOM 6564 O O . PRO C 1 413 ? 73.308 40.930 134.929 1.00 14.47 413 PRO C O 1
ATOM 6568 N N . ALA C 1 414 ? 71.991 39.100 134.787 1.00 14.19 414 ALA C N 1
ATOM 6569 C CA . ALA C 1 414 ? 73.054 38.164 134.442 1.00 15.31 414 ALA C CA 1
ATOM 6570 C C . ALA C 1 414 ? 74.333 38.880 134.015 1.00 14.62 414 ALA C C 1
ATOM 6571 O O . ALA C 1 414 ? 74.382 39.543 132.978 1.00 14.90 414 ALA C O 1
ATOM 6573 N N . LEU C 1 415 ? 75.369 38.739 134.830 1.00 14.14 415 LEU C N 1
ATOM 6574 C CA . LEU C 1 415 ? 76.623 39.392 134.554 1.00 13.27 415 LEU C CA 1
ATOM 6575 C C . LEU C 1 415 ? 77.568 38.592 133.709 1.00 14.90 415 LEU C C 1
ATOM 6576 O O . LEU C 1 415 ? 78.641 39.080 133.388 1.00 16.11 415 LEU C O 1
ATOM 6581 N N . THR C 1 416 ? 77.203 37.371 133.339 1.00 15.58 416 THR C N 1
ATOM 6582 C CA . THR C 1 416 ? 78.126 36.568 132.544 1.00 15.85 416 THR C CA 1
ATOM 6583 C C . THR C 1 416 ? 77.657 36.244 131.132 1.00 15.28 416 THR C C 1
ATOM 6584 O O . THR C 1 416 ? 76.505 35.878 130.916 1.00 14.90 416 THR C O 1
ATOM 6588 N N . THR C 1 417 ? 78.572 36.384 130.177 1.00 16.03 417 THR C N 1
ATOM 6589 C CA . THR C 1 417 ? 78.296 36.105 128.771 1.00 15.45 417 THR C CA 1
ATOM 6590 C C . THR C 1 417 ? 77.432 34.862 128.612 1.00 15.87 417 THR C C 1
ATOM 6591 O O . THR C 1 417 ? 76.444 34.883 127.896 1.00 16.19 417 THR C O 1
ATOM 6595 N N . GLU C 1 418 ? 77.805 33.777 129.279 1.00 16.10 418 GLU C N 1
ATOM 6596 C CA . GLU C 1 418 ? 77.024 32.549 129.198 1.00 16.86 418 GLU C CA 1
ATOM 6597 C C . GLU C 1 418 ? 75.724 32.667 129.989 1.00 16.58 418 GLU C C 1
ATOM 6598 O O . GLU C 1 418 ? 74.644 32.382 129.472 1.00 15.30 418 GLU C O 1
ATOM 6604 N N . GLU C 1 419 ? 75.837 33.077 131.247 1.00 16.17 419 GLU C N 1
ATOM 6605 C CA . GLU C 1 419 ? 74.670 33.236 132.100 1.00 16.17 419 GLU C CA 1
ATOM 6606 C C . GLU C 1 419 ? 73.568 33.897 131.317 1.00 14.36 419 GLU C C 1
ATOM 6607 O O . GLU C 1 419 ? 72.406 33.529 131.426 1.00 14.09 419 GLU C O 1
ATOM 6613 N N . VAL C 1 420 ? 73.959 34.875 130.515 1.00 13.73 420 VAL C N 1
ATOM 6614 C CA . VAL C 1 420 ? 73.032 35.616 129.688 1.00 12.42 420 VAL C CA 1
ATOM 6615 C C . VAL C 1 420 ? 72.518 34.779 128.526 1.00 13.97 420 VAL C C 1
ATOM 6616 O O . VAL C 1 420 ? 71.308 34.603 128.384 1.00 14.20 420 VAL C O 1
ATOM 6620 N N . THR C 1 421 ? 73.432 34.254 127.709 1.00 14.82 421 THR C N 1
ATOM 6621 C CA . THR C 1 421 ? 73.060 33.453 126.533 1.00 15.30 421 THR C CA 1
ATOM 6622 C C . THR C 1 421 ? 72.199 32.210 126.753 1.00 15.85 421 THR C C 1
ATOM 6623 O O . THR C 1 421 ? 71.455 31.816 125.856 1.00 15.36 421 THR C O 1
ATOM 6627 N N . THR C 1 422 ? 72.290 31.591 127.927 1.00 15.86 422 THR C N 1
ATOM 6628 C CA . THR C 1 422 ? 71.503 30.397 128.192 1.00 15.90 422 THR C CA 1
ATOM 6629 C C . THR C 1 422 ? 70.149 30.676 128.832 1.00 15.97 422 THR C C 1
ATOM 6630 O O . THR C 1 422 ? 69.179 29.974 128.555 1.00 16.48 422 THR C O 1
ATOM 6634 N N . ASN C 1 423 ? 70.068 31.697 129.679 1.00 15.20 423 ASN C N 1
ATOM 6635 C CA . ASN C 1 423 ? 68.801 32.020 130.323 1.00 14.40 423 ASN C CA 1
ATOM 6636 C C . ASN C 1 423 ? 67.942 32.979 129.527 1.00 14.00 423 ASN C C 1
ATOM 6637 O O . ASN C 1 423 ? 66.725 32.964 129.648 1.00 14.46 423 ASN C O 1
ATOM 6642 N N . VAL C 1 424 ? 68.572 33.822 128.721 1.00 13.33 424 VAL C N 1
ATOM 6643 C CA . VAL C 1 424 ? 67.831 34.757 127.890 1.00 12.58 424 VAL C CA 1
ATOM 6644 C C . VAL C 1 424 ? 67.968 34.253 126.473 1.00 12.64 424 VAL C C 1
ATOM 6645 O O . VAL C 1 424 ? 69.071 33.973 126.022 1.00 13.15 424 VAL C O 1
ATOM 6649 N N . PRO C 1 425 ? 66.851 34.113 125.755 1.00 12.11 425 PRO C N 1
ATOM 6650 C CA . PRO C 1 425 ? 66.875 33.629 124.378 1.00 12.08 425 PRO C CA 1
ATOM 6651 C C . PRO C 1 425 ? 66.926 34.768 123.372 1.00 12.26 425 PRO C C 1
ATOM 6652 O O . PRO C 1 425 ? 67.603 34.692 122.341 1.00 11.88 425 PRO C O 1
ATOM 6656 N N . LYS C 1 426 ? 66.200 35.829 123.686 1.00 12.37 426 LYS C N 1
ATOM 6657 C CA . LYS C 1 426 ? 66.141 36.987 122.819 1.00 14.26 426 LYS C CA 1
ATOM 6658 C C . LYS C 1 426 ? 67.384 37.878 122.906 1.00 16.15 426 LYS C C 1
ATOM 6659 O O . LYS C 1 426 ? 67.298 39.103 122.761 1.00 16.89 426 LYS C O 1
ATOM 6665 N N . TYR C 1 427 ? 68.539 37.272 123.151 1.00 17.06 427 TYR C N 1
ATOM 6666 C CA . TYR C 1 427 ? 69.765 38.047 123.217 1.00 18.40 427 TYR C CA 1
ATOM 6667 C C . TYR C 1 427 ? 70.242 38.129 121.790 1.00 18.71 427 TYR C C 1
ATOM 6668 O O . TYR C 1 427 ? 69.661 37.504 120.902 1.00 19.23 427 TYR C O 1
ATOM 6677 N N . GLU C 1 428 ? 71.312 38.873 121.568 1.00 18.87 428 GLU C N 1
ATOM 6678 C CA . GLU C 1 428 ? 71.836 39.013 120.229 1.00 19.01 428 GLU C CA 1
ATOM 6679 C C . GLU C 1 428 ? 73.283 39.438 120.352 1.00 18.94 428 GLU C C 1
ATOM 6680 O O . GLU C 1 428 ? 73.566 40.554 120.778 1.00 19.84 428 GLU C O 1
ATOM 6686 N N . GLN C 1 429 ? 74.196 38.533 120.002 1.00 18.51 429 GLN C N 1
ATOM 6687 C CA . GLN C 1 429 ? 75.633 38.800 120.084 1.00 17.78 429 GLN C CA 1
ATOM 6688 C C . GLN C 1 429 ? 76.235 39.198 118.740 1.00 17.00 429 GLN C C 1
ATOM 6689 O O . GLN C 1 429 ? 75.690 38.875 117.691 1.00 16.51 429 GLN C O 1
ATOM 6695 N N . PHE C 1 430 ? 77.364 39.895 118.775 1.00 16.56 430 PHE C N 1
ATOM 6696 C CA . PHE C 1 430 ? 78.016 40.342 117.552 1.00 16.32 430 PHE C CA 1
ATOM 6697 C C . PHE C 1 430 ? 79.497 40.647 117.685 1.00 17.37 430 PHE C C 1
ATOM 6698 O O . PHE C 1 430 ? 80.005 40.936 118.771 1.00 18.03 430 PHE C O 1
ATOM 6706 N N . LEU C 1 431 ? 80.183 40.599 116.551 1.00 18.44 431 LEU C N 1
ATOM 6707 C CA . LEU C 1 431 ? 81.586 40.960 116.503 1.00 19.36 431 LEU C CA 1
ATOM 6708 C C . LEU C 1 431 ? 81.541 42.465 116.312 1.00 20.42 431 LEU C C 1
ATOM 6709 O O . LEU C 1 431 ? 80.867 42.991 115.417 1.00 20.39 431 LEU C O 1
ATOM 6714 N N . CYS C 1 432 ? 82.246 43.162 117.175 1.00 20.76 432 CYS C N 1
ATOM 6715 C CA . CYS C 1 432 ? 82.267 44.592 117.105 1.00 21.40 432 CYS C CA 1
ATOM 6716 C C . CYS C 1 432 ? 82.612 45.097 115.716 1.00 21.70 432 CYS C C 1
ATOM 6717 O O . CYS C 1 432 ? 81.938 45.968 115.187 1.00 22.35 432 CYS C O 1
ATOM 6720 N N . LYS C 1 433 ? 83.648 44.539 115.111 1.00 21.88 433 LYS C N 1
ATOM 6721 C CA . LYS C 1 433 ? 84.062 44.963 113.774 1.00 22.67 433 LYS C CA 1
ATOM 6722 C C . LYS C 1 433 ? 82.905 45.115 112.767 1.00 22.33 433 LYS C C 1
ATOM 6723 O O . LYS C 1 433 ? 82.794 46.138 112.073 1.00 22.21 433 LYS C O 1
ATOM 6729 N N . GLU C 1 434 ? 82.055 44.085 112.710 1.00 22.44 434 GLU C N 1
ATOM 6730 C CA . GLU C 1 434 ? 80.902 44.007 111.805 1.00 21.81 434 GLU C CA 1
ATOM 6731 C C . GLU C 1 434 ? 79.731 44.811 112.314 1.00 20.41 434 GLU C C 1
ATOM 6732 O O . GLU C 1 434 ? 79.051 45.510 111.558 1.00 20.39 434 GLU C O 1
ATOM 6738 N N . SER C 1 435 ? 79.487 44.693 113.606 1.00 18.80 435 SER C N 1
ATOM 6739 C CA . SER C 1 435 ? 78.421 45.448 114.212 1.00 18.04 435 SER C CA 1
ATOM 6740 C C . SER C 1 435 ? 79.082 46.654 114.832 1.00 17.45 435 SER C C 1
ATOM 6741 O O . SER C 1 435 ? 79.594 46.547 115.931 1.00 17.11 435 SER C O 1
ATOM 6744 N N . GLY C 1 436 ? 79.079 47.786 114.131 1.00 16.38 436 GLY C N 1
ATOM 6745 C CA . GLY C 1 436 ? 79.706 49.002 114.636 1.00 15.87 436 GLY C CA 1
ATOM 6746 C C . GLY C 1 436 ? 79.419 49.395 116.080 1.00 15.57 436 GLY C C 1
ATOM 6747 O O . GLY C 1 436 ? 79.372 50.576 116.421 1.00 16.08 436 GLY C O 1
ATOM 6748 N N . GLY C 1 437 ? 79.239 48.401 116.935 1.00 15.38 437 GLY C N 1
ATOM 6749 C CA . GLY C 1 437 ? 78.961 48.647 118.331 1.00 14.75 437 GLY C CA 1
ATOM 6750 C C . GLY C 1 437 ? 77.743 47.838 118.696 1.00 14.25 437 GLY C C 1
ATOM 6751 O O . GLY C 1 437 ? 77.519 46.771 118.144 1.00 14.25 437 GLY C O 1
ATOM 6752 N N . ALA C 1 438 ? 76.944 48.352 119.616 1.00 14.88 438 ALA C N 1
ATOM 6753 C CA . ALA C 1 438 ? 75.742 47.661 120.044 1.00 15.07 438 ALA C CA 1
ATOM 6754 C C . ALA C 1 438 ? 74.632 48.677 120.231 1.00 15.20 438 ALA C C 1
ATOM 6755 O O . ALA C 1 438 ? 74.893 49.831 120.545 1.00 15.40 438 ALA C O 1
ATOM 6757 N N . TYR C 1 439 ? 73.393 48.244 120.050 1.00 15.18 439 TYR C N 1
ATOM 6758 C CA . TYR C 1 439 ? 72.266 49.144 120.200 1.00 14.98 439 TYR C CA 1
ATOM 6759 C C . TYR C 1 439 ? 71.099 48.473 120.884 1.00 13.96 439 TYR C C 1
ATOM 6760 O O . TYR C 1 439 ? 70.329 47.792 120.228 1.00 14.61 439 TYR C O 1
ATOM 6769 N N . ILE C 1 440 ? 70.958 48.662 122.192 1.00 12.91 440 ILE C N 1
ATOM 6770 C CA . ILE C 1 440 ? 69.840 48.053 122.906 1.00 11.96 440 ILE C CA 1
ATOM 6771 C C . ILE C 1 440 ? 68.729 49.056 123.040 1.00 13.61 440 ILE C C 1
ATOM 6772 O O . ILE C 1 440 ? 68.982 50.254 123.132 1.00 13.59 440 ILE C O 1
ATOM 6777 N N . VAL C 1 441 ? 67.498 48.561 123.063 1.00 14.47 441 VAL C N 1
ATOM 6778 C CA . VAL C 1 441 ? 66.332 49.419 123.209 1.00 16.55 441 VAL C CA 1
ATOM 6779 C C . VAL C 1 441 ? 65.357 48.744 124.171 1.00 17.27 441 VAL C C 1
ATOM 6780 O O . VAL C 1 441 ? 64.741 47.732 123.842 1.00 17.27 441 VAL C O 1
ATOM 6784 N N . HIS C 1 442 ? 65.227 49.291 125.371 1.00 17.20 442 HIS C N 1
ATOM 6785 C CA . HIS C 1 442 ? 64.338 48.690 126.346 1.00 17.48 442 HIS C CA 1
ATOM 6786 C C . HIS C 1 442 ? 62.895 48.860 125.911 1.00 17.04 442 HIS C C 1
ATOM 6787 O O . HIS C 1 442 ? 62.626 49.256 124.784 1.00 17.73 442 HIS C O 1
ATOM 6794 N N . TYR C 1 443 ? 61.969 48.556 126.811 1.00 17.70 443 TYR C N 1
ATOM 6795 C CA . TYR C 1 443 ? 60.553 48.694 126.515 1.00 16.71 443 TYR C CA 1
ATOM 6796 C C . TYR C 1 443 ? 59.713 48.252 127.708 1.00 15.67 443 TYR C C 1
ATOM 6797 O O . TYR C 1 443 ? 60.144 47.419 128.499 1.00 14.91 443 TYR C O 1
ATOM 6806 N N . LYS C 1 444 ? 58.522 48.824 127.838 1.00 14.72 444 LYS C N 1
ATOM 6807 C CA . LYS C 1 444 ? 57.615 48.467 128.919 1.00 14.03 444 LYS C CA 1
ATOM 6808 C C . LYS C 1 444 ? 57.572 46.953 128.924 1.00 14.97 444 LYS C C 1
ATOM 6809 O O . LYS C 1 444 ? 56.788 46.369 128.179 1.00 15.52 444 LYS C O 1
ATOM 6815 N N . MET C 1 445 ? 58.396 46.312 129.752 1.00 15.08 445 MET C N 1
ATOM 6816 C CA . MET C 1 445 ? 58.432 44.853 129.765 1.00 15.40 445 MET C CA 1
ATOM 6817 C C . MET C 1 445 ? 57.700 44.170 130.895 1.00 16.18 445 MET C C 1
ATOM 6818 O O . MET C 1 445 ? 57.687 42.951 130.962 1.00 15.93 445 MET C O 1
ATOM 6823 N N . ASN C 1 446 ? 57.042 44.930 131.745 1.00 17.94 446 ASN C N 1
ATOM 6824 C CA . ASN C 1 446 ? 56.371 44.334 132.884 1.00 20.33 446 ASN C CA 1
ATOM 6825 C C . ASN C 1 446 ? 54.875 44.527 132.849 1.00 21.04 446 ASN C C 1
ATOM 6826 O O . ASN C 1 446 ? 54.104 43.580 132.708 1.00 21.15 446 ASN C O 1
ATOM 6831 N N . ASN C 1 447 ? 54.460 45.779 132.968 1.00 21.67 447 ASN C N 1
ATOM 6832 C CA . ASN C 1 447 ? 53.047 46.089 132.908 1.00 20.64 447 ASN C CA 1
ATOM 6833 C C . ASN C 1 447 ? 52.691 46.066 131.445 1.00 19.15 447 ASN C C 1
ATOM 6834 O O . ASN C 1 447 ? 53.343 46.696 130.629 1.00 18.86 447 ASN C O 1
ATOM 6839 N N . PRO C 1 448 ? 51.661 45.314 131.089 1.00 17.97 448 PRO C N 1
ATOM 6840 C CA . PRO C 1 448 ? 51.240 45.235 129.695 1.00 17.55 448 PRO C CA 1
ATOM 6841 C C . PRO C 1 448 ? 50.882 46.641 129.235 1.00 17.38 448 PRO C C 1
ATOM 6842 O O . PRO C 1 448 ? 50.721 46.905 128.045 1.00 17.23 448 PRO C O 1
ATOM 6846 N N . VAL C 1 449 ? 50.761 47.541 130.205 1.00 17.18 449 VAL C N 1
ATOM 6847 C CA . VAL C 1 449 ? 50.445 48.928 129.918 1.00 16.30 449 VAL C CA 1
ATOM 6848 C C . VAL C 1 449 ? 51.275 49.831 130.824 1.00 16.58 449 VAL C C 1
ATOM 6849 O O . VAL C 1 449 ? 51.604 49.455 131.954 1.00 16.84 449 VAL C O 1
ATOM 6853 N N . PHE C 1 450 ? 51.584 51.025 130.315 1.00 16.96 450 PHE C N 1
ATOM 6854 C CA . PHE C 1 450 ? 52.408 52.024 130.999 1.00 17.09 450 PHE C CA 1
ATOM 6855 C C . PHE C 1 450 ? 51.907 52.610 132.311 1.00 17.88 450 PHE C C 1
ATOM 6856 O O . PHE C 1 450 ? 51.457 53.759 132.336 1.00 18.17 450 PHE C O 1
ATOM 6864 N N . GLU C 1 451 ? 52.014 51.838 133.397 1.00 18.16 451 GLU C N 1
ATOM 6865 C CA . GLU C 1 451 ? 51.589 52.285 134.724 1.00 16.25 451 GLU C CA 1
ATOM 6866 C C . GLU C 1 451 ? 52.450 53.499 135.015 1.00 15.34 451 GLU C C 1
ATOM 6867 O O . GLU C 1 451 ? 53.027 54.078 134.105 1.00 15.78 451 GLU C O 1
ATOM 6873 N N . MET C 1 452 ? 52.563 53.901 136.264 1.00 15.83 452 MET C N 1
ATOM 6874 C CA . MET C 1 452 ? 53.375 55.072 136.534 1.00 16.05 452 MET C CA 1
ATOM 6875 C C . MET C 1 452 ? 54.196 55.001 137.798 1.00 16.98 452 MET C C 1
ATOM 6876 O O . MET C 1 452 ? 53.756 55.423 138.867 1.00 15.79 452 MET C O 1
ATOM 6881 N N . THR C 1 453 ? 55.397 54.463 137.674 1.00 17.44 453 THR C N 1
ATOM 6882 C CA . THR C 1 453 ? 56.284 54.378 138.818 1.00 19.58 453 THR C CA 1
ATOM 6883 C C . THR C 1 453 ? 56.342 55.766 139.448 1.00 20.97 453 THR C C 1
ATOM 6884 O O . THR C 1 453 ? 56.370 56.759 138.724 1.00 21.33 453 THR C O 1
ATOM 6888 N N . GLY C 1 454 ? 56.363 55.889 140.776 1.00 21.64 454 GLY C N 1
ATOM 6889 C CA . GLY C 1 454 ? 56.410 57.250 141.339 1.00 23.98 454 GLY C CA 1
ATOM 6890 C C . GLY C 1 454 ? 57.283 57.299 142.573 1.00 24.41 454 GLY C C 1
ATOM 6891 O O . GLY C 1 454 ? 58.502 57.307 142.495 1.00 24.90 454 GLY C O 1
ATOM 6892 N N . GLU C 1 455 ? 56.608 57.321 143.725 1.00 24.81 455 GLU C N 1
ATOM 6893 C CA . GLU C 1 455 ? 57.254 57.227 145.049 1.00 25.79 455 GLU C CA 1
ATOM 6894 C C . GLU C 1 455 ? 57.249 55.746 145.335 1.00 24.90 455 GLU C C 1
ATOM 6895 O O . GLU C 1 455 ? 58.026 55.176 146.100 1.00 23.91 455 GLU C O 1
ATOM 6901 N N . GLU C 1 456 ? 56.271 55.197 144.640 1.00 26.11 456 GLU C N 1
ATOM 6902 C CA . GLU C 1 456 ? 55.935 53.801 144.607 1.00 25.86 456 GLU C CA 1
ATOM 6903 C C . GLU C 1 456 ? 57.156 52.940 144.910 1.00 24.53 456 GLU C C 1
ATOM 6904 O O . GLU C 1 456 ? 57.137 52.133 145.836 1.00 24.96 456 GLU C O 1
ATOM 6910 N N . ASN C 1 457 ? 58.221 53.085 144.128 1.00 22.65 457 ASN C N 1
ATOM 6911 C CA . ASN C 1 457 ? 59.426 52.294 144.334 1.00 20.94 457 ASN C CA 1
ATOM 6912 C C . ASN C 1 457 ? 60.691 53.120 144.098 1.00 19.41 457 ASN C C 1
ATOM 6913 O O . ASN C 1 457 ? 61.301 53.074 143.028 1.00 18.42 457 ASN C O 1
ATOM 6918 N N . PHE C 1 458 ? 61.074 53.858 145.125 1.00 17.78 458 PHE C N 1
ATOM 6919 C CA . PHE C 1 458 ? 62.261 54.678 145.066 1.00 16.37 458 PHE C CA 1
ATOM 6920 C C . PHE C 1 458 ? 63.093 54.383 146.291 1.00 16.74 458 PHE C C 1
ATOM 6921 O O . PHE C 1 458 ? 62.557 54.183 147.384 1.00 16.85 458 PHE C O 1
ATOM 6929 N N . GLY C 1 459 ? 64.407 54.388 146.120 1.00 17.12 459 GLY C N 1
ATOM 6930 C CA . GLY C 1 459 ? 65.266 54.120 147.252 1.00 17.48 459 GLY C CA 1
ATOM 6931 C C . GLY C 1 459 ? 66.721 53.863 146.929 1.00 17.61 459 GLY C C 1
ATOM 6932 O O . GLY C 1 459 ? 67.244 54.331 145.913 1.00 17.47 459 GLY C O 1
ATOM 6933 N N . GLY C 1 460 ? 67.368 53.113 147.818 1.00 18.15 460 GLY C N 1
ATOM 6934 C CA . GLY C 1 460 ? 68.771 52.789 147.660 1.00 18.94 460 GLY C CA 1
ATOM 6935 C C . GLY C 1 460 ? 68.969 51.482 146.931 1.00 19.86 460 GLY C C 1
ATOM 6936 O O . GLY C 1 460 ? 68.693 50.413 147.464 1.00 19.78 460 GLY C O 1
ATOM 6937 N N . PHE C 1 461 ? 69.434 51.571 145.692 1.00 20.48 461 PHE C N 1
ATOM 6938 C CA . PHE C 1 461 ? 69.682 50.389 144.895 1.00 21.25 461 PHE C CA 1
ATOM 6939 C C . PHE C 1 461 ? 70.656 49.479 145.629 1.00 22.44 461 PHE C C 1
ATOM 6940 O O . PHE C 1 461 ? 71.850 49.768 145.742 1.00 22.94 461 PHE C O 1
ATOM 6948 N N . GLN C 1 462 ? 70.132 48.387 146.156 1.00 23.12 462 GLN C N 1
ATOM 6949 C CA . GLN C 1 462 ? 70.951 47.409 146.837 1.00 24.08 462 GLN C CA 1
ATOM 6950 C C . GLN C 1 462 ? 70.632 46.081 146.130 1.00 23.11 462 GLN C C 1
ATOM 6951 O O . GLN C 1 462 ? 69.561 45.510 146.307 1.00 24.43 462 GLN C O 1
ATOM 6957 N N . PHE C 1 463 ? 71.607 45.599 145.352 1.00 21.03 463 PHE C N 1
ATOM 6958 C CA . PHE C 1 463 ? 71.463 44.375 144.551 1.00 19.73 463 PHE C CA 1
ATOM 6959 C C . PHE C 1 463 ? 72.049 43.168 145.165 1.00 20.28 463 PHE C C 1
ATOM 6960 O O . PHE C 1 463 ? 72.921 43.205 146.021 1.00 20.61 463 PHE C O 1
ATOM 6968 N N . HIS C 1 464 ? 71.528 42.086 144.666 1.00 18.97 464 HIS C N 1
ATOM 6969 C CA . HIS C 1 464 ? 71.908 40.750 145.041 1.00 18.45 464 HIS C CA 1
ATOM 6970 C C . HIS C 1 464 ? 71.987 40.023 143.705 1.00 17.96 464 HIS C C 1
ATOM 6971 O O . HIS C 1 464 ? 71.706 40.592 142.643 1.00 18.23 464 HIS C O 1
ATOM 6978 N N . TYR C 1 465 ? 72.384 38.780 143.767 1.00 18.32 465 TYR C N 1
ATOM 6979 C CA . TYR C 1 465 ? 72.587 38.009 142.564 1.00 18.56 465 TYR C CA 1
ATOM 6980 C C . TYR C 1 465 ? 72.796 36.610 143.038 1.00 19.29 465 TYR C C 1
ATOM 6981 O O . TYR C 1 465 ? 72.984 36.427 144.251 1.00 20.07 465 TYR C O 1
ATOM 6990 N N . PRO C 1 466 ? 72.765 35.596 142.170 1.00 19.12 466 PRO C N 1
ATOM 6991 C CA . PRO C 1 466 ? 73.023 34.290 142.759 1.00 18.87 466 PRO C CA 1
ATOM 6992 C C . PRO C 1 466 ? 74.476 34.323 143.241 1.00 19.03 466 PRO C C 1
ATOM 6993 O O . PRO C 1 466 ? 75.325 35.002 142.651 1.00 18.61 466 PRO C O 1
ATOM 6997 N N . GLY C 1 467 ? 74.761 33.615 144.322 1.00 18.79 467 GLY C N 1
ATOM 6998 C CA . GLY C 1 467 ? 76.114 33.619 144.846 1.00 19.97 467 GLY C CA 1
ATOM 6999 C C . GLY C 1 467 ? 76.313 34.676 145.923 1.00 20.60 467 GLY C C 1
ATOM 7000 O O . GLY C 1 467 ? 76.647 34.358 147.073 1.00 20.36 467 GLY C O 1
ATOM 7001 N N . TYR C 1 468 ? 76.104 35.938 145.555 1.00 19.86 468 TYR C N 1
ATOM 7002 C CA . TYR C 1 468 ? 76.270 37.031 146.499 1.00 19.69 468 TYR C CA 1
ATOM 7003 C C . TYR C 1 468 ? 75.554 36.778 147.799 1.00 19.93 468 TYR C C 1
ATOM 7004 O O . TYR C 1 468 ? 74.374 36.430 147.800 1.00 19.90 468 TYR C O 1
ATOM 7013 N N . ASP C 1 469 ? 76.275 36.949 148.902 1.00 20.27 469 ASP C N 1
ATOM 7014 C CA . ASP C 1 469 ? 75.680 36.796 150.216 1.00 21.57 469 ASP C CA 1
ATOM 7015 C C . ASP C 1 469 ? 75.697 38.201 150.798 1.00 22.08 469 ASP C C 1
ATOM 7016 O O . ASP C 1 469 ? 76.687 38.914 150.705 1.00 21.01 469 ASP C O 1
ATOM 7021 N N . PRO C 1 470 ? 74.578 38.621 151.391 1.00 23.63 470 PRO C N 1
ATOM 7022 C CA . PRO C 1 470 ? 74.437 39.953 151.983 1.00 24.73 470 PRO C CA 1
ATOM 7023 C C . PRO C 1 470 ? 75.211 40.077 153.262 1.00 24.69 470 PRO C C 1
ATOM 7024 O O . PRO C 1 470 ? 75.158 41.108 153.921 1.00 24.94 470 PRO C O 1
ATOM 7028 N N . GLU C 1 471 ? 75.913 39.014 153.626 1.00 25.66 471 GLU C N 1
ATOM 7029 C CA . GLU C 1 471 ? 76.664 39.042 154.860 1.00 27.07 471 GLU C CA 1
ATOM 7030 C C . GLU C 1 471 ? 77.587 40.245 154.841 1.00 26.38 471 GLU C C 1
ATOM 7031 O O . GLU C 1 471 ? 77.903 40.800 155.893 1.00 26.42 471 GLU C O 1
ATOM 7037 N N . ASN C 1 472 ? 77.992 40.664 153.645 1.00 24.99 472 ASN C N 1
ATOM 7038 C CA . ASN C 1 472 ? 78.881 41.809 153.512 1.00 23.96 472 ASN C CA 1
ATOM 7039 C C . ASN C 1 472 ? 78.160 43.069 153.036 1.00 23.06 472 ASN C C 1
ATOM 7040 O O . ASN C 1 472 ? 78.791 43.991 152.525 1.00 23.11 472 ASN C O 1
ATOM 7045 N N . ASN C 1 473 ? 76.839 43.200 153.270 1.00 22.69 473 ASN C N 1
ATOM 7046 C CA . ASN C 1 473 ? 76.031 44.400 152.860 1.00 21.70 473 ASN C CA 1
ATOM 7047 C C . ASN C 1 473 ? 76.017 45.544 153.955 1.00 20.98 473 ASN C C 1
ATOM 7048 O O . ASN C 1 473 ? 75.774 45.270 155.117 1.00 20.49 473 ASN C O 1
ATOM 7053 N N . ALA C 1 474 ? 76.261 46.802 153.529 1.00 20.06 474 ALA C N 1
ATOM 7054 C CA . ALA C 1 474 ? 76.267 47.997 154.430 1.00 20.08 474 ALA C CA 1
ATOM 7055 C C . ALA C 1 474 ? 74.930 48.179 155.236 1.00 20.28 474 ALA C C 1
ATOM 7056 O O . ALA C 1 474 ? 73.862 47.985 154.667 1.00 20.60 474 ALA C O 1
ATOM 7058 N N . LEU C 1 475 ? 75.010 48.548 156.494 1.00 19.65 475 LEU C N 1
ATOM 7059 C CA . LEU C 1 475 ? 73.750 48.726 157.231 1.00 18.88 475 LEU C CA 1
ATOM 7060 C C . LEU C 1 475 ? 73.106 50.093 156.909 1.00 18.93 475 LEU C C 1
ATOM 7061 O O . LEU C 1 475 ? 71.914 50.296 157.188 1.00 19.03 475 LEU C O 1
ATOM 7066 N N . GLY C 1 476 ? 73.856 51.012 156.295 1.00 18.72 476 GLY C N 1
ATOM 7067 C CA . GLY C 1 476 ? 73.352 52.390 156.063 1.00 20.10 476 GLY C CA 1
ATOM 7068 C C . GLY C 1 476 ? 72.691 52.745 154.709 1.00 19.52 476 GLY C C 1
ATOM 7069 O O . GLY C 1 476 ? 72.680 51.944 153.787 1.00 19.54 476 GLY C O 1
ATOM 7070 N N . LEU C 1 477 ? 72.134 54.004 154.589 1.00 17.70 477 LEU C N 1
ATOM 7071 C CA . LEU C 1 477 ? 71.539 54.443 153.326 1.00 16.51 477 LEU C CA 1
ATOM 7072 C C . LEU C 1 477 ? 72.690 54.565 152.338 1.00 17.27 477 LEU C C 1
ATOM 7073 O O . LEU C 1 477 ? 73.366 55.577 152.258 1.00 17.19 477 LEU C O 1
ATOM 7078 N N . ARG C 1 478 ? 72.873 53.509 151.595 1.00 18.66 478 ARG C N 1
ATOM 7079 C CA . ARG C 1 478 ? 73.934 53.423 150.613 1.00 19.40 478 ARG C CA 1
ATOM 7080 C C . ARG C 1 478 ? 73.392 53.077 149.250 1.00 19.01 478 ARG C C 1
ATOM 7081 O O . ARG C 1 478 ? 72.183 53.006 149.028 1.00 18.51 478 ARG C O 1
ATOM 7089 N N . GLY C 1 479 ? 74.321 52.838 148.340 1.00 19.72 479 GLY C N 1
ATOM 7090 C CA . GLY C 1 479 ? 73.952 52.449 147.026 1.00 18.84 479 GLY C CA 1
ATOM 7091 C C . GLY C 1 479 ? 73.436 53.611 146.204 1.00 18.02 479 GLY C C 1
ATOM 7092 O O . GLY C 1 479 ? 73.395 54.767 146.636 1.00 17.61 479 GLY C O 1
ATOM 7093 N N . ILE C 1 480 ? 73.031 53.263 144.990 1.00 17.88 480 ILE C N 1
ATOM 7094 C CA . ILE C 1 480 ? 72.482 54.156 143.988 1.00 16.28 480 ILE C CA 1
ATOM 7095 C C . ILE C 1 480 ? 71.070 54.643 144.331 1.00 17.15 480 ILE C C 1
ATOM 7096 O O . ILE C 1 480 ? 70.097 53.890 144.180 1.00 18.66 480 ILE C O 1
ATOM 7101 N N . VAL C 1 481 ? 70.916 55.900 144.790 1.00 17.11 481 VAL C N 1
ATOM 7102 C CA . VAL C 1 481 ? 69.605 56.426 145.233 1.00 16.75 481 VAL C CA 1
ATOM 7103 C C . VAL C 1 481 ? 68.730 57.020 144.141 1.00 17.90 481 VAL C C 1
ATOM 7104 O O . VAL C 1 481 ? 68.890 58.177 143.739 1.00 17.82 481 VAL C O 1
ATOM 7108 N N . ASP C 1 482 ? 67.790 56.205 143.673 1.00 17.99 482 ASP C N 1
ATOM 7109 C CA . ASP C 1 482 ? 66.890 56.646 142.622 1.00 18.82 482 ASP C CA 1
ATOM 7110 C C . ASP C 1 482 ? 65.571 55.879 142.610 1.00 18.80 482 ASP C C 1
ATOM 7111 O O . ASP C 1 482 ? 65.258 55.120 143.533 1.00 19.30 482 ASP C O 1
ATOM 7116 N N . THR C 1 483 ? 64.795 56.103 141.555 1.00 18.73 483 THR C N 1
ATOM 7117 C CA . THR C 1 483 ? 63.501 55.461 141.381 1.00 17.99 483 THR C CA 1
ATOM 7118 C C . THR C 1 483 ? 63.566 54.511 140.177 1.00 17.77 483 THR C C 1
ATOM 7119 O O . THR C 1 483 ? 63.821 54.941 139.052 1.00 17.28 483 THR C O 1
ATOM 7123 N N . PHE C 1 484 ? 63.335 53.224 140.406 1.00 17.27 484 PHE C N 1
ATOM 7124 C CA . PHE C 1 484 ? 63.384 52.251 139.317 1.00 17.50 484 PHE C CA 1
ATOM 7125 C C . PHE C 1 484 ? 62.057 52.215 138.569 1.00 17.34 484 PHE C C 1
ATOM 7126 O O . PHE C 1 484 ? 61.022 51.930 139.172 1.00 17.39 484 PHE C O 1
ATOM 7134 N N . GLU C 1 485 ? 62.091 52.469 137.260 1.00 16.75 485 GLU C N 1
ATOM 7135 C CA . GLU C 1 485 ? 60.875 52.492 136.443 1.00 16.89 485 GLU C CA 1
ATOM 7136 C C . GLU C 1 485 ? 60.107 51.180 136.413 1.00 16.63 485 GLU C C 1
ATOM 7137 O O . GLU C 1 485 ? 60.090 50.489 135.396 1.00 16.54 485 GLU C O 1
ATOM 7143 N N . ASN C 1 486 ? 59.469 50.861 137.536 1.00 16.71 486 ASN C N 1
ATOM 7144 C CA . ASN C 1 486 ? 58.667 49.658 137.699 1.00 16.95 486 ASN C CA 1
ATOM 7145 C C . ASN C 1 486 ? 58.619 48.824 136.414 1.00 17.07 486 ASN C C 1
ATOM 7146 O O . ASN C 1 486 ? 59.432 47.922 136.215 1.00 16.24 486 ASN C O 1
ATOM 7151 N N . ASN C 1 487 ? 57.685 49.156 135.532 1.00 17.71 487 ASN C N 1
ATOM 7152 C CA . ASN C 1 487 ? 57.505 48.437 134.274 1.00 18.05 487 ASN C CA 1
ATOM 7153 C C . ASN C 1 487 ? 58.421 48.876 133.133 1.00 17.79 487 ASN C C 1
ATOM 7154 O O . ASN C 1 487 ? 58.134 49.860 132.458 1.00 19.02 487 ASN C O 1
ATOM 7159 N N . PHE C 1 488 ? 59.511 48.147 132.909 1.00 17.09 488 PHE C N 1
ATOM 7160 C CA . PHE C 1 488 ? 60.455 48.455 131.827 1.00 16.40 488 PHE C CA 1
ATOM 7161 C C . PHE C 1 488 ? 61.703 47.604 131.940 1.00 15.94 488 PHE C C 1
ATOM 7162 O O . PHE C 1 488 ? 62.325 47.527 133.002 1.00 15.70 488 PHE C O 1
ATOM 7170 N N . SER C 1 489 ? 62.080 46.977 130.835 1.00 14.35 489 SER C N 1
ATOM 7171 C CA . SER C 1 489 ? 63.242 46.113 130.847 1.00 13.42 489 SER C CA 1
ATOM 7172 C C . SER C 1 489 ? 64.538 46.863 131.165 1.00 12.15 489 SER C C 1
ATOM 7173 O O . SER C 1 489 ? 64.830 47.922 130.624 1.00 11.94 489 SER C O 1
ATOM 7176 N N . SER C 1 490 ? 65.305 46.259 132.052 1.00 10.80 490 SER C N 1
ATOM 7177 C CA . SER C 1 490 ? 66.639 46.727 132.318 1.00 8.52 490 SER C CA 1
ATOM 7178 C C . SER C 1 490 ? 67.578 45.791 131.518 1.00 8.30 490 SER C C 1
ATOM 7179 O O . SER C 1 490 ? 67.466 44.558 131.613 1.00 8.57 490 SER C O 1
ATOM 7182 N N . ALA C 1 491 ? 68.501 46.357 130.738 1.00 8.45 491 ALA C N 1
ATOM 7183 C CA . ALA C 1 491 ? 69.296 45.468 129.924 1.00 9.33 491 ALA C CA 1
ATOM 7184 C C . ALA C 1 491 ? 70.782 45.372 130.231 1.00 8.97 491 ALA C C 1
ATOM 7185 O O . ALA C 1 491 ? 71.326 46.151 131.007 1.00 8.46 491 ALA C O 1
ATOM 7187 N N . VAL C 1 492 ? 71.429 44.399 129.597 1.00 8.38 492 VAL C N 1
ATOM 7188 C CA . VAL C 1 492 ? 72.851 44.158 129.785 1.00 9.17 492 VAL C CA 1
ATOM 7189 C C . VAL C 1 492 ? 73.617 43.964 128.482 1.00 9.90 492 VAL C C 1
ATOM 7190 O O . VAL C 1 492 ? 73.209 43.206 127.610 1.00 10.00 492 VAL C O 1
ATOM 7194 N N . VAL C 1 493 ? 74.743 44.648 128.357 1.00 10.14 493 VAL C N 1
ATOM 7195 C CA . VAL C 1 493 ? 75.550 44.526 127.160 1.00 10.66 493 VAL C CA 1
ATOM 7196 C C . VAL C 1 493 ? 76.971 44.223 127.569 1.00 11.26 493 VAL C C 1
ATOM 7197 O O . VAL C 1 493 ? 77.647 45.037 128.208 1.00 10.94 493 VAL C O 1
ATOM 7201 N N . HIS C 1 494 ? 77.420 43.036 127.200 1.00 12.09 494 HIS C N 1
ATOM 7202 C CA . HIS C 1 494 ? 78.760 42.626 127.524 1.00 12.66 494 HIS C CA 1
ATOM 7203 C C . HIS C 1 494 ? 79.647 42.737 126.310 1.00 12.60 494 HIS C C 1
ATOM 7204 O O . HIS C 1 494 ? 79.311 42.245 125.239 1.00 12.32 494 HIS C O 1
ATOM 7211 N N . PHE C 1 495 ? 80.771 43.421 126.486 1.00 12.85 495 PHE C N 1
ATOM 7212 C CA . PHE C 1 495 ? 81.749 43.595 125.432 1.00 11.85 495 PHE C CA 1
ATOM 7213 C C . PHE C 1 495 ? 82.979 42.864 125.846 1.00 12.66 495 PHE C C 1
ATOM 7214 O O . PHE C 1 495 ? 83.667 43.271 126.778 1.00 11.32 495 PHE C O 1
ATOM 7222 N N . TRP C 1 496 ? 83.258 41.779 125.143 1.00 15.65 496 TRP C N 1
ATOM 7223 C CA . TRP C 1 496 ? 84.420 40.982 125.458 1.00 18.96 496 TRP C CA 1
ATOM 7224 C C . TRP C 1 496 ? 85.599 41.080 124.506 1.00 19.82 496 TRP C C 1
ATOM 7225 O O . TRP C 1 496 ? 85.444 41.102 123.274 1.00 19.04 496 TRP C O 1
ATOM 7236 N N . GLY C 1 497 ? 86.786 41.144 125.103 1.00 18.42 497 GLY C N 1
ATOM 7237 C CA . GLY C 1 497 ? 87.988 41.234 124.312 1.00 20.17 497 GLY C CA 1
ATOM 7238 C C . GLY C 1 497 ? 87.995 42.491 123.476 1.00 20.35 497 GLY C C 1
ATOM 7239 O O . GLY C 1 497 ? 88.096 42.453 122.248 1.00 20.05 497 GLY C O 1
ATOM 7240 N N . ILE C 1 498 ? 87.870 43.620 124.152 1.00 20.00 498 ILE C N 1
ATOM 7241 C CA . ILE C 1 498 ? 87.894 44.882 123.457 1.00 20.69 498 ILE C CA 1
ATOM 7242 C C . ILE C 1 498 ? 89.317 45.383 123.560 1.00 21.40 498 ILE C C 1
ATOM 7243 O O . ILE C 1 498 ? 90.008 45.084 124.540 1.00 21.59 498 ILE C O 1
ATOM 7248 N N . SER C 1 499 ? 89.769 46.120 122.546 1.00 21.66 499 SER C N 1
ATOM 7249 C CA . SER C 1 499 ? 91.127 46.631 122.577 1.00 20.77 499 SER C CA 1
ATOM 7250 C C . SER C 1 499 ? 91.305 47.683 123.643 1.00 19.57 499 SER C C 1
ATOM 7251 O O . SER C 1 499 ? 90.566 48.663 123.714 1.00 19.31 499 SER C O 1
ATOM 7254 N N . GLN C 1 500 ? 92.291 47.436 124.456 1.00 19.62 500 GLN C N 1
ATOM 7255 C CA . GLN C 1 500 ? 92.666 48.340 125.487 1.00 18.59 500 GLN C CA 1
ATOM 7256 C C . GLN C 1 500 ? 92.416 49.710 124.939 1.00 18.02 500 GLN C C 1
ATOM 7257 O O . GLN C 1 500 ? 91.690 50.552 125.492 1.00 17.06 500 GLN C O 1
ATOM 7263 N N . SER C 1 501 ? 93.090 49.893 123.811 1.00 17.62 501 SER C N 1
ATOM 7264 C CA . SER C 1 501 ? 93.097 51.096 122.996 1.00 17.53 501 SER C CA 1
ATOM 7265 C C . SER C 1 501 ? 91.799 51.472 122.273 1.00 16.84 501 SER C C 1
ATOM 7266 O O . SER C 1 501 ? 91.806 52.266 121.334 1.00 16.35 501 SER C O 1
ATOM 7269 N N . ALA C 1 502 ? 90.682 50.913 122.706 1.00 16.96 502 ALA C N 1
ATOM 7270 C CA . ALA C 1 502 ? 89.414 51.232 122.075 1.00 15.53 502 ALA C CA 1
ATOM 7271 C C . ALA C 1 502 ? 88.419 51.633 123.153 1.00 15.99 502 ALA C C 1
ATOM 7272 O O . ALA C 1 502 ? 88.541 51.221 124.313 1.00 15.89 502 ALA C O 1
ATOM 7274 N N . THR C 1 503 ? 87.441 52.447 122.777 1.00 15.60 503 THR C N 1
ATOM 7275 C CA . THR C 1 503 ? 86.436 52.887 123.736 1.00 15.98 503 THR C CA 1
ATOM 7276 C C . THR C 1 503 ? 85.016 52.700 123.230 1.00 16.80 503 THR C C 1
ATOM 7277 O O . THR C 1 503 ? 84.784 52.480 122.039 1.00 16.40 503 THR C O 1
ATOM 7281 N N . ILE C 1 504 ? 84.064 52.787 124.151 1.00 16.15 504 ILE C N 1
ATOM 7282 C CA . ILE C 1 504 ? 82.665 52.633 123.805 1.00 16.17 504 ILE C CA 1
ATOM 7283 C C . ILE C 1 504 ? 81.943 53.945 124.003 1.00 16.16 504 ILE C C 1
ATOM 7284 O O . ILE C 1 504 ? 81.755 54.402 125.126 1.00 16.15 504 ILE C O 1
ATOM 7289 N N . VAL C 1 505 ? 81.561 54.557 122.893 1.00 16.04 505 VAL C N 1
ATOM 7290 C CA . VAL C 1 505 ? 80.833 55.807 122.932 1.00 15.86 505 VAL C CA 1
ATOM 7291 C C . VAL C 1 505 ? 79.410 55.335 123.207 1.00 15.86 505 VAL C C 1
ATOM 7292 O O . VAL C 1 505 ? 78.910 54.461 122.507 1.00 15.69 505 VAL C O 1
ATOM 7296 N N . CYS C 1 506 ? 78.762 55.887 124.225 1.00 15.08 506 CYS C N 1
ATOM 7297 C CA . CYS C 1 506 ? 77.413 55.457 124.555 1.00 14.83 506 CYS C CA 1
ATOM 7298 C C . CYS C 1 506 ? 76.363 56.535 124.435 1.00 15.98 506 CYS C C 1
ATOM 7299 O O . CYS C 1 506 ? 76.120 57.258 125.400 1.00 16.50 506 CYS C O 1
ATOM 7302 N N . LYS C 1 507 ? 75.723 56.651 123.274 1.00 16.71 507 LYS C N 1
ATOM 7303 C CA . LYS C 1 507 ? 74.689 57.670 123.142 1.00 17.54 507 LYS C CA 1
ATOM 7304 C C . LYS C 1 507 ? 73.345 57.055 123.449 1.00 17.08 507 LYS C C 1
ATOM 7305 O O . LYS C 1 507 ? 72.845 56.195 122.734 1.00 16.67 507 LYS C O 1
ATOM 7311 N N . THR C 1 508 ? 72.779 57.491 124.556 1.00 16.88 508 THR C N 1
ATOM 7312 C CA . THR C 1 508 ? 71.509 56.980 124.993 1.00 17.04 508 THR C CA 1
ATOM 7313 C C . THR C 1 508 ? 70.475 58.031 124.677 1.00 17.65 508 THR C C 1
ATOM 7314 O O . THR C 1 508 ? 70.731 59.221 124.842 1.00 17.79 508 THR C O 1
ATOM 7318 N N . TYR C 1 509 ? 69.316 57.604 124.198 1.00 17.18 509 TYR C N 1
ATOM 7319 C CA . TYR C 1 509 ? 68.247 58.546 123.899 1.00 17.97 509 TYR C CA 1
ATOM 7320 C C . TYR C 1 509 ? 67.125 58.242 124.881 1.00 17.95 509 TYR C C 1
ATOM 7321 O O . TYR C 1 509 ? 66.026 57.888 124.472 1.00 18.41 509 TYR C O 1
ATOM 7330 N N . ASP C 1 510 ? 67.404 58.372 126.176 1.00 18.24 510 ASP C N 1
ATOM 7331 C CA . ASP C 1 510 ? 66.405 58.085 127.204 1.00 17.97 510 ASP C CA 1
ATOM 7332 C C . ASP C 1 510 ? 65.372 59.188 127.399 1.00 17.80 510 ASP C C 1
ATOM 7333 O O . ASP C 1 510 ? 65.693 60.374 127.400 1.00 18.38 510 ASP C O 1
ATOM 7338 N N . GLY C 1 511 ? 64.123 58.777 127.587 1.00 18.00 511 GLY C N 1
ATOM 7339 C CA . GLY C 1 511 ? 63.049 59.734 127.770 1.00 17.65 511 GLY C CA 1
ATOM 7340 C C . GLY C 1 511 ? 62.042 59.283 128.799 1.00 17.27 511 GLY C C 1
ATOM 7341 O O . GLY C 1 511 ? 61.791 58.091 128.969 1.00 17.50 511 GLY C O 1
ATOM 7342 N N . TRP C 1 512 ? 61.446 60.249 129.479 1.00 18.38 512 TRP C N 1
ATOM 7343 C CA . TRP C 1 512 ? 60.480 59.947 130.519 1.00 19.19 512 TRP C CA 1
ATOM 7344 C C . TRP C 1 512 ? 59.342 60.961 130.555 1.00 20.33 512 TRP C C 1
ATOM 7345 O O . TRP C 1 512 ? 59.449 62.060 130.002 1.00 19.88 512 TRP C O 1
ATOM 7356 N N . GLU C 1 513 ? 58.257 60.573 131.218 1.00 21.74 513 GLU C N 1
ATOM 7357 C CA . GLU C 1 513 ? 57.074 61.412 131.365 1.00 23.77 513 GLU C CA 1
ATOM 7358 C C . GLU C 1 513 ? 56.782 61.417 132.869 1.00 23.75 513 GLU C C 1
ATOM 7359 O O . GLU C 1 513 ? 56.714 60.355 133.496 1.00 23.68 513 GLU C O 1
ATOM 7365 N N . GLY C 1 514 ? 56.636 62.605 133.449 1.00 22.96 514 GLY C N 1
ATOM 7366 C CA . GLY C 1 514 ? 56.369 62.691 134.871 1.00 21.52 514 GLY C CA 1
ATOM 7367 C C . GLY C 1 514 ? 55.425 63.814 135.245 1.00 20.90 514 GLY C C 1
ATOM 7368 O O . GLY C 1 514 ? 54.908 64.523 134.385 1.00 20.19 514 GLY C O 1
ATOM 7369 N N . THR C 1 515 ? 55.194 63.967 136.542 1.00 20.94 515 THR C N 1
ATOM 7370 C CA . THR C 1 515 ? 54.320 65.015 137.044 1.00 20.77 515 THR C CA 1
ATOM 7371 C C . THR C 1 515 ? 55.082 65.872 138.053 1.00 20.95 515 THR C C 1
ATOM 7372 O O . THR C 1 515 ? 55.953 65.374 138.770 1.00 20.11 515 THR C O 1
ATOM 7376 N N . THR C 1 516 ? 54.754 67.158 138.110 1.00 21.48 516 THR C N 1
ATOM 7377 C CA . THR C 1 516 ? 55.440 68.060 139.026 1.00 23.41 516 THR C CA 1
ATOM 7378 C C . THR C 1 516 ? 54.577 68.454 140.216 1.00 24.65 516 THR C C 1
ATOM 7379 O O . THR C 1 516 ? 53.405 68.803 140.056 1.00 24.58 516 THR C O 1
ATOM 7383 N N . ASN C 1 517 ? 55.168 68.415 141.406 1.00 25.47 517 ASN C N 1
ATOM 7384 C CA . ASN C 1 517 ? 54.441 68.767 142.612 1.00 26.39 517 ASN C CA 1
ATOM 7385 C C . ASN C 1 517 ? 54.896 70.108 143.129 1.00 25.72 517 ASN C C 1
ATOM 7386 O O . ASN C 1 517 ? 54.088 70.959 143.497 1.00 25.94 517 ASN C O 1
ATOM 7391 N N . ALA C 1 518 ? 56.208 70.274 143.180 1.00 24.88 518 ALA C N 1
ATOM 7392 C CA . ALA C 1 518 ? 56.783 71.513 143.651 1.00 25.82 518 ALA C CA 1
ATOM 7393 C C . ALA C 1 518 ? 58.069 71.760 142.899 1.00 25.66 518 ALA C C 1
ATOM 7394 O O . ALA C 1 518 ? 58.835 70.846 142.636 1.00 24.90 518 ALA C O 1
ATOM 7396 N N . GLY C 1 519 ? 58.290 73.009 142.544 1.00 26.06 519 GLY C N 1
ATOM 7397 C CA . GLY C 1 519 ? 59.482 73.361 141.824 1.00 25.86 519 GLY C CA 1
ATOM 7398 C C . GLY C 1 519 ? 59.298 74.815 141.493 1.00 28.05 519 GLY C C 1
ATOM 7399 O O . GLY C 1 519 ? 58.383 75.482 141.992 1.00 28.32 519 GLY C O 1
ATOM 7400 N N . SER C 1 520 ? 60.171 75.316 140.642 1.00 29.85 520 SER C N 1
ATOM 7401 C CA . SER C 1 520 ? 60.091 76.699 140.235 1.00 30.23 520 SER C CA 1
ATOM 7402 C C . SER C 1 520 ? 60.425 76.722 138.760 1.00 30.11 520 SER C C 1
ATOM 7403 O O . SER C 1 520 ? 60.173 77.699 138.059 1.00 29.71 520 SER C O 1
ATOM 7406 N N . THR C 1 521 ? 60.947 75.608 138.276 1.00 30.38 521 THR C N 1
ATOM 7407 C CA . THR C 1 521 ? 61.367 75.585 136.902 1.00 31.02 521 THR C CA 1
ATOM 7408 C C . THR C 1 521 ? 60.771 74.558 135.980 1.00 30.32 521 THR C C 1
ATOM 7409 O O . THR C 1 521 ? 60.449 74.865 134.837 1.00 29.84 521 THR C O 1
ATOM 7413 N N . VAL C 1 522 ? 60.632 73.337 136.458 1.00 28.79 522 VAL C N 1
ATOM 7414 C CA . VAL C 1 522 ? 60.123 72.298 135.597 1.00 26.78 522 VAL C CA 1
ATOM 7415 C C . VAL C 1 522 ? 58.661 72.461 135.183 1.00 25.91 522 VAL C C 1
ATOM 7416 O O . VAL C 1 522 ? 58.328 72.351 133.992 1.00 26.12 522 VAL C O 1
ATOM 7420 N N . GLY C 1 523 ? 57.798 72.731 136.161 1.00 24.85 523 GLY C N 1
ATOM 7421 C CA . GLY C 1 523 ? 56.373 72.876 135.890 1.00 23.69 523 GLY C CA 1
ATOM 7422 C C . GLY C 1 523 ? 55.989 73.938 134.875 1.00 21.92 523 GLY C C 1
ATOM 7423 O O . GLY C 1 523 ? 54.851 74.403 134.826 1.00 21.05 523 GLY C O 1
ATOM 7424 N N . GLN C 1 524 ? 56.937 74.328 134.049 1.00 19.60 524 GLN C N 1
ATOM 7425 C CA . GLN C 1 524 ? 56.641 75.330 133.074 1.00 18.83 524 GLN C CA 1
ATOM 7426 C C . GLN C 1 524 ? 56.243 74.663 131.772 1.00 18.47 524 GLN C C 1
ATOM 7427 O O . GLN C 1 524 ? 55.224 75.007 131.177 1.00 18.06 524 GLN C O 1
ATOM 7433 N N . PHE C 1 525 ? 57.039 73.692 131.338 1.00 17.33 525 PHE C N 1
ATOM 7434 C CA . PHE C 1 525 ? 56.763 72.998 130.084 1.00 16.98 525 PHE C CA 1
ATOM 7435 C C . PHE C 1 525 ? 55.902 71.783 130.308 1.00 17.30 525 PHE C C 1
ATOM 7436 O O . PHE C 1 525 ? 55.868 70.855 129.485 1.00 17.90 525 PHE C O 1
ATOM 7444 N N . ALA C 1 526 ? 55.223 71.787 131.447 1.00 19.09 526 ALA C N 1
ATOM 7445 C CA . ALA C 1 526 ? 54.313 70.710 131.783 1.00 19.93 526 ALA C CA 1
ATOM 7446 C C . ALA C 1 526 ? 53.086 70.992 130.922 1.00 20.41 526 ALA C C 1
ATOM 7447 O O . ALA C 1 526 ? 52.522 72.098 130.971 1.00 19.63 526 ALA C O 1
ATOM 7449 N N . HIS C 1 527 ? 52.699 70.005 130.117 1.00 19.91 527 HIS C N 1
ATOM 7450 C CA . HIS C 1 527 ? 51.551 70.146 129.232 1.00 19.61 527 HIS C CA 1
ATOM 7451 C C . HIS C 1 527 ? 50.579 68.995 129.385 1.00 18.90 527 HIS C C 1
ATOM 7452 O O . HIS C 1 527 ? 50.625 68.264 130.368 1.00 18.10 527 HIS C O 1
ATOM 7459 N N . THR C 1 528 ? 49.692 68.831 128.417 1.00 18.62 528 THR C N 1
ATOM 7460 C CA . THR C 1 528 ? 48.729 67.752 128.505 1.00 19.09 528 THR C CA 1
ATOM 7461 C C . THR C 1 528 ? 49.309 66.426 128.043 1.00 18.66 528 THR C C 1
ATOM 7462 O O . THR C 1 528 ? 50.207 66.387 127.199 1.00 17.62 528 THR C O 1
ATOM 7466 N N . GLY C 1 529 ? 48.783 65.349 128.625 1.00 18.46 529 GLY C N 1
ATOM 7467 C CA . GLY C 1 529 ? 49.217 64.005 128.297 1.00 17.81 529 GLY C CA 1
ATOM 7468 C C . GLY C 1 529 ? 48.990 63.716 126.835 1.00 18.87 529 GLY C C 1
ATOM 7469 O O . GLY C 1 529 ? 48.228 64.414 126.164 1.00 18.51 529 GLY C O 1
ATOM 7470 N N . ALA C 1 530 ? 49.649 62.682 126.334 1.00 19.91 530 ALA C N 1
ATOM 7471 C CA . ALA C 1 530 ? 49.520 62.332 124.931 1.00 20.64 530 ALA C CA 1
ATOM 7472 C C . ALA C 1 530 ? 48.116 61.854 124.611 1.00 21.62 530 ALA C C 1
ATOM 7473 O O . ALA C 1 530 ? 47.432 61.294 125.464 1.00 21.34 530 ALA C O 1
ATOM 7475 N N . GLU C 1 531 ? 47.671 62.076 123.385 1.00 22.52 531 GLU C N 1
ATOM 7476 C CA . GLU C 1 531 ? 46.335 61.622 123.039 1.00 25.21 531 GLU C CA 1
ATOM 7477 C C . GLU C 1 531 ? 46.328 60.101 122.927 1.00 24.26 531 GLU C C 1
ATOM 7478 O O . GLU C 1 531 ? 47.100 59.525 122.157 1.00 22.77 531 GLU C O 1
ATOM 7484 N N . GLU C 1 532 ? 45.462 59.460 123.710 1.00 23.08 532 GLU C N 1
ATOM 7485 C CA . GLU C 1 532 ? 45.325 58.004 123.692 1.00 23.63 532 GLU C CA 1
ATOM 7486 C C . GLU C 1 532 ? 45.184 57.411 122.281 1.00 24.16 532 GLU C C 1
ATOM 7487 O O . GLU C 1 532 ? 44.098 57.428 121.690 1.00 23.44 532 GLU C O 1
ATOM 7493 N N . GLU C 1 533 ? 46.282 56.870 121.759 1.00 25.29 533 GLU C N 1
ATOM 7494 C CA . GLU C 1 533 ? 46.307 56.270 120.423 1.00 26.26 533 GLU C CA 1
ATOM 7495 C C . GLU C 1 533 ? 46.651 54.778 120.474 1.00 24.81 533 GLU C C 1
ATOM 7496 O O . GLU C 1 533 ? 47.791 54.396 120.232 1.00 25.25 533 GLU C O 1
ATOM 7502 N N . ASP C 1 534 ? 45.654 53.942 120.768 1.00 24.39 534 ASP C N 1
ATOM 7503 C CA . ASP C 1 534 ? 45.839 52.489 120.895 1.00 23.07 534 ASP C CA 1
ATOM 7504 C C . ASP C 1 534 ? 46.592 51.814 119.761 1.00 22.22 534 ASP C C 1
ATOM 7505 O O . ASP C 1 534 ? 47.729 51.386 119.927 1.00 21.77 534 ASP C O 1
ATOM 7510 N N . GLU C 1 535 ? 45.937 51.687 118.618 1.00 20.47 535 GLU C N 1
ATOM 7511 C CA . GLU C 1 535 ? 46.551 51.078 117.452 1.00 19.74 535 GLU C CA 1
ATOM 7512 C C . GLU C 1 535 ? 48.053 51.363 117.418 1.00 17.71 535 GLU C C 1
ATOM 7513 O O . GLU C 1 535 ? 48.870 50.445 117.397 1.00 17.08 535 GLU C O 1
ATOM 7519 N N . VAL C 1 536 ? 48.410 52.640 117.419 1.00 15.81 536 VAL C N 1
ATOM 7520 C CA . VAL C 1 536 ? 49.810 53.037 117.423 1.00 13.96 536 VAL C CA 1
ATOM 7521 C C . VAL C 1 536 ? 50.523 52.168 118.436 1.00 12.96 536 VAL C C 1
ATOM 7522 O O . VAL C 1 536 ? 51.174 51.189 118.096 1.00 12.67 536 VAL C O 1
ATOM 7526 N N . VAL C 1 537 ? 50.378 52.564 119.693 1.00 12.54 537 VAL C N 1
ATOM 7527 C CA . VAL C 1 537 ? 50.955 51.874 120.829 1.00 11.70 537 VAL C CA 1
ATOM 7528 C C . VAL C 1 537 ? 50.807 50.371 120.666 1.00 13.41 537 VAL C C 1
ATOM 7529 O O . VAL C 1 537 ? 51.781 49.618 120.754 1.00 13.55 537 VAL C O 1
ATOM 7533 N N . GLN C 1 538 ? 49.569 49.946 120.441 1.00 14.61 538 GLN C N 1
ATOM 7534 C CA . GLN C 1 538 ? 49.244 48.540 120.249 1.00 15.78 538 GLN C CA 1
ATOM 7535 C C . GLN C 1 538 ? 50.388 47.926 119.465 1.00 14.50 538 GLN C C 1
ATOM 7536 O O . GLN C 1 538 ? 51.087 47.027 119.939 1.00 14.38 538 GLN C O 1
ATOM 7542 N N . LEU C 1 539 ? 50.571 48.451 118.259 1.00 12.87 539 LEU C N 1
ATOM 7543 C CA . LEU C 1 539 ? 51.622 48.013 117.360 1.00 10.67 539 LEU C CA 1
ATOM 7544 C C . LEU C 1 539 ? 52.970 48.096 118.059 1.00 10.43 539 LEU C C 1
ATOM 7545 O O . LEU C 1 539 ? 53.680 47.104 118.165 1.00 9.85 539 LEU C O 1
ATOM 7550 N N . ALA C 1 540 ? 53.310 49.282 118.548 1.00 10.98 540 ALA C N 1
ATOM 7551 C CA . ALA C 1 540 ? 54.574 49.478 119.234 1.00 11.65 540 ALA C CA 1
ATOM 7552 C C . ALA C 1 540 ? 54.815 48.308 120.158 1.00 12.14 540 ALA C C 1
ATOM 7553 O O . ALA C 1 540 ? 55.863 47.673 120.117 1.00 11.68 540 ALA C O 1
ATOM 7555 N N . ASN C 1 541 ? 53.827 48.014 120.983 1.00 12.85 541 ASN C N 1
ATOM 7556 C CA . ASN C 1 541 ? 53.950 46.912 121.910 1.00 15.92 541 ASN C CA 1
ATOM 7557 C C . ASN C 1 541 ? 54.166 45.580 121.205 1.00 17.49 541 ASN C C 1
ATOM 7558 O O . ASN C 1 541 ? 54.906 44.714 121.683 1.00 16.75 541 ASN C O 1
ATOM 7563 N N . ARG C 1 542 ? 53.503 45.405 120.072 1.00 17.59 542 ARG C N 1
ATOM 7564 C CA . ARG C 1 542 ? 53.646 44.167 119.331 1.00 18.06 542 ARG C CA 1
ATOM 7565 C C . ARG C 1 542 ? 55.099 43.995 118.920 1.00 17.35 542 ARG C C 1
ATOM 7566 O O . ARG C 1 542 ? 55.722 42.968 119.174 1.00 18.08 542 ARG C O 1
ATOM 7574 N N . LEU C 1 543 ? 55.634 45.028 118.289 1.00 17.49 543 LEU C N 1
ATOM 7575 C CA . LEU C 1 543 ? 57.003 45.000 117.816 1.00 17.13 543 LEU C CA 1
ATOM 7576 C C . LEU C 1 543 ? 57.988 44.694 118.926 1.00 17.03 543 LEU C C 1
ATOM 7577 O O . LEU C 1 543 ? 58.980 44.000 118.711 1.00 16.67 543 LEU C O 1
ATOM 7582 N N . GLN C 1 544 ? 57.720 45.203 120.118 1.00 16.35 544 GLN C N 1
ATOM 7583 C CA . GLN C 1 544 ? 58.628 44.940 121.214 1.00 16.71 544 GLN C CA 1
ATOM 7584 C C . GLN C 1 544 ? 58.648 43.448 121.551 1.00 17.25 544 GLN C C 1
ATOM 7585 O O . GLN C 1 544 ? 59.625 42.763 121.240 1.00 16.99 544 GLN C O 1
ATOM 7591 N N . MET C 1 545 ? 57.581 42.941 122.170 1.00 16.82 545 MET C N 1
ATOM 7592 C CA . MET C 1 545 ? 57.497 41.513 122.514 1.00 15.40 545 MET C CA 1
ATOM 7593 C C . MET C 1 545 ? 58.065 40.722 121.360 1.00 14.11 545 MET C C 1
ATOM 7594 O O . MET C 1 545 ? 58.642 39.655 121.529 1.00 13.45 545 MET C O 1
ATOM 7599 N N . GLU C 1 546 ? 57.890 41.308 120.187 1.00 15.20 546 GLU C N 1
ATOM 7600 C CA . GLU C 1 546 ? 58.325 40.780 118.916 1.00 16.25 546 GLU C CA 1
ATOM 7601 C C . GLU C 1 546 ? 59.851 40.758 118.734 1.00 15.70 546 GLU C C 1
ATOM 7602 O O . GLU C 1 546 ? 60.388 39.785 118.215 1.00 15.95 546 GLU C O 1
ATOM 7608 N N . LEU C 1 547 ? 60.553 41.805 119.162 1.00 13.51 547 LEU C N 1
ATOM 7609 C CA . LEU C 1 547 ? 61.979 41.957 118.903 1.00 12.41 547 LEU C CA 1
ATOM 7610 C C . LEU C 1 547 ? 62.952 41.503 119.981 1.00 12.43 547 LEU C C 1
ATOM 7611 O O . LEU C 1 547 ? 62.581 40.956 121.019 1.00 12.71 547 LEU C O 1
ATOM 7616 N N . THR C 1 548 ? 64.206 41.765 119.683 1.00 11.33 548 THR C N 1
ATOM 7617 C CA . THR C 1 548 ? 65.317 41.416 120.553 1.00 10.37 548 THR C CA 1
ATOM 7618 C C . THR C 1 548 ? 65.693 42.570 121.444 1.00 10.74 548 THR C C 1
ATOM 7619 O O . THR C 1 548 ? 66.076 42.383 122.588 1.00 10.99 548 THR C O 1
ATOM 7623 N N . GLY C 1 549 ? 65.580 43.770 120.893 1.00 11.16 549 GLY C N 1
ATOM 7624 C CA . GLY C 1 549 ? 65.923 44.955 121.649 1.00 12.38 549 GLY C CA 1
ATOM 7625 C C . GLY C 1 549 ? 67.416 45.171 121.656 1.00 12.40 549 GLY C C 1
ATOM 7626 O O . GLY C 1 549 ? 67.912 46.097 122.280 1.00 13.32 549 GLY C O 1
ATOM 7627 N N . VAL C 1 550 ? 68.131 44.301 120.959 1.00 12.98 550 VAL C N 1
ATOM 7628 C CA . VAL C 1 550 ? 69.579 44.383 120.872 1.00 14.45 550 VAL C CA 1
ATOM 7629 C C . VAL C 1 550 ? 69.949 44.284 119.412 1.00 14.54 550 VAL C C 1
ATOM 7630 O O . VAL C 1 550 ? 69.735 43.247 118.793 1.00 14.47 550 VAL C O 1
ATOM 7634 N N . TYR C 1 551 ? 70.522 45.345 118.857 1.00 14.31 551 TYR C N 1
ATOM 7635 C CA . TYR C 1 551 ? 70.859 45.331 117.444 1.00 13.32 551 TYR C CA 1
ATOM 7636 C C . TYR C 1 551 ? 72.227 45.881 117.129 1.00 13.18 551 TYR C C 1
ATOM 7637 O O . TYR C 1 551 ? 72.834 46.574 117.940 1.00 12.40 551 TYR C O 1
ATOM 7646 N N . GLN C 1 552 ? 72.705 45.567 115.933 1.00 14.68 552 GLN C N 1
ATOM 7647 C CA . GLN C 1 552 ? 73.989 46.076 115.495 1.00 16.82 552 GLN C CA 1
ATOM 7648 C C . GLN C 1 552 ? 73.898 47.578 115.640 1.00 17.48 552 GLN C C 1
ATOM 7649 O O . GLN C 1 552 ? 72.864 48.162 115.337 1.00 17.54 552 GLN C O 1
ATOM 7655 N N . ALA C 1 553 ? 74.960 48.210 116.117 1.00 17.44 553 ALA C N 1
ATOM 7656 C CA . ALA C 1 553 ? 74.919 49.649 116.257 1.00 18.32 553 ALA C CA 1
ATOM 7657 C C . ALA C 1 553 ? 74.479 50.214 114.905 1.00 19.44 553 ALA C C 1
ATOM 7658 O O . ALA C 1 553 ? 73.656 51.132 114.831 1.00 19.09 553 ALA C O 1
ATOM 7660 N N . ASP C 1 554 ? 75.005 49.628 113.835 1.00 20.63 554 ASP C N 1
ATOM 7661 C CA . ASP C 1 554 ? 74.687 50.062 112.477 1.00 23.61 554 ASP C CA 1
ATOM 7662 C C . ASP C 1 554 ? 73.178 50.165 112.215 1.00 24.74 554 ASP C C 1
ATOM 7663 O O . ASP C 1 554 ? 72.753 50.557 111.123 1.00 25.00 554 ASP C O 1
ATOM 7668 N N . ASP C 1 555 ? 72.371 49.816 113.211 1.00 26.18 555 ASP C N 1
ATOM 7669 C CA . ASP C 1 555 ? 70.923 49.854 113.054 1.00 27.29 555 ASP C CA 1
ATOM 7670 C C . ASP C 1 555 ? 70.227 50.915 113.862 1.00 27.22 555 ASP C C 1
ATOM 7671 O O . ASP C 1 555 ? 68.998 50.975 113.845 1.00 27.32 555 ASP C O 1
ATOM 7676 N N . ASN C 1 556 ? 70.983 51.743 114.574 1.00 26.67 556 ASN C N 1
ATOM 7677 C CA . ASN C 1 556 ? 70.344 52.775 115.372 1.00 27.29 556 ASN C CA 1
ATOM 7678 C C . ASN C 1 556 ? 69.828 53.923 114.497 1.00 27.62 556 ASN C C 1
ATOM 7679 O O . ASN C 1 556 ? 70.115 53.997 113.295 1.00 28.53 556 ASN C O 1
ATOM 7684 N N . PHE D 2 1 ? 68.669 58.058 108.815 1.00 27.28 557 PHE D N 1
ATOM 7685 C CA . PHE D 2 1 ? 67.857 57.142 108.018 1.00 27.46 557 PHE D CA 1
ATOM 7686 C C . PHE D 2 1 ? 68.579 55.814 107.827 1.00 27.00 557 PHE D C 1
ATOM 7687 O O . PHE D 2 1 ? 68.461 55.151 106.789 1.00 27.51 557 PHE D O 1
ATOM 7695 N N . ALA D 2 2 ? 69.332 55.440 108.854 1.00 27.09 558 ALA D N 1
ATOM 7696 C CA . ALA D 2 2 ? 70.083 54.198 108.849 1.00 27.75 558 ALA D CA 1
ATOM 7697 C C . ALA D 2 2 ? 69.256 53.164 109.593 1.00 28.08 558 ALA D C 1
ATOM 7698 O O . ALA D 2 2 ? 69.343 51.964 109.307 1.00 28.28 558 ALA D O 1
ATOM 7700 N N . GLY D 2 3 ? 68.452 53.633 110.544 1.00 26.16 559 GLY D N 1
ATOM 7701 C CA . GLY D 2 3 ? 67.632 52.716 111.310 1.00 26.35 559 GLY D CA 1
ATOM 7702 C C . GLY D 2 3 ? 66.996 51.598 110.489 1.00 26.10 559 GLY D C 1
ATOM 7703 O O . GLY D 2 3 ? 66.243 51.866 109.548 1.00 26.35 559 GLY D O 1
ATOM 7704 N N . THR D 2 4 ? 67.359 50.347 110.783 1.00 24.11 560 THR D N 1
ATOM 7705 C CA . THR D 2 4 ? 66.732 49.187 110.170 1.00 21.86 560 THR D CA 1
ATOM 7706 C C . THR D 2 4 ? 65.503 48.987 110.980 1.00 20.90 560 THR D C 1
ATOM 7707 O O . THR D 2 4 ? 64.376 48.892 110.491 1.00 20.29 560 THR D O 1
ATOM 7711 N N . VAL D 2 5 ? 65.765 48.910 112.274 1.00 20.03 561 VAL D N 1
ATOM 7712 C CA . VAL D 2 5 ? 64.743 48.747 113.272 1.00 18.54 561 VAL D CA 1
ATOM 7713 C C . VAL D 2 5 ? 63.654 49.744 112.999 1.00 17.76 561 VAL D C 1
ATOM 7714 O O . VAL D 2 5 ? 62.472 49.436 113.135 1.00 18.18 561 VAL D O 1
ATOM 7718 N N . SER D 2 6 ? 64.064 50.951 112.626 1.00 16.46 562 SER D N 1
ATOM 7719 C CA . SER D 2 6 ? 63.119 52.018 112.338 1.00 15.52 562 SER D CA 1
ATOM 7720 C C . SER D 2 6 ? 62.321 51.707 111.080 1.00 14.76 562 SER D C 1
ATOM 7721 O O . SER D 2 6 ? 61.099 51.854 111.051 1.00 13.40 562 SER D O 1
ATOM 7724 N N . ALA D 2 7 ? 63.019 51.277 110.037 1.00 13.73 563 ALA D N 1
ATOM 7725 C CA . ALA D 2 7 ? 62.358 50.933 108.801 1.00 12.21 563 ALA D CA 1
ATOM 7726 C C . ALA D 2 7 ? 61.325 49.897 109.180 1.00 11.92 563 ALA D C 1
ATOM 7727 O O . ALA D 2 7 ? 60.174 49.990 108.791 1.00 11.79 563 ALA D O 1
ATOM 7729 N N . LEU D 2 8 ? 61.743 48.923 109.974 1.00 13.72 564 LEU D N 1
ATOM 7730 C CA . LEU D 2 8 ? 60.848 47.860 110.428 1.00 15.49 564 LEU D CA 1
ATOM 7731 C C . LEU D 2 8 ? 59.646 48.395 111.181 1.00 15.21 564 LEU D C 1
ATOM 7732 O O . LEU D 2 8 ? 58.850 47.621 111.702 1.00 14.13 564 LEU D O 1
ATOM 7737 N N . ALA D 2 9 ? 59.528 49.715 111.253 1.00 14.24 565 ALA D N 1
ATOM 7738 C CA . ALA D 2 9 ? 58.408 50.338 111.936 1.00 13.98 565 ALA D CA 1
ATOM 7739 C C . ALA D 2 9 ? 57.543 50.988 110.878 1.00 14.83 565 ALA D C 1
ATOM 7740 O O . ALA D 2 9 ? 56.442 50.534 110.588 1.00 14.65 565 ALA D O 1
ATOM 7742 N N . SER D 2 10 ? 58.062 52.056 110.293 1.00 16.72 566 SER D N 1
ATOM 7743 C CA . SER D 2 10 ? 57.355 52.775 109.245 1.00 18.22 566 SER D CA 1
ATOM 7744 C C . SER D 2 10 ? 56.763 51.803 108.237 1.00 17.66 566 SER D C 1
ATOM 7745 O O . SER D 2 10 ? 55.848 52.147 107.495 1.00 18.10 566 SER D O 1
ATOM 7748 N N . ILE D 2 11 ? 57.313 50.596 108.204 1.00 16.29 567 ILE D N 1
ATOM 7749 C CA . ILE D 2 11 ? 56.847 49.569 107.296 1.00 14.77 567 ILE D CA 1
ATOM 7750 C C . ILE D 2 11 ? 55.495 49.115 107.787 1.00 13.67 567 ILE D C 1
ATOM 7751 O O . ILE D 2 11 ? 54.540 49.055 107.018 1.00 13.26 567 ILE D O 1
ATOM 7756 N N . GLY D 2 12 ? 55.429 48.803 109.078 1.00 13.57 568 GLY D N 1
ATOM 7757 C CA . GLY D 2 12 ? 54.192 48.355 109.696 1.00 14.07 568 GLY D CA 1
ATOM 7758 C C . GLY D 2 12 ? 53.301 49.541 110.004 1.00 14.50 568 GLY D C 1
ATOM 7759 O O . GLY D 2 12 ? 52.077 49.485 109.852 1.00 14.34 568 GLY D O 1
ATOM 7760 N N . LEU D 2 13 ? 53.923 50.623 110.453 1.00 14.15 569 LEU D N 1
ATOM 7761 C CA . LEU D 2 13 ? 53.178 51.826 110.746 1.00 13.60 569 LEU D CA 1
ATOM 7762 C C . LEU D 2 13 ? 52.582 52.164 109.405 1.00 13.78 569 LEU D C 1
ATOM 7763 O O . LEU D 2 13 ? 51.430 52.555 109.300 1.00 13.52 569 LEU D O 1
ATOM 7768 N N . GLY D 2 14 ? 53.391 51.997 108.371 1.00 16.42 570 GLY D N 1
ATOM 7769 C CA . GLY D 2 14 ? 52.926 52.268 107.027 1.00 18.96 570 GLY D CA 1
ATOM 7770 C C . GLY D 2 14 ? 51.608 51.561 106.805 1.00 19.19 570 GLY D C 1
ATOM 7771 O O . GLY D 2 14 ? 50.596 52.205 106.517 1.00 20.55 570 GLY D O 1
ATOM 7772 N N . LEU D 2 15 ? 51.613 50.238 106.958 1.00 20.43 571 LEU D N 1
ATOM 7773 C CA . LEU D 2 15 ? 50.401 49.445 106.773 1.00 21.50 571 LEU D CA 1
ATOM 7774 C C . LEU D 2 15 ? 49.308 49.991 107.662 1.00 23.04 571 LEU D C 1
ATOM 7775 O O . LEU D 2 15 ? 48.336 50.577 107.178 1.00 24.20 571 LEU D O 1
ATOM 7780 N N . LEU D 2 16 ? 49.479 49.790 108.966 1.00 22.85 572 LEU D N 1
ATOM 7781 C CA . LEU D 2 16 ? 48.523 50.249 109.963 1.00 23.09 572 LEU D CA 1
ATOM 7782 C C . LEU D 2 16 ? 47.670 51.430 109.475 1.00 23.69 572 LEU D C 1
ATOM 7783 O O . LEU D 2 16 ? 46.436 51.406 109.564 1.00 24.02 572 LEU D O 1
ATOM 7788 N N . GLY D 2 17 ? 48.348 52.443 108.935 1.00 24.34 573 GLY D N 1
ATOM 7789 C CA . GLY D 2 17 ? 47.701 53.650 108.440 1.00 24.06 573 GLY D CA 1
ATOM 7790 C C . GLY D 2 17 ? 46.461 53.468 107.593 1.00 24.48 573 GLY D C 1
ATOM 7791 O O . GLY D 2 17 ? 45.573 54.328 107.585 1.00 23.63 573 GLY D O 1
ATOM 7792 N N . LYS D 2 18 ? 46.410 52.355 106.871 1.00 25.44 574 LYS D N 1
ATOM 7793 C CA . LYS D 2 18 ? 45.276 52.036 106.011 1.00 27.41 574 LYS D CA 1
ATOM 7794 C C . LYS D 2 18 ? 44.826 50.625 106.319 1.00 26.39 574 LYS D C 1
ATOM 7795 O O . LYS D 2 18 ? 44.193 49.958 105.498 1.00 25.67 574 LYS D O 1
ATOM 7801 N N . SER D 2 19 ? 45.162 50.178 107.518 1.00 25.35 575 SER D N 1
ATOM 7802 C CA . SER D 2 19 ? 44.803 48.844 107.939 1.00 25.04 575 SER D CA 1
ATOM 7803 C C . SER D 2 19 ? 43.497 48.901 108.716 1.00 25.02 575 SER D C 1
ATOM 7804 O O . SER D 2 19 ? 43.180 49.934 109.325 1.00 26.30 575 SER D O 1
ATOM 7807 N N . SER D 2 20 ? 42.719 47.832 108.722 1.00 24.06 576 SER D N 1
ATOM 7808 C CA . SER D 2 20 ? 41.389 47.835 109.401 1.00 23.25 576 SER D CA 1
ATOM 7809 C C . SER D 2 20 ? 41.413 48.220 110.881 1.00 22.90 576 SER D C 1
ATOM 7810 O O . SER D 2 20 ? 40.349 48.311 111.510 1.00 22.73 576 SER D O 1
ATOM 7813 N N . ALA D 2 21 ? 42.600 48.408 111.447 1.00 21.94 577 ALA D N 1
ATOM 7814 C CA . ALA D 2 21 ? 42.704 48.779 112.831 1.00 21.47 577 ALA D CA 1
ATOM 7815 C C . ALA D 2 21 ? 42.280 47.641 113.782 1.00 21.50 577 ALA D C 1
ATOM 7816 O O . ALA D 2 21 ? 42.169 47.857 114.999 1.00 21.38 577 ALA D O 1
ATOM 7818 N N . THR D 2 22 ? 42.031 46.432 113.289 1.00 21.99 578 THR D N 1
ATOM 7819 C CA . THR D 2 22 ? 41.682 45.341 114.217 1.00 22.01 578 THR D CA 1
ATOM 7820 C C . THR D 2 22 ? 42.940 45.000 114.996 1.00 22.64 578 THR D C 1
ATOM 7821 O O . THR D 2 22 ? 44.025 44.968 114.421 1.00 23.68 578 THR D O 1
ATOM 7825 N N . PRO D 2 23 ? 42.823 44.752 116.293 1.00 23.18 579 PRO D N 1
ATOM 7826 C CA . PRO D 2 23 ? 44.054 44.411 117.004 1.00 23.31 579 PRO D CA 1
ATOM 7827 C C . PRO D 2 23 ? 44.489 43.039 116.505 1.00 22.72 579 PRO D C 1
ATOM 7828 O O . PRO D 2 23 ? 45.645 42.651 116.614 1.00 22.17 579 PRO D O 1
ATOM 7832 N N . SER D 2 24 ? 43.549 42.306 115.936 1.00 20.85 580 SER D N 1
ATOM 7833 C CA . SER D 2 24 ? 43.884 41.011 115.398 1.00 20.42 580 SER D CA 1
ATOM 7834 C C . SER D 2 24 ? 44.745 41.367 114.196 1.00 19.02 580 SER D C 1
ATOM 7835 O O . SER D 2 24 ? 45.841 40.838 114.013 1.00 18.85 580 SER D O 1
ATOM 7838 N N . VAL D 2 25 ? 44.230 42.289 113.386 1.00 17.81 581 VAL D N 1
ATOM 7839 C CA . VAL D 2 25 ? 44.923 42.758 112.194 1.00 15.51 581 VAL D CA 1
ATOM 7840 C C . VAL D 2 25 ? 46.275 43.271 112.596 1.00 14.67 581 VAL D C 1
ATOM 7841 O O . VAL D 2 25 ? 47.269 42.974 111.960 1.00 14.96 581 VAL D O 1
ATOM 7845 N N . ILE D 2 26 ? 46.305 44.062 113.654 1.00 14.74 582 ILE D N 1
ATOM 7846 C CA . ILE D 2 26 ? 47.562 44.592 114.115 1.00 15.19 582 ILE D CA 1
ATOM 7847 C C . ILE D 2 26 ? 48.567 43.470 114.249 1.00 15.90 582 ILE D C 1
ATOM 7848 O O . ILE D 2 26 ? 49.716 43.619 113.838 1.00 15.20 582 ILE D O 1
ATOM 7853 N N . LYS D 2 27 ? 48.143 42.342 114.807 1.00 15.33 583 LYS D N 1
ATOM 7854 C CA . LYS D 2 27 ? 49.060 41.225 114.925 1.00 15.53 583 LYS D CA 1
ATOM 7855 C C . LYS D 2 27 ? 49.602 40.967 113.522 1.00 14.50 583 LYS D C 1
ATOM 7856 O O . LYS D 2 27 ? 50.809 40.914 113.304 1.00 13.62 583 LYS D O 1
ATOM 7862 N N . GLY D 2 28 ? 48.702 40.833 112.561 1.00 13.77 584 GLY D N 1
ATOM 7863 C CA . GLY D 2 28 ? 49.132 40.595 111.197 1.00 13.52 584 GLY D CA 1
ATOM 7864 C C . GLY D 2 28 ? 50.271 41.498 110.762 1.00 12.61 584 GLY D C 1
ATOM 7865 O O . GLY D 2 28 ? 51.353 41.021 110.443 1.00 13.56 584 GLY D O 1
ATOM 7866 N N . ILE D 2 29 ? 50.030 42.805 110.754 1.00 12.39 585 ILE D N 1
ATOM 7867 C CA . ILE D 2 29 ? 51.046 43.761 110.349 1.00 11.24 585 ILE D CA 1
ATOM 7868 C C . ILE D 2 29 ? 52.296 43.599 111.191 1.00 12.49 585 ILE D C 1
ATOM 7869 O O . ILE D 2 29 ? 53.411 43.512 110.677 1.00 11.96 585 ILE D O 1
ATOM 7874 N N . ALA D 2 30 ? 52.101 43.561 112.499 1.00 12.98 586 ALA D N 1
ATOM 7875 C CA . ALA D 2 30 ? 53.216 43.434 113.420 1.00 14.82 586 ALA D CA 1
ATOM 7876 C C . ALA D 2 30 ? 54.136 42.261 113.120 1.00 14.98 586 ALA D C 1
ATOM 7877 O O . ALA D 2 30 ? 55.279 42.243 113.560 1.00 14.94 586 ALA D O 1
ATOM 7879 N N . GLN D 2 31 ? 53.648 41.276 112.383 1.00 15.65 587 GLN D N 1
ATOM 7880 C CA . GLN D 2 31 ? 54.478 40.128 112.062 1.00 16.54 587 GLN D CA 1
ATOM 7881 C C . GLN D 2 31 ? 55.088 40.366 110.693 1.00 17.18 587 GLN D C 1
ATOM 7882 O O . GLN D 2 31 ? 56.221 39.983 110.419 1.00 17.80 587 GLN D O 1
ATOM 7888 N N . GLN D 2 32 ? 54.308 40.977 109.838 1.00 18.19 588 GLN D N 1
ATOM 7889 C CA . GLN D 2 32 ? 54.718 41.361 108.482 1.00 18.75 588 GLN D CA 1
ATOM 7890 C C . GLN D 2 32 ? 55.871 42.300 108.602 1.00 18.35 588 GLN D C 1
ATOM 7891 O O . GLN D 2 32 ? 56.811 42.270 107.811 1.00 17.76 588 GLN D O 1
ATOM 7897 N N . ALA D 2 33 ? 55.773 43.166 109.607 1.00 17.74 589 ALA D N 1
ATOM 7898 C CA . ALA D 2 33 ? 56.780 44.183 109.868 1.00 17.70 589 ALA D CA 1
ATOM 7899 C C . ALA D 2 33 ? 58.115 43.513 110.118 1.00 17.32 589 ALA D C 1
ATOM 7900 O O . ALA D 2 33 ? 59.160 43.966 109.651 1.00 17.01 589 ALA D O 1
ATOM 7902 N N . VAL D 2 34 ? 58.060 42.430 110.877 1.00 17.42 590 VAL D N 1
ATOM 7903 C CA . VAL D 2 34 ? 59.236 41.643 111.187 1.00 18.37 590 VAL D CA 1
ATOM 7904 C C . VAL D 2 34 ? 59.563 40.909 109.889 1.00 19.49 590 VAL D C 1
ATOM 7905 O O . VAL D 2 34 ? 60.607 40.268 109.747 1.00 19.31 590 VAL D O 1
ATOM 7909 N N . GLY D 2 35 ? 58.655 41.031 108.932 1.00 20.42 591 GLY D N 1
ATOM 7910 C CA . GLY D 2 35 ? 58.849 40.380 107.660 1.00 22.64 591 GLY D CA 1
ATOM 7911 C C . GLY D 2 35 ? 58.643 38.886 107.776 1.00 24.78 591 GLY D C 1
ATOM 7912 O O . GLY D 2 35 ? 59.345 38.117 107.121 1.00 24.99 591 GLY D O 1
ATOM 7913 N N . ALA D 2 36 ? 57.689 38.470 108.609 1.00 26.71 592 ALA D N 1
ATOM 7914 C CA . ALA D 2 36 ? 57.389 37.046 108.791 1.00 28.57 592 ALA D CA 1
ATOM 7915 C C . ALA D 2 36 ? 56.637 36.487 107.570 1.00 29.98 592 ALA D C 1
ATOM 7916 O O . ALA D 2 36 ? 56.444 37.201 106.577 1.00 30.29 592 ALA D O 1
ATOM 7918 N N . VAL D 2 37 ? 56.216 35.222 107.643 1.00 31.85 593 VAL D N 1
ATOM 7919 C CA . VAL D 2 37 ? 55.502 34.573 106.529 1.00 33.97 593 VAL D CA 1
ATOM 7920 C C . VAL D 2 37 ? 54.742 33.273 106.878 1.00 35.97 593 VAL D C 1
ATOM 7921 O O . VAL D 2 37 ? 55.002 32.642 107.914 1.00 36.36 593 VAL D O 1
ATOM 7925 N N . GLN D 2 38 ? 53.804 32.885 106.003 1.00 37.02 594 GLN D N 1
ATOM 7926 C CA . GLN D 2 38 ? 53.027 31.649 106.157 1.00 38.20 594 GLN D CA 1
ATOM 7927 C C . GLN D 2 38 ? 53.744 30.548 105.395 1.00 37.70 594 GLN D C 1
ATOM 7928 O O . GLN D 2 38 ? 53.590 30.446 104.170 1.00 37.91 594 GLN D O 1
ATOM 7934 N N . ALA D 2 39 ? 54.523 29.736 106.109 1.00 37.60 595 ALA D N 1
ATOM 7935 C CA . ALA D 2 39 ? 55.311 28.656 105.513 1.00 37.62 595 ALA D CA 1
ATOM 7936 C C . ALA D 2 39 ? 54.550 27.545 104.767 1.00 37.93 595 ALA D C 1
ATOM 7937 O O . ALA D 2 39 ? 53.335 27.358 104.958 1.00 37.72 595 ALA D O 1
ATOM 7939 N N . ASN D 2 40 ? 55.313 26.834 103.921 1.00 37.14 596 ASN D N 1
ATOM 7940 C CA . ASN D 2 40 ? 54.904 25.686 103.076 1.00 36.27 596 ASN D CA 1
ATOM 7941 C C . ASN D 2 40 ? 55.683 25.733 101.748 1.00 35.64 596 ASN D C 1
ATOM 7942 O O . ASN D 2 40 ? 56.518 24.819 101.523 1.00 35.65 596 ASN D O 1
ATOM 7947 N N . GLN E 1 40 ? 43.286 28.336 108.493 1.00 40.28 40 GLN E N 1
ATOM 7948 C CA . GLN E 1 40 ? 44.421 27.851 109.339 1.00 40.14 40 GLN E CA 1
ATOM 7949 C C . GLN E 1 40 ? 45.739 27.826 108.563 1.00 39.95 40 GLN E C 1
ATOM 7950 O O . GLN E 1 40 ? 45.756 27.659 107.337 1.00 40.49 40 GLN E O 1
ATOM 7956 N N . ALA E 1 41 ? 46.842 27.980 109.291 1.00 39.14 41 ALA E N 1
ATOM 7957 C CA . ALA E 1 41 ? 48.162 27.966 108.682 1.00 37.17 41 ALA E CA 1
ATOM 7958 C C . ALA E 1 41 ? 49.295 28.285 109.671 1.00 36.11 41 ALA E C 1
ATOM 7959 O O . ALA E 1 41 ? 49.064 28.716 110.816 1.00 35.71 41 ALA E O 1
ATOM 7961 N N . THR E 1 42 ? 50.524 28.075 109.206 1.00 34.63 42 THR E N 1
ATOM 7962 C CA . THR E 1 42 ? 51.713 28.310 110.021 1.00 34.13 42 THR E CA 1
ATOM 7963 C C . THR E 1 42 ? 52.523 29.550 109.608 1.00 32.60 42 THR E C 1
ATOM 7964 O O . THR E 1 42 ? 52.632 29.878 108.424 1.00 31.35 42 THR E O 1
ATOM 7968 N N . ILE E 1 43 ? 53.086 30.225 110.607 1.00 31.65 43 ILE E N 1
ATOM 7969 C CA . ILE E 1 43 ? 53.890 31.416 110.389 1.00 31.05 43 ILE E CA 1
ATOM 7970 C C . ILE E 1 43 ? 55.315 31.204 110.865 1.00 31.36 43 ILE E C 1
ATOM 7971 O O . ILE E 1 43 ? 55.570 30.414 111.781 1.00 31.17 43 ILE E O 1
ATOM 7976 N N . LEU E 1 44 ? 56.239 31.936 110.245 1.00 32.47 44 LEU E N 1
ATOM 7977 C CA . LEU E 1 44 ? 57.664 31.823 110.553 1.00 32.75 44 LEU E CA 1
ATOM 7978 C C . LEU E 1 44 ? 58.426 33.154 110.408 1.00 32.30 44 LEU E C 1
ATOM 7979 O O . LEU E 1 44 ? 58.616 33.657 109.292 1.00 31.97 44 LEU E O 1
ATOM 7984 N N . LYS E 1 45 ? 58.862 33.717 111.534 1.00 31.95 45 LYS E N 1
ATOM 7985 C CA . LYS E 1 45 ? 59.615 34.972 111.516 1.00 32.77 45 LYS E CA 1
ATOM 7986 C C . LYS E 1 45 ? 61.099 34.676 111.230 1.00 33.31 45 LYS E C 1
ATOM 7987 O O . LYS E 1 45 ? 61.620 33.618 111.626 1.00 32.90 45 LYS E O 1
ATOM 7993 N N . PRO E 1 46 ? 61.797 35.611 110.547 1.00 32.71 46 PRO E N 1
ATOM 7994 C CA . PRO E 1 46 ? 63.220 35.516 110.174 1.00 31.96 46 PRO E CA 1
ATOM 7995 C C . PRO E 1 46 ? 64.192 35.921 111.292 1.00 31.20 46 PRO E C 1
ATOM 7996 O O . PRO E 1 46 ? 63.855 36.758 112.138 1.00 31.51 46 PRO E O 1
ATOM 8000 N N . GLN E 1 47 ? 65.391 35.332 111.288 1.00 30.82 47 GLN E N 1
ATOM 8001 C CA . GLN E 1 47 ? 66.401 35.662 112.304 1.00 30.61 47 GLN E CA 1
ATOM 8002 C C . GLN E 1 47 ? 66.839 37.082 111.997 1.00 30.06 47 GLN E C 1
ATOM 8003 O O . GLN E 1 47 ? 67.137 37.872 112.900 1.00 29.38 47 GLN E O 1
ATOM 8009 N N . LEU E 1 48 ? 66.866 37.383 110.702 1.00 28.31 48 LEU E N 1
ATOM 8010 C CA . LEU E 1 48 ? 67.265 38.688 110.213 1.00 27.73 48 LEU E CA 1
ATOM 8011 C C . LEU E 1 48 ? 66.045 39.541 109.883 1.00 27.42 48 LEU E C 1
ATOM 8012 O O . LEU E 1 48 ? 65.197 39.162 109.066 1.00 27.90 48 LEU E O 1
ATOM 8017 N N . LEU E 1 49 ? 65.960 40.692 110.541 1.00 26.19 49 LEU E N 1
ATOM 8018 C CA . LEU E 1 49 ? 64.862 41.610 110.322 1.00 24.88 49 LEU E CA 1
ATOM 8019 C C . LEU E 1 49 ? 65.092 42.271 108.991 1.00 25.76 49 LEU E C 1
ATOM 8020 O O . LEU E 1 49 ? 66.220 42.665 108.680 1.00 26.06 49 LEU E O 1
ATOM 8025 N N . PRO E 1 50 ? 64.024 42.413 108.189 1.00 26.30 50 PRO E N 1
ATOM 8026 C CA . PRO E 1 50 ? 64.127 43.038 106.868 1.00 26.95 50 PRO E CA 1
ATOM 8027 C C . PRO E 1 50 ? 65.288 44.030 106.752 1.00 27.85 50 PRO E C 1
ATOM 8028 O O . PRO E 1 50 ? 65.199 45.177 107.201 1.00 26.86 50 PRO E O 1
ATOM 8032 N N . GLY E 1 51 ? 66.388 43.562 106.168 1.00 28.40 51 GLY E N 1
ATOM 8033 C CA . GLY E 1 51 ? 67.548 44.416 105.997 1.00 30.73 51 GLY E CA 1
ATOM 8034 C C . GLY E 1 51 ? 68.731 44.093 106.895 1.00 32.57 51 GLY E C 1
ATOM 8035 O O . GLY E 1 51 ? 69.881 44.389 106.534 1.00 32.91 51 GLY E O 1
ATOM 8036 N N . GLU E 1 52 ? 68.466 43.496 108.059 1.00 33.42 52 GLU E N 1
ATOM 8037 C CA . GLU E 1 52 ? 69.537 43.152 108.996 1.00 34.33 52 GLU E CA 1
ATOM 8038 C C . GLU E 1 52 ? 70.620 42.369 108.259 1.00 34.50 52 GLU E C 1
ATOM 8039 O O . GLU E 1 52 ? 70.318 41.374 107.589 1.00 34.62 52 GLU E O 1
ATOM 8045 N N . SER E 1 53 ? 71.872 42.817 108.376 1.00 34.15 53 SER E N 1
ATOM 8046 C CA . SER E 1 53 ? 72.987 42.148 107.691 1.00 34.28 53 SER E CA 1
ATOM 8047 C C . SER E 1 53 ? 74.003 41.488 108.635 1.00 33.86 53 SER E C 1
ATOM 8048 O O . SER E 1 53 ? 75.101 42.017 108.855 1.00 33.75 53 SER E O 1
ATOM 8051 N N . VAL E 1 54 ? 73.648 40.319 109.164 1.00 33.02 54 VAL E N 1
ATOM 8052 C CA . VAL E 1 54 ? 74.522 39.614 110.101 1.00 32.41 54 VAL E CA 1
ATOM 8053 C C . VAL E 1 54 ? 75.715 38.877 109.482 1.00 31.69 54 VAL E C 1
ATOM 8054 O O . VAL E 1 54 ? 75.720 38.519 108.296 1.00 31.10 54 VAL E O 1
ATOM 8058 N N . ALA E 1 55 ? 76.726 38.676 110.321 1.00 30.25 55 ALA E N 1
ATOM 8059 C CA . ALA E 1 55 ? 77.952 37.987 109.962 1.00 28.86 55 ALA E CA 1
ATOM 8060 C C . ALA E 1 55 ? 77.697 36.480 109.947 1.00 28.87 55 ALA E C 1
ATOM 8061 O O . ALA E 1 55 ? 76.565 36.031 110.149 1.00 28.45 55 ALA E O 1
ATOM 8063 N N . PRO E 1 56 ? 78.752 35.677 109.706 1.00 29.15 56 PRO E N 1
ATOM 8064 C CA . PRO E 1 56 ? 78.609 34.215 109.676 1.00 27.64 56 PRO E CA 1
ATOM 8065 C C . PRO E 1 56 ? 78.351 33.554 111.033 1.00 26.91 56 PRO E C 1
ATOM 8066 O O . PRO E 1 56 ? 78.209 32.337 111.102 1.00 26.90 56 PRO E O 1
ATOM 8070 N N . SER E 1 57 ? 78.302 34.330 112.110 1.00 25.48 57 SER E N 1
ATOM 8071 C CA . SER E 1 57 ? 78.035 33.731 113.411 1.00 24.67 57 SER E CA 1
ATOM 8072 C C . SER E 1 57 ? 77.329 34.693 114.353 1.00 25.17 57 SER E C 1
ATOM 8073 O O . SER E 1 57 ? 77.127 34.392 115.532 1.00 24.78 57 SER E O 1
ATOM 8076 N N . GLY E 1 58 ? 76.941 35.848 113.824 1.00 25.19 58 GLY E N 1
ATOM 8077 C CA . GLY E 1 58 ? 76.257 36.831 114.640 1.00 25.14 58 GLY E CA 1
ATOM 8078 C C . GLY E 1 58 ? 74.801 36.501 114.931 1.00 25.00 58 GLY E C 1
ATOM 8079 O O . GLY E 1 58 ? 74.443 35.343 115.180 1.00 25.09 58 GLY E O 1
ATOM 8080 N N . GLY E 1 59 ? 73.968 37.542 114.909 1.00 25.51 59 GLY E N 1
ATOM 8081 C CA . GLY E 1 59 ? 72.543 37.406 115.169 1.00 25.24 59 GLY E CA 1
ATOM 8082 C C . GLY E 1 59 ? 72.151 37.050 116.600 1.00 25.21 59 GLY E C 1
ATOM 8083 O O . GLY E 1 59 ? 72.777 37.478 117.578 1.00 25.46 59 GLY E O 1
ATOM 8084 N N . ARG E 1 60 ? 71.078 36.271 116.699 1.00 24.47 60 ARG E N 1
ATOM 8085 C CA . ARG E 1 60 ? 70.528 35.787 117.960 1.00 23.46 60 ARG E CA 1
ATOM 8086 C C . ARG E 1 60 ? 70.779 34.279 117.922 1.00 23.22 60 ARG E C 1
ATOM 8087 O O . ARG E 1 60 ? 71.272 33.765 116.910 1.00 22.99 60 ARG E O 1
ATOM 8095 N N . GLY E 1 61 ? 70.458 33.567 119.001 1.00 22.66 61 GLY E N 1
ATOM 8096 C CA . GLY E 1 61 ? 70.693 32.128 119.015 1.00 22.76 61 GLY E CA 1
ATOM 8097 C C . GLY E 1 61 ? 69.406 31.342 119.003 1.00 22.77 61 GLY E C 1
ATOM 8098 O O . GLY E 1 61 ? 69.392 30.108 118.969 1.00 21.57 61 GLY E O 1
ATOM 8099 N N . THR E 1 62 ? 68.317 32.097 119.015 1.00 23.52 62 THR E N 1
ATOM 8100 C CA . THR E 1 62 ? 66.974 31.554 119.035 1.00 23.84 62 THR E CA 1
ATOM 8101 C C . THR E 1 62 ? 66.284 31.658 117.687 1.00 23.78 62 THR E C 1
ATOM 8102 O O . THR E 1 62 ? 66.763 32.333 116.777 1.00 23.82 62 THR E O 1
ATOM 8106 N N . MET E 1 63 ? 65.139 30.990 117.584 1.00 26.31 63 MET E N 1
ATOM 8107 C CA . MET E 1 63 ? 64.349 30.974 116.356 1.00 27.89 63 MET E CA 1
ATOM 8108 C C . MET E 1 63 ? 62.848 30.853 116.634 1.00 27.76 63 MET E C 1
ATOM 8109 O O . MET E 1 63 ? 62.202 29.896 116.183 1.00 26.23 63 MET E O 1
ATOM 8114 N N . ASP E 1 64 ? 62.313 31.819 117.378 1.00 27.95 64 ASP E N 1
ATOM 8115 C CA . ASP E 1 64 ? 60.900 31.848 117.726 1.00 29.19 64 ASP E CA 1
ATOM 8116 C C . ASP E 1 64 ? 60.183 30.651 117.132 1.00 30.05 64 ASP E C 1
ATOM 8117 O O . ASP E 1 64 ? 59.915 30.606 115.930 1.00 30.88 64 ASP E O 1
ATOM 8122 N N . PRO E 1 65 ? 59.887 29.642 117.958 1.00 31.70 65 PRO E N 1
ATOM 8123 C CA . PRO E 1 65 ? 59.195 28.486 117.379 1.00 32.77 65 PRO E CA 1
ATOM 8124 C C . PRO E 1 65 ? 57.984 28.946 116.573 1.00 31.88 65 PRO E C 1
ATOM 8125 O O . PRO E 1 65 ? 57.165 29.730 117.056 1.00 32.55 65 PRO E O 1
ATOM 8129 N N . PRO E 1 66 ? 57.868 28.464 115.328 1.00 30.30 66 PRO E N 1
ATOM 8130 C CA . PRO E 1 66 ? 56.791 28.767 114.374 1.00 28.82 66 PRO E CA 1
ATOM 8131 C C . PRO E 1 66 ? 55.408 29.091 114.974 1.00 27.58 66 PRO E C 1
ATOM 8132 O O . PRO E 1 66 ? 55.069 28.662 116.081 1.00 27.27 66 PRO E O 1
ATOM 8136 N N . VAL E 1 67 ? 54.607 29.838 114.221 1.00 26.66 67 VAL E N 1
ATOM 8137 C CA . VAL E 1 67 ? 53.278 30.230 114.679 1.00 26.15 67 VAL E CA 1
ATOM 8138 C C . VAL E 1 67 ? 52.182 29.408 114.021 1.00 25.42 67 VAL E C 1
ATOM 8139 O O . VAL E 1 67 ? 51.849 29.626 112.855 1.00 25.47 67 VAL E O 1
ATOM 8143 N N . HIS E 1 68 ? 51.603 28.475 114.762 1.00 24.44 68 HIS E N 1
ATOM 8144 C CA . HIS E 1 68 ? 50.543 27.657 114.198 1.00 23.21 68 HIS E CA 1
ATOM 8145 C C . HIS E 1 68 ? 49.216 28.225 114.622 1.00 22.40 68 HIS E C 1
ATOM 8146 O O . HIS E 1 68 ? 48.359 27.512 115.127 1.00 22.67 68 HIS E O 1
ATOM 8153 N N . GLU E 1 69 ? 49.043 29.520 114.429 1.00 21.05 69 GLU E N 1
ATOM 8154 C CA . GLU E 1 69 ? 47.797 30.139 114.814 1.00 20.23 69 GLU E CA 1
ATOM 8155 C C . GLU E 1 69 ? 46.685 29.655 113.891 1.00 19.20 69 GLU E C 1
ATOM 8156 O O . GLU E 1 69 ? 46.847 29.620 112.671 1.00 19.32 69 GLU E O 1
ATOM 8162 N N . ILE E 1 70 ? 45.567 29.270 114.498 1.00 18.14 70 ILE E N 1
ATOM 8163 C CA . ILE E 1 70 ? 44.392 28.790 113.791 1.00 16.82 70 ILE E CA 1
ATOM 8164 C C . ILE E 1 70 ? 43.657 29.986 113.209 1.00 19.20 70 ILE E C 1
ATOM 8165 O O . ILE E 1 70 ? 43.867 31.103 113.671 1.00 20.56 70 ILE E O 1
ATOM 8170 N N . CYS E 1 71 ? 42.794 29.770 112.214 1.00 19.99 71 CYS E N 1
ATOM 8171 C CA . CYS E 1 71 ? 42.066 30.890 111.609 1.00 20.95 71 CYS E CA 1
ATOM 8172 C C . CYS E 1 71 ? 40.554 30.926 111.787 1.00 21.40 71 CYS E C 1
ATOM 8173 O O . CYS E 1 71 ? 39.902 29.902 112.006 1.00 22.80 71 CYS E O 1
ATOM 8176 N N . ALA E 1 72 ? 40.016 32.138 111.683 1.00 23.19 72 ALA E N 1
ATOM 8177 C CA . ALA E 1 72 ? 38.591 32.404 111.839 1.00 23.77 72 ALA E CA 1
ATOM 8178 C C . ALA E 1 72 ? 38.165 33.581 110.958 1.00 24.84 72 ALA E C 1
ATOM 8179 O O . ALA E 1 72 ? 38.997 34.268 110.351 1.00 24.50 72 ALA E O 1
ATOM 8181 N N . GLN E 1 73 ? 36.863 33.816 110.889 1.00 25.62 73 GLN E N 1
ATOM 8182 C CA . GLN E 1 73 ? 36.370 34.911 110.082 1.00 27.74 73 GLN E CA 1
ATOM 8183 C C . GLN E 1 73 ? 36.913 36.255 110.579 1.00 27.23 73 GLN E C 1
ATOM 8184 O O . GLN E 1 73 ? 37.079 37.180 109.782 1.00 27.81 73 GLN E O 1
ATOM 8190 N N . SER E 1 74 ? 37.218 36.359 111.876 1.00 25.01 74 SER E N 1
ATOM 8191 C CA . SER E 1 74 ? 37.709 37.625 112.437 1.00 23.40 74 SER E CA 1
ATOM 8192 C C . SER E 1 74 ? 39.029 37.603 113.222 1.00 22.15 74 SER E C 1
ATOM 8193 O O . SER E 1 74 ? 39.636 38.662 113.439 1.00 21.34 74 SER E O 1
ATOM 8196 N N . ILE E 1 75 ? 39.461 36.418 113.663 1.00 21.86 75 ILE E N 1
ATOM 8197 C CA . ILE E 1 75 ? 40.716 36.281 114.423 1.00 20.31 75 ILE E CA 1
ATOM 8198 C C . ILE E 1 75 ? 41.505 35.021 114.087 1.00 19.91 75 ILE E C 1
ATOM 8199 O O . ILE E 1 75 ? 40.974 34.087 113.493 1.00 21.18 75 ILE E O 1
ATOM 8204 N N . ASP E 1 76 ? 42.766 34.994 114.510 1.00 19.66 76 ASP E N 1
ATOM 8205 C CA . ASP E 1 76 ? 43.660 33.871 114.240 1.00 18.79 76 ASP E CA 1
ATOM 8206 C C . ASP E 1 76 ? 44.588 33.586 115.418 1.00 17.95 76 ASP E C 1
ATOM 8207 O O . ASP E 1 76 ? 45.801 33.675 115.290 1.00 18.85 76 ASP E O 1
ATOM 8212 N N . PRO E 1 77 ? 44.030 33.218 116.575 1.00 16.27 77 PRO E N 1
ATOM 8213 C CA . PRO E 1 77 ? 44.826 32.929 117.765 1.00 15.45 77 PRO E CA 1
ATOM 8214 C C . PRO E 1 77 ? 45.710 31.739 117.526 1.00 15.22 77 PRO E C 1
ATOM 8215 O O . PRO E 1 77 ? 45.322 30.822 116.812 1.00 15.79 77 PRO E O 1
ATOM 8219 N N . SER E 1 78 ? 46.889 31.752 118.136 1.00 15.34 78 SER E N 1
ATOM 8220 C CA . SER E 1 78 ? 47.829 30.646 118.023 1.00 14.68 78 SER E CA 1
ATOM 8221 C C . SER E 1 78 ? 47.424 29.592 119.039 1.00 14.06 78 SER E C 1
ATOM 8222 O O . SER E 1 78 ? 46.972 29.919 120.129 1.00 13.64 78 SER E O 1
ATOM 8225 N N . GLU E 1 79 ? 47.588 28.327 118.680 1.00 14.55 79 GLU E N 1
ATOM 8226 C CA . GLU E 1 79 ? 47.226 27.224 119.561 1.00 15.30 79 GLU E CA 1
ATOM 8227 C C . GLU E 1 79 ? 47.606 27.471 121.021 1.00 16.51 79 GLU E C 1
ATOM 8228 O O . GLU E 1 79 ? 46.938 26.996 121.940 1.00 16.58 79 GLU E O 1
ATOM 8234 N N . GLY E 1 80 ? 48.686 28.212 121.234 1.00 17.28 80 GLY E N 1
ATOM 8235 C CA . GLY E 1 80 ? 49.103 28.512 122.591 1.00 17.11 80 GLY E CA 1
ATOM 8236 C C . GLY E 1 80 ? 48.126 29.523 123.141 1.00 16.61 80 GLY E C 1
ATOM 8237 O O . GLY E 1 80 ? 47.632 29.397 124.254 1.00 16.89 80 GLY E O 1
ATOM 8238 N N . ALA E 1 81 ? 47.848 30.539 122.340 1.00 16.00 81 ALA E N 1
ATOM 8239 C CA . ALA E 1 81 ? 46.906 31.566 122.728 1.00 14.75 81 ALA E CA 1
ATOM 8240 C C . ALA E 1 81 ? 45.619 30.855 123.072 1.00 13.03 81 ALA E C 1
ATOM 8241 O O . ALA E 1 81 ? 45.078 31.020 124.158 1.00 13.06 81 ALA E O 1
ATOM 8243 N N . VAL E 1 82 ? 45.142 30.052 122.131 1.00 10.92 82 VAL E N 1
ATOM 8244 C CA . VAL E 1 82 ? 43.918 29.295 122.307 1.00 9.64 82 VAL E CA 1
ATOM 8245 C C . VAL E 1 82 ? 43.994 28.352 123.496 1.00 10.07 82 VAL E C 1
ATOM 8246 O O . VAL E 1 82 ? 43.217 28.472 124.437 1.00 10.19 82 VAL E O 1
ATOM 8250 N N . GLY E 1 83 ? 44.920 27.403 123.451 1.00 9.96 83 GLY E N 1
ATOM 8251 C CA . GLY E 1 83 ? 45.053 26.479 124.559 1.00 10.67 83 GLY E CA 1
ATOM 8252 C C . GLY E 1 83 ? 44.980 27.255 125.859 1.00 11.96 83 GLY E C 1
ATOM 8253 O O . GLY E 1 83 ? 44.197 26.934 126.754 1.00 11.54 83 GLY E O 1
ATOM 8254 N N . TRP E 1 84 ? 45.795 28.299 125.955 1.00 13.24 84 TRP E N 1
ATOM 8255 C CA . TRP E 1 84 ? 45.820 29.129 127.144 1.00 13.70 84 TRP E CA 1
ATOM 8256 C C . TRP E 1 84 ? 44.415 29.541 127.520 1.00 13.32 84 TRP E C 1
ATOM 8257 O O . TRP E 1 84 ? 43.995 29.358 128.649 1.00 14.04 84 TRP E O 1
ATOM 8268 N N . PHE E 1 85 ? 43.691 30.116 126.572 1.00 13.48 85 PHE E N 1
ATOM 8269 C CA . PHE E 1 85 ? 42.335 30.547 126.842 1.00 14.45 85 PHE E CA 1
ATOM 8270 C C . PHE E 1 85 ? 41.592 29.477 127.621 1.00 14.95 85 PHE E C 1
ATOM 8271 O O . PHE E 1 85 ? 41.116 29.720 128.731 1.00 14.36 85 PHE E O 1
ATOM 8279 N N . TYR E 1 86 ? 41.494 28.287 127.040 1.00 15.96 86 TYR E N 1
ATOM 8280 C CA . TYR E 1 86 ? 40.802 27.193 127.703 1.00 18.03 86 TYR E CA 1
ATOM 8281 C C . TYR E 1 86 ? 41.444 26.857 129.040 1.00 18.81 86 TYR E C 1
ATOM 8282 O O . TYR E 1 86 ? 40.744 26.717 130.043 1.00 19.55 86 TYR E O 1
ATOM 8291 N N . LYS E 1 87 ? 42.768 26.725 129.055 1.00 17.85 87 LYS E N 1
ATOM 8292 C CA . LYS E 1 87 ? 43.480 26.431 130.291 1.00 17.47 87 LYS E CA 1
ATOM 8293 C C . LYS E 1 87 ? 43.190 27.484 131.356 1.00 16.64 87 LYS E C 1
ATOM 8294 O O . LYS E 1 87 ? 42.874 27.161 132.499 1.00 16.59 87 LYS E O 1
ATOM 8300 N N . TYR E 1 88 ? 43.310 28.750 130.976 1.00 15.90 88 TYR E N 1
ATOM 8301 C CA . TYR E 1 88 ? 43.056 29.836 131.902 1.00 14.70 88 TYR E CA 1
ATOM 8302 C C . TYR E 1 88 ? 41.632 29.740 132.393 1.00 14.50 88 TYR E C 1
ATOM 8303 O O . TYR E 1 88 ? 41.342 30.079 133.536 1.00 15.12 88 TYR E O 1
ATOM 8312 N N . MET E 1 89 ? 40.756 29.255 131.522 1.00 13.84 89 MET E N 1
ATOM 8313 C CA . MET E 1 89 ? 39.342 29.123 131.828 1.00 13.52 89 MET E CA 1
ATOM 8314 C C . MET E 1 89 ? 38.966 27.882 132.600 1.00 13.66 89 MET E C 1
ATOM 8315 O O . MET E 1 89 ? 38.398 27.960 133.683 1.00 11.92 89 MET E O 1
ATOM 8320 N N . ASP E 1 90 ? 39.259 26.736 132.001 1.00 14.98 90 ASP E N 1
ATOM 8321 C CA . ASP E 1 90 ? 38.968 25.431 132.580 1.00 17.17 90 ASP E CA 1
ATOM 8322 C C . ASP E 1 90 ? 40.247 24.611 132.607 1.00 16.88 90 ASP E C 1
ATOM 8323 O O . ASP E 1 90 ? 40.294 23.501 132.075 1.00 16.90 90 ASP E O 1
ATOM 8328 N N . PRO E 1 91 ? 41.297 25.138 133.251 1.00 16.71 91 PRO E N 1
ATOM 8329 C CA . PRO E 1 91 ? 42.560 24.401 133.305 1.00 17.24 91 PRO E CA 1
ATOM 8330 C C . PRO E 1 91 ? 42.407 22.883 133.291 1.00 18.11 91 PRO E C 1
ATOM 8331 O O . PRO E 1 91 ? 42.534 22.261 132.237 1.00 18.56 91 PRO E O 1
ATOM 8335 N N . ALA E 1 92 ? 42.115 22.290 134.442 1.00 18.61 92 ALA E N 1
ATOM 8336 C CA . ALA E 1 92 ? 41.967 20.840 134.533 1.00 19.07 92 ALA E CA 1
ATOM 8337 C C . ALA E 1 92 ? 41.109 20.223 133.423 1.00 19.26 92 ALA E C 1
ATOM 8338 O O . ALA E 1 92 ? 41.494 19.222 132.816 1.00 19.50 92 ALA E O 1
ATOM 8340 N N . GLY E 1 93 ? 39.952 20.815 133.152 1.00 18.81 93 GLY E N 1
ATOM 8341 C CA . GLY E 1 93 ? 39.087 20.269 132.120 1.00 19.42 93 GLY E CA 1
ATOM 8342 C C . GLY E 1 93 ? 39.661 20.345 130.718 1.00 19.09 93 GLY E C 1
ATOM 8343 O O . GLY E 1 93 ? 39.900 19.313 130.092 1.00 18.57 93 GLY E O 1
ATOM 8344 N N . ALA E 1 94 ? 39.879 21.573 130.240 1.00 19.75 94 ALA E N 1
ATOM 8345 C CA . ALA E 1 94 ? 40.425 21.856 128.911 1.00 19.52 94 ALA E CA 1
ATOM 8346 C C . ALA E 1 94 ? 41.542 20.905 128.483 1.00 20.51 94 ALA E C 1
ATOM 8347 O O . ALA E 1 94 ? 41.755 20.695 127.285 1.00 20.87 94 ALA E O 1
ATOM 8349 N N . VAL E 1 95 ? 42.260 20.343 129.456 1.00 20.88 95 VAL E N 1
ATOM 8350 C CA . VAL E 1 95 ? 43.346 19.408 129.167 1.00 20.38 95 VAL E CA 1
ATOM 8351 C C . VAL E 1 95 ? 42.748 18.071 128.804 1.00 20.38 95 VAL E C 1
ATOM 8352 O O . VAL E 1 95 ? 42.943 17.576 127.696 1.00 21.01 95 VAL E O 1
ATOM 8356 N N . GLU E 1 96 ? 42.023 17.484 129.751 1.00 20.32 96 GLU E N 1
ATOM 8357 C CA . GLU E 1 96 ? 41.382 16.199 129.523 1.00 20.87 96 GLU E CA 1
ATOM 8358 C C . GLU E 1 96 ? 40.227 16.448 128.565 1.00 19.16 96 GLU E C 1
ATOM 8359 O O . GLU E 1 96 ? 39.588 15.519 128.072 1.00 17.20 96 GLU E O 1
ATOM 8365 N N . SER E 1 97 ? 39.978 17.727 128.314 1.00 17.17 97 SER E N 1
ATOM 8366 C CA . SER E 1 97 ? 38.923 18.163 127.419 1.00 16.33 97 SER E CA 1
ATOM 8367 C C . SER E 1 97 ? 39.478 18.148 125.994 1.00 16.24 97 SER E C 1
ATOM 8368 O O . SER E 1 97 ? 38.730 18.205 125.019 1.00 16.12 97 SER E O 1
ATOM 8371 N N . GLY E 1 98 ? 40.800 18.071 125.882 1.00 15.87 98 GLY E N 1
ATOM 8372 C CA . GLY E 1 98 ? 41.433 18.031 124.577 1.00 15.03 98 GLY E CA 1
ATOM 8373 C C . GLY E 1 98 ? 41.625 19.401 123.978 1.00 14.04 98 GLY E C 1
ATOM 8374 O O . GLY E 1 98 ? 42.342 19.563 122.997 1.00 13.42 98 GLY E O 1
ATOM 8375 N N . LYS E 1 99 ? 40.996 20.393 124.591 1.00 14.58 99 LYS E N 1
ATOM 8376 C CA . LYS E 1 99 ? 41.071 21.764 124.112 1.00 15.45 99 LYS E CA 1
ATOM 8377 C C . LYS E 1 99 ? 42.373 22.460 124.474 1.00 16.25 99 LYS E C 1
ATOM 8378 O O . LYS E 1 99 ? 42.612 23.576 124.033 1.00 16.08 99 LYS E O 1
ATOM 8384 N N . ALA E 1 100 ? 43.210 21.816 125.282 1.00 17.64 100 ALA E N 1
ATOM 8385 C CA . ALA E 1 100 ? 44.490 22.414 125.678 1.00 17.93 100 ALA E CA 1
ATOM 8386 C C . ALA E 1 100 ? 45.475 22.257 124.545 1.00 18.21 100 ALA E C 1
ATOM 8387 O O . ALA E 1 100 ? 45.341 21.343 123.741 1.00 18.91 100 ALA E O 1
ATOM 8389 N N . LEU E 1 101 ? 46.462 23.139 124.468 1.00 18.64 101 LEU E N 1
ATOM 8390 C CA . LEU E 1 101 ? 47.446 23.034 123.394 1.00 21.21 101 LEU E CA 1
ATOM 8391 C C . LEU E 1 101 ? 48.409 24.205 123.275 1.00 22.51 101 LEU E C 1
ATOM 8392 O O . LEU E 1 101 ? 48.174 25.293 123.815 1.00 22.10 101 LEU E O 1
ATOM 8397 N N . GLY E 1 102 ? 49.486 23.974 122.532 1.00 21.92 102 GLY E N 1
ATOM 8398 C CA . GLY E 1 102 ? 50.478 25.009 122.353 1.00 22.86 102 GLY E CA 1
ATOM 8399 C C . GLY E 1 102 ? 50.920 25.536 123.702 1.00 23.94 102 GLY E C 1
ATOM 8400 O O . GLY E 1 102 ? 50.666 24.915 124.737 1.00 24.70 102 GLY E O 1
ATOM 8401 N N . GLU E 1 103 ? 51.580 26.688 123.687 1.00 24.78 103 GLU E N 1
ATOM 8402 C CA . GLU E 1 103 ? 52.081 27.323 124.900 1.00 24.59 103 GLU E CA 1
ATOM 8403 C C . GLU E 1 103 ? 50.978 27.791 125.836 1.00 23.29 103 GLU E C 1
ATOM 8404 O O . GLU E 1 103 ? 50.953 28.957 126.233 1.00 23.25 103 GLU E O 1
ATOM 8410 N N . PHE E 1 104 ? 50.075 26.893 126.206 1.00 21.90 104 PHE E N 1
ATOM 8411 C CA . PHE E 1 104 ? 48.991 27.293 127.078 1.00 21.25 104 PHE E CA 1
ATOM 8412 C C . PHE E 1 104 ? 49.472 27.840 128.405 1.00 20.76 104 PHE E C 1
ATOM 8413 O O . PHE E 1 104 ? 48.717 28.530 129.085 1.00 21.24 104 PHE E O 1
ATOM 8421 N N . SER E 1 105 ? 50.714 27.550 128.786 1.00 19.24 105 SER E N 1
ATOM 8422 C CA . SER E 1 105 ? 51.223 28.065 130.058 1.00 17.90 105 SER E CA 1
ATOM 8423 C C . SER E 1 105 ? 51.786 29.467 129.889 1.00 16.28 105 SER E C 1
ATOM 8424 O O . SER E 1 105 ? 52.392 30.015 130.804 1.00 15.70 105 SER E O 1
ATOM 8427 N N . LYS E 1 106 ? 51.587 30.035 128.705 1.00 16.13 106 LYS E N 1
ATOM 8428 C CA . LYS E 1 106 ? 52.043 31.383 128.410 1.00 16.13 106 LYS E CA 1
ATOM 8429 C C . LYS E 1 106 ? 50.825 32.242 128.163 1.00 17.25 106 LYS E C 1
ATOM 8430 O O . LYS E 1 106 ? 49.845 31.782 127.576 1.00 17.60 106 LYS E O 1
ATOM 8436 N N . VAL E 1 107 ? 50.879 33.491 128.608 1.00 18.27 107 VAL E N 1
ATOM 8437 C CA . VAL E 1 107 ? 49.756 34.393 128.402 1.00 18.89 107 VAL E CA 1
ATOM 8438 C C . VAL E 1 107 ? 49.917 35.118 127.076 1.00 18.07 107 VAL E C 1
ATOM 8439 O O . VAL E 1 107 ? 50.966 35.701 126.796 1.00 17.93 107 VAL E O 1
ATOM 8443 N N . PRO E 1 108 ? 48.865 35.089 126.249 1.00 16.80 108 PRO E N 1
ATOM 8444 C CA . PRO E 1 108 ? 48.784 35.701 124.927 1.00 16.76 108 PRO E CA 1
ATOM 8445 C C . PRO E 1 108 ? 48.539 37.192 124.878 1.00 17.76 108 PRO E C 1
ATOM 8446 O O . PRO E 1 108 ? 47.647 37.638 124.164 1.00 18.33 108 PRO E O 1
ATOM 8450 N N . ASP E 1 109 ? 49.312 37.964 125.632 1.00 19.33 109 ASP E N 1
ATOM 8451 C CA . ASP E 1 109 ? 49.177 39.415 125.601 1.00 20.06 109 ASP E CA 1
ATOM 8452 C C . ASP E 1 109 ? 50.507 40.037 125.165 1.00 19.60 109 ASP E C 1
ATOM 8453 O O . ASP E 1 109 ? 50.927 41.062 125.688 1.00 19.82 109 ASP E O 1
ATOM 8458 N N . GLY E 1 110 ? 51.146 39.386 124.191 1.00 20.00 110 GLY E N 1
ATOM 8459 C CA . GLY E 1 110 ? 52.419 39.821 123.634 1.00 18.42 110 GLY E CA 1
ATOM 8460 C C . GLY E 1 110 ? 53.158 40.862 124.441 1.00 18.29 110 GLY E C 1
ATOM 8461 O O . GLY E 1 110 ? 53.535 41.919 123.917 1.00 18.79 110 GLY E O 1
ATOM 8462 N N . LEU E 1 111 ? 53.379 40.568 125.717 1.00 15.38 111 LEU E N 1
ATOM 8463 C CA . LEU E 1 111 ? 54.061 41.510 126.587 1.00 14.63 111 LEU E CA 1
ATOM 8464 C C . LEU E 1 111 ? 55.542 41.237 126.708 1.00 13.76 111 LEU E C 1
ATOM 8465 O O . LEU E 1 111 ? 56.367 42.121 126.486 1.00 13.61 111 LEU E O 1
ATOM 8470 N N . LEU E 1 112 ? 55.866 40.002 127.061 1.00 12.93 112 LEU E N 1
ATOM 8471 C CA . LEU E 1 112 ? 57.242 39.591 127.251 1.00 11.64 112 LEU E CA 1
ATOM 8472 C C . LEU E 1 112 ? 57.901 39.291 125.926 1.00 11.53 112 LEU E C 1
ATOM 8473 O O . LEU E 1 112 ? 57.318 38.645 125.065 1.00 12.58 112 LEU E O 1
ATOM 8478 N N . ARG E 1 113 ? 59.119 39.791 125.771 1.00 12.85 113 ARG E N 1
ATOM 8479 C CA . ARG E 1 113 ? 59.913 39.598 124.565 1.00 12.72 113 ARG E CA 1
ATOM 8480 C C . ARG E 1 113 ? 60.413 38.174 124.579 1.00 13.81 113 ARG E C 1
ATOM 8481 O O . ARG E 1 113 ? 60.672 37.577 123.535 1.00 13.69 113 ARG E O 1
ATOM 8489 N N . TYR E 1 114 ? 60.562 37.655 125.793 1.00 13.95 114 TYR E N 1
ATOM 8490 C CA . TYR E 1 114 ? 61.035 36.300 126.031 1.00 14.66 114 TYR E CA 1
ATOM 8491 C C . TYR E 1 114 ? 60.509 35.882 127.394 1.00 14.40 114 TYR E C 1
ATOM 8492 O O . TYR E 1 114 ? 60.449 36.693 128.319 1.00 14.19 114 TYR E O 1
ATOM 8501 N N . SER E 1 115 ? 60.138 34.619 127.529 1.00 13.74 115 SER E N 1
ATOM 8502 C CA . SER E 1 115 ? 59.639 34.163 128.806 1.00 13.10 115 SER E CA 1
ATOM 8503 C C . SER E 1 115 ? 59.615 32.668 128.851 1.00 12.84 115 SER E C 1
ATOM 8504 O O . SER E 1 115 ? 59.397 32.008 127.845 1.00 12.71 115 SER E O 1
ATOM 8507 N N . VAL E 1 116 ? 59.858 32.142 130.037 1.00 14.79 116 VAL E N 1
ATOM 8508 C CA . VAL E 1 116 ? 59.824 30.719 130.243 1.00 15.69 116 VAL E CA 1
ATOM 8509 C C . VAL E 1 116 ? 58.457 30.535 130.844 1.00 17.19 116 VAL E C 1
ATOM 8510 O O . VAL E 1 116 ? 57.846 31.508 131.285 1.00 17.11 116 VAL E O 1
ATOM 8514 N N . ASP E 1 117 ? 57.976 29.305 130.896 1.00 18.52 117 ASP E N 1
ATOM 8515 C CA . ASP E 1 117 ? 56.638 29.086 131.415 1.00 20.43 117 ASP E CA 1
ATOM 8516 C C . ASP E 1 117 ? 56.381 27.614 131.493 1.00 21.15 117 ASP E C 1
ATOM 8517 O O . ASP E 1 117 ? 57.104 26.818 130.905 1.00 21.40 117 ASP E O 1
ATOM 8522 N N . ALA E 1 118 ? 55.312 27.260 132.185 1.00 20.95 118 ALA E N 1
ATOM 8523 C CA . ALA E 1 118 ? 54.937 25.869 132.321 1.00 21.64 118 ALA E CA 1
ATOM 8524 C C . ALA E 1 118 ? 53.747 25.755 133.246 1.00 21.44 118 ALA E C 1
ATOM 8525 O O . ALA E 1 118 ? 53.097 26.751 133.591 1.00 22.18 118 ALA E O 1
ATOM 8527 N N . GLU E 1 119 ? 53.470 24.516 133.630 1.00 21.09 119 GLU E N 1
ATOM 8528 C CA . GLU E 1 119 ? 52.375 24.193 134.524 1.00 20.23 119 GLU E CA 1
ATOM 8529 C C . GLU E 1 119 ? 52.855 23.091 135.455 1.00 19.21 119 GLU E C 1
ATOM 8530 O O . GLU E 1 119 ? 53.607 22.191 135.061 1.00 18.99 119 GLU E O 1
ATOM 8536 N N . GLN E 1 120 ? 52.437 23.176 136.701 1.00 16.46 120 GLN E N 1
ATOM 8537 C CA . GLN E 1 120 ? 52.799 22.164 137.652 1.00 14.41 120 GLN E CA 1
ATOM 8538 C C . GLN E 1 120 ? 51.461 21.556 137.993 1.00 14.32 120 GLN E C 1
ATOM 8539 O O . GLN E 1 120 ? 50.557 22.274 138.399 1.00 15.82 120 GLN E O 1
ATOM 8545 N N . ARG E 1 121 ? 51.305 20.250 137.822 1.00 13.16 121 ARG E N 1
ATOM 8546 C CA . ARG E 1 121 ? 50.013 19.634 138.119 1.00 12.30 121 ARG E CA 1
ATOM 8547 C C . ARG E 1 121 ? 50.024 18.777 139.397 1.00 11.10 121 ARG E C 1
ATOM 8548 O O . ARG E 1 121 ? 49.319 17.771 139.482 1.00 10.84 121 ARG E O 1
ATOM 8556 N N . PRO E 1 122 ? 50.786 19.187 140.421 1.00 9.20 122 PRO E N 1
ATOM 8557 C CA . PRO E 1 122 ? 50.824 18.388 141.638 1.00 9.51 122 PRO E CA 1
ATOM 8558 C C . PRO E 1 122 ? 49.465 17.952 142.108 1.00 11.75 122 PRO E C 1
ATOM 8559 O O . PRO E 1 122 ? 48.529 18.745 142.137 1.00 11.75 122 PRO E O 1
ATOM 8563 N N . ILE E 1 123 ? 49.364 16.677 142.469 1.00 15.42 123 ILE E N 1
ATOM 8564 C CA . ILE E 1 123 ? 48.115 16.116 142.973 1.00 17.52 123 ILE E CA 1
ATOM 8565 C C . ILE E 1 123 ? 48.353 15.623 144.393 1.00 17.65 123 ILE E C 1
ATOM 8566 O O . ILE E 1 123 ? 49.123 14.689 144.620 1.00 17.28 123 ILE E O 1
ATOM 8571 N N . VAL E 1 124 ? 47.694 16.266 145.349 1.00 17.60 124 VAL E N 1
ATOM 8572 C CA . VAL E 1 124 ? 47.864 15.909 146.744 1.00 17.19 124 VAL E CA 1
ATOM 8573 C C . VAL E 1 124 ? 46.603 15.252 147.233 1.00 17.84 124 VAL E C 1
ATOM 8574 O O . VAL E 1 124 ? 45.518 15.545 146.741 1.00 17.38 124 VAL E O 1
ATOM 8578 N N . THR E 1 125 ? 46.752 14.365 148.208 1.00 18.69 125 THR E N 1
ATOM 8579 C CA . THR E 1 125 ? 45.612 13.673 148.796 1.00 18.86 125 THR E CA 1
ATOM 8580 C C . THR E 1 125 ? 45.421 14.123 150.229 1.00 18.52 125 THR E C 1
ATOM 8581 O O . THR E 1 125 ? 46.061 13.603 151.141 1.00 19.15 125 THR E O 1
ATOM 8585 N N . ILE E 1 126 ? 44.549 15.093 150.442 1.00 18.12 126 ILE E N 1
ATOM 8586 C CA . ILE E 1 126 ? 44.325 15.541 151.798 1.00 17.79 126 ILE E CA 1
ATOM 8587 C C . ILE E 1 126 ? 43.353 14.569 152.457 1.00 18.39 126 ILE E C 1
ATOM 8588 O O . ILE E 1 126 ? 42.392 14.101 151.838 1.00 17.65 126 ILE E O 1
ATOM 8593 N N . GLU E 1 127 ? 43.631 14.253 153.713 1.00 18.07 127 GLU E N 1
ATOM 8594 C CA . GLU E 1 127 ? 42.806 13.332 154.460 1.00 18.07 127 GLU E CA 1
ATOM 8595 C C . GLU E 1 127 ? 43.004 13.585 155.943 1.00 17.01 127 GLU E C 1
ATOM 8596 O O . GLU E 1 127 ? 44.073 14.016 156.370 1.00 16.91 127 GLU E O 1
ATOM 8602 N N . CYS E 1 128 ? 41.966 13.299 156.719 1.00 16.24 128 CYS E N 1
ATOM 8603 C CA . CYS E 1 128 ? 41.983 13.512 158.153 1.00 14.65 128 CYS E CA 1
ATOM 8604 C C . CYS E 1 128 ? 43.283 13.140 158.851 1.00 14.78 128 CYS E C 1
ATOM 8605 O O . CYS E 1 128 ? 43.869 12.095 158.584 1.00 13.85 128 CYS E O 1
ATOM 8608 N N . PRO E 1 129 ? 43.742 14.006 159.770 1.00 16.36 129 PRO E N 1
ATOM 8609 C CA . PRO E 1 129 ? 44.968 13.870 160.567 1.00 18.19 129 PRO E CA 1
ATOM 8610 C C . PRO E 1 129 ? 44.962 12.892 161.753 1.00 20.41 129 PRO E C 1
ATOM 8611 O O . PRO E 1 129 ? 45.924 12.162 161.979 1.00 20.72 129 PRO E O 1
ATOM 8615 N N . THR E 1 130 ? 43.888 12.879 162.523 1.00 23.61 130 THR E N 1
ATOM 8616 C CA . THR E 1 130 ? 43.826 11.991 163.676 1.00 27.27 130 THR E CA 1
ATOM 8617 C C . THR E 1 130 ? 43.327 10.609 163.339 1.00 27.49 130 THR E C 1
ATOM 8618 O O . THR E 1 130 ? 42.314 10.438 162.664 1.00 27.83 130 THR E O 1
ATOM 8622 N N . VAL E 1 131 ? 44.049 9.617 163.826 1.00 29.41 131 VAL E N 1
ATOM 8623 C CA . VAL E 1 131 ? 43.639 8.249 163.603 1.00 31.42 131 VAL E CA 1
ATOM 8624 C C . VAL E 1 131 ? 42.670 7.960 164.756 1.00 32.37 131 VAL E C 1
ATOM 8625 O O . VAL E 1 131 ? 42.869 7.054 165.573 1.00 31.88 131 VAL E O 1
ATOM 8629 N N . SER E 1 132 ? 41.631 8.789 164.811 1.00 33.91 132 SER E N 1
ATOM 8630 C CA . SER E 1 132 ? 40.570 8.705 165.812 1.00 36.39 132 SER E CA 1
ATOM 8631 C C . SER E 1 132 ? 40.111 7.258 165.996 1.00 37.36 132 SER E C 1
ATOM 8632 O O . SER E 1 132 ? 39.230 6.775 165.260 1.00 37.53 132 SER E O 1
ATOM 8635 N N . GLU E 1 133 ? 40.688 6.570 166.981 1.00 37.92 133 GLU E N 1
ATOM 8636 C CA . GLU E 1 133 ? 40.328 5.174 167.198 1.00 38.77 133 GLU E CA 1
ATOM 8637 C C . GLU E 1 133 ? 38.907 4.977 167.703 1.00 37.82 133 GLU E C 1
ATOM 8638 O O . GLU E 1 133 ? 38.525 5.514 168.749 1.00 37.89 133 GLU E O 1
ATOM 8644 N N . SER E 1 134 ? 38.131 4.207 166.940 1.00 36.31 134 SER E N 1
ATOM 8645 C CA . SER E 1 134 ? 36.751 3.904 167.301 1.00 36.59 134 SER E CA 1
ATOM 8646 C C . SER E 1 134 ? 36.572 2.401 167.507 1.00 36.04 134 SER E C 1
ATOM 8647 O O . SER E 1 134 ? 37.245 1.587 166.855 1.00 35.17 134 SER E O 1
ATOM 8650 N N . ASP E 1 135 ? 35.666 2.043 168.419 1.00 35.31 135 ASP E N 1
ATOM 8651 C CA . ASP E 1 135 ? 35.384 0.643 168.705 1.00 34.79 135 ASP E CA 1
ATOM 8652 C C . ASP E 1 135 ? 34.227 0.108 167.857 1.00 34.42 135 ASP E C 1
ATOM 8653 O O . ASP E 1 135 ? 34.213 -1.066 167.474 1.00 35.11 135 ASP E O 1
ATOM 8658 N N . LEU E 1 136 ? 33.254 0.963 167.564 1.00 33.51 136 LEU E N 1
ATOM 8659 C CA . LEU E 1 136 ? 32.117 0.530 166.766 1.00 32.61 136 LEU E CA 1
ATOM 8660 C C . LEU E 1 136 ? 32.549 0.140 165.357 1.00 32.58 136 LEU E C 1
ATOM 8661 O O . LEU E 1 136 ? 33.676 0.429 164.940 1.00 32.11 136 LEU E O 1
ATOM 8666 N N . PRO E 1 137 ? 31.668 -0.566 164.620 1.00 32.61 137 PRO E N 1
ATOM 8667 C CA . PRO E 1 137 ? 31.975 -0.982 163.244 1.00 31.55 137 PRO E CA 1
ATOM 8668 C C . PRO E 1 137 ? 31.730 0.228 162.345 1.00 31.02 137 PRO E C 1
ATOM 8669 O O . PRO E 1 137 ? 32.144 0.260 161.183 1.00 31.42 137 PRO E O 1
ATOM 8673 N N . LEU E 1 138 ? 31.053 1.224 162.914 1.00 30.38 138 LEU E N 1
ATOM 8674 C CA . LEU E 1 138 ? 30.745 2.453 162.204 1.00 29.68 138 LEU E CA 1
ATOM 8675 C C . LEU E 1 138 ? 31.007 3.718 163.015 1.00 30.66 138 LEU E C 1
ATOM 8676 O O . LEU E 1 138 ? 30.128 4.237 163.719 1.00 31.15 138 LEU E O 1
ATOM 8681 N N . ASP E 1 139 ? 32.247 4.189 162.898 1.00 30.60 139 ASP E N 1
ATOM 8682 C CA . ASP E 1 139 ? 32.750 5.392 163.555 1.00 30.30 139 ASP E CA 1
ATOM 8683 C C . ASP E 1 139 ? 32.191 6.580 162.759 1.00 29.03 139 ASP E C 1
ATOM 8684 O O . ASP E 1 139 ? 32.936 7.284 162.072 1.00 29.83 139 ASP E O 1
ATOM 8689 N N . GLY E 1 140 ? 30.875 6.787 162.852 1.00 26.56 140 GLY E N 1
ATOM 8690 C CA . GLY E 1 140 ? 30.232 7.863 162.115 1.00 23.37 140 GLY E CA 1
ATOM 8691 C C . GLY E 1 140 ? 30.848 9.236 162.290 1.00 21.78 140 GLY E C 1
ATOM 8692 O O . GLY E 1 140 ? 30.150 10.245 162.232 1.00 21.13 140 GLY E O 1
ATOM 8693 N N . LYS E 1 141 ? 32.157 9.284 162.498 1.00 19.65 141 LYS E N 1
ATOM 8694 C CA . LYS E 1 141 ? 32.836 10.540 162.700 1.00 18.44 141 LYS E CA 1
ATOM 8695 C C . LYS E 1 141 ? 32.909 11.313 161.424 1.00 16.21 141 LYS E C 1
ATOM 8696 O O . LYS E 1 141 ? 32.906 10.742 160.340 1.00 15.43 141 LYS E O 1
ATOM 8702 N N . LEU E 1 142 ? 32.971 12.629 161.590 1.00 15.62 142 LEU E N 1
ATOM 8703 C CA . LEU E 1 142 ? 33.045 13.585 160.501 1.00 14.27 142 LEU E CA 1
ATOM 8704 C C . LEU E 1 142 ? 34.129 14.569 160.834 1.00 14.35 142 LEU E C 1
ATOM 8705 O O . LEU E 1 142 ? 34.449 14.776 161.999 1.00 14.92 142 LEU E O 1
ATOM 8710 N N . TRP E 1 143 ? 34.680 15.194 159.810 1.00 14.53 143 TRP E N 1
ATOM 8711 C CA . TRP E 1 143 ? 35.693 16.193 160.031 1.00 14.66 143 TRP E CA 1
ATOM 8712 C C . TRP E 1 143 ? 35.515 17.335 159.059 1.00 14.59 143 TRP E C 1
ATOM 8713 O O . TRP E 1 143 ? 34.895 17.203 158.005 1.00 13.64 143 TRP E O 1
ATOM 8724 N N . ARG E 1 144 ? 36.050 18.474 159.451 1.00 14.88 144 ARG E N 1
ATOM 8725 C CA . ARG E 1 144 ? 35.976 19.676 158.654 1.00 15.72 144 ARG E CA 1
ATOM 8726 C C . ARG E 1 144 ? 37.367 19.834 158.098 1.00 14.50 144 ARG E C 1
ATOM 8727 O O . ARG E 1 144 ? 38.322 19.257 158.616 1.00 14.11 144 ARG E O 1
ATOM 8735 N N . VAL E 1 145 ? 37.478 20.601 157.029 1.00 13.58 145 VAL E N 1
ATOM 8736 C CA . VAL E 1 145 ? 38.766 20.847 156.421 1.00 13.18 145 VAL E CA 1
ATOM 8737 C C . VAL E 1 145 ? 38.566 21.981 155.435 1.00 13.72 145 VAL E C 1
ATOM 8738 O O . VAL E 1 145 ? 37.511 22.097 154.813 1.00 14.10 145 VAL E O 1
ATOM 8742 N N . SER E 1 146 ? 39.571 22.835 155.314 1.00 12.99 146 SER E N 1
ATOM 8743 C CA . SER E 1 146 ? 39.469 23.959 154.416 1.00 11.73 146 SER E CA 1
ATOM 8744 C C . SER E 1 146 ? 40.801 24.228 153.766 1.00 11.90 146 SER E C 1
ATOM 8745 O O . SER E 1 146 ? 41.860 23.931 154.322 1.00 11.14 146 SER E O 1
ATOM 8748 N N . PHE E 1 147 ? 40.734 24.797 152.572 1.00 12.64 147 PHE E N 1
ATOM 8749 C CA . PHE E 1 147 ? 41.927 25.106 151.823 1.00 12.31 147 PHE E CA 1
ATOM 8750 C C . PHE E 1 147 ? 41.961 26.540 151.357 1.00 11.58 147 PHE E C 1
ATOM 8751 O O . PHE E 1 147 ? 40.963 27.108 150.905 1.00 10.65 147 PHE E O 1
ATOM 8759 N N . ILE E 1 148 ? 43.141 27.117 151.486 1.00 11.30 148 ILE E N 1
ATOM 8760 C CA . ILE E 1 148 ? 43.374 28.477 151.085 1.00 11.38 148 ILE E CA 1
ATOM 8761 C C . ILE E 1 148 ? 44.297 28.364 149.879 1.00 11.17 148 ILE E C 1
ATOM 8762 O O . ILE E 1 148 ? 45.326 27.692 149.933 1.00 10.98 148 ILE E O 1
ATOM 8767 N N . SER E 1 149 ? 43.904 28.979 148.773 1.00 10.15 149 SER E N 1
ATOM 8768 C CA . SER E 1 149 ? 44.724 28.932 147.585 1.00 9.50 149 SER E CA 1
ATOM 8769 C C . SER E 1 149 ? 45.351 30.265 147.362 1.00 9.56 149 SER E C 1
ATOM 8770 O O . SER E 1 149 ? 44.666 31.274 147.277 1.00 9.19 149 SER E O 1
ATOM 8773 N N . PHE E 1 150 ? 46.662 30.268 147.250 1.00 10.06 150 PHE E N 1
ATOM 8774 C CA . PHE E 1 150 ? 47.356 31.503 147.025 1.00 10.03 150 PHE E CA 1
ATOM 8775 C C . PHE E 1 150 ? 48.096 31.437 145.726 1.00 9.89 150 PHE E C 1
ATOM 8776 O O . PHE E 1 150 ? 48.920 30.547 145.514 1.00 11.37 150 PHE E O 1
ATOM 8784 N N . PRO E 1 151 ? 47.779 32.354 144.810 1.00 8.69 151 PRO E N 1
ATOM 8785 C CA . PRO E 1 151 ? 48.467 32.362 143.527 1.00 8.52 151 PRO E CA 1
ATOM 8786 C C . PRO E 1 151 ? 49.889 32.785 143.831 1.00 9.54 151 PRO E C 1
ATOM 8787 O O . PRO E 1 151 ? 50.296 33.903 143.518 1.00 9.48 151 PRO E O 1
ATOM 8791 N N . ALA E 1 152 ? 50.627 31.888 144.479 1.00 10.52 152 ALA E N 1
ATOM 8792 C CA . ALA E 1 152 ? 52.003 32.143 144.864 1.00 10.66 152 ALA E CA 1
ATOM 8793 C C . ALA E 1 152 ? 52.886 31.275 144.027 1.00 11.63 152 ALA E C 1
ATOM 8794 O O . ALA E 1 152 ? 52.509 30.177 143.657 1.00 11.52 152 ALA E O 1
ATOM 8796 N N . PHE E 1 153 ? 54.074 31.784 143.753 1.00 14.20 153 PHE E N 1
ATOM 8797 C CA . PHE E 1 153 ? 55.071 31.113 142.933 1.00 16.45 153 PHE E CA 1
ATOM 8798 C C . PHE E 1 153 ? 55.419 29.685 143.320 1.00 17.31 153 PHE E C 1
ATOM 8799 O O . PHE E 1 153 ? 55.330 28.774 142.498 1.00 16.95 153 PHE E O 1
ATOM 8807 N N . ARG E 1 154 ? 55.844 29.507 144.564 1.00 17.34 154 ARG E N 1
ATOM 8808 C CA . ARG E 1 154 ? 56.235 28.202 145.068 1.00 18.55 154 ARG E CA 1
ATOM 8809 C C . ARG E 1 154 ? 55.096 27.534 145.831 1.00 17.95 154 ARG E C 1
ATOM 8810 O O . ARG E 1 154 ? 55.002 26.311 145.887 1.00 17.20 154 ARG E O 1
ATOM 8818 N N . LEU E 1 155 ? 54.213 28.335 146.403 1.00 17.65 155 LEU E N 1
ATOM 8819 C CA . LEU E 1 155 ? 53.105 27.778 147.154 1.00 17.50 155 LEU E CA 1
ATOM 8820 C C . LEU E 1 155 ? 51.905 27.393 146.313 1.00 17.95 155 LEU E C 1
ATOM 8821 O O . LEU E 1 155 ? 51.523 28.100 145.385 1.00 18.40 155 LEU E O 1
ATOM 8826 N N . ASN E 1 156 ? 51.303 26.265 146.662 1.00 18.24 156 ASN E N 1
ATOM 8827 C CA . ASN E 1 156 ? 50.088 25.772 145.972 1.00 19.20 156 ASN E CA 1
ATOM 8828 C C . ASN E 1 156 ? 48.895 26.306 146.718 1.00 18.33 156 ASN E C 1
ATOM 8829 O O . ASN E 1 156 ? 48.218 27.237 146.273 1.00 17.87 156 ASN E O 1
ATOM 8834 N N . PHE E 1 157 ? 48.635 25.709 147.873 1.00 18.53 157 PHE E N 1
ATOM 8835 C CA . PHE E 1 157 ? 47.518 26.094 148.715 1.00 18.12 157 PHE E CA 1
ATOM 8836 C C . PHE E 1 157 ? 47.793 25.648 150.141 1.00 16.74 157 PHE E C 1
ATOM 8837 O O . PHE E 1 157 ? 48.740 24.909 150.419 1.00 16.33 157 PHE E O 1
ATOM 8845 N N . ILE E 1 158 ? 46.953 26.103 151.049 1.00 14.36 158 ILE E N 1
ATOM 8846 C CA . ILE E 1 158 ? 47.107 25.734 152.426 1.00 13.31 158 ILE E CA 1
ATOM 8847 C C . ILE E 1 158 ? 45.884 24.956 152.773 1.00 14.18 158 ILE E C 1
ATOM 8848 O O . ILE E 1 158 ? 44.886 25.025 152.069 1.00 13.40 158 ILE E O 1
ATOM 8853 N N . ALA E 1 159 ? 45.961 24.212 153.863 1.00 16.18 159 ALA E N 1
ATOM 8854 C CA . ALA E 1 159 ? 44.838 23.409 154.299 1.00 18.35 159 ALA E CA 1
ATOM 8855 C C . ALA E 1 159 ? 44.938 23.132 155.781 1.00 19.49 159 ALA E C 1
ATOM 8856 O O . ALA E 1 159 ? 46.025 22.927 156.325 1.00 19.44 159 ALA E O 1
ATOM 8858 N N . LEU E 1 160 ? 43.778 23.123 156.421 1.00 21.44 160 LEU E N 1
ATOM 8859 C CA . LEU E 1 160 ? 43.670 22.882 157.851 1.00 22.75 160 LEU E CA 1
ATOM 8860 C C . LEU E 1 160 ? 42.362 22.156 158.077 1.00 23.09 160 LEU E C 1
ATOM 8861 O O . LEU E 1 160 ? 41.332 22.536 157.524 1.00 23.62 160 LEU E O 1
ATOM 8866 N N . ALA E 1 161 ? 42.393 21.115 158.888 1.00 23.26 161 ALA E N 1
ATOM 8867 C CA . ALA E 1 161 ? 41.176 20.383 159.161 1.00 23.81 161 ALA E CA 1
ATOM 8868 C C . ALA E 1 161 ? 40.976 20.269 160.666 1.00 24.58 161 ALA E C 1
ATOM 8869 O O . ALA E 1 161 ? 41.866 20.602 161.458 1.00 24.87 161 ALA E O 1
ATOM 8871 N N . ASN E 1 162 ? 39.823 19.825 161.057 1.00 23.89 162 ASN E N 1
ATOM 8872 C CA . ASN E 1 162 ? 39.455 19.638 162.454 1.00 23.14 162 ASN E CA 1
ATOM 8873 C C . ASN E 1 162 ? 38.959 18.216 162.515 1.00 23.83 162 ASN E C 1
ATOM 8874 O O . ASN E 1 162 ? 37.941 17.905 161.889 1.00 24.80 162 ASN E O 1
ATOM 8879 N N . ILE E 1 163 ? 39.639 17.349 163.267 1.00 24.64 163 ILE E N 1
ATOM 8880 C CA . ILE E 1 163 ? 39.247 15.938 163.385 1.00 24.81 163 ILE E CA 1
ATOM 8881 C C . ILE E 1 163 ? 37.786 15.845 163.722 1.00 25.57 163 ILE E C 1
ATOM 8882 O O . ILE E 1 163 ? 37.051 15.009 163.192 1.00 25.80 163 ILE E O 1
ATOM 8887 N N . ASN E 1 164 ? 37.375 16.698 164.640 1.00 25.40 164 ASN E N 1
ATOM 8888 C CA . ASN E 1 164 ? 35.985 16.756 165.004 1.00 26.44 164 ASN E CA 1
ATOM 8889 C C . ASN E 1 164 ? 35.436 17.732 163.992 1.00 26.50 164 ASN E C 1
ATOM 8890 O O . ASN E 1 164 ? 36.136 18.646 163.560 1.00 26.86 164 ASN E O 1
ATOM 8895 N N . ASN E 1 165 ? 34.200 17.538 163.580 1.00 25.11 165 ASN E N 1
ATOM 8896 C CA . ASN E 1 165 ? 33.664 18.423 162.576 1.00 24.52 165 ASN E CA 1
ATOM 8897 C C . ASN E 1 165 ? 33.394 19.813 163.138 1.00 26.32 165 ASN E C 1
ATOM 8898 O O . ASN E 1 165 ? 32.708 20.626 162.517 1.00 27.14 165 ASN E O 1
ATOM 8903 N N . GLU E 1 166 ? 33.951 20.096 164.310 1.00 27.32 166 GLU E N 1
ATOM 8904 C CA . GLU E 1 166 ? 33.735 21.394 164.931 1.00 28.54 166 GLU E CA 1
ATOM 8905 C C . GLU E 1 166 ? 34.241 22.522 164.043 1.00 26.05 166 GLU E C 1
ATOM 8906 O O . GLU E 1 166 ? 35.202 22.365 163.295 1.00 25.85 166 GLU E O 1
ATOM 8912 N N . ALA E 1 167 ? 33.556 23.653 164.098 1.00 24.74 167 ALA E N 1
ATOM 8913 C CA . ALA E 1 167 ? 33.963 24.791 163.298 1.00 24.22 167 ALA E CA 1
ATOM 8914 C C . ALA E 1 167 ? 35.149 25.453 164.005 1.00 23.36 167 ALA E C 1
ATOM 8915 O O . ALA E 1 167 ? 35.593 24.981 165.052 1.00 22.21 167 ALA E O 1
ATOM 8917 N N . LEU E 1 168 ? 35.647 26.545 163.438 1.00 21.80 168 LEU E N 1
ATOM 8918 C CA . LEU E 1 168 ? 36.791 27.253 163.995 1.00 21.18 168 LEU E CA 1
ATOM 8919 C C . LEU E 1 168 ? 36.370 28.381 164.945 1.00 20.74 168 LEU E C 1
ATOM 8920 O O . LEU E 1 168 ? 35.441 29.127 164.648 1.00 20.53 168 LEU E O 1
ATOM 8925 N N . THR E 1 169 ? 37.044 28.500 166.087 1.00 20.21 169 THR E N 1
ATOM 8926 C CA . THR E 1 169 ? 36.736 29.563 167.043 1.00 19.65 169 THR E CA 1
ATOM 8927 C C . THR E 1 169 ? 37.645 30.731 166.756 1.00 19.07 169 THR E C 1
ATOM 8928 O O . THR E 1 169 ? 38.616 30.600 166.031 1.00 19.18 169 THR E O 1
ATOM 8932 N N . LEU E 1 170 ? 37.329 31.880 167.326 1.00 19.50 170 LEU E N 1
ATOM 8933 C CA . LEU E 1 170 ? 38.165 33.043 167.125 1.00 19.66 170 LEU E CA 1
ATOM 8934 C C . LEU E 1 170 ? 39.560 32.645 167.557 1.00 20.00 170 LEU E C 1
ATOM 8935 O O . LEU E 1 170 ? 40.443 32.427 166.731 1.00 19.70 170 LEU E O 1
ATOM 8940 N N . GLU E 1 171 ? 39.758 32.533 168.858 1.00 20.03 171 GLU E N 1
ATOM 8941 C CA . GLU E 1 171 ? 41.065 32.165 169.344 1.00 21.05 171 GLU E CA 1
ATOM 8942 C C . GLU E 1 171 ? 41.538 30.889 168.659 1.00 19.27 171 GLU E C 1
ATOM 8943 O O . GLU E 1 171 ? 42.730 30.705 168.447 1.00 18.03 171 GLU E O 1
ATOM 8949 N N . THR E 1 172 ? 40.609 30.014 168.289 1.00 17.57 172 THR E N 1
ATOM 8950 C CA . THR E 1 172 ? 40.991 28.785 167.600 1.00 16.73 172 THR E CA 1
ATOM 8951 C C . THR E 1 172 ? 41.713 29.238 166.346 1.00 17.22 172 THR E C 1
ATOM 8952 O O . THR E 1 172 ? 42.890 28.939 166.126 1.00 17.44 172 THR E O 1
ATOM 8956 N N . ARG E 1 173 ? 40.959 29.975 165.536 1.00 19.00 173 ARG E N 1
ATOM 8957 C CA . ARG E 1 173 ? 41.400 30.562 164.278 1.00 19.37 173 ARG E CA 1
ATOM 8958 C C . ARG E 1 173 ? 42.710 31.301 164.486 1.00 19.13 173 ARG E C 1
ATOM 8959 O O . ARG E 1 173 ? 43.701 31.038 163.814 1.00 19.08 173 ARG E O 1
ATOM 8967 N N . ASN E 1 174 ? 42.701 32.235 165.426 1.00 19.02 174 ASN E N 1
ATOM 8968 C CA . ASN E 1 174 ? 43.886 33.001 165.737 1.00 19.49 174 ASN E CA 1
ATOM 8969 C C . ASN E 1 174 ? 45.131 32.122 165.865 1.00 19.97 174 ASN E C 1
ATOM 8970 O O . ASN E 1 174 ? 46.085 32.298 165.108 1.00 19.94 174 ASN E O 1
ATOM 8975 N N . THR E 1 175 ? 45.134 31.178 166.805 1.00 19.45 175 THR E N 1
ATOM 8976 C CA . THR E 1 175 ? 46.296 30.303 166.960 1.00 18.69 175 THR E CA 1
ATOM 8977 C C . THR E 1 175 ? 46.703 29.827 165.595 1.00 17.58 175 THR E C 1
ATOM 8978 O O . THR E 1 175 ? 47.866 29.916 165.217 1.00 17.03 175 THR E O 1
ATOM 8982 N N . PHE E 1 176 ? 45.732 29.310 164.860 1.00 16.85 176 PHE E N 1
ATOM 8983 C CA . PHE E 1 176 ? 46.000 28.852 163.518 1.00 16.57 176 PHE E CA 1
ATOM 8984 C C . PHE E 1 176 ? 46.877 29.903 162.857 1.00 16.12 176 PHE E C 1
ATOM 8985 O O . PHE E 1 176 ? 48.060 29.682 162.622 1.00 15.65 176 PHE E O 1
ATOM 8993 N N . ILE E 1 177 ? 46.282 31.059 162.587 1.00 16.04 177 ILE E N 1
ATOM 8994 C CA . ILE E 1 177 ? 46.973 32.181 161.955 1.00 16.26 177 ILE E CA 1
ATOM 8995 C C . ILE E 1 177 ? 48.378 32.355 162.502 1.00 16.66 177 ILE E C 1
ATOM 8996 O O . ILE E 1 177 ? 49.374 32.033 161.846 1.00 16.41 177 ILE E O 1
ATOM 9001 N N . GLN E 1 178 ? 48.448 32.869 163.721 1.00 17.40 178 GLN E N 1
ATOM 9002 C CA . GLN E 1 178 ? 49.722 33.111 164.357 1.00 17.54 178 GLN E CA 1
ATOM 9003 C C . GLN E 1 178 ? 50.686 31.945 164.159 1.00 16.14 178 GLN E C 1
ATOM 9004 O O . GLN E 1 178 ? 51.889 32.131 164.246 1.00 16.62 178 GLN E O 1
ATOM 9010 N N . THR E 1 179 ? 50.169 30.748 163.887 1.00 15.47 179 THR E N 1
ATOM 9011 C CA . THR E 1 179 ? 51.040 29.594 163.653 1.00 14.04 179 THR E CA 1
ATOM 9012 C C . THR E 1 179 ? 51.698 29.735 162.284 1.00 13.66 179 THR E C 1
ATOM 9013 O O . THR E 1 179 ? 52.914 29.610 162.158 1.00 12.72 179 THR E O 1
ATOM 9017 N N . LEU E 1 180 ? 50.885 30.001 161.265 1.00 12.85 180 LEU E N 1
ATOM 9018 C CA . LEU E 1 180 ? 51.385 30.148 159.905 1.00 12.78 180 LEU E CA 1
ATOM 9019 C C . LEU E 1 180 ? 52.307 31.332 159.792 1.00 13.56 180 LEU E C 1
ATOM 9020 O O . LEU E 1 180 ? 53.023 31.484 158.810 1.00 14.64 180 LEU E O 1
ATOM 9025 N N . ASN E 1 181 ? 52.276 32.202 160.778 1.00 13.47 181 ASN E N 1
ATOM 9026 C CA . ASN E 1 181 ? 53.151 33.343 160.705 1.00 15.00 181 ASN E CA 1
ATOM 9027 C C . ASN E 1 181 ? 54.423 32.944 161.416 1.00 14.39 181 ASN E C 1
ATOM 9028 O O . ASN E 1 181 ? 55.518 33.337 161.035 1.00 14.19 181 ASN E O 1
ATOM 9033 N N . ASN E 1 182 ? 54.261 32.122 162.442 1.00 14.14 182 ASN E N 1
ATOM 9034 C CA . ASN E 1 182 ? 55.383 31.674 163.238 1.00 13.32 182 ASN E CA 1
ATOM 9035 C C . ASN E 1 182 ? 56.113 30.484 162.661 1.00 13.52 182 ASN E C 1
ATOM 9036 O O . ASN E 1 182 ? 57.207 30.169 163.106 1.00 13.82 182 ASN E O 1
ATOM 9041 N N . ILE E 1 183 ? 55.518 29.801 161.693 1.00 14.21 183 ILE E N 1
ATOM 9042 C CA . ILE E 1 183 ? 56.213 28.681 161.081 1.00 14.16 183 ILE E CA 1
ATOM 9043 C C . ILE E 1 183 ? 57.576 29.238 160.810 1.00 15.80 183 ILE E C 1
ATOM 9044 O O . ILE E 1 183 ? 57.682 30.300 160.227 1.00 16.91 183 ILE E O 1
ATOM 9049 N N . THR E 1 184 ? 58.621 28.541 161.224 1.00 18.13 184 THR E N 1
ATOM 9050 C CA . THR E 1 184 ? 59.975 29.045 161.021 1.00 20.13 184 THR E CA 1
ATOM 9051 C C . THR E 1 184 ? 60.624 28.562 159.726 1.00 22.22 184 THR E C 1
ATOM 9052 O O . THR E 1 184 ? 60.551 29.234 158.689 1.00 21.55 184 THR E O 1
ATOM 9056 N N . ASN E 1 185 ? 61.274 27.406 159.780 1.00 21.95 185 ASN E N 1
ATOM 9057 C CA . ASN E 1 185 ? 61.903 26.879 158.582 1.00 23.37 185 ASN E CA 1
ATOM 9058 C C . ASN E 1 185 ? 60.814 26.255 157.724 1.00 22.89 185 ASN E C 1
ATOM 9059 O O . ASN E 1 185 ? 60.867 25.077 157.376 1.00 23.60 185 ASN E O 1
ATOM 9064 N N . TRP E 1 186 ? 59.833 27.080 157.372 1.00 21.64 186 TRP E N 1
ATOM 9065 C CA . TRP E 1 186 ? 58.676 26.640 156.611 1.00 20.35 186 TRP E CA 1
ATOM 9066 C C . TRP E 1 186 ? 58.978 25.624 155.522 1.00 19.55 186 TRP E C 1
ATOM 9067 O O . TRP E 1 186 ? 58.228 24.662 155.324 1.00 18.81 186 TRP E O 1
ATOM 9078 N N . ARG E 1 187 ? 60.088 25.813 154.827 1.00 19.31 187 ARG E N 1
ATOM 9079 C CA . ARG E 1 187 ? 60.392 24.885 153.770 1.00 19.13 187 ARG E CA 1
ATOM 9080 C C . ARG E 1 187 ? 60.284 23.465 154.292 1.00 18.76 187 ARG E C 1
ATOM 9081 O O . ARG E 1 187 ? 59.795 22.585 153.592 1.00 18.90 187 ARG E O 1
ATOM 9089 N N . ASP E 1 188 ? 60.705 23.229 155.528 1.00 18.38 188 ASP E N 1
ATOM 9090 C CA . ASP E 1 188 ? 60.603 21.870 156.023 1.00 18.21 188 ASP E CA 1
ATOM 9091 C C . ASP E 1 188 ? 59.171 21.548 156.466 1.00 17.35 188 ASP E C 1
ATOM 9092 O O . ASP E 1 188 ? 58.905 21.161 157.596 1.00 16.14 188 ASP E O 1
ATOM 9097 N N . LEU E 1 189 ? 58.246 21.697 155.524 1.00 16.12 189 LEU E N 1
ATOM 9098 C CA . LEU E 1 189 ? 56.837 21.420 155.779 1.00 16.62 189 LEU E CA 1
ATOM 9099 C C . LEU E 1 189 ? 56.127 21.077 154.445 1.00 17.45 189 LEU E C 1
ATOM 9100 O O . LEU E 1 189 ? 55.035 20.468 154.416 1.00 15.51 189 LEU E O 1
ATOM 9105 N N . GLY E 1 190 ? 56.784 21.470 153.352 1.00 17.85 190 GLY E N 1
ATOM 9106 C CA . GLY E 1 190 ? 56.266 21.256 152.009 1.00 18.89 190 GLY E CA 1
ATOM 9107 C C . GLY E 1 190 ? 55.970 19.814 151.675 1.00 19.97 190 GLY E C 1
ATOM 9108 O O . GLY E 1 190 ? 55.230 19.521 150.722 1.00 19.67 190 GLY E O 1
ATOM 9109 N N . THR E 1 191 ? 56.559 18.919 152.466 1.00 20.27 191 THR E N 1
ATOM 9110 C CA . THR E 1 191 ? 56.379 17.481 152.313 1.00 21.03 191 THR E CA 1
ATOM 9111 C C . THR E 1 191 ? 54.893 17.171 152.323 1.00 21.83 191 THR E C 1
ATOM 9112 O O . THR E 1 191 ? 54.487 16.027 152.084 1.00 21.69 191 THR E O 1
ATOM 9116 N N . GLY E 1 192 ? 54.097 18.205 152.616 1.00 23.59 192 GLY E N 1
ATOM 9117 C CA . GLY E 1 192 ? 52.649 18.081 152.667 1.00 23.29 192 GLY E CA 1
ATOM 9118 C C . GLY E 1 192 ? 52.193 17.483 153.984 1.00 23.61 192 GLY E C 1
ATOM 9119 O O . GLY E 1 192 ? 51.000 17.285 154.211 1.00 23.82 192 GLY E O 1
ATOM 9120 N N . GLN E 1 193 ? 53.162 17.204 154.852 1.00 23.68 193 GLN E N 1
ATOM 9121 C CA . GLN E 1 193 ? 52.930 16.600 156.163 1.00 22.75 193 GLN E CA 1
ATOM 9122 C C . GLN E 1 193 ? 51.907 17.366 156.989 1.00 22.40 193 GLN E C 1
ATOM 9123 O O . GLN E 1 193 ? 51.829 18.591 156.920 1.00 23.12 193 GLN E O 1
ATOM 9129 N N . TRP E 1 194 ? 51.103 16.647 157.775 1.00 20.52 194 TRP E N 1
ATOM 9130 C CA . TRP E 1 194 ? 50.091 17.270 158.635 1.00 19.35 194 TRP E CA 1
ATOM 9131 C C . TRP E 1 194 ? 50.789 17.883 159.842 1.00 17.77 194 TRP E C 1
ATOM 9132 O O . TRP E 1 194 ? 51.848 17.418 160.228 1.00 18.01 194 TRP E O 1
ATOM 9143 N N . ALA E 1 195 ? 50.202 18.919 160.437 1.00 17.55 195 ALA E N 1
ATOM 9144 C CA . ALA E 1 195 ? 50.808 19.579 161.602 1.00 16.70 195 ALA E CA 1
ATOM 9145 C C . ALA E 1 195 ? 49.778 20.116 162.600 1.00 17.14 195 ALA E C 1
ATOM 9146 O O . ALA E 1 195 ? 48.919 20.913 162.237 1.00 16.45 195 ALA E O 1
ATOM 9148 N N . GLN E 1 196 ? 49.865 19.684 163.857 1.00 17.99 196 GLN E N 1
ATOM 9149 C CA . GLN E 1 196 ? 48.914 20.148 164.861 1.00 19.21 196 GLN E CA 1
ATOM 9150 C C . GLN E 1 196 ? 49.280 21.534 165.324 1.00 20.38 196 GLN E C 1
ATOM 9151 O O . GLN E 1 196 ? 50.453 21.826 165.523 1.00 21.84 196 GLN E O 1
ATOM 9157 N N . PHE E 1 197 ? 48.278 22.384 165.509 1.00 20.69 197 PHE E N 1
ATOM 9158 C CA . PHE E 1 197 ? 48.521 23.744 165.974 1.00 21.45 197 PHE E CA 1
ATOM 9159 C C . PHE E 1 197 ? 47.464 24.048 167.017 1.00 21.68 197 PHE E C 1
ATOM 9160 O O . PHE E 1 197 ? 47.661 24.863 167.922 1.00 20.92 197 PHE E O 1
ATOM 9168 N N . ALA E 1 198 ? 46.339 23.361 166.867 1.00 21.82 198 ALA E N 1
ATOM 9169 C CA . ALA E 1 198 ? 45.202 23.504 167.757 1.00 23.40 198 ALA E CA 1
ATOM 9170 C C . ALA E 1 198 ? 44.887 22.119 168.296 1.00 24.87 198 ALA E C 1
ATOM 9171 O O . ALA E 1 198 ? 45.555 21.150 167.924 1.00 25.63 198 ALA E O 1
ATOM 9173 N N . PRO E 1 199 ? 43.868 21.998 169.173 1.00 25.74 199 PRO E N 1
ATOM 9174 C CA . PRO E 1 199 ? 43.517 20.687 169.728 1.00 26.49 199 PRO E CA 1
ATOM 9175 C C . PRO E 1 199 ? 43.021 19.745 168.634 1.00 27.01 199 PRO E C 1
ATOM 9176 O O . PRO E 1 199 ? 43.752 18.849 168.185 1.00 27.53 199 PRO E O 1
ATOM 9180 N N . GLY E 1 200 ? 41.783 19.945 168.201 1.00 25.81 200 GLY E N 1
ATOM 9181 C CA . GLY E 1 200 ? 41.259 19.099 167.152 1.00 26.44 200 GLY E CA 1
ATOM 9182 C C . GLY E 1 200 ? 41.702 19.602 165.786 1.00 26.71 200 GLY E C 1
ATOM 9183 O O . GLY E 1 200 ? 41.152 19.196 164.759 1.00 26.93 200 GLY E O 1
ATOM 9184 N N . TRP E 1 201 ? 42.699 20.483 165.753 1.00 25.18 201 TRP E N 1
ATOM 9185 C CA . TRP E 1 201 ? 43.143 21.022 164.476 1.00 23.17 201 TRP E CA 1
ATOM 9186 C C . TRP E 1 201 ? 44.566 20.757 164.088 1.00 21.15 201 TRP E C 1
ATOM 9187 O O . TRP E 1 201 ? 45.479 20.826 164.904 1.00 21.16 201 TRP E O 1
ATOM 9198 N N . TYR E 1 202 ? 44.731 20.470 162.809 1.00 19.96 202 TYR E N 1
ATOM 9199 C CA . TYR E 1 202 ? 46.029 20.226 162.217 1.00 19.31 202 TYR E CA 1
ATOM 9200 C C . TYR E 1 202 ? 45.995 21.075 160.967 1.00 18.27 202 TYR E C 1
ATOM 9201 O O . TYR E 1 202 ? 44.965 21.679 160.658 1.00 17.47 202 TYR E O 1
ATOM 9210 N N . TYR E 1 203 ? 47.107 21.130 160.250 1.00 16.53 203 TYR E N 1
ATOM 9211 C CA . TYR E 1 203 ? 47.172 21.933 159.039 1.00 15.92 203 TYR E CA 1
ATOM 9212 C C . TYR E 1 203 ? 48.450 21.564 158.319 1.00 15.53 203 TYR E C 1
ATOM 9213 O O . TYR E 1 203 ? 49.441 21.202 158.948 1.00 15.06 203 TYR E O 1
ATOM 9222 N N . SER E 1 204 ? 48.428 21.654 157.000 1.00 15.63 204 SER E N 1
ATOM 9223 C CA . SER E 1 204 ? 49.613 21.362 156.226 1.00 16.14 204 SER E CA 1
ATOM 9224 C C . SER E 1 204 ? 49.672 22.334 155.072 1.00 16.37 204 SER E C 1
ATOM 9225 O O . SER E 1 204 ? 48.680 22.986 154.750 1.00 15.67 204 SER E O 1
ATOM 9228 N N . ILE E 1 205 ? 50.843 22.439 154.459 1.00 17.53 205 ILE E N 1
ATOM 9229 C CA . ILE E 1 205 ? 51.019 23.330 153.327 1.00 18.89 205 ILE E CA 1
ATOM 9230 C C . ILE E 1 205 ? 51.611 22.559 152.161 1.00 18.99 205 ILE E C 1
ATOM 9231 O O . ILE E 1 205 ? 52.478 21.696 152.340 1.00 18.79 205 ILE E O 1
ATOM 9236 N N . TYR E 1 206 ? 51.133 22.861 150.964 1.00 18.08 206 TYR E N 1
ATOM 9237 C CA . TYR E 1 206 ? 51.621 22.152 149.807 1.00 18.62 206 TYR E CA 1
ATOM 9238 C C . TYR E 1 206 ? 52.212 23.079 148.819 1.00 18.13 206 TYR E C 1
ATOM 9239 O O . TYR E 1 206 ? 51.605 24.047 148.382 1.00 18.39 206 TYR E O 1
ATOM 9248 N N . VAL E 1 207 ? 53.436 22.762 148.480 1.00 17.54 207 VAL E N 1
ATOM 9249 C CA . VAL E 1 207 ? 54.166 23.538 147.533 1.00 17.26 207 VAL E CA 1
ATOM 9250 C C . VAL E 1 207 ? 53.797 23.036 146.154 1.00 16.95 207 VAL E C 1
ATOM 9251 O O . VAL E 1 207 ? 52.903 22.200 145.982 1.00 16.09 207 VAL E O 1
ATOM 9255 N N . LEU E 1 208 ? 54.491 23.616 145.205 1.00 17.16 208 LEU E N 1
ATOM 9256 C CA . LEU E 1 208 ? 54.427 23.236 143.824 1.00 16.66 208 LEU E CA 1
ATOM 9257 C C . LEU E 1 208 ? 55.780 22.607 143.549 1.00 17.81 208 LEU E C 1
ATOM 9258 O O . LEU E 1 208 ? 56.784 23.291 143.432 1.00 19.45 208 LEU E O 1
ATOM 9263 N N . PRO E 1 209 ? 55.784 21.281 143.431 1.00 18.17 209 PRO E N 1
ATOM 9264 C CA . PRO E 1 209 ? 56.932 20.398 143.205 1.00 19.10 209 PRO E CA 1
ATOM 9265 C C . PRO E 1 209 ? 58.272 20.995 142.765 1.00 19.21 209 PRO E C 1
ATOM 9266 O O . PRO E 1 209 ? 59.306 20.748 143.397 1.00 19.46 209 PRO E O 1
ATOM 9270 N N . ASN E 1 210 ? 58.246 21.765 141.678 1.00 18.07 210 ASN E N 1
ATOM 9271 C CA . ASN E 1 210 ? 59.451 22.362 141.118 1.00 15.30 210 ASN E CA 1
ATOM 9272 C C . ASN E 1 210 ? 59.796 23.761 141.596 1.00 15.37 210 ASN E C 1
ATOM 9273 O O . ASN E 1 210 ? 60.898 23.994 142.119 1.00 15.65 210 ASN E O 1
ATOM 9278 N N . THR E 1 211 ? 58.879 24.704 141.424 1.00 14.89 211 THR E N 1
ATOM 9279 C CA . THR E 1 211 ? 59.152 26.066 141.854 1.00 15.22 211 THR E CA 1
ATOM 9280 C C . THR E 1 211 ? 59.620 26.035 143.301 1.00 16.59 211 THR E C 1
ATOM 9281 O O . THR E 1 211 ? 60.477 26.827 143.723 1.00 15.88 211 THR E O 1
ATOM 9285 N N . TYR E 1 212 ? 59.047 25.105 144.056 1.00 16.61 212 TYR E N 1
ATOM 9286 C CA . TYR E 1 212 ? 59.413 24.934 145.448 1.00 18.05 212 TYR E CA 1
ATOM 9287 C C . TYR E 1 212 ? 60.783 24.317 145.430 1.00 17.77 212 TYR E C 1
ATOM 9288 O O . TYR E 1 212 ? 61.583 24.521 146.340 1.00 17.48 212 TYR E O 1
ATOM 9297 N N . ALA E 1 213 ? 61.031 23.550 144.373 1.00 17.39 213 ALA E N 1
ATOM 9298 C CA . ALA E 1 213 ? 62.304 22.881 144.169 1.00 17.91 213 ALA E CA 1
ATOM 9299 C C . ALA E 1 213 ? 63.363 23.890 143.738 1.00 18.10 213 ALA E C 1
ATOM 9300 O O . ALA E 1 213 ? 64.432 23.528 143.278 1.00 18.20 213 ALA E O 1
ATOM 9302 N N . MET E 1 214 ? 63.052 25.167 143.881 1.00 20.76 214 MET E N 1
ATOM 9303 C CA . MET E 1 214 ? 63.999 26.212 143.555 1.00 22.28 214 MET E CA 1
ATOM 9304 C C . MET E 1 214 ? 64.245 26.971 144.843 1.00 25.09 214 MET E C 1
ATOM 9305 O O . MET E 1 214 ? 63.410 27.763 145.298 1.00 25.66 214 MET E O 1
ATOM 9310 N N . ALA E 1 215 ? 65.399 26.674 145.436 1.00 27.51 215 ALA E N 1
ATOM 9311 C CA . ALA E 1 215 ? 65.844 27.244 146.708 1.00 30.23 215 ALA E CA 1
ATOM 9312 C C . ALA E 1 215 ? 65.899 28.777 146.785 1.00 32.64 215 ALA E C 1
ATOM 9313 O O . ALA E 1 215 ? 65.827 29.478 145.754 1.00 33.19 215 ALA E O 1
ATOM 9315 N N . GLU E 1 216 ? 66.014 29.288 148.020 1.00 34.16 216 GLU E N 1
ATOM 9316 C CA . GLU E 1 216 ? 66.100 30.737 148.259 1.00 36.42 216 GLU E CA 1
ATOM 9317 C C . GLU E 1 216 ? 67.382 31.132 149.010 1.00 36.76 216 GLU E C 1
ATOM 9318 O O . GLU E 1 216 ? 67.384 32.063 149.832 1.00 37.41 216 GLU E O 1
ATOM 9324 N N . ILE E 1 217 ? 68.465 30.409 148.705 1.00 38.71 217 ILE E N 1
ATOM 9325 C CA . ILE E 1 217 ? 69.784 30.656 149.295 1.00 40.09 217 ILE E CA 1
ATOM 9326 C C . ILE E 1 217 ? 70.693 31.322 148.252 1.00 41.93 217 ILE E C 1
ATOM 9327 O O . ILE E 1 217 ? 70.504 31.154 147.032 1.00 41.16 217 ILE E O 1
ATOM 9332 N N . GLY E 1 218 ? 71.681 32.070 148.737 1.00 43.17 218 GLY E N 1
ATOM 9333 C CA . GLY E 1 218 ? 72.588 32.758 147.839 1.00 44.97 218 GLY E CA 1
ATOM 9334 C C . GLY E 1 218 ? 73.542 31.866 147.061 1.00 46.81 218 GLY E C 1
ATOM 9335 O O . GLY E 1 218 ? 74.063 32.284 146.028 1.00 46.99 218 GLY E O 1
ATOM 9336 N N . ASP E 1 219 ? 73.752 30.637 147.534 1.00 48.99 219 ASP E N 1
ATOM 9337 C CA . ASP E 1 219 ? 74.685 29.686 146.898 1.00 51.14 219 ASP E CA 1
ATOM 9338 C C . ASP E 1 219 ? 74.320 29.124 145.488 1.00 50.32 219 ASP E C 1
ATOM 9339 O O . ASP E 1 219 ? 74.927 29.509 144.461 1.00 49.72 219 ASP E O 1
ATOM 9344 N N . ARG E 1 220 ? 73.336 28.215 145.460 1.00 48.64 220 ARG E N 1
ATOM 9345 C CA . ARG E 1 220 ? 72.920 27.531 144.228 1.00 46.99 220 ARG E CA 1
ATOM 9346 C C . ARG E 1 220 ? 71.653 27.976 143.478 1.00 46.63 220 ARG E C 1
ATOM 9347 O O . ARG E 1 220 ? 71.712 28.199 142.253 1.00 46.84 220 ARG E O 1
ATOM 9355 N N . THR E 1 221 ? 70.518 28.088 144.181 1.00 45.69 221 THR E N 1
ATOM 9356 C CA . THR E 1 221 ? 69.227 28.430 143.479 1.00 43.96 221 THR E CA 1
ATOM 9357 C C . THR E 1 221 ? 68.574 29.763 143.985 1.00 41.73 221 THR E C 1
ATOM 9358 O O . THR E 1 221 ? 68.453 30.023 145.186 1.00 41.15 221 THR E O 1
ATOM 9362 N N . ASP E 1 222 ? 68.182 30.576 143.004 1.00 39.80 222 ASP E N 1
ATOM 9363 C CA . ASP E 1 222 ? 67.478 31.840 143.229 1.00 38.51 222 ASP E CA 1
ATOM 9364 C C . ASP E 1 222 ? 66.416 31.909 142.119 1.00 37.16 222 ASP E C 1
ATOM 9365 O O . ASP E 1 222 ? 66.655 31.478 140.977 1.00 36.55 222 ASP E O 1
ATOM 9370 N N . SER E 1 223 ? 65.249 32.445 142.463 1.00 34.41 223 SER E N 1
ATOM 9371 C CA . SER E 1 223 ? 64.160 32.588 141.511 1.00 30.77 223 SER E CA 1
ATOM 9372 C C . SER E 1 223 ? 64.537 33.338 140.213 1.00 28.90 223 SER E C 1
ATOM 9373 O O . SER E 1 223 ? 65.717 33.581 139.892 1.00 28.94 223 SER E O 1
ATOM 9376 N N . VAL E 1 224 ? 63.493 33.674 139.465 1.00 27.43 224 VAL E N 1
ATOM 9377 C CA . VAL E 1 224 ? 63.603 34.403 138.216 1.00 24.39 224 VAL E CA 1
ATOM 9378 C C . VAL E 1 224 ? 63.216 35.849 138.479 1.00 24.23 224 VAL E C 1
ATOM 9379 O O . VAL E 1 224 ? 62.589 36.161 139.489 1.00 23.77 224 VAL E O 1
ATOM 9383 N N . THR E 1 225 ? 63.570 36.725 137.554 1.00 23.17 225 THR E N 1
ATOM 9384 C CA . THR E 1 225 ? 63.283 38.138 137.708 1.00 23.32 225 THR E CA 1
ATOM 9385 C C . THR E 1 225 ? 61.830 38.496 137.994 1.00 23.32 225 THR E C 1
ATOM 9386 O O . THR E 1 225 ? 61.547 39.567 138.542 1.00 23.48 225 THR E O 1
ATOM 9390 N N . GLN E 1 226 ? 60.902 37.627 137.621 1.00 22.21 226 GLN E N 1
ATOM 9391 C CA . GLN E 1 226 ? 59.502 37.924 137.883 1.00 22.06 226 GLN E CA 1
ATOM 9392 C C . GLN E 1 226 ? 58.592 36.972 137.145 1.00 21.45 226 GLN E C 1
ATOM 9393 O O . GLN E 1 226 ? 59.053 36.090 136.423 1.00 21.89 226 GLN E O 1
ATOM 9399 N N . PHE E 1 227 ? 57.292 37.161 137.312 1.00 19.63 227 PHE E N 1
ATOM 9400 C CA . PHE E 1 227 ? 56.359 36.289 136.644 1.00 18.23 227 PHE E CA 1
ATOM 9401 C C . PHE E 1 227 ? 54.908 36.718 136.787 1.00 18.04 227 PHE E C 1
ATOM 9402 O O . PHE E 1 227 ? 54.583 37.783 137.328 1.00 18.15 227 PHE E O 1
ATOM 9410 N N . ARG E 1 228 ? 54.041 35.839 136.299 1.00 16.51 228 ARG E N 1
ATOM 9411 C CA . ARG E 1 228 ? 52.606 36.024 136.344 1.00 14.68 228 ARG E CA 1
ATOM 9412 C C . ARG E 1 228 ? 52.025 34.632 136.493 1.00 13.37 228 ARG E C 1
ATOM 9413 O O . ARG E 1 228 ? 52.572 33.664 135.965 1.00 12.49 228 ARG E O 1
ATOM 9421 N N . LYS E 1 229 ? 50.962 34.566 137.263 1.00 13.32 229 LYS E N 1
ATOM 9422 C CA . LYS E 1 229 ? 50.216 33.334 137.403 1.00 13.09 229 LYS E CA 1
ATOM 9423 C C . LYS E 1 229 ? 49.365 33.278 136.145 1.00 12.97 229 LYS E C 1
ATOM 9424 O O . LYS E 1 229 ? 48.309 33.928 136.058 1.00 12.21 229 LYS E O 1
ATOM 9430 N N . VAL E 1 230 ? 49.805 32.508 135.155 1.00 12.28 230 VAL E N 1
ATOM 9431 C CA . VAL E 1 230 ? 49.089 32.475 133.901 1.00 13.16 230 VAL E CA 1
ATOM 9432 C C . VAL E 1 230 ? 47.669 31.924 133.981 1.00 13.44 230 VAL E C 1
ATOM 9433 O O . VAL E 1 230 ? 46.844 32.201 133.115 1.00 13.60 230 VAL E O 1
ATOM 9437 N N . TYR E 1 231 ? 47.391 31.152 135.025 1.00 13.64 231 TYR E N 1
ATOM 9438 C CA . TYR E 1 231 ? 46.080 30.543 135.254 1.00 12.03 231 TYR E CA 1
ATOM 9439 C C . TYR E 1 231 ? 46.317 29.487 136.312 1.00 11.52 231 TYR E C 1
ATOM 9440 O O . TYR E 1 231 ? 47.372 28.864 136.337 1.00 11.33 231 TYR E O 1
ATOM 9449 N N . LYS E 1 232 ? 45.353 29.280 137.195 1.00 11.59 232 LYS E N 1
ATOM 9450 C CA . LYS E 1 232 ? 45.522 28.269 138.239 1.00 11.35 232 LYS E CA 1
ATOM 9451 C C . LYS E 1 232 ? 44.180 27.694 138.647 1.00 11.58 232 LYS E C 1
ATOM 9452 O O . LYS E 1 232 ? 43.233 28.426 138.958 1.00 11.03 232 LYS E O 1
ATOM 9458 N N . GLY E 1 233 ? 44.100 26.374 138.634 1.00 9.55 233 GLY E N 1
ATOM 9459 C CA . GLY E 1 233 ? 42.861 25.742 138.999 1.00 10.09 233 GLY E CA 1
ATOM 9460 C C . GLY E 1 233 ? 43.147 24.551 139.858 1.00 9.86 233 GLY E C 1
ATOM 9461 O O . GLY E 1 233 ? 44.260 24.046 139.866 1.00 9.31 233 GLY E O 1
ATOM 9462 N N . ILE E 1 234 ? 42.141 24.116 140.598 1.00 11.13 234 ILE E N 1
ATOM 9463 C CA . ILE E 1 234 ? 42.286 22.957 141.449 1.00 11.87 234 ILE E CA 1
ATOM 9464 C C . ILE E 1 234 ? 40.971 22.232 141.551 1.00 12.75 234 ILE E C 1
ATOM 9465 O O . ILE E 1 234 ? 39.905 22.838 141.637 1.00 13.27 234 ILE E O 1
ATOM 9470 N N . THR E 1 235 ? 41.050 20.919 141.542 1.00 13.38 235 THR E N 1
ATOM 9471 C CA . THR E 1 235 ? 39.858 20.126 141.681 1.00 14.02 235 THR E CA 1
ATOM 9472 C C . THR E 1 235 ? 40.064 19.470 143.040 1.00 14.49 235 THR E C 1
ATOM 9473 O O . THR E 1 235 ? 41.162 19.016 143.372 1.00 13.85 235 THR E O 1
ATOM 9477 N N . PHE E 1 236 ? 39.023 19.478 143.852 1.00 14.28 236 PHE E N 1
ATOM 9478 C CA . PHE E 1 236 ? 39.117 18.870 145.158 1.00 15.01 236 PHE E CA 1
ATOM 9479 C C . PHE E 1 236 ? 38.223 17.665 145.132 1.00 15.72 236 PHE E C 1
ATOM 9480 O O . PHE E 1 236 ? 37.154 17.653 145.729 1.00 15.73 236 PHE E O 1
ATOM 9488 N N . GLU E 1 237 ? 38.674 16.653 144.408 1.00 16.93 237 GLU E N 1
ATOM 9489 C CA . GLU E 1 237 ? 37.933 15.418 144.267 1.00 17.86 237 GLU E CA 1
ATOM 9490 C C . GLU E 1 237 ? 37.462 14.866 145.585 1.00 17.81 237 GLU E C 1
ATOM 9491 O O . GLU E 1 237 ? 38.247 14.664 146.507 1.00 17.91 237 GLU E O 1
ATOM 9497 N N . PHE E 1 238 ? 36.166 14.619 145.665 1.00 18.14 238 PHE E N 1
ATOM 9498 C CA . PHE E 1 238 ? 35.582 14.065 146.866 1.00 19.33 238 PHE E CA 1
ATOM 9499 C C . PHE E 1 238 ? 35.771 12.542 146.827 1.00 20.64 238 PHE E C 1
ATOM 9500 O O . PHE E 1 238 ? 34.913 11.798 146.349 1.00 20.54 238 PHE E O 1
ATOM 9508 N N . ASN E 1 239 ? 36.927 12.088 147.296 1.00 21.55 239 ASN E N 1
ATOM 9509 C CA . ASN E 1 239 ? 37.221 10.663 147.335 1.00 22.03 239 ASN E CA 1
ATOM 9510 C C . ASN E 1 239 ? 36.566 10.158 148.594 1.00 21.16 239 ASN E C 1
ATOM 9511 O O . ASN E 1 239 ? 37.120 10.286 149.683 1.00 21.14 239 ASN E O 1
ATOM 9516 N N . ALA E 1 240 ? 35.378 9.599 148.462 1.00 19.59 240 ALA E N 1
ATOM 9517 C CA . ALA E 1 240 ? 34.707 9.079 149.632 1.00 18.84 240 ALA E CA 1
ATOM 9518 C C . ALA E 1 240 ? 34.095 7.745 149.297 1.00 17.90 240 ALA E C 1
ATOM 9519 O O . ALA E 1 240 ? 33.768 7.462 148.143 1.00 17.65 240 ALA E O 1
ATOM 9521 N N . PRO E 1 241 ? 33.951 6.889 150.307 1.00 17.37 241 PRO E N 1
ATOM 9522 C CA . PRO E 1 241 ? 33.361 5.583 150.038 1.00 16.86 241 PRO E CA 1
ATOM 9523 C C . PRO E 1 241 ? 31.927 5.872 149.635 1.00 16.27 241 PRO E C 1
ATOM 9524 O O . PRO E 1 241 ? 31.200 6.559 150.362 1.00 15.34 241 PRO E O 1
ATOM 9528 N N . THR E 1 242 ? 31.526 5.381 148.468 1.00 15.39 242 THR E N 1
ATOM 9529 C CA . THR E 1 242 ? 30.177 5.637 147.998 1.00 14.83 242 THR E CA 1
ATOM 9530 C C . THR E 1 242 ? 29.214 4.977 148.938 1.00 13.03 242 THR E C 1
ATOM 9531 O O . THR E 1 242 ? 28.288 4.315 148.506 1.00 13.60 242 THR E O 1
ATOM 9535 N N . LEU E 1 243 ? 29.453 5.155 150.229 1.00 12.42 243 LEU E N 1
ATOM 9536 C CA . LEU E 1 243 ? 28.612 4.583 151.264 1.00 12.15 243 LEU E CA 1
ATOM 9537 C C . LEU E 1 243 ? 28.247 5.715 152.182 1.00 13.51 243 LEU E C 1
ATOM 9538 O O . LEU E 1 243 ? 27.075 5.952 152.472 1.00 13.66 243 LEU E O 1
ATOM 9543 N N . ILE E 1 244 ? 29.275 6.400 152.658 1.00 13.92 244 ILE E N 1
ATOM 9544 C CA . ILE E 1 244 ? 29.067 7.554 153.499 1.00 15.02 244 ILE E CA 1
ATOM 9545 C C . ILE E 1 244 ? 29.777 8.689 152.767 1.00 16.34 244 ILE E C 1
ATOM 9546 O O . ILE E 1 244 ? 30.928 9.036 153.027 1.00 16.48 244 ILE E O 1
ATOM 9551 N N . ASP E 1 245 ? 29.049 9.225 151.798 1.00 18.24 245 ASP E N 1
ATOM 9552 C CA . ASP E 1 245 ? 29.496 10.308 150.934 1.00 20.68 245 ASP E CA 1
ATOM 9553 C C . ASP E 1 245 ? 28.915 11.637 151.423 1.00 20.50 245 ASP E C 1
ATOM 9554 O O . ASP E 1 245 ? 28.876 12.636 150.686 1.00 19.71 245 ASP E O 1
ATOM 9559 N N . GLN E 1 246 ? 28.454 11.633 152.672 1.00 20.26 246 GLN E N 1
ATOM 9560 C CA . GLN E 1 246 ? 27.876 12.823 153.277 1.00 19.57 246 GLN E CA 1
ATOM 9561 C C . GLN E 1 246 ? 28.866 13.956 153.120 1.00 19.01 246 GLN E C 1
ATOM 9562 O O . GLN E 1 246 ? 30.008 13.741 152.713 1.00 20.31 246 GLN E O 1
ATOM 9568 N N . GLY E 1 247 ? 28.425 15.164 153.443 1.00 19.26 247 GLY E N 1
ATOM 9569 C CA . GLY E 1 247 ? 29.303 16.313 153.347 1.00 18.94 247 GLY E CA 1
ATOM 9570 C C . GLY E 1 247 ? 28.956 17.256 152.219 1.00 18.68 247 GLY E C 1
ATOM 9571 O O . GLY E 1 247 ? 28.316 16.864 151.236 1.00 18.32 247 GLY E O 1
ATOM 9572 N N . TRP E 1 248 ? 29.386 18.504 152.381 1.00 17.41 248 TRP E N 1
ATOM 9573 C CA . TRP E 1 248 ? 29.168 19.570 151.410 1.00 17.24 248 TRP E CA 1
ATOM 9574 C C . TRP E 1 248 ? 30.347 20.507 151.544 1.00 16.33 248 TRP E C 1
ATOM 9575 O O . TRP E 1 248 ? 31.044 20.489 152.553 1.00 16.96 248 TRP E O 1
ATOM 9586 N N . TRP E 1 249 ? 30.564 21.342 150.542 1.00 14.99 249 TRP E N 1
ATOM 9587 C CA . TRP E 1 249 ? 31.687 22.257 150.587 1.00 13.06 249 TRP E CA 1
ATOM 9588 C C . TRP E 1 249 ? 31.320 23.550 149.910 1.00 13.07 249 TRP E C 1
ATOM 9589 O O . TRP E 1 249 ? 30.502 23.572 148.998 1.00 14.22 249 TRP E O 1
ATOM 9600 N N . VAL E 1 250 ? 31.948 24.629 150.347 1.00 13.01 250 VAL E N 1
ATOM 9601 C CA . VAL E 1 250 ? 31.691 25.930 149.768 1.00 11.96 250 VAL E CA 1
ATOM 9602 C C . VAL E 1 250 ? 32.985 26.467 149.206 1.00 12.13 250 VAL E C 1
ATOM 9603 O O . VAL E 1 250 ? 34.023 26.431 149.863 1.00 11.36 250 VAL E O 1
ATOM 9607 N N . GLY E 1 251 ? 32.928 26.968 147.985 1.00 11.68 251 GLY E N 1
ATOM 9608 C CA . GLY E 1 251 ? 34.126 27.515 147.396 1.00 12.08 251 GLY E CA 1
ATOM 9609 C C . GLY E 1 251 ? 33.842 28.944 147.024 1.00 13.16 251 GLY E C 1
ATOM 9610 O O . GLY E 1 251 ? 32.689 29.299 146.767 1.00 13.43 251 GLY E O 1
ATOM 9611 N N . ALA E 1 252 ? 34.884 29.766 147.005 1.00 13.07 252 ALA E N 1
ATOM 9612 C CA . ALA E 1 252 ? 34.735 31.164 146.642 1.00 13.70 252 ALA E CA 1
ATOM 9613 C C . ALA E 1 252 ? 36.100 31.809 146.491 1.00 13.56 252 ALA E C 1
ATOM 9614 O O . ALA E 1 252 ? 37.008 31.553 147.282 1.00 12.45 252 ALA E O 1
ATOM 9616 N N . HIS E 1 253 ? 36.246 32.633 145.462 1.00 14.50 253 HIS E N 1
ATOM 9617 C CA . HIS E 1 253 ? 37.508 33.318 145.227 1.00 15.68 253 HIS E CA 1
ATOM 9618 C C . HIS E 1 253 ? 37.526 34.640 145.976 1.00 16.18 253 HIS E C 1
ATOM 9619 O O . HIS E 1 253 ? 36.521 35.350 146.028 1.00 16.35 253 HIS E O 1
ATOM 9626 N N . ILE E 1 254 ? 38.675 34.961 146.556 1.00 16.63 254 ILE E N 1
ATOM 9627 C CA . ILE E 1 254 ? 38.854 36.203 147.291 1.00 15.65 254 ILE E CA 1
ATOM 9628 C C . ILE E 1 254 ? 40.213 36.724 146.890 1.00 15.91 254 ILE E C 1
ATOM 9629 O O . ILE E 1 254 ? 41.204 36.006 146.962 1.00 16.76 254 ILE E O 1
ATOM 9634 N N . PRO E 1 255 ? 40.286 37.982 146.465 1.00 15.45 255 PRO E N 1
ATOM 9635 C CA . PRO E 1 255 ? 41.572 38.526 146.059 1.00 15.34 255 PRO E CA 1
ATOM 9636 C C . PRO E 1 255 ? 42.269 39.057 147.273 1.00 16.45 255 PRO E C 1
ATOM 9637 O O . PRO E 1 255 ? 41.628 39.530 148.209 1.00 16.94 255 PRO E O 1
ATOM 9641 N N . VAL E 1 256 ? 43.587 38.971 147.260 1.00 17.86 256 VAL E N 1
ATOM 9642 C CA . VAL E 1 256 ? 44.376 39.487 148.355 1.00 17.09 256 VAL E CA 1
ATOM 9643 C C . VAL E 1 256 ? 45.670 40.031 147.802 1.00 18.01 256 VAL E C 1
ATOM 9644 O O . VAL E 1 256 ? 46.315 39.409 146.947 1.00 18.03 256 VAL E O 1
ATOM 9648 N N . LYS E 1 257 ? 46.034 41.215 148.264 1.00 17.56 257 LYS E N 1
ATOM 9649 C CA . LYS E 1 257 ? 47.282 41.801 147.833 1.00 19.34 257 LYS E CA 1
ATOM 9650 C C . LYS E 1 257 ? 48.149 41.862 149.088 1.00 18.85 257 LYS E C 1
ATOM 9651 O O . LYS E 1 257 ? 47.677 42.220 150.169 1.00 18.96 257 LYS E O 1
ATOM 9657 N N . PRO E 1 258 ? 49.420 41.473 148.968 1.00 17.49 258 PRO E N 1
ATOM 9658 C CA . PRO E 1 258 ? 50.350 41.471 150.091 1.00 17.11 258 PRO E CA 1
ATOM 9659 C C . PRO E 1 258 ? 50.882 42.844 150.408 1.00 17.92 258 PRO E C 1
ATOM 9660 O O . PRO E 1 258 ? 50.864 43.732 149.563 1.00 17.82 258 PRO E O 1
ATOM 9664 N N . GLN E 1 259 ? 51.359 43.004 151.637 1.00 20.84 259 GLN E N 1
ATOM 9665 C CA . GLN E 1 259 ? 51.927 44.267 152.096 1.00 23.33 259 GLN E CA 1
ATOM 9666 C C . GLN E 1 259 ? 53.311 43.960 152.655 1.00 23.79 259 GLN E C 1
ATOM 9667 O O . GLN E 1 259 ? 53.437 43.294 153.683 1.00 22.95 259 GLN E O 1
ATOM 9673 N N . SER E 1 260 ? 54.347 44.447 151.984 1.00 23.94 260 SER E N 1
ATOM 9674 C CA . SER E 1 260 ? 55.707 44.175 152.428 1.00 24.88 260 SER E CA 1
ATOM 9675 C C . SER E 1 260 ? 56.123 44.850 153.737 1.00 25.55 260 SER E C 1
ATOM 9676 O O . SER E 1 260 ? 56.948 45.761 153.712 1.00 26.26 260 SER E O 1
ATOM 9679 N N . GLU E 1 261 ? 55.563 44.417 154.869 1.00 25.07 261 GLU E N 1
ATOM 9680 C CA . GLU E 1 261 ? 55.945 44.980 156.175 1.00 24.92 261 GLU E CA 1
ATOM 9681 C C . GLU E 1 261 ? 57.329 44.390 156.522 1.00 24.99 261 GLU E C 1
ATOM 9682 O O . GLU E 1 261 ? 57.448 43.482 157.352 1.00 25.19 261 GLU E O 1
ATOM 9688 N N . THR E 1 262 ? 58.358 44.966 155.900 1.00 24.38 262 THR E N 1
ATOM 9689 C CA . THR E 1 262 ? 59.767 44.530 155.975 1.00 22.41 262 THR E CA 1
ATOM 9690 C C . THR E 1 262 ? 60.497 44.500 157.322 1.00 21.34 262 THR E C 1
ATOM 9691 O O . THR E 1 262 ? 60.237 45.309 158.218 1.00 21.74 262 THR E O 1
ATOM 9695 N N . ILE E 1 263 ? 61.433 43.549 157.419 1.00 21.02 263 ILE E N 1
ATOM 9696 C CA . ILE E 1 263 ? 62.297 43.341 158.586 1.00 18.52 263 ILE E CA 1
ATOM 9697 C C . ILE E 1 263 ? 63.589 44.131 158.343 1.00 20.93 263 ILE E C 1
ATOM 9698 O O . ILE E 1 263 ? 64.121 44.161 157.222 1.00 20.76 263 ILE E O 1
ATOM 9703 N N . PRO E 1 264 ? 64.110 44.781 159.392 1.00 21.27 264 PRO E N 1
ATOM 9704 C CA . PRO E 1 264 ? 65.337 45.584 159.351 1.00 20.89 264 PRO E CA 1
ATOM 9705 C C . PRO E 1 264 ? 66.564 44.722 159.087 1.00 22.61 264 PRO E C 1
ATOM 9706 O O . PRO E 1 264 ? 66.586 43.536 159.415 1.00 23.30 264 PRO E O 1
ATOM 9710 N N . ALA E 1 265 ? 67.589 45.315 158.495 1.00 23.48 265 ALA E N 1
ATOM 9711 C CA . ALA E 1 265 ? 68.822 44.580 158.249 1.00 23.20 265 ALA E CA 1
ATOM 9712 C C . ALA E 1 265 ? 69.690 44.893 159.457 1.00 22.98 265 ALA E C 1
ATOM 9713 O O . ALA E 1 265 ? 70.097 46.036 159.647 1.00 24.10 265 ALA E O 1
ATOM 9715 N N . ALA E 1 266 ? 69.964 43.895 160.286 1.00 23.11 266 ALA E N 1
ATOM 9716 C CA . ALA E 1 266 ? 70.778 44.131 161.476 1.00 23.41 266 ALA E CA 1
ATOM 9717 C C . ALA E 1 266 ? 72.257 43.886 161.208 1.00 23.25 266 ALA E C 1
ATOM 9718 O O . ALA E 1 266 ? 72.622 43.244 160.214 1.00 22.11 266 ALA E O 1
ATOM 9720 N N . GLU E 1 267 ? 73.110 44.390 162.095 1.00 22.30 267 GLU E N 1
ATOM 9721 C CA . GLU E 1 267 ? 74.538 44.199 161.905 1.00 23.37 267 GLU E CA 1
ATOM 9722 C C . GLU E 1 267 ? 75.184 43.351 162.999 1.00 22.78 267 GLU E C 1
ATOM 9723 O O . GLU E 1 267 ? 75.193 42.128 162.916 1.00 22.50 267 GLU E O 1
ATOM 9729 N N . ARG E 1 268 ? 75.722 43.996 164.025 1.00 23.49 268 ARG E N 1
ATOM 9730 C CA . ARG E 1 268 ? 76.388 43.274 165.103 1.00 23.69 268 ARG E CA 1
ATOM 9731 C C . ARG E 1 268 ? 75.435 42.266 165.731 1.00 23.62 268 ARG E C 1
ATOM 9732 O O . ARG E 1 268 ? 75.681 41.058 165.721 1.00 23.31 268 ARG E O 1
ATOM 9740 N N . PHE E 1 269 ? 74.346 42.789 166.281 1.00 23.97 269 PHE E N 1
ATOM 9741 C CA . PHE E 1 269 ? 73.316 41.984 166.926 1.00 23.19 269 PHE E CA 1
ATOM 9742 C C . PHE E 1 269 ? 72.037 42.125 166.141 1.00 22.93 269 PHE E C 1
ATOM 9743 O O . PHE E 1 269 ? 71.883 43.050 165.346 1.00 22.80 269 PHE E O 1
ATOM 9751 N N . SER E 1 270 ? 71.106 41.218 166.388 1.00 22.65 270 SER E N 1
ATOM 9752 C CA . SER E 1 270 ? 69.826 41.266 165.710 1.00 23.48 270 SER E CA 1
ATOM 9753 C C . SER E 1 270 ? 68.758 40.820 166.685 1.00 23.47 270 SER E C 1
ATOM 9754 O O . SER E 1 270 ? 69.017 39.976 167.547 1.00 23.00 270 SER E O 1
ATOM 9757 N N . ALA E 1 271 ? 67.566 41.399 166.552 1.00 23.00 271 ALA E N 1
ATOM 9758 C CA . ALA E 1 271 ? 66.441 41.054 167.415 1.00 21.99 271 ALA E CA 1
ATOM 9759 C C . ALA E 1 271 ? 65.881 39.742 166.917 1.00 21.77 271 ALA E C 1
ATOM 9760 O O . ALA E 1 271 ? 65.932 39.446 165.720 1.00 22.31 271 ALA E O 1
ATOM 9762 N N . GLY E 1 272 ? 65.351 38.954 167.838 1.00 22.41 272 GLY E N 1
ATOM 9763 C CA . GLY E 1 272 ? 64.817 37.668 167.459 1.00 23.00 272 GLY E CA 1
ATOM 9764 C C . GLY E 1 272 ? 63.712 37.283 168.390 1.00 23.14 272 GLY E C 1
ATOM 9765 O O . GLY E 1 272 ? 63.417 38.003 169.340 1.00 23.59 272 GLY E O 1
ATOM 9766 N N . SER E 1 273 ? 63.094 36.149 168.116 1.00 23.04 273 SER E N 1
ATOM 9767 C CA . SER E 1 273 ? 62.003 35.678 168.945 1.00 24.54 273 SER E CA 1
ATOM 9768 C C . SER E 1 273 ? 62.160 34.194 169.217 1.00 24.91 273 SER E C 1
ATOM 9769 O O . SER E 1 273 ? 62.285 33.387 168.294 1.00 24.89 273 SER E O 1
ATOM 9772 N N . MET E 1 274 ? 62.166 33.824 170.485 1.00 24.49 274 MET E N 1
ATOM 9773 C CA . MET E 1 274 ? 62.282 32.421 170.793 1.00 24.55 274 MET E CA 1
ATOM 9774 C C . MET E 1 274 ? 60.862 31.868 170.886 1.00 24.84 274 MET E C 1
ATOM 9775 O O . MET E 1 274 ? 60.049 32.311 171.714 1.00 24.86 274 MET E O 1
ATOM 9780 N N . THR E 1 275 ? 60.572 30.910 170.008 1.00 25.25 275 THR E N 1
ATOM 9781 C CA . THR E 1 275 ? 59.256 30.283 169.944 1.00 24.23 275 THR E CA 1
ATOM 9782 C C . THR E 1 275 ? 59.173 28.872 170.495 1.00 23.48 275 THR E C 1
ATOM 9783 O O . THR E 1 275 ? 59.977 27.994 170.162 1.00 23.04 275 THR E O 1
ATOM 9787 N N . VAL E 1 276 ? 58.172 28.675 171.341 1.00 23.21 276 VAL E N 1
ATOM 9788 C CA . VAL E 1 276 ? 57.902 27.383 171.937 1.00 22.80 276 VAL E CA 1
ATOM 9789 C C . VAL E 1 276 ? 56.402 27.185 171.857 1.00 23.29 276 VAL E C 1
ATOM 9790 O O . VAL E 1 276 ? 55.651 27.594 172.741 1.00 22.74 276 VAL E O 1
ATOM 9794 N N . SER E 1 277 ? 55.973 26.591 170.758 1.00 23.81 277 SER E N 1
ATOM 9795 C CA . SER E 1 277 ? 54.573 26.305 170.547 1.00 24.33 277 SER E CA 1
ATOM 9796 C C . SER E 1 277 ? 54.381 24.937 171.177 1.00 24.77 277 SER E C 1
ATOM 9797 O O . SER E 1 277 ? 54.830 23.924 170.633 1.00 24.67 277 SER E O 1
ATOM 9800 N N . ALA E 1 278 ? 53.742 24.910 172.339 1.00 24.88 278 ALA E N 1
ATOM 9801 C CA . ALA E 1 278 ? 53.506 23.655 173.029 1.00 24.03 278 ALA E CA 1
ATOM 9802 C C . ALA E 1 278 ? 52.392 22.924 172.317 1.00 24.00 278 ALA E C 1
ATOM 9803 O O . ALA E 1 278 ? 51.429 23.547 171.859 1.00 24.07 278 ALA E O 1
ATOM 9805 N N . SER E 1 279 ? 52.524 21.606 172.218 1.00 23.97 279 SER E N 1
ATOM 9806 C CA . SER E 1 279 ? 51.510 20.802 171.552 1.00 25.01 279 SER E CA 1
ATOM 9807 C C . SER E 1 279 ? 51.408 19.432 172.212 1.00 24.82 279 SER E C 1
ATOM 9808 O O . SER E 1 279 ? 52.084 19.161 173.207 1.00 24.26 279 SER E O 1
ATOM 9811 N N . ASN E 1 280 ? 50.558 18.576 171.656 1.00 24.98 280 ASN E N 1
ATOM 9812 C CA . ASN E 1 280 ? 50.368 17.246 172.202 1.00 25.59 280 ASN E CA 1
ATOM 9813 C C . ASN E 1 280 ? 50.785 16.094 171.310 1.00 27.55 280 ASN E C 1
ATOM 9814 O O . ASN E 1 280 ? 50.621 16.148 170.083 1.00 28.44 280 ASN E O 1
ATOM 9819 N N . ALA E 1 281 ? 51.317 15.047 171.948 1.00 29.84 281 ALA E N 1
ATOM 9820 C CA . ALA E 1 281 ? 51.761 13.834 171.258 1.00 30.39 281 ALA E CA 1
ATOM 9821 C C . ALA E 1 281 ? 50.519 13.204 170.656 1.00 32.25 281 ALA E C 1
ATOM 9822 O O . ALA E 1 281 ? 49.619 12.756 171.391 1.00 33.34 281 ALA E O 1
ATOM 9824 N N . ILE E 1 282 ? 50.473 13.175 169.322 1.00 32.67 282 ILE E N 1
ATOM 9825 C CA . ILE E 1 282 ? 49.322 12.640 168.591 1.00 33.04 282 ILE E CA 1
ATOM 9826 C C . ILE E 1 282 ? 48.801 11.304 169.168 1.00 33.36 282 ILE E C 1
ATOM 9827 O O . ILE E 1 282 ? 47.623 10.962 168.992 1.00 32.54 282 ILE E O 1
ATOM 9832 N N . PHE E 1 283 ? 49.679 10.579 169.876 1.00 34.28 283 PHE E N 1
ATOM 9833 C CA . PHE E 1 283 ? 49.350 9.287 170.499 1.00 33.74 283 PHE E CA 1
ATOM 9834 C C . PHE E 1 283 ? 49.443 9.272 172.043 1.00 33.08 283 PHE E C 1
ATOM 9835 O O . PHE E 1 283 ? 48.462 8.959 172.719 1.00 34.22 283 PHE E O 1
ATOM 9843 N N . GLN E 1 284 ? 50.621 9.619 172.575 1.00 32.90 284 GLN E N 1
ATOM 9844 C CA . GLN E 1 284 ? 50.930 9.634 174.019 1.00 32.42 284 GLN E CA 1
ATOM 9845 C C . GLN E 1 284 ? 50.079 10.549 174.931 1.00 32.14 284 GLN E C 1
ATOM 9846 O O . GLN E 1 284 ? 49.524 11.560 174.475 1.00 31.64 284 GLN E O 1
ATOM 9852 N N . PRO E 1 285 ? 50.010 10.213 176.250 1.00 31.08 285 PRO E N 1
ATOM 9853 C CA . PRO E 1 285 ? 49.269 10.887 177.338 1.00 29.26 285 PRO E CA 1
ATOM 9854 C C . PRO E 1 285 ? 49.566 12.350 177.608 1.00 28.53 285 PRO E C 1
ATOM 9855 O O . PRO E 1 285 ? 50.623 12.692 178.121 1.00 29.11 285 PRO E O 1
ATOM 9859 N N . SER E 1 286 ? 48.604 13.204 177.287 1.00 28.48 286 SER E N 1
ATOM 9860 C CA . SER E 1 286 ? 48.749 14.643 177.483 1.00 28.53 286 SER E CA 1
ATOM 9861 C C . SER E 1 286 ? 49.324 14.990 178.855 1.00 29.02 286 SER E C 1
ATOM 9862 O O . SER E 1 286 ? 50.337 15.685 178.973 1.00 28.91 286 SER E O 1
ATOM 9865 N N . ASN E 1 287 ? 48.652 14.498 179.889 1.00 29.23 287 ASN E N 1
ATOM 9866 C CA . ASN E 1 287 ? 49.033 14.744 181.275 1.00 29.48 287 ASN E CA 1
ATOM 9867 C C . ASN E 1 287 ? 50.412 14.172 181.611 1.00 28.68 287 ASN E C 1
ATOM 9868 O O . ASN E 1 287 ? 50.837 14.173 182.766 1.00 28.46 287 ASN E O 1
ATOM 9873 N N . THR E 1 288 ? 51.123 13.710 180.595 1.00 26.84 288 THR E N 1
ATOM 9874 C CA . THR E 1 288 ? 52.426 13.110 180.817 1.00 26.34 288 THR E CA 1
ATOM 9875 C C . THR E 1 288 ? 53.476 13.640 179.854 1.00 25.53 288 THR E C 1
ATOM 9876 O O . THR E 1 288 ? 54.565 14.070 180.260 1.00 25.47 288 THR E O 1
ATOM 9880 N N . VAL E 1 289 ? 53.120 13.595 178.573 1.00 24.14 289 VAL E N 1
ATOM 9881 C CA . VAL E 1 289 ? 53.989 14.000 177.477 1.00 21.55 289 VAL E CA 1
ATOM 9882 C C . VAL E 1 289 ? 53.444 15.177 176.657 1.00 20.79 289 VAL E C 1
ATOM 9883 O O . VAL E 1 289 ? 52.238 15.293 176.433 1.00 20.84 289 VAL E O 1
ATOM 9887 N N . ALA E 1 290 ? 54.348 16.046 176.216 1.00 20.69 290 ALA E N 1
ATOM 9888 C CA . ALA E 1 290 ? 53.991 17.197 175.391 1.00 21.39 290 ALA E CA 1
ATOM 9889 C C . ALA E 1 290 ? 54.726 17.085 174.041 1.00 21.81 290 ALA E C 1
ATOM 9890 O O . ALA E 1 290 ? 55.594 16.229 173.875 1.00 21.13 290 ALA E O 1
ATOM 9892 N N . ARG E 1 291 ? 54.393 17.937 173.076 1.00 22.26 291 ARG E N 1
ATOM 9893 C CA . ARG E 1 291 ? 55.037 17.852 171.765 1.00 23.48 291 ARG E CA 1
ATOM 9894 C C . ARG E 1 291 ? 55.359 19.225 171.216 1.00 23.22 291 ARG E C 1
ATOM 9895 O O . ARG E 1 291 ? 55.082 19.517 170.056 1.00 23.56 291 ARG E O 1
ATOM 9903 N N . ILE E 1 292 ? 55.960 20.069 172.036 1.00 23.25 292 ILE E N 1
ATOM 9904 C CA . ILE E 1 292 ? 56.269 21.415 171.584 1.00 23.35 292 ILE E CA 1
ATOM 9905 C C . ILE E 1 292 ? 57.266 21.493 170.430 1.00 22.92 292 ILE E C 1
ATOM 9906 O O . ILE E 1 292 ? 58.118 20.617 170.244 1.00 22.08 292 ILE E O 1
ATOM 9911 N N . VAL E 1 293 ? 57.119 22.559 169.650 1.00 22.85 293 VAL E N 1
ATOM 9912 C CA . VAL E 1 293 ? 57.999 22.852 168.529 1.00 23.05 293 VAL E CA 1
ATOM 9913 C C . VAL E 1 293 ? 58.752 24.041 169.048 1.00 22.26 293 VAL E C 1
ATOM 9914 O O . VAL E 1 293 ? 58.151 25.016 169.494 1.00 22.52 293 VAL E O 1
ATOM 9918 N N . TRP E 1 294 ? 60.066 23.974 168.985 1.00 21.24 294 TRP E N 1
ATOM 9919 C CA . TRP E 1 294 ? 60.845 25.058 169.517 1.00 20.22 294 TRP E CA 1
ATOM 9920 C C . TRP E 1 294 ? 61.868 25.585 168.549 1.00 19.21 294 TRP E C 1
ATOM 9921 O O . TRP E 1 294 ? 62.858 24.926 168.237 1.00 18.61 294 TRP E O 1
ATOM 9932 N N . SER E 1 295 ? 61.610 26.796 168.078 1.00 17.60 295 SER E N 1
ATOM 9933 C CA . SER E 1 295 ? 62.487 27.452 167.134 1.00 16.19 295 SER E CA 1
ATOM 9934 C C . SER E 1 295 ? 62.918 28.805 167.678 1.00 16.24 295 SER E C 1
ATOM 9935 O O . SER E 1 295 ? 62.402 29.275 168.695 1.00 15.03 295 SER E O 1
ATOM 9938 N N . ILE E 1 296 ? 63.885 29.420 167.013 1.00 16.61 296 ILE E N 1
ATOM 9939 C CA . ILE E 1 296 ? 64.358 30.721 167.437 1.00 17.48 296 ILE E CA 1
ATOM 9940 C C . ILE E 1 296 ? 64.747 31.588 166.246 1.00 18.68 296 ILE E C 1
ATOM 9941 O O . ILE E 1 296 ? 65.789 31.396 165.609 1.00 18.13 296 ILE E O 1
ATOM 9946 N N . THR E 1 297 ? 63.848 32.540 165.991 1.00 19.17 297 THR E N 1
ATOM 9947 C CA . THR E 1 297 ? 63.818 33.530 164.886 1.00 19.10 297 THR E CA 1
ATOM 9948 C C . THR E 1 297 ? 65.083 33.850 164.093 1.00 20.57 297 THR E C 1
ATOM 9949 O O . THR E 1 297 ? 65.091 33.562 162.906 1.00 22.02 297 THR E O 1
ATOM 9953 N N . PRO E 1 298 ? 66.152 34.434 164.672 1.00 20.44 298 PRO E N 1
ATOM 9954 C CA . PRO E 1 298 ? 67.310 34.759 163.807 1.00 18.68 298 PRO E CA 1
ATOM 9955 C C . PRO E 1 298 ? 68.511 33.873 164.099 1.00 17.76 298 PRO E C 1
ATOM 9956 O O . PRO E 1 298 ? 69.517 33.927 163.388 1.00 16.88 298 PRO E O 1
ATOM 9960 N N . LEU E 1 299 ? 68.408 33.049 165.144 1.00 15.75 299 LEU E N 1
ATOM 9961 C CA . LEU E 1 299 ? 69.487 32.159 165.560 1.00 14.66 299 LEU E CA 1
ATOM 9962 C C . LEU E 1 299 ? 69.656 31.037 164.543 1.00 16.13 299 LEU E C 1
ATOM 9963 O O . LEU E 1 299 ? 68.669 30.434 164.102 1.00 15.58 299 LEU E O 1
ATOM 9968 N N . PRO E 1 300 ? 70.916 30.749 164.154 1.00 17.02 300 PRO E N 1
ATOM 9969 C CA . PRO E 1 300 ? 71.288 29.713 163.189 1.00 17.24 300 PRO E CA 1
ATOM 9970 C C . PRO E 1 300 ? 70.932 28.283 163.572 1.00 17.65 300 PRO E C 1
ATOM 9971 O O . PRO E 1 300 ? 71.114 27.864 164.708 1.00 17.86 300 PRO E O 1
ATOM 9975 N N . VAL E 1 301 ? 70.422 27.546 162.594 1.00 18.54 301 VAL E N 1
ATOM 9976 C CA . VAL E 1 301 ? 70.039 26.162 162.781 1.00 18.44 301 VAL E CA 1
ATOM 9977 C C . VAL E 1 301 ? 71.210 25.409 163.380 1.00 19.20 301 VAL E C 1
ATOM 9978 O O . VAL E 1 301 ? 72.309 25.431 162.828 1.00 19.15 301 VAL E O 1
ATOM 9982 N N . ALA E 1 302 ? 70.979 24.764 164.521 1.00 18.96 302 ALA E N 1
ATOM 9983 C CA . ALA E 1 302 ? 72.018 23.977 165.191 1.00 18.34 302 ALA E CA 1
ATOM 9984 C C . ALA E 1 302 ? 71.375 22.711 165.735 1.00 18.30 302 ALA E C 1
ATOM 9985 O O . ALA E 1 302 ? 70.370 22.783 166.443 1.00 18.89 302 ALA E O 1
ATOM 9987 N N . THR E 1 303 ? 71.954 21.557 165.412 1.00 17.97 303 THR E N 1
ATOM 9988 C CA . THR E 1 303 ? 71.398 20.276 165.847 1.00 17.52 303 THR E CA 1
ATOM 9989 C C . THR E 1 303 ? 71.113 20.078 167.336 1.00 17.78 303 THR E C 1
ATOM 9990 O O . THR E 1 303 ? 71.999 20.108 168.207 1.00 16.56 303 THR E O 1
ATOM 9994 N N . VAL E 1 304 ? 69.832 19.860 167.596 1.00 17.71 304 VAL E N 1
ATOM 9995 C CA . VAL E 1 304 ? 69.340 19.637 168.933 1.00 18.86 304 VAL E CA 1
ATOM 9996 C C . VAL E 1 304 ? 69.301 18.154 169.170 1.00 19.90 304 VAL E C 1
ATOM 9997 O O . VAL E 1 304 ? 68.511 17.449 168.544 1.00 20.58 304 VAL E O 1
ATOM 10001 N N . ALA E 1 305 ? 70.150 17.665 170.056 1.00 20.68 305 ALA E N 1
ATOM 10002 C CA . ALA E 1 305 ? 70.123 16.249 170.359 1.00 21.70 305 ALA E CA 1
ATOM 10003 C C . ALA E 1 305 ? 69.594 16.149 171.783 1.00 22.07 305 ALA E C 1
ATOM 10004 O O . ALA E 1 305 ? 69.979 16.933 172.650 1.00 22.37 305 ALA E O 1
ATOM 10006 N N . LEU E 1 306 ? 68.674 15.224 172.022 1.00 22.45 306 LEU E N 1
ATOM 10007 C CA . LEU E 1 306 ? 68.151 15.066 173.370 1.00 22.20 306 LEU E CA 1
ATOM 10008 C C . LEU E 1 306 ? 69.243 14.354 174.141 1.00 22.65 306 LEU E C 1
ATOM 10009 O O . LEU E 1 306 ? 69.652 13.261 173.754 1.00 22.61 306 LEU E O 1
ATOM 10014 N N . THR E 1 307 ? 69.716 14.970 175.222 1.00 23.91 307 THR E N 1
ATOM 10015 C CA . THR E 1 307 ? 70.794 14.394 176.031 1.00 25.03 307 THR E CA 1
ATOM 10016 C C . THR E 1 307 ? 70.377 13.754 177.350 1.00 26.58 307 THR E C 1
ATOM 10017 O O . THR E 1 307 ? 70.629 12.564 177.598 1.00 26.91 307 THR E O 1
ATOM 10021 N N . THR E 1 308 ? 69.741 14.555 178.196 1.00 27.80 308 THR E N 1
ATOM 10022 C CA . THR E 1 308 ? 69.329 14.100 179.515 1.00 29.61 308 THR E CA 1
ATOM 10023 C C . THR E 1 308 ? 68.054 13.267 179.558 1.00 30.39 308 THR E C 1
ATOM 10024 O O . THR E 1 308 ? 67.963 12.315 180.334 1.00 30.46 308 THR E O 1
ATOM 10028 N N . GLY E 1 309 ? 67.084 13.571 178.716 1.00 30.31 309 GLY E N 1
ATOM 10029 C CA . GLY E 1 309 ? 65.790 12.919 178.779 1.00 30.94 309 GLY E CA 1
ATOM 10030 C C . GLY E 1 309 ? 65.567 11.534 178.130 1.00 31.16 309 GLY E C 1
ATOM 10031 O O . GLY E 1 309 ? 66.502 10.840 177.717 1.00 30.68 309 GLY E O 1
ATOM 10032 N N . THR E 1 310 ? 64.271 11.221 178.072 1.00 31.24 310 THR E N 1
ATOM 10033 C CA . THR E 1 310 ? 63.696 9.995 177.520 1.00 30.67 310 THR E CA 1
ATOM 10034 C C . THR E 1 310 ? 63.913 9.833 176.011 1.00 29.21 310 THR E C 1
ATOM 10035 O O . THR E 1 310 ? 64.230 8.736 175.545 1.00 28.82 310 THR E O 1
ATOM 10039 N N . GLY E 1 311 ? 63.719 10.918 175.258 1.00 29.07 311 GLY E N 1
ATOM 10040 C CA . GLY E 1 311 ? 63.915 10.877 173.812 1.00 29.20 311 GLY E CA 1
ATOM 10041 C C . GLY E 1 311 ? 62.737 11.330 172.962 1.00 28.91 311 GLY E C 1
ATOM 10042 O O . GLY E 1 311 ? 61.616 11.475 173.462 1.00 28.35 311 GLY E O 1
ATOM 10043 N N . GLY E 1 312 ? 62.987 11.558 171.674 1.00 27.20 312 GLY E N 1
ATOM 10044 C CA . GLY E 1 312 ? 61.913 11.978 170.790 1.00 26.83 312 GLY E CA 1
ATOM 10045 C C . GLY E 1 312 ? 62.032 13.383 170.229 1.00 25.51 312 GLY E C 1
ATOM 10046 O O . GLY E 1 312 ? 61.274 14.276 170.602 1.00 25.48 312 GLY E O 1
ATOM 10047 N N . THR E 1 313 ? 62.980 13.566 169.315 1.00 26.06 313 THR E N 1
ATOM 10048 C CA . THR E 1 313 ? 63.234 14.855 168.674 1.00 25.30 313 THR E CA 1
ATOM 10049 C C . THR E 1 313 ? 63.294 14.713 167.147 1.00 26.31 313 THR E C 1
ATOM 10050 O O . THR E 1 313 ? 63.417 13.594 166.627 1.00 26.58 313 THR E O 1
ATOM 10054 N N . ASN E 1 314 ? 63.209 15.847 166.445 1.00 26.73 314 ASN E N 1
ATOM 10055 C CA . ASN E 1 314 ? 63.235 15.897 164.976 1.00 27.21 314 ASN E CA 1
ATOM 10056 C C . ASN E 1 314 ? 63.583 17.309 164.528 1.00 27.23 314 ASN E C 1
ATOM 10057 O O . ASN E 1 314 ? 62.687 18.073 164.204 1.00 27.69 314 ASN E O 1
ATOM 10062 N N . ASN E 1 315 ? 64.866 17.663 164.488 1.00 27.77 315 ASN E N 1
ATOM 10063 C CA . ASN E 1 315 ? 65.260 19.021 164.084 1.00 27.40 315 ASN E CA 1
ATOM 10064 C C . ASN E 1 315 ? 65.250 19.326 162.581 1.00 26.19 315 ASN E C 1
ATOM 10065 O O . ASN E 1 315 ? 65.497 18.451 161.748 1.00 25.91 315 ASN E O 1
ATOM 10070 N N . THR E 1 316 ? 64.968 20.584 162.245 1.00 26.09 316 THR E N 1
ATOM 10071 C CA . THR E 1 316 ? 64.904 20.999 160.845 1.00 26.26 316 THR E CA 1
ATOM 10072 C C . THR E 1 316 ? 66.229 20.901 160.130 1.00 27.02 316 THR E C 1
ATOM 10073 O O . THR E 1 316 ? 67.170 20.238 160.577 1.00 27.55 316 THR E O 1
ATOM 10077 N N . SER E 1 317 ? 66.273 21.598 159.004 1.00 26.87 317 SER E N 1
ATOM 10078 C CA . SER E 1 317 ? 67.436 21.658 158.145 1.00 27.12 317 SER E CA 1
ATOM 10079 C C . SER E 1 317 ? 67.452 23.080 157.601 1.00 27.16 317 SER E C 1
ATOM 10080 O O . SER E 1 317 ? 68.339 23.464 156.835 1.00 28.42 317 SER E O 1
ATOM 10083 N N . GLY E 1 318 ? 66.454 23.856 158.009 1.00 26.82 318 GLY E N 1
ATOM 10084 C CA . GLY E 1 318 ? 66.354 25.228 157.551 1.00 26.22 318 GLY E CA 1
ATOM 10085 C C . GLY E 1 318 ? 67.548 26.045 157.975 1.00 24.62 318 GLY E C 1
ATOM 10086 O O . GLY E 1 318 ? 68.380 25.575 158.751 1.00 24.81 318 GLY E O 1
ATOM 10087 N N . LYS E 1 319 ? 67.642 27.271 157.476 1.00 23.49 319 LYS E N 1
ATOM 10088 C CA . LYS E 1 319 ? 68.781 28.094 157.835 1.00 22.77 319 LYS E CA 1
ATOM 10089 C C . LYS E 1 319 ? 68.707 28.545 159.291 1.00 21.92 319 LYS E C 1
ATOM 10090 O O . LYS E 1 319 ? 69.728 28.620 159.967 1.00 20.93 319 LYS E O 1
ATOM 10096 N N . PHE E 1 320 ? 67.507 28.822 159.787 1.00 20.43 320 PHE E N 1
ATOM 10097 C CA . PHE E 1 320 ? 67.378 29.269 161.165 1.00 19.71 320 PHE E CA 1
ATOM 10098 C C . PHE E 1 320 ? 67.109 28.095 162.075 1.00 19.45 320 PHE E C 1
ATOM 10099 O O . PHE E 1 320 ? 66.648 27.063 161.611 1.00 20.42 320 PHE E O 1
ATOM 10107 N N . PHE E 1 321 ? 67.398 28.254 163.366 1.00 19.73 321 PHE E N 1
ATOM 10108 C CA . PHE E 1 321 ? 67.231 27.184 164.354 1.00 19.42 321 PHE E CA 1
ATOM 10109 C C . PHE E 1 321 ? 65.827 26.856 164.838 1.00 18.63 321 PHE E C 1
ATOM 10110 O O . PHE E 1 321 ? 65.185 27.669 165.502 1.00 17.67 321 PHE E O 1
ATOM 10118 N N . SER E 1 322 ? 65.382 25.639 164.544 1.00 17.82 322 SER E N 1
ATOM 10119 C CA . SER E 1 322 ? 64.062 25.181 164.959 1.00 18.15 322 SER E CA 1
ATOM 10120 C C . SER E 1 322 ? 64.110 23.709 165.298 1.00 19.09 322 SER E C 1
ATOM 10121 O O . SER E 1 322 ? 64.975 22.986 164.794 1.00 19.51 322 SER E O 1
ATOM 10124 N N . VAL E 1 323 ? 63.171 23.265 166.136 1.00 19.24 323 VAL E N 1
ATOM 10125 C CA . VAL E 1 323 ? 63.108 21.865 166.546 1.00 19.43 323 VAL E CA 1
ATOM 10126 C C . VAL E 1 323 ? 61.699 21.305 166.662 1.00 20.50 323 VAL E C 1
ATOM 10127 O O . VAL E 1 323 ? 60.743 22.022 166.975 1.00 20.58 323 VAL E O 1
ATOM 10131 N N . GLU E 1 324 ? 61.603 20.001 166.419 1.00 22.39 324 GLU E N 1
ATOM 10132 C CA . GLU E 1 324 ? 60.360 19.237 166.494 1.00 23.54 324 GLU E CA 1
ATOM 10133 C C . GLU E 1 324 ? 60.666 18.198 167.551 1.00 22.80 324 GLU E C 1
ATOM 10134 O O . GLU E 1 324 ? 61.441 17.272 167.317 1.00 22.48 324 GLU E O 1
ATOM 10140 N N . ILE E 1 325 ? 60.079 18.354 168.727 1.00 22.07 325 ILE E N 1
ATOM 10141 C CA . ILE E 1 325 ? 60.365 17.409 169.785 1.00 21.63 325 ILE E CA 1
ATOM 10142 C C . ILE E 1 325 ? 59.219 17.134 170.746 1.00 22.30 325 ILE E C 1
ATOM 10143 O O . ILE E 1 325 ? 58.490 18.051 171.153 1.00 21.15 325 ILE E O 1
ATOM 10148 N N . ASP E 1 326 ? 59.088 15.853 171.103 1.00 23.06 326 ASP E N 1
ATOM 10149 C CA . ASP E 1 326 ? 58.068 15.363 172.035 1.00 23.84 326 ASP E CA 1
ATOM 10150 C C . ASP E 1 326 ? 58.790 14.645 173.176 1.00 23.09 326 ASP E C 1
ATOM 10151 O O . ASP E 1 326 ? 59.808 13.981 172.964 1.00 22.51 326 ASP E O 1
ATOM 10156 N N . GLY E 1 327 ? 58.266 14.789 174.386 1.00 23.26 327 GLY E N 1
ATOM 10157 C CA . GLY E 1 327 ? 58.893 14.146 175.516 1.00 24.35 327 GLY E CA 1
ATOM 10158 C C . GLY E 1 327 ? 58.195 14.399 176.834 1.00 25.39 327 GLY E C 1
ATOM 10159 O O . GLY E 1 327 ? 57.214 15.139 176.922 1.00 25.41 327 GLY E O 1
ATOM 10160 N N . ASN E 1 328 ? 58.727 13.767 177.872 1.00 27.26 328 ASN E N 1
ATOM 10161 C CA . ASN E 1 328 ? 58.198 13.871 179.223 1.00 27.55 328 ASN E CA 1
ATOM 10162 C C . ASN E 1 328 ? 58.939 14.960 179.984 1.00 27.69 328 ASN E C 1
ATOM 10163 O O . ASN E 1 328 ? 59.853 15.595 179.451 1.00 27.77 328 ASN E O 1
ATOM 10168 N N . VAL E 1 329 ? 58.559 15.170 181.234 1.00 27.47 329 VAL E N 1
ATOM 10169 C CA . VAL E 1 329 ? 59.182 16.211 182.029 1.00 28.17 329 VAL E CA 1
ATOM 10170 C C . VAL E 1 329 ? 60.708 16.159 182.112 1.00 28.59 329 VAL E C 1
ATOM 10171 O O . VAL E 1 329 ? 61.397 16.945 181.452 1.00 27.85 329 VAL E O 1
ATOM 10175 N N . ASN E 1 330 ? 61.217 15.243 182.934 1.00 29.63 330 ASN E N 1
ATOM 10176 C CA . ASN E 1 330 ? 62.657 15.034 183.149 1.00 31.39 330 ASN E CA 1
ATOM 10177 C C . ASN E 1 330 ? 63.542 15.217 181.899 1.00 31.06 330 ASN E C 1
ATOM 10178 O O . ASN E 1 330 ? 64.679 15.695 181.991 1.00 30.83 330 ASN E O 1
ATOM 10183 N N . SER E 1 331 ? 63.019 14.807 180.744 1.00 30.24 331 SER E N 1
ATOM 10184 C CA . SER E 1 331 ? 63.737 14.898 179.476 1.00 28.84 331 SER E CA 1
ATOM 10185 C C . SER E 1 331 ? 64.338 16.273 179.248 1.00 28.62 331 SER E C 1
ATOM 10186 O O . SER E 1 331 ? 63.792 17.278 179.714 1.00 28.75 331 SER E O 1
ATOM 10189 N N . VAL E 1 332 ? 65.453 16.308 178.517 1.00 28.01 332 VAL E N 1
ATOM 10190 C CA . VAL E 1 332 ? 66.155 17.559 178.215 1.00 27.57 332 VAL E CA 1
ATOM 10191 C C . VAL E 1 332 ? 66.938 17.465 176.902 1.00 26.60 332 VAL E C 1
ATOM 10192 O O . VAL E 1 332 ? 67.776 16.571 176.750 1.00 26.36 332 VAL E O 1
ATOM 10196 N N . TRP E 1 333 ? 66.680 18.372 175.960 1.00 25.20 333 TRP E N 1
ATOM 10197 C CA . TRP E 1 333 ? 67.424 18.349 174.698 1.00 24.65 333 TRP E CA 1
ATOM 10198 C C . TRP E 1 333 ? 68.561 19.343 174.809 1.00 24.55 333 TRP E C 1
ATOM 10199 O O . TRP E 1 333 ? 68.565 20.185 175.706 1.00 23.91 333 TRP E O 1
ATOM 10210 N N . THR E 1 334 ? 69.528 19.252 173.902 1.00 24.67 334 THR E N 1
ATOM 10211 C CA . THR E 1 334 ? 70.662 20.168 173.946 1.00 24.74 334 THR E CA 1
ATOM 10212 C C . THR E 1 334 ? 71.188 20.572 172.578 1.00 24.78 334 THR E C 1
ATOM 10213 O O . THR E 1 334 ? 70.820 19.996 171.545 1.00 25.04 334 THR E O 1
ATOM 10217 N N . PHE E 1 335 ? 72.070 21.567 172.591 1.00 24.87 335 PHE E N 1
ATOM 10218 C CA . PHE E 1 335 ? 72.695 22.047 171.372 1.00 25.30 335 PHE E CA 1
ATOM 10219 C C . PHE E 1 335 ? 73.617 23.227 171.644 1.00 24.14 335 PHE E C 1
ATOM 10220 O O . PHE E 1 335 ? 73.394 24.025 172.567 1.00 22.84 335 PHE E O 1
ATOM 10228 N N . THR E 1 336 ? 74.651 23.321 170.815 1.00 23.70 336 THR E N 1
ATOM 10229 C CA . THR E 1 336 ? 75.634 24.377 170.926 1.00 24.05 336 THR E CA 1
ATOM 10230 C C . THR E 1 336 ? 7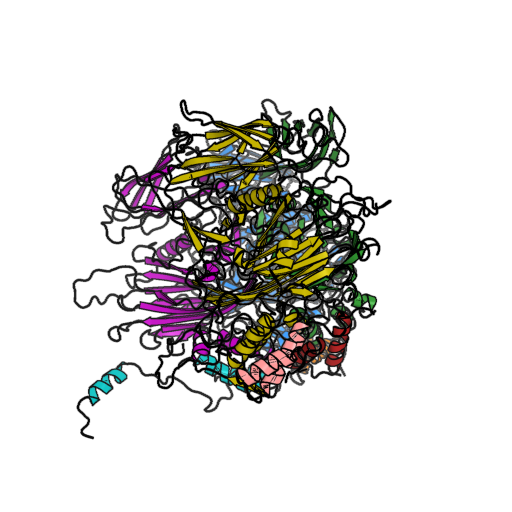5.146 25.618 170.205 1.00 24.33 336 THR E C 1
ATOM 10231 O O . THR E 1 336 ? 75.051 25.645 168.972 1.00 24.42 336 THR E O 1
ATOM 10235 N N . ALA E 1 337 ? 74.846 26.643 170.996 1.00 24.11 337 ALA E N 1
ATOM 10236 C CA . ALA E 1 337 ? 74.355 27.921 170.498 1.00 23.10 337 ALA E CA 1
ATOM 10237 C C . ALA E 1 337 ? 75.264 28.549 169.446 1.00 22.29 337 ALA E C 1
ATOM 10238 O O . ALA E 1 337 ? 76.339 29.045 169.755 1.00 22.60 337 ALA E O 1
ATOM 10240 N N . PRO E 1 338 ? 74.824 28.547 168.186 1.00 22.05 338 PRO E N 1
ATOM 10241 C CA . PRO E 1 338 ? 75.580 29.110 167.069 1.00 22.31 338 PRO E CA 1
ATOM 10242 C C . PRO E 1 338 ? 76.056 30.532 167.291 1.00 21.81 338 PRO E C 1
ATOM 10243 O O . PRO E 1 338 ? 77.091 30.927 166.760 1.00 21.38 338 PRO E O 1
ATOM 10247 N N . ALA E 1 339 ? 75.310 31.307 168.065 1.00 19.70 339 ALA E N 1
ATOM 10248 C CA . ALA E 1 339 ? 75.722 32.677 168.296 1.00 19.70 339 ALA E CA 1
ATOM 10249 C C . ALA E 1 339 ? 75.234 33.258 169.610 1.00 19.65 339 ALA E C 1
ATOM 10250 O O . ALA E 1 339 ? 74.377 32.686 170.277 1.00 19.87 339 ALA E O 1
ATOM 10252 N N . SER E 1 340 ? 75.794 34.409 169.971 1.00 19.36 340 SER E N 1
ATOM 10253 C CA . SER E 1 340 ? 75.433 35.103 171.202 1.00 18.27 340 SER E CA 1
ATOM 10254 C C . SER E 1 340 ? 73.924 35.238 171.286 1.00 17.26 340 SER E C 1
ATOM 10255 O O . SER E 1 340 ? 73.251 35.328 170.268 1.00 18.10 340 SER E O 1
ATOM 10258 N N . ILE E 1 341 ? 73.388 35.250 172.496 1.00 17.22 341 ILE E N 1
ATOM 10259 C CA . ILE E 1 341 ? 71.951 35.376 172.660 1.00 17.14 341 ILE E CA 1
ATOM 10260 C C . ILE E 1 341 ? 71.604 36.135 173.916 1.00 19.22 341 ILE E C 1
ATOM 10261 O O . ILE E 1 341 ? 72.074 35.803 174.999 1.00 19.37 341 ILE E O 1
ATOM 10266 N N . LEU E 1 342 ? 70.771 37.151 173.781 1.00 19.77 342 LEU E N 1
ATOM 10267 C CA . LEU E 1 342 ? 70.376 37.912 174.944 1.00 21.37 342 LEU E CA 1
ATOM 10268 C C . LEU E 1 342 ? 68.973 37.486 175.259 1.00 21.60 342 LEU E C 1
ATOM 10269 O O . LEU E 1 342 ? 68.422 36.641 174.572 1.00 21.98 342 LEU E O 1
ATOM 10274 N N . ALA E 1 343 ? 68.390 38.076 176.291 1.00 22.67 343 ALA E N 1
ATOM 10275 C CA . ALA E 1 343 ? 67.035 37.731 176.675 1.00 24.61 343 ALA E CA 1
ATOM 10276 C C . ALA E 1 343 ? 66.721 38.320 178.034 1.00 25.46 343 ALA E C 1
ATOM 10277 O O . ALA E 1 343 ? 67.530 38.233 178.967 1.00 24.31 343 ALA E O 1
ATOM 10279 N N . GLU E 1 344 ? 65.534 38.906 178.148 1.00 27.39 344 GLU E N 1
ATOM 10280 C CA . GLU E 1 344 ? 65.143 39.513 179.401 1.00 29.63 344 GLU E CA 1
ATOM 10281 C C . GLU E 1 344 ? 66.347 40.368 179.795 1.00 30.42 344 GLU E C 1
ATOM 10282 O O . GLU E 1 344 ? 66.866 40.280 180.911 1.00 30.81 344 GLU E O 1
ATOM 10288 N N . GLY E 1 345 ? 66.804 41.157 178.822 1.00 31.82 345 GLY E N 1
ATOM 10289 C CA . GLY E 1 345 ? 67.932 42.058 179.009 1.00 32.65 345 GLY E CA 1
ATOM 10290 C C . GLY E 1 345 ? 69.303 41.420 179.117 1.00 32.22 345 GLY E C 1
ATOM 10291 O O . GLY E 1 345 ? 70.171 41.599 178.254 1.00 32.28 345 GLY E O 1
ATOM 10292 N N . GLU E 1 346 ? 69.490 40.675 180.199 1.00 31.95 346 GLU E N 1
ATOM 10293 C CA . GLU E 1 346 ? 70.749 39.997 180.491 1.00 31.95 346 GLU E CA 1
ATOM 10294 C C . GLU E 1 346 ? 71.138 38.990 179.410 1.00 30.27 346 GLU E C 1
ATOM 10295 O O . GLU E 1 346 ? 70.274 38.291 178.868 1.00 29.83 346 GLU E O 1
ATOM 10301 N N . PRO E 1 347 ? 72.446 38.898 179.087 1.00 27.91 347 PRO E N 1
ATOM 10302 C CA . PRO E 1 347 ? 72.885 37.945 178.067 1.00 26.40 347 PRO E CA 1
ATOM 10303 C C . PRO E 1 347 ? 72.636 36.519 178.549 1.00 25.71 347 PRO E C 1
ATOM 10304 O O . PRO E 1 347 ? 72.731 36.224 179.745 1.00 26.19 347 PRO E O 1
ATOM 10308 N N . PHE E 1 348 ? 72.300 35.643 177.613 1.00 25.48 348 PHE E N 1
ATOM 10309 C CA . PHE E 1 348 ? 72.038 34.263 177.946 1.00 23.83 348 PHE E CA 1
ATOM 10310 C C . PHE E 1 348 ? 73.144 33.364 177.423 1.00 23.39 348 PHE E C 1
ATOM 10311 O O . PHE E 1 348 ? 73.776 32.640 178.188 1.00 23.98 348 PHE E O 1
ATOM 10319 N N . ALA E 1 349 ? 73.401 33.422 176.123 1.00 22.58 349 ALA E N 1
ATOM 10320 C CA . ALA E 1 349 ? 74.432 32.570 175.548 1.00 23.25 349 ALA E CA 1
ATOM 10321 C C . ALA E 1 349 ? 75.485 33.269 174.694 1.00 23.09 349 ALA E C 1
ATOM 10322 O O . ALA E 1 349 ? 75.372 34.456 174.375 1.00 22.41 349 ALA E O 1
ATOM 10324 N N . GLU E 1 350 ? 76.515 32.503 174.340 1.00 23.61 350 GLU E N 1
ATOM 10325 C CA . GLU E 1 350 ? 77.610 32.970 173.500 1.00 24.77 350 GLU E CA 1
ATOM 10326 C C . GLU E 1 350 ? 77.898 31.867 172.498 1.00 24.55 350 GLU E C 1
ATOM 10327 O O . GLU E 1 350 ? 77.559 30.707 172.726 1.00 24.23 350 GLU E O 1
ATOM 10333 N N . GLU E 1 351 ? 78.536 32.233 171.396 1.00 24.89 351 GLU E N 1
ATOM 10334 C CA . GLU E 1 351 ? 78.866 31.277 170.351 1.00 25.31 351 GLU E CA 1
ATOM 10335 C C . GLU E 1 351 ? 79.129 29.875 170.938 1.00 23.99 351 GLU E C 1
ATOM 10336 O O . GLU E 1 351 ? 78.376 28.930 170.704 1.00 24.05 351 GLU E O 1
ATOM 10342 N N . GLY E 1 352 ? 80.178 29.753 171.738 1.00 23.44 352 GLY E N 1
ATOM 10343 C CA . GLY E 1 352 ? 80.520 28.456 172.294 1.00 23.16 352 GLY E CA 1
ATOM 10344 C C . GLY E 1 352 ? 79.669 27.909 173.419 1.00 22.26 352 GLY E C 1
ATOM 10345 O O . GLY E 1 352 ? 80.027 26.900 174.031 1.00 22.07 352 GLY E O 1
ATOM 10346 N N . ASP E 1 353 ? 78.547 28.549 173.709 1.00 21.28 353 ASP E N 1
ATOM 10347 C CA . ASP E 1 353 ? 77.712 28.054 174.788 1.00 21.49 353 ASP E CA 1
ATOM 10348 C C . ASP E 1 353 ? 76.833 26.896 174.336 1.00 21.12 353 ASP E C 1
ATOM 10349 O O . ASP E 1 353 ? 76.760 26.589 173.141 1.00 20.96 353 ASP E O 1
ATOM 10354 N N . THR E 1 354 ? 76.191 26.251 175.311 1.00 20.91 354 THR E N 1
ATOM 10355 C CA . THR E 1 354 ? 75.318 25.100 175.087 1.00 19.87 354 THR E CA 1
ATOM 10356 C C . THR E 1 354 ? 73.993 25.249 175.796 1.00 19.11 354 THR E C 1
ATOM 10357 O O . THR E 1 354 ? 73.900 25.137 177.027 1.00 19.23 354 THR E O 1
ATOM 10361 N N . THR E 1 355 ? 72.962 25.481 175.001 1.00 19.44 355 THR E N 1
ATOM 10362 C CA . THR E 1 355 ? 71.637 25.649 175.548 1.00 19.81 355 THR E CA 1
ATOM 10363 C C . THR E 1 355 ? 70.953 24.322 175.764 1.00 21.27 355 THR E C 1
ATOM 10364 O O . THR E 1 355 ? 71.046 23.395 174.947 1.00 20.03 355 THR E O 1
ATOM 10368 N N . SER E 1 356 ? 70.255 24.260 176.888 1.00 22.31 356 SER E N 1
ATOM 10369 C CA . SER E 1 356 ? 69.541 23.073 177.293 1.00 23.55 356 SER E CA 1
ATOM 10370 C C . SER E 1 356 ? 68.096 23.444 177.582 1.00 22.65 356 SER E C 1
ATOM 10371 O O . SER E 1 356 ? 67.794 24.238 178.476 1.00 22.83 356 SER E O 1
ATOM 10374 N N . PHE E 1 357 ? 67.204 22.858 176.801 1.00 23.50 357 PHE E N 1
ATOM 10375 C CA . PHE E 1 357 ? 65.788 23.107 176.954 1.00 23.13 357 PHE E CA 1
ATOM 10376 C C . PHE E 1 357 ? 65.069 21.905 177.565 1.00 22.58 357 PHE E C 1
ATOM 10377 O O . PHE E 1 357 ? 65.236 20.762 177.110 1.00 20.86 357 PHE E O 1
ATOM 10385 N N . SER E 1 358 ? 64.266 22.178 178.590 1.00 21.59 358 SER E N 1
ATOM 10386 C CA . SER E 1 358 ? 63.493 21.142 179.258 1.00 22.70 358 SER E CA 1
ATOM 10387 C C . SER E 1 358 ? 62.110 21.657 179.624 1.00 23.30 358 SER E C 1
ATOM 10388 O O . SER E 1 358 ? 61.783 22.819 179.387 1.00 23.23 358 SER E O 1
ATOM 10391 N N . MET E 1 359 ? 61.303 20.779 180.207 1.00 24.77 359 MET E N 1
ATOM 10392 C CA . MET E 1 359 ? 59.951 21.127 180.625 1.00 25.82 359 MET E CA 1
ATOM 10393 C C . MET E 1 359 ? 59.699 20.644 182.045 1.00 26.26 359 MET E C 1
ATOM 10394 O O . MET E 1 359 ? 59.804 19.450 182.337 1.00 26.99 359 MET E O 1
ATOM 10399 N N . THR E 1 360 ? 59.363 21.587 182.919 1.00 26.52 360 THR E N 1
ATOM 10400 C CA . THR E 1 360 ? 59.117 21.295 184.325 1.00 27.08 360 THR E CA 1
ATOM 10401 C C . THR E 1 360 ? 57.809 20.579 184.524 1.00 27.15 360 THR E C 1
ATOM 10402 O O . THR E 1 360 ? 57.744 19.510 185.133 1.00 26.69 360 THR E O 1
ATOM 10406 N N . THR E 1 361 ? 56.755 21.199 184.015 1.00 26.92 361 THR E N 1
ATOM 10407 C CA . THR E 1 361 ? 55.426 20.654 184.175 1.00 26.96 361 THR E CA 1
ATOM 10408 C C . THR E 1 361 ? 54.735 20.393 182.847 1.00 26.37 361 THR E C 1
ATOM 10409 O O . THR E 1 361 ? 54.943 21.107 181.863 1.00 26.45 361 THR E O 1
ATOM 10413 N N . ILE E 1 362 ? 53.930 19.338 182.834 1.00 26.36 362 ILE E N 1
ATOM 10414 C CA . ILE E 1 362 ? 53.155 18.967 181.666 1.00 26.17 362 ILE E CA 1
ATOM 10415 C C . ILE E 1 362 ? 51.763 18.534 182.115 1.00 26.70 362 ILE E C 1
ATOM 10416 O O . ILE E 1 362 ? 51.523 17.361 182.426 1.00 26.17 362 ILE E O 1
ATOM 10421 N N . THR E 1 363 ? 50.864 19.510 182.218 1.00 27.79 363 THR E N 1
ATOM 10422 C CA . THR E 1 363 ? 49.481 19.251 182.515 1.00 28.55 363 THR E CA 1
ATOM 10423 C C . THR E 1 363 ? 48.984 18.654 181.251 1.00 29.25 363 THR E C 1
ATOM 10424 O O . THR E 1 363 ? 49.648 18.744 180.215 1.00 30.00 363 THR E O 1
ATOM 10428 N N . ALA E 1 364 ? 47.822 18.024 181.287 1.00 29.42 364 ALA E N 1
ATOM 10429 C CA . ALA E 1 364 ? 47.289 17.434 180.068 1.00 29.73 364 ALA E CA 1
ATOM 10430 C C . ALA E 1 364 ? 47.034 18.515 178.992 1.00 28.69 364 ALA E C 1
ATOM 10431 O O . ALA E 1 364 ? 46.690 18.198 177.850 1.00 28.86 364 ALA E O 1
ATOM 10433 N N . ASP E 1 365 ? 47.251 19.783 179.346 1.00 27.95 365 ASP E N 1
ATOM 10434 C CA . ASP E 1 365 ? 46.987 20.889 178.421 1.00 27.98 365 ASP E CA 1
ATOM 10435 C C . ASP E 1 365 ? 47.925 22.111 178.524 1.00 27.34 365 ASP E C 1
ATOM 10436 O O . ASP E 1 365 ? 48.032 22.913 177.578 1.00 27.22 365 ASP E O 1
ATOM 10441 N N . THR E 1 366 ? 48.580 22.270 179.669 1.00 23.58 366 THR E N 1
ATOM 10442 C CA . THR E 1 366 ? 49.496 23.384 179.854 1.00 20.59 366 THR E CA 1
ATOM 10443 C C . THR E 1 366 ? 50.905 22.845 179.882 1.00 20.15 366 THR E C 1
ATOM 10444 O O . THR E 1 366 ? 51.105 21.648 180.084 1.00 20.17 366 THR E O 1
ATOM 10448 N N . VAL E 1 367 ? 51.883 23.720 179.668 1.00 19.75 367 VAL E N 1
ATOM 10449 C CA . VAL E 1 367 ? 53.281 23.303 179.703 1.00 19.08 367 VAL E CA 1
ATOM 10450 C C . VAL E 1 367 ? 54.180 24.410 180.211 1.00 20.45 367 VAL E C 1
ATOM 10451 O O . VAL E 1 367 ? 54.033 25.569 179.831 1.00 20.34 367 VAL E O 1
ATOM 10455 N N . VAL E 1 368 ? 55.097 24.038 181.093 1.00 21.81 368 VAL E N 1
ATOM 10456 C CA . VAL E 1 368 ? 56.065 24.971 181.644 1.00 22.98 368 VAL E CA 1
ATOM 10457 C C . VAL E 1 368 ? 57.408 24.427 181.186 1.00 24.53 368 VAL E C 1
ATOM 10458 O O . VAL E 1 368 ? 57.623 23.206 181.185 1.00 24.74 368 VAL E O 1
ATOM 10462 N N . TYR E 1 369 ? 58.311 25.321 180.798 1.00 25.38 369 TYR E N 1
ATOM 10463 C CA . TYR E 1 369 ? 59.613 24.879 180.317 1.00 26.15 369 TYR E CA 1
ATOM 10464 C C . TYR E 1 369 ? 60.796 25.707 180.811 1.00 26.43 369 TYR E C 1
ATOM 10465 O O . TYR E 1 369 ? 60.626 26.770 181.408 1.00 27.14 369 TYR E O 1
ATOM 10474 N N . SER E 1 370 ? 62.000 25.211 180.547 1.00 26.76 370 SER E N 1
ATOM 10475 C CA . SER E 1 370 ? 63.206 25.914 180.954 1.00 26.85 370 SER E CA 1
ATOM 10476 C C . SER E 1 370 ? 64.284 25.894 179.873 1.00 27.06 370 SER E C 1
ATOM 10477 O O . SER E 1 370 ? 64.499 24.890 179.177 1.00 27.24 370 SER E O 1
ATOM 10480 N N . VAL E 1 371 ? 64.968 27.024 179.758 1.00 25.94 371 VAL E N 1
ATOM 10481 C CA . VAL E 1 371 ? 66.048 27.184 178.803 1.00 24.98 371 VAL E CA 1
ATOM 10482 C C . VAL E 1 371 ? 67.330 27.486 179.617 1.00 24.79 371 VAL E C 1
ATOM 10483 O O . VAL E 1 371 ? 67.354 28.416 180.432 1.00 24.21 371 VAL E O 1
ATOM 10487 N N . SER E 1 372 ? 68.389 26.703 179.401 1.00 23.58 372 SER E N 1
ATOM 10488 C CA . SER E 1 372 ? 69.605 26.877 180.188 1.00 22.34 372 SER E CA 1
ATOM 10489 C C . SER E 1 372 ? 70.948 27.018 179.468 1.00 21.98 372 SER E C 1
ATOM 10490 O O . SER E 1 372 ? 71.359 26.162 178.678 1.00 21.69 372 SER E O 1
ATOM 10493 N N . SER E 1 373 ? 71.643 28.101 179.802 1.00 22.37 373 SER E N 1
ATOM 10494 C CA . SER E 1 373 ? 72.941 28.432 179.225 1.00 22.90 373 SER E CA 1
ATOM 10495 C C . SER E 1 373 ? 74.168 27.933 179.981 1.00 23.62 373 SER E C 1
ATOM 10496 O O . SER E 1 373 ? 74.181 27.848 181.216 1.00 23.59 373 SER E O 1
ATOM 10499 N N . SER E 1 374 ? 75.208 27.622 179.214 1.00 23.29 374 SER E N 1
ATOM 10500 C CA . SER E 1 374 ? 76.473 27.185 179.773 1.00 22.71 374 SER E CA 1
ATOM 10501 C C . SER E 1 374 ? 76.931 28.416 180.519 1.00 23.79 374 SER E C 1
ATOM 10502 O O . SER E 1 374 ? 76.967 28.433 181.750 1.00 25.41 374 SER E O 1
ATOM 10505 N N . LEU E 1 375 ? 77.252 29.447 179.736 1.00 26.32 375 LEU E N 1
ATOM 10506 C CA . LEU E 1 375 ? 77.704 30.749 180.228 1.00 28.28 375 LEU E CA 1
ATOM 10507 C C . LEU E 1 375 ? 77.292 31.025 181.663 1.00 30.05 375 LEU E C 1
ATOM 10508 O O . LEU E 1 375 ? 76.135 31.358 181.947 1.00 29.77 375 LEU E O 1
ATOM 10513 N N . THR E 1 376 ? 78.250 30.893 182.566 1.00 30.45 376 THR E N 1
ATOM 10514 C CA . THR E 1 376 ? 77.987 31.126 183.971 1.00 31.01 376 THR E CA 1
ATOM 10515 C C . THR E 1 376 ? 77.637 32.585 184.142 1.00 30.38 376 THR E C 1
ATOM 10516 O O . THR E 1 376 ? 78.131 33.439 183.394 1.00 31.04 376 THR E O 1
ATOM 10520 N N . GLY E 1 377 ? 76.787 32.863 185.125 1.00 30.43 377 GLY E N 1
ATOM 10521 C CA . GLY E 1 377 ? 76.375 34.235 185.388 1.00 31.16 377 GLY E CA 1
ATOM 10522 C C . GLY E 1 377 ? 75.045 34.560 184.733 1.00 29.65 377 GLY E C 1
ATOM 10523 O O . GLY E 1 377 ? 74.415 35.587 184.998 1.00 29.58 377 GLY E O 1
ATOM 10524 N N . SER E 1 378 ? 74.629 33.665 183.853 1.00 28.26 378 SER E N 1
ATOM 10525 C CA . SER E 1 378 ? 73.376 33.818 183.157 1.00 26.22 378 SER E CA 1
ATOM 10526 C C . SER E 1 378 ? 72.352 33.130 184.031 1.00 25.46 378 SER E C 1
ATOM 10527 O O . SER E 1 378 ? 72.704 32.275 184.851 1.00 25.01 378 SER E O 1
ATOM 10530 N N . SER E 1 379 ? 71.092 33.511 183.868 1.00 24.14 379 SER E N 1
ATOM 10531 C CA . SER E 1 379 ? 70.022 32.884 184.625 1.00 23.88 379 SER E CA 1
ATOM 10532 C C . SER E 1 379 ? 69.136 32.093 183.657 1.00 23.45 379 SER E C 1
ATOM 10533 O O . SER E 1 379 ? 69.165 32.324 182.447 1.00 23.09 379 SER E O 1
ATOM 10536 N N . VAL E 1 380 ? 68.373 31.145 184.198 1.00 23.48 380 VAL E N 1
ATOM 10537 C CA . VAL E 1 380 ? 67.499 30.296 183.398 1.00 23.00 380 VAL E CA 1
ATOM 10538 C C . VAL E 1 380 ? 66.228 30.980 182.958 1.00 23.29 380 VAL E C 1
ATOM 10539 O O . VAL E 1 380 ? 65.723 31.892 183.614 1.00 23.56 380 VAL E O 1
ATOM 10543 N N . ILE E 1 381 ? 65.720 30.507 181.829 1.00 24.33 381 ILE E N 1
ATOM 10544 C CA . ILE E 1 381 ? 64.500 31.025 181.250 1.00 24.76 381 ILE E CA 1
ATOM 10545 C C . ILE E 1 381 ? 63.408 29.999 181.447 1.00 24.85 381 ILE E C 1
ATOM 10546 O O . ILE E 1 381 ? 63.612 28.795 181.252 1.00 24.26 381 ILE E O 1
ATOM 10551 N N . VAL E 1 382 ? 62.241 30.499 181.825 1.00 24.98 382 VAL E N 1
ATOM 10552 C CA . VAL E 1 382 ? 61.082 29.666 182.050 1.00 24.94 382 VAL E CA 1
ATOM 10553 C C . VAL E 1 382 ? 59.910 30.446 181.466 1.00 25.64 382 VAL E C 1
ATOM 10554 O O . VAL E 1 382 ? 59.991 31.669 181.300 1.00 25.30 382 VAL E O 1
ATOM 10558 N N . ARG E 1 383 ? 58.836 29.739 181.133 1.00 27.36 383 ARG E N 1
ATOM 10559 C CA . ARG E 1 383 ? 57.653 30.389 180.589 1.00 29.40 383 ARG E CA 1
ATOM 10560 C C . ARG E 1 383 ? 56.462 29.443 180.547 1.00 29.69 383 ARG E C 1
ATOM 10561 O O . ARG E 1 383 ? 56.617 28.213 180.436 1.00 28.25 383 ARG E O 1
ATOM 10569 N N . GLY E 1 384 ? 55.276 30.045 180.649 1.00 29.96 384 GLY E N 1
ATOM 10570 C CA . GLY E 1 384 ? 54.034 29.298 180.621 1.00 30.18 384 GLY E CA 1
ATOM 10571 C C . GLY E 1 384 ? 53.443 29.297 179.224 1.00 30.40 384 GLY E C 1
ATOM 10572 O O . GLY E 1 384 ? 53.369 30.340 178.568 1.00 31.13 384 GLY E O 1
ATOM 10573 N N . VAL E 1 385 ? 53.054 28.112 178.758 1.00 31.26 385 VAL E N 1
ATOM 10574 C CA . VAL E 1 385 ? 52.450 27.940 177.438 1.00 30.72 385 VAL E CA 1
ATOM 10575 C C . VAL E 1 385 ? 51.203 27.108 177.658 1.00 31.10 385 VAL E C 1
ATOM 10576 O O . VAL E 1 385 ? 50.831 26.803 178.799 1.00 32.04 385 VAL E O 1
ATOM 10580 N N . THR E 1 386 ? 50.564 26.734 176.561 1.00 31.07 386 THR E N 1
ATOM 10581 C CA . THR E 1 386 ? 49.362 25.913 176.619 1.00 31.27 386 THR E CA 1
ATOM 10582 C C . THR E 1 386 ? 49.378 25.123 175.318 1.00 30.60 386 THR E C 1
ATOM 10583 O O . THR E 1 386 ? 49.075 25.665 174.254 1.00 30.95 386 THR E O 1
ATOM 10587 N N . LYS E 1 387 ? 49.762 23.851 175.388 1.00 28.60 387 LYS E N 1
ATOM 10588 C CA . LYS E 1 387 ? 49.830 23.076 174.164 1.00 27.55 387 LYS E CA 1
ATOM 10589 C C . LYS E 1 387 ? 48.563 23.263 173.359 1.00 28.05 387 LYS E C 1
ATOM 10590 O O . LYS E 1 387 ? 47.500 23.551 173.928 1.00 27.80 387 LYS E O 1
ATOM 10596 N N . GLY E 1 388 ? 48.703 23.150 172.034 1.00 28.22 388 GLY E N 1
ATOM 10597 C CA . GLY E 1 388 ? 47.579 23.319 171.126 1.00 27.72 388 GLY E CA 1
ATOM 10598 C C . GLY E 1 388 ? 47.060 24.750 171.106 1.00 27.05 388 GLY E C 1
ATOM 10599 O O . GLY E 1 388 ? 46.045 25.047 170.469 1.00 27.00 388 GLY E O 1
ATOM 10600 N N . SER E 1 389 ? 47.757 25.634 171.816 1.00 27.00 389 SER E N 1
ATOM 10601 C CA . SER E 1 389 ? 47.377 27.040 171.887 1.00 26.26 389 SER E CA 1
ATOM 10602 C C . SER E 1 389 ? 48.487 27.938 171.368 1.00 26.30 389 SER E C 1
ATOM 10603 O O . SER E 1 389 ? 49.458 27.468 170.761 1.00 26.37 389 SER E O 1
ATOM 10606 N N . GLY E 1 390 ? 48.323 29.234 171.616 1.00 25.95 390 GLY E N 1
ATOM 10607 C CA . GLY E 1 390 ? 49.299 30.214 171.184 1.00 26.78 390 GLY E CA 1
ATOM 10608 C C . GLY E 1 390 ? 50.703 29.823 171.589 1.00 27.29 390 GLY E C 1
ATOM 10609 O O . GLY E 1 390 ? 50.893 28.951 172.442 1.00 27.72 390 GLY E O 1
ATOM 10610 N N . VAL E 1 391 ? 51.687 30.468 170.973 1.00 26.45 391 VAL E N 1
ATOM 10611 C CA . VAL E 1 391 ? 53.091 30.194 171.256 1.00 26.17 391 VAL E CA 1
ATOM 10612 C C . VAL E 1 391 ? 53.534 31.072 172.428 1.00 25.12 391 VAL E C 1
ATOM 10613 O O . VAL E 1 391 ? 52.839 32.025 172.788 1.00 24.07 391 VAL E O 1
ATOM 10617 N N . SER E 1 392 ? 54.669 30.738 173.039 1.00 23.78 392 SER E N 1
ATOM 10618 C CA . SER E 1 392 ? 55.202 31.560 174.119 1.00 23.23 392 SER E CA 1
ATOM 10619 C C . SER E 1 392 ? 56.411 32.251 173.493 1.00 23.61 392 SER E C 1
ATOM 10620 O O . SER E 1 392 ? 57.354 31.594 173.027 1.00 23.97 392 SER E O 1
ATOM 10623 N N . ILE E 1 393 ? 56.374 33.578 173.473 1.00 24.02 393 ILE E N 1
ATOM 10624 C CA . ILE E 1 393 ? 57.442 34.353 172.869 1.00 23.50 393 ILE E CA 1
ATOM 10625 C C . ILE E 1 393 ? 58.495 34.773 173.854 1.00 24.16 393 ILE E C 1
ATOM 10626 O O . ILE E 1 393 ? 58.216 34.937 175.048 1.00 24.17 393 ILE E O 1
ATOM 10631 N N . THR E 1 394 ? 59.707 34.968 173.346 1.00 24.17 394 THR E N 1
ATOM 10632 C CA . THR E 1 394 ? 60.802 35.340 174.217 1.00 23.93 394 THR E CA 1
ATOM 10633 C C . THR E 1 394 ? 61.829 36.313 173.652 1.00 23.74 394 THR E C 1
ATOM 10634 O O . THR E 1 394 ? 63.017 35.991 173.578 1.00 23.26 394 THR E O 1
ATOM 10638 N N . PRO E 1 395 ? 61.388 37.500 173.252 1.00 23.42 395 PRO E N 1
ATOM 10639 C CA . PRO E 1 395 ? 62.267 38.559 172.728 1.00 22.33 395 PRO E CA 1
ATOM 10640 C C . PRO E 1 395 ? 63.738 38.275 173.003 1.00 22.36 395 PRO E C 1
ATOM 10641 O O . PRO E 1 395 ? 64.296 38.636 174.057 1.00 23.04 395 PRO E O 1
ATOM 10645 N N . VAL E 1 396 ? 64.341 37.624 172.023 1.00 21.07 396 VAL E N 1
ATOM 10646 C CA . VAL E 1 396 ? 65.726 37.231 172.058 1.00 17.78 396 VAL E CA 1
ATOM 10647 C C . VAL E 1 396 ? 66.520 38.211 171.235 1.00 17.31 396 VAL E C 1
ATOM 10648 O O . VAL E 1 396 ? 65.960 39.069 170.559 1.00 17.92 396 VAL E O 1
ATOM 10652 N N . THR E 1 397 ? 67.833 38.092 171.314 1.00 16.85 397 THR E N 1
ATOM 10653 C CA . THR E 1 397 ? 68.712 38.946 170.554 1.00 16.49 397 THR E CA 1
ATOM 10654 C C . THR E 1 397 ? 69.844 38.040 170.179 1.00 16.80 397 THR E C 1
ATOM 10655 O O . THR E 1 397 ? 70.416 37.382 171.045 1.00 16.13 397 THR E O 1
ATOM 10659 N N . VAL E 1 398 ? 70.169 38.000 168.895 1.00 16.31 398 VAL E N 1
ATOM 10660 C CA . VAL E 1 398 ? 71.230 37.128 168.439 1.00 17.51 398 VAL E CA 1
ATOM 10661 C C . VAL E 1 398 ? 72.424 37.845 167.824 1.00 18.49 398 VAL E C 1
ATOM 10662 O O . VAL E 1 398 ? 72.281 38.632 166.886 1.00 18.57 398 VAL E O 1
ATOM 10666 N N . GLY E 1 399 ? 73.604 37.567 168.376 1.00 19.15 399 GLY E N 1
ATOM 10667 C CA . GLY E 1 399 ? 74.818 38.173 167.873 1.00 20.31 399 GLY E CA 1
ATOM 10668 C C . GLY E 1 399 ? 75.082 37.588 166.506 1.00 21.18 399 GLY E C 1
ATOM 10669 O O . GLY E 1 399 ? 75.951 36.727 166.355 1.00 21.70 399 GLY E O 1
ATOM 10670 N N . ILE E 1 400 ? 74.323 38.057 165.517 1.00 22.02 400 ILE E N 1
ATOM 10671 C CA . ILE E 1 400 ? 74.434 37.582 164.141 1.00 22.52 400 ILE E CA 1
ATOM 10672 C C . ILE E 1 400 ? 74.018 38.671 163.169 1.00 22.66 400 ILE E C 1
ATOM 10673 O O . ILE E 1 400 ? 72.960 39.271 163.329 1.00 22.26 400 ILE E O 1
ATOM 10678 N N . ASP E 1 401 ? 74.834 38.932 162.158 1.00 23.16 401 ASP E N 1
ATOM 10679 C CA . ASP E 1 401 ? 74.449 39.950 161.192 1.00 25.15 401 ASP E CA 1
ATOM 10680 C C . ASP E 1 401 ? 73.104 39.511 160.593 1.00 24.37 401 ASP E C 1
ATOM 10681 O O . ASP E 1 401 ? 72.908 38.332 160.289 1.00 23.21 401 ASP E O 1
ATOM 10686 N N . THR E 1 402 ? 72.186 40.455 160.417 1.00 23.49 402 THR E N 1
ATOM 10687 C CA . THR E 1 402 ? 70.866 40.121 159.902 1.00 23.59 402 THR E CA 1
ATOM 10688 C C . THR E 1 402 ? 70.412 40.746 158.600 1.00 24.32 402 THR E C 1
ATOM 10689 O O . THR E 1 402 ? 70.006 41.910 158.564 1.00 25.64 402 THR E O 1
ATOM 10693 N N . GLU E 1 403 ? 70.456 39.952 157.537 1.00 25.02 403 GLU E N 1
ATOM 10694 C CA . GLU E 1 403 ? 70.009 40.394 156.220 1.00 25.95 403 GLU E CA 1
ATOM 10695 C C . GLU E 1 403 ? 68.579 40.917 156.392 1.00 23.99 403 GLU E C 1
ATOM 10696 O O . GLU E 1 403 ? 67.797 40.338 157.143 1.00 23.30 403 GLU E O 1
ATOM 10702 N N . ALA E 1 404 ? 68.239 42.022 155.740 1.00 21.96 404 ALA E N 1
ATOM 10703 C CA . ALA E 1 404 ? 66.880 42.518 155.849 1.00 19.71 404 ALA E CA 1
ATOM 10704 C C . ALA E 1 404 ? 66.097 41.796 154.778 1.00 20.31 404 ALA E C 1
ATOM 10705 O O . ALA E 1 404 ? 66.617 41.496 153.694 1.00 20.04 404 ALA E O 1
ATOM 10707 N N . VAL E 1 405 ? 64.845 41.505 155.100 1.00 20.53 405 VAL E N 1
ATOM 10708 C CA . VAL E 1 405 ? 63.945 40.795 154.200 1.00 20.49 405 VAL E CA 1
ATOM 10709 C C . VAL E 1 405 ? 62.530 41.199 154.587 1.00 20.17 405 VAL E C 1
ATOM 10710 O O . VAL E 1 405 ? 62.217 41.263 155.774 1.00 20.67 405 VAL E O 1
ATOM 10714 N N . ASN E 1 406 ? 61.667 41.476 153.615 1.00 20.21 406 ASN E N 1
ATOM 10715 C CA . ASN E 1 406 ? 60.317 41.872 153.983 1.00 20.40 406 ASN E CA 1
ATOM 10716 C C . ASN E 1 406 ? 59.484 40.680 154.393 1.00 19.55 406 ASN E C 1
ATOM 10717 O O . ASN E 1 406 ? 59.739 39.540 153.983 1.00 18.46 406 ASN E O 1
ATOM 10722 N N . ARG E 1 407 ? 58.509 40.974 155.205 1.00 17.84 407 ARG E N 1
ATOM 10723 C CA . ARG E 1 407 ? 57.486 40.053 155.645 1.00 16.49 407 ARG E CA 1
ATOM 10724 C C . ARG E 1 407 ? 56.259 40.501 154.876 1.00 16.36 407 ARG E C 1
ATOM 10725 O O . ARG E 1 407 ? 56.057 41.714 154.726 1.00 16.81 407 ARG E O 1
ATOM 10733 N N . LEU E 1 408 ? 55.424 39.611 154.394 1.00 16.08 408 LEU E N 1
ATOM 10734 C CA . LEU E 1 408 ? 54.250 40.039 153.629 1.00 15.26 408 LEU E CA 1
ATOM 10735 C C . LEU E 1 408 ? 52.950 39.999 154.409 1.00 15.52 408 LEU E C 1
ATOM 10736 O O . LEU E 1 408 ? 52.426 38.918 154.670 1.00 16.12 408 LEU E O 1
ATOM 10741 N N . SER E 1 409 ? 52.417 41.168 154.762 1.00 15.34 409 SER E N 1
ATOM 10742 C CA . SER E 1 409 ? 51.165 41.230 155.514 1.00 15.94 409 SER E CA 1
ATOM 10743 C C . SER E 1 409 ? 49.996 40.942 154.582 1.00 16.71 409 SER E C 1
ATOM 10744 O O . SER E 1 409 ? 49.533 41.816 153.846 1.00 16.47 409 SER E O 1
ATOM 10747 N N . ILE E 1 410 ? 49.519 39.703 154.640 1.00 17.32 410 ILE E N 1
ATOM 10748 C CA . ILE E 1 410 ? 48.437 39.239 153.787 1.00 17.81 410 ILE E CA 1
ATOM 10749 C C . ILE E 1 410 ? 47.191 38.881 154.579 1.00 17.75 410 ILE E C 1
ATOM 10750 O O . ILE E 1 410 ? 47.248 38.043 155.479 1.00 17.88 410 ILE E O 1
ATOM 10755 N N . GLU E 1 411 ? 46.064 39.505 154.243 1.00 17.78 411 GLU E N 1
ATOM 10756 C CA . GLU E 1 411 ? 44.825 39.208 154.949 1.00 18.06 411 GLU E CA 1
ATOM 10757 C C . GLU E 1 411 ? 44.357 37.793 154.679 1.00 17.02 411 GLU E C 1
ATOM 10758 O O . GLU E 1 411 ? 44.017 37.449 153.553 1.00 16.81 411 GLU E O 1
ATOM 10764 N N . MET E 1 412 ? 44.369 36.968 155.715 1.00 16.29 412 MET E N 1
ATOM 10765 C CA . MET E 1 412 ? 43.886 35.600 155.547 1.00 15.39 412 MET E CA 1
ATOM 10766 C C . MET E 1 412 ? 42.470 35.658 155.027 1.00 15.17 412 MET E C 1
ATOM 10767 O O . MET E 1 412 ? 41.596 36.214 155.680 1.00 14.36 412 MET E O 1
ATOM 10772 N N . PRO E 1 413 ? 42.221 35.078 153.844 1.00 15.24 413 PRO E N 1
ATOM 10773 C CA . PRO E 1 413 ? 40.882 35.084 153.253 1.00 15.39 413 PRO E CA 1
ATOM 10774 C C . PRO E 1 413 ? 39.842 34.469 154.176 1.00 14.78 413 PRO E C 1
ATOM 10775 O O . PRO E 1 413 ? 40.150 33.591 154.979 1.00 14.45 413 PRO E O 1
ATOM 10779 N N . ALA E 1 414 ? 38.610 34.946 154.064 1.00 13.40 414 ALA E N 1
ATOM 10780 C CA . ALA E 1 414 ? 37.537 34.431 154.884 1.00 13.52 414 ALA E CA 1
ATOM 10781 C C . ALA E 1 414 ? 37.701 32.929 155.073 1.00 12.64 414 ALA E C 1
ATOM 10782 O O . ALA E 1 414 ? 37.569 32.146 154.130 1.00 11.71 414 ALA E O 1
ATOM 10784 N N . LEU E 1 415 ? 38.002 32.549 156.305 1.00 12.49 415 LEU E N 1
ATOM 10785 C CA . LEU E 1 415 ? 38.195 31.161 156.672 1.00 13.26 415 LEU E CA 1
ATOM 10786 C C . LEU E 1 415 ? 36.949 30.695 157.389 1.00 14.79 415 LEU E C 1
ATOM 10787 O O . LEU E 1 415 ? 36.783 29.501 157.670 1.00 14.41 415 LEU E O 1
ATOM 10792 N N . THR E 1 416 ? 36.069 31.650 157.673 1.00 16.62 416 THR E N 1
ATOM 10793 C CA . THR E 1 416 ? 34.853 31.353 158.407 1.00 18.88 416 THR E CA 1
ATOM 10794 C C . THR E 1 416 ? 33.798 30.527 157.725 1.00 19.38 416 THR E C 1
ATOM 10795 O O . THR E 1 416 ? 33.277 30.874 156.653 1.00 19.63 416 THR E O 1
ATOM 10799 N N . THR E 1 417 ? 33.488 29.433 158.415 1.00 20.58 417 THR E N 1
ATOM 10800 C CA . THR E 1 417 ? 32.489 28.463 158.014 1.00 21.41 417 THR E CA 1
ATOM 10801 C C . THR E 1 417 ? 31.471 29.205 157.151 1.00 23.28 417 THR E C 1
ATOM 10802 O O . THR E 1 417 ? 31.091 28.757 156.060 1.00 21.77 417 THR E O 1
ATOM 10806 N N . GLU E 1 418 ? 31.093 30.385 157.636 1.00 26.18 418 GLU E N 1
ATOM 10807 C CA . GLU E 1 418 ? 30.075 31.180 156.985 1.00 28.70 418 GLU E CA 1
ATOM 10808 C C . GLU E 1 418 ? 30.415 32.627 156.691 1.00 28.05 418 GLU E C 1
ATOM 10809 O O . GLU E 1 418 ? 29.528 33.410 156.367 1.00 28.24 418 GLU E O 1
ATOM 10815 N N . GLU E 1 419 ? 31.677 33.008 156.805 1.00 28.50 419 GLU E N 1
ATOM 10816 C CA . GLU E 1 419 ? 32.010 34.395 156.508 1.00 28.57 419 GLU E CA 1
ATOM 10817 C C . GLU E 1 419 ? 32.007 34.498 154.994 1.00 26.59 419 GLU E C 1
ATOM 10818 O O . GLU E 1 419 ? 31.348 35.364 154.407 1.00 26.51 419 GLU E O 1
ATOM 10824 N N . VAL E 1 420 ? 32.751 33.584 154.378 1.00 22.63 420 VAL E N 1
ATOM 10825 C CA . VAL E 1 420 ? 32.866 33.484 152.927 1.00 19.28 420 VAL E CA 1
ATOM 10826 C C . VAL E 1 420 ? 31.478 33.643 152.330 1.00 17.27 420 VAL E C 1
ATOM 10827 O O . VAL E 1 420 ? 31.226 34.485 151.465 1.00 16.17 420 VAL E O 1
ATOM 10831 N N . THR E 1 421 ? 30.585 32.810 152.843 1.00 17.04 421 THR E N 1
ATOM 10832 C CA . THR E 1 421 ? 29.199 32.749 152.431 1.00 15.91 421 THR E CA 1
ATOM 10833 C C . THR E 1 421 ? 28.598 34.127 152.369 1.00 14.76 421 THR E C 1
ATOM 10834 O O . THR E 1 421 ? 27.640 34.353 151.643 1.00 14.21 421 THR E O 1
ATOM 10838 N N . THR E 1 422 ? 29.177 35.048 153.127 1.00 14.68 422 THR E N 1
ATOM 10839 C CA . THR E 1 422 ? 28.657 36.399 153.197 1.00 15.08 422 THR E CA 1
ATOM 10840 C C . THR E 1 422 ? 29.355 37.462 152.365 1.00 15.19 422 THR E C 1
ATOM 10841 O O . THR E 1 422 ? 28.717 38.126 151.551 1.00 14.73 422 THR E O 1
ATOM 10845 N N . ASN E 1 423 ? 30.654 37.634 152.573 1.00 15.42 423 ASN E N 1
ATOM 10846 C CA . ASN E 1 423 ? 31.408 38.646 151.838 1.00 16.27 423 ASN E CA 1
ATOM 10847 C C . ASN E 1 423 ? 31.612 38.282 150.373 1.00 15.70 423 ASN E C 1
ATOM 10848 O O . ASN E 1 423 ? 32.220 39.047 149.624 1.00 14.78 423 ASN E O 1
ATOM 10853 N N . VAL E 1 424 ? 31.108 37.117 149.973 1.00 16.45 424 VAL E N 1
ATOM 10854 C CA . VAL E 1 424 ? 31.250 36.656 148.596 1.00 17.19 424 VAL E CA 1
ATOM 10855 C C . VAL E 1 424 ? 29.943 36.193 147.978 1.00 17.51 424 VAL E C 1
ATOM 10856 O O . VAL E 1 424 ? 29.331 35.252 148.450 1.00 18.68 424 VAL E O 1
ATOM 10860 N N . PRO E 1 425 ? 29.506 36.845 146.900 1.00 17.77 425 PRO E N 1
ATOM 10861 C CA . PRO E 1 425 ? 28.256 36.448 146.258 1.00 19.01 425 PRO E CA 1
ATOM 10862 C C . PRO E 1 425 ? 28.522 35.414 145.174 1.00 19.48 425 PRO E C 1
ATOM 10863 O O . PRO E 1 425 ? 27.688 34.546 144.903 1.00 19.50 425 PRO E O 1
ATOM 10867 N N . LYS E 1 426 ? 29.696 35.530 144.560 1.00 20.36 426 LYS E N 1
ATOM 10868 C CA . LYS E 1 426 ? 30.120 34.629 143.495 1.00 20.97 426 LYS E CA 1
ATOM 10869 C C . LYS E 1 426 ? 30.649 33.310 144.039 1.00 21.13 426 LYS E C 1
ATOM 10870 O O . LYS E 1 426 ? 31.464 32.651 143.394 1.00 21.90 426 LYS E O 1
ATOM 10876 N N . TYR E 1 427 ? 30.204 32.919 145.224 1.00 19.85 427 TYR E N 1
ATOM 10877 C CA . TYR E 1 427 ? 30.659 31.657 145.773 1.00 18.21 427 TYR E CA 1
ATOM 10878 C C . TYR E 1 427 ? 29.656 30.593 145.410 1.00 18.33 427 TYR E C 1
ATOM 10879 O O . TYR E 1 427 ? 28.466 30.862 145.303 1.00 18.61 427 TYR E O 1
ATOM 10888 N N . GLU E 1 428 ? 30.130 29.375 145.241 1.00 18.89 428 GLU E N 1
ATOM 10889 C CA . GLU E 1 428 ? 29.230 28.289 144.938 1.00 20.19 428 GLU E CA 1
ATOM 10890 C C . GLU E 1 428 ? 29.362 27.287 146.066 1.00 19.36 428 GLU E C 1
ATOM 10891 O O . GLU E 1 428 ? 30.224 27.435 146.941 1.00 19.16 428 GLU E O 1
ATOM 10897 N N . GLN E 1 429 ? 28.507 26.272 146.051 1.00 17.21 429 GLN E N 1
ATOM 10898 C CA . GLN E 1 429 ? 28.548 25.259 147.086 1.00 15.00 429 GLN E CA 1
ATOM 10899 C C . GLN E 1 429 ? 27.509 24.173 146.861 1.00 16.26 429 GLN E C 1
ATOM 10900 O O . GLN E 1 429 ? 26.368 24.464 146.516 1.00 17.31 429 GLN E O 1
ATOM 10906 N N . PHE E 1 430 ? 27.920 22.920 147.035 1.00 17.39 430 PHE E N 1
ATOM 10907 C CA . PHE E 1 430 ? 27.024 21.775 146.902 1.00 17.04 430 PHE E CA 1
ATOM 10908 C C . PHE E 1 430 ? 27.533 20.736 147.863 1.00 17.21 430 PHE E C 1
ATOM 10909 O O . PHE E 1 430 ? 28.554 20.929 148.521 1.00 17.70 430 PHE E O 1
ATOM 10917 N N . LEU E 1 431 ? 26.828 19.623 147.955 1.00 16.88 431 LEU E N 1
ATOM 10918 C CA . LEU E 1 431 ? 27.303 18.595 148.844 1.00 17.81 431 LEU E CA 1
ATOM 10919 C C . LEU E 1 431 ? 28.409 17.897 148.085 1.00 19.32 431 LEU E C 1
ATOM 10920 O O . LEU E 1 431 ? 28.423 17.889 146.850 1.00 18.72 431 LEU E O 1
ATOM 10925 N N . CYS E 1 432 ? 29.344 17.331 148.831 1.00 20.97 432 CYS E N 1
ATOM 10926 C CA . CYS E 1 432 ? 30.447 16.625 148.230 1.00 21.80 432 CYS E CA 1
ATOM 10927 C C . CYS E 1 432 ? 29.855 15.474 147.437 1.00 23.48 432 CYS E C 1
ATOM 10928 O O . CYS E 1 432 ? 30.328 15.167 146.346 1.00 25.56 432 CYS E O 1
ATOM 10931 N N . LYS E 1 433 ? 28.815 14.840 147.980 1.00 23.81 433 LYS E N 1
ATOM 10932 C CA . LYS E 1 433 ? 28.152 13.726 147.292 1.00 24.83 433 LYS E CA 1
ATOM 10933 C C . LYS E 1 433 ? 27.825 14.109 145.830 1.00 23.49 433 LYS E C 1
ATOM 10934 O O . LYS E 1 433 ? 28.261 13.438 144.881 1.00 22.13 433 LYS E O 1
ATOM 10940 N N . GLU E 1 434 ? 27.071 15.194 145.658 1.00 22.46 434 GLU E N 1
ATOM 10941 C CA . GLU E 1 434 ? 26.706 15.657 144.331 1.00 22.14 434 GLU E CA 1
ATOM 10942 C C . GLU E 1 434 ? 27.964 16.026 143.614 1.00 21.94 434 GLU E C 1
ATOM 10943 O O . GLU E 1 434 ? 28.524 15.211 142.893 1.00 22.47 434 GLU E O 1
ATOM 10949 N N . SER E 1 435 ? 28.416 17.254 143.816 1.00 21.77 435 SER E N 1
ATOM 10950 C CA . SER E 1 435 ? 29.650 17.707 143.193 1.00 21.46 435 SER E CA 1
ATOM 10951 C C . SER E 1 435 ? 30.751 16.801 143.710 1.00 20.73 435 SER E C 1
ATOM 10952 O O . SER E 1 435 ? 31.229 17.006 144.821 1.00 20.39 435 SER E O 1
ATOM 10955 N N . GLY E 1 436 ? 31.144 15.805 142.918 1.00 20.00 436 GLY E N 1
ATOM 10956 C CA . GLY E 1 436 ? 32.183 14.867 143.324 1.00 20.21 436 GLY E CA 1
ATOM 10957 C C . GLY E 1 436 ? 33.440 15.530 143.856 1.00 19.81 436 GLY E C 1
ATOM 10958 O O . GLY E 1 436 ? 34.518 14.929 143.905 1.00 19.90 436 GLY E O 1
ATOM 10959 N N . GLY E 1 437 ? 33.286 16.786 144.256 1.00 19.45 437 GLY E N 1
ATOM 10960 C CA . GLY E 1 437 ? 34.380 17.568 144.786 1.00 18.84 437 GLY E CA 1
ATOM 10961 C C . GLY E 1 437 ? 34.186 18.996 144.333 1.00 17.27 437 GLY E C 1
ATOM 10962 O O . GLY E 1 437 ? 33.108 19.367 143.868 1.00 17.04 437 GLY E O 1
ATOM 10963 N N . ALA E 1 438 ? 35.232 19.797 144.448 1.00 15.79 438 ALA E N 1
ATOM 10964 C CA . ALA E 1 438 ? 35.132 21.179 144.043 1.00 14.92 438 ALA E CA 1
ATOM 10965 C C . ALA E 1 438 ? 36.145 21.514 142.979 1.00 14.48 438 ALA E C 1
ATOM 10966 O O . ALA E 1 438 ? 37.278 21.029 142.993 1.00 12.72 438 ALA E O 1
ATOM 10968 N N . TYR E 1 439 ? 35.722 22.346 142.041 1.00 15.18 439 TYR E N 1
ATOM 10969 C CA . TYR E 1 439 ? 36.606 22.776 140.982 1.00 16.62 439 TYR E CA 1
ATOM 10970 C C . TYR E 1 439 ? 36.774 24.259 141.170 1.00 16.72 439 TYR E C 1
ATOM 10971 O O . TYR E 1 439 ? 35.791 24.993 141.269 1.00 17.17 439 TYR E O 1
ATOM 10980 N N . ILE E 1 440 ? 38.018 24.703 141.232 1.00 16.51 440 ILE E N 1
ATOM 10981 C CA . ILE E 1 440 ? 38.264 26.109 141.414 1.00 16.06 440 ILE E CA 1
ATOM 10982 C C . ILE E 1 440 ? 39.220 26.635 140.370 1.00 17.52 440 ILE E C 1
ATOM 10983 O O . ILE E 1 440 ? 40.263 26.040 140.112 1.00 17.49 440 ILE E O 1
ATOM 10988 N N . VAL E 1 441 ? 38.833 27.749 139.760 1.00 18.96 441 VAL E N 1
ATOM 10989 C CA . VAL E 1 441 ? 39.623 28.395 138.723 1.00 19.98 441 VAL E CA 1
ATOM 10990 C C . VAL E 1 441 ? 39.912 29.828 139.118 1.00 19.97 441 VAL E C 1
ATOM 10991 O O . VAL E 1 441 ? 39.004 30.658 139.189 1.00 20.41 441 VAL E O 1
ATOM 10995 N N . HIS E 1 442 ? 41.180 30.112 139.378 1.00 19.10 442 HIS E N 1
ATOM 10996 C CA . HIS E 1 442 ? 41.592 31.453 139.755 1.00 19.36 442 HIS E CA 1
ATOM 10997 C C . HIS E 1 442 ? 41.586 32.334 138.517 1.00 18.99 442 HIS E C 1
ATOM 10998 O O . HIS E 1 442 ? 41.480 31.831 137.393 1.00 18.59 442 HIS E O 1
ATOM 11005 N N . TYR E 1 443 ? 41.711 33.643 138.718 1.00 17.05 443 TYR E N 1
ATOM 11006 C CA . TYR E 1 443 ? 41.756 34.548 137.586 1.00 16.02 443 TYR E CA 1
ATOM 11007 C C . TYR E 1 443 ? 42.422 35.885 137.895 1.00 15.64 443 TYR E C 1
ATOM 11008 O O . TYR E 1 443 ? 42.542 36.280 139.052 1.00 15.46 443 TYR E O 1
ATOM 11017 N N . LYS E 1 444 ? 42.886 36.551 136.840 1.00 15.60 444 LYS E N 1
ATOM 11018 C CA . LYS E 1 444 ? 43.514 37.865 136.939 1.00 14.45 444 LYS E CA 1
ATOM 11019 C C . LYS E 1 444 ? 42.468 38.700 137.660 1.00 13.91 444 LYS E C 1
ATOM 11020 O O . LYS E 1 444 ? 41.608 39.320 137.052 1.00 14.19 444 LYS E O 1
ATOM 11026 N N . MET E 1 445 ? 42.542 38.686 138.979 1.00 13.67 445 MET E N 1
ATOM 11027 C CA . MET E 1 445 ? 41.569 39.369 139.809 1.00 14.19 445 MET E CA 1
ATOM 11028 C C . MET E 1 445 ? 41.825 40.824 140.148 1.00 14.77 445 MET E C 1
ATOM 11029 O O . MET E 1 445 ? 40.947 41.673 140.006 1.00 13.98 445 MET E O 1
ATOM 11034 N N . ASN E 1 446 ? 43.032 41.093 140.620 1.00 14.90 446 ASN E N 1
ATOM 11035 C CA . ASN E 1 446 ? 43.404 42.418 141.054 1.00 15.08 446 ASN E CA 1
ATOM 11036 C C . ASN E 1 446 ? 43.682 43.433 139.980 1.00 15.11 446 ASN E C 1
ATOM 11037 O O . ASN E 1 446 ? 43.172 44.535 140.051 1.00 15.80 446 ASN E O 1
ATOM 11042 N N . ASN E 1 447 ? 44.493 43.083 138.991 1.00 15.84 447 ASN E N 1
ATOM 11043 C CA . ASN E 1 447 ? 44.805 44.026 137.920 1.00 15.46 447 ASN E CA 1
ATOM 11044 C C . ASN E 1 447 ? 43.922 43.708 136.721 1.00 14.15 447 ASN E C 1
ATOM 11045 O O . ASN E 1 447 ? 43.692 42.552 136.418 1.00 14.14 447 ASN E O 1
ATOM 11050 N N . PRO E 1 448 ? 43.410 44.728 136.027 1.00 13.20 448 PRO E N 1
ATOM 11051 C CA . PRO E 1 448 ? 42.559 44.454 134.872 1.00 13.28 448 PRO E CA 1
ATOM 11052 C C . PRO E 1 448 ? 43.371 43.708 133.844 1.00 14.14 448 PRO E C 1
ATOM 11053 O O . PRO E 1 448 ? 42.857 42.849 133.135 1.00 13.91 448 PRO E O 1
ATOM 11057 N N . VAL E 1 449 ? 44.651 44.058 133.768 1.00 15.36 449 VAL E N 1
ATOM 11058 C CA . VAL E 1 449 ? 45.552 43.419 132.827 1.00 16.59 449 VAL E CA 1
ATOM 11059 C C . VAL E 1 449 ? 46.589 42.586 133.550 1.00 18.17 449 VAL E C 1
ATOM 11060 O O . VAL E 1 449 ? 46.704 42.652 134.772 1.00 18.87 449 VAL E O 1
ATOM 11064 N N . PHE E 1 450 ? 47.362 41.817 132.791 1.00 20.08 450 PHE E N 1
ATOM 11065 C CA . PHE E 1 450 ? 48.362 40.933 133.386 1.00 21.33 450 PHE E CA 1
ATOM 11066 C C . PHE E 1 450 ? 49.738 41.524 133.661 1.00 21.83 450 PHE E C 1
ATOM 11067 O O . PHE E 1 450 ? 50.637 41.364 132.839 1.00 21.49 450 PHE E O 1
ATOM 11075 N N . GLU E 1 451 ? 49.917 42.188 134.805 1.00 22.49 451 GLU E N 1
ATOM 11076 C CA . GLU E 1 451 ? 51.233 42.739 135.139 1.00 22.88 451 GLU E CA 1
ATOM 11077 C C . GLU E 1 451 ? 52.183 41.553 135.300 1.00 23.06 451 GLU E C 1
ATOM 11078 O O . GLU E 1 451 ? 51.836 40.407 134.986 1.00 23.28 451 GLU E O 1
ATOM 11084 N N . MET E 1 452 ? 53.376 41.826 135.803 1.00 21.71 452 MET E N 1
ATOM 11085 C CA . MET E 1 452 ? 54.367 40.784 135.986 1.00 20.37 452 MET E CA 1
ATOM 11086 C C . MET E 1 452 ? 54.798 40.684 137.438 1.00 20.65 452 MET E C 1
ATOM 11087 O O . MET E 1 452 ? 55.929 41.046 137.754 1.00 21.71 452 MET E O 1
ATOM 11092 N N . THR E 1 453 ? 53.939 40.196 138.328 1.00 19.63 453 THR E N 1
ATOM 11093 C CA . THR E 1 453 ? 54.365 40.119 139.721 1.00 19.32 453 THR E CA 1
ATOM 11094 C C . THR E 1 453 ? 55.798 39.641 139.817 1.00 19.69 453 THR E C 1
ATOM 11095 O O . THR E 1 453 ? 56.112 38.494 139.492 1.00 18.54 453 THR E O 1
ATOM 11099 N N . GLY E 1 454 ? 56.664 40.546 140.253 1.00 20.21 454 GLY E N 1
ATOM 11100 C CA . GLY E 1 454 ? 58.064 40.218 140.400 1.00 21.95 454 GLY E CA 1
ATOM 11101 C C . GLY E 1 454 ? 58.479 40.281 141.859 1.00 23.59 454 GLY E C 1
ATOM 11102 O O . GLY E 1 454 ? 57.638 40.385 142.761 1.00 23.49 454 GLY E O 1
ATOM 11103 N N . GLU E 1 455 ? 59.786 40.236 142.087 1.00 24.28 455 GLU E N 1
ATOM 11104 C CA . GLU E 1 455 ? 60.339 40.270 143.429 1.00 25.01 455 GLU E CA 1
ATOM 11105 C C . GLU E 1 455 ? 59.691 41.277 144.380 1.00 23.91 455 GLU E C 1
ATOM 11106 O O . GLU E 1 455 ? 59.775 41.107 145.596 1.00 23.83 455 GLU E O 1
ATOM 11112 N N . GLU E 1 456 ? 59.042 42.306 143.831 1.00 23.58 456 GLU E N 1
ATOM 11113 C CA . GLU E 1 456 ? 58.403 43.346 144.644 1.00 23.63 456 GLU E CA 1
ATOM 11114 C C . GLU E 1 456 ? 57.717 42.730 145.841 1.00 24.25 456 GLU E C 1
ATOM 11115 O O . GLU E 1 456 ? 58.132 42.942 146.988 1.00 24.33 456 GLU E O 1
ATOM 11121 N N . ASN E 1 457 ? 56.650 41.984 145.581 1.00 23.47 457 ASN E N 1
ATOM 11122 C CA . ASN E 1 457 ? 55.990 41.320 146.668 1.00 24.04 457 ASN E CA 1
ATOM 11123 C C . ASN E 1 457 ? 56.477 39.871 146.778 1.00 24.01 457 ASN E C 1
ATOM 11124 O O . ASN E 1 457 ? 55.921 38.946 146.189 1.00 24.82 457 ASN E O 1
ATOM 11129 N N . PHE E 1 458 ? 57.505 39.719 147.563 1.00 25.05 458 PHE E N 1
ATOM 11130 C CA . PHE E 1 458 ? 58.140 38.442 147.849 1.00 24.87 458 PHE E CA 1
ATOM 11131 C C . PHE E 1 458 ? 58.479 38.536 149.333 1.00 24.96 458 PHE E C 1
ATOM 11132 O O . PHE E 1 458 ? 58.701 39.635 149.847 1.00 25.90 458 PHE E O 1
ATOM 11140 N N . GLY E 1 459 ? 58.524 37.414 150.035 1.00 23.89 459 GLY E N 1
ATOM 11141 C CA . GLY E 1 459 ? 58.854 37.514 151.441 1.00 22.49 459 GLY E CA 1
ATOM 11142 C C . GLY E 1 459 ? 58.116 36.596 152.386 1.00 21.30 459 GLY E C 1
ATOM 11143 O O . GLY E 1 459 ? 57.491 35.613 151.984 1.00 20.63 459 GLY E O 1
ATOM 11144 N N . GLY E 1 460 ? 58.198 36.933 153.666 1.00 20.18 460 GLY E N 1
ATOM 11145 C CA . GLY E 1 460 ? 57.565 36.121 154.681 1.00 19.97 460 GLY E CA 1
ATOM 11146 C C . GLY E 1 460 ? 56.082 36.355 154.856 1.00 19.77 460 GLY E C 1
ATOM 11147 O O . GLY E 1 460 ? 55.670 37.358 155.442 1.00 19.73 460 GLY E O 1
ATOM 11148 N N . PHE E 1 461 ? 55.274 35.430 154.350 1.00 18.12 461 PHE E N 1
ATOM 11149 C CA . PHE E 1 461 ? 53.839 35.556 154.499 1.00 17.32 461 PHE E CA 1
ATOM 11150 C C . PHE E 1 461 ? 53.498 35.614 155.976 1.00 16.87 461 PHE E C 1
ATOM 11151 O O . PHE E 1 461 ? 53.923 34.770 156.778 1.00 15.99 461 PHE E O 1
ATOM 11159 N N . GLN E 1 462 ? 52.728 36.608 156.314 1.00 17.38 462 GLN E N 1
ATOM 11160 C CA . GLN E 1 462 ? 52.274 36.875 157.637 1.00 16.70 462 GLN E CA 1
ATOM 11161 C C . GLN E 1 462 ? 50.827 37.321 157.559 1.00 16.22 462 GLN E C 1
ATOM 11162 O O . GLN E 1 462 ? 50.541 38.468 157.234 1.00 17.07 462 GLN E O 1
ATOM 11168 N N . PHE E 1 463 ? 49.917 36.403 157.844 1.00 15.71 463 PHE E N 1
ATOM 11169 C CA . PHE E 1 463 ? 48.500 36.668 157.727 1.00 15.96 463 PHE E CA 1
ATOM 11170 C C . PHE E 1 463 ? 47.820 37.374 158.872 1.00 16.73 463 PHE E C 1
ATOM 11171 O O . PHE E 1 463 ? 47.930 36.981 160.031 1.00 15.48 463 PHE E O 1
ATOM 11179 N N . HIS E 1 464 ? 47.105 38.432 158.521 1.00 17.05 464 HIS E N 1
ATOM 11180 C CA . HIS E 1 464 ? 46.365 39.188 159.496 1.00 18.64 464 HIS E CA 1
ATOM 11181 C C . HIS E 1 464 ? 44.915 38.905 159.192 1.00 19.03 464 HIS E C 1
ATOM 11182 O O . HIS E 1 464 ? 44.586 38.423 158.116 1.00 19.44 464 HIS E O 1
ATOM 11189 N N . TYR E 1 465 ? 44.053 39.219 160.144 1.00 22.83 465 TYR E N 1
ATOM 11190 C CA . TYR E 1 465 ? 42.638 38.928 160.020 1.00 24.01 465 TYR E CA 1
ATOM 11191 C C . TYR E 1 465 ? 41.918 39.754 161.072 1.00 24.31 465 TYR E C 1
ATOM 11192 O O . TYR E 1 465 ? 42.550 40.431 161.880 1.00 25.44 465 TYR E O 1
ATOM 11201 N N . PRO E 1 466 ? 40.584 39.733 161.066 1.00 24.04 466 PRO E N 1
ATOM 11202 C CA . PRO E 1 466 ? 39.884 40.513 162.086 1.00 24.82 466 PRO E CA 1
ATOM 11203 C C . PRO E 1 466 ? 39.963 39.766 163.412 1.00 25.71 466 PRO E C 1
ATOM 11204 O O . PRO E 1 466 ? 40.222 38.548 163.437 1.00 25.01 466 PRO E O 1
ATOM 11208 N N . GLY E 1 467 ? 39.743 40.490 164.507 1.00 25.74 467 GLY E N 1
ATOM 11209 C CA . GLY E 1 467 ? 39.822 39.872 165.818 1.00 25.17 467 GLY E CA 1
ATOM 11210 C C . GLY E 1 467 ? 41.210 39.322 166.136 1.00 24.40 467 GLY E C 1
ATOM 11211 O O . GLY E 1 467 ? 41.516 39.050 167.295 1.00 25.25 467 GLY E O 1
ATOM 11212 N N . TYR E 1 468 ? 42.056 39.163 165.119 1.00 24.43 468 TYR E N 1
ATOM 11213 C CA . TYR E 1 468 ? 43.403 38.639 165.324 1.00 23.81 468 TYR E CA 1
ATOM 11214 C C . TYR E 1 468 ? 44.431 39.631 165.839 1.00 23.96 468 TYR E C 1
ATOM 11215 O O . TYR E 1 468 ? 44.633 40.693 165.256 1.00 23.88 468 TYR E O 1
ATOM 11224 N N . ASP E 1 469 ? 45.115 39.235 166.908 1.00 24.57 469 ASP E N 1
ATOM 11225 C CA . ASP E 1 469 ? 46.141 40.055 167.528 1.00 24.36 469 ASP E CA 1
ATOM 11226 C C . ASP E 1 469 ? 47.524 39.659 167.032 1.00 23.08 469 ASP E C 1
ATOM 11227 O O . ASP E 1 469 ? 47.926 38.505 167.145 1.00 23.04 469 ASP E O 1
ATOM 11232 N N . PRO E 1 470 ? 48.281 40.626 166.501 1.00 22.02 470 PRO E N 1
ATOM 11233 C CA . PRO E 1 470 ? 49.636 40.439 165.968 1.00 21.76 470 PRO E CA 1
ATOM 11234 C C . PRO E 1 470 ? 50.695 40.314 167.033 1.00 20.80 470 PRO E C 1
ATOM 11235 O O . PRO E 1 470 ? 51.785 39.816 166.771 1.00 19.93 470 PRO E O 1
ATOM 11239 N N . GLU E 1 471 ? 50.378 40.795 168.229 1.00 21.81 471 GLU E N 1
ATOM 11240 C CA . GLU E 1 471 ? 51.323 40.729 169.332 1.00 24.20 471 GLU E CA 1
ATOM 11241 C C . GLU E 1 471 ? 51.795 39.281 169.383 1.00 23.74 471 GLU E C 1
ATOM 11242 O O . GLU E 1 471 ? 52.905 38.983 169.833 1.00 23.69 471 GLU E O 1
ATOM 11248 N N . ASN E 1 472 ? 50.941 38.392 168.920 1.00 22.15 472 ASN E N 1
ATOM 11249 C CA . ASN E 1 472 ? 51.227 36.977 1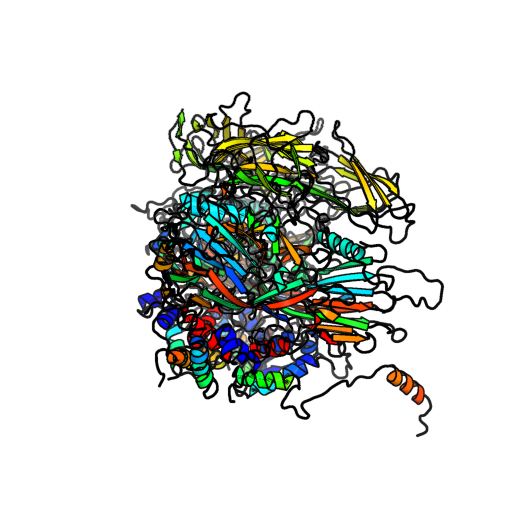68.889 1.00 20.53 472 ASN E CA 1
ATOM 11250 C C . ASN E 1 472 ? 52.006 36.589 167.662 1.00 20.06 472 ASN E C 1
ATOM 11251 O O . ASN E 1 472 ? 52.139 35.414 167.360 1.00 21.29 472 ASN E O 1
ATOM 11256 N N . ASN E 1 473 ? 52.549 37.564 166.943 1.00 20.38 473 ASN E N 1
ATOM 11257 C CA . ASN E 1 473 ? 53.325 37.264 165.739 1.00 20.21 473 ASN E CA 1
ATOM 11258 C C . ASN E 1 473 ? 54.824 37.163 166.017 1.00 19.31 473 ASN E C 1
ATOM 11259 O O . ASN E 1 473 ? 55.415 38.062 166.609 1.00 18.93 473 ASN E O 1
ATOM 11264 N N . ALA E 1 474 ? 55.429 36.061 165.587 1.00 18.16 474 ALA E N 1
ATOM 11265 C CA . ALA E 1 474 ? 56.856 35.825 165.790 1.00 17.65 474 ALA E CA 1
ATOM 11266 C C . ALA E 1 474 ? 57.713 36.824 165.021 1.00 18.94 474 ALA E C 1
ATOM 11267 O O . ALA E 1 474 ? 57.341 37.247 163.919 1.00 19.24 474 ALA E O 1
ATOM 11269 N N . LEU E 1 475 ? 58.876 37.170 165.574 1.00 17.53 475 LEU E N 1
ATOM 11270 C CA . LEU E 1 475 ? 59.751 38.156 164.939 1.00 17.17 475 LEU E CA 1
ATOM 11271 C C . LEU E 1 475 ? 60.346 37.863 163.568 1.00 16.27 475 LEU E C 1
ATOM 11272 O O . LEU E 1 475 ? 59.685 38.034 162.548 1.00 17.79 475 LEU E O 1
ATOM 11277 N N . GLY E 1 476 ? 61.607 37.452 163.537 1.00 16.16 476 GLY E N 1
ATOM 11278 C CA . GLY E 1 476 ? 62.422 37.167 162.352 1.00 17.10 476 GLY E CA 1
ATOM 11279 C C . GLY E 1 476 ? 61.698 36.672 161.115 1.00 17.44 476 GLY E C 1
ATOM 11280 O O . GLY E 1 476 ? 60.480 36.559 161.080 1.00 17.01 476 GLY E O 1
ATOM 11281 N N . LEU E 1 477 ? 62.529 36.367 160.096 1.00 16.14 477 LEU E N 1
ATOM 11282 C CA . LEU E 1 477 ? 62.033 35.889 158.819 1.00 16.48 477 LEU E CA 1
ATOM 11283 C C . LEU E 1 477 ? 61.535 34.465 158.895 1.00 16.87 477 LEU E C 1
ATOM 11284 O O . LEU E 1 477 ? 62.277 33.521 158.623 1.00 17.22 477 LEU E O 1
ATOM 11289 N N . ARG E 1 478 ? 60.272 34.315 159.277 1.00 17.88 478 ARG E N 1
ATOM 11290 C CA . ARG E 1 478 ? 59.658 32.999 159.360 1.00 17.71 478 ARG E CA 1
ATOM 11291 C C . ARG E 1 478 ? 58.266 33.048 158.732 1.00 18.01 478 ARG E C 1
ATOM 11292 O O . ARG E 1 478 ? 57.754 34.119 158.409 1.00 18.78 478 ARG E O 1
ATOM 11300 N N . GLY E 1 479 ? 57.662 31.883 158.550 1.00 18.14 479 GLY E N 1
ATOM 11301 C CA . GLY E 1 479 ? 56.360 31.817 157.923 1.00 17.60 479 GLY E CA 1
ATOM 11302 C C . GLY E 1 479 ? 56.678 31.384 156.513 1.00 17.35 479 GLY E C 1
ATOM 11303 O O . GLY E 1 479 ? 57.821 31.020 156.228 1.00 17.04 479 GLY E O 1
ATOM 11304 N N . ILE E 1 480 ? 55.694 31.407 155.627 1.00 16.67 480 ILE E N 1
ATOM 11305 C CA . ILE E 1 480 ? 55.954 31.016 154.253 1.00 16.65 480 ILE E CA 1
ATOM 11306 C C . ILE E 1 480 ? 56.807 32.084 153.578 1.00 17.29 480 ILE E C 1
ATOM 11307 O O . ILE E 1 480 ? 56.795 33.244 153.982 1.00 17.75 480 ILE E O 1
ATOM 11312 N N . VAL E 1 481 ? 57.559 31.704 152.558 1.00 16.75 481 VAL E N 1
ATOM 11313 C CA . VAL E 1 481 ? 58.374 32.684 151.865 1.00 17.10 481 VAL E CA 1
ATOM 11314 C C . VAL E 1 481 ? 58.205 32.455 150.383 1.00 18.05 481 VAL E C 1
ATOM 11315 O O . VAL E 1 481 ? 58.592 31.408 149.868 1.00 17.84 481 VAL E O 1
ATOM 11319 N N . ASP E 1 482 ? 57.636 33.430 149.686 1.00 19.29 482 ASP E N 1
ATOM 11320 C CA . ASP E 1 482 ? 57.405 33.240 148.267 1.00 21.34 482 ASP E CA 1
ATOM 11321 C C . ASP E 1 482 ? 56.985 34.516 147.551 1.00 21.67 482 ASP E C 1
ATOM 11322 O O . ASP E 1 482 ? 56.574 35.497 148.170 1.00 21.64 482 ASP E O 1
ATOM 11327 N N . THR E 1 483 ? 57.105 34.487 146.229 1.00 22.22 483 THR E N 1
ATOM 11328 C CA . THR E 1 483 ? 56.718 35.612 145.395 1.00 21.53 483 THR E CA 1
ATOM 11329 C C . THR E 1 483 ? 55.216 35.382 145.167 1.00 20.85 483 THR E C 1
ATOM 11330 O O . THR E 1 483 ? 54.793 34.342 144.662 1.00 20.70 483 THR E O 1
ATOM 11334 N N . PHE E 1 484 ? 54.413 36.356 145.565 1.00 21.79 484 PHE E N 1
ATOM 11335 C CA . PHE E 1 484 ? 52.958 36.263 145.466 1.00 22.44 484 PHE E CA 1
ATOM 11336 C C . PHE E 1 484 ? 52.377 36.941 144.218 1.00 23.09 484 PHE E C 1
ATOM 11337 O O . PHE E 1 484 ? 52.420 38.170 144.108 1.00 22.65 484 PHE E O 1
ATOM 11345 N N . GLU E 1 485 ? 51.823 36.154 143.290 1.00 23.26 485 GLU E N 1
ATOM 11346 C CA . GLU E 1 485 ? 51.240 36.727 142.073 1.00 23.40 485 GLU E CA 1
ATOM 11347 C C . GLU E 1 485 ? 50.131 37.697 142.445 1.00 23.33 485 GLU E C 1
ATOM 11348 O O . GLU E 1 485 ? 48.964 37.326 142.556 1.00 23.17 485 GLU E O 1
ATOM 11354 N N . ASN E 1 486 ? 50.510 38.955 142.615 1.00 23.80 486 ASN E N 1
ATOM 11355 C CA . ASN E 1 486 ? 49.570 39.983 143.027 1.00 24.11 486 ASN E CA 1
ATOM 11356 C C . ASN E 1 486 ? 48.412 40.219 142.073 1.00 21.82 486 ASN E C 1
ATOM 11357 O O . ASN E 1 486 ? 47.478 40.937 142.401 1.00 21.15 486 ASN E O 1
ATOM 11362 N N . ASN E 1 487 ? 48.454 39.613 140.900 1.00 19.13 487 ASN E N 1
ATOM 11363 C CA . ASN E 1 487 ? 47.373 39.822 139.962 1.00 18.04 487 ASN E CA 1
ATOM 11364 C C . ASN E 1 487 ? 46.223 38.869 140.160 1.00 17.64 487 ASN E C 1
ATOM 11365 O O . ASN E 1 487 ? 45.058 39.271 140.148 1.00 17.20 487 ASN E O 1
ATOM 11370 N N . PHE E 1 488 ? 46.554 37.601 140.351 1.00 16.35 488 PHE E N 1
ATOM 11371 C CA . PHE E 1 488 ? 45.536 36.586 140.508 1.00 14.66 488 PHE E CA 1
ATOM 11372 C C . PHE E 1 488 ? 44.704 36.591 141.757 1.00 13.05 488 PHE E C 1
ATOM 11373 O O . PHE E 1 488 ? 45.049 37.167 142.791 1.00 12.19 488 PHE E O 1
ATOM 11381 N N . SER E 1 489 ? 43.583 35.908 141.624 1.00 12.85 489 SER E N 1
ATOM 11382 C CA . SER E 1 489 ? 42.625 35.780 142.686 1.00 12.76 489 SER E CA 1
ATOM 11383 C C . SER E 1 489 ? 42.981 34.708 143.669 1.00 12.06 489 SER E C 1
ATOM 11384 O O . SER E 1 489 ? 43.077 33.536 143.320 1.00 11.15 489 SER E O 1
ATOM 11387 N N . SER E 1 490 ? 43.216 35.149 144.907 1.00 11.45 490 SER E N 1
ATOM 11388 C CA . SER E 1 490 ? 43.414 34.186 145.943 1.00 10.59 490 SER E CA 1
ATOM 11389 C C . SER E 1 490 ? 42.069 33.504 146.099 1.00 10.20 490 SER E C 1
ATOM 11390 O O . SER E 1 490 ? 41.092 34.023 145.565 1.00 10.02 490 SER E O 1
ATOM 11393 N N . ALA E 1 491 ? 41.970 32.379 146.799 1.00 9.92 491 ALA E N 1
ATOM 11394 C CA . ALA E 1 491 ? 40.665 31.735 146.967 1.00 9.59 491 ALA E CA 1
ATOM 11395 C C . ALA E 1 491 ? 40.684 30.557 147.918 1.00 9.24 491 ALA E C 1
ATOM 11396 O O . ALA E 1 491 ? 41.677 29.839 148.011 1.00 8.64 491 ALA E O 1
ATOM 11398 N N . VAL E 1 492 ? 39.565 30.355 148.607 1.00 8.85 492 VAL E N 1
ATOM 11399 C CA . VAL E 1 492 ? 39.446 29.279 149.573 1.00 7.75 492 VAL E CA 1
ATOM 11400 C C . VAL E 1 492 ? 38.261 28.373 149.328 1.00 8.40 492 VAL E C 1
ATOM 11401 O O . VAL E 1 492 ? 37.363 28.684 148.551 1.00 7.50 492 VAL E O 1
ATOM 11405 N N . VAL E 1 493 ? 38.276 27.239 150.006 1.00 9.25 493 VAL E N 1
ATOM 11406 C CA . VAL E 1 493 ? 37.202 26.277 149.899 1.00 10.83 493 VAL E CA 1
ATOM 11407 C C . VAL E 1 493 ? 37.239 25.428 151.155 1.00 12.12 493 VAL E C 1
ATOM 11408 O O . VAL E 1 493 ? 38.239 24.790 151.477 1.00 11.15 493 VAL E O 1
ATOM 11412 N N . HIS E 1 494 ? 36.137 25.459 151.883 1.00 14.98 494 HIS E N 1
ATOM 11413 C CA . HIS E 1 494 ? 36.022 24.706 153.113 1.00 17.18 494 HIS E CA 1
ATOM 11414 C C . HIS E 1 494 ? 35.127 23.513 152.849 1.00 18.26 494 HIS E C 1
ATOM 11415 O O . HIS E 1 494 ? 34.098 23.631 152.185 1.00 18.32 494 HIS E O 1
ATOM 11422 N N . PHE E 1 495 ? 35.520 22.351 153.337 1.00 19.83 495 PHE E N 1
ATOM 11423 C CA . PHE E 1 495 ? 34.662 21.201 153.189 1.00 20.88 495 PHE E CA 1
ATOM 11424 C C . PHE E 1 495 ? 34.066 21.056 154.560 1.00 22.26 495 PHE E C 1
ATOM 11425 O O . PHE E 1 495 ? 34.683 21.441 155.560 1.00 22.25 495 PHE E O 1
ATOM 11433 N N . TRP E 1 496 ? 32.869 20.501 154.622 1.00 23.65 496 TRP E N 1
ATOM 11434 C CA . TRP E 1 496 ? 32.212 20.384 155.899 1.00 25.04 496 TRP E CA 1
ATOM 11435 C C . TRP E 1 496 ? 31.342 19.137 155.977 1.00 25.00 496 TRP E C 1
ATOM 11436 O O . TRP E 1 496 ? 30.739 18.716 154.982 1.00 25.32 496 TRP E O 1
ATOM 11447 N N . GLY E 1 497 ? 31.297 18.542 157.165 1.00 24.38 497 GLY E N 1
ATOM 11448 C CA . GLY E 1 497 ? 30.472 17.366 157.383 1.00 24.26 497 GLY E CA 1
ATOM 11449 C C . GLY E 1 497 ? 30.792 16.111 156.598 1.00 23.20 497 GLY E C 1
ATOM 11450 O O . GLY E 1 497 ? 29.891 15.325 156.290 1.00 22.69 497 GLY E O 1
ATOM 11451 N N . ILE E 1 498 ? 32.064 15.908 156.280 1.00 21.21 498 ILE E N 1
ATOM 11452 C CA . ILE E 1 498 ? 32.458 14.725 155.534 1.00 20.68 498 ILE E CA 1
ATOM 11453 C C . ILE E 1 498 ? 32.872 13.639 156.506 1.00 19.43 498 ILE E C 1
ATOM 11454 O O . ILE E 1 498 ? 32.767 13.827 157.719 1.00 18.76 498 ILE E O 1
ATOM 11459 N N . SER E 1 499 ? 33.349 12.512 155.980 1.00 18.00 499 SER E N 1
ATOM 11460 C CA . SER E 1 499 ? 33.755 11.401 156.830 1.00 16.89 499 SER E CA 1
ATOM 11461 C C . SER E 1 499 ? 35.248 11.212 156.951 1.00 15.96 499 SER E C 1
ATOM 11462 O O . SER E 1 499 ? 35.985 11.499 156.019 1.00 15.55 499 SER E O 1
ATOM 11465 N N . GLN E 1 500 ? 35.674 10.716 158.113 1.00 18.03 500 GLN E N 1
ATOM 11466 C CA . GLN E 1 500 ? 37.085 10.459 158.403 1.00 19.27 500 GLN E CA 1
ATOM 11467 C C . GLN E 1 500 ? 37.629 9.656 157.241 1.00 20.10 500 GLN E C 1
ATOM 11468 O O . GLN E 1 500 ? 38.789 9.820 156.843 1.00 20.30 500 GLN E O 1
ATOM 11474 N N . SER E 1 501 ? 36.758 8.786 156.721 1.00 20.49 501 SER E N 1
ATOM 11475 C CA . SER E 1 501 ? 37.042 7.883 155.603 1.00 21.15 501 SER E CA 1
ATOM 11476 C C . SER E 1 501 ? 37.189 8.621 154.276 1.00 21.49 501 SER E C 1
ATOM 11477 O O . SER E 1 501 ? 38.029 8.269 153.436 1.00 22.04 501 SER E O 1
ATOM 11480 N N . ALA E 1 502 ? 36.358 9.638 154.084 1.00 21.67 502 ALA E N 1
ATOM 11481 C CA . ALA E 1 502 ? 36.412 10.433 152.868 1.00 21.41 502 ALA E CA 1
ATOM 11482 C C . ALA E 1 502 ? 37.708 11.258 152.831 1.00 20.45 502 ALA E C 1
ATOM 11483 O O . ALA E 1 502 ? 38.060 11.935 153.802 1.00 20.41 502 ALA E O 1
ATOM 11485 N N . THR E 1 503 ? 38.426 11.178 151.717 1.00 19.18 503 THR E N 1
ATOM 11486 C CA . THR E 1 503 ? 39.662 11.930 151.558 1.00 17.33 503 THR E CA 1
ATOM 11487 C C . THR E 1 503 ? 39.597 12.785 150.310 1.00 16.28 503 THR E C 1
ATOM 11488 O O . THR E 1 503 ? 38.901 12.454 149.355 1.00 15.73 503 THR E O 1
ATOM 11492 N N . ILE E 1 504 ? 40.353 13.870 150.301 1.00 14.34 504 ILE E N 1
ATOM 11493 C CA . ILE E 1 504 ? 40.320 14.749 149.159 1.00 12.90 504 ILE E CA 1
ATOM 11494 C C . ILE E 1 504 ? 41.553 14.775 148.291 1.00 13.40 504 ILE E C 1
ATOM 11495 O O . ILE E 1 504 ? 42.632 15.172 148.722 1.00 13.06 504 ILE E O 1
ATOM 11500 N N . VAL E 1 505 ? 41.369 14.341 147.051 1.00 13.19 505 VAL E N 1
ATOM 11501 C CA . VAL E 1 505 ? 42.435 14.329 146.071 1.00 13.84 505 VAL E CA 1
ATOM 11502 C C . VAL E 1 505 ? 42.397 15.678 145.376 1.00 15.07 505 VAL E C 1
ATOM 11503 O O . VAL E 1 505 ? 41.479 15.980 144.617 1.00 15.49 505 VAL E O 1
ATOM 11507 N N . CYS E 1 506 ? 43.403 16.493 145.644 1.00 16.16 506 CYS E N 1
ATOM 11508 C CA . CYS E 1 506 ? 43.451 17.818 145.073 1.00 16.57 506 CYS E CA 1
ATOM 11509 C C . CYS E 1 506 ? 44.299 17.884 143.835 1.00 16.87 506 CYS E C 1
ATOM 11510 O O . CYS E 1 506 ? 45.515 18.075 143.901 1.00 16.46 506 CYS E O 1
ATOM 11513 N N . LYS E 1 507 ? 43.642 17.715 142.698 1.00 16.59 507 LYS E N 1
ATOM 11514 C CA . LYS E 1 507 ? 44.327 17.786 141.426 1.00 16.72 507 LYS E CA 1
ATOM 11515 C C . LYS E 1 507 ? 44.428 19.284 141.101 1.00 15.95 507 LYS E C 1
ATOM 11516 O O . LYS E 1 507 ? 43.425 19.958 140.845 1.00 14.71 507 LYS E O 1
ATOM 11522 N N . THR E 1 508 ? 45.644 19.810 141.154 1.00 15.34 508 THR E N 1
ATOM 11523 C CA . THR E 1 508 ? 45.867 21.218 140.867 1.00 14.24 508 THR E CA 1
ATOM 11524 C C . THR E 1 508 ? 46.621 21.391 139.548 1.00 14.96 508 THR E C 1
ATOM 11525 O O . THR E 1 508 ? 47.415 20.538 139.154 1.00 14.98 508 THR E O 1
ATOM 11529 N N . TYR E 1 509 ? 46.333 22.483 138.853 1.00 15.41 509 TYR E N 1
ATOM 11530 C CA . TYR E 1 509 ? 46.967 22.794 137.586 1.00 15.90 509 TYR E CA 1
ATOM 11531 C C . TYR E 1 509 ? 47.420 24.220 137.705 1.00 16.94 509 TYR E C 1
ATOM 11532 O O . TYR E 1 509 ? 46.635 25.143 137.524 1.00 16.12 509 TYR E O 1
ATOM 11541 N N . ASP E 1 510 ? 48.687 24.400 138.035 1.00 18.61 510 ASP E N 1
ATOM 11542 C CA . ASP E 1 510 ? 49.242 25.730 138.184 1.00 19.79 510 ASP E CA 1
ATOM 11543 C C . ASP E 1 510 ? 50.042 26.101 136.944 1.00 19.90 510 ASP E C 1
ATOM 11544 O O . ASP E 1 510 ? 50.953 25.375 136.535 1.00 19.91 510 ASP E O 1
ATOM 11549 N N . GLY E 1 511 ? 49.688 27.239 136.352 1.00 19.43 511 GLY E N 1
ATOM 11550 C CA . GLY E 1 511 ? 50.360 27.716 135.154 1.00 18.60 511 GLY E CA 1
ATOM 11551 C C . GLY E 1 511 ? 51.022 29.055 135.388 1.00 16.73 511 GLY E C 1
ATOM 11552 O O . GLY E 1 511 ? 50.374 30.096 135.473 1.00 15.97 511 GLY E O 1
ATOM 11553 N N . TRP E 1 512 ? 52.337 29.021 135.488 1.00 17.30 512 TRP E N 1
ATOM 11554 C CA . TRP E 1 512 ? 53.098 30.223 135.730 1.00 17.44 512 TRP E CA 1
ATOM 11555 C C . TRP E 1 512 ? 54.026 30.508 134.555 1.00 17.26 512 TRP E C 1
ATOM 11556 O O . TRP E 1 512 ? 54.456 29.596 133.844 1.00 16.45 512 TRP E O 1
ATOM 11567 N N . GLU E 1 513 ? 54.336 31.781 134.360 1.00 16.68 513 GLU E N 1
ATOM 11568 C CA . GLU E 1 513 ? 55.218 32.201 133.287 1.00 17.30 513 GLU E CA 1
ATOM 11569 C C . GLU E 1 513 ? 56.010 33.364 133.831 1.00 16.62 513 GLU E C 1
ATOM 11570 O O . GLU E 1 513 ? 55.452 34.259 134.462 1.00 17.05 513 GLU E O 1
ATOM 11576 N N . GLY E 1 514 ? 57.314 33.348 133.595 1.00 15.66 514 GLY E N 1
ATOM 11577 C CA . GLY E 1 514 ? 58.151 34.416 134.095 1.00 13.61 514 GLY E CA 1
ATOM 11578 C C . GLY E 1 514 ? 59.448 34.495 133.330 1.00 12.46 514 GLY E C 1
ATOM 11579 O O . GLY E 1 514 ? 59.743 33.631 132.508 1.00 11.57 514 GLY E O 1
ATOM 11580 N N . THR E 1 515 ? 60.221 35.537 133.610 1.00 12.51 515 THR E N 1
ATOM 11581 C CA . THR E 1 515 ? 61.491 35.761 132.946 1.00 12.31 515 THR E CA 1
ATOM 11582 C C . THR E 1 515 ? 62.657 35.315 133.812 1.00 12.97 515 THR E C 1
ATOM 11583 O O . THR E 1 515 ? 62.804 35.748 134.955 1.00 13.22 515 THR E O 1
ATOM 11587 N N . THR E 1 516 ? 63.482 34.442 133.250 1.00 13.64 516 THR E N 1
ATOM 11588 C CA . THR E 1 516 ? 64.642 33.895 133.941 1.00 14.91 516 THR E CA 1
ATOM 11589 C C . THR E 1 516 ? 65.837 34.834 133.846 1.00 14.82 516 THR E C 1
ATOM 11590 O O . THR E 1 516 ? 66.021 35.488 132.828 1.00 14.36 516 THR E O 1
ATOM 11594 N N . ASN E 1 517 ? 66.654 34.890 134.897 1.00 14.74 517 ASN E N 1
ATOM 11595 C CA . ASN E 1 517 ? 67.830 35.761 134.890 1.00 14.39 517 ASN E CA 1
ATOM 11596 C C . ASN E 1 517 ? 69.136 34.988 134.832 1.00 14.36 517 ASN E C 1
ATOM 11597 O O . ASN E 1 517 ? 69.671 34.738 133.761 1.00 15.12 517 ASN E O 1
ATOM 11602 N N . ALA E 1 518 ? 69.662 34.619 135.987 1.00 14.48 518 ALA E N 1
ATOM 11603 C CA . ALA E 1 518 ? 70.910 33.888 136.011 1.00 13.12 518 ALA E CA 1
ATOM 11604 C C . ALA E 1 518 ? 70.795 32.714 136.945 1.00 13.39 518 ALA E C 1
ATOM 11605 O O . ALA E 1 518 ? 69.913 32.665 137.803 1.00 13.80 518 ALA E O 1
ATOM 11607 N N . GLY E 1 519 ? 71.694 31.762 136.761 1.00 13.75 519 GLY E N 1
ATOM 11608 C CA . GLY E 1 519 ? 71.693 30.579 137.584 1.00 13.72 519 GLY E CA 1
ATOM 11609 C C . GLY E 1 519 ? 70.370 29.880 137.438 1.00 14.40 519 GLY E C 1
ATOM 11610 O O . GLY E 1 519 ? 70.219 28.755 137.889 1.00 14.91 519 GLY E O 1
ATOM 11611 N N . SER E 1 520 ? 69.406 30.535 136.800 1.00 15.51 520 SER E N 1
ATOM 11612 C CA . SER E 1 520 ? 68.099 29.931 136.633 1.00 16.07 520 SER E CA 1
ATOM 11613 C C . SER E 1 520 ? 68.257 28.573 135.982 1.00 16.98 520 SER E C 1
ATOM 11614 O O . SER E 1 520 ? 68.788 28.451 134.884 1.00 17.54 520 SER E O 1
ATOM 11617 N N . THR E 1 521 ? 67.825 27.549 136.707 1.00 17.62 521 THR E N 1
ATOM 11618 C CA . THR E 1 521 ? 67.884 26.170 136.245 1.00 18.39 521 THR E CA 1
ATOM 11619 C C . THR E 1 521 ? 66.809 25.967 135.184 1.00 18.77 521 THR E C 1
ATOM 11620 O O . THR E 1 521 ? 66.555 24.845 134.741 1.00 18.80 521 THR E O 1
ATOM 11624 N N . VAL E 1 522 ? 66.195 27.070 134.771 1.00 17.82 522 VAL E N 1
ATOM 11625 C CA . VAL E 1 522 ? 65.116 27.029 133.805 1.00 15.84 522 VAL E CA 1
ATOM 11626 C C . VAL E 1 522 ? 65.310 27.910 132.587 1.00 16.57 522 VAL E C 1
ATOM 11627 O O . VAL E 1 522 ? 64.783 27.614 131.516 1.00 17.53 522 VAL E O 1
ATOM 11631 N N . GLY E 1 523 ? 66.053 28.997 132.753 1.00 17.60 523 GLY E N 1
ATOM 11632 C CA . GLY E 1 523 ? 66.285 29.911 131.646 1.00 18.83 523 GLY E CA 1
ATOM 11633 C C . GLY E 1 523 ? 66.442 29.230 130.298 1.00 18.64 523 GLY E C 1
ATOM 11634 O O . GLY E 1 523 ? 66.133 29.802 129.246 1.00 18.77 523 GLY E O 1
ATOM 11635 N N . GLN E 1 524 ? 66.922 27.994 130.340 1.00 17.62 524 GLN E N 1
ATOM 11636 C CA . GLN E 1 524 ? 67.142 27.203 129.143 1.00 16.79 524 GLN E CA 1
ATOM 11637 C C . GLN E 1 524 ? 65.837 26.720 128.538 1.00 16.44 524 GLN E C 1
ATOM 11638 O O . GLN E 1 524 ? 65.850 25.911 127.621 1.00 16.97 524 GLN E O 1
ATOM 11644 N N . PHE E 1 525 ? 64.711 27.186 129.055 1.00 15.66 525 PHE E N 1
ATOM 11645 C CA . PHE E 1 525 ? 63.443 26.756 128.508 1.00 14.97 525 PHE E CA 1
ATOM 11646 C C . PHE E 1 525 ? 62.670 27.918 127.944 1.00 15.08 525 PHE E C 1
ATOM 11647 O O . PHE E 1 525 ? 61.700 27.736 127.215 1.00 15.83 525 PHE E O 1
ATOM 11655 N N . ALA E 1 526 ? 63.101 29.124 128.275 1.00 14.46 526 ALA E N 1
ATOM 11656 C CA . ALA E 1 526 ? 62.411 30.306 127.790 1.00 14.54 526 ALA E CA 1
ATOM 11657 C C . ALA E 1 526 ? 62.548 30.521 126.278 1.00 13.40 526 ALA E C 1
ATOM 11658 O O . ALA E 1 526 ? 63.579 30.222 125.674 1.00 12.08 526 ALA E O 1
ATOM 11660 N N . HIS E 1 527 ? 61.477 31.030 125.681 1.00 13.24 527 HIS E N 1
ATOM 11661 C CA . HIS E 1 527 ? 61.413 31.323 124.255 1.00 13.36 527 HIS E CA 1
ATOM 11662 C C . HIS E 1 527 ? 60.700 32.663 124.170 1.00 12.24 527 HIS E C 1
ATOM 11663 O O . HIS E 1 527 ? 60.603 33.376 125.164 1.00 11.28 527 HIS E O 1
ATOM 11670 N N . THR E 1 528 ? 60.182 32.989 122.990 1.00 11.18 528 THR E N 1
ATOM 11671 C CA . THR E 1 528 ? 59.463 34.235 122.814 1.00 10.11 528 THR E CA 1
ATOM 11672 C C . THR E 1 528 ? 58.222 34.165 123.651 1.00 10.53 528 THR E C 1
ATOM 11673 O O . THR E 1 528 ? 57.694 33.088 123.875 1.00 10.62 528 THR E O 1
ATOM 11677 N N . GLY E 1 529 ? 57.758 35.318 124.111 1.00 11.66 529 GLY E N 1
ATOM 11678 C CA . GLY E 1 529 ? 56.562 35.355 124.926 1.00 13.56 529 GLY E CA 1
ATOM 11679 C C . GLY E 1 529 ? 55.352 35.283 124.032 1.00 13.98 529 GLY E C 1
ATOM 11680 O O . GLY E 1 529 ? 55.429 35.690 122.876 1.00 14.18 529 GLY E O 1
ATOM 11681 N N . ALA E 1 530 ? 54.243 34.770 124.555 1.00 14.85 530 ALA E N 1
ATOM 11682 C CA . ALA E 1 530 ? 53.024 34.644 123.767 1.00 16.06 530 ALA E CA 1
ATOM 11683 C C . ALA E 1 530 ? 52.713 35.943 123.049 1.00 16.74 530 ALA E C 1
ATOM 11684 O O . ALA E 1 530 ? 53.035 37.023 123.546 1.00 15.98 530 ALA E O 1
ATOM 11686 N N . GLU E 1 531 ? 52.099 35.836 121.876 1.00 16.18 531 GLU E N 1
ATOM 11687 C CA . GLU E 1 531 ? 51.744 37.012 121.098 1.00 16.26 531 GLU E CA 1
ATOM 11688 C C . GLU E 1 531 ? 50.441 37.569 121.633 1.00 16.73 531 GLU E C 1
ATOM 11689 O O . GLU E 1 531 ? 49.577 36.807 122.076 1.00 16.02 531 GLU E O 1
ATOM 11695 N N . GLU E 1 532 ? 50.281 38.889 121.578 1.00 17.07 532 GLU E N 1
ATOM 11696 C CA . GLU E 1 532 ? 49.055 39.483 122.091 1.00 18.41 532 GLU E CA 1
ATOM 11697 C C . GLU E 1 532 ? 47.825 39.209 121.257 1.00 18.87 532 GLU E C 1
ATOM 11698 O O . GLU E 1 532 ? 47.681 39.757 120.171 1.00 18.29 532 GLU E O 1
ATOM 11704 N N . GLU E 1 533 ? 46.930 38.370 121.763 1.00 20.04 533 GLU E N 1
ATOM 11705 C CA . GLU E 1 533 ? 45.705 38.112 121.035 1.00 22.09 533 GLU E CA 1
ATOM 11706 C C . GLU E 1 533 ? 44.509 38.492 121.906 1.00 21.11 533 GLU E C 1
ATOM 11707 O O . GLU E 1 533 ? 43.532 37.761 122.051 1.00 20.27 533 GLU E O 1
ATOM 11713 N N . ASP E 1 534 ? 44.641 39.679 122.479 1.00 21.12 534 ASP E N 1
ATOM 11714 C CA . ASP E 1 534 ? 43.655 40.328 123.334 1.00 21.06 534 ASP E CA 1
ATOM 11715 C C . ASP E 1 534 ? 42.228 40.010 122.934 1.00 20.15 534 ASP E C 1
ATOM 11716 O O . ASP E 1 534 ? 41.325 39.963 123.774 1.00 18.71 534 ASP E O 1
ATOM 11721 N N . GLU E 1 535 ? 42.031 39.850 121.631 1.00 18.93 535 GLU E N 1
ATOM 11722 C CA . GLU E 1 535 ? 40.724 39.532 121.092 1.00 18.48 535 GLU E CA 1
ATOM 11723 C C . GLU E 1 535 ? 40.167 38.531 122.068 1.00 17.00 535 GLU E C 1
ATOM 11724 O O . GLU E 1 535 ? 39.179 38.779 122.755 1.00 16.84 535 GLU E O 1
ATOM 11730 N N . VAL E 1 536 ? 40.856 37.404 122.135 1.00 14.74 536 VAL E N 1
ATOM 11731 C CA . VAL E 1 536 ? 40.509 36.326 123.031 1.00 12.47 536 VAL E CA 1
ATOM 11732 C C . VAL E 1 536 ? 40.566 36.844 124.450 1.00 12.69 536 VAL E C 1
ATOM 11733 O O . VAL E 1 536 ? 39.541 37.104 125.069 1.00 13.20 536 VAL E O 1
ATOM 11737 N N . VAL E 1 537 ? 41.793 36.987 124.944 1.00 13.12 537 VAL E N 1
ATOM 11738 C CA . VAL E 1 537 ? 42.071 37.463 126.290 1.00 11.91 537 VAL E CA 1
ATOM 11739 C C . VAL E 1 537 ? 40.870 38.152 126.898 1.00 12.62 537 VAL E C 1
ATOM 11740 O O . VAL E 1 537 ? 40.323 37.688 127.896 1.00 12.28 537 VAL E O 1
ATOM 11744 N N . GLN E 1 538 ? 40.456 39.257 126.286 1.00 13.19 538 GLN E N 1
ATOM 11745 C CA . GLN E 1 538 ? 39.311 40.002 126.778 1.00 12.98 538 GLN E CA 1
ATOM 11746 C C . GLN E 1 538 ? 38.170 39.043 127.052 1.00 11.76 538 GLN E C 1
ATOM 11747 O O . GLN E 1 538 ? 37.702 38.940 128.182 1.00 12.20 538 GLN E O 1
ATOM 11753 N N . LEU E 1 539 ? 37.716 38.351 126.012 1.00 10.40 539 LEU E N 1
ATOM 11754 C CA . LEU E 1 539 ? 36.642 37.379 126.160 1.00 9.19 539 LEU E CA 1
ATOM 11755 C C . LEU E 1 539 ? 36.841 36.674 127.494 1.00 9.73 539 LEU E C 1
ATOM 11756 O O . LEU E 1 539 ? 36.023 36.791 128.408 1.00 9.26 539 LEU E O 1
ATOM 11761 N N . ALA E 1 540 ? 37.951 35.955 127.597 1.00 9.49 540 ALA E N 1
ATOM 11762 C CA . ALA E 1 540 ? 38.299 35.245 128.813 1.00 9.66 540 ALA E CA 1
ATOM 11763 C C . ALA E 1 540 ? 37.927 36.105 130.010 1.00 10.60 540 ALA E C 1
ATOM 11764 O O . ALA E 1 540 ? 37.016 35.793 130.770 1.00 9.63 540 ALA E O 1
ATOM 11766 N N . ASN E 1 541 ? 38.648 37.203 130.158 1.00 12.57 541 ASN E N 1
ATOM 11767 C CA . ASN E 1 541 ? 38.430 38.139 131.243 1.00 15.13 541 ASN E CA 1
ATOM 11768 C C . ASN E 1 541 ? 36.950 38.333 131.510 1.00 15.34 541 ASN E C 1
ATOM 11769 O O . ASN E 1 541 ? 36.513 38.325 132.660 1.00 15.12 541 ASN E O 1
ATOM 11774 N N . ARG E 1 542 ? 36.176 38.494 130.445 1.00 15.43 542 ARG E N 1
ATOM 11775 C CA . ARG E 1 542 ? 34.749 38.685 130.616 1.00 15.62 542 ARG E CA 1
ATOM 11776 C C . ARG E 1 542 ? 34.186 37.442 131.279 1.00 15.78 542 ARG E C 1
ATOM 11777 O O . ARG E 1 542 ? 33.649 37.514 132.387 1.00 16.19 542 ARG E O 1
ATOM 11785 N N . LEU E 1 543 ? 34.331 36.300 130.610 1.00 15.10 543 LEU E N 1
ATOM 11786 C CA . LEU E 1 543 ? 33.832 35.037 131.148 1.00 13.84 543 LEU E CA 1
ATOM 11787 C C . LEU E 1 543 ? 34.137 35.003 132.621 1.00 13.65 543 LEU E C 1
ATOM 11788 O O . LEU E 1 543 ? 33.236 35.094 133.449 1.00 13.28 543 LEU E O 1
ATOM 11793 N N . GLN E 1 544 ? 35.422 34.885 132.929 1.00 13.78 544 GLN E N 1
ATOM 11794 C CA . GLN E 1 544 ? 35.895 34.859 134.298 1.00 14.37 544 GLN E CA 1
ATOM 11795 C C . GLN E 1 544 ? 35.078 35.786 135.184 1.00 15.04 544 GLN E C 1
ATOM 11796 O O . GLN E 1 544 ? 34.400 35.347 136.115 1.00 14.17 544 GLN E O 1
ATOM 11802 N N . MET E 1 545 ? 35.155 37.077 134.886 1.00 15.43 545 MET E N 1
ATOM 11803 C CA . MET E 1 545 ? 34.430 38.085 135.644 1.00 16.33 545 MET E CA 1
ATOM 11804 C C . MET E 1 545 ? 32.980 37.645 135.765 1.00 16.63 545 MET E C 1
ATOM 11805 O O . MET E 1 545 ? 32.440 37.472 136.863 1.00 15.99 545 MET E O 1
ATOM 11810 N N . GLU E 1 546 ? 32.385 37.442 134.598 1.00 18.03 546 GLU E N 1
ATOM 11811 C CA . GLU E 1 546 ? 31.006 37.014 134.419 1.00 18.63 546 GLU E CA 1
ATOM 11812 C C . GLU E 1 546 ? 30.712 35.755 135.221 1.00 18.59 546 GLU E C 1
ATOM 11813 O O . GLU E 1 546 ? 29.576 35.503 135.639 1.00 19.32 546 GLU E O 1
ATOM 11819 N N . LEU E 1 547 ? 31.768 34.978 135.433 1.00 18.36 547 LEU E N 1
ATOM 11820 C CA . LEU E 1 547 ? 31.690 33.707 136.134 1.00 17.30 547 LEU E CA 1
ATOM 11821 C C . LEU E 1 547 ? 32.185 33.678 137.564 1.00 16.31 547 LEU E C 1
ATOM 11822 O O . LEU E 1 547 ? 32.778 34.632 138.066 1.00 16.04 547 LEU E O 1
ATOM 11827 N N . THR E 1 548 ? 31.916 32.541 138.194 1.00 15.61 548 THR E N 1
ATOM 11828 C CA . THR E 1 548 ? 32.303 32.245 139.558 1.00 14.71 548 THR E CA 1
ATOM 11829 C C . THR E 1 548 ? 33.478 31.322 139.403 1.00 14.49 548 THR E C 1
ATOM 11830 O O . THR E 1 548 ? 33.368 30.309 138.735 1.00 14.86 548 THR E O 1
ATOM 11834 N N . GLY E 1 549 ? 34.601 31.651 140.015 1.00 14.60 549 GLY E N 1
ATOM 11835 C CA . GLY E 1 549 ? 35.750 30.790 139.864 1.00 14.67 549 GLY E CA 1
ATOM 11836 C C . GLY E 1 549 ? 35.575 29.455 140.550 1.00 15.06 549 GLY E C 1
ATOM 11837 O O . GLY E 1 549 ? 36.550 28.736 140.750 1.00 15.70 549 GLY E O 1
ATOM 11838 N N . VAL E 1 550 ? 34.341 29.118 140.918 1.00 14.88 550 VAL E N 1
ATOM 11839 C CA . VAL E 1 550 ? 34.072 27.839 141.573 1.00 14.90 550 VAL E CA 1
ATOM 11840 C C . VAL E 1 550 ? 33.099 26.972 140.796 1.00 15.16 550 VAL E C 1
ATOM 11841 O O . VAL E 1 550 ? 32.142 27.470 140.211 1.00 15.36 550 VAL E O 1
ATOM 11845 N N . TYR E 1 551 ? 33.354 25.669 140.787 1.00 15.17 551 TYR E N 1
ATOM 11846 C CA . TYR E 1 551 ? 32.489 24.731 140.087 1.00 15.46 551 TYR E CA 1
ATOM 11847 C C . TYR E 1 551 ? 32.616 23.354 140.743 1.00 16.42 551 TYR E C 1
ATOM 11848 O O . TYR E 1 551 ? 33.313 23.208 141.755 1.00 15.94 551 TYR E O 1
ATOM 11857 N N . GLN E 1 552 ? 31.949 22.351 140.170 1.00 17.25 552 GLN E N 1
ATOM 11858 C CA . GLN E 1 552 ? 31.975 20.990 140.717 1.00 18.42 552 GLN E CA 1
ATOM 11859 C C . GLN E 1 552 ? 33.007 20.066 140.094 1.00 18.00 552 GLN E C 1
ATOM 11860 O O . GLN E 1 552 ? 33.282 20.122 138.897 1.00 17.26 552 GLN E O 1
ATOM 11866 N N . ALA E 1 553 ? 33.552 19.182 140.913 1.00 18.20 553 ALA E N 1
ATOM 11867 C CA . ALA E 1 553 ? 34.561 18.257 140.438 1.00 18.95 553 ALA E CA 1
ATOM 11868 C C . ALA E 1 553 ? 33.977 17.272 139.457 1.00 19.81 553 ALA E C 1
ATOM 11869 O O . ALA E 1 553 ? 34.589 16.241 139.172 1.00 19.39 553 ALA E O 1
ATOM 11871 N N . ASP E 1 554 ? 32.785 17.583 138.959 1.00 20.52 554 ASP E N 1
ATOM 11872 C CA . ASP E 1 554 ? 32.094 16.726 137.995 1.00 21.09 554 ASP E CA 1
ATOM 11873 C C . ASP E 1 554 ? 32.014 17.514 136.712 1.00 21.42 554 ASP E C 1
ATOM 11874 O O . ASP E 1 554 ? 31.724 16.977 135.645 1.00 21.58 554 ASP E O 1
ATOM 11879 N N . ASP E 1 555 ? 32.271 18.810 136.857 1.00 22.23 555 ASP E N 1
ATOM 11880 C CA . ASP E 1 555 ? 32.325 19.743 135.747 1.00 22.64 555 ASP E CA 1
ATOM 11881 C C . ASP E 1 555 ? 33.818 19.988 135.626 1.00 22.80 555 ASP E C 1
ATOM 11882 O O . ASP E 1 555 ? 34.276 20.680 134.716 1.00 22.95 555 ASP E O 1
ATOM 11887 N N . ASN E 1 556 ? 34.552 19.414 136.583 1.00 21.94 556 ASN E N 1
ATOM 11888 C CA . ASN E 1 556 ? 36.006 19.495 136.663 1.00 20.77 556 ASN E CA 1
ATOM 11889 C C . ASN E 1 556 ? 36.566 20.480 135.637 1.00 21.49 556 ASN E C 1
ATOM 11890 O O . ASN E 1 556 ? 36.578 20.198 134.437 1.00 22.38 556 ASN E O 1
ATOM 11895 N N . PHE F 2 1 ? 29.916 17.490 133.937 1.00 19.36 557 PHE F N 1
ATOM 11896 C CA . PHE F 2 1 ? 30.321 17.266 132.554 1.00 19.54 557 PHE F CA 1
ATOM 11897 C C . PHE F 2 1 ? 31.797 17.630 132.325 1.00 18.98 557 PHE F C 1
ATOM 11898 O O . PHE F 2 1 ? 32.126 18.796 132.142 1.00 19.12 557 PHE F O 1
ATOM 11906 N N . ALA F 2 2 ? 32.677 16.630 132.327 1.00 17.99 558 ALA F N 1
ATOM 11907 C CA . ALA F 2 2 ? 34.113 16.848 132.142 1.00 16.28 558 ALA F CA 1
ATOM 11908 C C . ALA F 2 2 ? 34.417 18.046 131.261 1.00 15.68 558 ALA F C 1
ATOM 11909 O O . ALA F 2 2 ? 34.195 18.017 130.053 1.00 14.68 558 ALA F O 1
ATOM 11911 N N . GLY F 2 3 ? 34.927 19.101 131.886 1.00 15.99 559 GLY F N 1
ATOM 11912 C CA . GLY F 2 3 ? 35.251 20.319 131.167 1.00 15.93 559 GLY F CA 1
ATOM 11913 C C . GLY F 2 3 ? 34.033 21.094 130.693 1.00 16.03 559 GLY F C 1
ATOM 11914 O O . GLY F 2 3 ? 34.060 21.672 129.615 1.00 16.29 559 GLY F O 1
ATOM 11915 N N . THR F 2 4 ? 32.965 21.115 131.487 1.00 17.25 560 THR F N 1
ATOM 11916 C CA . THR F 2 4 ? 31.750 21.834 131.097 1.00 17.83 560 THR F CA 1
ATOM 11917 C C . THR F 2 4 ? 32.161 23.272 130.915 1.00 18.12 560 THR F C 1
ATOM 11918 O O . THR F 2 4 ? 31.537 24.041 130.180 1.00 17.51 560 THR F O 1
ATOM 11922 N N . VAL F 2 5 ? 33.225 23.622 131.617 1.00 16.86 561 VAL F N 1
ATOM 11923 C CA . VAL F 2 5 ? 33.758 24.961 131.583 1.00 17.34 561 VAL F CA 1
ATOM 11924 C C . VAL F 2 5 ? 34.316 25.315 130.217 1.00 17.36 561 VAL F C 1
ATOM 11925 O O . VAL F 2 5 ? 33.736 26.117 129.489 1.00 17.92 561 VAL F O 1
ATOM 11929 N N . SER F 2 6 ? 35.458 24.718 129.883 1.00 17.06 562 SER F N 1
ATOM 11930 C CA . SER F 2 6 ? 36.107 24.968 128.603 1.00 15.51 562 SER F CA 1
ATOM 11931 C C . SER F 2 6 ? 35.090 24.811 127.479 1.00 14.74 562 SER F C 1
ATOM 11932 O O . SER F 2 6 ? 35.121 25.556 126.509 1.00 14.16 562 SER F O 1
ATOM 11935 N N . ALA F 2 7 ? 34.180 23.853 127.629 1.00 14.71 563 ALA F N 1
ATOM 11936 C CA . ALA F 2 7 ? 33.135 23.606 126.638 1.00 14.50 563 ALA F CA 1
ATOM 11937 C C . ALA F 2 7 ? 32.313 24.879 126.500 1.00 14.10 563 ALA F C 1
ATOM 11938 O O . ALA F 2 7 ? 32.009 25.340 125.400 1.00 13.37 563 ALA F O 1
ATOM 11940 N N . LEU F 2 8 ? 31.946 25.429 127.645 1.00 14.23 564 LEU F N 1
ATOM 11941 C CA . LEU F 2 8 ? 31.190 26.658 127.694 1.00 14.96 564 LEU F CA 1
ATOM 11942 C C . LEU F 2 8 ? 32.026 27.713 126.993 1.00 15.12 564 LEU F C 1
ATOM 11943 O O . LEU F 2 8 ? 31.613 28.295 126.001 1.00 14.69 564 LEU F O 1
ATOM 11948 N N . ALA F 2 9 ? 33.207 27.969 127.539 1.00 15.80 565 ALA F N 1
ATOM 11949 C CA . ALA F 2 9 ? 34.115 28.952 126.971 1.00 16.36 565 ALA F CA 1
ATOM 11950 C C . ALA F 2 9 ? 34.360 28.642 125.502 1.00 18.31 565 ALA F C 1
ATOM 11951 O O . ALA F 2 9 ? 34.439 29.538 124.664 1.00 19.19 565 ALA F O 1
ATOM 11953 N N . SER F 2 10 ? 34.486 27.357 125.202 1.00 19.51 566 SER F N 1
ATOM 11954 C CA . SER F 2 10 ? 34.714 26.895 123.843 1.00 19.98 566 SER F CA 1
ATOM 11955 C C . SER F 2 10 ? 33.673 27.491 122.904 1.00 19.76 566 SER F C 1
ATOM 11956 O O . SER F 2 10 ? 34.006 28.098 121.885 1.00 19.54 566 SER F O 1
ATOM 11959 N N . ILE F 2 11 ? 32.404 27.314 123.249 1.00 19.74 567 ILE F N 1
ATOM 11960 C CA . ILE F 2 11 ? 31.349 27.846 122.412 1.00 19.87 567 ILE F CA 1
ATOM 11961 C C . ILE F 2 11 ? 31.526 29.346 122.201 1.00 19.37 567 ILE F C 1
ATOM 11962 O O . ILE F 2 11 ? 31.566 29.806 121.059 1.00 19.69 567 ILE F O 1
ATOM 11967 N N . GLY F 2 12 ? 31.641 30.101 123.294 1.00 17.78 568 GLY F N 1
ATOM 11968 C CA . GLY F 2 12 ? 31.817 31.543 123.193 1.00 16.27 568 GLY F CA 1
ATOM 11969 C C . GLY F 2 12 ? 32.963 31.924 122.275 1.00 15.34 568 GLY F C 1
ATOM 11970 O O . GLY F 2 12 ? 32.853 32.834 121.458 1.00 14.45 568 GLY F O 1
ATOM 11971 N N . LEU F 2 13 ? 34.080 31.228 122.418 1.00 14.30 569 LEU F N 1
ATOM 11972 C CA . LEU F 2 13 ? 35.227 31.482 121.570 1.00 13.84 569 LEU F CA 1
ATOM 11973 C C . LEU F 2 13 ? 34.731 31.232 120.157 1.00 13.62 569 LEU F C 1
ATOM 11974 O O . LEU F 2 13 ? 35.016 31.988 119.236 1.00 13.47 569 LEU F O 1
ATOM 11979 N N . GLY F 2 14 ? 33.974 30.155 119.998 1.00 14.11 570 GLY F N 1
ATOM 11980 C CA . GLY F 2 14 ? 33.437 29.829 118.695 1.00 15.59 570 GLY F CA 1
ATOM 11981 C C . GLY F 2 14 ? 32.820 31.052 118.043 1.00 15.78 570 GLY F C 1
ATOM 11982 O O . GLY F 2 14 ? 33.246 31.464 116.962 1.00 16.09 570 GLY F O 1
ATOM 11983 N N . LEU F 2 15 ? 31.822 31.630 118.708 1.00 16.01 571 LEU F N 1
ATOM 11984 C CA . LEU F 2 15 ? 31.129 32.818 118.217 1.00 17.26 571 LEU F CA 1
ATOM 11985 C C . LEU F 2 15 ? 32.137 33.901 117.883 1.00 17.97 571 LEU F C 1
ATOM 11986 O O . LEU F 2 15 ? 32.081 34.519 116.812 1.00 18.24 571 LEU F O 1
ATOM 11991 N N . LEU F 2 16 ? 33.044 34.150 118.819 1.00 17.42 572 LEU F N 1
ATOM 11992 C CA . LEU F 2 16 ? 34.072 35.136 118.594 1.00 17.23 572 LEU F CA 1
ATOM 11993 C C . LEU F 2 16 ? 34.737 34.793 117.265 1.00 17.86 572 LEU F C 1
ATOM 11994 O O . LEU F 2 16 ? 35.225 35.673 116.563 1.00 18.82 572 LEU F O 1
ATOM 11999 N N . GLY F 2 17 ? 34.743 33.503 116.927 1.00 18.89 573 GLY F N 1
ATOM 12000 C CA . GLY F 2 17 ? 35.338 33.048 115.681 1.00 18.94 573 GLY F CA 1
ATOM 12001 C C . GLY F 2 17 ? 34.989 33.947 114.509 1.00 19.78 573 GLY F C 1
ATOM 12002 O O . GLY F 2 17 ? 35.869 34.514 113.857 1.00 20.04 573 GLY F O 1
ATOM 12003 N N . LYS F 2 18 ? 33.699 34.085 114.239 1.00 19.74 574 LYS F N 1
ATOM 12004 C CA . LYS F 2 18 ? 33.250 34.927 113.144 1.00 20.94 574 LYS F CA 1
ATOM 12005 C C . LYS F 2 18 ? 33.152 36.372 113.595 1.00 21.12 574 LYS F C 1
ATOM 12006 O O . LYS F 2 18 ? 33.757 37.270 113.004 1.00 20.51 574 LYS F O 1
ATOM 12012 N N . SER F 2 19 ? 32.376 36.585 114.648 1.00 21.01 575 SER F N 1
ATOM 12013 C CA . SER F 2 19 ? 32.173 37.913 115.199 1.00 22.48 575 SER F CA 1
ATOM 12014 C C . SER F 2 19 ? 33.411 38.792 115.342 1.00 23.89 575 SER F C 1
ATOM 12015 O O . SER F 2 19 ? 34.298 38.508 116.155 1.00 25.00 575 SER F O 1
ATOM 12018 N N . SER F 2 20 ? 33.457 39.875 114.570 1.00 24.51 576 SER F N 1
ATOM 12019 C CA . SER F 2 20 ? 34.569 40.815 114.652 1.00 23.86 576 SER F CA 1
ATOM 12020 C C . SER F 2 20 ? 34.651 41.247 116.110 1.00 23.20 576 SER F C 1
ATOM 12021 O O . SER F 2 20 ? 33.798 41.973 116.621 1.00 22.97 576 SER F O 1
ATOM 12024 N N . ALA F 2 21 ? 35.685 40.775 116.777 1.00 23.22 577 ALA F N 1
ATOM 12025 C CA . ALA F 2 21 ? 35.889 41.076 118.178 1.00 24.82 577 ALA F CA 1
ATOM 12026 C C . ALA F 2 21 ? 35.832 42.554 118.586 1.00 24.96 577 ALA F C 1
ATOM 12027 O O . ALA F 2 21 ? 36.859 43.215 118.790 1.00 24.10 577 ALA F O 1
ATOM 12029 N N . THR F 2 22 ? 34.623 43.075 118.708 1.00 24.19 578 THR F N 1
ATOM 12030 C CA . THR F 2 22 ? 34.472 44.440 119.157 1.00 24.58 578 THR F CA 1
ATOM 12031 C C . THR F 2 22 ? 34.190 44.278 120.619 1.00 25.32 578 THR F C 1
ATOM 12032 O O . THR F 2 22 ? 33.299 43.517 120.992 1.00 26.47 578 THR F O 1
ATOM 12036 N N . PRO F 2 23 ? 34.928 44.980 121.477 1.00 25.88 579 PRO F N 1
ATOM 12037 C CA . PRO F 2 23 ? 34.604 44.784 122.891 1.00 25.52 579 PRO F CA 1
ATOM 12038 C C . PRO F 2 23 ? 33.091 44.760 123.082 1.00 24.84 579 PRO F C 1
ATOM 12039 O O . PRO F 2 23 ? 32.580 44.033 123.933 1.00 24.17 579 PRO F O 1
ATOM 12043 N N . SER F 2 24 ? 32.376 45.524 122.259 1.00 22.51 580 SER F N 1
ATOM 12044 C CA . SER F 2 24 ? 30.925 45.563 122.346 1.00 20.80 580 SER F CA 1
ATOM 12045 C C . SER F 2 24 ? 30.346 44.193 122.036 1.00 19.66 580 SER F C 1
ATOM 12046 O O . SER F 2 24 ? 29.556 43.649 122.801 1.00 19.88 580 SER F O 1
ATOM 12049 N N . VAL F 2 25 ? 30.750 43.634 120.908 1.00 18.32 581 VAL F N 1
ATOM 12050 C CA . VAL F 2 25 ? 30.280 42.320 120.518 1.00 15.91 581 VAL F CA 1
ATOM 12051 C C . VAL F 2 25 ? 30.750 41.297 121.532 1.00 14.78 581 VAL F C 1
ATOM 12052 O O . VAL F 2 25 ? 29.952 40.517 122.041 1.00 14.39 581 VAL F O 1
ATOM 12056 N N . ILE F 2 26 ? 32.055 41.303 121.801 1.00 13.42 582 ILE F N 1
ATOM 12057 C CA . ILE F 2 26 ? 32.665 40.384 122.756 1.00 13.11 582 ILE F CA 1
ATOM 12058 C C . ILE F 2 26 ? 31.775 40.271 123.970 1.00 13.98 582 ILE F C 1
ATOM 12059 O O . ILE F 2 26 ? 31.520 39.175 124.474 1.00 13.10 582 ILE F O 1
ATOM 12064 N N . LYS F 2 27 ? 31.326 41.428 124.444 1.00 14.60 583 LYS F N 1
ATOM 12065 C CA . LYS F 2 27 ? 30.447 41.504 125.597 1.00 14.68 583 LYS F CA 1
ATOM 12066 C C . LYS F 2 27 ? 29.312 40.543 125.296 1.00 13.90 583 LYS F C 1
ATOM 12067 O O . LYS F 2 27 ? 29.201 39.487 125.905 1.00 13.63 583 LYS F O 1
ATOM 12073 N N . GLY F 2 28 ? 28.492 40.906 124.322 1.00 14.45 584 GLY F N 1
ATOM 12074 C CA . GLY F 2 28 ? 27.379 40.060 123.950 1.00 16.54 584 GLY F CA 1
ATOM 12075 C C . GLY F 2 28 ? 27.765 38.600 123.867 1.00 16.54 584 GLY F C 1
ATOM 12076 O O . GLY F 2 28 ? 27.119 37.734 124.459 1.00 16.86 584 GLY F O 1
ATOM 12077 N N . ILE F 2 29 ? 28.822 38.323 123.123 1.00 16.56 585 ILE F N 1
ATOM 12078 C CA . ILE F 2 29 ? 29.295 36.963 122.983 1.00 17.82 585 ILE F CA 1
ATOM 12079 C C . ILE F 2 29 ? 29.527 36.337 124.353 1.00 18.17 585 ILE F C 1
ATOM 12080 O O . ILE F 2 29 ? 29.111 35.208 124.601 1.00 18.56 585 ILE F O 1
ATOM 12085 N N . ALA F 2 30 ? 30.201 37.064 125.239 1.00 17.60 586 ALA F N 1
ATOM 12086 C CA . ALA F 2 30 ? 30.445 36.564 126.586 1.00 16.50 586 ALA F CA 1
ATOM 12087 C C . ALA F 2 30 ? 29.098 36.269 127.229 1.00 16.32 586 ALA F C 1
ATOM 12088 O O . ALA F 2 30 ? 28.786 35.122 127.540 1.00 15.88 586 ALA F O 1
ATOM 12090 N N . GLN F 2 31 ? 28.303 37.322 127.404 1.00 16.57 587 GLN F N 1
ATOM 12091 C CA . GLN F 2 31 ? 26.968 37.241 128.003 1.00 16.84 587 GLN F CA 1
ATOM 12092 C C . GLN F 2 31 ? 26.240 36.024 127.500 1.00 16.91 587 GLN F C 1
ATOM 12093 O O . GLN F 2 31 ? 25.589 35.298 128.247 1.00 17.43 587 GLN F O 1
ATOM 12099 N N . GLN F 2 32 ? 26.364 35.830 126.202 1.00 16.70 588 GLN F N 1
ATOM 12100 C CA . GLN F 2 32 ? 25.742 34.735 125.502 1.00 17.01 588 GLN F CA 1
ATOM 12101 C C . GLN F 2 32 ? 26.279 33.381 125.945 1.00 15.67 588 GLN F C 1
ATOM 12102 O O . GLN F 2 32 ? 25.537 32.556 126.463 1.00 14.30 588 GLN F O 1
ATOM 12108 N N . ALA F 2 33 ? 27.575 33.173 125.730 1.00 15.09 589 ALA F N 1
ATOM 12109 C CA . ALA F 2 33 ? 28.265 31.930 126.065 1.00 14.72 589 ALA F CA 1
ATOM 12110 C C . ALA F 2 33 ? 27.840 31.333 127.396 1.00 14.94 589 ALA F C 1
ATOM 12111 O O . ALA F 2 33 ? 27.646 30.119 127.519 1.00 14.09 589 ALA F O 1
ATOM 12113 N N . VAL F 2 34 ? 27.725 32.193 128.397 1.00 15.50 590 VAL F N 1
ATOM 12114 C CA . VAL F 2 34 ? 27.307 31.775 129.727 1.00 16.90 590 VAL F CA 1
ATOM 12115 C C . VAL F 2 34 ? 25.896 31.177 129.663 1.00 17.54 590 VAL F C 1
ATOM 12116 O O . VAL F 2 34 ? 25.579 30.210 130.369 1.00 16.67 590 VAL F O 1
ATOM 12120 N N . GLY F 2 35 ? 25.066 31.759 128.799 1.00 17.01 591 GLY F N 1
ATOM 12121 C CA . GLY F 2 35 ? 23.705 31.295 128.634 1.00 17.17 591 GLY F CA 1
ATOM 12122 C C . GLY F 2 35 ? 22.779 32.382 129.107 1.00 17.48 591 GLY F C 1
ATOM 12123 O O . GLY F 2 35 ? 21.566 32.235 129.110 1.00 17.76 591 GLY F O 1
ATOM 12124 N N . ALA F 2 36 ? 23.374 33.495 129.500 1.00 17.83 592 ALA F N 1
ATOM 12125 C CA . ALA F 2 36 ? 22.623 34.630 130.000 1.00 19.24 592 ALA F CA 1
ATOM 12126 C C . ALA F 2 36 ? 21.708 35.255 128.972 1.00 18.89 592 ALA F C 1
ATOM 12127 O O . ALA F 2 36 ? 20.586 35.630 129.274 1.00 18.95 592 ALA F O 1
ATOM 12129 N N . VAL F 2 37 ? 22.186 35.384 127.750 1.00 20.40 593 VAL F N 1
ATOM 12130 C CA . VAL F 2 37 ? 21.361 35.996 126.733 1.00 21.68 593 VAL F CA 1
ATOM 12131 C C . VAL F 2 37 ? 21.576 35.407 125.358 1.00 23.73 593 VAL F C 1
ATOM 12132 O O . VAL F 2 37 ? 22.640 34.864 125.055 1.00 24.00 593 VAL F O 1
ATOM 12136 N N . GLN F 2 38 ? 20.539 35.509 124.536 1.00 25.87 594 GLN F N 1
ATOM 12137 C CA . GLN F 2 38 ? 20.619 35.065 123.158 1.00 28.39 594 GLN F CA 1
ATOM 12138 C C . GLN F 2 38 ? 20.982 33.601 123.018 1.00 28.23 594 GLN F C 1
ATOM 12139 O O . GLN F 2 38 ? 21.713 33.244 122.100 1.00 28.02 594 GLN F O 1
ATOM 12145 N N . ALA F 2 39 ? 20.489 32.741 123.894 1.00 27.19 595 ALA F N 1
ATOM 12146 C CA . ALA F 2 39 ? 20.862 31.348 123.760 1.00 28.27 595 ALA F CA 1
ATOM 12147 C C . ALA F 2 39 ? 19.781 30.492 123.126 1.00 28.95 595 ALA F C 1
ATOM 12148 O O . ALA F 2 39 ? 18.604 30.856 123.146 1.00 28.87 595 ALA F O 1
ATOM 12150 N N . ASN F 2 40 ? 20.201 29.366 122.545 1.00 29.43 596 ASN F N 1
ATOM 12151 C CA . ASN F 2 40 ? 19.303 28.390 121.920 1.00 29.84 596 ASN F CA 1
ATOM 12152 C C . ASN F 2 40 ? 19.733 27.030 122.490 1.00 31.80 596 ASN F C 1
ATOM 12153 O O . ASN F 2 40 ? 20.319 26.976 123.576 1.00 32.78 596 ASN F O 1
ATOM 12158 N N . PRO F 2 41 ? 19.435 25.916 121.793 1.00 34.04 597 PRO F N 1
ATOM 12159 C CA . PRO F 2 41 ? 19.875 24.636 122.369 1.00 33.95 597 PRO F CA 1
ATOM 12160 C C . PRO F 2 41 ? 21.393 24.588 122.625 1.00 34.31 597 PRO F C 1
ATOM 12161 O O . PRO F 2 41 ? 21.892 23.614 123.213 1.00 34.46 597 PRO F O 1
ATOM 12165 N N . GLY F 2 42 ? 22.115 25.616 122.154 1.00 32.41 598 GLY F N 1
ATOM 12166 C CA . GLY F 2 42 ? 23.514 25.713 122.404 1.00 30.62 598 GLY F CA 1
ATOM 12167 C C . GLY F 2 42 ? 23.587 25.921 123.910 1.00 29.83 598 GLY F C 1
ATOM 12168 O O . GLY F 2 42 ? 23.956 26.972 124.410 1.00 29.48 598 GLY F O 1
ATOM 12169 N N . ILE F 2 43 ? 23.204 24.848 124.610 1.00 28.31 599 ILE F N 1
ATOM 12170 C CA . ILE F 2 43 ? 23.076 24.766 126.064 1.00 26.53 599 ILE F CA 1
ATOM 12171 C C . ILE F 2 43 ? 23.024 23.274 126.478 1.00 26.94 599 ILE F C 1
ATOM 12172 O O . ILE F 2 43 ? 22.549 22.426 125.702 1.00 26.62 599 ILE F O 1
ATOM 12177 N N . LEU F 2 44 ? 23.519 22.982 127.693 1.00 28.00 600 LEU F N 1
ATOM 12178 C CA . LEU F 2 44 ? 23.539 21.635 128.300 1.00 27.38 600 LEU F CA 1
ATOM 12179 C C . LEU F 2 44 ? 23.861 21.654 129.820 1.00 28.67 600 LEU F C 1
ATOM 12180 O O . LEU F 2 44 ? 24.527 22.566 130.324 1.00 29.13 600 LEU F O 1
ATOM 12185 N N . GLU F 2 45 ? 23.367 20.641 130.538 1.00 32.02 601 GLU F N 1
ATOM 12186 C CA . GLU F 2 45 ? 23.520 20.530 132.006 1.00 35.03 601 GLU F CA 1
ATOM 12187 C C . GLU F 2 45 ? 23.671 19.095 132.604 1.00 36.17 601 GLU F C 1
ATOM 12188 O O . GLU F 2 45 ? 23.820 18.102 131.871 1.00 36.23 601 GLU F O 1
ATOM 12194 N N . GLY F 2 46 ? 23.617 19.015 133.941 1.00 34.63 602 GLY F N 1
ATOM 12195 C CA . GLY F 2 46 ? 23.757 17.756 134.672 1.00 33.00 602 GLY F CA 1
ATOM 12196 C C . GLY F 2 46 ? 23.368 16.436 134.017 1.00 32.69 602 GLY F C 1
ATOM 12197 O O . GLY F 2 46 ? 22.229 15.966 134.165 1.00 31.49 602 GLY F O 1
ATOM 12198 N N . ALA F 2 47 ? 24.330 15.825 133.320 1.00 32.81 603 ALA F N 1
ATOM 12199 C CA . ALA F 2 47 ? 24.128 14.546 132.624 1.00 33.16 603 ALA F CA 1
ATOM 12200 C C . ALA F 2 47 ? 24.291 13.331 133.549 1.00 33.01 603 ALA F C 1
ATOM 12201 O O . ALA F 2 47 ? 23.689 12.274 133.310 1.00 33.05 603 ALA F O 1
ATOM 12203 N N . VAL F 2 48 ? 25.107 13.499 134.594 1.00 33.65 604 VAL F N 1
ATOM 12204 C CA . VAL F 2 48 ? 25.373 12.452 135.588 1.00 33.22 604 VAL F CA 1
ATOM 12205 C C . VAL F 2 48 ? 24.153 12.234 136.470 1.00 32.47 604 VAL F C 1
ATOM 12206 O O . VAL F 2 48 ? 23.125 12.893 136.305 1.00 33.03 604 VAL F O 1
ATOM 12210 N N . LYS F 2 49 ? 24.278 11.330 137.431 1.00 31.76 605 LYS F N 1
ATOM 12211 C CA . LYS F 2 49 ? 23.157 11.041 138.308 1.00 31.47 605 LYS F CA 1
ATOM 12212 C C . LYS F 2 49 ? 23.542 10.881 139.781 1.00 31.43 605 LYS F C 1
ATOM 12213 O O . LYS F 2 49 ? 24.684 10.526 140.105 1.00 31.25 605 LYS F O 1
ATOM 12219 N N . ALA F 2 50 ? 22.592 11.168 140.671 1.00 30.36 606 ALA F N 1
ATOM 12220 C CA . ALA F 2 50 ? 22.829 11.031 142.110 1.00 29.88 606 ALA F CA 1
ATOM 12221 C C . ALA F 2 50 ? 22.743 9.539 142.352 1.00 28.85 606 ALA F C 1
ATOM 12222 O O . ALA F 2 50 ? 21.761 8.905 141.952 1.00 28.94 606 ALA F O 1
ATOM 12224 N N . ILE F 2 51 ? 23.758 8.981 143.005 1.00 27.15 607 ILE F N 1
ATOM 12225 C CA . ILE F 2 51 ? 23.803 7.543 143.233 1.00 25.30 607 ILE F CA 1
ATOM 12226 C C . ILE F 2 51 ? 22.543 6.909 143.775 1.00 24.17 607 ILE F C 1
ATOM 12227 O O . ILE F 2 51 ? 22.253 5.743 143.486 1.00 22.86 607 ILE F O 1
ATOM 12232 N N . GLY F 2 52 ? 21.806 7.676 144.570 1.00 23.95 608 GLY F N 1
ATOM 12233 C CA . GLY F 2 52 ? 20.569 7.173 145.132 1.00 21.93 608 GLY F CA 1
ATOM 12234 C C . GLY F 2 52 ? 19.900 6.218 144.169 1.00 20.10 608 GLY F C 1
ATOM 12235 O O . GLY F 2 52 ? 19.816 5.024 144.441 1.00 20.26 608 GLY F O 1
ATOM 12236 N N . SER F 2 53 ? 19.453 6.736 143.029 1.00 20.36 609 SER F N 1
ATOM 12237 C CA . SER F 2 53 ? 18.784 5.903 142.032 1.00 19.99 609 SER F CA 1
ATOM 12238 C C . SER F 2 53 ? 19.757 5.175 141.134 1.00 18.80 609 SER F C 1
ATOM 12239 O O . SER F 2 53 ? 19.447 4.103 140.628 1.00 18.02 609 SER F O 1
ATOM 12242 N N . VAL F 2 54 ? 20.924 5.753 140.904 1.00 16.76 610 VAL F N 1
ATOM 12243 C CA . VAL F 2 54 ? 21.868 5.051 140.073 1.00 16.31 610 VAL F CA 1
ATOM 12244 C C . VAL F 2 54 ? 21.962 3.692 140.782 1.00 16.28 610 VAL F C 1
ATOM 12245 O O . VAL F 2 54 ? 21.670 2.650 140.188 1.00 16.29 610 VAL F O 1
ATOM 12249 N N . GLY F 2 55 ? 22.314 3.717 142.071 1.00 15.45 611 GLY F N 1
ATOM 12250 C CA . GLY F 2 55 ? 22.432 2.488 142.843 1.00 12.61 611 GLY F CA 1
ATOM 12251 C C . GLY F 2 55 ? 21.150 1.670 142.862 1.00 12.94 611 GLY F C 1
ATOM 12252 O O . GLY F 2 55 ? 21.129 0.530 142.388 1.00 11.62 611 GLY F O 1
ATOM 12253 N N . ALA F 2 56 ? 20.085 2.273 143.397 1.00 13.97 612 ALA F N 1
ATOM 12254 C CA . ALA F 2 56 ? 18.771 1.647 143.520 1.00 12.22 612 ALA F CA 1
ATOM 12255 C C . ALA F 2 56 ? 18.342 0.948 142.270 1.00 14.04 612 ALA F C 1
ATOM 12256 O O . ALA F 2 56 ? 17.805 -0.146 142.340 1.00 15.11 612 ALA F O 1
ATOM 12258 N N . ARG F 2 57 ? 18.560 1.575 141.121 1.00 17.00 613 ARG F N 1
ATOM 12259 C CA . ARG F 2 57 ? 18.166 0.961 139.853 1.00 20.47 613 ARG F CA 1
ATOM 12260 C C . ARG F 2 57 ? 18.796 -0.402 139.635 1.00 21.01 613 ARG F C 1
ATOM 12261 O O . ARG F 2 57 ? 18.085 -1.419 139.583 1.00 20.79 613 ARG F O 1
ATOM 12269 N N . LEU F 2 58 ? 20.125 -0.418 139.492 1.00 19.69 614 LEU F N 1
ATOM 12270 C CA . LEU F 2 58 ? 20.828 -1.667 139.254 1.00 19.40 614 LEU F CA 1
ATOM 12271 C C . LEU F 2 58 ? 20.502 -2.713 140.288 1.00 18.15 614 LEU F C 1
ATOM 12272 O O . LEU F 2 58 ? 20.788 -3.895 140.098 1.00 18.33 614 LEU F O 1
ATOM 12277 N N . VAL F 2 59 ? 19.887 -2.270 141.377 1.00 18.03 615 VAL F N 1
ATOM 12278 C CA . VAL F 2 59 ? 19.455 -3.174 142.427 1.00 17.41 615 VAL F CA 1
ATOM 12279 C C . VAL F 2 59 ? 18.097 -3.712 141.976 1.00 17.36 615 VAL F C 1
ATOM 12280 O O . VAL F 2 59 ? 17.820 -4.908 142.091 1.00 16.96 615 VAL F O 1
ATOM 12284 N N . GLY F 2 60 ? 17.265 -2.823 141.444 1.00 16.89 616 GLY F N 1
ATOM 12285 C CA . GLY F 2 60 ? 15.956 -3.228 140.982 1.00 18.14 616 GLY F CA 1
ATOM 12286 C C . GLY F 2 60 ? 16.059 -4.251 139.869 1.00 20.56 616 GLY F C 1
ATOM 12287 O O . GLY F 2 60 ? 15.339 -5.253 139.863 1.00 20.55 616 GLY F O 1
ATOM 12288 N N . SER F 2 61 ? 17.025 -4.043 138.984 1.00 21.73 617 SER F N 1
ATOM 12289 C CA . SER F 2 61 ? 17.227 -4.849 137.731 1.00 23.26 617 SER F CA 1
ATOM 12290 C C . SER F 2 61 ? 17.780 -6.280 137.854 1.00 23.21 617 SER F C 1
ATOM 12291 O O . SER F 2 61 ? 17.203 -7.222 137.288 1.00 23.03 617 SER F O 1
ATOM 12294 N N . ILE F 2 62 ? 18.885 -6.457 138.615 1.00 23.72 618 ILE F N 1
ATOM 12295 C CA . ILE F 2 62 ? 19.580 -7.761 138.752 1.00 23.45 618 ILE F CA 1
ATOM 12296 C C . ILE F 2 62 ? 18.714 -8.961 138.226 1.00 22.62 618 ILE F C 1
ATOM 12297 O O . ILE F 2 62 ? 19.141 -9.659 137.300 1.00 21.94 618 ILE F O 1
ATOM 12302 N N . LYS F 2 63 ? 17.523 -9.170 138.803 1.00 22.20 619 LYS F N 1
ATOM 12303 C CA . LYS F 2 63 ? 16.664 -10.302 138.429 1.00 22.19 619 LYS F CA 1
ATOM 12304 C C . LYS F 2 63 ? 15.401 -9.949 137.627 1.00 24.68 619 LYS F C 1
ATOM 12305 O O . LYS F 2 63 ? 14.833 -10.807 136.942 1.00 24.73 619 LYS F O 1
ATOM 12311 N N . ALA F 2 64 ? 14.958 -8.700 137.718 1.00 26.86 620 ALA F N 1
ATOM 12312 C CA . ALA F 2 64 ? 13.746 -8.256 137.025 1.00 29.49 620 ALA F CA 1
ATOM 12313 C C . ALA F 2 64 ? 13.792 -8.217 135.486 1.00 31.13 620 ALA F C 1
ATOM 12314 O O . ALA F 2 64 ? 13.031 -7.469 134.854 1.00 31.35 620 ALA F O 1
ATOM 12316 N N . ARG F 2 65 ? 14.658 -9.027 134.882 1.00 33.28 621 ARG F N 1
ATOM 12317 C CA . ARG F 2 65 ? 14.788 -9.062 133.420 1.00 35.16 621 ARG F CA 1
ATOM 12318 C C . ARG F 2 65 ? 13.596 -9.697 132.669 1.00 35.34 621 ARG F C 1
ATOM 12319 O O . ARG F 2 65 ? 13.674 -9.858 131.441 1.00 35.68 621 ARG F O 1
ATOM 12327 N N . ARG F 2 66 ? 12.516 -10.061 133.378 1.00 35.84 622 ARG F N 1
ATOM 12328 C CA . ARG F 2 66 ? 11.351 -10.711 132.735 1.00 36.42 622 ARG F CA 1
ATOM 12329 C C . ARG F 2 66 ? 10.815 -9.954 131.518 1.00 36.78 622 ARG F C 1
ATOM 12330 O O . ARG F 2 66 ? 10.382 -10.574 130.527 1.00 37.26 622 ARG F O 1
ATOM 12338 N N . ALA F 2 67 ? 10.829 -8.623 131.597 1.00 36.64 623 ALA F N 1
ATOM 12339 C CA . ALA F 2 67 ? 10.377 -7.804 130.480 1.00 36.91 623 ALA F CA 1
ATOM 12340 C C . ALA F 2 67 ? 11.454 -7.904 129.376 1.00 38.02 623 ALA F C 1
ATOM 12341 O O . ALA F 2 67 ? 11.118 -8.355 128.252 1.00 38.88 623 ALA F O 1
ATOM 12343 N N . GLU G 1 39 ? 53.355 19.358 102.316 1.00 36.89 39 GLU G N 1
ATOM 12344 C CA . GLU G 1 39 ? 52.024 19.898 102.763 1.00 38.09 39 GLU G CA 1
ATOM 12345 C C . GLU G 1 39 ? 51.886 19.914 104.306 1.00 36.97 39 GLU G C 1
ATOM 12346 O O . GLU G 1 39 ? 52.562 19.150 105.011 1.00 35.78 39 GLU G O 1
ATOM 12352 N N . GLN G 1 40 ? 51.014 20.779 104.826 1.00 35.55 40 GLN G N 1
ATOM 12353 C CA . GLN G 1 40 ? 50.818 20.884 106.275 1.00 35.21 40 GLN G CA 1
ATOM 12354 C C . GLN G 1 40 ? 49.816 19.856 106.830 1.00 34.38 40 GLN G C 1
ATOM 12355 O O . GLN G 1 40 ? 49.002 19.295 106.090 1.00 35.23 40 GLN G O 1
ATOM 12361 N N . ALA G 1 41 ? 49.897 19.614 108.140 1.00 33.35 41 ALA G N 1
ATOM 12362 C CA . ALA G 1 41 ? 49.019 18.674 108.848 1.00 30.85 41 ALA G CA 1
ATOM 12363 C C . ALA G 1 41 ? 49.176 18.917 110.341 1.00 29.32 41 ALA G C 1
ATOM 12364 O O . ALA G 1 41 ? 50.223 19.390 110.799 1.00 29.81 41 ALA G O 1
ATOM 12366 N N . THR G 1 42 ? 48.133 18.607 111.100 1.00 27.23 42 THR G N 1
ATOM 12367 C CA . THR G 1 42 ? 48.199 18.776 112.544 1.00 25.75 42 THR G CA 1
ATOM 12368 C C . THR G 1 42 ? 47.442 17.633 113.184 1.00 25.64 42 THR G C 1
ATOM 12369 O O . THR G 1 42 ? 46.220 17.541 113.064 1.00 25.43 42 THR G O 1
ATOM 12373 N N . ILE G 1 43 ? 48.166 16.755 113.864 1.00 24.55 43 ILE G N 1
ATOM 12374 C CA . ILE G 1 43 ? 47.524 15.612 114.479 1.00 23.95 43 ILE G CA 1
ATOM 12375 C C . ILE G 1 43 ? 47.285 15.817 115.952 1.00 23.94 43 ILE G C 1
ATOM 12376 O O . ILE G 1 43 ? 48.031 16.529 116.628 1.00 23.92 43 ILE G O 1
ATOM 12381 N N . LEU G 1 44 ? 46.241 15.170 116.448 1.00 23.83 44 LEU G N 1
ATOM 12382 C CA . LEU G 1 44 ? 45.882 15.294 117.841 1.00 23.33 44 LEU G CA 1
ATOM 12383 C C . LEU G 1 44 ? 45.591 13.944 118.452 1.00 23.70 44 LEU G C 1
ATOM 12384 O O . LEU G 1 44 ? 44.623 13.270 118.093 1.00 23.75 44 LEU G O 1
ATOM 12389 N N . LYS G 1 45 ? 46.457 13.549 119.374 1.00 24.96 45 LYS G N 1
ATOM 12390 C CA . LYS G 1 45 ? 46.298 12.288 120.075 1.00 25.36 45 LYS G CA 1
ATOM 12391 C C . LYS G 1 45 ? 45.244 12.568 121.149 1.00 25.66 45 LYS G C 1
ATOM 12392 O O . LYS G 1 45 ? 45.456 13.385 122.051 1.00 25.60 45 LYS G O 1
ATOM 12398 N N . PRO G 1 46 ? 44.088 11.895 121.060 1.00 25.48 46 PRO G N 1
ATOM 12399 C CA . PRO G 1 46 ? 43.042 12.128 122.056 1.00 25.59 46 PRO G CA 1
ATOM 12400 C C . PRO G 1 46 ? 43.622 11.985 123.451 1.00 25.56 46 PRO G C 1
ATOM 12401 O O . PRO G 1 46 ? 44.657 11.340 123.639 1.00 26.33 46 PRO G O 1
ATOM 12405 N N . GLN G 1 47 ? 42.966 12.595 124.429 1.00 25.18 47 GLN G N 1
ATOM 12406 C CA . GLN G 1 47 ? 43.436 12.489 125.798 1.00 24.08 47 GLN G CA 1
ATOM 12407 C C . GLN G 1 47 ? 43.060 11.116 126.341 1.00 24.12 47 GLN G C 1
ATOM 12408 O O . GLN G 1 47 ? 43.592 10.667 127.361 1.00 24.80 47 GLN G O 1
ATOM 12414 N N . LEU G 1 48 ? 42.150 10.444 125.642 1.00 23.21 48 LEU G N 1
ATOM 12415 C CA . LEU G 1 48 ? 41.724 9.121 126.057 1.00 22.81 48 LEU G CA 1
ATOM 12416 C C . LEU G 1 48 ? 42.113 8.057 125.063 1.00 22.90 48 LEU G C 1
ATOM 12417 O O . LEU G 1 48 ? 42.655 8.336 123.990 1.00 23.03 48 LEU G O 1
ATOM 12422 N N . LEU G 1 49 ? 41.842 6.821 125.441 1.00 21.85 49 LEU G N 1
ATOM 12423 C CA . LEU G 1 49 ? 42.142 5.716 124.573 1.00 21.15 49 LEU G CA 1
ATOM 12424 C C . LEU G 1 49 ? 40.816 5.214 124.087 1.00 20.52 49 LEU G C 1
ATOM 12425 O O . LEU G 1 49 ? 39.799 5.365 124.767 1.00 20.63 49 LEU G O 1
ATOM 12430 N N . PRO G 1 50 ? 40.801 4.629 122.888 1.00 19.95 50 PRO G N 1
ATOM 12431 C CA . PRO G 1 50 ? 39.577 4.089 122.311 1.00 20.15 50 PRO G CA 1
ATOM 12432 C C . PRO G 1 50 ? 38.883 3.157 123.307 1.00 21.14 50 PRO G C 1
ATOM 12433 O O . PRO G 1 50 ? 39.437 2.124 123.691 1.00 20.67 50 PRO G O 1
ATOM 12437 N N . GLY G 1 51 ? 37.687 3.531 123.746 1.00 21.39 51 GLY G N 1
ATOM 12438 C CA . GLY G 1 51 ? 36.978 2.668 124.667 1.00 23.60 51 GLY G CA 1
ATOM 12439 C C . GLY G 1 51 ? 37.067 3.036 126.129 1.00 25.22 51 GLY G C 1
ATOM 12440 O O . GLY G 1 51 ? 36.214 2.636 126.921 1.00 25.96 51 GLY G O 1
ATOM 12441 N N . GLU G 1 52 ? 38.094 3.780 126.509 1.00 26.02 52 GLU G N 1
ATOM 12442 C CA . GLU G 1 52 ? 38.222 4.181 127.902 1.00 27.31 52 GLU G CA 1
ATOM 12443 C C . GLU G 1 52 ? 37.042 5.046 128.340 1.00 27.97 52 GLU G C 1
ATOM 12444 O O . GLU G 1 52 ? 36.707 6.034 127.679 1.00 28.26 52 GLU G O 1
ATOM 12450 N N . SER G 1 53 ? 36.396 4.673 129.439 1.00 28.04 53 SER G N 1
ATOM 12451 C CA . SER G 1 53 ? 35.286 5.477 129.955 1.00 28.41 53 SER G CA 1
ATOM 12452 C C . SER G 1 53 ? 35.958 6.260 131.067 1.00 27.11 53 SER G C 1
ATOM 12453 O O . SER G 1 53 ? 36.403 5.674 132.054 1.00 27.27 53 SER G O 1
ATOM 12456 N N . VAL G 1 54 ? 36.052 7.574 130.930 1.00 25.24 54 VAL G N 1
ATOM 12457 C CA . VAL G 1 54 ? 36.738 8.312 131.972 1.00 24.48 54 VAL G CA 1
ATOM 12458 C C . VAL G 1 54 ? 35.937 9.312 132.798 1.00 23.96 54 VAL G C 1
ATOM 12459 O O . VAL G 1 54 ? 35.172 10.125 132.273 1.00 23.60 54 VAL G O 1
ATOM 12463 N N . ALA G 1 55 ? 36.125 9.217 134.114 1.00 22.97 55 ALA G N 1
ATOM 12464 C CA . ALA G 1 55 ? 35.467 10.092 135.075 1.00 21.94 55 ALA G CA 1
ATOM 12465 C C . ALA G 1 55 ? 35.833 11.521 134.716 1.00 21.93 55 ALA G C 1
ATOM 12466 O O . ALA G 1 55 ? 36.802 11.756 133.992 1.00 23.37 55 ALA G O 1
ATOM 12468 N N . PRO G 1 56 ? 35.060 12.502 135.195 1.00 20.83 56 PRO G N 1
ATOM 12469 C CA . PRO G 1 56 ? 35.488 13.842 134.809 1.00 20.35 56 PRO G CA 1
ATOM 12470 C C . PRO G 1 56 ? 36.835 14.049 135.482 1.00 19.31 56 PRO G C 1
ATOM 12471 O O . PRO G 1 56 ? 37.888 13.803 134.902 1.00 18.74 56 PRO G O 1
ATOM 12475 N N . SER G 1 57 ? 36.772 14.479 136.727 1.00 18.23 57 SER G N 1
ATOM 12476 C CA . SER G 1 57 ? 37.934 14.722 137.559 1.00 18.26 57 SER G CA 1
ATOM 12477 C C . SER G 1 57 ? 39.255 14.101 137.121 1.00 17.19 57 SER G C 1
ATOM 12478 O O . SER G 1 57 ? 40.255 14.804 136.918 1.00 16.16 57 SER G O 1
ATOM 12481 N N . GLY G 1 58 ? 39.243 12.779 136.945 1.00 16.50 58 GLY G N 1
ATOM 12482 C CA . GLY G 1 58 ? 40.481 12.054 136.650 1.00 17.01 58 GLY G CA 1
ATOM 12483 C C . GLY G 1 58 ? 40.801 11.681 135.189 1.00 16.49 58 GLY G C 1
ATOM 12484 O O . GLY G 1 58 ? 40.183 12.144 134.245 1.00 16.52 58 GLY G O 1
ATOM 12485 N N . GLY G 1 59 ? 41.797 10.812 135.091 1.00 16.27 59 GLY G N 1
ATOM 12486 C CA . GLY G 1 59 ? 42.283 10.357 133.810 1.00 16.78 59 GLY G CA 1
ATOM 12487 C C . GLY G 1 59 ? 43.734 10.766 133.678 1.00 15.87 59 GLY G C 1
ATOM 12488 O O . GLY G 1 59 ? 44.535 10.592 134.595 1.00 15.84 59 GLY G O 1
ATOM 12489 N N . ARG G 1 60 ? 44.082 11.302 132.521 1.00 16.69 60 ARG G N 1
ATOM 12490 C CA . ARG G 1 60 ? 45.438 11.759 132.304 1.00 17.17 60 ARG G CA 1
ATOM 12491 C C . ARG G 1 60 ? 45.445 13.235 132.681 1.00 17.68 60 ARG G C 1
ATOM 12492 O O . ARG G 1 60 ? 44.474 13.945 132.419 1.00 17.55 60 ARG G O 1
ATOM 12500 N N . GLY G 1 61 ? 46.524 13.689 133.311 1.00 17.03 61 GLY G N 1
ATOM 12501 C CA . GLY G 1 61 ? 46.602 15.084 133.701 1.00 17.74 61 GLY G CA 1
ATOM 12502 C C . GLY G 1 61 ? 47.245 15.923 132.617 1.00 18.64 61 GLY G C 1
ATOM 12503 O O . GLY G 1 61 ? 46.921 17.099 132.432 1.00 18.41 61 GLY G O 1
ATOM 12504 N N . THR G 1 62 ? 48.168 15.312 131.891 1.00 18.80 62 THR G N 1
ATOM 12505 C CA . THR G 1 62 ? 48.855 16.016 130.830 1.00 19.25 62 THR G CA 1
ATOM 12506 C C . THR G 1 62 ? 48.125 15.791 129.535 1.00 19.43 62 THR G C 1
ATOM 12507 O O . THR G 1 62 ? 47.544 14.740 129.318 1.00 19.79 62 THR G O 1
ATOM 12511 N N . MET G 1 63 ? 48.149 16.793 128.678 1.00 21.35 63 MET G N 1
ATOM 12512 C CA . MET G 1 63 ? 47.541 16.676 127.367 1.00 23.00 63 MET G CA 1
ATOM 12513 C C . MET G 1 63 ? 48.742 16.532 126.444 1.00 24.52 63 MET G C 1
ATOM 12514 O O . MET G 1 63 ? 49.879 16.781 126.859 1.00 23.96 63 MET G O 1
ATOM 12519 N N . ASP G 1 64 ? 48.519 16.122 125.205 1.00 25.53 64 ASP G N 1
ATOM 12520 C CA . ASP G 1 64 ? 49.646 15.989 124.299 1.00 27.27 64 ASP G CA 1
ATOM 12521 C C . ASP G 1 64 ? 49.800 17.165 123.364 1.00 27.42 64 ASP G C 1
ATOM 12522 O O . ASP G 1 64 ? 48.891 17.499 122.608 1.00 27.68 64 ASP G O 1
ATOM 12527 N N . PRO G 1 65 ? 50.956 17.827 123.415 1.00 27.73 65 PRO G N 1
ATOM 12528 C CA . PRO G 1 65 ? 51.144 18.963 122.515 1.00 26.99 65 PRO G CA 1
ATOM 12529 C C . PRO G 1 65 ? 50.905 18.452 121.094 1.00 26.72 65 PRO G C 1
ATOM 12530 O O . PRO G 1 65 ? 51.475 17.436 120.686 1.00 26.25 65 PRO G O 1
ATOM 12534 N N . PRO G 1 66 ? 50.045 19.146 120.330 1.00 26.13 66 PRO G N 1
ATOM 12535 C CA . PRO G 1 66 ? 49.716 18.765 118.956 1.00 24.43 66 PRO G CA 1
ATOM 12536 C C . PRO G 1 66 ? 50.935 18.609 118.054 1.00 23.92 66 PRO G C 1
ATOM 12537 O O . PRO G 1 66 ? 51.861 19.434 118.061 1.00 23.96 66 PRO G O 1
ATOM 12541 N N . VAL G 1 67 ? 50.919 17.522 117.288 1.00 22.36 67 VAL G N 1
ATOM 12542 C CA . VAL G 1 67 ? 51.992 17.210 116.369 1.00 20.35 67 VAL G CA 1
ATOM 12543 C C . VAL G 1 67 ? 51.681 17.882 115.058 1.00 20.44 67 VAL G C 1
ATOM 12544 O O . VAL G 1 67 ? 50.582 17.745 114.530 1.00 19.90 67 VAL G O 1
ATOM 12548 N N . HIS G 1 68 ? 52.651 18.630 114.556 1.00 21.75 68 HIS G N 1
ATOM 12549 C CA . HIS G 1 68 ? 52.518 19.326 113.285 1.00 23.17 68 HIS G CA 1
ATOM 12550 C C . HIS G 1 68 ? 53.466 18.648 112.325 1.00 23.06 68 HIS G C 1
ATOM 12551 O O . HIS G 1 68 ? 54.677 18.632 112.550 1.00 23.00 68 HIS G O 1
ATOM 12558 N N . GLU G 1 69 ? 52.929 18.087 111.252 1.00 22.21 69 GLU G N 1
ATOM 12559 C CA . GLU G 1 69 ? 53.787 17.401 110.313 1.00 21.84 69 GLU G CA 1
ATOM 12560 C C . GLU G 1 69 ? 53.858 18.053 108.960 1.00 21.72 69 GLU G C 1
ATOM 12561 O O . GLU G 1 69 ? 52.889 18.623 108.463 1.00 21.53 69 GLU G O 1
ATOM 12567 N N . ILE G 1 70 ? 55.041 17.962 108.376 1.00 21.70 70 ILE G N 1
ATOM 12568 C CA . ILE G 1 70 ? 55.305 18.509 107.065 1.00 22.31 70 ILE G CA 1
ATOM 12569 C C . ILE G 1 70 ? 55.136 17.360 106.090 1.00 23.16 70 ILE G C 1
ATOM 12570 O O . ILE G 1 70 ? 56.082 16.625 105.796 1.00 23.75 70 ILE G O 1
ATOM 12575 N N . CYS G 1 71 ? 53.918 17.189 105.605 1.00 23.07 71 CYS G N 1
ATOM 12576 C CA . CYS G 1 71 ? 53.653 16.113 104.683 1.00 23.05 71 CYS G CA 1
ATOM 12577 C C . CYS G 1 71 ? 54.588 16.206 103.503 1.00 23.19 71 CYS G C 1
ATOM 12578 O O . CYS G 1 71 ? 54.692 17.247 102.848 1.00 23.53 71 CYS G O 1
ATOM 12581 N N . ALA G 1 72 ? 55.298 15.110 103.268 1.00 23.40 72 ALA G N 1
ATOM 12582 C CA . ALA G 1 72 ? 56.224 15.008 102.149 1.00 23.90 72 ALA G CA 1
ATOM 12583 C C . ALA G 1 72 ? 55.811 13.791 101.331 1.00 23.76 72 ALA G C 1
ATOM 12584 O O . ALA G 1 72 ? 55.174 12.866 101.842 1.00 23.80 72 ALA G O 1
ATOM 12586 N N . GLN G 1 73 ? 56.172 13.802 100.058 1.00 24.84 73 GLN G N 1
ATOM 12587 C CA . GLN G 1 73 ? 55.819 12.716 99.158 1.00 26.54 73 GLN G CA 1
ATOM 12588 C C . GLN G 1 73 ? 56.299 11.357 99.660 1.00 25.89 73 GLN G C 1
ATOM 12589 O O . GLN G 1 73 ? 56.058 10.329 99.022 1.00 25.16 73 GLN G O 1
ATOM 12595 N N . SER G 1 74 ? 56.968 11.339 100.805 1.00 24.13 74 SER G N 1
ATOM 12596 C CA . SER G 1 74 ? 57.469 10.078 101.324 1.00 23.72 74 SER G CA 1
ATOM 12597 C C . SER G 1 74 ? 57.438 9.970 102.834 1.00 22.57 74 SER G C 1
ATOM 12598 O O . SER G 1 74 ? 57.551 8.874 103.379 1.00 22.57 74 SER G O 1
ATOM 12601 N N . ILE G 1 75 ? 57.291 11.104 103.509 1.00 22.73 75 ILE G N 1
ATOM 12602 C CA . ILE G 1 75 ? 57.246 11.125 104.968 1.00 22.47 75 ILE G CA 1
ATOM 12603 C C . ILE G 1 75 ? 56.639 12.425 105.484 1.00 22.66 75 ILE G C 1
ATOM 12604 O O . ILE G 1 75 ? 56.500 13.397 104.751 1.00 23.22 75 ILE G O 1
ATOM 12609 N N . ASP G 1 76 ? 56.287 12.453 106.755 1.00 21.93 76 ASP G N 1
ATOM 12610 C CA . ASP G 1 76 ? 55.703 13.657 107.298 1.00 22.98 76 ASP G CA 1
ATOM 12611 C C . ASP G 1 76 ? 56.146 13.835 108.724 1.00 19.98 76 ASP G C 1
ATOM 12612 O O . ASP G 1 76 ? 55.377 13.670 109.668 1.00 19.75 76 ASP G O 1
ATOM 12617 N N . PRO G 1 77 ? 57.419 14.174 108.896 1.00 17.27 77 PRO G N 1
ATOM 12618 C CA . PRO G 1 77 ? 57.990 14.385 110.221 1.00 16.69 77 PRO G CA 1
ATOM 12619 C C . PRO G 1 77 ? 57.329 15.587 110.858 1.00 15.32 77 PRO G C 1
ATOM 12620 O O . PRO G 1 77 ? 56.576 16.299 110.199 1.00 15.11 77 PRO G O 1
ATOM 12624 N N . SER G 1 78 ? 57.583 15.791 112.144 1.00 15.23 78 SER G N 1
ATOM 12625 C CA . SER G 1 78 ? 57.032 16.943 112.833 1.00 15.80 78 SER G CA 1
ATOM 12626 C C . SER G 1 78 ? 58.197 17.892 112.945 1.00 16.54 78 SER G C 1
ATOM 12627 O O . SER G 1 78 ? 59.346 17.486 112.854 1.00 15.25 78 SER G O 1
ATOM 12630 N N . GLU G 1 79 ? 57.914 19.162 113.126 1.00 18.27 79 GLU G N 1
ATOM 12631 C CA . GLU G 1 79 ? 58.989 20.118 113.231 1.00 22.27 79 GLU G CA 1
ATOM 12632 C C . GLU G 1 79 ? 59.984 19.703 114.316 1.00 21.77 79 GLU G C 1
ATOM 12633 O O . GLU G 1 79 ? 61.197 19.875 114.165 1.00 21.53 79 GLU G O 1
ATOM 12639 N N . GLY G 1 80 ? 59.464 19.155 115.410 1.00 21.06 80 GLY G N 1
ATOM 12640 C CA . GLY G 1 80 ? 60.322 18.714 116.501 1.00 19.97 80 GLY G CA 1
ATOM 12641 C C . GLY G 1 80 ? 61.335 17.702 115.997 1.00 19.53 80 GLY G C 1
ATOM 12642 O O . GLY G 1 80 ? 62.273 17.309 116.698 1.00 18.78 80 GLY G O 1
ATOM 12643 N N . ALA G 1 81 ? 61.120 17.263 114.766 1.00 18.79 81 ALA G N 1
ATOM 12644 C CA . ALA G 1 81 ? 62.005 16.319 114.132 1.00 17.17 81 ALA G CA 1
ATOM 12645 C C . ALA G 1 81 ? 62.923 17.204 113.338 1.00 16.75 81 ALA G C 1
ATOM 12646 O O . ALA G 1 81 ? 64.015 17.525 113.782 1.00 16.90 81 ALA G O 1
ATOM 12648 N N . VAL G 1 82 ? 62.458 17.621 112.168 1.00 16.45 82 VAL G N 1
ATOM 12649 C CA . VAL G 1 82 ? 63.235 18.496 111.299 1.00 16.00 82 VAL G CA 1
ATOM 12650 C C . VAL G 1 82 ? 64.083 19.425 112.144 1.00 15.75 82 VAL G C 1
ATOM 12651 O O . VAL G 1 82 ? 65.317 19.390 112.087 1.00 14.74 82 VAL G O 1
ATOM 12655 N N . GLY G 1 83 ? 63.398 20.262 112.920 1.00 15.14 83 GLY G N 1
ATOM 12656 C CA . GLY G 1 83 ? 64.086 21.187 113.790 1.00 14.92 83 GLY G CA 1
ATOM 12657 C C . GLY G 1 83 ? 65.277 20.421 114.300 1.00 14.84 83 GLY G C 1
ATOM 12658 O O . GLY G 1 83 ? 66.418 20.750 113.979 1.00 14.81 83 GLY G O 1
ATOM 12659 N N . TRP G 1 84 ? 65.006 19.373 115.069 1.00 13.92 84 TRP G N 1
ATOM 12660 C CA . TRP G 1 84 ? 66.076 18.552 115.591 1.00 13.63 84 TRP G CA 1
ATOM 12661 C C . TRP G 1 84 ? 67.033 18.245 114.451 1.00 13.41 84 TRP G C 1
ATOM 12662 O O . TRP G 1 84 ? 68.132 18.787 114.393 1.00 14.29 84 TRP G O 1
ATOM 12673 N N . PHE G 1 85 ? 66.603 17.372 113.548 1.00 12.53 85 PHE G N 1
ATOM 12674 C CA . PHE G 1 85 ? 67.412 16.992 112.405 1.00 11.54 85 PHE G CA 1
ATOM 12675 C C . PHE G 1 85 ? 68.436 18.067 112.182 1.00 11.71 85 PHE G C 1
ATOM 12676 O O . PHE G 1 85 ? 69.619 17.897 112.467 1.00 12.10 85 PHE G O 1
ATOM 12684 N N . TYR G 1 86 ? 67.956 19.200 111.698 1.00 12.33 86 TYR G N 1
ATOM 12685 C CA . TYR G 1 86 ? 68.826 20.322 111.429 1.00 13.57 86 TYR G CA 1
ATOM 12686 C C . TYR G 1 86 ? 69.733 20.628 112.614 1.00 13.23 86 TYR G C 1
ATOM 12687 O O . TYR G 1 86 ? 70.951 20.548 112.493 1.00 13.55 86 TYR G O 1
ATOM 12696 N N . LYS G 1 87 ? 69.159 20.963 113.759 1.00 12.13 87 LYS G N 1
ATOM 12697 C CA . LYS G 1 87 ? 69.987 21.231 114.919 1.00 11.06 87 LYS G CA 1
ATOM 12698 C C . LYS G 1 87 ? 71.068 20.163 115.015 1.00 11.73 87 LYS G C 1
ATOM 12699 O O . LYS G 1 87 ? 72.251 20.458 114.903 1.00 11.87 87 LYS G O 1
ATOM 12705 N N . TYR G 1 88 ? 70.655 18.916 115.199 1.00 12.12 88 TYR G N 1
ATOM 12706 C CA . TYR G 1 88 ? 71.596 17.806 115.320 1.00 12.42 88 TYR G CA 1
ATOM 12707 C C . TYR G 1 88 ? 72.712 17.878 114.301 1.00 11.45 88 TYR G C 1
ATOM 12708 O O . TYR G 1 88 ? 73.869 17.615 114.621 1.00 10.87 88 TYR G O 1
ATOM 12717 N N . MET G 1 89 ? 72.334 18.251 113.081 1.00 11.42 89 MET G N 1
ATOM 12718 C CA . MET G 1 89 ? 73.227 18.354 111.927 1.00 11.78 89 MET G CA 1
ATOM 12719 C C . MET G 1 89 ? 74.131 19.592 111.851 1.00 11.73 89 MET G C 1
ATOM 12720 O O . MET G 1 89 ? 75.326 19.480 111.573 1.00 10.96 89 MET G O 1
ATOM 12725 N N . ASP G 1 90 ? 73.546 20.766 112.065 1.00 11.83 90 ASP G N 1
ATOM 12726 C CA . ASP G 1 90 ? 74.261 22.040 112.023 1.00 11.18 90 ASP G CA 1
ATOM 12727 C C . ASP G 1 90 ? 73.609 22.857 113.119 1.00 11.12 90 ASP G C 1
ATOM 12728 O O . ASP G 1 90 ? 72.936 23.841 112.852 1.00 11.97 90 ASP G O 1
ATOM 12733 N N . PRO G 1 91 ? 73.807 22.453 114.374 1.00 11.48 91 PRO G N 1
ATOM 12734 C CA . PRO G 1 91 ? 73.258 23.089 115.576 1.00 12.10 91 PRO G CA 1
ATOM 12735 C C . PRO G 1 91 ? 73.309 24.599 115.657 1.00 12.20 91 PRO G C 1
ATOM 12736 O O . PRO G 1 91 ? 72.709 25.186 116.549 1.00 11.29 91 PRO G O 1
ATOM 12740 N N . ALA G 1 92 ? 74.012 25.230 114.731 1.00 12.33 92 ALA G N 1
ATOM 12741 C CA . ALA G 1 92 ? 74.110 26.680 114.744 1.00 13.43 92 ALA G CA 1
ATOM 12742 C C . ALA G 1 92 ? 73.539 27.291 113.473 1.00 13.28 92 ALA G C 1
ATOM 12743 O O . ALA G 1 92 ? 72.648 28.138 113.519 1.00 13.29 92 ALA G O 1
ATOM 12745 N N . GLY G 1 93 ? 74.066 26.859 112.336 1.00 14.33 93 GLY G N 1
ATOM 12746 C CA . GLY G 1 93 ? 73.591 27.367 111.063 1.00 15.31 93 GLY G CA 1
ATOM 12747 C C . GLY G 1 93 ? 72.148 26.984 110.811 1.00 16.14 93 GLY G C 1
ATOM 12748 O O . GLY G 1 93 ? 71.481 27.601 109.983 1.00 15.57 93 GLY G O 1
ATOM 12749 N N . ALA G 1 94 ? 71.680 25.959 111.524 1.00 17.30 94 ALA G N 1
ATOM 12750 C CA . ALA G 1 94 ? 70.309 25.472 111.407 1.00 17.29 94 ALA G CA 1
ATOM 12751 C C . ALA G 1 94 ? 69.396 26.490 112.057 1.00 18.32 94 ALA G C 1
ATOM 12752 O O . ALA G 1 94 ? 68.249 26.671 111.647 1.00 18.68 94 ALA G O 1
ATOM 12754 N N . VAL G 1 95 ? 69.930 27.154 113.075 1.00 19.29 95 VAL G N 1
ATOM 12755 C CA . VAL G 1 95 ? 69.206 28.179 113.813 1.00 19.88 95 VAL G CA 1
ATOM 12756 C C . VAL G 1 95 ? 69.417 29.521 113.128 1.00 19.64 95 VAL G C 1
ATOM 12757 O O . VAL G 1 95 ? 68.476 30.287 112.931 1.00 19.57 95 VAL G O 1
ATOM 12761 N N . GLU G 1 96 ? 70.660 29.807 112.768 1.00 18.83 96 GLU G N 1
ATOM 12762 C CA . GLU G 1 96 ? 70.945 31.057 112.095 1.00 19.27 96 GLU G CA 1
ATOM 12763 C C . GLU G 1 96 ? 70.153 31.060 110.806 1.00 18.78 96 GLU G C 1
ATOM 12764 O O . GLU G 1 96 ? 69.609 32.087 110.407 1.00 19.09 96 GLU G O 1
ATOM 12770 N N . SER G 1 97 ? 70.084 29.891 110.172 1.00 17.84 97 SER G N 1
ATOM 12771 C CA . SER G 1 97 ? 69.376 29.721 108.911 1.00 16.77 97 SER G CA 1
ATOM 12772 C C . SER G 1 97 ? 67.862 29.829 108.979 1.00 16.49 97 SER G C 1
ATOM 12773 O O . SER G 1 97 ? 67.250 30.505 108.161 1.00 17.74 97 SER G O 1
ATOM 12776 N N . GLY G 1 98 ? 67.247 29.148 109.933 1.00 15.79 98 GLY G N 1
ATOM 12777 C CA . GLY G 1 98 ? 65.805 29.219 110.032 1.00 15.87 98 GLY G CA 1
ATOM 12778 C C . GLY G 1 98 ? 65.222 27.851 109.797 1.00 15.80 98 GLY G C 1
ATOM 12779 O O . GLY G 1 98 ? 64.159 27.702 109.199 1.00 15.59 98 GLY G O 1
ATOM 12780 N N . LYS G 1 99 ? 65.933 26.843 110.284 1.00 15.70 99 LYS G N 1
ATOM 12781 C CA . LYS G 1 99 ? 65.509 25.465 110.132 1.00 16.27 99 LYS G CA 1
ATOM 12782 C C . LYS G 1 99 ? 65.203 24.831 111.490 1.00 17.03 99 LYS G C 1
ATOM 12783 O O . LYS G 1 99 ? 64.640 23.744 111.552 1.00 17.70 99 LYS G O 1
ATOM 12789 N N . ALA G 1 100 ? 65.577 25.515 112.572 1.00 18.46 100 ALA G N 1
ATOM 12790 C CA . ALA G 1 100 ? 65.359 25.037 113.948 1.00 18.17 100 ALA G CA 1
ATOM 12791 C C . ALA G 1 100 ? 63.894 25.096 114.364 1.00 18.66 100 ALA G C 1
ATOM 12792 O O . ALA G 1 100 ? 63.485 26.007 115.094 1.00 17.87 100 ALA G O 1
ATOM 12794 N N . LEU G 1 101 ? 63.122 24.098 113.937 1.00 19.77 101 LEU G N 1
ATOM 12795 C CA . LEU G 1 101 ? 61.685 24.058 114.207 1.00 20.92 101 LEU G CA 1
ATOM 12796 C C . LEU G 1 101 ? 61.180 23.227 115.389 1.00 21.54 101 LEU G C 1
ATOM 12797 O O . LEU G 1 101 ? 61.593 22.078 115.604 1.00 21.22 101 LEU G O 1
ATOM 12802 N N . GLY G 1 102 ? 60.257 23.840 116.130 1.00 22.37 102 GLY G N 1
ATOM 12803 C CA . GLY G 1 102 ? 59.627 23.210 117.279 1.00 22.94 102 GLY G CA 1
ATOM 12804 C C . GLY G 1 102 ? 60.533 22.735 118.390 1.00 23.17 102 GLY G C 1
ATOM 12805 O O . GLY G 1 102 ? 61.544 23.361 118.713 1.00 22.89 102 GLY G O 1
ATOM 12806 N N . GLU G 1 103 ? 60.144 21.623 118.997 1.00 23.10 103 GLU G N 1
ATOM 12807 C CA . GLU G 1 103 ? 60.925 21.052 120.071 1.00 23.41 103 GLU G CA 1
ATOM 12808 C C . GLU G 1 103 ? 61.999 20.205 119.414 1.00 22.66 103 GLU G C 1
ATOM 12809 O O . GLU G 1 103 ? 61.948 18.971 119.438 1.00 22.51 103 GLU G O 1
ATOM 12815 N N . PHE G 1 104 ? 62.959 20.897 118.805 1.00 21.06 104 PHE G N 1
ATOM 12816 C CA . PHE G 1 104 ? 64.086 20.278 118.110 1.00 20.58 104 PHE G CA 1
ATOM 12817 C C . PHE G 1 104 ? 65.057 19.610 119.067 1.00 19.44 104 PHE G C 1
ATOM 12818 O O . PHE G 1 104 ? 65.927 18.853 118.648 1.00 19.17 104 PHE G O 1
ATOM 12826 N N . SER G 1 105 ? 64.910 19.908 120.352 1.00 18.70 105 SER G N 1
ATOM 12827 C CA . SER G 1 105 ? 65.762 19.335 121.376 1.00 17.06 105 SER G CA 1
ATOM 12828 C C . SER G 1 105 ? 65.175 18.011 121.858 1.00 16.57 105 SER G C 1
ATOM 12829 O O . SER G 1 105 ? 65.176 17.708 123.052 1.00 16.22 105 SER G O 1
ATOM 12832 N N . LYS G 1 106 ? 64.662 17.238 120.902 1.00 16.74 106 LYS G N 1
ATOM 12833 C CA . LYS G 1 106 ? 64.081 15.917 121.149 1.00 16.81 106 LYS G CA 1
ATOM 12834 C C . LYS G 1 106 ? 64.314 14.987 119.945 1.00 16.66 106 LYS G C 1
ATOM 12835 O O . LYS G 1 106 ? 63.732 15.169 118.869 1.00 16.42 106 LYS G O 1
ATOM 12841 N N . VAL G 1 107 ? 65.189 14.001 120.138 1.00 16.46 107 VAL G N 1
ATOM 12842 C CA . VAL G 1 107 ? 65.526 13.047 119.089 1.00 16.05 107 VAL G CA 1
ATOM 12843 C C . VAL G 1 107 ? 64.301 12.266 118.690 1.00 16.13 107 VAL G C 1
ATOM 12844 O O . VAL G 1 107 ? 63.793 11.454 119.461 1.00 16.18 107 VAL G O 1
ATOM 12848 N N . PRO G 1 108 ? 63.811 12.497 117.472 1.00 16.13 108 PRO G N 1
ATOM 12849 C CA . PRO G 1 108 ? 62.628 11.808 116.959 1.00 17.01 108 PRO G CA 1
ATOM 12850 C C . PRO G 1 108 ? 62.859 10.326 116.722 1.00 17.51 108 PRO G C 1
ATOM 12851 O O . PRO G 1 108 ? 63.255 9.930 115.632 1.00 18.02 108 PRO G O 1
ATOM 12855 N N . ASP G 1 109 ? 62.607 9.522 117.757 1.00 18.87 109 ASP G N 1
ATOM 12856 C CA . ASP G 1 109 ? 62.759 8.065 117.705 1.00 18.76 109 ASP G CA 1
ATOM 12857 C C . ASP G 1 109 ? 61.789 7.396 118.681 1.00 19.37 109 ASP G C 1
ATOM 12858 O O . ASP G 1 109 ? 62.146 6.435 119.364 1.00 19.43 109 ASP G O 1
ATOM 12863 N N . GLY G 1 110 ? 60.571 7.930 118.735 1.00 20.61 110 GLY G N 1
ATOM 12864 C CA . GLY G 1 110 ? 59.528 7.416 119.603 1.00 20.84 110 GLY G CA 1
ATOM 12865 C C . GLY G 1 110 ? 59.997 6.500 120.709 1.00 21.66 110 GLY G C 1
ATOM 12866 O O . GLY G 1 110 ? 59.434 5.423 120.899 1.00 21.64 110 GLY G O 1
ATOM 12867 N N . LEU G 1 111 ? 61.024 6.914 121.444 1.00 21.03 111 LEU G N 1
ATOM 12868 C CA . LEU G 1 111 ? 61.525 6.077 122.527 1.00 21.39 111 LEU G CA 1
ATOM 12869 C C . LEU G 1 111 ? 60.950 6.448 123.877 1.00 21.52 111 LEU G C 1
ATOM 12870 O O . LEU G 1 111 ? 60.591 5.573 124.659 1.00 21.83 111 LEU G O 1
ATOM 12875 N N . LEU G 1 112 ? 60.867 7.738 124.165 1.00 20.27 112 LEU G N 1
ATOM 12876 C CA . LEU G 1 112 ? 60.349 8.153 125.455 1.00 18.72 112 LEU G CA 1
ATOM 12877 C C . LEU G 1 112 ? 58.886 8.494 125.368 1.00 17.56 112 LEU G C 1
ATOM 12878 O O . LEU G 1 112 ? 58.422 8.981 124.339 1.00 17.35 112 LEU G O 1
ATOM 12883 N N . ARG G 1 113 ? 58.159 8.201 126.444 1.00 16.99 113 ARG G N 1
ATOM 12884 C CA . ARG G 1 113 ? 56.738 8.512 126.510 1.00 17.17 113 ARG G CA 1
ATOM 12885 C C . ARG G 1 113 ? 56.737 9.986 126.847 1.00 16.79 113 ARG G C 1
ATOM 12886 O O . ARG G 1 113 ? 56.113 10.804 126.165 1.00 16.50 113 ARG G O 1
ATOM 12894 N N . TYR G 1 114 ? 57.442 10.312 127.923 1.00 14.27 114 TYR G N 1
ATOM 12895 C CA . TYR G 1 114 ? 57.555 11.687 128.345 1.00 13.67 114 TYR G CA 1
ATOM 12896 C C . TYR G 1 114 ? 59.020 12.010 128.275 1.00 12.52 114 TYR G C 1
ATOM 12897 O O . TYR G 1 114 ? 59.863 11.118 128.344 1.00 12.17 114 TYR G O 1
ATOM 12906 N N . SER G 1 115 ? 59.315 13.292 128.117 1.00 12.83 115 SER G N 1
ATOM 12907 C CA . SER G 1 115 ? 60.686 13.743 127.995 1.00 11.10 115 SER G CA 1
ATOM 12908 C C . SER G 1 115 ? 60.819 15.242 128.223 1.00 10.88 115 SER G C 1
ATOM 12909 O O . SER G 1 115 ? 59.847 16.006 128.121 1.00 10.20 115 SER G O 1
ATOM 12912 N N . VAL G 1 116 ? 62.038 15.642 128.562 1.00 11.08 116 VAL G N 1
ATOM 12913 C CA . VAL G 1 116 ? 62.356 17.041 128.764 1.00 11.99 116 VAL G CA 1
ATOM 12914 C C . VAL G 1 116 ? 63.430 17.356 127.750 1.00 14.12 116 VAL G C 1
ATOM 12915 O O . VAL G 1 116 ? 64.430 16.658 127.649 1.00 14.02 116 VAL G O 1
ATOM 12919 N N . ASP G 1 117 ? 63.206 18.414 126.995 1.00 14.88 117 ASP G N 1
ATOM 12920 C CA . ASP G 1 117 ? 64.118 18.841 125.963 1.00 14.76 117 ASP G CA 1
ATOM 12921 C C . ASP G 1 117 ? 64.546 20.246 126.322 1.00 14.89 117 ASP G C 1
ATOM 12922 O O . ASP G 1 117 ? 63.859 20.923 127.078 1.00 15.28 117 ASP G O 1
ATOM 12927 N N . ALA G 1 118 ? 65.678 20.689 125.792 1.00 15.88 118 ALA G N 1
ATOM 12928 C CA . ALA G 1 118 ? 66.161 22.041 126.063 1.00 15.99 118 ALA G CA 1
ATOM 12929 C C . ALA G 1 118 ? 67.532 22.316 125.471 1.00 15.70 118 ALA G C 1
ATOM 12930 O O . ALA G 1 118 ? 68.424 21.486 125.530 1.00 16.18 118 ALA G O 1
ATOM 12932 N N . GLU G 1 119 ? 67.690 23.494 124.893 1.00 16.57 119 GLU G N 1
ATOM 12933 C CA . GLU G 1 119 ? 68.963 23.882 124.319 1.00 17.97 119 GLU G CA 1
ATOM 12934 C C . GLU G 1 119 ? 69.662 24.793 125.318 1.00 18.70 119 GLU G C 1
ATOM 12935 O O . GLU G 1 119 ? 69.021 25.407 126.174 1.00 18.33 119 GLU G O 1
ATOM 12941 N N . GLN G 1 120 ? 70.982 24.861 125.212 1.00 18.06 120 GLN G N 1
ATOM 12942 C CA . GLN G 1 120 ? 71.777 25.717 126.068 1.00 17.71 120 GLN G CA 1
ATOM 12943 C C . GLN G 1 120 ? 72.747 26.348 125.096 1.00 17.99 120 GLN G C 1
ATOM 12944 O O . GLN G 1 120 ? 73.421 25.646 124.351 1.00 18.53 120 GLN G O 1
ATOM 12950 N N . ARG G 1 121 ? 72.804 27.672 125.080 1.00 18.65 121 ARG G N 1
ATOM 12951 C CA . ARG G 1 121 ? 73.689 28.355 124.151 1.00 19.11 121 ARG G CA 1
ATOM 12952 C C . ARG G 1 121 ? 74.700 29.249 124.850 1.00 17.87 121 ARG G C 1
ATOM 12953 O O . ARG G 1 121 ? 74.903 30.397 124.465 1.00 17.98 121 ARG G O 1
ATOM 12961 N N . PRO G 1 122 ? 75.362 28.728 125.882 1.00 16.32 122 PRO G N 1
ATOM 12962 C CA . PRO G 1 122 ? 76.344 29.544 126.589 1.00 14.97 122 PRO G CA 1
ATOM 12963 C C . PRO G 1 122 ? 77.404 30.028 125.634 1.00 13.43 122 PRO G C 1
ATOM 12964 O O . PRO G 1 122 ? 77.760 29.336 124.691 1.00 12.42 122 PRO G O 1
ATOM 12968 N N . ILE G 1 123 ? 77.908 31.225 125.874 1.00 12.96 123 ILE G N 1
ATOM 12969 C CA . ILE G 1 123 ? 78.926 31.769 125.004 1.00 13.23 123 ILE G CA 1
ATOM 12970 C C . ILE G 1 123 ? 80.004 32.433 125.835 1.00 14.58 123 ILE G C 1
ATOM 12971 O O . ILE G 1 123 ? 79.809 33.547 126.317 1.00 15.23 123 ILE G O 1
ATOM 12976 N N . VAL G 1 124 ? 81.131 31.744 126.017 1.00 14.61 124 VAL G N 1
ATOM 12977 C CA . VAL G 1 124 ? 82.242 32.291 126.793 1.00 14.76 124 VAL G CA 1
ATOM 12978 C C . VAL G 1 124 ? 83.293 32.773 125.818 1.00 14.37 124 VAL G C 1
ATOM 12979 O O . VAL G 1 124 ? 83.427 32.215 124.733 1.00 13.58 124 VAL G O 1
ATOM 12983 N N . THR G 1 125 ? 84.039 33.802 126.208 1.00 15.26 125 THR G N 1
ATOM 12984 C CA . THR G 1 125 ? 85.056 34.364 125.333 1.00 16.38 125 THR G CA 1
ATOM 12985 C C . THR G 1 125 ? 86.484 34.074 125.757 1.00 17.45 125 THR G C 1
ATOM 12986 O O . THR G 1 125 ? 87.298 34.986 125.858 1.00 18.45 125 THR G O 1
ATOM 12990 N N . ILE G 1 126 ? 86.788 32.807 126.004 1.00 17.62 126 ILE G N 1
ATOM 12991 C CA . ILE G 1 126 ? 88.138 32.408 126.378 1.00 18.43 126 ILE G CA 1
ATOM 12992 C C . ILE G 1 126 ? 89.195 33.429 125.923 1.00 19.20 126 ILE G C 1
ATOM 12993 O O . ILE G 1 126 ? 89.365 33.702 124.730 1.00 18.59 126 ILE G O 1
ATOM 12998 N N . GLU G 1 127 ? 89.899 33.988 126.895 1.00 20.80 127 GLU G N 1
ATOM 12999 C CA . GLU G 1 127 ? 90.930 34.977 126.630 1.00 22.80 127 GLU G CA 1
ATOM 13000 C C . GLU G 1 127 ? 92.299 34.515 127.048 1.00 21.85 127 GLU G C 1
ATOM 13001 O O . GLU G 1 127 ? 92.458 33.540 127.771 1.00 21.71 127 GLU G O 1
ATOM 13007 N N . CYS G 1 128 ? 93.300 35.254 126.608 1.00 20.78 128 CYS G N 1
ATOM 13008 C CA . CYS G 1 128 ? 94.633 34.916 127.002 1.00 18.68 128 CYS G CA 1
ATOM 13009 C C . CYS G 1 128 ? 94.632 35.194 128.486 1.00 18.31 128 CYS G C 1
ATOM 13010 O O . CYS G 1 128 ? 93.893 36.054 128.961 1.00 17.96 128 CYS G O 1
ATOM 13013 N N . PRO G 1 129 ? 95.427 34.438 129.243 1.00 19.21 129 PRO G N 1
ATOM 13014 C CA . PRO G 1 129 ? 95.561 34.572 130.694 1.00 21.66 129 PRO G CA 1
ATOM 13015 C C . PRO G 1 129 ? 96.422 35.780 131.081 1.00 24.76 129 PRO G C 1
ATOM 13016 O O . PRO G 1 129 ? 96.935 36.514 130.223 1.00 23.81 129 PRO G O 1
ATOM 13020 N N . THR G 1 130 ? 96.604 35.975 132.380 1.00 27.15 130 THR G N 1
ATOM 13021 C CA . THR G 1 130 ? 97.386 37.110 132.870 1.00 31.03 130 THR G CA 1
ATOM 13022 C C . THR G 1 130 ? 98.647 36.767 133.576 1.00 33.35 130 THR G C 1
ATOM 13023 O O . THR G 1 130 ? 98.658 36.015 134.550 1.00 33.83 130 THR G O 1
ATOM 13027 N N . VAL G 1 131 ? 99.716 37.324 133.042 1.00 37.09 131 VAL G N 1
ATOM 13028 C CA . VAL G 1 131 ? 100.985 37.187 133.724 1.00 39.34 131 VAL G CA 1
ATOM 13029 C C . VAL G 1 131 ? 101.042 38.463 134.536 1.00 39.95 131 VAL G C 1
ATOM 13030 O O . VAL G 1 131 ? 101.166 38.426 135.754 1.00 40.45 131 VAL G O 1
ATOM 13034 N N . SER G 1 132 ? 100.925 39.575 133.859 1.00 40.59 132 SER G N 1
ATOM 13035 C CA . SER G 1 132 ? 100.901 40.854 134.514 1.00 40.94 132 SER G CA 1
ATOM 13036 C C . SER G 1 132 ? 100.565 41.939 133.500 1.00 41.27 132 SER G C 1
ATOM 13037 O O . SER G 1 132 ? 100.647 41.740 132.273 1.00 41.82 132 SER G O 1
ATOM 13040 N N . GLU G 1 133 ? 100.181 43.082 134.039 1.00 41.10 133 GLU G N 1
ATOM 13041 C CA . GLU G 1 133 ? 99.949 44.221 133.181 1.00 40.20 133 GLU G CA 1
ATOM 13042 C C . GLU G 1 133 ? 101.224 44.383 132.359 1.00 38.82 133 GLU G C 1
ATOM 13043 O O . GLU G 1 133 ? 101.393 45.366 131.629 1.00 38.42 133 GLU G O 1
ATOM 13049 N N . SER G 1 134 ? 102.101 43.390 132.520 1.00 38.28 134 SER G N 1
ATOM 13050 C CA . SER G 1 134 ? 103.329 43.317 131.773 1.00 36.52 134 SER G CA 1
ATOM 13051 C C . SER G 1 134 ? 102.954 43.767 130.387 1.00 36.80 134 SER G C 1
ATOM 13052 O O . SER G 1 134 ? 102.309 43.043 129.632 1.00 37.06 134 SER G O 1
ATOM 13055 N N . ASP G 1 135 ? 103.343 44.983 130.034 1.00 35.96 135 ASP G N 1
ATOM 13056 C CA . ASP G 1 135 ? 102.942 45.538 128.751 1.00 35.21 135 ASP G CA 1
ATOM 13057 C C . ASP G 1 135 ? 102.849 44.565 127.576 1.00 33.77 135 ASP G C 1
ATOM 13058 O O . ASP G 1 135 ? 103.404 43.454 127.591 1.00 33.18 135 ASP G O 1
ATOM 13063 N N . LEU G 1 136 ? 102.136 45.000 126.546 1.00 31.08 136 LEU G N 1
ATOM 13064 C CA . LEU G 1 136 ? 101.958 44.159 125.391 1.00 29.99 136 LEU G CA 1
ATOM 13065 C C . LEU G 1 136 ? 102.066 44.828 124.024 1.00 30.05 136 LEU G C 1
ATOM 13066 O O . LEU G 1 136 ? 101.270 45.715 123.683 1.00 29.52 136 LEU G O 1
ATOM 13071 N N . PRO G 1 137 ? 103.075 44.416 123.231 1.00 29.81 137 PRO G N 1
ATOM 13072 C CA . PRO G 1 137 ? 103.314 44.931 121.882 1.00 27.47 137 PRO G CA 1
ATOM 13073 C C . PRO G 1 137 ? 102.559 44.019 120.910 1.00 26.91 137 PRO G C 1
ATOM 13074 O O . PRO G 1 137 ? 102.521 42.795 121.081 1.00 26.44 137 PRO G O 1
ATOM 13078 N N . LEU G 1 138 ? 101.941 44.623 119.907 1.00 26.84 138 LEU G N 1
ATOM 13079 C CA . LEU G 1 138 ? 101.194 43.872 118.911 1.00 27.63 138 LEU G CA 1
ATOM 13080 C C . LEU G 1 138 ? 102.149 42.928 118.178 1.00 29.12 138 LEU G C 1
ATOM 13081 O O . LEU G 1 138 ? 101.850 41.736 118.012 1.00 28.68 138 LEU G O 1
ATOM 13086 N N . ASP G 1 139 ? 103.294 43.478 117.758 1.00 29.53 139 ASP G N 1
ATOM 13087 C CA . ASP G 1 139 ? 104.341 42.738 117.047 1.00 30.76 139 ASP G CA 1
ATOM 13088 C C . ASP G 1 139 ? 104.969 41.704 117.993 1.00 30.84 139 ASP G C 1
ATOM 13089 O O . ASP G 1 139 ? 106.002 41.099 117.692 1.00 31.81 139 ASP G O 1
ATOM 13094 N N . GLY G 1 140 ? 104.339 41.496 119.143 1.00 31.08 140 GLY G N 1
ATOM 13095 C CA . GLY G 1 140 ? 104.881 40.546 120.089 1.00 29.25 140 GLY G CA 1
ATOM 13096 C C . GLY G 1 140 ? 104.065 39.305 120.420 1.00 29.39 140 GLY G C 1
ATOM 13097 O O . GLY G 1 140 ? 103.631 38.539 119.548 1.00 28.71 140 GLY G O 1
ATOM 13098 N N . LYS G 1 141 ? 103.872 39.129 121.723 1.00 28.61 141 LYS G N 1
ATOM 13099 C CA . LYS G 1 141 ? 103.179 38.000 122.316 1.00 26.96 141 LYS G CA 1
ATOM 13100 C C . LYS G 1 141 ? 101.909 37.520 121.641 1.00 25.55 141 LYS G C 1
ATOM 13101 O O . LYS G 1 141 ? 101.256 38.247 120.889 1.00 25.98 141 LYS G O 1
ATOM 13107 N N . LEU G 1 142 ? 101.595 36.259 121.925 1.00 24.03 142 LEU G N 1
ATOM 13108 C CA . LEU G 1 142 ? 100.412 35.566 121.426 1.00 21.97 142 LEU G CA 1
ATOM 13109 C C . LEU G 1 142 ? 100.295 34.275 122.241 1.00 20.43 142 LEU G C 1
ATOM 13110 O O . LEU G 1 142 ? 101.205 33.930 122.994 1.00 19.81 142 LEU G O 1
ATOM 13115 N N . TRP G 1 143 ? 99.185 33.564 122.093 1.00 19.69 143 TRP G N 1
ATOM 13116 C CA . TRP G 1 143 ? 98.983 32.336 122.850 1.00 19.27 143 TRP G CA 1
ATOM 13117 C C . TRP G 1 143 ? 98.468 31.124 122.073 1.00 20.04 143 TRP G C 1
ATOM 13118 O O . TRP G 1 143 ? 98.073 31.199 120.902 1.00 19.83 143 TRP G O 1
ATOM 13129 N N . ARG G 1 144 ? 98.505 29.993 122.756 1.00 19.55 144 ARG G N 1
ATOM 13130 C CA . ARG G 1 144 ? 98.038 28.738 122.214 1.00 18.93 144 ARG G CA 1
ATOM 13131 C C . ARG G 1 144 ? 96.900 28.412 123.140 1.00 18.78 144 ARG G C 1
ATOM 13132 O O . ARG G 1 144 ? 97.032 28.590 124.347 1.00 20.05 144 ARG G O 1
ATOM 13140 N N . VAL G 1 145 ? 95.775 27.969 122.601 1.00 18.31 145 VAL G N 1
ATOM 13141 C CA . VAL G 1 145 ? 94.657 27.618 123.467 1.00 17.17 145 VAL G CA 1
ATOM 13142 C C . VAL G 1 145 ? 93.896 26.483 122.859 1.00 15.88 145 VAL G C 1
ATOM 13143 O O . VAL G 1 145 ? 93.551 26.510 121.682 1.00 15.50 145 VAL G O 1
ATOM 13147 N N . SER G 1 146 ? 93.630 25.472 123.659 1.00 13.50 146 SER G N 1
ATOM 13148 C CA . SER G 1 146 ? 92.921 24.354 123.118 1.00 12.92 146 SER G CA 1
ATOM 13149 C C . SER G 1 146 ? 91.667 24.077 123.885 1.00 12.91 146 SER G C 1
ATOM 13150 O O . SER G 1 146 ? 91.527 24.448 125.052 1.00 11.94 146 SER G O 1
ATOM 13153 N N . PHE G 1 147 ? 90.744 23.432 123.188 1.00 13.26 147 PHE G N 1
ATOM 13154 C CA . PHE G 1 147 ? 89.468 23.081 123.747 1.00 11.90 147 PHE G CA 1
ATOM 13155 C C . PHE G 1 147 ? 89.197 21.623 123.586 1.00 11.82 147 PHE G C 1
ATOM 13156 O O . PHE G 1 147 ? 89.553 20.992 122.586 1.00 11.22 147 PHE G O 1
ATOM 13164 N N . ILE G 1 148 ? 88.561 21.098 124.611 1.00 12.54 148 ILE G N 1
ATOM 13165 C CA . ILE G 1 148 ? 88.192 19.721 124.634 1.00 13.07 148 ILE G CA 1
ATOM 13166 C C . ILE G 1 148 ? 86.743 19.805 125.011 1.00 13.05 148 ILE G C 1
ATOM 13167 O O . ILE G 1 148 ? 86.391 20.398 126.030 1.00 12.19 148 ILE G O 1
ATOM 13172 N N . SER G 1 149 ? 85.898 19.256 124.155 1.00 12.13 149 SER G N 1
ATOM 13173 C CA . SER G 1 149 ? 84.485 19.291 124.408 1.00 12.00 149 SER G CA 1
ATOM 13174 C C . SER G 1 149 ? 83.987 17.886 124.589 1.00 12.04 149 SER G C 1
ATOM 13175 O O . SER G 1 149 ? 84.227 17.015 123.753 1.00 11.43 149 SER G O 1
ATOM 13178 N N . PHE G 1 150 ? 83.303 17.669 125.700 1.00 12.41 150 PHE G N 1
ATOM 13179 C CA . PHE G 1 150 ? 82.752 16.369 125.993 1.00 13.19 150 PHE G CA 1
ATOM 13180 C C . PHE G 1 150 ? 81.260 16.438 126.106 1.00 13.59 150 PHE G C 1
ATOM 13181 O O . PHE G 1 150 ? 80.705 17.384 126.657 1.00 14.38 150 PHE G O 1
ATOM 13189 N N . PRO G 1 151 ? 80.582 15.426 125.580 1.00 14.22 151 PRO G N 1
ATOM 13190 C CA . PRO G 1 151 ? 79.131 15.409 125.660 1.00 14.49 151 PRO G CA 1
ATOM 13191 C C . PRO G 1 151 ? 78.792 15.074 127.097 1.00 15.03 151 PRO G C 1
ATOM 13192 O O . PRO G 1 151 ? 78.189 14.045 127.385 1.00 15.03 151 PRO G O 1
ATOM 13196 N N . ALA G 1 152 ? 79.232 15.924 128.010 1.00 14.90 152 ALA G N 1
ATOM 13197 C CA . ALA G 1 152 ? 78.939 15.701 129.407 1.00 14.66 152 ALA G CA 1
ATOM 13198 C C . ALA G 1 152 ? 77.732 16.563 129.683 1.00 14.19 152 ALA G C 1
ATOM 13199 O O . ALA G 1 152 ? 77.611 17.670 129.159 1.00 13.31 152 ALA G O 1
ATOM 13201 N N . PHE G 1 153 ? 76.834 16.031 130.495 1.00 14.10 153 PHE G N 1
ATOM 13202 C CA . PHE G 1 153 ? 75.596 16.701 130.850 1.00 13.59 153 PHE G CA 1
ATOM 13203 C C . PHE G 1 153 ? 75.768 18.126 131.327 1.00 13.74 153 PHE G C 1
ATOM 13204 O O . PHE G 1 153 ? 75.371 19.059 130.639 1.00 13.99 153 PHE G O 1
ATOM 13212 N N . ARG G 1 154 ? 76.346 18.293 132.512 1.00 14.82 154 ARG G N 1
ATOM 13213 C CA . ARG G 1 154 ? 76.543 19.623 133.069 1.00 15.58 154 ARG G CA 1
ATOM 13214 C C . ARG G 1 154 ? 77.702 20.341 132.395 1.00 15.76 154 ARG G C 1
ATOM 13215 O O . ARG G 1 154 ? 77.508 21.367 131.749 1.00 15.68 154 ARG G O 1
ATOM 13223 N N . LEU G 1 155 ? 78.905 19.800 132.527 1.00 14.92 155 LEU G N 1
ATOM 13224 C CA . LEU G 1 155 ? 80.076 20.420 131.922 1.00 15.71 155 LEU G CA 1
ATOM 13225 C C . LEU G 1 155 ? 79.928 20.719 130.433 1.00 16.56 155 LEU G C 1
ATOM 13226 O O . LEU G 1 155 ? 79.347 19.929 129.689 1.00 16.22 155 LEU G O 1
ATOM 13231 N N . ASN G 1 156 ? 80.468 21.856 129.998 1.00 17.29 156 ASN G N 1
ATOM 13232 C CA . ASN G 1 156 ? 80.419 22.228 128.585 1.00 18.57 156 ASN G CA 1
ATOM 13233 C C . ASN G 1 156 ? 81.719 21.802 127.913 1.00 17.89 156 ASN G C 1
ATOM 13234 O O . ASN G 1 156 ? 81.759 20.796 127.200 1.00 18.35 156 ASN G O 1
ATOM 13239 N N . PHE G 1 157 ? 82.778 22.576 128.128 1.00 16.76 157 PHE G N 1
ATOM 13240 C CA . PHE G 1 157 ? 84.068 22.225 127.556 1.00 15.30 157 PHE G CA 1
ATOM 13241 C C . PHE G 1 157 ? 85.207 22.677 128.434 1.00 13.73 157 PHE G C 1
ATOM 13242 O O . PHE G 1 157 ? 85.040 23.541 129.297 1.00 12.59 157 PHE G O 1
ATOM 13250 N N . ILE G 1 158 ? 86.364 22.063 128.214 1.00 12.54 158 ILE G N 1
ATOM 13251 C CA . ILE G 1 158 ? 87.548 22.378 128.984 1.00 12.83 158 ILE G CA 1
ATOM 13252 C C . ILE G 1 158 ? 88.512 23.166 128.144 1.00 12.91 158 ILE G C 1
ATOM 13253 O O . ILE G 1 158 ? 88.833 22.785 127.015 1.00 11.49 158 ILE G O 1
ATOM 13258 N N . ALA G 1 159 ? 88.963 24.277 128.711 1.00 12.47 159 ALA G N 1
ATOM 13259 C CA . ALA G 1 159 ? 89.891 25.147 128.037 1.00 10.95 159 ALA G CA 1
ATOM 13260 C C . ALA G 1 159 ? 91.255 24.696 128.441 1.00 11.40 159 ALA G C 1
ATOM 13261 O O . ALA G 1 159 ? 91.417 23.726 129.169 1.00 12.64 159 ALA G O 1
ATOM 13263 N N . LEU G 1 160 ? 92.235 25.432 127.962 1.00 13.38 160 LEU G N 1
ATOM 13264 C CA . LEU G 1 160 ? 93.626 25.168 128.237 1.00 13.60 160 LEU G CA 1
ATOM 13265 C C . LEU G 1 160 ? 94.394 26.069 127.309 1.00 14.36 160 LEU G C 1
ATOM 13266 O O . LEU G 1 160 ? 94.139 26.094 126.101 1.00 14.28 160 LEU G O 1
ATOM 13271 N N . ALA G 1 161 ? 95.333 26.815 127.864 1.00 13.32 161 ALA G N 1
ATOM 13272 C CA . ALA G 1 161 ? 96.107 27.705 127.039 1.00 13.82 161 ALA G CA 1
ATOM 13273 C C . ALA G 1 161 ? 97.465 27.905 127.640 1.00 14.21 161 ALA G C 1
ATOM 13274 O O . ALA G 1 161 ? 97.668 27.677 128.825 1.00 14.32 161 ALA G O 1
ATOM 13276 N N . ASN G 1 162 ? 98.407 28.304 126.802 1.00 16.25 162 ASN G N 1
ATOM 13277 C CA . ASN G 1 162 ? 99.745 28.579 127.266 1.00 16.80 162 ASN G CA 1
ATOM 13278 C C . ASN G 1 162 ? 100.165 29.921 126.733 1.00 17.78 162 ASN G C 1
ATOM 13279 O O . ASN G 1 162 ? 100.324 30.120 125.526 1.00 17.17 162 ASN G O 1
ATOM 13284 N N . ILE G 1 163 ? 100.333 30.862 127.652 1.00 20.10 163 ILE G N 1
ATOM 13285 C CA . ILE G 1 163 ? 100.700 32.216 127.306 1.00 22.86 163 ILE G CA 1
ATOM 13286 C C . ILE G 1 163 ? 101.887 32.341 126.365 1.00 25.07 163 ILE G C 1
ATOM 13287 O O . ILE G 1 163 ? 101.717 32.670 125.188 1.00 26.37 163 ILE G O 1
ATOM 13292 N N . ASN G 1 164 ? 103.084 32.085 126.872 1.00 25.67 164 ASN G N 1
ATOM 13293 C CA . ASN G 1 164 ? 104.285 32.188 126.056 1.00 27.36 164 ASN G CA 1
ATOM 13294 C C . ASN G 1 164 ? 104.234 31.249 124.848 1.00 28.93 164 ASN G C 1
ATOM 13295 O O . ASN G 1 164 ? 105.204 31.154 124.085 1.00 28.99 164 ASN G O 1
ATOM 13300 N N . ASN G 1 165 ? 103.105 30.558 124.679 1.00 30.79 165 ASN G N 1
ATOM 13301 C CA . ASN G 1 165 ? 102.930 29.614 123.574 1.00 32.28 165 ASN G CA 1
ATOM 13302 C C . ASN G 1 165 ? 103.922 28.478 123.753 1.00 31.62 165 ASN G C 1
ATOM 13303 O O . ASN G 1 165 ? 105.115 28.587 123.427 1.00 31.13 165 ASN G O 1
ATOM 13308 N N . GLU G 1 166 ? 103.406 27.374 124.269 1.00 31.77 166 GLU G N 1
ATOM 13309 C CA . GLU G 1 166 ? 104.245 26.233 124.560 1.00 31.22 166 GLU G CA 1
ATOM 13310 C C . GLU G 1 166 ? 103.843 24.963 123.859 1.00 30.37 166 GLU G C 1
ATOM 13311 O O . GLU G 1 166 ? 102.701 24.799 123.412 1.00 30.39 166 GLU G O 1
ATOM 13317 N N . ALA G 1 167 ? 104.812 24.059 123.757 1.00 28.55 167 ALA G N 1
ATOM 13318 C CA . ALA G 1 167 ? 104.600 22.749 123.217 1.00 26.35 167 ALA G CA 1
ATOM 13319 C C . ALA G 1 167 ? 104.229 21.944 124.452 1.00 24.69 167 ALA G C 1
ATOM 13320 O O . ALA G 1 167 ? 104.889 22.047 125.483 1.00 24.95 167 ALA G O 1
ATOM 13322 N N . LEU G 1 168 ? 103.188 21.136 124.341 1.00 22.41 168 LEU G N 1
ATOM 13323 C CA . LEU G 1 168 ? 102.799 20.356 125.487 1.00 20.01 168 LEU G CA 1
ATOM 13324 C C . LEU G 1 168 ? 103.867 19.304 125.702 1.00 19.87 168 LEU G C 1
ATOM 13325 O O . LEU G 1 168 ? 103.954 18.330 124.953 1.00 20.26 168 LEU G O 1
ATOM 13330 N N . THR G 1 169 ? 104.713 19.532 126.699 1.00 18.57 169 THR G N 1
ATOM 13331 C CA . THR G 1 169 ? 105.762 18.582 127.019 1.00 18.24 169 THR G CA 1
ATOM 13332 C C . THR G 1 169 ? 105.069 17.498 127.824 1.00 18.66 169 THR G C 1
ATOM 13333 O O . THR G 1 169 ? 103.969 17.720 128.324 1.00 18.48 169 THR G O 1
ATOM 13337 N N . LEU G 1 170 ? 105.672 16.322 127.931 1.00 19.19 170 LEU G N 1
ATOM 13338 C CA . LEU G 1 170 ? 105.041 15.277 128.719 1.00 20.03 170 LEU G CA 1
ATOM 13339 C C . LEU G 1 170 ? 104.720 15.844 130.094 1.00 21.35 170 LEU G C 1
ATOM 13340 O O . LEU G 1 170 ? 103.555 15.906 130.483 1.00 21.43 170 LEU G O 1
ATOM 13345 N N . GLU G 1 171 ? 105.749 16.269 130.823 1.00 22.73 171 GLU G N 1
ATOM 13346 C CA . GLU G 1 171 ? 105.533 16.831 132.150 1.00 24.66 171 GLU G CA 1
ATOM 13347 C C . GLU G 1 171 ? 104.352 17.799 132.142 1.00 23.87 171 GLU G C 1
ATOM 13348 O O . GLU G 1 171 ? 103.438 17.683 132.957 1.00 23.94 171 GLU G O 1
ATOM 13354 N N . THR G 1 172 ? 104.378 18.756 131.220 1.00 22.18 172 THR G N 1
ATOM 13355 C CA . THR G 1 172 ? 103.304 19.731 131.115 1.00 19.90 172 THR G CA 1
ATOM 13356 C C . THR G 1 172 ? 101.965 19.010 131.137 1.00 18.24 172 THR G C 1
ATOM 13357 O O . THR G 1 172 ? 101.101 19.333 131.941 1.00 18.03 172 THR G O 1
ATOM 13361 N N . ARG G 1 173 ? 101.800 18.038 130.244 1.00 16.83 173 ARG G N 1
ATOM 13362 C CA . ARG G 1 173 ? 100.570 17.258 130.166 1.00 16.18 173 ARG G CA 1
ATOM 13363 C C . ARG G 1 173 ? 100.165 16.732 131.532 1.00 15.71 173 ARG G C 1
ATOM 13364 O O . ARG G 1 173 ? 99.158 17.137 132.104 1.00 14.63 173 ARG G O 1
ATOM 13372 N N . ASN G 1 174 ? 100.953 15.803 132.046 1.00 15.12 174 ASN G N 1
ATOM 13373 C CA . ASN G 1 174 ? 100.650 15.214 133.327 1.00 15.25 174 ASN G CA 1
ATOM 13374 C C . ASN G 1 174 ? 100.295 16.290 134.327 1.00 15.55 174 ASN G C 1
ATOM 13375 O O . ASN G 1 174 ? 99.214 16.259 134.928 1.00 16.65 174 ASN G O 1
ATOM 13380 N N . THR G 1 175 ? 101.189 17.251 134.530 1.00 16.19 175 THR G N 1
ATOM 13381 C CA . THR G 1 175 ? 100.921 18.340 135.469 1.00 16.00 175 THR G CA 1
ATOM 13382 C C . THR G 1 175 ? 99.485 18.816 135.268 1.00 15.56 175 THR G C 1
ATOM 13383 O O . THR G 1 175 ? 98.784 19.129 136.220 1.00 15.56 175 THR G O 1
ATOM 13387 N N . PHE G 1 176 ? 99.061 18.871 134.013 1.00 13.82 176 PHE G N 1
ATOM 13388 C CA . PHE G 1 176 ? 97.719 19.298 133.668 1.00 12.04 176 PHE G CA 1
ATOM 13389 C C . PHE G 1 176 ? 96.727 18.271 134.135 1.00 10.87 176 PHE G C 1
ATOM 13390 O O . PHE G 1 176 ? 95.981 18.491 135.079 1.00 8.09 176 PHE G O 1
ATOM 13398 N N . ILE G 1 177 ? 96.720 17.140 133.447 1.00 11.84 177 ILE G N 1
ATOM 13399 C CA . ILE G 1 177 ? 95.815 16.063 133.792 1.00 14.35 177 ILE G CA 1
ATOM 13400 C C . ILE G 1 177 ? 95.747 15.856 135.297 1.00 16.06 177 ILE G C 1
ATOM 13401 O O . ILE G 1 177 ? 94.675 15.980 135.899 1.00 16.69 177 ILE G O 1
ATOM 13406 N N . GLN G 1 178 ? 96.888 15.502 135.901 1.00 17.30 178 GLN G N 1
ATOM 13407 C CA . GLN G 1 178 ? 96.928 15.311 137.336 1.00 17.68 178 GLN G CA 1
ATOM 13408 C C . GLN G 1 178 ? 96.040 16.389 137.955 1.00 18.26 178 GLN G C 1
ATOM 13409 O O . GLN G 1 178 ? 95.242 16.106 138.850 1.00 20.05 178 GLN G O 1
ATOM 13415 N N . THR G 1 179 ? 96.164 17.615 137.457 1.00 17.32 179 THR G N 1
ATOM 13416 C CA . THR G 1 179 ? 95.379 18.720 137.974 1.00 16.27 179 THR G CA 1
ATOM 13417 C C . THR G 1 179 ? 93.886 18.537 137.831 1.00 15.13 179 THR G C 1
ATOM 13418 O O . THR G 1 179 ? 93.182 18.385 138.824 1.00 14.19 179 THR G O 1
ATOM 13422 N N . LEU G 1 180 ? 93.400 18.571 136.598 1.00 14.70 180 LEU G N 1
ATOM 13423 C CA . LEU G 1 180 ? 91.974 18.414 136.367 1.00 14.36 180 LEU G CA 1
ATOM 13424 C C . LEU G 1 180 ? 91.438 17.408 137.352 1.00 15.19 180 LEU G C 1
ATOM 13425 O O . LEU G 1 180 ? 90.418 17.635 138.000 1.00 16.50 180 LEU G O 1
ATOM 13430 N N . ASN G 1 181 ? 92.139 16.285 137.454 1.00 14.54 181 ASN G N 1
ATOM 13431 C CA . ASN G 1 181 ? 91.734 15.213 138.342 1.00 14.37 181 ASN G CA 1
ATOM 13432 C C . ASN G 1 181 ? 91.660 15.666 139.789 1.00 15.80 181 ASN G C 1
ATOM 13433 O O . ASN G 1 181 ? 90.600 15.634 140.415 1.00 16.25 181 ASN G O 1
ATOM 13438 N N . ASN G 1 182 ? 92.794 16.081 140.318 1.00 16.69 182 ASN G N 1
ATOM 13439 C CA . ASN G 1 182 ? 92.852 16.500 141.701 1.00 18.45 182 ASN G CA 1
ATOM 13440 C C . ASN G 1 182 ? 92.030 17.731 142.075 1.00 18.40 182 ASN G C 1
ATOM 13441 O O . ASN G 1 182 ? 92.259 18.324 143.124 1.00 18.64 182 ASN G O 1
ATOM 13446 N N . ILE G 1 183 ? 91.077 18.125 141.238 1.00 18.41 183 ILE G N 1
ATOM 13447 C CA . ILE G 1 183 ? 90.251 19.286 141.559 1.00 18.00 183 ILE G CA 1
ATOM 13448 C C . ILE G 1 183 ? 89.297 18.865 142.651 1.00 18.14 183 ILE G C 1
ATOM 13449 O O . ILE G 1 183 ? 88.605 17.870 142.496 1.00 18.64 183 ILE G O 1
ATOM 13454 N N . THR G 1 184 ? 89.244 19.622 143.744 1.00 19.41 184 THR G N 1
ATOM 13455 C CA . THR G 1 184 ? 88.370 19.263 144.863 1.00 20.45 184 THR G CA 1
ATOM 13456 C C . THR G 1 184 ? 86.898 19.644 144.644 1.00 21.05 184 THR G C 1
ATOM 13457 O O . THR G 1 184 ? 86.071 18.796 144.280 1.00 20.54 184 THR G O 1
ATOM 13461 N N . ASN G 1 185 ? 86.555 20.873 144.868 1.00 19.42 185 ASN G N 1
ATOM 13462 C CA . ASN G 1 185 ? 85.180 21.309 144.664 1.00 19.84 185 ASN G CA 1
ATOM 13463 C C . ASN G 1 185 ? 85.101 21.868 143.269 1.00 19.17 185 ASN G C 1
ATOM 13464 O O . ASN G 1 185 ? 84.946 23.064 143.072 1.00 19.20 185 ASN G O 1
ATOM 13469 N N . TRP G 1 186 ? 85.212 20.970 142.301 1.00 19.12 186 TRP G N 1
ATOM 13470 C CA . TRP G 1 186 ? 85.217 21.334 140.899 1.00 17.92 186 TRP G CA 1
ATOM 13471 C C . TRP G 1 186 ? 84.306 22.489 140.565 1.00 17.68 186 TRP G C 1
ATOM 13472 O O . TRP G 1 186 ? 84.582 23.248 139.645 1.00 18.52 186 TRP G O 1
ATOM 13483 N N . ARG G 1 187 ? 83.215 22.635 141.301 1.00 18.38 187 ARG G N 1
ATOM 13484 C CA . ARG G 1 187 ? 82.319 23.742 141.012 1.00 19.67 187 ARG G CA 1
ATOM 13485 C C . ARG G 1 187 ? 83.030 25.065 141.276 1.00 19.88 187 ARG G C 1
ATOM 13486 O O . ARG G 1 187 ? 82.734 26.075 140.640 1.00 19.00 187 ARG G O 1
ATOM 13494 N N . ASP G 1 188 ? 83.990 25.035 142.194 1.00 19.45 188 ASP G N 1
ATOM 13495 C CA . ASP G 1 188 ? 84.744 26.220 142.583 1.00 18.85 188 ASP G CA 1
ATOM 13496 C C . ASP G 1 188 ? 85.177 27.077 141.392 1.00 18.80 188 ASP G C 1
ATOM 13497 O O . ASP G 1 188 ? 85.235 28.304 141.502 1.00 18.51 188 ASP G O 1
ATOM 13502 N N . LEU G 1 189 ? 85.465 26.442 140.256 1.00 19.33 189 LEU G N 1
ATOM 13503 C CA . LEU G 1 189 ? 85.901 27.179 139.054 1.00 20.76 189 LEU G CA 1
ATOM 13504 C C . LEU G 1 189 ? 84.921 27.153 137.883 1.00 20.47 189 LEU G C 1
ATOM 13505 O O . LEU G 1 189 ? 85.249 27.592 136.769 1.00 18.70 189 LEU G O 1
ATOM 13510 N N . GLY G 1 190 ? 83.723 26.636 138.153 1.00 20.43 190 GLY G N 1
ATOM 13511 C CA . GLY G 1 190 ? 82.694 26.559 137.139 1.00 21.50 190 GLY G CA 1
ATOM 13512 C C . GLY G 1 190 ? 82.411 27.943 136.603 1.00 23.05 190 GLY G C 1
ATOM 13513 O O . GLY G 1 190 ? 81.675 28.115 135.629 1.00 22.44 190 GLY G O 1
ATOM 13514 N N . THR G 1 191 ? 83.000 28.939 137.248 1.00 22.77 191 THR G N 1
ATOM 13515 C CA . THR G 1 191 ? 82.817 30.311 136.830 1.00 23.97 191 THR G CA 1
ATOM 13516 C C . THR G 1 191 ? 83.464 30.540 135.472 1.00 24.10 191 THR G C 1
ATOM 13517 O O . THR G 1 191 ? 83.386 31.641 134.915 1.00 24.08 191 THR G O 1
ATOM 13521 N N . GLY G 1 192 ? 84.093 29.492 134.940 1.00 24.06 192 GLY G N 1
ATOM 13522 C CA . GLY G 1 192 ? 84.738 29.587 133.638 1.00 23.16 192 GLY G CA 1
ATOM 13523 C C . GLY G 1 192 ? 85.939 30.504 133.704 1.00 22.76 192 GLY G C 1
ATOM 13524 O O . GLY G 1 192 ? 86.333 31.123 132.708 1.00 22.98 192 GLY G O 1
ATOM 13525 N N . GLN G 1 193 ? 86.520 30.572 134.900 1.00 21.51 193 GLN G N 1
ATOM 13526 C CA . GLN G 1 193 ? 87.671 31.417 135.192 1.00 19.35 193 GLN G CA 1
ATOM 13527 C C . GLN G 1 193 ? 88.968 30.697 134.899 1.00 18.68 193 GLN G C 1
ATOM 13528 O O . GLN G 1 193 ? 89.094 29.508 135.191 1.00 19.18 193 GLN G O 1
ATOM 13534 N N . TRP G 1 194 ? 89.937 31.419 134.347 1.00 17.92 194 TRP G N 1
ATOM 13535 C CA . TRP G 1 194 ? 91.234 30.827 134.038 1.00 17.09 194 TRP G CA 1
ATOM 13536 C C . TRP G 1 194 ? 91.830 30.188 135.281 1.00 17.80 194 TRP G C 1
ATOM 13537 O O . TRP G 1 194 ? 91.508 30.575 136.404 1.00 17.98 194 TRP G O 1
ATOM 13548 N N . ALA G 1 195 ? 92.711 29.218 135.074 1.00 18.76 195 ALA G N 1
ATOM 13549 C CA . ALA G 1 195 ? 93.342 28.512 136.180 1.00 19.55 195 ALA G CA 1
ATOM 13550 C C . ALA G 1 195 ? 94.730 28.037 135.785 1.00 20.58 195 ALA G C 1
ATOM 13551 O O . ALA G 1 195 ? 94.882 27.281 134.830 1.00 21.10 195 ALA G O 1
ATOM 13553 N N . GLN G 1 196 ? 95.746 28.473 136.518 1.00 21.22 196 GLN G N 1
ATOM 13554 C CA . GLN G 1 196 ? 97.103 28.069 136.197 1.00 22.17 196 GLN G CA 1
ATOM 13555 C C . GLN G 1 196 ? 97.347 26.685 136.740 1.00 21.07 196 GLN G C 1
ATOM 13556 O O . GLN G 1 196 ? 96.493 26.117 137.411 1.00 21.46 196 GLN G O 1
ATOM 13562 N N . PHE G 1 197 ? 98.507 26.136 136.417 1.00 19.82 197 PHE G N 1
ATOM 13563 C CA . PHE G 1 197 ? 98.913 24.835 136.910 1.00 18.96 197 PHE G CA 1
ATOM 13564 C C . PHE G 1 197 ? 100.383 24.681 136.576 1.00 19.28 197 PHE G C 1
ATOM 13565 O O . PHE G 1 197 ? 101.221 24.525 137.468 1.00 19.64 197 PHE G O 1
ATOM 13573 N N . ALA G 1 198 ? 100.700 24.763 135.291 1.00 19.59 198 ALA G N 1
ATOM 13574 C CA . ALA G 1 198 ? 102.081 24.664 134.846 1.00 19.06 198 ALA G CA 1
ATOM 13575 C C . ALA G 1 198 ? 102.565 26.087 134.702 1.00 17.91 198 ALA G C 1
ATOM 13576 O O . ALA G 1 198 ? 101.760 27.004 134.561 1.00 18.54 198 ALA G O 1
ATOM 13578 N N . PRO G 1 199 ? 103.882 26.296 134.745 1.00 17.32 199 PRO G N 1
ATOM 13579 C CA . PRO G 1 199 ? 104.371 27.667 134.605 1.00 18.38 199 PRO G CA 1
ATOM 13580 C C . PRO G 1 199 ? 103.994 28.241 133.224 1.00 19.56 199 PRO G C 1
ATOM 13581 O O . PRO G 1 199 ? 104.367 27.694 132.178 1.00 19.31 199 PRO G O 1
ATOM 13585 N N . GLY G 1 200 ? 103.237 29.335 133.220 1.00 19.36 200 GLY G N 1
ATOM 13586 C CA . GLY G 1 200 ? 102.821 29.919 131.958 1.00 18.63 200 GLY G CA 1
ATOM 13587 C C . GLY G 1 200 ? 101.663 29.153 131.332 1.00 18.70 200 GLY G C 1
ATOM 13588 O O . GLY G 1 200 ? 101.215 29.498 130.234 1.00 18.75 200 GLY G O 1
ATOM 13589 N N . TRP G 1 201 ? 101.186 28.117 132.032 1.00 18.87 201 TRP G N 1
ATOM 13590 C CA . TRP G 1 201 ? 100.067 27.277 131.582 1.00 17.57 201 TRP G CA 1
ATOM 13591 C C . TRP G 1 201 ? 98.810 27.426 132.436 1.00 16.49 201 TRP G C 1
ATOM 13592 O O . TRP G 1 201 ? 98.845 27.285 133.661 1.00 16.09 201 TRP G O 1
ATOM 13603 N N . TYR G 1 202 ? 97.697 27.693 131.762 1.00 16.26 202 TYR G N 1
ATOM 13604 C CA . TYR G 1 202 ? 96.413 27.888 132.414 1.00 15.46 202 TYR G CA 1
ATOM 13605 C C . TYR G 1 202 ? 95.307 27.184 131.640 1.00 14.60 202 TYR G C 1
ATOM 13606 O O . TYR G 1 202 ? 95.345 27.061 130.415 1.00 13.33 202 TYR G O 1
ATOM 13615 N N . TYR G 1 203 ? 94.310 26.737 132.380 1.00 14.72 203 TYR G N 1
ATOM 13616 C CA . TYR G 1 203 ? 93.177 26.037 131.814 1.00 15.33 203 TYR G CA 1
ATOM 13617 C C . TYR G 1 203 ? 91.953 26.578 132.521 1.00 15.53 203 TYR G C 1
ATOM 13618 O O . TYR G 1 203 ? 92.062 27.361 133.459 1.00 15.72 203 TYR G O 1
ATOM 13627 N N . SER G 1 204 ? 90.785 26.129 132.097 1.00 15.41 204 SER G N 1
ATOM 13628 C CA . SER G 1 204 ? 89.573 26.571 132.736 1.00 15.92 204 SER G CA 1
ATOM 13629 C C . SER G 1 204 ? 88.439 25.663 132.335 1.00 16.62 204 SER G C 1
ATOM 13630 O O . SER G 1 204 ? 88.534 24.925 131.356 1.00 16.04 204 SER G O 1
ATOM 13633 N N . ILE G 1 205 ? 87.362 25.719 133.101 1.00 17.40 205 ILE G N 1
ATOM 13634 C CA . ILE G 1 205 ? 86.220 24.886 132.819 1.00 18.04 205 ILE G CA 1
ATOM 13635 C C . ILE G 1 205 ? 84.977 25.713 132.605 1.00 19.59 205 ILE G C 1
ATOM 13636 O O . ILE G 1 205 ? 84.681 26.625 133.370 1.00 19.63 205 ILE G O 1
ATOM 13641 N N . TYR G 1 206 ? 84.250 25.386 131.550 1.00 21.81 206 TYR G N 1
ATOM 13642 C CA . TYR G 1 206 ? 83.026 26.093 131.234 1.00 24.28 206 TYR G CA 1
ATOM 13643 C C . TYR G 1 206 ? 81.933 25.072 131.242 1.00 24.22 206 TYR G C 1
ATOM 13644 O O . TYR G 1 206 ? 82.047 24.006 130.623 1.00 23.53 206 TYR G O 1
ATOM 13653 N N . VAL G 1 207 ? 80.870 25.403 131.953 1.00 22.48 207 VAL G N 1
ATOM 13654 C CA . VAL G 1 207 ? 79.773 24.488 132.085 1.00 21.28 207 VAL G CA 1
ATOM 13655 C C . VAL G 1 207 ? 78.555 25.001 131.384 1.00 19.94 207 VAL G C 1
ATOM 13656 O O . VAL G 1 207 ? 78.536 26.146 130.938 1.00 20.14 207 VAL G O 1
ATOM 13660 N N . LEU G 1 208 ? 77.555 24.131 131.272 1.00 18.99 208 LEU G N 1
ATOM 13661 C CA . LEU G 1 208 ? 76.278 24.479 130.672 1.00 18.82 208 LEU G CA 1
ATOM 13662 C C . LEU G 1 208 ? 75.538 25.222 131.782 1.00 19.61 208 LEU G C 1
ATOM 13663 O O . LEU G 1 208 ? 74.810 24.639 132.593 1.00 18.28 208 LEU G O 1
ATOM 13668 N N . PRO G 1 209 ? 75.720 26.548 131.805 1.00 20.42 209 PRO G N 1
ATOM 13669 C CA . PRO G 1 209 ? 75.164 27.507 132.752 1.00 20.50 209 PRO G CA 1
ATOM 13670 C C . PRO G 1 209 ? 73.852 27.147 133.395 1.00 20.46 209 PRO G C 1
ATOM 13671 O O . PRO G 1 209 ? 73.601 27.528 134.538 1.00 21.13 209 PRO G O 1
ATOM 13675 N N . ASN G 1 210 ? 73.016 26.407 132.682 1.00 20.02 210 ASN G N 1
ATOM 13676 C CA . ASN G 1 210 ? 71.726 26.060 133.242 1.00 20.11 210 ASN G CA 1
ATOM 13677 C C . ASN G 1 210 ? 71.744 24.691 133.891 1.00 19.72 210 ASN G C 1
ATOM 13678 O O . ASN G 1 210 ? 71.094 24.465 134.919 1.00 19.06 210 ASN G O 1
ATOM 13683 N N . THR G 1 211 ? 72.505 23.782 133.296 1.00 18.45 211 THR G N 1
ATOM 13684 C CA . THR G 1 211 ? 72.608 22.441 133.826 1.00 17.34 211 THR G CA 1
ATOM 13685 C C . THR G 1 211 ? 73.599 22.415 134.967 1.00 17.10 211 THR G C 1
ATOM 13686 O O . THR G 1 211 ? 73.414 21.696 135.938 1.00 17.36 211 THR G O 1
ATOM 13690 N N . TYR G 1 212 ? 74.662 23.195 134.841 1.00 17.84 212 TYR G N 1
ATOM 13691 C CA . TYR G 1 212 ? 75.643 23.285 135.904 1.00 18.14 212 TYR G CA 1
ATOM 13692 C C . TYR G 1 212 ? 74.825 23.783 137.077 1.00 18.10 212 TYR G C 1
ATOM 13693 O O . TYR G 1 212 ? 75.033 23.387 138.219 1.00 17.86 212 TYR G O 1
ATOM 13702 N N . ALA G 1 213 ? 73.884 24.666 136.757 1.00 18.04 213 ALA G N 1
ATOM 13703 C CA . ALA G 1 213 ? 73.005 25.290 137.734 1.00 18.04 213 ALA G CA 1
ATOM 13704 C C . ALA G 1 213 ? 72.222 24.290 138.555 1.00 19.04 213 ALA G C 1
ATOM 13705 O O . ALA G 1 213 ? 71.707 24.628 139.619 1.00 19.44 213 ALA G O 1
ATOM 13707 N N . MET G 1 214 ? 72.120 23.063 138.065 1.00 20.17 214 MET G N 1
ATOM 13708 C CA . MET G 1 214 ? 71.382 22.038 138.785 1.00 21.58 214 MET G CA 1
ATOM 13709 C C . MET G 1 214 ? 72.306 21.202 139.675 1.00 22.78 214 MET G C 1
ATOM 13710 O O . MET G 1 214 ? 72.978 20.272 139.233 1.00 22.98 214 MET G O 1
ATOM 13715 N N . ALA G 1 215 ? 72.319 21.582 140.944 1.00 24.52 215 ALA G N 1
ATOM 13716 C CA . ALA G 1 215 ? 73.114 20.976 142.004 1.00 26.66 215 ALA G CA 1
ATOM 13717 C C . ALA G 1 215 ? 73.062 19.447 142.155 1.00 29.54 215 ALA G C 1
ATOM 13718 O O . ALA G 1 215 ? 72.000 18.828 142.005 1.00 29.80 215 ALA G O 1
ATOM 13720 N N . GLU G 1 216 ? 74.213 18.854 142.495 1.00 32.73 216 GLU G N 1
ATOM 13721 C CA . GLU G 1 216 ? 74.325 17.404 142.670 1.00 34.54 216 GLU G CA 1
ATOM 13722 C C . GLU G 1 216 ? 74.622 16.972 144.093 1.00 35.39 216 GLU G C 1
ATOM 13723 O O . GLU G 1 216 ? 75.451 17.570 144.793 1.00 36.22 216 GLU G O 1
ATOM 13729 N N . ILE G 1 217 ? 73.919 15.905 144.478 1.00 38.54 217 ILE G N 1
ATOM 13730 C CA . ILE G 1 217 ? 73.998 15.266 145.793 1.00 40.87 217 ILE G CA 1
ATOM 13731 C C . ILE G 1 217 ? 73.837 16.287 146.937 1.00 43.91 217 ILE G C 1
ATOM 13732 O O . ILE G 1 217 ? 74.062 15.963 148.120 1.00 42.20 217 ILE G O 1
ATOM 13737 N N . GLY G 1 218 ? 73.426 17.512 146.579 1.00 45.06 218 GLY G N 1
ATOM 13738 C CA . GLY G 1 218 ? 73.213 18.549 147.575 1.00 47.03 218 GLY G CA 1
ATOM 13739 C C . GLY G 1 218 ? 72.283 18.025 148.663 1.00 49.20 218 GLY G C 1
ATOM 13740 O O . GLY G 1 218 ? 71.786 16.878 148.593 1.00 49.74 218 GLY G O 1
ATOM 13741 N N . ASP G 1 219 ? 72.040 18.857 149.673 1.00 51.07 219 ASP G N 1
ATOM 13742 C CA . ASP G 1 219 ? 71.173 18.467 150.790 1.00 52.03 219 ASP G CA 1
ATOM 13743 C C . ASP G 1 219 ? 69.903 17.803 150.231 1.00 51.11 219 ASP G C 1
ATOM 13744 O O . ASP G 1 219 ? 69.749 16.560 150.267 1.00 51.34 219 ASP G O 1
ATOM 13749 N N . ARG G 1 220 ? 69.029 18.653 149.682 1.00 49.36 220 ARG G N 1
ATOM 13750 C CA . ARG G 1 220 ? 67.749 18.236 149.110 1.00 47.94 220 ARG G CA 1
ATOM 13751 C C . ARG G 1 220 ? 67.764 18.283 147.576 1.00 46.91 220 ARG G C 1
ATOM 13752 O O . ARG G 1 220 ? 66.724 18.070 146.932 1.00 47.01 220 ARG G O 1
ATOM 13760 N N . THR G 1 221 ? 68.941 18.550 147.002 1.00 45.76 221 THR G N 1
ATOM 13761 C CA . THR G 1 221 ? 69.091 18.668 145.544 1.00 44.08 221 THR G CA 1
ATOM 13762 C C . THR G 1 221 ? 69.616 17.441 144.780 1.00 42.69 221 THR G C 1
ATOM 13763 O O . THR G 1 221 ? 70.512 16.728 145.254 1.00 43.08 221 THR G O 1
ATOM 13767 N N . ASP G 1 222 ? 69.021 17.211 143.605 1.00 40.99 222 ASP G N 1
ATOM 13768 C CA . ASP G 1 222 ? 69.405 16.142 142.676 1.00 38.93 222 ASP G CA 1
ATOM 13769 C C . ASP G 1 222 ? 68.851 16.408 141.271 1.00 36.63 222 ASP G C 1
ATOM 13770 O O . ASP G 1 222 ? 68.161 17.411 141.049 1.00 36.55 222 ASP G O 1
ATOM 13775 N N . SER G 1 223 ? 69.102 15.501 140.314 1.00 31.97 223 SER G N 1
ATOM 13776 C CA . SER G 1 223 ? 68.672 15.847 138.963 1.00 28.47 223 SER G CA 1
ATOM 13777 C C . SER G 1 223 ? 67.600 14.970 138.274 1.00 25.10 223 SER G C 1
ATOM 13778 O O . SER G 1 223 ? 66.622 14.556 138.896 1.00 24.06 223 SER G O 1
ATOM 13781 N N . VAL G 1 224 ? 67.844 14.715 136.986 1.00 23.83 224 VAL G N 1
ATOM 13782 C CA . VAL G 1 224 ? 67.004 13.933 136.086 1.00 21.00 224 VAL G CA 1
ATOM 13783 C C . VAL G 1 224 ? 67.362 12.459 136.214 1.00 20.84 224 VAL G C 1
ATOM 13784 O O . VAL G 1 224 ? 68.328 12.107 136.891 1.00 22.26 224 VAL G O 1
ATOM 13788 N N . THR G 1 225 ? 66.591 11.609 135.545 1.00 19.50 225 THR G N 1
ATOM 13789 C CA . THR G 1 225 ? 66.801 10.168 135.567 1.00 18.27 225 THR G CA 1
ATOM 13790 C C . THR G 1 225 ? 67.852 9.708 134.581 1.00 18.83 225 THR G C 1
ATOM 13791 O O . THR G 1 225 ? 68.813 9.032 134.939 1.00 18.92 225 THR G O 1
ATOM 13795 N N . GLN G 1 226 ? 67.625 10.032 133.321 1.00 18.33 226 GLN G N 1
ATOM 13796 C CA . GLN G 1 226 ? 68.547 9.674 132.265 1.00 18.04 226 GLN G CA 1
ATOM 13797 C C . GLN G 1 226 ? 68.719 10.950 131.509 1.00 17.17 226 GLN G C 1
ATOM 13798 O O . GLN G 1 226 ? 68.294 12.005 131.958 1.00 18.40 226 GLN G O 1
ATOM 13804 N N . PHE G 1 227 ? 69.332 10.861 130.348 1.00 15.54 227 PHE G N 1
ATOM 13805 C CA . PHE G 1 227 ? 69.487 12.037 129.542 1.00 14.71 227 PHE G CA 1
ATOM 13806 C C . PHE G 1 227 ? 70.264 11.610 128.339 1.00 14.21 227 PHE G C 1
ATOM 13807 O O . PHE G 1 227 ? 70.771 10.494 128.286 1.00 13.70 227 PHE G O 1
ATOM 13815 N N . ARG G 1 228 ? 70.336 12.487 127.357 1.00 13.74 228 ARG G N 1
ATOM 13816 C CA . ARG G 1 228 ? 71.055 12.161 126.153 1.00 14.28 228 ARG G CA 1
ATOM 13817 C C . ARG G 1 228 ? 71.195 13.407 125.328 1.00 14.87 228 ARG G C 1
ATOM 13818 O O . ARG G 1 228 ? 70.197 14.063 125.029 1.00 14.89 228 ARG G O 1
ATOM 13826 N N . LYS G 1 229 ? 72.430 13.742 124.967 1.00 15.71 229 LYS G N 1
ATOM 13827 C CA . LYS G 1 229 ? 72.645 14.918 124.149 1.00 15.42 229 LYS G CA 1
ATOM 13828 C C . LYS G 1 229 ? 71.860 14.650 122.887 1.00 15.21 229 LYS G C 1
ATOM 13829 O O . LYS G 1 229 ? 71.936 13.561 122.302 1.00 14.43 229 LYS G O 1
ATOM 13835 N N . VAL G 1 230 ? 71.074 15.647 122.506 1.00 15.14 230 VAL G N 1
ATOM 13836 C CA . VAL G 1 230 ? 70.238 15.569 121.332 1.00 15.61 230 VAL G CA 1
ATOM 13837 C C . VAL G 1 230 ? 71.001 16.165 120.159 1.00 16.07 230 VAL G C 1
ATOM 13838 O O . VAL G 1 230 ? 70.613 16.002 119.006 1.00 16.69 230 VAL G O 1
ATOM 13842 N N . TYR G 1 231 ? 72.101 16.841 120.478 1.00 16.38 231 TYR G N 1
ATOM 13843 C CA . TYR G 1 231 ? 72.984 17.481 119.504 1.00 15.38 231 TYR G CA 1
ATOM 13844 C C . TYR G 1 231 ? 73.817 18.467 120.291 1.00 14.63 231 TYR G C 1
ATOM 13845 O O . TYR G 1 231 ? 73.432 18.887 121.376 1.00 15.33 231 TYR G O 1
ATOM 13854 N N . LYS G 1 232 ? 74.961 18.838 119.751 1.00 14.22 232 LYS G N 1
ATOM 13855 C CA . LYS G 1 232 ? 75.802 19.810 120.422 1.00 13.69 232 LYS G CA 1
ATOM 13856 C C . LYS G 1 232 ? 76.928 20.227 119.507 1.00 13.61 232 LYS G C 1
ATOM 13857 O O . LYS G 1 232 ? 77.693 19.399 119.003 1.00 12.52 232 LYS G O 1
ATOM 13863 N N . GLY G 1 233 ? 77.004 21.527 119.282 1.00 11.86 233 GLY G N 1
ATOM 13864 C CA . GLY G 1 233 ? 78.041 22.058 118.440 1.00 12.46 233 GLY G CA 1
ATOM 13865 C C . GLY G 1 233 ? 78.564 23.289 119.126 1.00 13.23 233 GLY G C 1
ATOM 13866 O O . GLY G 1 233 ? 77.925 23.822 120.029 1.00 13.01 233 GLY G O 1
ATOM 13867 N N . ILE G 1 234 ? 79.741 23.730 118.712 1.00 15.09 234 ILE G N 1
ATOM 13868 C CA . ILE G 1 234 ? 80.334 24.917 119.279 1.00 16.45 234 ILE G CA 1
ATOM 13869 C C . ILE G 1 234 ? 81.057 25.657 118.192 1.00 16.63 234 ILE G C 1
ATOM 13870 O O . ILE G 1 234 ? 81.730 25.060 117.351 1.00 16.30 234 ILE G O 1
ATOM 13875 N N . THR G 1 235 ? 80.889 26.968 118.206 1.00 17.21 235 THR G N 1
ATOM 13876 C CA . THR G 1 235 ? 81.530 27.826 117.236 1.00 17.79 235 THR G CA 1
ATOM 13877 C C . THR G 1 235 ? 82.490 28.738 118.012 1.00 17.41 235 THR G C 1
ATOM 13878 O O . THR G 1 235 ? 82.074 29.623 118.767 1.00 16.35 235 THR G O 1
ATOM 13882 N N . PHE G 1 236 ? 83.784 28.473 117.853 1.00 16.37 236 PHE G N 1
ATOM 13883 C CA . PHE G 1 236 ? 84.818 29.246 118.523 1.00 16.13 236 PHE G CA 1
ATOM 13884 C C . PHE G 1 236 ? 85.150 30.448 117.650 1.00 16.43 236 PHE G C 1
ATOM 13885 O O . PHE G 1 236 ? 86.234 30.535 117.073 1.00 16.43 236 PHE G O 1
ATOM 13893 N N . GLU G 1 237 ? 84.200 31.368 117.546 1.00 16.47 237 GLU G N 1
ATOM 13894 C CA . GLU G 1 237 ? 84.379 32.557 116.734 1.00 16.76 237 GLU G CA 1
ATOM 13895 C C . GLU G 1 237 ? 85.768 33.114 117.020 1.00 16.51 237 GLU G C 1
ATOM 13896 O O . GLU G 1 237 ? 86.189 33.167 118.167 1.00 16.31 237 GLU G O 1
ATOM 13902 N N . PHE G 1 238 ? 86.486 33.499 115.973 1.00 16.68 238 PHE G N 1
ATOM 13903 C CA . PHE G 1 238 ? 87.825 34.059 116.112 1.00 17.08 238 PHE G CA 1
ATOM 13904 C C . PHE G 1 238 ? 87.725 35.564 116.308 1.00 17.88 238 PHE G C 1
ATOM 13905 O O . PHE G 1 238 ? 87.695 36.324 115.338 1.00 17.39 238 PHE G O 1
ATOM 13913 N N . ASN G 1 239 ? 87.664 35.984 117.569 1.00 19.30 239 ASN G N 1
ATOM 13914 C CA . ASN G 1 239 ? 87.567 37.400 117.932 1.00 21.23 239 ASN G CA 1
ATOM 13915 C C . ASN G 1 239 ? 88.940 38.057 117.806 1.00 20.91 239 ASN G C 1
ATOM 13916 O O . ASN G 1 239 ? 89.638 38.273 118.809 1.00 20.58 239 ASN G O 1
ATOM 13921 N N . ALA G 1 240 ? 89.321 38.387 116.576 1.00 19.62 240 ALA G N 1
ATOM 13922 C CA . ALA G 1 240 ? 90.631 38.971 116.340 1.00 18.95 240 ALA G CA 1
ATOM 13923 C C . ALA G 1 240 ? 90.620 40.248 115.557 1.00 18.28 240 ALA G C 1
ATOM 13924 O O . ALA G 1 240 ? 89.794 40.436 114.670 1.00 18.52 240 ALA G O 1
ATOM 13926 N N . PRO G 1 241 ? 91.578 41.134 115.856 1.00 17.77 241 PRO G N 1
ATOM 13927 C CA . PRO G 1 241 ? 91.638 42.397 115.139 1.00 17.51 241 PRO G CA 1
ATOM 13928 C C . PRO G 1 241 ? 91.680 42.045 113.673 1.00 17.16 241 PRO G C 1
ATOM 13929 O O . PRO G 1 241 ? 92.252 41.028 113.282 1.00 15.73 241 PRO G O 1
ATOM 13933 N N . THR G 1 242 ? 91.045 42.880 112.873 1.00 16.29 242 THR G N 1
ATOM 13934 C CA . THR G 1 242 ? 90.989 42.666 111.449 1.00 15.90 242 THR G CA 1
ATOM 13935 C C . THR G 1 242 ? 92.341 42.287 110.858 1.00 15.54 242 THR G C 1
ATOM 13936 O O . THR G 1 242 ? 92.423 41.456 109.955 1.00 15.46 242 THR G O 1
ATOM 13940 N N . LEU G 1 243 ? 93.407 42.876 111.381 1.00 15.61 243 LEU G N 1
ATOM 13941 C CA . LEU G 1 243 ? 94.719 42.586 110.837 1.00 15.72 243 LEU G CA 1
ATOM 13942 C C . LEU G 1 243 ? 95.629 41.641 111.599 1.00 16.81 243 LEU G C 1
ATOM 13943 O O . LEU G 1 243 ? 96.340 40.839 110.994 1.00 16.37 243 LEU G O 1
ATOM 13948 N N . ILE G 1 244 ? 95.633 41.724 112.916 1.00 18.07 244 ILE G N 1
ATOM 13949 C CA . ILE G 1 244 ? 96.477 40.825 113.676 1.00 20.49 244 ILE G CA 1
ATOM 13950 C C . ILE G 1 244 ? 95.789 39.464 113.671 1.00 23.18 244 ILE G C 1
ATOM 13951 O O . ILE G 1 244 ? 95.855 38.712 114.650 1.00 24.02 244 ILE G O 1
ATOM 13956 N N . ASP G 1 245 ? 95.135 39.172 112.542 1.00 25.64 245 ASP G N 1
ATOM 13957 C CA . ASP G 1 245 ? 94.365 37.939 112.289 1.00 26.41 245 ASP G CA 1
ATOM 13958 C C . ASP G 1 245 ? 95.182 36.643 112.343 1.00 26.16 245 ASP G C 1
ATOM 13959 O O . ASP G 1 245 ? 94.707 35.560 111.982 1.00 26.16 245 ASP G O 1
ATOM 13964 N N . GLN G 1 246 ? 96.416 36.777 112.804 1.00 26.49 246 GLN G N 1
ATOM 13965 C CA . GLN G 1 246 ? 97.336 35.661 112.944 1.00 25.76 246 GLN G CA 1
ATOM 13966 C C . GLN G 1 246 ? 96.778 34.539 113.804 1.00 24.59 246 GLN G C 1
ATOM 13967 O O . GLN G 1 246 ? 96.228 34.770 114.874 1.00 24.18 246 GLN G O 1
ATOM 13973 N N . GLY G 1 247 ? 96.912 33.318 113.314 1.00 22.26 247 GLY G N 1
ATOM 13974 C CA . GLY G 1 247 ? 96.421 32.201 114.083 1.00 21.09 247 GLY G CA 1
ATOM 13975 C C . GLY G 1 247 ? 96.023 31.026 113.227 1.00 20.07 247 GLY G C 1
ATOM 13976 O O . GLY G 1 247 ? 95.637 31.179 112.064 1.00 19.70 247 GLY G O 1
ATOM 13977 N N . TRP G 1 248 ? 96.133 29.843 113.816 1.00 18.40 248 TRP G N 1
ATOM 13978 C CA . TRP G 1 248 ? 95.785 28.606 113.146 1.00 17.56 248 TRP G CA 1
ATOM 13979 C C . TRP G 1 248 ? 95.200 27.607 114.140 1.00 16.38 248 TRP G C 1
ATOM 13980 O O . TRP G 1 248 ? 95.710 27.416 115.251 1.00 15.69 248 TRP G O 1
ATOM 13991 N N . TRP G 1 249 ? 94.140 26.942 113.715 1.00 14.13 249 TRP G N 1
ATOM 13992 C CA . TRP G 1 249 ? 93.490 25.995 114.575 1.00 11.56 249 TRP G CA 1
ATOM 13993 C C . TRP G 1 249 ? 93.206 24.687 113.885 1.00 10.36 249 TRP G C 1
ATOM 13994 O O . TRP G 1 249 ? 93.106 24.609 112.669 1.00 9.62 249 TRP G O 1
ATOM 14005 N N . VAL G 1 250 ? 93.052 23.656 114.696 1.00 11.06 250 VAL G N 1
ATOM 14006 C CA . VAL G 1 250 ? 92.752 22.330 114.203 1.00 10.72 250 VAL G CA 1
ATOM 14007 C C . VAL G 1 250 ? 91.622 21.784 115.056 1.00 10.84 250 VAL G C 1
ATOM 14008 O O . VAL G 1 250 ? 91.519 22.097 116.247 1.00 10.43 250 VAL G O 1
ATOM 14012 N N . GLY G 1 251 ? 90.770 20.976 114.440 1.00 9.45 251 GLY G N 1
ATOM 14013 C CA . GLY G 1 251 ? 89.658 20.405 115.161 1.00 8.68 251 GLY G CA 1
ATOM 14014 C C . GLY G 1 251 ? 89.410 19.006 114.670 1.00 8.92 251 GLY G C 1
ATOM 14015 O O . GLY G 1 251 ? 89.661 18.686 113.510 1.00 8.19 251 GLY G O 1
ATOM 14016 N N . ALA G 1 252 ? 88.914 18.167 115.564 1.00 10.06 252 ALA G N 1
ATOM 14017 C CA . ALA G 1 252 ? 88.627 16.790 115.223 1.00 10.84 252 ALA G CA 1
ATOM 14018 C C . ALA G 1 252 ? 87.756 16.142 116.278 1.00 11.44 252 ALA G C 1
ATOM 14019 O O . ALA G 1 252 ? 87.831 16.481 117.460 1.00 11.68 252 ALA G O 1
ATOM 14021 N N . HIS G 1 253 ? 86.919 15.213 115.839 1.00 12.37 253 HIS G N 1
ATOM 14022 C CA . HIS G 1 253 ? 86.055 14.488 116.747 1.00 13.18 253 HIS G CA 1
ATOM 14023 C C . HIS G 1 253 ? 86.723 13.188 117.123 1.00 14.38 253 HIS G C 1
ATOM 14024 O O . HIS G 1 253 ? 87.172 12.427 116.260 1.00 15.37 253 HIS G O 1
ATOM 14031 N N . ILE G 1 254 ? 86.811 12.947 118.420 1.00 12.23 254 ILE G N 1
ATOM 14032 C CA . ILE G 1 254 ? 87.417 11.736 118.910 1.00 11.11 254 ILE G CA 1
ATOM 14033 C C . ILE G 1 254 ? 86.500 11.301 120.007 1.00 11.26 254 ILE G C 1
ATOM 14034 O O . ILE G 1 254 ? 86.164 12.096 120.875 1.00 11.50 254 ILE G O 1
ATOM 14039 N N . PRO G 1 255 ? 86.054 10.038 119.971 1.00 11.70 255 PRO G N 1
ATOM 14040 C CA . PRO G 1 255 ? 85.151 9.513 120.992 1.00 10.99 255 PRO G CA 1
ATOM 14041 C C . PRO G 1 255 ? 85.916 9.140 122.239 1.00 11.45 255 PRO G C 1
ATOM 14042 O O . PRO G 1 255 ? 87.109 8.891 122.189 1.00 10.78 255 PRO G O 1
ATOM 14046 N N . VAL G 1 256 ? 85.221 9.128 123.362 1.00 12.88 256 VAL G N 1
ATOM 14047 C CA . VAL G 1 256 ? 85.821 8.780 124.636 1.00 14.85 256 VAL G CA 1
ATOM 14048 C C . VAL G 1 256 ? 84.688 8.300 125.516 1.00 16.83 256 VAL G C 1
ATOM 14049 O O . VAL G 1 256 ? 83.662 8.963 125.645 1.00 17.04 256 VAL G O 1
ATOM 14053 N N . LYS G 1 257 ? 84.858 7.140 126.118 1.00 18.88 257 LYS G N 1
ATOM 14054 C CA . LYS G 1 257 ? 83.811 6.638 126.970 1.00 20.58 257 LYS G CA 1
ATOM 14055 C C . LYS G 1 257 ? 84.398 6.430 128.354 1.00 21.04 257 LYS G C 1
ATOM 14056 O O . LYS G 1 257 ? 85.529 5.967 128.503 1.00 21.00 257 LYS G O 1
ATOM 14062 N N . PRO G 1 258 ? 83.642 6.809 129.388 1.00 21.79 258 PRO G N 1
ATOM 14063 C CA . PRO G 1 258 ? 84.048 6.688 130.783 1.00 22.68 258 PRO G CA 1
ATOM 14064 C C . PRO G 1 258 ? 83.766 5.323 131.360 1.00 23.92 258 PRO G C 1
ATOM 14065 O O . PRO G 1 258 ? 82.610 4.926 131.505 1.00 24.17 258 PRO G O 1
ATOM 14069 N N . GLN G 1 259 ? 84.801 4.603 131.643 1.00 25.61 259 GLN G N 1
ATOM 14070 C CA . GLN G 1 259 ? 84.741 3.322 132.286 1.00 25.92 259 GLN G CA 1
ATOM 14071 C C . GLN G 1 259 ? 84.968 3.665 133.723 1.00 24.78 259 GLN G C 1
ATOM 14072 O O . GLN G 1 259 ? 86.037 4.147 134.077 1.00 24.52 259 GLN G O 1
ATOM 14078 N N . SER G 1 260 ? 83.990 3.427 134.583 1.00 23.91 260 SER G N 1
ATOM 14079 C CA . SER G 1 260 ? 84.120 3.841 135.969 1.00 23.95 260 SER G CA 1
ATOM 14080 C C . SER G 1 260 ? 84.969 3.013 136.936 1.00 23.64 260 SER G C 1
ATOM 14081 O O . SER G 1 260 ? 85.049 1.791 136.844 1.00 23.04 260 SER G O 1
ATOM 14084 N N . GLU G 1 261 ? 85.607 3.723 137.862 1.00 22.19 261 GLU G N 1
ATOM 14085 C CA . GLU G 1 261 ? 86.440 3.141 138.905 1.00 21.29 261 GLU G CA 1
ATOM 14086 C C . GLU G 1 261 ? 85.800 3.708 140.164 1.00 20.82 261 GLU G C 1
ATOM 14087 O O . GLU G 1 261 ? 85.322 4.837 140.135 1.00 21.01 261 GLU G O 1
ATOM 14093 N N . THR G 1 262 ? 85.779 2.948 141.259 1.00 20.85 262 THR G N 1
ATOM 14094 C CA . THR G 1 262 ? 85.131 3.426 142.486 1.00 20.07 262 THR G CA 1
ATOM 14095 C C . THR G 1 262 ? 85.968 3.929 143.665 1.00 19.46 262 THR G C 1
ATOM 14096 O O . THR G 1 262 ? 87.105 3.506 143.913 1.00 18.92 262 THR G O 1
ATOM 14100 N N . ILE G 1 263 ? 85.363 4.872 144.342 1.00 18.22 263 ILE G N 1
ATOM 14101 C CA . ILE G 1 263 ? 85.838 5.439 145.569 1.00 18.14 263 ILE G CA 1
ATOM 14102 C C . ILE G 1 263 ? 84.935 4.839 146.646 1.00 18.33 263 ILE G C 1
ATOM 14103 O O . ILE G 1 263 ? 83.867 5.371 146.945 1.00 18.99 263 ILE G O 1
ATOM 14108 N N . PRO G 1 264 ? 85.416 3.721 147.218 1.00 18.24 264 PRO G N 1
ATOM 14109 C CA . PRO G 1 264 ? 84.740 2.923 148.248 1.00 17.84 264 PRO G CA 1
ATOM 14110 C C . PRO G 1 264 ? 84.247 3.727 149.441 1.00 17.32 264 PRO G C 1
ATOM 14111 O O . PRO G 1 264 ? 84.915 4.662 149.878 1.00 17.20 264 PRO G O 1
ATOM 14115 N N . ALA G 1 265 ? 83.092 3.361 149.981 1.00 15.77 265 ALA G N 1
ATOM 14116 C CA . ALA G 1 265 ? 82.565 4.086 151.132 1.00 16.05 265 ALA G CA 1
ATOM 14117 C C . ALA G 1 265 ? 83.215 3.552 152.398 1.00 16.19 265 ALA G C 1
ATOM 14118 O O . ALA G 1 265 ? 83.857 2.511 152.359 1.00 15.86 265 ALA G O 1
ATOM 14120 N N . ALA G 1 266 ? 83.060 4.254 153.518 1.00 16.17 266 ALA G N 1
ATOM 14121 C CA . ALA G 1 266 ? 83.644 3.793 154.777 1.00 16.65 266 ALA G CA 1
ATOM 14122 C C . ALA G 1 266 ? 83.006 4.493 155.961 1.00 17.23 266 ALA G C 1
ATOM 14123 O O . ALA G 1 266 ? 82.121 5.325 155.782 1.00 17.23 266 ALA G O 1
ATOM 14125 N N . GLU G 1 267 ? 83.452 4.169 157.173 1.00 19.44 267 GLU G N 1
ATOM 14126 C CA . GLU G 1 267 ? 82.875 4.815 158.353 1.00 22.11 267 GLU G CA 1
ATOM 14127 C C . GLU G 1 267 ? 83.836 5.414 159.389 1.00 23.07 267 GLU G C 1
ATOM 14128 O O . GLU G 1 267 ? 84.145 6.603 159.305 1.00 23.80 267 GLU G O 1
ATOM 14134 N N . ARG G 1 268 ? 84.296 4.632 160.365 1.00 22.67 268 ARG G N 1
ATOM 14135 C CA . ARG G 1 268 ? 85.217 5.168 161.376 1.00 22.42 268 ARG G CA 1
ATOM 14136 C C . ARG G 1 268 ? 86.080 6.261 160.757 1.00 21.63 268 ARG G C 1
ATOM 14137 O O . ARG G 1 268 ? 86.121 7.388 161.239 1.00 21.18 268 ARG G O 1
ATOM 14145 N N . PHE G 1 269 ? 86.780 5.909 159.686 1.00 21.43 269 PHE G N 1
ATOM 14146 C CA . PHE G 1 269 ? 87.593 6.866 158.953 1.00 21.22 269 PHE G CA 1
ATOM 14147 C C . PHE G 1 269 ? 87.585 6.425 157.505 1.00 20.16 269 PHE G C 1
ATOM 14148 O O . PHE G 1 269 ? 87.585 5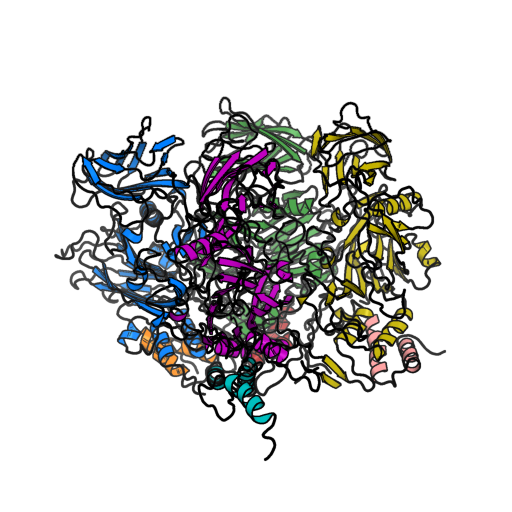.229 157.196 1.00 18.88 269 PHE G O 1
ATOM 14156 N N . SER G 1 270 ? 87.588 7.412 156.624 1.00 20.50 270 SER G N 1
ATOM 14157 C CA . SER G 1 270 ? 87.619 7.184 155.193 1.00 20.32 270 SER G CA 1
ATOM 14158 C C . SER G 1 270 ? 88.982 7.689 154.751 1.00 20.50 270 SER G C 1
ATOM 14159 O O . SER G 1 270 ? 89.290 8.867 154.920 1.00 20.30 270 SER G O 1
ATOM 14162 N N . ALA G 1 271 ? 89.811 6.811 154.205 1.00 20.58 271 ALA G N 1
ATOM 14163 C CA . ALA G 1 271 ? 91.122 7.252 153.755 1.00 21.19 271 ALA G CA 1
ATOM 14164 C C . ALA G 1 271 ? 90.948 8.175 152.553 1.00 21.04 271 ALA G C 1
ATOM 14165 O O . ALA G 1 271 ? 89.958 8.093 151.822 1.00 20.34 271 ALA G O 1
ATOM 14167 N N . GLY G 1 272 ? 91.915 9.062 152.369 1.00 20.81 272 GLY G N 1
ATOM 14168 C CA . GLY G 1 272 ? 91.876 10.010 151.275 1.00 20.41 272 GLY G CA 1
ATOM 14169 C C . GLY G 1 272 ? 93.251 10.626 151.215 1.00 21.71 272 GLY G C 1
ATOM 14170 O O . GLY G 1 272 ? 94.233 9.958 151.557 1.00 21.35 272 GLY G O 1
ATOM 14171 N N . SER G 1 273 ? 93.340 11.888 150.805 1.00 22.05 273 SER G N 1
ATOM 14172 C CA . SER G 1 273 ? 94.643 12.551 150.721 1.00 23.17 273 SER G CA 1
ATOM 14173 C C . SER G 1 273 ? 94.505 14.052 150.556 1.00 22.68 273 SER G C 1
ATOM 14174 O O . SER G 1 273 ? 93.497 14.532 150.047 1.00 23.73 273 SER G O 1
ATOM 14177 N N . MET G 1 274 ? 95.516 14.793 150.993 1.00 21.98 274 MET G N 1
ATOM 14178 C CA . MET G 1 274 ? 95.481 16.236 150.856 1.00 20.71 274 MET G CA 1
ATOM 14179 C C . MET G 1 274 ? 96.568 16.676 149.901 1.00 21.39 274 MET G C 1
ATOM 14180 O O . MET G 1 274 ? 97.759 16.390 150.077 1.00 21.81 274 MET G O 1
ATOM 14185 N N . THR G 1 275 ? 96.133 17.380 148.873 1.00 21.73 275 THR G N 1
ATOM 14186 C CA . THR G 1 275 ? 97.031 17.872 147.852 1.00 21.49 275 THR G CA 1
ATOM 14187 C C . THR G 1 275 ? 97.379 19.322 148.136 1.00 21.35 275 THR G C 1
ATOM 14188 O O . THR G 1 275 ? 96.683 20.014 148.883 1.00 20.59 275 THR G O 1
ATOM 14192 N N . VAL G 1 276 ? 98.467 19.778 147.540 1.00 20.67 276 VAL G N 1
ATOM 14193 C CA . VAL G 1 276 ? 98.884 21.149 147.705 1.00 20.15 276 VAL G CA 1
ATOM 14194 C C . VAL G 1 276 ? 99.744 21.489 146.511 1.00 20.19 276 VAL G C 1
ATOM 14195 O O . VAL G 1 276 ? 100.914 21.109 146.450 1.00 20.19 276 VAL G O 1
ATOM 14199 N N . SER G 1 277 ? 99.148 22.175 145.542 1.00 20.75 277 SER G N 1
ATOM 14200 C CA . SER G 1 277 ? 99.876 22.578 144.343 1.00 22.39 277 SER G CA 1
ATOM 14201 C C . SER G 1 277 ? 100.449 23.970 144.580 1.00 22.31 277 SER G C 1
ATOM 14202 O O . SER G 1 277 ? 99.994 24.692 145.471 1.00 21.40 277 SER G O 1
ATOM 14205 N N . ALA G 1 278 ? 101.440 24.354 143.788 1.00 21.57 278 ALA G N 1
ATOM 14206 C CA . ALA G 1 278 ? 102.027 25.662 143.971 1.00 20.88 278 ALA G CA 1
ATOM 14207 C C . ALA G 1 278 ? 102.008 26.485 142.698 1.00 21.54 278 ALA G C 1
ATOM 14208 O O . ALA G 1 278 ? 101.784 25.959 141.611 1.00 21.83 278 ALA G O 1
ATOM 14210 N N . SER G 1 279 ? 102.240 27.785 142.851 1.00 21.96 279 SER G N 1
ATOM 14211 C CA . SER G 1 279 ? 102.281 28.727 141.732 1.00 22.22 279 SER G CA 1
ATOM 14212 C C . SER G 1 279 ? 102.598 30.125 142.234 1.00 22.17 279 SER G C 1
ATOM 14213 O O . SER G 1 279 ? 102.751 30.346 143.430 1.00 21.47 279 SER G O 1
ATOM 14216 N N . ASN G 1 280 ? 102.688 31.072 141.312 1.00 22.69 280 ASN G N 1
ATOM 14217 C CA . ASN G 1 280 ? 102.984 32.445 141.675 1.00 23.53 280 ASN G CA 1
ATOM 14218 C C . ASN G 1 280 ? 101.806 33.276 141.213 1.00 24.35 280 ASN G C 1
ATOM 14219 O O . ASN G 1 280 ? 101.513 33.325 140.010 1.00 24.81 280 ASN G O 1
ATOM 14224 N N . ALA G 1 281 ? 101.121 33.912 142.163 1.00 25.37 281 ALA G N 1
ATOM 14225 C CA . ALA G 1 281 ? 99.969 34.748 141.830 1.00 27.03 281 ALA G CA 1
ATOM 14226 C C . ALA G 1 281 ? 100.389 35.824 140.817 1.00 28.09 281 ALA G C 1
ATOM 14227 O O . ALA G 1 281 ? 101.588 36.040 140.569 1.00 28.24 281 ALA G O 1
ATOM 14229 N N . ILE G 1 282 ? 99.407 36.485 140.218 1.00 27.77 282 ILE G N 1
ATOM 14230 C CA . ILE G 1 282 ? 99.715 37.494 139.225 1.00 28.86 282 ILE G CA 1
ATOM 14231 C C . ILE G 1 282 ? 100.094 38.791 139.901 1.00 29.87 282 ILE G C 1
ATOM 14232 O O . ILE G 1 282 ? 99.527 39.158 140.938 1.00 29.03 282 ILE G O 1
ATOM 14237 N N . PHE G 1 283 ? 101.075 39.468 139.307 1.00 32.03 283 PHE G N 1
ATOM 14238 C CA . PHE G 1 283 ? 101.580 40.725 139.837 1.00 33.33 283 PHE G CA 1
ATOM 14239 C C . PHE G 1 283 ? 102.197 40.414 141.179 1.00 32.58 283 PHE G C 1
ATOM 14240 O O . PHE G 1 283 ? 102.319 41.279 142.046 1.00 32.92 283 PHE G O 1
ATOM 14248 N N . GLN G 1 284 ? 102.581 39.156 141.336 1.00 33.46 284 GLN G N 1
ATOM 14249 C CA . GLN G 1 284 ? 103.171 38.684 142.575 1.00 34.43 284 GLN G CA 1
ATOM 14250 C C . GLN G 1 284 ? 104.617 38.235 142.422 1.00 33.93 284 GLN G C 1
ATOM 14251 O O . GLN G 1 284 ? 104.952 37.464 141.510 1.00 34.01 284 GLN G O 1
ATOM 14257 N N . PRO G 1 285 ? 105.491 38.720 143.323 1.00 32.43 285 PRO G N 1
ATOM 14258 C CA . PRO G 1 285 ? 106.928 38.420 143.370 1.00 31.64 285 PRO G CA 1
ATOM 14259 C C . PRO G 1 285 ? 107.148 36.911 143.398 1.00 30.38 285 PRO G C 1
ATOM 14260 O O . PRO G 1 285 ? 107.472 36.336 144.441 1.00 30.52 285 PRO G O 1
ATOM 14264 N N . SER G 1 286 ? 106.952 36.291 142.237 1.00 30.21 286 SER G N 1
ATOM 14265 C CA . SER G 1 286 ? 107.093 34.851 142.059 1.00 29.99 286 SER G CA 1
ATOM 14266 C C . SER G 1 286 ? 108.160 34.232 142.955 1.00 29.90 286 SER G C 1
ATOM 14267 O O . SER G 1 286 ? 107.995 33.118 143.453 1.00 29.25 286 SER G O 1
ATOM 14270 N N . ASN G 1 287 ? 109.245 34.963 143.176 1.00 30.16 287 ASN G N 1
ATOM 14271 C CA . ASN G 1 287 ? 110.332 34.461 144.003 1.00 30.50 287 ASN G CA 1
ATOM 14272 C C . ASN G 1 287 ? 110.040 34.394 145.503 1.00 30.58 287 ASN G C 1
ATOM 14273 O O . ASN G 1 287 ? 110.814 33.777 146.244 1.00 31.30 287 ASN G O 1
ATOM 14278 N N . THR G 1 288 ? 108.955 35.021 145.966 1.00 29.01 288 THR G N 1
ATOM 14279 C CA . THR G 1 288 ? 108.632 34.962 147.392 1.00 27.90 288 THR G CA 1
ATOM 14280 C C . THR G 1 288 ? 107.195 35.286 147.747 1.00 27.14 288 THR G C 1
ATOM 14281 O O . THR G 1 288 ? 106.921 35.989 148.724 1.00 26.75 288 THR G O 1
ATOM 14285 N N . VAL G 1 289 ? 106.278 34.765 146.949 1.00 25.48 289 VAL G N 1
ATOM 14286 C CA . VAL G 1 289 ? 104.856 34.954 147.183 1.00 24.66 289 VAL G CA 1
ATOM 14287 C C . VAL G 1 289 ? 104.227 33.917 146.311 1.00 24.39 289 VAL G C 1
ATOM 14288 O O . VAL G 1 289 ? 103.975 34.165 145.129 1.00 24.58 289 VAL G O 1
ATOM 14292 N N . ALA G 1 290 ? 103.990 32.747 146.886 1.00 24.06 290 ALA G N 1
ATOM 14293 C CA . ALA G 1 290 ? 103.397 31.662 146.128 1.00 24.50 290 ALA G CA 1
ATOM 14294 C C . ALA G 1 290 ? 101.946 31.406 146.508 1.00 23.56 290 ALA G C 1
ATOM 14295 O O . ALA G 1 290 ? 101.555 31.611 147.658 1.00 23.72 290 ALA G O 1
ATOM 14297 N N . ARG G 1 291 ? 101.155 30.973 145.527 1.00 23.01 291 ARG G N 1
ATOM 14298 C CA . ARG G 1 291 ? 99.751 30.643 145.748 1.00 22.39 291 ARG G CA 1
ATOM 14299 C C . ARG G 1 291 ? 99.664 29.123 145.760 1.00 21.96 291 ARG G C 1
ATOM 14300 O O . ARG G 1 291 ? 100.407 28.441 145.045 1.00 21.79 291 ARG G O 1
ATOM 14308 N N . ILE G 1 292 ? 98.763 28.589 146.572 1.00 21.50 292 ILE G N 1
ATOM 14309 C CA . ILE G 1 292 ? 98.611 27.151 146.651 1.00 21.08 292 ILE G CA 1
ATOM 14310 C C . ILE G 1 292 ? 97.159 26.707 146.656 1.00 21.28 292 ILE G C 1
ATOM 14311 O O . ILE G 1 292 ? 96.275 27.417 147.132 1.00 21.84 292 ILE G O 1
ATOM 14316 N N . VAL G 1 293 ? 96.920 25.536 146.080 1.00 21.77 293 VAL G N 1
ATOM 14317 C CA . VAL G 1 293 ? 95.581 24.973 146.018 1.00 22.37 293 VAL G CA 1
ATOM 14318 C C . VAL G 1 293 ? 95.607 23.826 147.004 1.00 21.62 293 VAL G C 1
ATOM 14319 O O . VAL G 1 293 ? 95.491 22.652 146.645 1.00 21.72 293 VAL G O 1
ATOM 14323 N N . TRP G 1 294 ? 95.795 24.184 148.258 1.00 18.92 294 TRP G N 1
ATOM 14324 C CA . TRP G 1 294 ? 95.853 23.206 149.308 1.00 16.95 294 TRP G CA 1
ATOM 14325 C C . TRP G 1 294 ? 94.460 22.691 149.602 1.00 15.15 294 TRP G C 1
ATOM 14326 O O . TRP G 1 294 ? 93.517 23.474 149.735 1.00 15.01 294 TRP G O 1
ATOM 14337 N N . SER G 1 295 ? 94.341 21.368 149.691 1.00 13.26 295 SER G N 1
ATOM 14338 C CA . SER G 1 295 ? 93.063 20.729 149.971 1.00 11.76 295 SER G CA 1
ATOM 14339 C C . SER G 1 295 ? 93.176 19.277 150.442 1.00 11.02 295 SER G C 1
ATOM 14340 O O . SER G 1 295 ? 94.073 18.542 150.043 1.00 8.98 295 SER G O 1
ATOM 14343 N N . ILE G 1 296 ? 92.265 18.888 151.327 1.00 11.82 296 ILE G N 1
ATOM 14344 C CA . ILE G 1 296 ? 92.219 17.532 151.848 1.00 13.06 296 ILE G CA 1
ATOM 14345 C C . ILE G 1 296 ? 90.965 16.953 151.258 1.00 15.40 296 ILE G C 1
ATOM 14346 O O . ILE G 1 296 ? 89.969 17.656 151.126 1.00 15.76 296 ILE G O 1
ATOM 14351 N N . THR G 1 297 ? 90.966 15.664 150.910 1.00 17.94 297 THR G N 1
ATOM 14352 C CA . THR G 1 297 ? 89.832 15.033 150.238 1.00 18.10 297 THR G CA 1
ATOM 14353 C C . THR G 1 297 ? 88.652 14.602 151.077 1.00 20.24 297 THR G C 1
ATOM 14354 O O . THR G 1 297 ? 87.676 15.338 151.100 1.00 22.10 297 THR G O 1
ATOM 14358 N N . PRO G 1 298 ? 88.643 13.449 151.776 1.00 19.91 298 PRO G N 1
ATOM 14359 C CA . PRO G 1 298 ? 87.381 13.140 152.471 1.00 18.33 298 PRO G CA 1
ATOM 14360 C C . PRO G 1 298 ? 86.946 14.220 153.484 1.00 18.77 298 PRO G C 1
ATOM 14361 O O . PRO G 1 298 ? 85.776 14.284 153.888 1.00 18.82 298 PRO G O 1
ATOM 14365 N N . LEU G 1 299 ? 87.900 15.074 153.857 1.00 18.18 299 LEU G N 1
ATOM 14366 C CA . LEU G 1 299 ? 87.699 16.153 154.817 1.00 16.43 299 LEU G CA 1
ATOM 14367 C C . LEU G 1 299 ? 86.709 17.238 154.420 1.00 16.76 299 LEU G C 1
ATOM 14368 O O . LEU G 1 299 ? 86.790 17.795 153.321 1.00 16.57 299 LEU G O 1
ATOM 14373 N N . PRO G 1 300 ? 85.778 17.572 155.336 1.00 17.26 300 PRO G N 1
ATOM 14374 C CA . PRO G 1 300 ? 84.744 18.591 155.146 1.00 17.45 300 PRO G CA 1
ATOM 14375 C C . PRO G 1 300 ? 85.312 19.987 155.029 1.00 18.04 300 PRO G C 1
ATOM 14376 O O . PRO G 1 300 ? 86.240 20.362 155.741 1.00 17.43 300 PRO G O 1
ATOM 14380 N N . VAL G 1 301 ? 84.747 20.749 154.109 1.00 18.67 301 VAL G N 1
ATOM 14381 C CA . VAL G 1 301 ? 85.163 22.115 153.910 1.00 19.29 301 VAL G CA 1
ATOM 14382 C C . VAL G 1 301 ? 85.183 22.757 155.290 1.00 20.03 301 VAL G C 1
ATOM 14383 O O . VAL G 1 301 ? 84.202 22.674 156.024 1.00 20.63 301 VAL G O 1
ATOM 14387 N N . ALA G 1 302 ? 86.305 23.354 155.666 1.00 20.41 302 ALA G N 1
ATOM 14388 C CA . ALA G 1 302 ? 86.380 24.030 156.959 1.00 21.85 302 ALA G CA 1
ATOM 14389 C C . ALA G 1 302 ? 86.925 25.413 156.666 1.00 21.29 302 ALA G C 1
ATOM 14390 O O . ALA G 1 302 ? 88.019 25.559 156.119 1.00 21.14 302 ALA G O 1
ATOM 14392 N N . THR G 1 303 ? 86.147 26.424 157.028 1.00 20.59 303 THR G N 1
ATOM 14393 C CA . THR G 1 303 ? 86.510 27.797 156.747 1.00 19.68 303 THR G CA 1
ATOM 14394 C C . THR G 1 303 ? 87.935 28.170 157.080 1.00 19.86 303 THR G C 1
ATOM 14395 O O . THR G 1 303 ? 88.291 28.381 158.239 1.00 20.53 303 THR G O 1
ATOM 14399 N N . VAL G 1 304 ? 88.745 28.246 156.032 1.00 21.14 304 VAL G N 1
ATOM 14400 C CA . VAL G 1 304 ? 90.145 28.611 156.148 1.00 21.46 304 VAL G CA 1
ATOM 14401 C C . VAL G 1 304 ? 90.219 30.098 156.401 1.00 22.74 304 VAL G C 1
ATOM 14402 O O . VAL G 1 304 ? 89.508 30.879 155.761 1.00 22.54 304 VAL G O 1
ATOM 14406 N N . ALA G 1 305 ? 91.088 30.483 157.329 1.00 22.76 305 ALA G N 1
ATOM 14407 C CA . ALA G 1 305 ? 91.257 31.883 157.678 1.00 23.39 305 ALA G CA 1
ATOM 14408 C C . ALA G 1 305 ? 92.731 32.194 157.904 1.00 23.37 305 ALA G C 1
ATOM 14409 O O . ALA G 1 305 ? 93.421 31.446 158.599 1.00 23.57 305 ALA G O 1
ATOM 14411 N N . LEU G 1 306 ? 93.217 33.289 157.320 1.00 23.18 306 LEU G N 1
ATOM 14412 C CA . LEU G 1 306 ? 94.618 33.673 157.504 1.00 22.69 306 LEU G CA 1
ATOM 14413 C C . LEU G 1 306 ? 94.882 34.084 158.947 1.00 23.10 306 LEU G C 1
ATOM 14414 O O . LEU G 1 306 ? 94.301 35.045 159.448 1.00 22.72 306 LEU G O 1
ATOM 14419 N N . THR G 1 307 ? 95.784 33.366 159.600 1.00 23.72 307 THR G N 1
ATOM 14420 C CA . THR G 1 307 ? 96.120 33.633 160.990 1.00 24.82 307 THR G CA 1
ATOM 14421 C C . THR G 1 307 ? 97.192 34.686 161.202 1.00 24.36 307 THR G C 1
ATOM 14422 O O . THR G 1 307 ? 97.083 35.496 162.122 1.00 24.06 307 THR G O 1
ATOM 14426 N N . THR G 1 308 ? 98.224 34.671 160.360 1.00 24.76 308 THR G N 1
ATOM 14427 C CA . THR G 1 308 ? 99.337 35.608 160.517 1.00 24.11 308 THR G CA 1
ATOM 14428 C C . THR G 1 308 ? 100.010 36.098 159.238 1.00 23.36 308 THR G C 1
ATOM 14429 O O . THR G 1 308 ? 100.278 35.319 158.324 1.00 24.08 308 THR G O 1
ATOM 14433 N N . GLY G 1 309 ? 100.309 37.390 159.197 1.00 22.77 309 GLY G N 1
ATOM 14434 C CA . GLY G 1 309 ? 100.978 37.955 158.038 1.00 23.99 309 GLY G CA 1
ATOM 14435 C C . GLY G 1 309 ? 100.104 38.314 156.852 1.00 24.23 309 GLY G C 1
ATOM 14436 O O . GLY G 1 309 ? 98.878 38.287 156.927 1.00 22.89 309 GLY G O 1
ATOM 14437 N N . THR G 1 310 ? 100.750 38.663 155.746 1.00 25.35 310 THR G N 1
ATOM 14438 C CA . THR G 1 310 ? 100.040 39.033 154.529 1.00 27.02 310 THR G CA 1
ATOM 14439 C C . THR G 1 310 ? 98.939 38.035 154.234 1.00 27.30 310 THR G C 1
ATOM 14440 O O . THR G 1 310 ? 99.045 36.854 154.574 1.00 27.70 310 THR G O 1
ATOM 14444 N N . GLY G 1 311 ? 97.898 38.515 153.567 1.00 28.14 311 GLY G N 1
ATOM 14445 C CA . GLY G 1 311 ? 96.777 37.661 153.219 1.00 27.53 311 GLY G CA 1
ATOM 14446 C C . GLY G 1 311 ? 97.048 36.714 152.064 1.00 26.29 311 GLY G C 1
ATOM 14447 O O . GLY G 1 311 ? 98.024 35.953 152.078 1.00 26.17 311 GLY G O 1
ATOM 14448 N N . GLY G 1 312 ? 96.184 36.780 151.053 1.00 25.09 312 GLY G N 1
ATOM 14449 C CA . GLY G 1 312 ? 96.310 35.907 149.904 1.00 22.77 312 GLY G CA 1
ATOM 14450 C C . GLY G 1 312 ? 95.652 34.585 150.261 1.00 22.67 312 GLY G C 1
ATOM 14451 O O . GLY G 1 312 ? 96.329 33.571 150.455 1.00 21.52 312 GLY G O 1
ATOM 14452 N N . THR G 1 313 ? 94.325 34.594 150.346 1.00 20.66 313 THR G N 1
ATOM 14453 C CA . THR G 1 313 ? 93.590 33.402 150.717 1.00 19.56 313 THR G CA 1
ATOM 14454 C C . THR G 1 313 ? 92.143 33.421 150.218 1.00 19.22 313 THR G C 1
ATOM 14455 O O . THR G 1 313 ? 91.384 34.324 150.560 1.00 19.76 313 THR G O 1
ATOM 14459 N N . ASN G 1 314 ? 91.784 32.426 149.397 1.00 20.73 314 ASN G N 1
ATOM 14460 C CA . ASN G 1 314 ? 90.432 32.257 148.819 1.00 21.31 314 ASN G CA 1
ATOM 14461 C C . ASN G 1 314 ? 89.764 30.962 149.295 1.00 21.57 314 ASN G C 1
ATOM 14462 O O . ASN G 1 314 ? 90.412 29.916 149.361 1.00 21.91 314 ASN G O 1
ATOM 14467 N N . ASN G 1 315 ? 88.470 31.011 149.601 1.00 21.34 315 ASN G N 1
ATOM 14468 C CA . ASN G 1 315 ? 87.799 29.808 150.083 1.00 21.59 315 ASN G CA 1
ATOM 14469 C C . ASN G 1 315 ? 86.873 29.135 149.093 1.00 22.36 315 ASN G C 1
ATOM 14470 O O . ASN G 1 315 ? 86.341 29.772 148.190 1.00 22.41 315 ASN G O 1
ATOM 14475 N N . THR G 1 316 ? 86.681 27.835 149.293 1.00 23.90 316 THR G N 1
ATOM 14476 C CA . THR G 1 316 ? 85.857 27.010 148.413 1.00 24.93 316 THR G CA 1
ATOM 14477 C C . THR G 1 316 ? 84.472 26.750 148.937 1.00 25.21 316 THR G C 1
ATOM 14478 O O . THR G 1 316 ? 84.301 26.391 150.097 1.00 25.82 316 THR G O 1
ATOM 14482 N N . SER G 1 317 ? 83.487 26.891 148.063 1.00 25.67 317 SER G N 1
ATOM 14483 C CA . SER G 1 317 ? 82.101 26.677 148.444 1.00 26.43 317 SER G CA 1
ATOM 14484 C C . SER G 1 317 ? 81.781 25.198 148.566 1.00 26.43 317 SER G C 1
ATOM 14485 O O . SER G 1 317 ? 80.981 24.804 149.415 1.00 26.22 317 SER G O 1
ATOM 14488 N N . GLY G 1 318 ? 82.407 24.388 147.713 1.00 26.29 318 GLY G N 1
ATOM 14489 C CA . GLY G 1 318 ? 82.174 22.952 147.725 1.00 26.08 318 GLY G CA 1
ATOM 14490 C C . GLY G 1 318 ? 82.161 22.337 149.113 1.00 25.77 318 GLY G C 1
ATOM 14491 O O . GLY G 1 318 ? 82.618 22.957 150.079 1.00 25.70 318 GLY G O 1
ATOM 14492 N N . LYS G 1 319 ? 81.656 21.107 149.209 1.00 25.83 319 LYS G N 1
ATOM 14493 C CA . LYS G 1 319 ? 81.559 20.397 150.492 1.00 26.26 319 LYS G CA 1
ATOM 14494 C C . LYS G 1 319 ? 82.855 19.796 151.057 1.00 25.62 319 LYS G C 1
ATOM 14495 O O . LYS G 1 319 ? 82.863 19.288 152.179 1.00 25.92 319 LYS G O 1
ATOM 14501 N N . PHE G 1 320 ? 83.940 19.855 150.291 1.00 25.42 320 PHE G N 1
ATOM 14502 C CA . PHE G 1 320 ? 85.218 19.311 150.736 1.00 23.58 320 PHE G CA 1
ATOM 14503 C C . PHE G 1 320 ? 86.230 20.376 151.032 1.00 23.00 320 PHE G C 1
ATOM 14504 O O . PHE G 1 320 ? 86.268 21.410 150.367 1.00 23.86 320 PHE G O 1
ATOM 14512 N N . PHE G 1 321 ? 87.078 20.110 152.016 1.00 21.95 321 PHE G N 1
ATOM 14513 C CA . PHE G 1 321 ? 88.084 21.088 152.370 1.00 20.65 321 PHE G CA 1
ATOM 14514 C C . PHE G 1 321 ? 89.046 21.399 151.234 1.00 18.87 321 PHE G C 1
ATOM 14515 O O . PHE G 1 321 ? 89.859 20.571 150.830 1.00 18.43 321 PHE G O 1
ATOM 14523 N N . SER G 1 322 ? 88.950 22.614 150.734 1.00 16.80 322 SER G N 1
ATOM 14524 C CA . SER G 1 322 ? 89.817 23.068 149.681 1.00 15.10 322 SER G CA 1
ATOM 14525 C C . SER G 1 322 ? 89.925 24.548 149.939 1.00 15.40 322 SER G C 1
ATOM 14526 O O . SER G 1 322 ? 89.000 25.164 150.480 1.00 15.50 322 SER G O 1
ATOM 14529 N N . VAL G 1 323 ? 91.063 25.117 149.576 1.00 14.89 323 VAL G N 1
ATOM 14530 C CA . VAL G 1 323 ? 91.282 26.533 149.782 1.00 14.25 323 VAL G CA 1
ATOM 14531 C C . VAL G 1 323 ? 92.413 26.970 148.883 1.00 14.86 323 VAL G C 1
ATOM 14532 O O . VAL G 1 323 ? 93.251 26.161 148.486 1.00 14.73 323 VAL G O 1
ATOM 14536 N N . GLU G 1 324 ? 92.431 28.252 148.558 1.00 15.22 324 GLU G N 1
ATOM 14537 C CA . GLU G 1 324 ? 93.461 28.796 147.700 1.00 15.72 324 GLU G CA 1
ATOM 14538 C C . GLU G 1 324 ? 94.088 29.950 148.437 1.00 15.50 324 GLU G C 1
ATOM 14539 O O . GLU G 1 324 ? 93.433 30.921 148.774 1.00 14.92 324 GLU G O 1
ATOM 14545 N N . ILE G 1 325 ? 95.371 29.838 148.700 1.00 16.47 325 ILE G N 1
ATOM 14546 C CA . ILE G 1 325 ? 96.049 30.896 149.395 1.00 17.29 325 ILE G CA 1
ATOM 14547 C C . ILE G 1 325 ? 97.341 31.148 148.684 1.00 20.22 325 ILE G C 1
ATOM 14548 O O . ILE G 1 325 ? 97.793 30.335 147.886 1.00 20.27 325 ILE G O 1
ATOM 14553 N N . ASP G 1 326 ? 97.932 32.289 148.983 1.00 22.67 326 ASP G N 1
ATOM 14554 C CA . ASP G 1 326 ? 99.192 32.681 148.388 1.00 25.51 326 ASP G CA 1
ATOM 14555 C C . ASP G 1 326 ? 99.871 33.508 149.450 1.00 26.39 326 ASP G C 1
ATOM 14556 O O . ASP G 1 326 ? 99.307 33.708 150.526 1.00 27.06 326 ASP G O 1
ATOM 14561 N N . GLY G 1 327 ? 101.077 33.985 149.166 1.00 27.03 327 GLY G N 1
ATOM 14562 C CA . GLY G 1 327 ? 101.722 34.832 150.144 1.00 28.44 327 GLY G CA 1
ATOM 14563 C C . GLY G 1 327 ? 103.197 34.709 150.423 1.00 28.55 327 GLY G C 1
ATOM 14564 O O . GLY G 1 327 ? 103.914 33.873 149.861 1.00 28.09 327 GLY G O 1
ATOM 14565 N N . ASN G 1 328 ? 103.637 35.596 151.309 1.00 28.98 328 ASN G N 1
ATOM 14566 C CA . ASN G 1 328 ? 105.013 35.629 151.739 1.00 29.66 328 ASN G CA 1
ATOM 14567 C C . ASN G 1 328 ? 105.235 34.305 152.426 1.00 28.83 328 ASN G C 1
ATOM 14568 O O . ASN G 1 328 ? 104.292 33.670 152.908 1.00 28.21 328 ASN G O 1
ATOM 14573 N N . VAL G 1 329 ? 106.488 33.895 152.480 1.00 27.36 329 VAL G N 1
ATOM 14574 C CA . VAL G 1 329 ? 106.823 32.631 153.082 1.00 26.54 329 VAL G CA 1
ATOM 14575 C C . VAL G 1 329 ? 106.161 32.408 154.437 1.00 26.68 329 VAL G C 1
ATOM 14576 O O . VAL G 1 329 ? 105.169 31.679 154.561 1.00 26.38 329 VAL G O 1
ATOM 14580 N N . ASN G 1 330 ? 106.701 33.065 155.445 1.00 26.69 330 ASN G N 1
ATOM 14581 C CA . ASN G 1 330 ? 106.225 32.921 156.810 1.00 29.32 330 ASN G CA 1
ATOM 14582 C C . ASN G 1 330 ? 104.853 33.506 157.203 1.00 28.68 330 ASN G C 1
ATOM 14583 O O . ASN G 1 330 ? 104.726 34.186 158.228 1.00 28.54 330 ASN G O 1
ATOM 14588 N N . SER G 1 331 ? 103.827 33.244 156.402 1.00 27.37 331 SER G N 1
ATOM 14589 C CA . SER G 1 331 ? 102.485 33.717 156.731 1.00 25.26 331 SER G CA 1
ATOM 14590 C C . SER G 1 331 ? 101.770 32.465 157.206 1.00 24.31 331 SER G C 1
ATOM 14591 O O . SER G 1 331 ? 102.181 31.366 156.847 1.00 25.26 331 SER G O 1
ATOM 14594 N N . VAL G 1 332 ? 100.723 32.605 158.014 1.00 23.98 332 VAL G N 1
ATOM 14595 C CA . VAL G 1 332 ? 99.998 31.425 158.497 1.00 22.86 332 VAL G CA 1
ATOM 14596 C C . VAL G 1 332 ? 98.482 31.443 158.281 1.00 23.44 332 VAL G C 1
ATOM 14597 O O . VAL G 1 332 ? 97.829 32.482 158.408 1.00 23.35 332 VAL G O 1
ATOM 14601 N N . TRP G 1 333 ? 97.942 30.272 157.941 1.00 23.10 333 TRP G N 1
ATOM 14602 C CA . TRP G 1 333 ? 96.510 30.093 157.705 1.00 23.43 333 TRP G CA 1
ATOM 14603 C C . TRP G 1 333 ? 95.981 29.060 158.679 1.00 23.55 333 TRP G C 1
ATOM 14604 O O . TRP G 1 333 ? 96.734 28.534 159.506 1.00 23.95 333 TRP G O 1
ATOM 14615 N N . THR G 1 334 ? 94.689 28.760 158.571 1.00 24.01 334 THR G N 1
ATOM 14616 C CA . THR G 1 334 ? 94.084 27.790 159.468 1.00 23.78 334 THR G CA 1
ATOM 14617 C C . THR G 1 334 ? 92.564 27.655 159.405 1.00 23.20 334 THR G C 1
ATOM 14618 O O . THR G 1 334 ? 91.881 28.318 158.618 1.00 22.79 334 THR G O 1
ATOM 14622 N N . PHE G 1 335 ? 92.058 26.794 160.284 1.00 22.50 335 PHE G N 1
ATOM 14623 C CA . PHE G 1 335 ? 90.637 26.515 160.418 1.00 21.99 335 PHE G CA 1
ATOM 14624 C C . PHE G 1 335 ? 90.497 25.447 161.486 1.00 21.05 335 PHE G C 1
ATOM 14625 O O . PHE G 1 335 ? 91.490 24.910 161.969 1.00 20.11 335 PHE G O 1
ATOM 14633 N N . THR G 1 336 ? 89.264 25.136 161.857 1.00 21.42 336 THR G N 1
ATOM 14634 C CA . THR G 1 336 ? 89.043 24.107 162.859 1.00 22.92 336 THR G CA 1
ATOM 14635 C C . THR G 1 336 ? 88.776 22.771 162.190 1.00 23.14 336 THR G C 1
ATOM 14636 O O . THR G 1 336 ? 87.674 22.510 161.681 1.00 22.95 336 THR G O 1
ATOM 14640 N N . ALA G 1 337 ? 89.811 21.935 162.191 1.00 22.70 337 ALA G N 1
ATOM 14641 C CA . ALA G 1 337 ? 89.740 20.610 161.606 1.00 21.43 337 ALA G CA 1
ATOM 14642 C C . ALA G 1 337 ? 88.409 19.974 161.993 1.00 21.23 337 ALA G C 1
ATOM 14643 O O . ALA G 1 337 ? 88.208 19.609 163.150 1.00 22.27 337 ALA G O 1
ATOM 14645 N N . PRO G 1 338 ? 87.478 19.849 161.031 1.00 20.23 338 PRO G N 1
ATOM 14646 C CA . PRO G 1 338 ? 86.155 19.260 161.254 1.00 20.13 338 PRO G CA 1
ATOM 14647 C C . PRO G 1 338 ? 86.143 17.794 161.655 1.00 19.58 3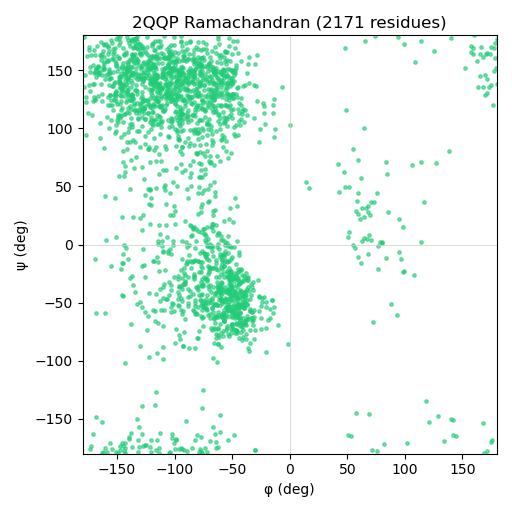38 PRO G C 1
ATOM 14648 O O . PRO G 1 338 ? 85.312 17.391 162.471 1.00 19.24 338 PRO G O 1
ATOM 14652 N N . ALA G 1 339 ? 87.053 16.997 161.097 1.00 19.03 339 ALA G N 1
ATOM 14653 C CA . ALA G 1 339 ? 87.099 15.571 161.431 1.00 20.16 339 ALA G CA 1
ATOM 14654 C C . ALA G 1 339 ? 88.470 15.004 161.812 1.00 19.31 339 ALA G C 1
ATOM 14655 O O . ALA G 1 339 ? 89.517 15.517 161.413 1.00 18.10 339 ALA G O 1
ATOM 14657 N N . SER G 1 340 ? 88.439 13.927 162.590 1.00 19.68 340 SER G N 1
ATOM 14658 C CA . SER G 1 340 ? 89.653 13.262 163.047 1.00 20.27 340 SER G CA 1
ATOM 14659 C C . SER G 1 340 ? 90.566 13.031 161.866 1.00 19.74 340 SER G C 1
ATOM 14660 O O . SER G 1 340 ? 90.205 12.303 160.950 1.00 20.12 340 SER G O 1
ATOM 14663 N N . ILE G 1 341 ? 91.744 13.638 161.863 1.00 19.62 341 ILE G N 1
ATOM 14664 C CA . ILE G 1 341 ? 92.643 13.399 160.747 1.00 19.08 341 ILE G CA 1
ATOM 14665 C C . ILE G 1 341 ? 93.881 12.627 161.140 1.00 20.18 341 ILE G C 1
ATOM 14666 O O . ILE G 1 341 ? 94.470 12.858 162.202 1.00 19.78 341 ILE G O 1
ATOM 14671 N N . LEU G 1 342 ? 94.260 11.704 160.263 1.00 21.00 342 LEU G N 1
ATOM 14672 C CA . LEU G 1 342 ? 95.408 10.848 160.487 1.00 22.87 342 LEU G CA 1
ATOM 14673 C C . LEU G 1 342 ? 96.236 10.801 159.235 1.00 24.00 342 LEU G C 1
ATOM 14674 O O . LEU G 1 342 ? 95.776 10.310 158.207 1.00 24.36 342 LEU G O 1
ATOM 14679 N N . ALA G 1 343 ? 97.459 11.303 159.322 1.00 24.41 343 ALA G N 1
ATOM 14680 C CA . ALA G 1 343 ? 98.347 11.294 158.177 1.00 25.68 343 ALA G CA 1
ATOM 14681 C C . ALA G 1 343 ? 99.734 10.844 158.613 1.00 26.20 343 ALA G C 1
ATOM 14682 O O . ALA G 1 343 ? 100.086 10.941 159.791 1.00 26.01 343 ALA G O 1
ATOM 14684 N N . GLU G 1 344 ? 100.517 10.355 157.656 1.00 28.12 344 GLU G N 1
ATOM 14685 C CA . GLU G 1 344 ? 101.867 9.867 157.937 1.00 29.45 344 GLU G CA 1
ATOM 14686 C C . GLU G 1 344 ? 101.792 8.706 158.925 1.00 29.70 344 GLU G C 1
ATOM 14687 O O . GLU G 1 344 ? 102.770 8.392 159.613 1.00 30.02 344 GLU G O 1
ATOM 14693 N N . GLY G 1 345 ? 100.614 8.080 158.978 1.00 29.93 345 GLY G N 1
ATOM 14694 C CA . GLY G 1 345 ? 100.379 6.946 159.858 1.00 29.90 345 GLY G CA 1
ATOM 14695 C C . GLY G 1 345 ? 100.180 7.375 161.292 1.00 29.15 345 GLY G C 1
ATOM 14696 O O . GLY G 1 345 ? 99.934 6.568 162.186 1.00 28.88 345 GLY G O 1
ATOM 14697 N N . GLU G 1 346 ? 100.281 8.672 161.506 1.00 29.61 346 GLU G N 1
ATOM 14698 C CA . GLU G 1 346 ? 100.129 9.217 162.832 1.00 30.53 346 GLU G CA 1
ATOM 14699 C C . GLU G 1 346 ? 98.830 9.983 163.014 1.00 29.34 346 GLU G C 1
ATOM 14700 O O . GLU G 1 346 ? 98.257 10.490 162.045 1.00 29.26 346 GLU G O 1
ATOM 14706 N N . PRO G 1 347 ? 98.317 10.032 164.256 1.00 27.33 347 PRO G N 1
ATOM 14707 C CA . PRO G 1 347 ? 97.080 10.791 164.439 1.00 25.42 347 PRO G CA 1
ATOM 14708 C C . PRO G 1 347 ? 97.526 12.226 164.208 1.00 23.73 347 PRO G C 1
ATOM 14709 O O . PRO G 1 347 ? 98.574 12.650 164.711 1.00 23.39 347 PRO G O 1
ATOM 14713 N N . PHE G 1 348 ? 96.764 12.969 163.423 1.00 22.73 348 PHE G N 1
ATOM 14714 C CA . PHE G 1 348 ? 97.152 14.335 163.144 1.00 21.26 348 PHE G CA 1
ATOM 14715 C C . PHE G 1 348 ? 96.206 15.316 163.819 1.00 20.43 348 PHE G C 1
ATOM 14716 O O . PHE G 1 348 ? 96.644 16.273 164.466 1.00 19.26 348 PHE G O 1
ATOM 14724 N N . ALA G 1 349 ? 94.908 15.067 163.694 1.00 19.29 349 ALA G N 1
ATOM 14725 C CA . ALA G 1 349 ? 93.945 15.961 164.307 1.00 19.55 349 ALA G CA 1
ATOM 14726 C C . ALA G 1 349 ? 92.718 15.270 164.878 1.00 20.23 349 ALA G C 1
ATOM 14727 O O . ALA G 1 349 ? 92.587 14.043 164.830 1.00 19.46 349 ALA G O 1
ATOM 14729 N N . GLU G 1 350 ? 91.832 16.091 165.431 1.00 21.06 350 GLU G N 1
ATOM 14730 C CA . GLU G 1 350 ? 90.586 15.634 166.018 1.00 22.71 350 GLU G CA 1
ATOM 14731 C C . GLU G 1 350 ? 89.483 16.584 165.582 1.00 22.48 350 GLU G C 1
ATOM 14732 O O . GLU G 1 350 ? 89.739 17.602 164.947 1.00 21.08 350 GLU G O 1
ATOM 14738 N N . GLU G 1 351 ? 88.257 16.250 165.951 1.00 23.84 351 GLU G N 1
ATOM 14739 C CA . GLU G 1 351 ? 87.106 17.051 165.589 1.00 25.27 351 GLU G CA 1
ATOM 14740 C C . GLU G 1 351 ? 87.277 18.536 165.889 1.00 25.15 351 GLU G C 1
ATOM 14741 O O . GLU G 1 351 ? 86.701 19.372 165.191 1.00 25.97 351 GLU G O 1
ATOM 14747 N N . GLY G 1 352 ? 88.076 18.884 166.893 1.00 24.28 352 GLY G N 1
ATOM 14748 C CA . GLY G 1 352 ? 88.208 20.301 167.222 1.00 25.09 352 GLY G CA 1
ATOM 14749 C C . GLY G 1 352 ? 89.523 21.037 167.023 1.00 24.19 352 GLY G C 1
ATOM 14750 O O . GLY G 1 352 ? 89.538 22.273 166.913 1.00 23.18 352 GLY G O 1
ATOM 14751 N N . ASP G 1 353 ? 90.622 20.287 166.993 1.00 24.13 353 ASP G N 1
ATOM 14752 C CA . ASP G 1 353 ? 91.943 20.871 166.816 1.00 24.34 353 ASP G CA 1
ATOM 14753 C C . ASP G 1 353 ? 91.936 21.878 165.671 1.00 25.12 353 ASP G C 1
ATOM 14754 O O . ASP G 1 353 ? 91.111 21.793 164.756 1.00 25.75 353 ASP G O 1
ATOM 14759 N N . THR G 1 354 ? 92.854 22.837 165.731 1.00 25.79 354 THR G N 1
ATOM 14760 C CA . THR G 1 354 ? 92.959 23.858 164.693 1.00 25.31 354 THR G CA 1
ATOM 14761 C C . THR G 1 354 ? 94.279 23.709 163.945 1.00 23.47 354 THR G C 1
ATOM 14762 O O . THR G 1 354 ? 95.348 24.082 164.434 1.00 22.90 354 THR G O 1
ATOM 14766 N N . THR G 1 355 ? 94.196 23.151 162.750 1.00 21.91 355 THR G N 1
ATOM 14767 C CA . THR G 1 355 ? 95.387 22.954 161.957 1.00 21.13 355 THR G CA 1
ATOM 14768 C C . THR G 1 355 ? 95.706 24.224 161.192 1.00 19.92 355 THR G C 1
ATOM 14769 O O . THR G 1 355 ? 94.802 24.915 160.711 1.00 19.59 355 THR G O 1
ATOM 14773 N N . SER G 1 356 ? 96.995 24.514 161.072 1.00 17.32 356 SER G N 1
ATOM 14774 C CA . SER G 1 356 ? 97.452 25.688 160.361 1.00 15.25 356 SER G CA 1
ATOM 14775 C C . SER G 1 356 ? 98.510 25.293 159.360 1.00 14.65 356 SER G C 1
ATOM 14776 O O . SER G 1 356 ? 99.217 24.309 159.538 1.00 14.06 356 SER G O 1
ATOM 14779 N N . PHE G 1 357 ? 98.616 26.085 158.307 1.00 15.82 357 PHE G N 1
ATOM 14780 C CA . PHE G 1 357 ? 99.554 25.830 157.229 1.00 16.42 357 PHE G CA 1
ATOM 14781 C C . PHE G 1 357 ? 100.416 27.056 156.960 1.00 15.99 357 PHE G C 1
ATOM 14782 O O . PHE G 1 357 ? 99.908 28.144 156.710 1.00 15.24 357 PHE G O 1
ATOM 14790 N N . SER G 1 358 ? 101.727 26.876 157.029 1.00 17.06 358 SER G N 1
ATOM 14791 C CA . SER G 1 358 ? 102.665 27.969 156.786 1.00 18.78 358 SER G CA 1
ATOM 14792 C C . SER G 1 358 ? 103.670 27.474 155.765 1.00 19.77 358 SER G C 1
ATOM 14793 O O . SER G 1 358 ? 103.783 26.271 155.533 1.00 18.84 358 SER G O 1
ATOM 14796 N N . MET G 1 359 ? 104.399 28.389 155.148 1.00 19.69 359 MET G N 1
ATOM 14797 C CA . MET G 1 359 ? 105.368 27.961 154.171 1.00 21.00 359 MET G CA 1
ATOM 14798 C C . MET G 1 359 ? 106.774 28.126 154.700 1.00 21.67 359 MET G C 1
ATOM 14799 O O . MET G 1 359 ? 107.209 29.230 155.002 1.00 22.11 359 MET G O 1
ATOM 14804 N N . THR G 1 360 ? 107.475 27.008 154.834 1.00 22.80 360 THR G N 1
ATOM 14805 C CA . THR G 1 360 ? 108.848 27.011 155.320 1.00 23.15 360 THR G CA 1
ATOM 14806 C C . THR G 1 360 ? 109.701 27.896 154.429 1.00 23.10 360 THR G C 1
ATOM 14807 O O . THR G 1 360 ? 110.193 28.933 154.871 1.00 23.60 360 THR G O 1
ATOM 14811 N N . THR G 1 361 ? 109.863 27.482 153.173 1.00 22.83 361 THR G N 1
ATOM 14812 C CA . THR G 1 361 ? 110.675 28.220 152.211 1.00 22.10 361 THR G CA 1
ATOM 14813 C C . THR G 1 361 ? 110.018 28.284 150.845 1.00 20.70 361 THR G C 1
ATOM 14814 O O . THR G 1 361 ? 109.703 27.249 150.257 1.00 20.52 361 THR G O 1
ATOM 14818 N N . ILE G 1 362 ? 109.825 29.492 150.328 1.00 19.16 362 ILE G N 1
ATOM 14819 C CA . ILE G 1 362 ? 109.222 29.613 149.017 1.00 17.66 362 ILE G CA 1
ATOM 14820 C C . ILE G 1 362 ? 110.125 30.346 148.029 1.00 17.36 362 ILE G C 1
ATOM 14821 O O . ILE G 1 362 ? 110.512 31.495 148.234 1.00 16.44 362 ILE G O 1
ATOM 14826 N N . THR G 1 363 ? 110.489 29.630 146.970 1.00 18.34 363 THR G N 1
ATOM 14827 C CA . THR G 1 363 ? 111.338 30.156 145.912 1.00 19.16 363 THR G CA 1
ATOM 14828 C C . THR G 1 363 ? 110.427 30.533 144.765 1.00 20.19 363 THR G C 1
ATOM 14829 O O . THR G 1 363 ? 109.222 30.330 144.831 1.00 21.49 363 THR G O 1
ATOM 14833 N N . ALA G 1 364 ? 111.010 31.071 143.705 1.00 21.45 364 ALA G N 1
ATOM 14834 C CA . ALA G 1 364 ? 110.238 31.471 142.543 1.00 22.75 364 ALA G CA 1
ATOM 14835 C C . ALA G 1 364 ? 109.923 30.250 141.701 1.00 23.03 364 ALA G C 1
ATOM 14836 O O . ALA G 1 364 ? 109.459 30.380 140.566 1.00 23.08 364 ALA G O 1
ATOM 14838 N N . ASP G 1 365 ? 110.165 29.063 142.246 1.00 21.45 365 ASP G N 1
ATOM 14839 C CA . ASP G 1 365 ? 109.919 27.857 141.472 1.00 21.17 365 ASP G CA 1
ATOM 14840 C C . ASP G 1 365 ? 109.436 26.711 142.324 1.00 21.46 365 ASP G C 1
ATOM 14841 O O . ASP G 1 365 ? 108.517 25.980 141.942 1.00 22.06 365 ASP G O 1
ATOM 14846 N N . THR G 1 366 ? 110.074 26.553 143.476 1.00 21.22 366 THR G N 1
ATOM 14847 C CA . THR G 1 366 ? 109.743 25.477 144.393 1.00 20.36 366 THR G CA 1
ATOM 14848 C C . THR G 1 366 ? 109.284 26.063 145.717 1.00 18.76 366 THR G C 1
ATOM 14849 O O . THR G 1 366 ? 109.533 27.229 146.002 1.00 17.72 366 THR G O 1
ATOM 14853 N N . VAL G 1 367 ? 108.600 25.261 146.519 1.00 18.32 367 VAL G N 1
ATOM 14854 C CA . VAL G 1 367 ? 108.122 25.741 147.800 1.00 18.73 367 VAL G CA 1
ATOM 14855 C C . VAL G 1 367 ? 107.961 24.633 148.809 1.00 19.27 367 VAL G C 1
ATOM 14856 O O . VAL G 1 367 ? 107.430 23.570 148.487 1.00 19.69 367 VAL G O 1
ATOM 14860 N N . VAL G 1 368 ? 108.416 24.902 150.033 1.00 19.89 368 VAL G N 1
ATOM 14861 C CA . VAL G 1 368 ? 108.324 23.958 151.147 1.00 20.26 368 VAL G CA 1
ATOM 14862 C C . VAL G 1 368 ? 107.233 24.448 152.105 1.00 20.35 368 VAL G C 1
ATOM 14863 O O . VAL G 1 368 ? 107.250 25.597 152.546 1.00 20.59 368 VAL G O 1
ATOM 14867 N N . TYR G 1 369 ? 106.278 23.583 152.421 1.00 19.81 369 TYR G N 1
ATOM 14868 C CA . TYR G 1 369 ? 105.205 23.983 153.305 1.00 19.46 369 TYR G CA 1
ATOM 14869 C C . TYR G 1 369 ? 105.195 23.184 154.581 1.00 21.04 369 TYR G C 1
ATOM 14870 O O . TYR G 1 369 ? 105.979 22.249 154.741 1.00 22.11 369 TYR G O 1
ATOM 14879 N N . SER G 1 370 ? 104.304 23.565 155.493 1.00 22.01 370 SER G N 1
ATOM 14880 C CA . SER G 1 370 ? 104.193 22.903 156.786 1.00 22.28 370 SER G CA 1
ATOM 14881 C C . SER G 1 370 ? 102.823 23.038 157.398 1.00 21.15 370 SER G C 1
ATOM 14882 O O . SER G 1 370 ? 102.350 24.145 157.671 1.00 20.67 370 SER G O 1
ATOM 14885 N N . VAL G 1 371 ? 102.200 21.892 157.631 1.00 20.87 371 VAL G N 1
ATOM 14886 C CA . VAL G 1 371 ? 100.888 21.866 158.235 1.00 20.50 371 VAL G CA 1
ATOM 14887 C C . VAL G 1 371 ? 101.057 21.375 159.666 1.00 21.14 371 VAL G C 1
ATOM 14888 O O . VAL G 1 371 ? 101.571 20.277 159.898 1.00 20.83 371 VAL G O 1
ATOM 14892 N N . SER G 1 372 ? 100.627 22.209 160.615 1.00 21.97 372 SER G N 1
ATOM 14893 C CA . SER G 1 372 ? 100.742 21.925 162.048 1.00 22.85 372 SER G CA 1
ATOM 14894 C C . SER G 1 372 ? 99.398 21.653 162.736 1.00 22.71 372 SER G C 1
ATOM 14895 O O . SER G 1 372 ? 98.425 22.378 162.531 1.00 22.59 372 SER G O 1
ATOM 14898 N N . SER G 1 373 ? 99.352 20.618 163.567 1.00 22.64 373 SER G N 1
ATOM 14899 C CA . SER G 1 373 ? 98.124 20.287 164.277 1.00 22.76 373 SER G CA 1
ATOM 14900 C C . SER G 1 373 ? 98.119 20.918 165.638 1.00 23.00 373 SER G C 1
ATOM 14901 O O . SER G 1 373 ? 99.163 21.037 166.277 1.00 22.35 373 SER G O 1
ATOM 14904 N N . SER G 1 374 ? 96.940 21.322 166.089 1.00 22.82 374 SER G N 1
ATOM 14905 C CA . SER G 1 374 ? 96.838 21.905 167.413 1.00 23.42 374 SER G CA 1
ATOM 14906 C C . SER G 1 374 ? 96.722 20.681 168.298 1.00 23.36 374 SER G C 1
ATOM 14907 O O . SER G 1 374 ? 96.360 20.759 169.477 1.00 23.65 374 SER G O 1
ATOM 14910 N N . LEU G 1 375 ? 97.039 19.537 167.705 1.00 22.91 375 LEU G N 1
ATOM 14911 C CA . LEU G 1 375 ? 96.955 18.293 168.431 1.00 23.84 375 LEU G CA 1
ATOM 14912 C C . LEU G 1 375 ? 98.125 18.066 169.370 1.00 24.14 375 LEU G C 1
ATOM 14913 O O . LEU G 1 375 ? 99.284 18.301 169.034 1.00 23.80 375 LEU G O 1
ATOM 14918 N N . THR G 1 376 ? 97.785 17.607 170.563 1.00 24.53 376 THR G N 1
ATOM 14919 C CA . THR G 1 376 ? 98.754 17.329 171.599 1.00 24.21 376 THR G CA 1
ATOM 14920 C C . THR G 1 376 ? 99.825 16.419 171.073 1.00 23.30 376 THR G C 1
ATOM 14921 O O . THR G 1 376 ? 99.571 15.249 170.812 1.00 23.83 376 THR G O 1
ATOM 14925 N N . GLY G 1 377 ? 101.023 16.968 170.922 1.00 24.55 377 GLY G N 1
ATOM 14926 C CA . GLY G 1 377 ? 102.154 16.192 170.444 1.00 24.76 377 GLY G CA 1
ATOM 14927 C C . GLY G 1 377 ? 101.995 15.526 169.089 1.00 24.69 377 GLY G C 1
ATOM 14928 O O . GLY G 1 377 ? 102.593 14.479 168.834 1.00 24.22 377 GLY G O 1
ATOM 14929 N N . SER G 1 378 ? 101.192 16.110 168.211 1.00 23.50 378 SER G N 1
ATOM 14930 C CA . SER G 1 378 ? 101.030 15.521 166.897 1.00 23.59 378 SER G CA 1
ATOM 14931 C C . SER G 1 378 ? 102.398 15.614 166.247 1.00 23.20 378 SER G C 1
ATOM 14932 O O . SER G 1 378 ? 103.366 16.012 166.883 1.00 23.33 378 SER G O 1
ATOM 14935 N N . SER G 1 379 ? 102.483 15.226 164.986 1.00 24.27 379 SER G N 1
ATOM 14936 C CA . SER G 1 379 ? 103.735 15.330 164.254 1.00 24.03 379 SER G CA 1
ATOM 14937 C C . SER G 1 379 ? 103.549 16.596 163.427 1.00 24.40 379 SER G C 1
ATOM 14938 O O . SER G 1 379 ? 102.586 17.340 163.644 1.00 25.10 379 SER G O 1
ATOM 14941 N N . VAL G 1 380 ? 104.465 16.862 162.502 1.00 23.51 380 VAL G N 1
ATOM 14942 C CA . VAL G 1 380 ? 104.319 18.033 161.636 1.00 22.80 380 VAL G CA 1
ATOM 14943 C C . VAL G 1 380 ? 104.599 17.613 160.219 1.00 21.93 380 VAL G C 1
ATOM 14944 O O . VAL G 1 380 ? 105.350 16.663 159.969 1.00 21.59 380 VAL G O 1
ATOM 14948 N N . ILE G 1 381 ? 103.986 18.313 159.282 1.00 21.58 381 ILE G N 1
ATOM 14949 C CA . ILE G 1 381 ? 104.211 17.943 157.916 1.00 22.14 381 ILE G CA 1
ATOM 14950 C C . ILE G 1 381 ? 104.984 18.936 157.104 1.00 22.34 381 ILE G C 1
ATOM 14951 O O . ILE G 1 381 ? 104.477 19.977 156.673 1.00 21.65 381 ILE G O 1
ATOM 14956 N N . VAL G 1 382 ? 106.245 18.583 156.953 1.00 23.31 382 VAL G N 1
ATOM 14957 C CA . VAL G 1 382 ? 107.151 19.298 156.117 1.00 24.36 382 VAL G CA 1
ATOM 14958 C C . VAL G 1 382 ? 106.969 18.666 154.751 1.00 23.53 382 VAL G C 1
ATOM 14959 O O . VAL G 1 382 ? 107.082 17.437 154.608 1.00 23.31 382 VAL G O 1
ATOM 14963 N N . ARG G 1 383 ? 106.703 19.455 153.751 1.00 24.04 383 ARG G N 1
ATOM 14964 C CA . ARG G 1 383 ? 106.517 18.935 152.407 1.00 23.90 383 ARG G CA 1
ATOM 14965 C C . ARG G 1 383 ? 106.940 20.044 151.451 1.00 23.17 383 ARG G C 1
ATOM 14966 O O . ARG G 1 383 ? 106.901 21.225 151.795 1.00 22.69 383 ARG G O 1
ATOM 14974 N N . GLY G 1 384 ? 107.362 19.662 150.258 1.00 22.92 384 GLY G N 1
ATOM 14975 C CA . GLY G 1 384 ? 107.780 20.655 149.295 1.00 23.41 384 GLY G CA 1
ATOM 14976 C C . GLY G 1 384 ? 107.258 20.287 147.929 1.00 23.82 384 GLY G C 1
ATOM 14977 O O . GLY G 1 384 ? 107.150 19.108 147.597 1.00 23.44 384 GLY G O 1
ATOM 14978 N N . VAL G 1 385 ? 106.913 21.288 147.135 1.00 23.50 385 VAL G N 1
ATOM 14979 C CA . VAL G 1 385 ? 106.415 21.009 145.808 1.00 24.49 385 VAL G CA 1
ATOM 14980 C C . VAL G 1 385 ? 106.982 22.022 144.863 1.00 25.02 385 VAL G C 1
ATOM 14981 O O . VAL G 1 385 ? 107.343 23.129 145.261 1.00 24.84 385 VAL G O 1
ATOM 14985 N N . THR G 1 386 ? 107.049 21.628 143.603 1.00 26.35 386 THR G N 1
ATOM 14986 C CA . THR G 1 386 ? 107.553 22.484 142.549 1.00 27.38 386 THR G CA 1
ATOM 14987 C C . THR G 1 386 ? 106.374 23.275 142.003 1.00 27.14 386 THR G C 1
ATOM 14988 O O . THR G 1 386 ? 105.460 22.703 141.408 1.00 27.95 386 THR G O 1
ATOM 14992 N N . LYS G 1 387 ? 106.390 24.585 142.210 1.00 26.02 387 LYS G N 1
ATOM 14993 C CA . LYS G 1 387 ? 105.299 25.429 141.754 1.00 25.54 387 LYS G CA 1
ATOM 14994 C C . LYS G 1 387 ? 104.664 24.971 140.455 1.00 25.61 387 LYS G C 1
ATOM 14995 O O . LYS G 1 387 ? 103.654 24.256 140.454 1.00 26.10 387 LYS G O 1
ATOM 15001 N N . GLY G 1 388 ? 105.268 25.375 139.349 1.00 24.55 388 GLY G N 1
ATOM 15002 C CA . GLY G 1 388 ? 104.725 25.037 138.050 1.00 24.95 388 GLY G CA 1
ATOM 15003 C C . GLY G 1 388 ? 104.400 23.588 137.744 1.00 24.54 388 GLY G C 1
ATOM 15004 O O . GLY G 1 388 ? 103.905 23.291 136.655 1.00 24.62 388 GLY G O 1
ATOM 15005 N N . SER G 1 389 ? 104.650 22.671 138.667 1.00 23.49 389 SER G N 1
ATOM 15006 C CA . SER G 1 389 ? 104.354 21.294 138.335 1.00 23.96 389 SER G CA 1
ATOM 15007 C C . SER G 1 389 ? 104.127 20.320 139.472 1.00 24.10 389 SER G C 1
ATOM 15008 O O . SER G 1 389 ? 104.735 20.411 140.539 1.00 23.93 389 SER G O 1
ATOM 15011 N N . GLY G 1 390 ? 103.238 19.370 139.203 1.00 25.01 390 GLY G N 1
ATOM 15012 C CA . GLY G 1 390 ? 102.900 18.360 140.178 1.00 24.39 390 GLY G CA 1
ATOM 15013 C C . GLY G 1 390 ? 102.222 18.997 141.367 1.00 26.25 390 GLY G C 1
ATOM 15014 O O . GLY G 1 390 ? 102.097 20.232 141.454 1.00 25.74 390 GLY G O 1
ATOM 15015 N N . VAL G 1 391 ? 101.778 18.141 142.281 1.00 27.41 391 VAL G N 1
ATOM 15016 C CA . VAL G 1 391 ? 101.104 18.570 143.498 1.00 28.80 391 VAL G CA 1
ATOM 15017 C C . VAL G 1 391 ? 101.378 17.527 144.573 1.00 28.70 391 VAL G C 1
ATOM 15018 O O . VAL G 1 391 ? 101.201 16.334 144.326 1.00 29.32 391 VAL G O 1
ATOM 15022 N N . SER G 1 392 ? 101.799 17.965 145.759 1.00 28.39 392 SER G N 1
ATOM 15023 C CA . SER G 1 392 ? 102.100 17.027 146.842 1.00 28.20 392 SER G CA 1
ATOM 15024 C C . SER G 1 392 ? 100.869 16.404 147.499 1.00 27.35 392 SER G C 1
ATOM 15025 O O . SER G 1 392 ? 100.048 17.072 148.144 1.00 26.34 392 SER G O 1
ATOM 15028 N N . ILE G 1 393 ? 100.765 15.096 147.331 1.00 26.04 393 ILE G N 1
ATOM 15029 C CA . ILE G 1 393 ? 99.661 14.345 147.886 1.00 25.64 393 ILE G CA 1
ATOM 15030 C C . ILE G 1 393 ? 100.109 13.756 149.214 1.00 24.82 393 ILE G C 1
ATOM 15031 O O . ILE G 1 393 ? 100.896 12.806 149.251 1.00 24.07 393 ILE G O 1
ATOM 15036 N N . THR G 1 394 ? 99.633 14.319 150.311 1.00 22.24 394 THR G N 1
ATOM 15037 C CA . THR G 1 394 ? 100.008 13.768 151.589 1.00 18.96 394 THR G CA 1
ATOM 15038 C C . THR G 1 394 ? 98.865 12.839 151.946 1.00 19.04 394 THR G C 1
ATOM 15039 O O . THR G 1 394 ? 97.789 13.278 152.332 1.00 19.14 394 THR G O 1
ATOM 15043 N N . PRO G 1 395 ? 99.079 11.529 151.789 1.00 19.25 395 PRO G N 1
ATOM 15044 C CA . PRO G 1 395 ? 98.066 10.512 152.090 1.00 17.72 395 PRO G CA 1
ATOM 15045 C C . PRO G 1 395 ? 97.458 10.648 153.483 1.00 17.55 395 PRO G C 1
ATOM 15046 O O . PRO G 1 395 ? 98.175 10.716 154.490 1.00 17.24 395 PRO G O 1
ATOM 15050 N N . VAL G 1 396 ? 96.130 10.673 153.538 1.00 15.45 396 VAL G N 1
ATOM 15051 C CA . VAL G 1 396 ? 95.445 10.813 154.812 1.00 13.19 396 VAL G CA 1
ATOM 15052 C C . VAL G 1 396 ? 94.290 9.840 155.033 1.00 13.71 396 VAL G C 1
ATOM 15053 O O . VAL G 1 396 ? 93.957 9.023 154.170 1.00 14.17 396 VAL G O 1
ATOM 15057 N N . THR G 1 397 ? 93.696 9.949 156.219 1.00 14.11 397 THR G N 1
ATOM 15058 C CA . THR G 1 397 ? 92.552 9.149 156.646 1.00 13.69 397 THR G CA 1
ATOM 15059 C C . THR G 1 397 ? 91.714 10.033 157.565 1.00 13.85 397 THR G C 1
ATOM 15060 O O . THR G 1 397 ? 92.130 10.369 158.671 1.00 12.88 397 THR G O 1
ATOM 15064 N N . VAL G 1 398 ? 90.536 10.414 157.096 1.00 12.87 398 VAL G N 1
ATOM 15065 C CA . VAL G 1 398 ? 89.672 11.285 157.865 1.00 14.24 398 VAL G CA 1
ATOM 15066 C C . VAL G 1 398 ? 88.625 10.546 158.679 1.00 16.13 398 VAL G C 1
ATOM 15067 O O . VAL G 1 398 ? 87.953 9.647 158.177 1.00 17.14 398 VAL G O 1
ATOM 15071 N N . GLY G 1 399 ? 88.480 10.945 159.939 1.00 17.62 399 GLY G N 1
ATOM 15072 C CA . GLY G 1 399 ? 87.505 10.321 160.817 1.00 18.08 399 GLY G CA 1
ATOM 15073 C C . GLY G 1 399 ? 86.096 10.664 160.392 1.00 17.71 399 GLY G C 1
ATOM 15074 O O . GLY G 1 399 ? 85.282 11.116 161.197 1.00 17.88 399 GLY G O 1
ATOM 15075 N N . ILE G 1 400 ? 85.815 10.450 159.113 1.00 17.87 400 ILE G N 1
ATOM 15076 C CA . ILE G 1 400 ? 84.505 10.738 158.563 1.00 18.22 400 ILE G CA 1
ATOM 15077 C C . ILE G 1 400 ? 84.061 9.615 157.653 1.00 18.48 400 ILE G C 1
ATOM 15078 O O . ILE G 1 400 ? 84.881 8.986 156.989 1.00 17.61 400 ILE G O 1
ATOM 15083 N N . ASP G 1 401 ? 82.753 9.381 157.638 1.00 19.39 401 ASP G N 1
ATOM 15084 C CA . ASP G 1 401 ? 82.146 8.357 156.810 1.00 19.96 401 ASP G CA 1
ATOM 15085 C C . ASP G 1 401 ? 82.185 8.870 155.387 1.00 20.27 401 ASP G C 1
ATOM 15086 O O . ASP G 1 401 ? 82.194 10.079 155.155 1.00 20.32 401 ASP G O 1
ATOM 15091 N N . THR G 1 402 ? 82.202 7.950 154.433 1.00 20.69 402 THR G N 1
ATOM 15092 C CA . THR G 1 402 ? 82.244 8.334 153.037 1.00 21.26 402 THR G CA 1
ATOM 15093 C C . THR G 1 402 ? 81.175 7.660 152.204 1.00 21.53 402 THR G C 1
ATOM 15094 O O . THR G 1 402 ? 80.788 6.521 152.458 1.00 21.42 402 THR G O 1
ATOM 15098 N N . GLU G 1 403 ? 80.689 8.395 151.213 1.00 22.43 403 GLU G N 1
ATOM 15099 C CA . GLU G 1 403 ? 79.702 7.878 150.289 1.00 22.29 403 GLU G CA 1
ATOM 15100 C C . GLU G 1 403 ? 80.487 7.234 149.168 1.00 20.06 403 GLU G C 1
ATOM 15101 O O . GLU G 1 403 ? 81.333 7.869 148.542 1.00 18.66 403 GLU G O 1
ATOM 15107 N N . ALA G 1 404 ? 80.235 5.965 148.922 1.00 18.34 404 ALA G N 1
ATOM 15108 C CA . ALA G 1 404 ? 80.952 5.345 147.844 1.00 18.48 404 ALA G CA 1
ATOM 15109 C C . ALA G 1 404 ? 80.437 6.077 146.628 1.00 17.80 404 ALA G C 1
ATOM 15110 O O . ALA G 1 404 ? 79.229 6.241 146.451 1.00 16.71 404 ALA G O 1
ATOM 15112 N N . VAL G 1 405 ? 81.372 6.568 145.829 1.00 17.97 405 VAL G N 1
ATOM 15113 C CA . VAL G 1 405 ? 81.076 7.277 144.590 1.00 18.34 405 VAL G CA 1
ATOM 15114 C C . VAL G 1 405 ? 82.264 7.015 143.701 1.00 18.34 405 VAL G C 1
ATOM 15115 O O . VAL G 1 405 ? 83.401 7.297 144.068 1.00 18.82 405 VAL G O 1
ATOM 15119 N N . ASN G 1 406 ? 81.995 6.458 142.532 1.00 19.76 406 ASN G N 1
ATOM 15120 C CA . ASN G 1 406 ? 83.050 6.139 141.593 1.00 20.35 406 ASN G CA 1
ATOM 15121 C C . ASN G 1 406 ? 83.391 7.310 140.689 1.00 20.02 406 ASN G C 1
ATOM 15122 O O . ASN G 1 406 ? 82.560 8.177 140.408 1.00 19.09 406 ASN G O 1
ATOM 15127 N N . ARG G 1 407 ? 84.636 7.327 140.243 1.00 20.32 407 ARG G N 1
ATOM 15128 C CA . ARG G 1 407 ? 85.110 8.363 139.357 1.00 21.20 407 ARG G CA 1
ATOM 15129 C C . ARG G 1 407 ? 85.165 7.735 137.974 1.00 21.21 407 ARG G C 1
ATOM 15130 O O . ARG G 1 407 ? 85.376 6.528 137.852 1.00 21.23 407 ARG G O 1
ATOM 15138 N N . LEU G 1 408 ? 84.986 8.536 136.933 1.00 19.84 408 LEU G N 1
ATOM 15139 C CA . LEU G 1 408 ? 84.991 7.985 135.592 1.00 18.69 408 LEU G CA 1
ATOM 15140 C C . LEU G 1 408 ? 86.345 8.025 134.909 1.00 18.90 408 LEU G C 1
ATOM 15141 O O . LEU G 1 408 ? 86.974 9.078 134.799 1.00 18.59 408 LEU G O 1
ATOM 15146 N N . SER G 1 409 ? 86.791 6.851 134.468 1.00 20.00 409 SER G N 1
ATOM 15147 C CA . SER G 1 409 ? 88.071 6.708 133.788 1.00 21.39 409 SER G CA 1
ATOM 15148 C C . SER G 1 409 ? 87.868 7.100 132.342 1.00 22.11 409 SER G C 1
ATOM 15149 O O . SER G 1 409 ? 87.735 6.256 131.457 1.00 22.23 409 SER G O 1
ATOM 15152 N N . ILE G 1 410 ? 87.836 8.404 132.119 1.00 23.10 410 ILE G N 1
ATOM 15153 C CA . ILE G 1 410 ? 87.641 8.945 130.791 1.00 23.70 410 ILE G CA 1
ATOM 15154 C C . ILE G 1 410 ? 88.978 9.235 130.150 1.00 23.67 410 ILE G C 1
ATOM 15155 O O . ILE G 1 410 ? 89.672 10.175 130.548 1.00 23.81 410 ILE G O 1
ATOM 15160 N N . GLU G 1 411 ? 89.346 8.425 129.162 1.00 23.52 411 GLU G N 1
ATOM 15161 C CA . GLU G 1 411 ? 90.611 8.648 128.494 1.00 23.97 411 GLU G CA 1
ATOM 15162 C C . GLU G 1 411 ? 90.585 10.009 127.812 1.00 21.74 411 GLU G C 1
ATOM 15163 O O . GLU G 1 411 ? 89.924 10.199 126.802 1.00 21.27 411 GLU G O 1
ATOM 15169 N N . MET G 1 412 ? 91.296 10.958 128.398 1.00 19.44 412 MET G N 1
ATOM 15170 C CA . MET G 1 412 ? 91.396 12.303 127.863 1.00 17.41 412 MET G CA 1
ATOM 15171 C C . MET G 1 412 ? 91.762 12.236 126.385 1.00 17.62 412 MET G C 1
ATOM 15172 O O . MET G 1 412 ? 92.597 11.422 125.989 1.00 18.28 412 MET G O 1
ATOM 15177 N N . PRO G 1 413 ? 91.140 13.081 125.545 1.00 16.57 413 PRO G N 1
ATOM 15178 C CA . PRO G 1 413 ? 91.477 13.039 124.123 1.00 16.34 413 PRO G CA 1
ATOM 15179 C C . PRO G 1 413 ? 92.798 13.725 123.799 1.00 15.89 413 PRO G C 1
ATOM 15180 O O . PRO G 1 413 ? 93.597 14.011 124.691 1.00 16.16 413 PRO G O 1
ATOM 15184 N N . ALA G 1 414 ? 93.014 13.980 122.513 1.00 16.37 414 ALA G N 1
ATOM 15185 C CA . ALA G 1 414 ? 94.235 14.607 122.025 1.00 15.97 414 ALA G CA 1
ATOM 15186 C C . ALA G 1 414 ? 94.513 15.981 122.624 1.00 15.91 414 ALA G C 1
ATOM 15187 O O . ALA G 1 414 ? 93.605 16.725 122.976 1.00 16.54 414 ALA G O 1
ATOM 15189 N N . LEU G 1 415 ? 95.795 16.296 122.737 1.00 14.87 415 LEU G N 1
ATOM 15190 C CA . LEU G 1 415 ? 96.256 17.558 123.281 1.00 14.17 415 LEU G CA 1
ATOM 15191 C C . LEU G 1 415 ? 97.391 17.923 122.349 1.00 16.26 415 LEU G C 1
ATOM 15192 O O . LEU G 1 415 ? 97.706 19.094 122.120 1.00 17.15 415 LEU G O 1
ATOM 15197 N N . THR G 1 416 ? 98.005 16.880 121.809 1.00 18.05 416 THR G N 1
ATOM 15198 C CA . THR G 1 416 ? 99.118 17.032 120.894 1.00 19.09 416 THR G CA 1
ATOM 15199 C C . THR G 1 416 ? 98.531 17.414 119.542 1.00 17.94 416 THR G C 1
ATOM 15200 O O . THR G 1 416 ? 97.899 16.609 118.860 1.00 17.42 416 THR G O 1
ATOM 15204 N N . THR G 1 417 ? 98.715 18.672 119.181 1.00 18.42 417 THR G N 1
ATOM 15205 C CA . THR G 1 417 ? 98.217 19.168 117.913 1.00 18.49 417 THR G CA 1
ATOM 15206 C C . THR G 1 417 ? 98.453 18.147 116.794 1.00 18.03 417 THR G C 1
ATOM 15207 O O . THR G 1 417 ? 97.531 17.792 116.071 1.00 17.18 417 THR G O 1
ATOM 15211 N N . GLU G 1 418 ? 99.687 17.663 116.676 1.00 18.46 418 GLU G N 1
ATOM 15212 C CA . GLU G 1 418 ? 100.043 16.693 115.650 1.00 18.06 418 GLU G CA 1
ATOM 15213 C C . GLU G 1 418 ? 99.571 15.288 115.985 1.00 18.31 418 GLU G C 1
ATOM 15214 O O . GLU G 1 418 ? 99.505 14.442 115.101 1.00 18.82 418 GLU G O 1
ATOM 15220 N N . GLU G 1 419 ? 99.264 15.015 117.250 1.00 18.21 419 GLU G N 1
ATOM 15221 C CA . GLU G 1 419 ? 98.795 13.677 117.604 1.00 18.41 419 GLU G CA 1
ATOM 15222 C C . GLU G 1 419 ? 97.448 13.466 116.951 1.00 17.15 419 GLU G C 1
ATOM 15223 O O . GLU G 1 419 ? 97.113 12.370 116.511 1.00 16.67 419 GLU G O 1
ATOM 15229 N N . VAL G 1 420 ? 96.668 14.532 116.895 1.00 15.94 420 VAL G N 1
ATOM 15230 C CA . VAL G 1 420 ? 95.370 14.460 116.270 1.00 14.44 420 VAL G CA 1
ATOM 15231 C C . VAL G 1 420 ? 95.598 14.160 114.806 1.00 14.18 420 VAL G C 1
ATOM 15232 O O . VAL G 1 420 ? 95.488 13.019 114.366 1.00 14.16 420 VAL G O 1
ATOM 15236 N N . THR G 1 421 ? 95.926 15.218 114.073 1.00 14.05 421 THR G N 1
ATOM 15237 C CA . THR G 1 421 ? 96.192 15.183 112.639 1.00 13.48 421 THR G CA 1
ATOM 15238 C C . THR G 1 421 ? 96.554 13.802 112.127 1.00 12.69 421 THR G C 1
ATOM 15239 O O . THR G 1 421 ? 95.998 13.330 111.138 1.00 12.53 421 THR G O 1
ATOM 15243 N N . THR G 1 422 ? 97.495 13.164 112.806 1.00 11.39 422 THR G N 1
ATOM 15244 C CA . THR G 1 422 ? 97.945 11.846 112.417 1.00 11.05 422 THR G CA 1
ATOM 15245 C C . THR G 1 422 ? 96.937 10.769 112.727 1.00 10.95 422 THR G C 1
ATOM 15246 O O . THR G 1 422 ? 96.502 10.039 111.834 1.00 12.31 422 THR G O 1
ATOM 15250 N N . ASN G 1 423 ? 96.536 10.707 114.001 1.00 10.33 423 ASN G N 1
ATOM 15251 C CA . ASN G 1 423 ? 95.641 9.653 114.450 1.00 9.03 423 ASN G CA 1
ATOM 15252 C C . ASN G 1 423 ? 94.180 9.834 114.115 1.00 9.46 423 ASN G C 1
ATOM 15253 O O . ASN G 1 423 ? 93.446 8.857 114.073 1.00 11.21 423 ASN G O 1
ATOM 15258 N N . VAL G 1 424 ? 93.734 11.059 113.889 1.00 10.77 424 VAL G N 1
ATOM 15259 C CA . VAL G 1 424 ? 92.344 11.239 113.509 1.00 12.61 424 VAL G CA 1
ATOM 15260 C C . VAL G 1 424 ? 92.322 11.796 112.112 1.00 12.27 424 VAL G C 1
ATOM 15261 O O . VAL G 1 424 ? 92.717 12.925 111.880 1.00 12.23 424 VAL G O 1
ATOM 15265 N N . PRO G 1 425 ? 91.855 10.996 111.155 1.00 13.08 425 PRO G N 1
ATOM 15266 C CA . PRO G 1 425 ? 91.776 11.386 109.750 1.00 16.18 425 PRO G CA 1
ATOM 15267 C C . PRO G 1 425 ? 90.754 12.485 109.475 1.00 16.77 425 PRO G C 1
ATOM 15268 O O . PRO G 1 425 ? 91.078 13.530 108.898 1.00 16.71 425 PRO G O 1
ATOM 15272 N N . LYS G 1 426 ? 89.517 12.233 109.891 1.00 17.47 426 LYS G N 1
ATOM 15273 C CA . LYS G 1 426 ? 88.425 13.179 109.699 1.00 19.46 426 LYS G CA 1
ATOM 15274 C C . LYS G 1 426 ? 88.581 14.409 110.577 1.00 19.00 426 LYS G C 1
ATOM 15275 O O . LYS G 1 426 ? 87.847 14.584 111.546 1.00 18.82 426 LYS G O 1
ATOM 15281 N N . TYR G 1 427 ? 89.541 15.257 110.244 1.00 19.09 427 TYR G N 1
ATOM 15282 C CA . TYR G 1 427 ? 89.752 16.470 111.002 1.00 19.16 427 TYR G CA 1
ATOM 15283 C C . TYR G 1 427 ? 89.865 17.534 109.951 1.00 20.04 427 TYR G C 1
ATOM 15284 O O . TYR G 1 427 ? 89.796 17.236 108.763 1.00 21.03 427 TYR G O 1
ATOM 15293 N N . GLU G 1 428 ? 90.033 18.775 110.377 1.00 21.07 428 GLU G N 1
ATOM 15294 C CA . GLU G 1 428 ? 90.186 19.872 109.434 1.00 21.97 428 GLU G CA 1
ATOM 15295 C C . GLU G 1 428 ? 91.001 20.970 110.110 1.00 21.10 428 GLU G C 1
ATOM 15296 O O . GLU G 1 428 ? 90.715 21.373 111.230 1.00 20.95 428 GLU G O 1
ATOM 15302 N N . GLN G 1 429 ? 92.044 21.439 109.456 1.00 19.99 429 GLN G N 1
ATOM 15303 C CA . GLN G 1 429 ? 92.825 22.493 110.063 1.00 19.92 429 GLN G CA 1
ATOM 15304 C C . GLN G 1 429 ? 92.604 23.762 109.239 1.00 20.73 429 GLN G C 1
ATOM 15305 O O . GLN G 1 429 ? 92.343 23.687 108.044 1.00 20.95 429 GLN G O 1
ATOM 15311 N N . PHE G 1 430 ? 92.698 24.925 109.876 1.00 20.42 430 PHE G N 1
ATOM 15312 C CA . PHE G 1 430 ? 92.488 26.197 109.177 1.00 19.57 430 PHE G CA 1
ATOM 15313 C C . PHE G 1 430 ? 93.265 27.339 109.766 1.00 19.10 430 PHE G C 1
ATOM 15314 O O . PHE G 1 430 ? 93.602 27.344 110.937 1.00 19.66 430 PHE G O 1
ATOM 15322 N N . LEU G 1 431 ? 93.534 28.311 108.945 1.00 19.30 431 LEU G N 1
ATOM 15323 C CA . LEU G 1 431 ? 94.116 29.515 109.439 1.00 19.50 431 LEU G CA 1
ATOM 15324 C C . LEU G 1 431 ? 92.926 30.407 109.790 1.00 19.69 431 LEU G C 1
ATOM 15325 O O . LEU G 1 431 ? 91.983 30.538 109.017 1.00 19.99 431 LEU G O 1
ATOM 15330 N N . CYS G 1 432 ? 92.981 30.993 110.969 1.00 19.23 432 CYS G N 1
ATOM 15331 C CA . CYS G 1 432 ? 91.880 31.844 111.414 1.00 18.94 432 CYS G CA 1
ATOM 15332 C C . CYS G 1 432 ? 91.702 32.977 110.432 1.00 19.61 432 CYS G C 1
ATOM 15333 O O . CYS G 1 432 ? 90.587 33.449 110.187 1.00 19.67 432 CYS G O 1
ATOM 15336 N N . LYS G 1 433 ? 92.827 33.416 109.878 1.00 20.94 433 LYS G N 1
ATOM 15337 C CA . LYS G 1 433 ? 92.849 34.486 108.892 1.00 21.21 433 LYS G CA 1
ATOM 15338 C C . LYS G 1 433 ? 91.836 34.164 107.810 1.00 21.07 433 LYS G C 1
ATOM 15339 O O . LYS G 1 433 ? 91.023 35.008 107.434 1.00 21.30 433 LYS G O 1
ATOM 15345 N N . GLU G 1 434 ? 91.875 32.919 107.342 1.00 22.16 434 GLU G N 1
ATOM 15346 C CA . GLU G 1 434 ? 90.989 32.460 106.280 1.00 22.88 434 GLU G CA 1
ATOM 15347 C C . GLU G 1 434 ? 89.791 31.623 106.735 1.00 22.27 434 GLU G C 1
ATOM 15348 O O . GLU G 1 434 ? 89.245 30.813 105.979 1.00 21.61 434 GLU G O 1
ATOM 15354 N N . SER G 1 435 ? 89.391 31.840 107.982 1.00 21.04 435 SER G N 1
ATOM 15355 C CA . SER G 1 435 ? 88.233 31.180 108.567 1.00 20.14 435 SER G CA 1
ATOM 15356 C C . SER G 1 435 ? 88.011 31.756 109.942 1.00 19.11 435 SER G C 1
ATOM 15357 O O . SER G 1 435 ? 88.828 31.553 110.833 1.00 19.27 435 SER G O 1
ATOM 15360 N N . GLY G 1 436 ? 86.893 32.470 110.083 1.00 19.67 436 GLY G N 1
ATOM 15361 C CA . GLY G 1 436 ? 86.506 33.137 111.317 1.00 18.13 436 GLY G CA 1
ATOM 15362 C C . GLY G 1 436 ? 86.646 32.310 112.567 1.00 17.90 436 GLY G C 1
ATOM 15363 O O . GLY G 1 436 ? 86.293 32.754 113.656 1.00 17.97 436 GLY G O 1
ATOM 15364 N N . GLY G 1 437 ? 87.164 31.099 112.404 1.00 17.94 437 GLY G N 1
ATOM 15365 C CA . GLY G 1 437 ? 87.362 30.218 113.535 1.00 16.52 437 GLY G CA 1
ATOM 15366 C C . GLY G 1 437 ? 87.017 28.785 113.183 1.00 16.69 437 GLY G C 1
ATOM 15367 O O . GLY G 1 437 ? 87.136 28.365 112.029 1.00 16.55 437 GLY G O 1
ATOM 15368 N N . ALA G 1 438 ? 86.573 28.042 114.191 1.00 15.38 438 ALA G N 1
ATOM 15369 C CA . ALA G 1 438 ? 86.202 26.653 114.024 1.00 13.02 438 ALA G CA 1
ATOM 15370 C C . ALA G 1 438 ? 84.778 26.488 114.479 1.00 12.22 438 ALA G C 1
ATOM 15371 O O . ALA G 1 438 ? 84.264 27.287 115.249 1.00 11.87 438 ALA G O 1
ATOM 15373 N N . TYR G 1 439 ? 84.141 25.441 113.993 1.00 11.59 439 TYR G N 1
ATOM 15374 C CA . TYR G 1 439 ? 82.775 25.149 114.363 1.00 10.93 439 TYR G CA 1
ATOM 15375 C C . TYR G 1 439 ? 82.687 23.651 114.300 1.00 10.53 439 TYR G C 1
ATOM 15376 O O . TYR G 1 439 ? 82.764 23.068 113.223 1.00 9.51 439 TYR G O 1
ATOM 15385 N N . ILE G 1 440 ? 82.572 23.017 115.456 1.00 10.72 440 ILE G N 1
ATOM 15386 C CA . ILE G 1 440 ? 82.467 21.573 115.467 1.00 12.57 440 ILE G CA 1
ATOM 15387 C C . ILE G 1 440 ? 81.048 21.182 115.775 1.00 13.20 440 ILE G C 1
ATOM 15388 O O . ILE G 1 440 ? 80.274 21.979 116.292 1.00 13.67 440 ILE G O 1
ATOM 15393 N N . VAL G 1 441 ? 80.715 19.944 115.444 1.00 13.86 441 VAL G N 1
ATOM 15394 C CA . VAL G 1 441 ? 79.396 19.421 115.699 1.00 13.93 441 VAL G CA 1
ATOM 15395 C C . VAL G 1 441 ? 79.565 17.942 115.991 1.00 14.73 441 VAL G C 1
ATOM 15396 O O . VAL G 1 441 ? 80.094 17.208 115.156 1.00 14.04 441 VAL G O 1
ATOM 15400 N N . HIS G 1 442 ? 79.130 17.511 117.174 1.00 15.34 442 HIS G N 1
ATOM 15401 C CA . HIS G 1 442 ? 79.249 16.107 117.568 1.00 18.22 442 HIS G CA 1
ATOM 15402 C C . HIS G 1 442 ? 78.141 15.235 116.974 1.00 19.68 442 HIS G C 1
ATOM 15403 O O . HIS G 1 442 ? 77.457 15.637 116.030 1.00 20.06 442 HIS G O 1
ATOM 15410 N N . TYR G 1 443 ? 77.973 14.040 117.544 1.00 20.76 443 TYR G N 1
ATOM 15411 C CA . TYR G 1 443 ? 76.943 13.099 117.108 1.00 20.35 443 TYR G CA 1
ATOM 15412 C C . TYR G 1 443 ? 77.169 11.750 117.773 1.00 19.41 443 TYR G C 1
ATOM 15413 O O . TYR G 1 443 ? 78.316 11.348 117.997 1.00 19.69 443 TYR G O 1
ATOM 15422 N N . LYS G 1 444 ? 76.078 11.051 118.085 1.00 19.02 444 LYS G N 1
ATOM 15423 C CA . LYS G 1 444 ? 76.210 9.746 118.713 1.00 17.65 444 LYS G CA 1
ATOM 15424 C C . LYS G 1 444 ? 77.180 9.015 117.813 1.00 17.41 444 LYS G C 1
ATOM 15425 O O . LYS G 1 444 ? 76.906 8.760 116.647 1.00 16.73 444 LYS G O 1
ATOM 15431 N N . MET G 1 445 ? 78.356 8.747 118.353 1.00 17.25 445 MET G N 1
ATOM 15432 C CA . MET G 1 445 ? 79.389 8.057 117.614 1.00 17.32 445 MET G CA 1
ATOM 15433 C C . MET G 1 445 ? 79.593 6.681 118.248 1.00 18.51 445 MET G C 1
ATOM 15434 O O . MET G 1 445 ? 79.783 5.677 117.560 1.00 18.11 445 MET G O 1
ATOM 15439 N N . ASN G 1 446 ? 79.512 6.655 119.573 1.00 20.36 446 ASN G N 1
ATOM 15440 C CA . ASN G 1 446 ? 79.712 5.443 120.365 1.00 22.41 446 ASN G CA 1
ATOM 15441 C C . ASN G 1 446 ? 78.601 4.386 120.120 1.00 22.74 446 ASN G C 1
ATOM 15442 O O . ASN G 1 446 ? 78.808 3.199 120.400 1.00 23.45 446 ASN G O 1
ATOM 15447 N N . ASN G 1 447 ? 77.452 4.815 119.606 1.00 22.63 447 ASN G N 1
ATOM 15448 C CA . ASN G 1 447 ? 76.344 3.902 119.360 1.00 21.98 447 ASN G CA 1
ATOM 15449 C C . ASN G 1 447 ? 75.459 4.378 118.221 1.00 22.47 447 ASN G C 1
ATOM 15450 O O . ASN G 1 447 ? 74.961 5.503 118.247 1.00 22.47 447 ASN G O 1
ATOM 15455 N N . PRO G 1 448 ? 75.232 3.514 117.212 1.00 22.29 448 PRO G N 1
ATOM 15456 C CA . PRO G 1 448 ? 74.401 3.816 116.034 1.00 21.47 448 PRO G CA 1
ATOM 15457 C C . PRO G 1 448 ? 72.949 4.171 116.357 1.00 20.52 448 PRO G C 1
ATOM 15458 O O . PRO G 1 448 ? 72.202 4.614 115.483 1.00 20.66 448 PRO G O 1
ATOM 15462 N N . VAL G 1 449 ? 72.564 3.965 117.614 1.00 18.41 449 VAL G N 1
ATOM 15463 C CA . VAL G 1 449 ? 71.228 4.288 118.084 1.00 16.94 449 VAL G CA 1
ATOM 15464 C C . VAL G 1 449 ? 71.416 5.388 119.134 1.00 17.48 449 VAL G C 1
ATOM 15465 O O . VAL G 1 449 ? 72.540 5.838 119.357 1.00 17.24 449 VAL G O 1
ATOM 15469 N N . PHE G 1 450 ? 70.340 5.826 119.780 1.00 17.75 450 PHE G N 1
ATOM 15470 C CA . PHE G 1 450 ? 70.449 6.892 120.775 1.00 17.75 450 PHE G CA 1
ATOM 15471 C C . PHE G 1 450 ? 70.079 6.450 122.172 1.00 18.68 450 PHE G C 1
ATOM 15472 O O . PHE G 1 450 ? 69.313 7.112 122.872 1.00 18.74 450 PHE G O 1
ATOM 15480 N N . GLU G 1 451 ? 70.650 5.321 122.569 1.00 20.88 451 GLU G N 1
ATOM 15481 C CA . GLU G 1 451 ? 70.422 4.720 123.878 1.00 22.33 451 GLU G CA 1
ATOM 15482 C C . GLU G 1 451 ? 70.593 5.715 125.038 1.00 22.72 451 GLU G C 1
ATOM 15483 O O . GLU G 1 451 ? 71.707 6.134 125.337 1.00 24.01 451 GLU G O 1
ATOM 15489 N N . MET G 1 452 ? 69.492 6.100 125.684 1.00 22.00 452 MET G N 1
ATOM 15490 C CA . MET G 1 452 ? 69.553 7.036 126.810 1.00 22.45 452 MET G CA 1
ATOM 15491 C C . MET G 1 452 ? 70.717 6.706 127.723 1.00 22.10 452 MET G C 1
ATOM 15492 O O . MET G 1 452 ? 70.770 5.617 128.291 1.00 21.21 452 MET G O 1
ATOM 15497 N N . THR G 1 453 ? 71.639 7.645 127.889 1.00 20.96 453 THR G N 1
ATOM 15498 C CA . THR G 1 453 ? 72.797 7.378 128.725 1.00 20.74 453 THR G CA 1
ATOM 15499 C C . THR G 1 453 ? 72.640 7.809 130.167 1.00 20.53 453 THR G C 1
ATOM 15500 O O . THR G 1 453 ? 73.401 8.638 130.663 1.00 20.59 453 THR G O 1
ATOM 15504 N N . GLY G 1 454 ? 71.667 7.204 130.838 1.00 21.47 454 GLY G N 1
ATOM 15505 C CA . GLY G 1 454 ? 71.384 7.511 132.230 1.00 23.49 454 GLY G CA 1
ATOM 15506 C C . GLY G 1 454 ? 72.535 7.540 133.221 1.00 22.92 454 GLY G C 1
ATOM 15507 O O . GLY G 1 454 ? 73.705 7.593 132.844 1.00 23.21 454 GLY G O 1
ATOM 15508 N N . GLU G 1 455 ? 72.183 7.499 134.503 1.00 23.84 455 GLU G N 1
ATOM 15509 C CA . GLU G 1 455 ? 73.156 7.549 135.583 1.00 25.16 455 GLU G CA 1
ATOM 15510 C C . GLU G 1 455 ? 74.268 6.536 135.435 1.00 25.41 455 GLU G C 1
ATOM 15511 O O . GLU G 1 455 ? 75.354 6.730 135.996 1.00 25.01 455 GLU G O 1
ATOM 15517 N N . GLU G 1 456 ? 73.992 5.469 134.680 1.00 25.11 456 GLU G N 1
ATOM 15518 C CA . GLU G 1 456 ? 74.950 4.387 134.441 1.00 25.55 456 GLU G CA 1
ATOM 15519 C C . GLU G 1 456 ? 76.437 4.813 134.407 1.00 24.14 456 GLU G C 1
ATOM 15520 O O . GLU G 1 456 ? 77.319 4.038 134.796 1.00 25.10 456 GLU G O 1
ATOM 15526 N N . ASN G 1 457 ? 76.718 6.033 133.949 1.00 22.38 457 ASN G N 1
ATOM 15527 C CA . ASN G 1 457 ? 78.091 6.530 133.919 1.00 20.49 457 ASN G CA 1
ATOM 15528 C C . ASN G 1 457 ? 78.193 7.994 134.378 1.00 20.03 457 ASN G C 1
ATOM 15529 O O . ASN G 1 457 ? 78.408 8.920 133.596 1.00 19.19 457 ASN G O 1
ATOM 15534 N N . PHE G 1 458 ? 78.029 8.167 135.683 1.00 19.31 458 PHE G N 1
ATOM 15535 C CA . PHE G 1 458 ? 78.106 9.457 136.350 1.00 19.54 458 PHE G CA 1
ATOM 15536 C C . PHE G 1 458 ? 79.405 9.426 137.154 1.00 20.47 458 PHE G C 1
ATOM 15537 O O . PHE G 1 458 ? 79.780 8.383 137.673 1.00 21.38 458 PHE G O 1
ATOM 15545 N N . GLY G 1 459 ? 80.097 10.551 137.271 1.00 21.49 459 GLY G N 1
ATOM 15546 C CA . GLY G 1 459 ? 81.331 10.530 138.042 1.00 21.81 459 GLY G CA 1
ATOM 15547 C C . GLY G 1 459 ? 82.210 11.765 137.964 1.00 22.71 459 GLY G C 1
ATOM 15548 O O . GLY G 1 459 ? 82.054 12.617 137.087 1.00 23.41 459 GLY G O 1
ATOM 15549 N N . GLY G 1 460 ? 83.143 11.862 138.903 1.00 22.47 460 GLY G N 1
ATOM 15550 C CA . GLY G 1 460 ? 84.054 12.992 138.931 1.00 22.90 460 GLY G CA 1
ATOM 15551 C C . GLY G 1 460 ? 85.251 12.644 138.078 1.00 22.41 460 GLY G C 1
ATOM 15552 O O . GLY G 1 460 ? 86.412 12.836 138.450 1.00 22.27 460 GLY G O 1
ATOM 15553 N N . PHE G 1 461 ? 84.941 12.153 136.907 1.00 21.82 461 PHE G N 1
ATOM 15554 C CA . PHE G 1 461 ? 85.923 11.667 135.978 1.00 21.78 461 PHE G CA 1
ATOM 15555 C C . PHE G 1 461 ? 87.298 12.332 136.090 1.00 21.86 461 PHE G C 1
ATOM 15556 O O . PHE G 1 461 ? 87.458 13.559 136.005 1.00 21.22 461 PHE G O 1
ATOM 15564 N N . GLN G 1 462 ? 88.292 11.463 136.303 1.00 20.99 462 GLN G N 1
ATOM 15565 C CA . GLN G 1 462 ? 89.681 11.834 136.305 1.00 21.90 462 GLN G CA 1
ATOM 15566 C C . GLN G 1 462 ? 90.166 11.431 134.910 1.00 21.00 462 GLN G C 1
ATOM 15567 O O . GLN G 1 462 ? 89.584 10.521 134.319 1.00 20.53 462 GLN G O 1
ATOM 15573 N N . PHE G 1 463 ? 91.208 12.053 134.378 1.00 20.35 463 PHE G N 1
ATOM 15574 C CA . PHE G 1 463 ? 91.586 11.713 132.992 1.00 18.46 463 PHE G CA 1
ATOM 15575 C C . PHE G 1 463 ? 92.770 10.813 132.816 1.00 18.16 463 PHE G C 1
ATOM 15576 O O . PHE G 1 463 ? 93.787 10.868 133.523 1.00 18.55 463 PHE G O 1
ATOM 15584 N N . HIS G 1 464 ? 92.580 9.986 131.810 1.00 18.83 464 HIS G N 1
ATOM 15585 C CA . HIS G 1 464 ? 93.477 8.946 131.360 1.00 19.34 464 HIS G CA 1
ATOM 15586 C C . HIS G 1 464 ? 94.261 9.449 130.126 1.00 19.38 464 HIS G C 1
ATOM 15587 O O . HIS G 1 464 ? 93.686 10.107 129.263 1.00 19.55 464 HIS G O 1
ATOM 15594 N N . TYR G 1 465 ? 95.565 9.168 130.044 1.00 19.45 465 TYR G N 1
ATOM 15595 C CA . TYR G 1 465 ? 96.362 9.622 128.890 1.00 20.22 465 TYR G CA 1
ATOM 15596 C C . TYR G 1 465 ? 97.667 8.856 128.693 1.00 21.35 465 TYR G C 1
ATOM 15597 O O . TYR G 1 465 ? 98.344 8.516 129.665 1.00 21.50 465 TYR G O 1
ATOM 15606 N N . PRO G 1 466 ? 98.050 8.606 127.420 1.00 22.03 466 PRO G N 1
ATOM 15607 C CA . PRO G 1 466 ? 99.262 7.885 127.011 1.00 22.04 466 PRO G CA 1
ATOM 15608 C C . PRO G 1 466 ? 100.544 8.539 127.504 1.00 20.87 466 PRO G C 1
ATOM 15609 O O . PRO G 1 466 ? 101.140 9.371 126.817 1.00 20.43 466 PRO G O 1
ATOM 15613 N N . GLY G 1 467 ? 100.975 8.129 128.690 1.00 19.97 467 GLY G N 1
ATOM 15614 C CA . GLY G 1 467 ? 102.162 8.709 129.282 1.00 20.25 467 GLY G CA 1
ATOM 15615 C C . GLY G 1 467 ? 101.718 9.620 130.412 1.00 19.63 467 GLY G C 1
ATOM 15616 O O . GLY G 1 467 ? 101.817 10.848 130.346 1.00 19.37 467 GLY G O 1
ATOM 15617 N N . TYR G 1 468 ? 101.200 9.003 131.459 1.00 18.75 468 TYR G N 1
ATOM 15618 C CA . TYR G 1 468 ? 100.727 9.749 132.601 1.00 18.77 468 TYR G CA 1
ATOM 15619 C C . TYR G 1 468 ? 100.722 8.829 133.789 1.00 18.67 468 TYR G C 1
ATOM 15620 O O . TYR G 1 468 ? 100.136 7.758 133.727 1.00 18.29 468 TYR G O 1
ATOM 15629 N N . ASP G 1 469 ? 101.360 9.235 134.879 1.00 19.17 469 ASP G N 1
ATOM 15630 C CA . ASP G 1 469 ? 101.378 8.367 136.036 1.00 20.24 469 ASP G CA 1
ATOM 15631 C C . ASP G 1 469 ? 100.188 8.605 136.937 1.00 21.44 469 ASP G C 1
ATOM 15632 O O . ASP G 1 469 ? 100.036 9.683 137.514 1.00 20.85 469 ASP G O 1
ATOM 15637 N N . PRO G 1 470 ? 99.328 7.580 137.077 1.00 23.02 470 PRO G N 1
ATOM 15638 C CA . PRO G 1 470 ? 98.114 7.604 137.903 1.00 23.53 470 PRO G CA 1
ATOM 15639 C C . PRO G 1 470 ? 98.503 7.704 139.366 1.00 23.31 470 PRO G C 1
ATOM 15640 O O . PRO G 1 470 ? 97.724 7.408 140.267 1.00 23.07 470 PRO G O 1
ATOM 15644 N N . GLU G 1 471 ? 99.741 8.114 139.575 1.00 23.56 471 GLU G N 1
ATOM 15645 C CA . GLU G 1 471 ? 100.281 8.272 140.898 1.00 24.66 471 GLU G CA 1
ATOM 15646 C C . GLU G 1 471 ? 99.931 9.688 141.306 1.00 23.90 471 GLU G C 1
ATOM 15647 O O . GLU G 1 471 ? 99.567 9.938 142.448 1.00 24.55 471 GLU G O 1
ATOM 15653 N N . ASN G 1 472 ? 100.010 10.611 140.357 1.00 21.26 472 ASN G N 1
ATOM 15654 C CA . ASN G 1 472 ? 99.701 12.005 140.636 1.00 19.13 472 ASN G CA 1
ATOM 15655 C C . ASN G 1 472 ? 98.223 12.182 140.954 1.00 17.22 472 ASN G C 1
ATOM 15656 O O . ASN G 1 472 ? 97.801 13.249 141.389 1.00 16.54 472 ASN G O 1
ATOM 15661 N N . ASN G 1 473 ? 97.433 11.142 140.735 1.00 15.60 473 ASN G N 1
ATOM 15662 C CA . ASN G 1 473 ? 96.008 11.243 140.988 1.00 14.46 473 ASN G CA 1
ATOM 15663 C C . ASN G 1 473 ? 95.625 11.406 142.446 1.00 13.79 473 ASN G C 1
ATOM 15664 O O . ASN G 1 473 ? 96.185 10.768 143.339 1.00 12.90 473 ASN G O 1
ATOM 15669 N N . ALA G 1 474 ? 94.656 12.287 142.665 1.00 14.02 474 ALA G N 1
ATOM 15670 C CA . ALA G 1 474 ? 94.144 12.586 143.992 1.00 14.18 474 ALA G CA 1
ATOM 15671 C C . ALA G 1 474 ? 93.318 11.439 144.517 1.00 14.84 474 ALA G C 1
ATOM 15672 O O . ALA G 1 474 ? 92.621 10.802 143.721 1.00 15.44 474 ALA G O 1
ATOM 15674 N N . LEU G 1 475 ? 93.363 11.155 145.784 1.00 17.53 475 LEU G N 1
ATOM 15675 C CA . LEU G 1 475 ? 92.572 10.004 146.188 1.00 17.17 475 LEU G CA 1
ATOM 15676 C C . LEU G 1 475 ? 91.076 10.245 146.033 1.00 16.27 475 LEU G C 1
ATOM 15677 O O . LEU G 1 475 ? 90.521 10.100 144.952 1.00 17.79 475 LEU G O 1
ATOM 15682 N N . GLY G 1 476 ? 90.413 10.618 147.119 1.00 16.16 476 GLY G N 1
ATOM 15683 C CA . GLY G 1 476 ? 88.971 10.850 147.247 1.00 17.10 476 GLY G CA 1
ATOM 15684 C C . GLY G 1 476 ? 88.234 11.335 146.014 1.00 17.44 476 GLY G C 1
ATOM 15685 O O . GLY G 1 476 ? 88.800 11.483 144.939 1.00 17.01 476 GLY G O 1
ATOM 15686 N N . LEU G 1 477 ? 86.928 11.590 146.206 1.00 16.14 477 LEU G N 1
ATOM 15687 C CA . LEU G 1 477 ? 86.014 12.051 145.182 1.00 16.48 477 LEU G CA 1
ATOM 15688 C C . LEU G 1 477 ? 86.211 13.490 144.806 1.00 16.87 477 LEU G C 1
ATOM 15689 O O . LEU G 1 477 ? 85.450 14.374 145.173 1.00 17.22 477 LEU G O 1
ATOM 15694 N N . ARG G 1 478 ? 87.270 13.684 144.041 1.00 16.23 478 ARG G N 1
ATOM 15695 C CA . ARG G 1 478 ? 87.494 14.990 143.475 1.00 17.78 478 ARG G CA 1
ATOM 15696 C C . ARG G 1 478 ? 87.521 14.808 141.958 1.00 17.90 478 ARG G C 1
ATOM 15697 O O . ARG G 1 478 ? 87.284 13.713 141.447 1.00 17.08 478 ARG G O 1
ATOM 15705 N N . GLY G 1 479 ? 87.823 15.869 141.255 1.00 17.02 479 GLY G N 1
ATOM 15706 C CA . GLY G 1 479 ? 87.845 15.873 139.804 1.00 15.36 479 GLY G CA 1
ATOM 15707 C C . GLY G 1 479 ? 86.525 16.490 139.390 1.00 15.51 479 GLY G C 1
ATOM 15708 O O . GLY G 1 479 ? 85.669 16.737 140.239 1.00 15.28 479 GLY G O 1
ATOM 15709 N N . ILE G 1 480 ? 86.336 16.764 138.108 1.00 16.42 480 ILE G N 1
ATOM 15710 C CA . ILE G 1 480 ? 85.062 17.331 137.695 1.00 16.17 480 ILE G CA 1
ATOM 15711 C C . ILE G 1 480 ? 83.998 16.262 137.792 1.00 16.34 480 ILE G C 1
ATOM 15712 O O . ILE G 1 480 ? 84.143 15.185 137.219 1.00 16.47 480 ILE G O 1
ATOM 15717 N N . VAL G 1 481 ? 82.921 16.564 138.499 1.00 17.07 481 VAL G N 1
ATOM 15718 C CA . VAL G 1 481 ? 81.835 15.606 138.651 1.00 18.61 481 VAL G CA 1
ATOM 15719 C C . VAL G 1 481 ? 80.834 15.754 137.515 1.00 20.14 481 VAL G C 1
ATOM 15720 O O . VAL G 1 481 ? 80.663 16.861 137.007 1.00 20.38 481 VAL G O 1
ATOM 15724 N N . ASP G 1 482 ? 80.182 14.655 137.120 1.00 19.62 482 ASP G N 1
ATOM 15725 C CA . ASP G 1 482 ? 79.170 14.697 136.060 1.00 20.45 482 ASP G CA 1
ATOM 15726 C C . ASP G 1 482 ? 78.861 13.404 135.307 1.00 20.10 482 ASP G C 1
ATOM 15727 O O . ASP G 1 482 ? 79.598 12.419 135.365 1.00 20.20 482 ASP G O 1
ATOM 15732 N N . THR G 1 483 ? 77.746 13.440 134.585 1.00 19.42 483 THR G N 1
ATOM 15733 C CA . THR G 1 483 ? 77.288 12.326 133.779 1.00 17.39 483 THR G CA 1
ATOM 15734 C C . THR G 1 483 ? 77.764 12.567 132.345 1.00 17.15 483 THR G C 1
ATOM 15735 O O . THR G 1 483 ? 77.683 13.678 131.819 1.00 17.27 483 THR G O 1
ATOM 15739 N N . PHE G 1 484 ? 78.258 11.512 131.714 1.00 19.00 484 PHE G N 1
ATOM 15740 C CA . PHE G 1 484 ? 78.804 11.592 130.358 1.00 19.10 484 PHE G CA 1
ATOM 15741 C C . PHE G 1 484 ? 77.895 10.957 129.301 1.00 20.17 484 PHE G C 1
ATOM 15742 O O . PHE G 1 484 ? 77.472 9.799 129.443 1.00 20.35 484 PHE G O 1
ATOM 15750 N N . GLU G 1 485 ? 77.593 11.698 128.239 1.00 20.08 485 GLU G N 1
ATOM 15751 C CA . GLU G 1 485 ? 76.750 11.132 127.193 1.00 19.99 485 GLU G CA 1
ATOM 15752 C C . GLU G 1 485 ? 77.522 9.978 126.589 1.00 20.07 485 GLU G C 1
ATOM 15753 O O . GLU G 1 485 ? 78.404 10.172 125.752 1.00 19.80 485 GLU G O 1
ATOM 15759 N N . ASN G 1 486 ? 77.196 8.779 127.049 1.00 20.01 486 ASN G N 1
ATOM 15760 C CA . ASN G 1 486 ? 77.820 7.557 126.580 1.00 21.07 486 ASN G CA 1
ATOM 15761 C C . ASN G 1 486 ? 77.437 7.317 125.097 1.00 21.18 486 ASN G C 1
ATOM 15762 O O . ASN G 1 486 ? 77.401 6.184 124.612 1.00 21.18 486 ASN G O 1
ATOM 15767 N N . ASN G 1 487 ? 77.183 8.412 124.377 1.00 21.09 487 ASN G N 1
ATOM 15768 C CA . ASN G 1 487 ? 76.808 8.359 122.964 1.00 19.69 487 ASN G CA 1
ATOM 15769 C C . ASN G 1 487 ? 77.586 9.262 122.043 1.00 18.71 487 ASN G C 1
ATOM 15770 O O . ASN G 1 487 ? 78.053 8.830 121.002 1.00 19.54 487 ASN G O 1
ATOM 15775 N N . PHE G 1 488 ? 77.703 10.529 122.408 1.00 18.88 488 PHE G N 1
ATOM 15776 C CA . PHE G 1 488 ? 78.407 11.473 121.554 1.00 19.39 488 PHE G CA 1
ATOM 15777 C C . PHE G 1 488 ? 79.913 11.457 121.539 1.00 19.54 488 PHE G C 1
ATOM 15778 O O . PHE G 1 488 ? 80.596 11.062 122.500 1.00 19.02 488 PHE G O 1
ATOM 15786 N N . SER G 1 489 ? 80.412 11.932 120.408 1.00 18.00 489 SER G N 1
ATOM 15787 C CA . SER G 1 489 ? 81.827 12.039 120.171 1.00 17.32 489 SER G CA 1
ATOM 15788 C C . SER G 1 489 ? 82.271 13.264 120.932 1.00 16.18 489 SER G C 1
ATOM 15789 O O . SER G 1 489 ? 81.506 14.204 121.084 1.00 15.66 489 SER G O 1
ATOM 15792 N N . SER G 1 490 ? 83.490 13.231 121.449 1.00 15.67 490 SER G N 1
ATOM 15793 C CA . SER G 1 490 ? 84.037 14.375 122.145 1.00 14.11 490 SER G CA 1
ATOM 15794 C C . SER G 1 490 ? 84.949 14.958 121.094 1.00 13.51 490 SER G C 1
ATOM 15795 O O . SER G 1 490 ? 85.297 14.281 120.120 1.00 12.54 490 SER G O 1
ATOM 15798 N N . ALA G 1 491 ? 85.333 16.209 121.263 1.00 12.63 491 ALA G N 1
ATOM 15799 C CA . ALA G 1 491 ? 86.204 16.802 120.277 1.00 12.23 491 ALA G CA 1
ATOM 15800 C C . ALA G 1 491 ? 87.321 17.560 120.938 1.00 11.80 491 ALA G C 1
ATOM 15801 O O . ALA G 1 491 ? 87.389 17.662 122.162 1.00 11.73 491 ALA G O 1
ATOM 15803 N N . VAL G 1 492 ? 88.202 18.085 120.103 1.00 10.75 492 VAL G N 1
ATOM 15804 C CA . VAL G 1 492 ? 89.336 18.854 120.559 1.00 10.35 492 VAL G CA 1
ATOM 15805 C C . VAL G 1 492 ? 89.593 19.879 119.471 1.00 10.52 492 VAL G C 1
ATOM 15806 O O . VAL G 1 492 ? 89.445 19.577 118.289 1.00 10.00 492 VAL G O 1
ATOM 15810 N N . VAL G 1 493 ? 89.953 21.095 119.850 1.00 10.00 493 VAL G N 1
ATOM 15811 C CA . VAL G 1 493 ? 90.210 22.110 118.846 1.00 9.55 493 VAL G CA 1
ATOM 15812 C C . VAL G 1 493 ? 91.302 23.042 119.299 1.00 10.45 493 VAL G C 1
ATOM 15813 O O . VAL G 1 493 ? 91.050 24.034 119.967 1.00 10.21 493 VAL G O 1
ATOM 15817 N N . HIS G 1 494 ? 92.522 22.714 118.910 1.00 12.83 494 HIS G N 1
ATOM 15818 C CA . HIS G 1 494 ? 93.678 23.486 119.306 1.00 15.80 494 HIS G CA 1
ATOM 15819 C C . HIS G 1 494 ? 93.910 24.677 118.391 1.00 16.39 494 HIS G C 1
ATOM 15820 O O . HIS G 1 494 ? 93.744 24.576 117.176 1.00 15.56 494 HIS G O 1
ATOM 15827 N N . PHE G 1 495 ? 94.293 25.803 118.991 1.00 16.99 495 PHE G N 1
ATOM 15828 C CA . PHE G 1 495 ? 94.587 27.029 118.260 1.00 16.79 495 PHE G CA 1
ATOM 15829 C C . PHE G 1 495 ? 95.972 27.494 118.652 1.00 18.68 495 PHE G C 1
ATOM 15830 O O . PHE G 1 495 ? 96.311 27.512 119.840 1.00 19.19 495 PHE G O 1
ATOM 15838 N N . TRP G 1 496 ? 96.760 27.889 117.656 1.00 21.39 496 TRP G N 1
ATOM 15839 C CA . TRP G 1 496 ? 98.111 28.413 117.888 1.00 23.43 496 TRP G CA 1
ATOM 15840 C C . TRP G 1 496 ? 98.319 29.702 117.086 1.00 24.09 496 TRP G C 1
ATOM 15841 O O . TRP G 1 496 ? 97.609 29.957 116.107 1.00 24.14 496 TRP G O 1
ATOM 15852 N N . GLY G 1 497 ? 99.294 30.507 117.498 1.00 23.70 497 GLY G N 1
ATOM 15853 C CA . GLY G 1 497 ? 99.580 31.735 116.775 1.00 25.13 497 GLY G CA 1
ATOM 15854 C C . GLY G 1 497 ? 98.465 32.750 116.857 1.00 25.02 497 GLY G C 1
ATOM 15855 O O . GLY G 1 497 ? 98.234 33.538 115.933 1.00 24.82 497 GLY G O 1
ATOM 15856 N N . ILE G 1 498 ? 97.766 32.712 117.982 1.00 23.83 498 ILE G N 1
ATOM 15857 C CA . ILE G 1 498 ? 96.669 33.621 118.250 1.00 23.47 498 ILE G CA 1
ATOM 15858 C C . ILE G 1 498 ? 97.237 34.794 119.038 1.00 22.88 498 ILE G C 1
ATOM 15859 O O . ILE G 1 498 ? 97.662 34.633 120.182 1.00 22.45 498 ILE G O 1
ATOM 15864 N N . SER G 1 499 ? 97.255 35.975 118.431 1.00 22.27 499 SER G N 1
ATOM 15865 C CA . SER G 1 499 ? 97.814 37.121 119.129 1.00 21.30 499 SER G CA 1
ATOM 15866 C C . SER G 1 499 ? 97.138 37.277 120.473 1.00 19.96 499 SER G C 1
ATOM 15867 O O . SER G 1 499 ? 95.920 37.254 120.564 1.00 19.76 499 SER G O 1
ATOM 15870 N N . GLN G 1 500 ? 97.948 37.409 121.513 1.00 19.01 500 GLN G N 1
ATOM 15871 C CA . GLN G 1 500 ? 97.465 37.582 122.875 1.00 18.41 500 GLN G CA 1
ATOM 15872 C C . GLN G 1 500 ? 96.183 38.414 122.831 1.00 18.80 500 GLN G C 1
ATOM 15873 O O . GLN G 1 500 ? 95.171 38.069 123.457 1.00 17.95 500 GLN G O 1
ATOM 15879 N N . SER G 1 501 ? 96.254 39.500 122.059 1.00 19.31 501 SER G N 1
ATOM 15880 C CA . SER G 1 501 ? 95.168 40.465 121.872 1.00 20.83 501 SER G CA 1
ATOM 15881 C C . SER G 1 501 ? 93.929 39.894 121.185 1.00 21.88 501 SER G C 1
ATOM 15882 O O . SER G 1 501 ? 92.868 40.535 121.154 1.00 23.31 501 SER G O 1
ATOM 15885 N N . ALA G 1 502 ? 94.071 38.711 120.601 1.00 21.97 502 ALA G N 1
ATOM 15886 C CA . ALA G 1 502 ? 92.954 38.056 119.937 1.00 21.02 502 ALA G CA 1
ATOM 15887 C C . ALA G 1 502 ? 92.359 37.070 120.939 1.00 20.67 502 ALA G C 1
ATOM 15888 O O . ALA G 1 502 ? 93.084 36.501 121.761 1.00 20.62 502 ALA G O 1
ATOM 15890 N N . THR G 1 503 ? 91.042 36.893 120.897 1.00 20.29 503 THR G N 1
ATOM 15891 C CA . THR G 1 503 ? 90.392 35.956 121.811 1.00 19.95 503 THR G CA 1
ATOM 15892 C C . THR G 1 503 ? 89.392 35.089 121.075 1.00 18.24 503 THR G C 1
ATOM 15893 O O . THR G 1 503 ? 89.166 35.265 119.877 1.00 17.85 503 THR G O 1
ATOM 15897 N N . ILE G 1 504 ? 88.793 34.150 121.793 1.00 15.72 504 ILE G N 1
ATOM 15898 C CA . ILE G 1 504 ? 87.838 33.264 121.165 1.00 13.53 504 ILE G CA 1
ATOM 15899 C C . ILE G 1 504 ? 86.512 33.151 121.871 1.00 12.47 504 ILE G C 1
ATOM 15900 O O . ILE G 1 504 ? 86.426 32.683 123.001 1.00 12.62 504 ILE G O 1
ATOM 15905 N N . VAL G 1 505 ? 85.476 33.583 121.168 1.00 11.19 505 VAL G N 1
ATOM 15906 C CA . VAL G 1 505 ? 84.122 33.533 121.667 1.00 10.36 505 VAL G CA 1
ATOM 15907 C C . VAL G 1 505 ? 83.623 32.132 121.339 1.00 9.74 505 VAL G C 1
ATOM 15908 O O . VAL G 1 505 ? 83.608 31.722 120.180 1.00 8.58 505 VAL G O 1
ATOM 15912 N N . CYS G 1 506 ? 83.231 31.395 122.368 1.00 10.28 506 CYS G N 1
ATOM 15913 C CA . CYS G 1 506 ? 82.773 30.034 122.183 1.00 10.83 506 CYS G CA 1
ATOM 15914 C C . CYS G 1 506 ? 81.285 29.901 122.368 1.00 11.86 506 CYS G C 1
ATOM 15915 O O . CYS G 1 506 ? 80.794 29.523 123.426 1.00 11.07 506 CYS G O 1
ATOM 15918 N N . LYS G 1 507 ? 80.582 30.223 121.295 1.00 13.29 507 LYS G N 1
ATOM 15919 C CA . LYS G 1 507 ? 79.134 30.174 121.241 1.00 15.35 507 LYS G CA 1
ATOM 15920 C C . LYS G 1 507 ? 78.718 28.718 121.100 1.00 15.77 507 LYS G C 1
ATOM 15921 O O . LYS G 1 507 ? 78.884 28.125 120.034 1.00 15.46 507 LYS G O 1
ATOM 15927 N N . THR G 1 508 ? 78.177 28.132 122.159 1.00 17.01 508 THR G N 1
ATOM 15928 C CA . THR G 1 508 ? 77.780 26.734 122.068 1.00 18.25 508 THR G CA 1
ATOM 15929 C C . THR G 1 508 ? 76.285 26.488 121.945 1.00 19.20 508 THR G C 1
ATOM 15930 O O . THR G 1 508 ? 75.468 27.377 122.157 1.00 19.31 508 THR G O 1
ATOM 15934 N N . TYR G 1 509 ? 75.951 25.260 121.573 1.00 20.25 509 TYR G N 1
ATOM 15935 C CA . TYR G 1 509 ? 74.575 24.841 121.391 1.00 21.78 509 TYR G CA 1
ATOM 15936 C C . TYR G 1 509 ? 74.387 23.400 121.822 1.00 23.12 509 TYR G C 1
ATOM 15937 O O . TYR G 1 509 ? 74.343 22.495 120.984 1.00 23.04 509 TYR G O 1
ATOM 15946 N N . ASP G 1 510 ? 74.259 23.191 123.129 1.00 24.17 510 ASP G N 1
ATOM 15947 C CA . ASP G 1 510 ? 74.100 21.850 123.674 1.00 24.91 510 ASP G CA 1
ATOM 15948 C C . ASP G 1 510 ? 72.639 21.489 123.895 1.00 23.78 510 ASP G C 1
ATOM 15949 O O . ASP G 1 510 ? 71.982 22.031 124.783 1.00 24.33 510 ASP G O 1
ATOM 15954 N N . GLY G 1 511 ? 72.143 20.574 123.068 1.00 23.45 511 GLY G N 1
ATOM 15955 C CA . GLY G 1 511 ? 70.774 20.115 123.184 1.00 21.60 511 GLY G CA 1
ATOM 15956 C C . GLY G 1 511 ? 70.801 18.817 123.962 1.00 20.34 511 GLY G C 1
ATOM 15957 O O . GLY G 1 511 ? 71.788 18.083 123.915 1.00 20.46 511 GLY G O 1
ATOM 15958 N N . TRP G 1 512 ? 69.724 18.530 124.683 1.00 19.80 512 TRP G N 1
ATOM 15959 C CA . TRP G 1 512 ? 69.657 17.316 125.486 1.00 17.94 512 TRP G CA 1
ATOM 15960 C C . TRP G 1 512 ? 68.260 17.036 126.019 1.00 17.31 512 TRP G C 1
ATOM 15961 O O . TRP G 1 512 ? 67.482 17.950 126.305 1.00 16.52 512 TRP G O 1
ATOM 15972 N N . GLU G 1 513 ? 67.951 15.759 126.172 1.00 18.15 513 GLU G N 1
ATOM 15973 C CA . GLU G 1 513 ? 66.656 15.387 126.701 1.00 19.07 513 GLU G CA 1
ATOM 15974 C C . GLU G 1 513 ? 66.775 14.242 127.697 1.00 18.53 513 GLU G C 1
ATOM 15975 O O . GLU G 1 513 ? 67.501 13.267 127.471 1.00 18.15 513 GLU G O 1
ATOM 15981 N N . GLY G 1 514 ? 66.069 14.387 128.812 1.00 16.57 514 GLY G N 1
ATOM 15982 C CA . GLY G 1 514 ? 66.094 13.370 129.833 1.00 15.24 514 GLY G CA 1
ATOM 15983 C C . GLY G 1 514 ? 64.704 13.129 130.371 1.00 14.46 514 GLY G C 1
ATOM 15984 O O . GLY G 1 514 ? 63.722 13.668 129.863 1.00 13.53 514 GLY G O 1
ATOM 15985 N N . THR G 1 515 ? 64.633 12.302 131.402 1.00 14.51 515 THR G N 1
ATOM 15986 C CA . THR G 1 515 ? 63.380 11.971 132.056 1.00 15.47 515 THR G CA 1
ATOM 15987 C C . THR G 1 515 ? 63.481 12.388 133.517 1.00 16.46 515 THR G C 1
ATOM 15988 O O . THR G 1 515 ? 64.211 11.774 134.291 1.00 16.77 515 THR G O 1
ATOM 15992 N N . THR G 1 516 ? 62.751 13.432 133.887 1.00 16.12 516 THR G N 1
ATOM 15993 C CA . THR G 1 516 ? 62.765 13.944 135.247 1.00 16.56 516 THR G CA 1
ATOM 15994 C C . THR G 1 516 ? 62.100 13.013 136.246 1.00 17.06 516 THR G C 1
ATOM 15995 O O . THR G 1 516 ? 61.252 12.203 135.877 1.00 17.33 516 THR G O 1
ATOM 15999 N N . ASN G 1 517 ? 62.494 13.127 137.512 1.00 17.54 517 ASN G N 1
ATOM 16000 C CA . ASN G 1 517 ? 61.884 12.308 138.539 1.00 18.03 517 ASN G CA 1
ATOM 16001 C C . ASN G 1 517 ? 61.273 13.172 139.632 1.00 19.17 517 ASN G C 1
ATOM 16002 O O . ASN G 1 517 ? 60.152 13.646 139.485 1.00 20.60 517 ASN G O 1
ATOM 16007 N N . ALA G 1 518 ? 61.993 13.391 140.727 1.00 18.19 518 ALA G N 1
ATOM 16008 C CA . ALA G 1 518 ? 61.432 14.183 141.818 1.00 17.68 518 ALA G CA 1
ATOM 16009 C C . ALA G 1 518 ? 62.280 15.385 142.166 1.00 17.59 518 ALA G C 1
ATOM 16010 O O . ALA G 1 518 ? 63.492 15.368 142.005 1.00 17.30 518 ALA G O 1
ATOM 16012 N N . GLY G 1 519 ? 61.624 16.432 142.650 1.00 19.90 519 GLY G N 1
ATOM 16013 C CA . GLY G 1 519 ? 62.328 17.650 142.991 1.00 20.96 519 GLY G CA 1
ATOM 16014 C C . GLY G 1 519 ? 62.860 18.307 141.734 1.00 20.85 519 GLY G C 1
ATOM 16015 O O . GLY G 1 519 ? 63.371 19.415 141.759 1.00 21.07 519 GLY G O 1
ATOM 16016 N N . SER G 1 520 ? 62.760 17.619 140.613 1.00 22.77 520 SER G N 1
ATOM 16017 C CA . SER G 1 520 ? 63.246 18.211 139.389 1.00 22.67 520 SER G CA 1
ATOM 16018 C C . SER G 1 520 ? 62.565 19.556 139.248 1.00 23.04 520 SER G C 1
ATOM 16019 O O . SER G 1 520 ? 61.349 19.674 139.408 1.00 22.97 520 SER G O 1
ATOM 16022 N N . THR G 1 521 ? 63.366 20.578 138.988 1.00 22.65 521 THR G N 1
ATOM 16023 C CA . THR G 1 521 ? 62.844 21.923 138.792 1.00 22.74 521 THR G CA 1
ATOM 16024 C C . THR G 1 521 ? 62.473 22.044 137.329 1.00 22.47 521 THR G C 1
ATOM 16025 O O . THR G 1 521 ? 62.284 23.142 136.807 1.00 22.35 521 THR G O 1
ATOM 16029 N N . VAL G 1 522 ? 62.362 20.901 136.672 1.00 21.12 522 VAL G N 1
ATOM 16030 C CA . VAL G 1 522 ? 62.050 20.906 135.270 1.00 20.77 522 VAL G CA 1
ATOM 16031 C C . VAL G 1 522 ? 60.873 20.030 134.857 1.00 20.70 522 VAL G C 1
ATOM 16032 O O . VAL G 1 522 ? 60.301 20.216 133.781 1.00 21.56 522 VAL G O 1
ATOM 16036 N N . GLY G 1 523 ? 60.500 19.087 135.710 1.00 20.82 523 GLY G N 1
ATOM 16037 C CA . GLY G 1 523 ? 59.381 18.218 135.386 1.00 21.59 523 GLY G CA 1
ATOM 16038 C C . GLY G 1 523 ? 58.246 18.916 134.647 1.00 21.66 523 GLY G C 1
ATOM 16039 O O . GLY G 1 523 ? 57.540 18.296 133.840 1.00 21.88 523 GLY G O 1
ATOM 16040 N N . GLN G 1 524 ? 58.070 20.207 134.920 1.00 21.18 524 GLN G N 1
ATOM 16041 C CA . GLN G 1 524 ? 57.020 20.997 134.283 1.00 21.94 524 GLN G CA 1
ATOM 16042 C C . GLN G 1 524 ? 57.284 21.115 132.787 1.00 22.32 524 GLN G C 1
ATOM 16043 O O . GLN G 1 524 ? 56.379 21.014 131.957 1.00 22.55 524 GLN G O 1
ATOM 16049 N N . PHE G 1 525 ? 58.541 21.340 132.451 1.00 20.84 525 PHE G N 1
ATOM 16050 C CA . PHE G 1 525 ? 58.927 21.486 131.069 1.00 20.64 525 PHE G CA 1
ATOM 16051 C C . PHE G 1 525 ? 58.914 20.145 130.379 1.00 21.56 525 PHE G C 1
ATOM 16052 O O . PHE G 1 525 ? 59.271 20.025 129.198 1.00 22.67 525 PHE G O 1
ATOM 16060 N N . ALA G 1 526 ? 58.488 19.132 131.119 1.00 21.33 526 ALA G N 1
ATOM 16061 C CA . ALA G 1 526 ? 58.437 17.792 130.576 1.00 21.71 526 ALA G CA 1
ATOM 16062 C C . ALA G 1 526 ? 57.112 17.555 129.904 1.00 20.92 526 ALA G C 1
ATOM 16063 O O . ALA G 1 526 ? 56.138 18.267 130.159 1.00 20.12 526 ALA G O 1
ATOM 16065 N N . HIS G 1 527 ? 57.105 16.558 129.026 1.00 20.45 527 HIS G N 1
ATOM 16066 C CA . HIS G 1 527 ? 55.914 16.133 128.309 1.00 21.24 527 HIS G CA 1
ATOM 16067 C C . HIS G 1 527 ? 56.288 15.251 127.140 1.00 19.78 527 HIS G C 1
ATOM 16068 O O . HIS G 1 527 ? 57.448 15.203 126.748 1.00 19.27 527 HIS G O 1
ATOM 16075 N N . THR G 1 528 ? 55.287 14.543 126.624 1.00 18.47 528 THR G N 1
ATOM 16076 C CA . THR G 1 528 ? 55.401 13.603 125.512 1.00 16.29 528 THR G CA 1
ATOM 16077 C C . THR G 1 528 ? 56.740 13.552 124.810 1.00 15.56 528 THR G C 1
ATOM 16078 O O . THR G 1 528 ? 57.328 14.578 124.488 1.00 16.22 528 THR G O 1
ATOM 16082 N N . GLY G 1 529 ? 57.208 12.345 124.544 1.00 14.94 529 GLY G N 1
ATOM 16083 C CA . GLY G 1 529 ? 58.481 12.206 123.876 1.00 14.94 529 GLY G CA 1
ATOM 16084 C C . GLY G 1 529 ? 58.343 12.431 122.388 1.00 14.78 529 GLY G C 1
ATOM 16085 O O . GLY G 1 529 ? 57.236 12.484 121.857 1.00 14.00 529 GLY G O 1
ATOM 16086 N N . ALA G 1 530 ? 59.480 12.569 121.719 1.00 14.76 530 ALA G N 1
ATOM 16087 C CA . ALA G 1 530 ? 59.518 12.775 120.282 1.00 14.19 530 ALA G CA 1
ATOM 16088 C C . ALA G 1 530 ? 59.079 11.494 119.608 1.00 15.60 530 ALA G C 1
ATOM 16089 O O . ALA G 1 530 ? 59.371 10.408 120.096 1.00 16.05 530 ALA G O 1
ATOM 16091 N N . GLU G 1 531 ? 58.383 11.606 118.487 1.00 17.18 531 GLU G N 1
ATOM 16092 C CA . GLU G 1 531 ? 57.934 10.411 117.783 1.00 18.95 531 GLU G CA 1
ATOM 16093 C C . GLU G 1 531 ? 59.068 9.890 116.935 1.00 18.20 531 GLU G C 1
ATOM 16094 O O . GLU G 1 531 ? 59.987 10.629 116.583 1.00 16.82 531 GLU G O 1
ATOM 16100 N N . GLU G 1 532 ? 58.986 8.615 116.589 1.00 18.27 532 GLU G N 1
ATOM 16101 C CA . GLU G 1 532 ? 60.037 7.999 115.809 1.00 19.03 532 GLU G CA 1
ATOM 16102 C C . GLU G 1 532 ? 60.075 8.410 114.348 1.00 19.48 532 GLU G C 1
ATOM 16103 O O . GLU G 1 532 ? 59.165 8.140 113.563 1.00 18.25 532 GLU G O 1
ATOM 16109 N N . GLU G 1 533 ? 61.171 9.063 113.997 1.00 21.19 533 GLU G N 1
ATOM 16110 C CA . GLU G 1 533 ? 61.386 9.528 112.646 1.00 23.16 533 GLU G CA 1
ATOM 16111 C C . GLU G 1 533 ? 62.715 8.997 112.119 1.00 23.75 533 GLU G C 1
ATOM 16112 O O . GLU G 1 533 ? 63.482 9.726 111.487 1.00 24.32 533 GLU G O 1
ATOM 16118 N N . ASP G 1 534 ? 62.994 7.729 112.398 1.00 24.81 534 ASP G N 1
ATOM 16119 C CA . ASP G 1 534 ? 64.227 7.111 111.931 1.00 24.36 534 ASP G CA 1
ATOM 16120 C C . ASP G 1 534 ? 64.207 7.274 110.421 1.00 22.92 534 ASP G C 1
ATOM 16121 O O . ASP G 1 534 ? 65.248 7.292 109.761 1.00 22.39 534 ASP G O 1
ATOM 16126 N N . GLU G 1 535 ? 62.999 7.413 109.886 1.00 20.18 535 GLU G N 1
ATOM 16127 C CA . GLU G 1 535 ? 62.818 7.603 108.464 1.00 18.28 535 GLU G CA 1
ATOM 16128 C C . GLU G 1 535 ? 63.750 8.748 108.098 1.00 15.24 535 GLU G C 1
ATOM 16129 O O . GLU G 1 535 ? 64.336 8.780 107.027 1.00 13.92 535 GLU G O 1
ATOM 16135 N N . VAL G 1 536 ? 63.893 9.674 109.032 1.00 12.83 536 VAL G N 1
ATOM 16136 C CA . VAL G 1 536 ? 64.753 10.832 108.873 1.00 10.64 536 VAL G CA 1
ATOM 16137 C C . VAL G 1 536 ? 66.049 10.629 109.630 1.00 11.80 536 VAL G C 1
ATOM 16138 O O . VAL G 1 536 ? 67.132 10.838 109.087 1.00 11.92 536 VAL G O 1
ATOM 16142 N N . VAL G 1 537 ? 65.926 10.247 110.898 1.00 12.03 537 VAL G N 1
ATOM 16143 C CA . VAL G 1 537 ? 67.082 10.002 111.744 1.00 12.11 537 VAL G CA 1
ATOM 16144 C C . VAL G 1 537 ? 68.189 9.431 110.895 1.00 12.85 537 VAL G C 1
ATOM 16145 O O . VAL G 1 537 ? 69.237 10.050 110.739 1.00 13.24 537 VAL G O 1
ATOM 16149 N N . GLN G 1 538 ? 67.924 8.250 110.338 1.00 14.29 538 GLN G N 1
ATOM 16150 C CA . GLN G 1 538 ? 68.876 7.542 109.491 1.00 13.70 538 GLN G CA 1
ATOM 16151 C C . GLN G 1 538 ? 69.765 8.495 108.741 1.00 14.35 538 GLN G C 1
ATOM 16152 O O . GLN G 1 538 ? 70.986 8.487 108.911 1.00 15.14 538 GLN G O 1
ATOM 16158 N N . LEU G 1 539 ? 69.140 9.300 107.889 1.00 14.35 539 LEU G N 1
ATOM 16159 C CA . LEU G 1 539 ? 69.870 10.284 107.109 1.00 14.47 539 LEU G CA 1
ATOM 16160 C C . LEU G 1 539 ? 70.893 10.954 108.021 1.00 14.58 539 LEU G C 1
ATOM 16161 O O . LEU G 1 539 ? 72.102 10.771 107.863 1.00 13.42 539 LEU G O 1
ATOM 16166 N N . ALA G 1 540 ? 70.389 11.707 108.991 1.00 14.28 540 ALA G N 1
ATOM 16167 C CA . ALA G 1 540 ? 71.226 12.410 109.942 1.00 14.68 540 ALA G CA 1
ATOM 16168 C C . ALA G 1 540 ? 72.458 11.602 110.343 1.00 15.32 540 ALA G C 1
ATOM 16169 O O . ALA G 1 540 ? 73.579 12.095 110.269 1.00 15.26 540 ALA G O 1
ATOM 16171 N N . ASN G 1 541 ? 72.251 10.360 110.762 1.00 16.88 541 ASN G N 1
ATOM 16172 C CA . ASN G 1 541 ? 73.358 9.505 111.164 1.00 17.74 541 ASN G CA 1
ATOM 16173 C C . ASN G 1 541 ? 74.343 9.349 110.022 1.00 18.50 541 ASN G C 1
ATOM 16174 O O . ASN G 1 541 ? 75.429 9.933 110.032 1.00 19.34 541 ASN G O 1
ATOM 16179 N N . ARG G 1 542 ? 73.955 8.547 109.034 1.00 18.74 542 ARG G N 1
ATOM 16180 C CA . ARG G 1 542 ? 74.806 8.292 107.883 1.00 17.79 542 ARG G CA 1
ATOM 16181 C C . ARG G 1 542 ? 75.264 9.603 107.265 1.00 16.52 542 ARG G C 1
ATOM 16182 O O . ARG G 1 542 ? 76.190 9.628 106.467 1.00 15.88 542 ARG G O 1
ATOM 16190 N N . LEU G 1 543 ? 74.615 10.696 107.644 1.00 15.34 543 LEU G N 1
ATOM 16191 C CA . LEU G 1 543 ? 74.993 11.995 107.116 1.00 14.69 543 LEU G CA 1
ATOM 16192 C C . LEU G 1 543 ? 76.184 12.520 107.896 1.00 14.34 543 LEU G C 1
ATOM 16193 O O . LEU G 1 543 ? 77.225 12.818 107.329 1.00 14.12 543 LEU G O 1
ATOM 16198 N N . GLN G 1 544 ? 76.025 12.672 109.202 1.00 13.17 544 GLN G N 1
ATOM 16199 C CA . GLN G 1 544 ? 77.115 13.099 110.036 1.00 12.87 544 GLN G CA 1
ATOM 16200 C C . GLN G 1 544 ? 78.358 12.352 109.576 1.00 13.02 544 GLN G C 1
ATOM 16201 O O . GLN G 1 544 ? 79.226 12.895 108.900 1.00 12.48 544 GLN G O 1
ATOM 16207 N N . MET G 1 545 ? 78.416 11.080 109.948 1.00 12.31 545 MET G N 1
ATOM 16208 C CA . MET G 1 545 ? 79.535 10.228 109.608 1.00 11.01 545 MET G CA 1
ATOM 16209 C C . MET G 1 545 ? 80.071 10.565 108.228 1.00 11.04 545 MET G C 1
ATOM 16210 O O . MET G 1 545 ? 81.275 10.591 108.026 1.00 10.79 545 MET G O 1
ATOM 16215 N N . GLU G 1 546 ? 79.177 10.839 107.285 1.00 12.67 546 GLU G N 1
ATOM 16216 C CA . GLU G 1 546 ? 79.594 11.168 105.926 1.00 14.36 546 GLU G CA 1
ATOM 16217 C C . GLU G 1 546 ? 80.640 12.246 105.908 1.00 12.80 546 GLU G C 1
ATOM 16218 O O . GLU G 1 546 ? 81.484 12.298 105.016 1.00 13.05 546 GLU G O 1
ATOM 16224 N N . LEU G 1 547 ? 80.577 13.119 106.896 1.00 10.41 547 LEU G N 1
ATOM 16225 C CA . LEU G 1 547 ? 81.525 14.200 106.957 1.00 10.01 547 LEU G CA 1
ATOM 16226 C C . LEU G 1 547 ? 82.120 14.374 108.337 1.00 11.94 547 LEU G C 1
ATOM 16227 O O . LEU G 1 547 ? 81.702 13.732 109.301 1.00 12.23 547 LEU G O 1
ATOM 16232 N N . THR G 1 548 ? 83.119 15.245 108.403 1.00 12.57 548 THR G N 1
ATOM 16233 C CA . THR G 1 548 ? 83.823 15.571 109.631 1.00 12.37 548 THR G CA 1
ATOM 16234 C C . THR G 1 548 ? 82.808 16.171 110.560 1.00 12.58 548 THR G C 1
ATOM 16235 O O . THR G 1 548 ? 81.661 16.311 110.205 1.00 14.18 548 THR G O 1
ATOM 16239 N N . GLY G 1 549 ? 83.226 16.533 111.755 1.00 14.63 549 GLY G N 1
ATOM 16240 C CA . GLY G 1 549 ? 82.297 17.173 112.659 1.00 18.01 549 GLY G CA 1
ATOM 16241 C C . GLY G 1 549 ? 82.876 18.560 112.813 1.00 19.07 549 GLY G C 1
ATOM 16242 O O . GLY G 1 549 ? 82.353 19.415 113.519 1.00 19.68 549 GLY G O 1
ATOM 16243 N N . VAL G 1 550 ? 83.981 18.760 112.109 1.00 19.76 550 VAL G N 1
ATOM 16244 C CA . VAL G 1 550 ? 84.742 20.001 112.115 1.00 21.07 550 VAL G CA 1
ATOM 16245 C C . VAL G 1 550 ? 84.485 20.818 110.859 1.00 22.10 550 VAL G C 1
ATOM 16246 O O . VAL G 1 550 ? 84.558 20.284 109.757 1.00 22.45 550 VAL G O 1
ATOM 16250 N N . TYR G 1 551 ? 84.210 22.112 111.026 1.00 23.26 551 TYR G N 1
ATOM 16251 C CA . TYR G 1 551 ? 83.954 23.005 109.890 1.00 23.46 551 TYR G CA 1
ATOM 16252 C C . TYR G 1 551 ? 84.500 24.403 110.140 1.00 22.76 551 TYR G C 1
ATOM 16253 O O . TYR G 1 551 ? 85.167 24.648 111.142 1.00 22.85 551 TYR G O 1
ATOM 16262 N N . GLN G 1 552 ? 84.205 25.326 109.232 1.00 22.04 552 GLN G N 1
ATOM 16263 C CA . GLN G 1 552 ? 84.675 26.695 109.395 1.00 21.78 552 GLN G CA 1
ATOM 16264 C C . GLN G 1 552 ? 83.687 27.514 110.208 1.00 21.37 552 GLN G C 1
ATOM 16265 O O . GLN G 1 552 ? 82.475 27.430 110.009 1.00 20.54 552 GLN G O 1
ATOM 16271 N N . ALA G 1 553 ? 84.203 28.322 111.117 1.00 20.42 553 ALA G N 1
ATOM 16272 C CA . ALA G 1 553 ? 83.326 29.132 111.940 1.00 21.59 553 ALA G CA 1
ATOM 16273 C C . ALA G 1 553 ? 82.660 30.237 111.130 1.00 22.67 553 ALA G C 1
ATOM 16274 O O . ALA G 1 553 ? 82.469 31.363 111.615 1.00 22.45 553 ALA G O 1
ATOM 16276 N N . ASP G 1 554 ? 82.312 29.910 109.890 1.00 23.27 554 ASP G N 1
ATOM 16277 C CA . ASP G 1 554 ? 81.648 30.849 108.997 1.00 23.50 554 ASP G CA 1
ATOM 16278 C C . ASP G 1 554 ? 80.718 29.999 108.187 1.00 22.50 554 ASP G C 1
ATOM 16279 O O . ASP G 1 554 ? 80.349 30.353 107.079 1.00 22.88 554 ASP G O 1
ATOM 16284 N N . ASP G 1 555 ? 80.356 28.858 108.749 1.00 22.19 555 ASP G N 1
ATOM 16285 C CA . ASP G 1 555 ? 79.473 27.943 108.064 1.00 22.45 555 ASP G CA 1
ATOM 16286 C C . ASP G 1 555 ? 78.449 27.437 109.059 1.00 21.95 555 ASP G C 1
ATOM 16287 O O . ASP G 1 555 ? 77.853 26.364 108.893 1.00 20.05 555 ASP G O 1
ATOM 16292 N N . ASN G 1 556 ? 78.252 28.244 110.095 1.00 20.57 556 ASN G N 1
ATOM 16293 C CA . ASN G 1 556 ? 77.298 27.945 111.152 1.00 20.85 556 ASN G CA 1
ATOM 16294 C C . ASN G 1 556 ? 76.224 29.019 111.192 1.00 20.71 556 ASN G C 1
ATOM 16295 O O . ASN G 1 556 ? 75.866 29.586 110.163 1.00 20.77 556 ASN G O 1
ATOM 16300 N N . PHE H 2 1 ? 79.315 30.024 103.234 1.00 30.14 557 PHE H N 1
ATOM 16301 C CA . PHE H 2 1 ? 78.384 30.892 103.965 1.00 31.34 557 PHE H CA 1
ATOM 16302 C C . PHE H 2 1 ? 77.659 30.208 105.138 1.00 29.46 557 PHE H C 1
ATOM 16303 O O . PHE H 2 1 ? 77.429 28.994 105.126 1.00 28.84 557 PHE H O 1
ATOM 16311 N N . ALA H 2 2 ? 77.306 31.025 106.136 1.00 27.45 558 ALA H N 1
ATOM 16312 C CA . ALA H 2 2 ? 76.615 30.609 107.358 1.00 25.69 558 ALA H CA 1
ATOM 16313 C C . ALA H 2 2 ? 75.496 29.583 107.158 1.00 24.84 558 ALA H C 1
ATOM 16314 O O . ALA H 2 2 ? 74.471 29.882 106.541 1.00 24.99 558 ALA H O 1
ATOM 16316 N N . GLY H 2 3 ? 75.699 28.382 107.707 1.00 24.08 559 GLY H N 1
ATOM 16317 C CA . GLY H 2 3 ? 74.726 27.303 107.590 1.00 21.72 559 GLY H CA 1
ATOM 16318 C C . GLY H 2 3 ? 75.056 26.383 106.425 1.00 20.62 559 GLY H C 1
ATOM 16319 O O . GLY H 2 3 ? 74.197 25.680 105.896 1.00 19.75 559 GLY H O 1
ATOM 16320 N N . THR H 2 4 ? 76.318 26.391 106.022 1.00 19.89 560 THR H N 1
ATOM 16321 C CA . THR H 2 4 ? 76.751 25.572 104.909 1.00 19.49 560 THR H CA 1
ATOM 16322 C C . THR H 2 4 ? 76.239 24.151 105.063 1.00 18.71 560 THR H C 1
ATOM 16323 O O . THR H 2 4 ? 75.807 23.532 104.093 1.00 18.76 560 THR H O 1
ATOM 16327 N N . VAL H 2 5 ? 76.281 23.643 106.291 1.00 18.06 561 VAL H N 1
ATOM 16328 C CA . VAL H 2 5 ? 75.833 22.281 106.565 1.00 16.70 561 VAL H CA 1
ATOM 16329 C C . VAL H 2 5 ? 74.350 22.125 106.346 1.00 17.00 561 VAL H C 1
ATOM 16330 O O . VAL H 2 5 ? 73.910 21.294 105.550 1.00 17.52 561 VAL H O 1
ATOM 16334 N N . SER H 2 6 ? 73.583 22.924 107.077 1.00 17.26 562 SER H N 1
ATOM 16335 C CA . SER H 2 6 ? 72.137 22.902 106.971 1.00 16.71 562 SER H CA 1
ATOM 16336 C C . SER H 2 6 ? 71.727 23.026 105.506 1.00 17.03 562 SER H C 1
ATOM 16337 O O . SER H 2 6 ? 70.574 22.796 105.160 1.00 16.58 562 SER H O 1
ATOM 16340 N N . ALA H 2 7 ? 72.675 23.389 104.645 1.00 17.34 563 ALA H N 1
ATOM 16341 C CA . ALA H 2 7 ? 72.395 23.513 103.220 1.00 17.80 563 ALA H CA 1
ATOM 16342 C C . ALA H 2 7 ? 72.068 22.127 102.700 1.00 17.81 563 ALA H C 1
ATOM 16343 O O . ALA H 2 7 ? 70.951 21.861 102.252 1.00 17.92 563 ALA H O 1
ATOM 16345 N N . LEU H 2 8 ? 73.063 21.249 102.764 1.00 17.57 564 LEU H N 1
ATOM 16346 C CA . LEU H 2 8 ? 72.908 19.872 102.325 1.00 17.64 564 LEU H CA 1
ATOM 16347 C C . LEU H 2 8 ? 71.825 19.258 103.188 1.00 17.05 564 LEU H C 1
ATOM 16348 O O . LEU H 2 8 ? 70.957 18.533 102.706 1.00 16.69 564 LEU H O 1
ATOM 16353 N N . ALA H 2 9 ? 71.875 19.565 104.476 1.00 15.63 565 ALA H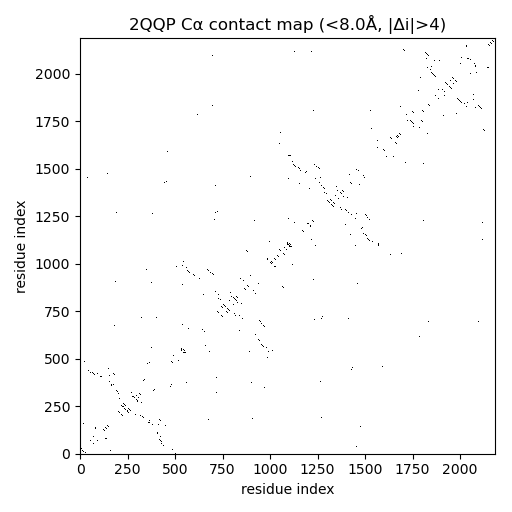 N 1
ATOM 16354 C CA . ALA H 2 9 ? 70.878 19.052 105.391 1.00 15.68 565 ALA H CA 1
ATOM 16355 C C . ALA H 2 9 ? 69.541 19.223 104.709 1.00 15.27 565 ALA H C 1
ATOM 16356 O O . ALA H 2 9 ? 68.646 18.412 104.866 1.00 15.55 565 ALA H O 1
ATOM 16358 N N . SER H 2 10 ? 69.416 20.292 103.940 1.00 15.08 566 SER H N 1
ATOM 16359 C CA . SER H 2 10 ? 68.187 20.541 103.229 1.00 14.69 566 SER H CA 1
ATOM 16360 C C . SER H 2 10 ? 68.157 19.694 101.985 1.00 14.57 566 SER H C 1
ATOM 16361 O O . SER H 2 10 ? 67.254 18.882 101.823 1.00 14.53 566 SER H O 1
ATOM 16364 N N . ILE H 2 11 ? 69.140 19.879 101.105 1.00 14.53 567 ILE H N 1
ATOM 16365 C CA . ILE H 2 11 ? 69.185 19.096 99.873 1.00 14.75 567 ILE H CA 1
ATOM 16366 C C . ILE H 2 11 ? 68.853 17.675 100.288 1.00 14.45 567 ILE H C 1
ATOM 16367 O O . ILE H 2 11 ? 67.886 17.084 99.812 1.00 14.53 567 ILE H O 1
ATOM 16372 N N . GLY H 2 12 ? 69.656 17.146 101.204 1.00 13.49 568 GLY H N 1
ATOM 16373 C CA . GLY H 2 12 ? 69.445 15.799 101.693 1.00 13.72 568 GLY H CA 1
ATOM 16374 C C . GLY H 2 12 ? 68.012 15.606 102.126 1.00 13.33 568 GLY H C 1
ATOM 16375 O O . GLY H 2 12 ? 67.236 14.939 101.452 1.00 13.66 568 GLY H O 1
ATOM 16376 N N . LEU H 2 13 ? 67.658 16.200 103.255 1.00 13.61 569 LEU H N 1
ATOM 16377 C CA . LEU H 2 13 ? 66.303 16.101 103.766 1.00 12.45 569 LEU H CA 1
ATOM 16378 C C . LEU H 2 13 ? 65.322 16.224 102.618 1.00 12.94 569 LEU H C 1
ATOM 16379 O O . LEU H 2 13 ? 64.631 15.268 102.285 1.00 13.04 569 LEU H O 1
ATOM 16384 N N . GLY H 2 14 ? 65.275 17.406 102.012 1.00 13.74 570 GLY H N 1
ATOM 16385 C CA . GLY H 2 14 ? 64.384 17.631 100.888 1.00 14.83 570 GLY H CA 1
ATOM 16386 C C . GLY H 2 14 ? 64.309 16.425 99.968 1.00 15.06 570 GLY H C 1
ATOM 16387 O O . GLY H 2 14 ? 63.254 15.798 99.849 1.00 14.75 570 GLY H O 1
ATOM 16388 N N . LEU H 2 15 ? 65.427 16.099 99.321 1.00 14.66 571 LEU H N 1
ATOM 16389 C CA . LEU H 2 15 ? 65.489 14.952 98.419 1.00 15.22 571 LEU H CA 1
ATOM 16390 C C . LEU H 2 15 ? 64.712 13.782 98.994 1.00 14.99 571 LEU H C 1
ATOM 16391 O O . LEU H 2 15 ? 63.855 13.203 98.332 1.00 16.19 571 LEU H O 1
ATOM 16396 N N . LEU H 2 16 ? 65.031 13.433 100.230 1.00 13.69 572 LEU H N 1
ATOM 16397 C CA . LEU H 2 16 ? 64.360 12.346 100.914 1.00 12.86 572 LEU H CA 1
ATOM 16398 C C . LEU H 2 16 ? 62.857 12.471 100.731 1.00 14.36 572 LEU H C 1
ATOM 16399 O O . LEU H 2 16 ? 62.206 11.589 100.162 1.00 14.34 572 LEU H O 1
ATOM 16404 N N . GLY H 2 17 ? 62.326 13.590 101.214 1.00 15.69 573 GLY H N 1
ATOM 16405 C CA . GLY H 2 17 ? 60.901 13.862 101.149 1.00 16.47 573 GLY H CA 1
ATOM 16406 C C . GLY H 2 17 ? 60.197 13.415 99.888 1.00 17.38 573 GLY H C 1
ATOM 16407 O O . GLY H 2 17 ? 58.990 13.177 99.911 1.00 17.79 573 GLY H O 1
ATOM 16408 N N . LYS H 2 18 ? 60.947 13.293 98.796 1.00 18.53 574 LYS H N 1
ATOM 16409 C CA . LYS H 2 18 ? 60.390 12.891 97.511 1.00 19.69 574 LYS H CA 1
ATOM 16410 C C . LYS H 2 18 ? 60.750 11.448 97.194 1.00 20.05 574 LYS H C 1
ATOM 16411 O O . LYS H 2 18 ? 59.913 10.662 96.759 1.00 20.37 574 LYS H O 1
ATOM 16417 N N . SER H 2 19 ? 62.000 11.096 97.439 1.00 20.95 575 SER H N 1
ATOM 16418 C CA . SER H 2 19 ? 62.462 9.750 97.154 1.00 21.41 575 SER H CA 1
ATOM 16419 C C . SER H 2 19 ? 61.727 8.687 97.939 1.00 21.41 575 SER H C 1
ATOM 16420 O O . SER H 2 19 ? 61.072 8.959 98.948 1.00 20.16 575 SER H O 1
ATOM 16423 N N . SER H 2 20 ? 61.876 7.461 97.454 1.00 22.01 576 SER H N 1
ATOM 16424 C CA . SER H 2 20 ? 61.279 6.289 98.070 1.00 22.31 576 SER H CA 1
ATOM 16425 C C . SER H 2 20 ? 62.117 5.943 99.287 1.00 21.94 576 SER H C 1
ATOM 16426 O O . SER H 2 20 ? 62.746 4.889 99.345 1.00 21.65 576 SER H O 1
ATOM 16429 N N . ALA H 2 21 ? 62.134 6.848 100.252 1.00 20.88 577 ALA H N 1
ATOM 16430 C CA . ALA H 2 21 ? 62.908 6.639 101.461 1.00 22.07 577 ALA H CA 1
ATOM 16431 C C . ALA H 2 21 ? 63.215 5.164 101.745 1.00 21.36 577 ALA H C 1
ATOM 16432 O O . ALA H 2 21 ? 62.318 4.368 102.013 1.00 21.05 577 ALA H O 1
ATOM 16434 N N . THR H 2 22 ? 64.490 4.806 101.671 1.00 20.55 578 THR H N 1
ATOM 16435 C CA . THR H 2 22 ? 64.922 3.443 101.936 1.00 19.97 578 THR H CA 1
ATOM 16436 C C . THR H 2 22 ? 66.379 3.510 102.322 1.00 19.39 578 THR H C 1
ATOM 16437 O O . THR H 2 22 ? 67.134 4.292 101.761 1.00 20.69 578 THR H O 1
ATOM 16441 N N . PRO H 2 23 ? 66.801 2.680 103.276 1.00 19.65 579 PRO H N 1
ATOM 16442 C CA . PRO H 2 23 ? 68.208 2.715 103.684 1.00 21.45 579 PRO H CA 1
ATOM 16443 C C . PRO H 2 23 ? 69.113 2.954 102.486 1.00 21.89 579 PRO H C 1
ATOM 16444 O O . PRO H 2 23 ? 69.958 3.852 102.490 1.00 21.09 579 PRO H O 1
ATOM 16448 N N . SER H 2 24 ? 68.915 2.155 101.452 1.00 21.27 580 SER H N 1
ATOM 16449 C CA . SER H 2 24 ? 69.692 2.309 100.249 1.00 21.68 580 SER H CA 1
ATOM 16450 C C . SER H 2 24 ? 69.367 3.697 99.696 1.00 20.85 580 SER H C 1
ATOM 16451 O O . SER H 2 24 ? 70.186 4.609 99.762 1.00 20.61 580 SER H O 1
ATOM 16454 N N . VAL H 2 25 ? 68.165 3.851 99.158 1.00 19.22 581 VAL H N 1
ATOM 16455 C CA . VAL H 2 25 ? 67.716 5.126 98.615 1.00 18.07 581 VAL H CA 1
ATOM 16456 C C . VAL H 2 25 ? 68.281 6.304 99.398 1.00 17.78 581 VAL H C 1
ATOM 16457 O O . VAL H 2 25 ? 68.713 7.303 98.830 1.00 18.10 581 VAL H O 1
ATOM 16461 N N . ILE H 2 26 ? 68.251 6.164 100.716 1.00 18.18 582 ILE H N 1
ATOM 16462 C CA . ILE H 2 26 ? 68.724 7.175 101.655 1.00 17.83 582 ILE H CA 1
ATOM 16463 C C . ILE H 2 26 ? 70.210 7.458 101.499 1.00 17.74 582 ILE H C 1
ATOM 16464 O O . ILE H 2 26 ? 70.621 8.580 101.196 1.00 16.96 582 ILE H O 1
ATOM 16469 N N . LYS H 2 27 ? 71.005 6.425 101.736 1.00 18.08 583 LYS H N 1
ATOM 16470 C CA . LYS H 2 27 ? 72.449 6.505 101.611 1.00 17.79 583 LYS H CA 1
ATOM 16471 C C . LYS H 2 27 ? 72.752 7.348 100.390 1.00 17.11 583 LYS H C 1
ATOM 16472 O O . LYS H 2 27 ? 73.450 8.350 100.482 1.00 17.26 583 LYS H O 1
ATOM 16478 N N . GLY H 2 28 ? 72.190 6.946 99.255 1.00 16.43 584 GLY H N 1
ATOM 16479 C CA . GLY H 2 28 ? 72.409 7.670 98.015 1.00 17.98 584 GLY H CA 1
ATOM 16480 C C . GLY H 2 28 ? 72.228 9.167 98.157 1.00 16.71 584 GLY H C 1
ATOM 16481 O O . GLY H 2 28 ? 72.966 9.979 97.583 1.00 16.01 584 GLY H O 1
ATOM 16482 N N . ILE H 2 29 ? 71.218 9.528 98.927 1.00 16.92 585 ILE H N 1
ATOM 16483 C CA . ILE H 2 29 ? 70.939 10.920 99.178 1.00 17.72 585 ILE H CA 1
ATOM 16484 C C . ILE H 2 29 ? 72.098 11.507 99.978 1.00 18.90 585 ILE H C 1
ATOM 16485 O O . ILE H 2 29 ? 72.782 12.420 99.503 1.00 18.94 585 ILE H O 1
ATOM 16490 N N . ALA H 2 30 ? 72.328 10.970 101.178 1.00 19.47 586 ALA H N 1
ATOM 16491 C CA . ALA H 2 30 ? 73.416 11.437 102.041 1.00 20.38 586 ALA H CA 1
ATOM 16492 C C . ALA H 2 30 ? 74.705 11.615 101.225 1.00 21.55 586 ALA H C 1
ATOM 16493 O O . ALA H 2 30 ? 75.565 12.454 101.545 1.00 22.48 586 ALA H O 1
ATOM 16495 N N . GLN H 2 31 ? 74.821 10.823 100.161 1.00 21.43 587 GLN H N 1
ATOM 16496 C CA . GLN H 2 31 ? 75.979 10.869 99.288 1.00 20.72 587 GLN H CA 1
ATOM 16497 C C . GLN H 2 31 ? 75.865 12.010 98.307 1.00 20.82 587 GLN H C 1
ATOM 16498 O O . GLN H 2 31 ? 76.859 12.654 97.973 1.00 21.64 587 GLN H O 1
ATOM 16504 N N . GLN H 2 32 ? 74.650 12.259 97.837 1.00 20.94 588 GLN H N 1
ATOM 16505 C CA . GLN H 2 32 ? 74.434 13.339 96.889 1.00 21.80 588 GLN H CA 1
ATOM 16506 C C . GLN H 2 32 ? 74.574 14.687 97.549 1.00 20.64 588 GLN H C 1
ATOM 16507 O O . GLN H 2 32 ? 74.872 15.680 96.883 1.00 19.65 588 GLN H O 1
ATOM 16513 N N . ALA H 2 33 ? 74.337 14.723 98.855 1.00 18.83 589 ALA H N 1
ATOM 16514 C CA . ALA H 2 33 ? 74.435 15.963 99.604 1.00 17.21 589 ALA H CA 1
ATOM 16515 C C . ALA H 2 33 ? 75.851 16.494 99.543 1.00 16.78 589 ALA H C 1
ATOM 16516 O O . ALA H 2 33 ? 76.151 17.528 100.133 1.00 17.13 589 ALA H O 1
ATOM 16518 N N . VAL H 2 34 ? 76.720 15.771 98.833 1.00 16.73 590 VAL H N 1
ATOM 16519 C CA . VAL H 2 34 ? 78.124 16.153 98.681 1.00 15.08 590 VAL H CA 1
ATOM 16520 C C . VAL H 2 34 ? 78.834 15.491 97.481 1.00 14.74 590 VAL H C 1
ATOM 16521 O O . VAL H 2 34 ? 79.347 16.172 96.592 1.00 12.73 590 VAL H O 1
ATOM 16525 N N . GLY H 2 35 ? 78.857 14.158 97.470 1.00 15.81 591 GLY H N 1
ATOM 16526 C CA . GLY H 2 35 ? 79.574 13.372 96.455 1.00 16.82 591 GLY H CA 1
ATOM 16527 C C . GLY H 2 35 ? 79.038 13.283 95.020 1.00 18.66 591 GLY H C 1
ATOM 16528 O O . GLY H 2 35 ? 77.919 13.667 94.690 1.00 18.88 591 GLY H O 1
ATOM 16529 N N . ALA H 2 36 ? 79.926 12.748 94.176 1.00 21.29 592 ALA H N 1
ATOM 16530 C CA . ALA H 2 36 ? 79.702 12.564 92.736 1.00 22.13 592 ALA H CA 1
ATOM 16531 C C . ALA H 2 36 ? 80.222 11.187 92.278 1.00 23.59 592 ALA H C 1
ATOM 16532 O O . ALA H 2 36 ? 81.367 10.838 92.552 1.00 23.58 592 ALA H O 1
ATOM 16534 N N . VAL H 2 37 ? 79.387 10.419 91.576 1.00 26.18 593 VAL H N 1
ATOM 16535 C CA . VAL H 2 37 ? 79.759 9.073 91.082 1.00 29.32 593 VAL H CA 1
ATOM 16536 C C . VAL H 2 37 ? 80.707 9.049 89.869 1.00 32.05 593 VAL H C 1
ATOM 16537 O O . VAL H 2 37 ? 80.253 9.174 88.723 1.00 32.26 593 VAL H O 1
ATOM 16541 N N . GLN H 2 38 ? 82.006 8.855 90.110 1.00 34.07 594 GLN H N 1
ATOM 16542 C CA . GLN H 2 38 ? 82.993 8.811 89.014 1.00 36.22 594 GLN H CA 1
ATOM 16543 C C . GLN H 2 38 ? 83.620 7.437 88.759 1.00 36.83 594 GLN H C 1
ATOM 16544 O O . GLN H 2 38 ? 83.371 6.862 87.673 1.00 37.13 594 GLN H O 1
#

Nearest PDB structures (foldseek):
  2qqp-assembly1_B  TM=1.026E+00  e=7.682E-05  Providence virus Helicoverpa zea /United States/vFLM1/-
  2qqp-assembly1_D  TM=8.550E-01  e=1.246E-03  Providence virus Helicoverpa zea /United States/vFLM1/-
  2qqp-assembly1_H  TM=1.027E+00  e=5.019E-05  Providence virus Helicoverpa zea /United States/vFLM1/-
  2qqp-assembly1_F  TM=1.015E+00  e=2.121E-09  Providence virus Helicoverpa zea /United States/vFLM1/-
  2qqp-assembly1_E  TM=9.917E-01  e=6.971E-92  Providence virus Helicoverpa zea /United States/vFLM1/-

Foldseek 3Di:
DPLDFDLLQQLLQVCLVPVVVSVVVVSNDDVSQFHQQQDFQWWFKFKFFDKDWFFAQVADPPDQDQPLAFKKKKKWAFQFQFWGIKMKIFNRLDFCDLLSVLQVLLCQQFAAQLLQLCPQHWAFRFPRMIMGTHTRPVRNVQPPPDPAHFDFQFWFWSKKKKFFFWFFDLVPLWFKKKKAWFAKAWAWAWQAWDFQKHKWKKKKAWAQDPPDDLQFKIKIKIFIFVFFDWDKAWDDFDFFWDGDPGGHHMIIGMHGQPTKMKTFGCWWKAFPNGTADHNGKIKIKGWDGGGSFKTKIKIHIPPDVHDIGIDIHGHRTAIDITTMMTRGIGDRFTAIAIADPPPGPVVSVVPGVLMDMDICNVLSTKMFMKDFDQDPDRDIFGPPAWHAYRYDYPSNDCVSRTRHRRHDTTTGRNTITMMMMMIRGGDSSIITMMTMTIMMMGHTDGRDPSVVNMGGRNHSSVVSSVCSVVDVVVHGSMDRSVVD/DVPCVVVLVCQLVVVCVVDDPPVVVSVCSNCCSPPRVDD/DPDDFDLLAQLQLVCLPAVPCSVVVVSNDDVPQFHQQFDWQWWFKDWQWDWDWFAAQPADPPCGDLFQFFKKWKWWAFQFQWFGTKIKMFRHADDQDLQNVLQVQLCQLFAAFCLLQCVQRWAQSAPGMTMGTHTRCVRVVQPCCHDLRWDFFWKFWSKWKKFWFWFDDPVFLFKKKKKFWDAKAWDWPKQDWFAQKGKWKWWKAKAADVPDDLWFKIKIKIFIFPFAAWDKFKDDFDGFWDFDDDRGHIIITMGGQRIKMKTAGCAWKAFPNGGQEGRGWIKMKGWPGGGNFKTWMKIHTSDPVRDIDIDIHGHSGHIDMTIMMTRDTGHMFTAIEMERPDPDPVSCVPVGPLMDMTRCVVQSGKMFMKHQAPPLDGDIFGSVAWAAHRYDYPSRDCPSRTSHRGHDTTTGNRGMTTMMMMMGTGRSSIIITMTITIMMMTHTDDGDPSVPSIGGHNNSDCVSVVVSSVVVVVHSRMGRSVSD/DPDPVVQLPCQLVVQCVVFPVDVVVSVVSNCCSVPDDDDD/DDKAFDDQADVVRDDDPPDGDPDGFPIFCFPDDPPDTAGLLQFLLLCCQPFVVCCVVVVRHDDVNLFHFAQDFQKWFWDKFFDKDWFFADAPPDDDDPCPLAFKKKKWWAFLFQFFGIKMKMFSHLDFADLLSVQQVQLCLLVFFLLLVQQVQDWAFRAARMIMGTHTRVVSSVADPDPPFGDDFQFWAQSKKKKWWFWFFDLPFLWWKKKKFWAAKFWDFQKDDFFAQKAKKKWKWAKADDSPDQQQFKIWIKTFMFPWAAWDKAWDFFDDAWDWDPGGGHIITGMGGARTKIKTQGCAWKCFPHHTFEGRRKMKIKGWHGGGSWKTKIWIHIPPPPHDIDIDIHTHSGFITIITMMTRDGGGMFTAIEIARPPPGPCPCVPVGPQMDMDTCSPQSTKMFMKHQAPDLDTDIQGPPAWFHYRHDYPPHDCVSHTDHGGRDTTRGNNRMIIIMMMMGGGDSRTMIIMGMITRMMGHGDPSPPRNVRMRGGNHHPVVSVVVSSCPPVVHTRMDGSVSD/DVPVPVLLVVVLVVVVVPVVPDVVVNVVSVCPSVPNDDYDVSDDDDPDDDCPVVVVVVVVPPPPPPD/DKDKDADDQDDVPDDDDDPDGDPDGADIFMFDDDPVDTFGLLAQLLLLCQQAVPCCVVVPRNGDVSLFHAAQPDQKKFKDKFWDKDWFAQDAQEVPDDDLVDWFKKKKWWAFLFQWWGIKMKMATNYDACDLQNVQQVLLVLQPFAQLVQQCVQDWAARAVSMIMGTHTRVVRVVQDPPPPPGDAFFFKFWSKKKKQFFWQDDLPLLWKKKKKFWAAKFWDWDKLDWFAQKRKFWWKKAWAADHVGPLFFKIKIWTFTHPFFAFDKAWDADDWAKAGDPGGGHTIMGIGGQFTKMKGFRCWFKAFPNWGAEHRGWIKMKGWPHGGSFKTWMKIHTSDDPTDIDTGMGTHSGFIDIGIMITSGIGDMFIATAIARDDPRRVVCVVPPVQMDMDRCSPFSGKMFMKWFPLDLDGPGQGPPAWALHRYHYDNYDCVSRTRHRHRHTGGGNSGITMMMMMMPRGHSNMIIIITMITMMMGHGDPPHPCCVSMRGHNHHPVVSVVCSSCVPVVHTRMDGSVSD/DPCLPVVLVCQLVVCCVPDPDDPVSNVVSVCVSDHDDD

CATH classification: 6.10.350.10 (+2 more: 2.60.120.20, 2.60.40.4260)

Solvent-accessible surface area: 66794 Å² total; per-residue (Å²): 134,81,7,104,31,42,114,9,2,22,0,1,0,18,0,0,0,0,0,0,0,0,49,88,40,47,53,27,76,42,107,43,3,8,1,0,14,3,3,0,1,1,0,6,16,30,16,4,129,24,109,30,77,4,35,0,26,67,20,56,136,112,96,76,42,102,54,47,118,59,0,28,0,7,1,1,1,0,0,0,10,11,0,1,0,0,0,5,0,0,33,82,18,88,67,16,60,81,93,11,37,24,10,0,0,3,29,0,0,10,11,11,11,10,67,39,21,12,90,26,112,39,26,17,11,0,88,3,6,13,11,0,0,11,16,0,59,94,2,47,68,27,37,109,79,61,114,180,40,28,24,30,5,2,6,2,0,0,0,0,0,0,1,1,54,17,79,12,40,118,113,17,23,53,15,70,0,3,0,0,1,0,0,0,1,10,9,15,14,2,25,30,30,26,12,113,76,1,61,0,0,7,3,2,29,3,4,44,8,72,184,65,77,51,96,54,6,0,34,1,42,4,3,5,0,5,0,26,58,5,112,6,58,46,68,79,58,53,46,22,41,79,63,24,96,9,136,30,0,6,1,51,1,21,0,46,47,98,0,28,1,21,8,77,1,46,8,36,12,49,6,83,58,94,65,13,4,93,126,46,13,62,8,37,1,23,12,79,62,21,50,37,100,43,2,41,3,26,4,32,15,63,24,128,81,17,66,79,6,85,78,42,12,86,15,8,44,18,31,8,34,1,28,9,34,0,23,61,61,31,64,10,28,3,8,0,7,0,6,0,0,0,6,15,20,120,14,0,54,34,0,0,54,30,64,38,68,69,72,1,110,104,0,32,0,0,0,1,0,0,0,3,0,0,1,24,28,11,5,0,0,1,38,39,14,38,1,0,1,21,2,62,7,20,41,15,63,41,107,48,16,4,20,1,31,0,0,0,25,0,14,0,1,12,0,0,0,0,0,0,1,2,0,88,4,0,0,16,2,1,27,0,34,0,32,0,31,0,0,13,0,0,0,0,0,0,9,96,72,30,1,126,109,3,113,55,3,16,30,22,4,46,6,0,26,29,0,0,18,3,0,0,2,36,25,18,0,0,15,41,3,64,16,22,181,83,0,52,4,0,52,28,0,30,72,0,18,31,52,2,22,175,52,71,11,41,42,9,45,3,16,5,12,0,53,39,4,84,55,63,121,94,121,186,29,16,81,28,58,101,17,2,28,0,0,0,13,0,0,2,0,0,0,0,0,57,60,29,52,42,17,71,43,116,45,6,9,0,2,14,1,1,0,0,0,0,10,17,30,18,4,135,14,116,50,71,6,24,0,16,72,23,52,141,102,119,72,55,92,19,0,37,2,0,2,0,0,0,0,0,0,0,0,7,25,0,0,0,0,0,0,0,0,32,20,21,59,20,4,29,65,70,10,42,25,6,0,0,0,20,1,0,12,14,16,12,7,60,54,18,14,109,7,79,53,18,28,10,3,85,0,1,22,12,0,0,14,14,0,54,87,1,46,71,44,44,77,126,26,125,170,43,21,26,28,11,0,5,0,0,0,0,0,1,1,2,0,63,19,74,26,52,95,59,0,11,0,0,0,0,0,0,0,4,0,0,0,8,5,5,19,21,2,28,39,33,24,10,82,74,3,70,0,0,9,4,0,32,2,6,42,18,120,179,60,60,59,83,70,9,0,36,0,38,2,2,7,3,9,0,35,54,15,106,3,54,48,81,85,46,63,44,22,45,83,63,22,88,13,132,23,0,8,3,57,1,33,0,30,62,116,0,33,0,28,8,71,8,33,12,26,14,50,6,73,43,96,69,15,1,95,106,48,28,63,7,23,0,20,2,93,64,17,26,39,20,25,2,37,0,17,2,45,14,60,32,130,77,13,82,74,4,93,54,58,8,51,9,8,32,19,18,26,36,0,26,10,38,0,21,37,56,29,64,8,13,2,8,0,9,0,9,0,0,0,0,16,3,19,20,0,0,0,0,0,1,4,1,2,6,2,18,0,75,75,0,33,0,0,1,0,0,0,1,4,0,0,1,23,32,1,4,0,0,4,22,40,7,42,1,0,0,18,2,40,2,10,10,5,62,48,99,40,17,4,18,2,36,1,0,0,26,0,8,0,0,13,0,0,0,0,0,1,0,0,0,18,0,0,0,13,5,1,23,0,25,0,38,0,26,0,0,10,0,0,0,1,0,2,8,65,65,20,5,133,108,1,107,50,6,14,43,17,1,42,4,0,15,35,0,0,16,4,4,2,1,4,8,3,0,0,6,11,8,82,11,23,198,62,9,20,2,1,45,8,0,39,67,0,30,24,64,1,25,160,13,89,13,35,32,5,50,2,2,34,8,0,9,108,1,7,32,11,96,122,34,160,112,17,9,20,41,16,42,16,57,10,51,68,19,94,34,16,36,4,4,4,21,2,20,11,14,52,17,15,19,14,65,70,45,156,26,3,37,7,20,11,8,3,14,0,0,0,17,0,0,2,0,0,1,0,0,2,33,35,40,58,1,24,31,75,41,4,2,1,0,14,3,4,2,1,1,0,0,10,7,10,5,63,18,104,35,69,4,92,16,17,41,123,19,168,39,140,121,126,133,44,62,78,62,0,1,0,2,2,0,4,0,0,0,2,1,0,0,0,0,0,2,0,1,8,63,22,116,48,30,69,86,110,16,37,20,13,0,0,4,19,0,0,9,18,19,13,10,56,52,21,10,102,20,82,63,19,21,10,1,101,12,7,14,12,0,0,10,14,0,59,9,0,18,26,12,21,67,80,30,96,70,12,14,14,17,4,1,2,1,1,0,0,0,0,0,0,2,37,21,73,19,53,96,146,53,20,66,8,67,0,6,0,1,5,0,0,1,3,4,5,21,11,2,28,37,39,23,14,103,82,4,67,0,0,5,4,0,26,2,4,29,9,85,183,73,72,35,104,60,7,0,27,0,41,0,1,3,3,8,0,36,56,16,96,2,49,37,85,101,18,98,26,34,41,99,56,22,99,14,111,25,1,5,1,62,1,36,3,39,59,99,0,25,0,25,6,77,0,32,10,38,10,45,7,78,49,118,72,8,2,90,115,60,15,51,3,30,0,18,1,85,72,12,69,44,80,48,1,49,0,24,1,32,22,54,42,125,89,30,81,78,5,71,76,55,9,55,16,10,45,23,27,8,32,3,34,6,34,0,23,36,51,22,62,13,20,0,5,0,6,0,14,0,0,0,4,39,21,88,29,2,36,45,0,1,55,36,76,46,65,60,92,0,92,74,0,13,0,0,0,2,0,0,0,3,0,0,2,20,43,6,14,1,3,0,27,42,14,21,0,0,0,20,0,46,1,11,34,7,58,52,116,50,20,3,16,8,33,3,0,0,20,0,6,0,2,19,2,1,0,0,0,2,2,6,0,75,9,0,1,32,71,0,19,0,27,0,28,0,10,0,0,2,0,0,0,0,1,3,14,4,7,4,0,5,17,2,73,20,2,19,17,24,0,32,5,0,13,22,0,0,16,4,0,1,6,41,26,13,0,0,18,42,0,25,30,0,110,40,0,36,6,0,28,38,0,24,74,0,26,30,39,0,9,113,25,76,13,26,31,17,33,0,20,28,8,1,53,42,13,61,34,67,81,137,47,99,125,55,90,150,126,74,84,93,117,52,76,48,80,30,29,61,142,116,106,52,44,121,173,72,201,235,142,136,55,32,54,78,119,69,91,16,58,116,135,83,83,113,55,61,32,8,19,62,90,21,38,17,10,40,19,15,13,16,66,37,40,147,36,15,61,6,21,15,16,1,9,0,0,0,13,2,0,2,0,0,1,0,0,1,31,55,12,60,1,24,17,64,30,7,6,0,3,26,46,97,23,215,96,0,0,12,6,15,0,7,1,1,19,3,5,8,0,5,14,73,33,121,52,98,14,68,41,153,28,76,48,0,1,0,0,1,0,1,2,0,0,6,4,0,1,0,0,0,1,0,0,5,86,38,62,70,27,74,100,92,10,32,18,7,0,0,2,20,1,0,12,18,10,10,13,48,54,16,14,34,6,38,40,19,28,13,2,87,20,4,18,11,0,0,5,8,0,8,0,0,53,10,12,4,37,80,9,153,151,37,90,26,26,64,61,7,1,0,0,0,0,0,0,2,1,3,14,0,1,0,58,123,22,37,58,9,56,0,0,0,0,14,32,59,10,90,13,123,39,80,81,30,98,56,38,124,185,67,4,70,0,1,10,3,0,19,2,2,36,30,67,93,35,74,48,85,50,11,0,33,3,54,0,0,2,2,8,0,34,56,10,109,8,54,54,82,75,50,21,1,9,46,52,68,10,69,17,99,40,0,7,0,66,0,21,1,62,27,123,2,35,0,24,11,73,0,39,10,38,11,46,4,86,79,88,66,7,3,100,130,38,24,66,7,27,0,28,2,76,76,7,64,45,76,51,3,47,2,17,0,44,17,60,24,133,83,27,40,79,1,94,74,42,14,68,3,13,20,30,23,17,49,1,86,9,33,0,24,48,88,33,91,52,28,49,0,0,18,0,85,2,6,12,1,40,21,106,78,1,38,107,106,17,105,96,70,47,93,41,75,3,115,137,6,24,0,0,1,0,0,0,30,12,71,38,26,117,87,6,99,10,0,4,133,122,13,39,0,0,3,32,4,83,18,94,37,31,73,103,129,36,24,4,93,6,35,0,0,1,26,0,11,1,0,30,0,0,0,0,0,1,1,0,0,58,23,0,2,12,1,0,0,0,0,0,4,1,12,0,0,0,0,0,14,10,121,73,46,7,13,0,21,13,15,10,49,28,8,17,58,100,24,74,66,1,12,42,0,0,27,58,2,4,100,54,38,20,7,0,22,62,0,33,14,0,198,10,7,58,7,3,47,26,0,30,85,0,21,35,58,1,9,138,31,85,23,46,84,79,48,2,104,27,6,1,75,111,5,104,49,102,162,210

GO terms:
  GO:0042802 identical protein binding (F, IPI)

Radius of gyration: 36.6 Å; Cα contacts (8 Å, |Δi|>4): 6852; chains: 8; bounding box: 101×103×103 Å

Organism: Providence virus (isolate Helicoverpa zea/United States/vFLM1/-) (NCBI:txid1289469)

Secondary structure (DSSP, 8-state):
------HHHHHHHHHHH-TTHHHHTT---SSTTS-SBS--SSBEEEEE---EEE--TTS-SSS------B-EEEEEE--BSSEEEEEEEETT-----HHHHHHHHHHHHS-TTGGGG-S----EEETTEEEEEEE-HHHHTS-SSSSS--EEEEEEEEEEEEEEEEE--GGG---EEEEEEE---EEEEE----SS-EEEEEEEEEE--SSS-TTT-EEEEEEEEEEE----EEEESS--EE---SSEEEEEEEE-SS-EEEEE-SS-EEETTEEEE-TT-EEEEEEEEE-SS-EEEEEE-SSTT-----EE--TTS-B---EEEESS---S-EEEEEE----SHHHHHHH-SS-EEEETTTS-EEEEEE-B-SSSS---EEGGGEEEEEEE-TT--GGG--SSS-SEEEEB-SSBPEEEEEE-S-BTT-EEEEEEEEEEEEEEEE-SSSGGG-BPPPPB-HHHHHHHHHHHHHS-SEEEGGG-/--SHHHHHHHHHHHHHHTS---HHHHHHHHHHTTS----/------HHHHHHHHHTT-TTHHHHTT---SSTTS-TT---SEEEEEEE--EEEE--TT--SSS--------EEEEEEEEETTEEEEEEEESS-----HHHHHHHHHHHHS-TTGGGGTT---EEEETTEEE-EE--HHHHHS-SS-SS--EE----EEE--EEEEEE--GGG---EEEEEEE----EEEEEPP-SS-EEEEEEEEEEEPTTS-TTTEEEEEEEEEEEEP--EEEEESS--EEE--SSEEEEEEEEETT-EEEEE-SS-EEESSSEEE-SS-EEEEEEEEE-SS-EEEEEEPSSTT-----EEE-TTS----EEEEESS----EEEEEEE----SHHHHHHH-SS-EEEETTTSSSEEE-----SSSS----SSTTEEEEEEE-SS--GGG--SSS-SEEEEB-SSS-EEEEEEES--TT-EEEEEE-EEEEE-EEE-SSGGGS-EEPPP--HHHHHHHHHHHHHS-SEEEGGG-/---HHHHHHHHHHHHHTTS---HHHHHHHHHHTTT--B--/---B---SS-TT----SS-S-S-----B-B---SS---BHHHHHHHHHHHSHHHHHHTT---SSTTS-SS---SSBEEEEE--EEEE--S------SS----EEEEEEEE--BSSEEEEEEEESS-----HHHHHHHHHHHHH-SSTTTTTB---EESSSSEEEEEEE-TTTTTS--SSSS----SEEEEEEEEEEEEEE--TTS---EEEEEE------B-PBP-BSSSEEE-EEEE----SSS-TTTEE--EEEEEEEEP---EE-SSS--B----SSEEEEEB-EESS-EEEEE-SS-EEESSSEEE-TT-EEEEEEEEE-SSEEEEEEE-SSTT---EEEEEETTS--B---EEESS-B--B-EEEEE----STTTHHHH-SS-EEEETTTSSEEEEE--B-SSSS----BTTSEEEEEEE-TT--GGG---SS-S-EEEB-TTBPPEEEEEEEEETT-EEEEEEEEEEEEE--SS-SSGGG-BPPPP--HHHHHHHHHHHHHS-SEEETTT-/-TTHHHHHHHHHHHHHHHS---HHHHHHHHHHHHTSSS-SS------S--HHHHHHHHHHHTT-TT-/-EEEE---SS-TT----SS-S-SS-PPPEEEE--SS---BHHHHHHHHHHHSTTHHHHHT---SS-SS-SSS--SEEEEEEE--EE------S-S----TTS-EEEEEEEE--BSSEEEE--EETT-----HHHHHHHHHHHHT-SSGGGGTBT--EEEETTEEE-EEE-TTTTTS-SS-SS----S---EEEEEEEEEEE--SS----EEEEEEE---EEEEEE--BSS-EEEEEE-BEEE-TTS-TTS-EEE--EEEEEEP------BSS--EEE--SSEEEEEE---TT-EEEEE--S-EEETTEE---SS-EEEEEEEEE-SSEEEEEEE--STT--EEEEEEETTB-B--EEEEESS-B--EEEEEEE----SHHHHHHH-SSEEEEEGGGSSEEEEE--B-S-SS-----GGGEE--EEE-SS--TTS--SSS-S--EEB-SSBPEEEEEEEEEETT-EEEEEEEEEEEE---SS-S-GGGEEEPPP--HHHHHHHHHHHHHS-SEEETT--/-TTHHHHHHHHHHHHHHHS---HHHHHHHHHHTT----

InterPro domains:
  IPR005313 Peptidase N2 [PF03566] (54-754)
  IPR005313 Peptidase N2 [PIRSF007212] (1-754)
  IPR029053 Viral coat protein subunit [G3DSA:2.60.120.20] (235-414)
  IPR029053 Viral coat protein subunit [G3DSA:2.60.120.20] (445-655)